Protein 2GH8 (pdb70)

Secondary structure (DSSP, 8-state):
--B-SS--PPP--SS---HHHHHHHHHHHH----S-GGGSS-EEEEEEEEESSS-TT-EEEEEE--GGGSHHHHHHGGGBSEEE--EEEEEEEE--TT-B-EEEEEEEPTTEE--SSGGGGSS--EEEETT--SPEEEEE----SSSSEETT-----EEEEEESS--B-S----SS---EEEEEEEEEE-TT-EE-SB--TT-EETT-B---SSS-SBGGG-BBSSSSSB--EEEE-SEEE--SS-B-TTS-BSSSS-SS---EEEEEEEPSS---SEEEEEEESS-SBTTB-TT--SB--SS-EE-------B-TTTSSS-----GGGB--TTTT-EEEEEEEEE---SS--SSHHHHHTSPP--EEEEEEEE-SSEEEE-SS--TT-EEEESS--SSSEEEEEEEEEEEE---SSSPBT--GGGB--SS---EEE-BTTBEEEEEE--EEESSSSS-EE-BEESSBHHHHHHHHHS-B---TTEEEEEEEE-SSS-EEEEEE-TTS-EEES-SS--S-S----EEEEEEEEETTSPPPEE--/-PPSS-----SS----SHHHHHHHHHHT---S-GGGSS-EEEEEEEEETTS-TT-EEEEEESSGGGSHHHHHHHTTBSEEE--EEEEEEEE--TT-EEEEEEEEEPTTEE--SSGGGGSS--EEEETT-SS-EEEEE----SSSSEETT-----EEEEEEEEEEE-TTS-SSS---EEEEEEEEEE-TT-EE-SB--TT-EETT-B----SS-SBGGG-BBSSSSSBP-EEEE-SEEE--TT-B-TT--BSSSS-SS---EEEEEEE-SS-S--EEEEEE-SS-SSTTS-TT--SB--SS-EE---------GGGSTT-S---TTS---SSTT-EEEEEEEEE---STT--SSHHHHSSPP--EEEEEEEEETTEEEE-SB--TTSEEEESS--SSSEEEEEEEEEEEE----SSPBT-SGGGB-BSS---EEE-BTTBEEEEEEEEEE-SSSSS-EEEEEESSBHHHHHHHHHS-B---TTEEEEEEEE-SSS-EEEEEE-TTS-EEESSSS--S---SS-EEEEEEEEETTSPPPEE--/-EE-SS-------SS---HHHHHHHHHHHH----S-GGGGS-EEEEEEEEETTPPTT-EEEEEE--GGGSHHHHHHTTTBSEEE--EEEEEEEE--TT-EEEEEEEEEPTTEE--SSGGGGSS--EEEETT--S-EEEEE----SSSSEETT-----EEEEEEEEEEE-TT---TTS--EEEEEEEEEE-TT-EE--B--TT-EESS-B---SSS-SBGGG-B-SSSSSBP-EEEE-SEEE--SS---TTS--SSSS-SS---EEEEEEE-TTS-SSEEEB---SS-SSSSSPTT--SB--SS-EE---------SSSTTSS----TTT---TTTTPEEEE---EE---TT--SS-HHHHTS----EEEEEEEE-SSEEEE--B--SSSEEEESS---SSEEEEEEEEE------SSSPBT--GGGB-BSS---EEE-BTTBEEEEEE--EE-SSSTT-EE-BEESS-HHHHHHHHHS-B---TTEEEEEEEE-SSS-EEEEEEETTS-EEESSSS--S---S--EEEEEEEEETTSPPPEE--

CATH classification: 2.60.120.20

Structure (mmCIF, N/CA/C/O backbone):
data_2GH8
#
_entry.id   2GH8
#
_cell.length_a   457.553
_cell.length_b   457.553
_cell.length_c   457.553
_cell.angle_alpha   90.00
_cell.angle_beta   90.00
_cell.angle_gamma   90.00
#
_symmetry.space_group_name_H-M   'I 2 3'
#
loop_
_atom_site.group_PDB
_atom_site.id
_atom_site.type_symbol
_atom_site.label_atom_id
_atom_site.label_alt_id
_atom_site.label_comp_id
_atom_site.label_asym_id
_atom_site.label_entity_id
_atom_site.label_seq_id
_atom_site.pdbx_PDB_ins_code
_atom_site.Cartn_x
_atom_site.Cartn_y
_atom_site.Cartn_z
_atom_site.occupancy
_atom_site.B_iso_or_equiv
_atom_site.auth_seq_id
_atom_site.auth_comp_id
_atom_site.auth_asym_id
_atom_site.auth_atom_id
_atom_site.pdbx_PDB_model_num
ATOM 1 N N . GLU A 1 8 ? 10.053 36.678 124.597 1.00 54.18 160 GLU A N 1
ATOM 2 C CA . GLU A 1 8 ? 10.274 35.333 123.991 1.00 53.71 160 GLU A CA 1
ATOM 3 C C . GLU A 1 8 ? 11.486 34.527 124.506 1.00 48.98 160 GLU A C 1
ATOM 4 O O . GLU A 1 8 ? 12.330 35.046 125.241 1.00 48.92 160 GLU A O 1
ATOM 10 N N . ILE A 1 9 ? 11.547 33.257 124.089 1.00 42.88 161 ILE A N 1
ATOM 11 C CA . ILE A 1 9 ? 12.603 32.311 124.460 1.00 36.64 161 ILE A CA 1
ATOM 12 C C . ILE A 1 9 ? 13.919 32.603 123.748 1.00 35.50 161 ILE A C 1
ATOM 13 O O . ILE A 1 9 ? 13.933 32.845 122.539 1.00 35.94 161 ILE A O 1
ATOM 18 N N . VAL A 1 10 ? 15.016 32.571 124.509 1.00 33.23 162 VAL A N 1
ATOM 19 C CA . VAL A 1 10 ? 16.366 32.823 123.994 1.00 31.36 162 VAL A CA 1
ATOM 20 C C . VAL A 1 10 ? 17.271 31.628 124.233 1.00 32.24 162 VAL A C 1
ATOM 21 O O . VAL A 1 10 ? 17.496 31.238 125.381 1.00 31.84 162 VAL A O 1
ATOM 25 N N . THR A 1 11 ? 17.819 31.071 123.157 1.00 32.90 163 THR A N 1
ATOM 26 C CA . THR A 1 11 ? 18.690 29.909 123.275 1.00 35.39 163 THR A CA 1
ATOM 27 C C . THR A 1 11 ? 20.121 30.284 123.685 1.00 37.22 163 THR A C 1
ATOM 28 O O . THR A 1 11 ? 20.357 31.366 124.214 1.00 38.36 163 THR A O 1
ATOM 32 N N . GLU A 1 12 ? 21.064 29.377 123.440 1.00 38.12 164 GLU A N 1
ATOM 33 C CA . GLU A 1 12 ? 22.458 29.571 123.804 1.00 39.68 164 GLU A CA 1
ATOM 34 C C . GLU A 1 12 ? 23.231 30.618 123.004 1.00 40.15 164 GLU A C 1
ATOM 35 O O . GLU A 1 12 ? 24.031 31.355 123.564 1.00 41.79 164 GLU A O 1
ATOM 41 N N . GLU A 1 13 ? 23.050 30.668 121.695 1.00 40.36 165 GLU A N 1
ATOM 42 C CA . GLU A 1 13 ? 23.802 31.640 120.925 1.00 40.78 165 GLU A CA 1
ATOM 43 C C . GLU A 1 13 ? 22.868 32.704 120.412 1.00 40.45 165 GLU A C 1
ATOM 44 O O . GLU A 1 13 ? 23.278 33.647 119.727 1.00 40.32 165 GLU A O 1
ATOM 50 N N . GLN A 1 14 ? 21.600 32.561 120.760 1.00 40.36 166 GLN A N 1
ATOM 51 C CA . GLN A 1 14 ? 20.595 33.505 120.306 1.00 40.01 166 GLN A CA 1
ATOM 52 C C . GLN A 1 14 ? 20.971 34.927 120.642 1.00 38.08 166 GLN A C 1
ATOM 53 O O . GLN A 1 14 ? 21.647 35.201 121.634 1.00 37.89 166 GLN A O 1
ATOM 59 N N . GLY A 1 15 ? 20.539 35.840 119.790 1.00 37.30 167 GLY A N 1
ATOM 60 C CA . GLY A 1 15 ? 20.843 37.233 120.023 1.00 35.97 167 GLY A CA 1
ATOM 61 C C . GLY A 1 15 ? 21.143 37.964 118.743 1.00 35.50 167 GLY A C 1
ATOM 62 O O . GLY A 1 15 ? 21.758 37.407 117.820 1.00 36.80 167 GLY A O 1
ATOM 63 N N . THR A 1 16 ? 20.680 39.212 118.695 1.00 34.56 168 THR A N 1
ATOM 64 C CA . THR A 1 16 ? 20.878 40.089 117.544 1.00 33.47 168 THR A CA 1
ATOM 65 C C . THR A 1 16 ? 22.296 40.623 117.540 1.00 32.93 168 THR A C 1
ATOM 66 O O . THR A 1 16 ? 22.767 41.186 118.525 1.00 32.14 168 THR A O 1
ATOM 70 N N . VAL A 1 17 ? 22.967 40.470 116.416 1.00 33.36 169 VAL A N 1
ATOM 71 C CA . VAL A 1 17 ? 24.320 40.948 116.330 1.00 34.87 169 VAL A CA 1
ATOM 72 C C . VAL A 1 17 ? 24.387 42.276 115.573 1.00 35.26 169 VAL A C 1
ATOM 73 O O . VAL A 1 17 ? 23.882 42.407 114.454 1.00 34.88 169 VAL A O 1
ATOM 77 N N . VAL A 1 18 ? 25.016 43.258 116.212 1.00 37.04 170 VAL A N 1
ATOM 78 C CA . VAL A 1 18 ? 25.166 44.608 115.677 1.00 38.70 170 VAL A CA 1
ATOM 79 C C . VAL A 1 18 ? 26.573 44.828 115.129 1.00 41.48 170 VAL A C 1
ATOM 80 O O . VAL A 1 18 ? 27.540 44.295 115.667 1.00 43.76 170 VAL A O 1
ATOM 84 N N . GLN A 1 19 ? 26.684 45.652 114.092 1.00 42.91 171 GLN A N 1
ATOM 85 C CA . GLN A 1 19 ? 27.976 45.943 113.476 1.00 46.59 171 GLN A CA 1
ATOM 86 C C . GLN A 1 19 ? 28.451 47.351 113.870 1.00 45.67 171 GLN A C 1
ATOM 87 O O . GLN A 1 19 ? 27.627 48.255 113.991 1.00 45.22 171 GLN A O 1
ATOM 93 N N . GLN A 1 20 ? 29.760 47.542 114.077 1.00 45.09 172 GLN A N 1
ATOM 94 C CA . GLN A 1 20 ? 30.294 48.859 114.479 1.00 45.25 172 GLN A CA 1
ATOM 95 C C . GLN A 1 20 ? 31.515 49.353 113.709 1.00 45.32 172 GLN A C 1
ATOM 96 O O . GLN A 1 20 ? 32.402 48.570 113.434 1.00 45.53 172 GLN A O 1
ATOM 102 N N . GLN A 1 21 ? 31.547 50.663 113.420 1.00 47.00 173 GLN A N 1
ATOM 103 C CA . GLN A 1 21 ? 32.575 51.360 112.614 1.00 48.93 173 GLN A CA 1
ATOM 104 C C . GLN A 1 21 ? 34.021 50.868 112.706 1.00 48.13 173 GLN A C 1
ATOM 105 O O . GLN A 1 21 ? 34.609 50.485 111.664 1.00 52.59 173 GLN A O 1
ATOM 111 N N . PRO A 1 22 ? 34.645 50.907 113.904 1.00 43.23 174 PRO A N 1
ATOM 112 C CA . PRO A 1 22 ? 36.035 50.421 113.943 1.00 39.92 174 PRO A CA 1
ATOM 113 C C . PRO A 1 22 ? 35.932 48.906 113.876 1.00 39.03 174 PRO A C 1
ATOM 114 O O . PRO A 1 22 ? 35.574 48.272 114.856 1.00 39.79 174 PRO A O 1
ATOM 118 N N . ALA A 1 23 ? 36.192 48.312 112.715 1.00 38.07 175 ALA A N 1
ATOM 119 C CA . ALA A 1 23 ? 36.065 46.862 112.606 1.00 37.58 175 ALA A CA 1
ATOM 120 C C . ALA A 1 23 ? 36.771 46.308 111.377 1.00 36.55 175 ALA A C 1
ATOM 121 O O . ALA A 1 23 ? 36.261 46.402 110.257 1.00 36.27 175 ALA A O 1
ATOM 123 N N . PRO A 1 24 ? 37.949 45.696 111.579 1.00 35.61 176 PRO A N 1
ATOM 124 C CA . PRO A 1 24 ? 38.767 45.112 110.521 1.00 36.73 176 PRO A CA 1
ATOM 125 C C . PRO A 1 24 ? 38.252 43.786 109.977 1.00 37.95 176 PRO A C 1
ATOM 126 O O . PRO A 1 24 ? 37.091 43.438 110.174 1.00 39.38 176 PRO A O 1
ATOM 130 N N . ALA A 1 25 ? 39.132 43.056 109.293 1.00 38.43 177 ALA A N 1
ATOM 131 C CA . ALA A 1 25 ? 38.796 41.765 108.700 1.00 39.06 177 ALA A CA 1
ATOM 132 C C . ALA A 1 25 ? 39.221 40.641 109.624 1.00 38.36 177 ALA A C 1
ATOM 133 O O . ALA A 1 25 ? 40.359 40.163 109.567 1.00 38.65 177 ALA A O 1
ATOM 135 N N . PRO A 1 26 ? 38.296 40.166 110.459 1.00 36.98 178 PRO A N 1
ATOM 136 C CA . PRO A 1 26 ? 38.660 39.091 111.378 1.00 36.27 178 PRO A CA 1
ATOM 137 C C . PRO A 1 26 ? 39.486 37.959 110.780 1.00 35.26 178 PRO A C 1
ATOM 138 O O . PRO A 1 26 ? 40.486 37.547 111.367 1.00 35.52 178 PRO A O 1
ATOM 142 N N . THR A 1 27 ? 39.114 37.483 109.599 1.00 34.84 179 THR A N 1
ATOM 143 C CA . THR A 1 27 ? 39.832 36.363 108.993 1.00 34.24 179 THR A CA 1
ATOM 144 C C . THR A 1 27 ? 41.274 36.636 108.636 1.00 32.46 179 THR A C 1
ATOM 145 O O . THR A 1 27 ? 42.167 35.863 108.981 1.00 32.26 179 THR A O 1
ATOM 149 N N . ALA A 1 28 ? 41.492 37.725 107.918 1.00 31.30 180 ALA A N 1
ATOM 150 C CA . ALA A 1 28 ? 42.829 38.106 107.507 1.00 29.23 180 ALA A CA 1
ATOM 151 C C . ALA A 1 28 ? 43.736 38.216 108.714 1.00 27.84 180 ALA A C 1
ATOM 152 O O . ALA A 1 28 ? 44.882 37.794 108.673 1.00 28.23 180 ALA A O 1
ATOM 154 N N . LEU A 1 29 ? 43.239 38.802 109.789 1.00 26.16 181 LEU A N 1
ATOM 155 C CA . LEU A 1 29 ? 44.083 38.926 110.953 1.00 26.10 181 LEU A CA 1
ATOM 156 C C . LEU A 1 29 ? 44.424 37.565 111.529 1.00 25.86 181 LEU A C 1
ATOM 157 O O . LEU A 1 29 ? 45.535 37.333 112.004 1.00 24.45 181 LEU A O 1
ATOM 162 N N . ALA A 1 30 ? 43.446 36.672 111.483 1.00 26.68 182 ALA A N 1
ATOM 163 C CA . ALA A 1 30 ? 43.602 35.318 111.997 1.00 26.53 182 ALA A CA 1
ATOM 164 C C . ALA A 1 30 ? 44.711 34.600 111.251 1.00 25.76 182 ALA A C 1
ATOM 165 O O . ALA A 1 30 ? 45.497 33.844 111.823 1.00 25.26 182 ALA A O 1
ATOM 167 N N . THR A 1 31 ? 44.770 34.840 109.957 1.00 24.79 183 THR A N 1
ATOM 168 C CA . THR A 1 31 ? 45.766 34.182 109.164 1.00 24.59 183 THR A CA 1
ATOM 169 C C . THR A 1 31 ? 47.160 34.647 109.514 1.00 23.72 183 THR A C 1
ATOM 170 O O . THR A 1 31 ? 48.085 33.838 109.616 1.00 24.27 183 THR A O 1
ATOM 174 N N . LEU A 1 32 ? 47.308 35.957 109.680 1.00 23.46 184 LEU A N 1
ATOM 175 C CA . LEU A 1 32 ? 48.596 36.530 110.042 1.00 22.10 184 LEU A CA 1
ATOM 176 C C . LEU A 1 32 ? 49.056 35.915 111.353 1.00 22.83 184 LEU A C 1
ATOM 177 O O . LEU A 1 32 ? 50.246 35.721 111.567 1.00 23.78 184 LEU A O 1
ATOM 182 N N . ALA A 1 33 ? 48.118 35.598 112.235 1.00 22.88 185 ALA A N 1
ATOM 183 C CA . ALA A 1 33 ? 48.508 35.011 113.500 1.00 23.50 185 ALA A CA 1
ATOM 184 C C . ALA A 1 33 ? 49.016 33.599 113.269 1.00 25.05 185 ALA A C 1
ATOM 185 O O . ALA A 1 33 ? 50.178 33.300 113.542 1.00 25.40 185 ALA A O 1
ATOM 187 N N . THR A 1 34 ? 48.157 32.730 112.747 1.00 27.53 186 THR A N 1
ATOM 188 C CA . THR A 1 34 ? 48.555 31.346 112.499 1.00 29.78 186 THR A CA 1
ATOM 189 C C . THR A 1 34 ? 49.801 31.297 111.629 1.00 28.81 186 THR A C 1
ATOM 190 O O . THR A 1 34 ? 50.546 30.334 111.682 1.00 29.83 186 THR A O 1
ATOM 194 N N . ALA A 1 35 ? 50.022 32.328 110.823 1.00 28.20 187 ALA A N 1
ATOM 195 C CA . ALA A 1 35 ? 51.197 32.345 109.978 1.00 29.25 187 ALA A CA 1
ATOM 196 C C . ALA A 1 35 ? 52.420 32.437 110.870 1.00 30.35 187 ALA A C 1
ATOM 197 O O . ALA A 1 35 ? 53.409 31.740 110.665 1.00 31.54 187 ALA A O 1
ATOM 199 N N . SER A 1 36 ? 52.358 33.310 111.862 1.00 31.41 188 SER A N 1
ATOM 200 C CA . SER A 1 36 ? 53.482 33.491 112.766 1.00 33.13 188 SER A CA 1
ATOM 201 C C . SER A 1 36 ? 53.561 32.438 113.836 1.00 33.95 188 SER A C 1
ATOM 202 O O . SER A 1 36 ? 54.635 32.096 114.311 1.00 33.81 188 SER A O 1
ATOM 205 N N . THR A 1 37 ? 52.389 31.984 114.240 1.00 36.00 189 THR A N 1
ATOM 206 C CA . THR A 1 37 ? 52.225 31.009 115.291 1.00 38.05 189 THR A CA 1
ATOM 207 C C . THR A 1 37 ? 52.561 29.591 114.866 1.00 39.69 189 THR A C 1
ATOM 208 O O . THR A 1 37 ? 53.371 28.919 115.497 1.00 39.57 189 THR A O 1
ATOM 212 N N . GLY A 1 38 ? 51.933 29.141 113.790 1.00 42.14 190 GLY A N 1
ATOM 213 C CA . GLY A 1 38 ? 52.168 27.794 113.324 1.00 45.58 190 GLY A CA 1
ATOM 214 C C . GLY A 1 38 ? 51.025 26.902 113.771 1.00 48.11 190 GLY A C 1
ATOM 215 O O . GLY A 1 38 ? 51.101 25.676 113.688 1.00 48.94 190 GLY A O 1
ATOM 216 N N . LYS A 1 39 ? 49.956 27.528 114.252 1.00 49.60 191 LYS A N 1
ATOM 217 C CA . LYS A 1 39 ? 48.792 26.799 114.721 1.00 51.30 191 LYS A CA 1
ATOM 218 C C . LYS A 1 39 ? 48.317 25.836 113.646 1.00 52.96 191 LYS A C 1
ATOM 219 O O . LYS A 1 39 ? 48.316 26.173 112.458 1.00 52.48 191 LYS A O 1
ATOM 225 N N . SER A 1 40 ? 47.924 24.637 114.075 1.00 55.51 192 SER A N 1
ATOM 226 C CA . SER A 1 40 ? 47.436 23.596 113.175 1.00 57.91 192 SER A CA 1
ATOM 227 C C . SER A 1 40 ? 46.374 22.743 113.864 1.00 59.14 192 SER A C 1
ATOM 228 O O . SER A 1 40 ? 45.303 22.503 113.307 1.00 59.32 192 SER A O 1
ATOM 231 N N . VAL A 1 41 ? 46.673 22.269 115.067 1.00 60.56 193 VAL A N 1
ATOM 232 C CA . VAL A 1 41 ? 45.701 21.473 115.800 1.00 62.94 193 VAL A CA 1
ATOM 233 C C . VAL A 1 41 ? 45.271 22.303 116.986 1.00 63.70 193 VAL A C 1
ATOM 234 O O . VAL A 1 41 ? 46.062 23.077 117.511 1.00 64.38 193 VAL A O 1
ATOM 238 N N . GLU A 1 42 ? 44.028 22.132 117.418 1.00 64.29 194 GLU A N 1
ATOM 239 C CA . GLU A 1 42 ? 43.506 22.915 118.527 1.00 65.29 194 GLU A CA 1
ATOM 240 C C . GLU A 1 42 ? 43.904 22.418 119.914 1.00 63.80 194 GLU A C 1
ATOM 241 O O . GLU A 1 42 ? 43.991 23.205 120.860 1.00 65.12 194 GLU A O 1
ATOM 247 N N . GLN A 1 43 ? 44.143 21.119 120.044 1.00 60.82 195 GLN A N 1
ATOM 248 C CA . GLN A 1 43 ? 44.523 20.554 121.331 1.00 57.29 195 GLN A CA 1
ATOM 249 C C . GLN A 1 43 ? 45.953 20.032 121.198 1.00 52.54 195 GLN A C 1
ATOM 250 O O . GLN A 1 43 ? 46.190 18.827 121.177 1.00 52.12 195 GLN A O 1
ATOM 256 N N . GLU A 1 44 ? 46.907 20.953 121.103 1.00 46.97 196 GLU A N 1
ATOM 257 C CA . GLU A 1 44 ? 48.304 20.566 120.930 1.00 43.00 196 GLU A CA 1
ATOM 258 C C . GLU A 1 44 ? 48.902 19.638 121.974 1.00 40.39 196 GLU A C 1
ATOM 259 O O . GLU A 1 44 ? 49.863 18.923 121.703 1.00 39.81 196 GLU A O 1
ATOM 265 N N . TRP A 1 45 ? 48.353 19.626 123.169 1.00 37.61 197 TRP A N 1
ATOM 266 C CA . TRP A 1 45 ? 48.930 18.756 124.160 1.00 35.33 197 TRP A CA 1
ATOM 267 C C . TRP A 1 45 ? 48.644 17.301 123.847 1.00 34.95 197 TRP A C 1
ATOM 268 O O . TRP A 1 45 ? 48.944 16.425 124.647 1.00 35.82 197 TRP A O 1
ATOM 279 N N . MET A 1 46 ? 48.065 17.024 122.692 1.00 35.17 198 MET A N 1
ATOM 280 C CA . MET A 1 46 ? 47.783 15.642 122.367 1.00 35.12 198 MET A CA 1
ATOM 281 C C . MET A 1 46 ? 48.822 15.095 121.435 1.00 33.54 198 MET A C 1
ATOM 282 O O . MET A 1 46 ? 48.776 13.922 121.063 1.00 34.08 198 MET A O 1
ATOM 287 N N . THR A 1 47 ? 49.775 15.946 121.082 1.00 30.88 199 THR A N 1
ATOM 288 C CA . THR A 1 47 ? 50.814 15.569 120.147 1.00 29.15 199 THR A CA 1
ATOM 289 C C . THR A 1 47 ? 52.224 15.431 120.710 1.00 27.58 199 THR A C 1
ATOM 290 O O . THR A 1 47 ? 53.191 15.417 119.946 1.00 27.41 199 THR A O 1
ATOM 294 N N . PHE A 1 48 ? 52.358 15.333 122.031 1.00 25.76 200 PHE A N 1
ATOM 295 C CA . PHE A 1 48 ? 53.686 15.194 122.652 1.00 24.64 200 PHE A CA 1
ATOM 296 C C . PHE A 1 48 ? 53.625 14.587 124.047 1.00 24.52 200 PHE A C 1
ATOM 297 O O . PHE A 1 48 ? 52.595 14.644 124.720 1.00 25.78 200 PHE A O 1
ATOM 305 N N . PHE A 1 49 ? 54.731 14.007 124.496 1.00 23.70 201 PHE A N 1
ATOM 306 C CA . PHE A 1 49 ? 54.750 13.407 125.826 1.00 23.93 201 PHE A CA 1
ATOM 307 C C . PHE A 1 49 ? 55.132 14.396 126.915 1.00 25.36 201 PHE A C 1
ATOM 308 O O . PHE A 1 49 ? 56.117 15.108 126.773 1.00 27.49 201 PHE A O 1
ATOM 316 N N . SER A 1 50 ? 54.356 14.440 127.999 1.00 26.12 202 SER A N 1
ATOM 317 C CA . SER A 1 50 ? 54.645 15.350 129.118 1.00 27.43 202 SER A CA 1
ATOM 318 C C . SER A 1 50 ? 55.200 14.580 130.306 1.00 29.02 202 SER A C 1
ATOM 319 O O . SER A 1 50 ? 54.719 13.481 130.625 1.00 29.88 202 SER A O 1
ATOM 322 N N . TYR A 1 51 ? 56.199 15.155 130.976 1.00 29.06 203 TYR A N 1
ATOM 323 C CA . TYR A 1 51 ? 56.765 14.489 132.142 1.00 27.75 203 TYR A CA 1
ATOM 324 C C . TYR A 1 51 ? 55.621 14.215 133.109 1.00 28.36 203 TYR A C 1
ATOM 325 O O . TYR A 1 51 ? 54.800 15.095 133.375 1.00 28.69 203 TYR A O 1
ATOM 334 N N . HIS A 1 52 ? 55.543 12.989 133.613 1.00 28.53 204 HIS A N 1
ATOM 335 C CA . HIS A 1 52 ? 54.500 12.695 134.576 1.00 29.81 204 HIS A CA 1
ATOM 336 C C . HIS A 1 52 ? 55.090 12.559 135.949 1.00 31.08 204 HIS A C 1
ATOM 337 O O . HIS A 1 52 ? 54.874 13.404 136.816 1.00 32.76 204 HIS A O 1
ATOM 344 N N . THR A 1 53 ? 55.810 11.463 136.149 1.00 31.32 205 THR A N 1
ATOM 345 C CA . THR A 1 53 ? 56.434 11.196 137.424 1.00 32.49 205 THR A CA 1
ATOM 346 C C . THR A 1 53 ? 57.676 10.348 137.253 1.00 33.12 205 THR A C 1
ATOM 347 O O . THR A 1 53 ? 57.997 9.919 136.153 1.00 33.30 205 THR A O 1
ATOM 351 N N . SER A 1 54 ? 58.372 10.128 138.363 1.00 35.58 206 SER A N 1
ATOM 352 C CA . SER A 1 54 ? 59.575 9.311 138.397 1.00 37.75 206 SER A CA 1
ATOM 353 C C . SER A 1 54 ? 59.524 8.393 139.613 1.00 39.93 206 SER A C 1
ATOM 354 O O . SER A 1 54 ? 58.995 8.753 140.673 1.00 41.42 206 SER A O 1
ATOM 357 N N . ILE A 1 55 ? 60.089 7.206 139.458 1.00 40.18 207 ILE A N 1
ATOM 358 C CA . ILE A 1 55 ? 60.122 6.249 140.541 1.00 41.86 207 ILE A CA 1
ATOM 359 C C . ILE A 1 55 ? 61.523 5.702 140.571 1.00 42.48 207 ILE A C 1
ATOM 360 O O . ILE A 1 55 ? 62.131 5.517 139.520 1.00 43.10 207 ILE A O 1
ATOM 365 N N . ASN A 1 56 ? 62.039 5.492 141.781 1.00 43.94 208 ASN A N 1
ATOM 366 C CA . ASN A 1 56 ? 63.391 4.988 141.980 1.00 44.52 208 ASN A CA 1
ATOM 367 C C . ASN A 1 56 ? 63.440 3.473 141.918 1.00 42.70 208 ASN A C 1
ATOM 368 O O . ASN A 1 56 ? 62.461 2.791 142.210 1.00 43.02 208 ASN A O 1
ATOM 373 N N . TRP A 1 57 ? 64.595 2.957 141.530 1.00 40.91 209 TRP A N 1
ATOM 374 C CA . TRP A 1 57 ? 64.784 1.532 141.377 1.00 38.70 209 TRP A CA 1
ATOM 375 C C . TRP A 1 57 ? 66.097 1.118 142.034 1.00 39.63 209 TRP A C 1
ATOM 376 O O . TRP A 1 57 ? 67.174 1.390 141.501 1.00 40.54 209 TRP A O 1
ATOM 387 N N . SER A 1 58 ? 65.995 0.460 143.187 1.00 39.61 210 SER A N 1
ATOM 388 C CA . SER A 1 58 ? 67.167 0.045 143.948 1.00 40.49 210 SER A CA 1
ATOM 389 C C . SER A 1 58 ? 67.623 -1.375 143.709 1.00 39.81 210 SER A C 1
ATOM 390 O O . SER A 1 58 ? 66.877 -2.202 143.203 1.00 40.26 210 SER A O 1
ATOM 393 N N . THR A 1 59 ? 68.864 -1.649 144.089 1.00 39.15 211 THR A N 1
ATOM 394 C CA . THR A 1 59 ? 69.417 -2.980 143.932 1.00 38.62 211 THR A CA 1
ATOM 395 C C . THR A 1 59 ? 68.845 -3.913 144.996 1.00 38.35 211 THR A C 1
ATOM 396 O O . THR A 1 59 ? 69.064 -5.120 144.957 1.00 38.62 211 THR A O 1
ATOM 400 N N . VAL A 1 60 ? 68.097 -3.359 145.943 1.00 38.17 212 VAL A N 1
ATOM 401 C CA . VAL A 1 60 ? 67.535 -4.171 147.018 1.00 38.89 212 VAL A CA 1
ATOM 402 C C . VAL A 1 60 ? 66.248 -4.895 146.685 1.00 39.27 212 VAL A C 1
ATOM 403 O O . VAL A 1 60 ? 66.004 -5.995 147.195 1.00 40.16 212 VAL A O 1
ATOM 407 N N . GLU A 1 61 ? 65.429 -4.271 145.840 1.00 39.61 213 GLU A N 1
ATOM 408 C CA . GLU A 1 61 ? 64.146 -4.830 145.421 1.00 39.39 213 GLU A CA 1
ATOM 409 C C . GLU A 1 61 ? 64.348 -6.017 144.507 1.00 39.02 213 GLU A C 1
ATOM 410 O O . GLU A 1 61 ? 65.053 -5.936 143.501 1.00 39.24 213 GLU A O 1
ATOM 416 N N . SER A 1 62 ? 63.680 -7.106 144.848 1.00 38.17 214 SER A N 1
ATOM 417 C CA . SER A 1 62 ? 63.800 -8.355 144.117 1.00 38.62 214 SER A CA 1
ATOM 418 C C . SER A 1 62 ? 62.694 -8.710 143.129 1.00 36.85 214 SER A C 1
ATOM 419 O O . SER A 1 62 ? 61.551 -8.285 143.269 1.00 37.17 214 SER A O 1
ATOM 422 N N . GLN A 1 63 ? 63.055 -9.523 142.143 1.00 34.62 215 GLN A N 1
ATOM 423 C CA . GLN A 1 63 ? 62.126 -9.965 141.113 1.00 32.92 215 GLN A CA 1
ATOM 424 C C . GLN A 1 63 ? 60.697 -10.114 141.619 1.00 31.49 215 GLN A C 1
ATOM 425 O O . GLN A 1 63 ? 60.411 -10.944 142.477 1.00 31.46 215 GLN A O 1
ATOM 431 N N . GLY A 1 64 ? 59.806 -9.298 141.083 1.00 30.02 216 GLY A N 1
ATOM 432 C CA . GLY A 1 64 ? 58.423 -9.394 141.483 1.00 29.65 216 GLY A CA 1
ATOM 433 C C . GLY A 1 64 ? 57.851 -8.155 142.141 1.00 30.11 216 GLY A C 1
ATOM 434 O O . GLY A 1 64 ? 56.638 -7.977 142.200 1.00 29.60 216 GLY A O 1
ATOM 435 N N . LYS A 1 65 ? 58.703 -7.275 142.634 1.00 31.20 217 LYS A N 1
ATOM 436 C CA . LYS A 1 65 ? 58.174 -6.107 143.289 1.00 32.68 217 LYS A CA 1
ATOM 437 C C . LYS A 1 65 ? 57.652 -5.066 142.327 1.00 31.00 217 LYS A C 1
ATOM 438 O O . LYS A 1 65 ? 58.242 -4.775 141.283 1.00 31.55 217 LYS A O 1
ATOM 444 N N . ILE A 1 66 ? 56.497 -4.532 142.675 1.00 28.76 218 ILE A N 1
ATOM 445 C CA . ILE A 1 66 ? 55.887 -3.535 141.848 1.00 27.07 218 ILE A CA 1
ATOM 446 C C . ILE A 1 66 ? 56.388 -2.174 142.265 1.00 27.74 218 ILE A C 1
ATOM 447 O O . ILE A 1 66 ? 56.119 -1.712 143.366 1.00 28.68 218 ILE A O 1
ATOM 452 N N . LEU A 1 67 ? 57.132 -1.526 141.384 1.00 27.64 219 LEU A N 1
ATOM 453 C CA . LEU A 1 67 ? 57.643 -0.209 141.700 1.00 28.20 219 LEU A CA 1
ATOM 454 C C . LEU A 1 67 ? 56.679 0.876 141.239 1.00 30.06 219 LEU A C 1
ATOM 455 O O . LEU A 1 67 ? 56.919 2.048 141.485 1.00 31.71 219 LEU A O 1
ATOM 460 N N . TYR A 1 68 ? 55.600 0.507 140.562 1.00 30.84 220 TYR A N 1
ATOM 461 C CA . TYR A 1 68 ? 54.686 1.518 140.062 1.00 30.93 220 TYR A CA 1
ATOM 462 C C . TYR A 1 68 ? 53.371 0.887 139.655 1.00 31.39 220 TYR A C 1
ATOM 463 O O . TYR A 1 68 ? 53.329 -0.040 138.841 1.00 30.50 220 TYR A O 1
ATOM 472 N N . SER A 1 69 ? 52.292 1.403 140.218 1.00 32.00 221 SER A N 1
ATOM 473 C CA . SER A 1 69 ? 50.976 0.871 139.934 1.00 32.89 221 SER A CA 1
ATOM 474 C C . SER A 1 69 ? 49.974 2.004 139.906 1.00 32.88 221 SER A C 1
ATOM 475 O O . SER A 1 69 ? 49.325 2.300 140.912 1.00 34.93 221 SER A O 1
ATOM 478 N N . GLN A 1 70 ? 49.834 2.629 138.748 1.00 31.34 222 GLN A N 1
ATOM 479 C CA . GLN A 1 70 ? 48.926 3.751 138.624 1.00 29.62 222 GLN A CA 1
ATOM 480 C C . GLN A 1 70 ? 47.823 3.488 137.606 1.00 27.67 222 GLN A C 1
ATOM 481 O O . GLN A 1 70 ? 48.077 2.940 136.532 1.00 27.54 222 GLN A O 1
ATOM 487 N N . ALA A 1 71 ? 46.598 3.867 137.956 1.00 26.12 223 ALA A N 1
ATOM 488 C CA . ALA A 1 71 ? 45.443 3.638 137.088 1.00 23.92 223 ALA A CA 1
ATOM 489 C C . ALA A 1 71 ? 45.148 4.741 136.090 1.00 23.01 223 ALA A C 1
ATOM 490 O O . ALA A 1 71 ? 45.369 5.917 136.370 1.00 23.91 223 ALA A O 1
ATOM 492 N N . LEU A 1 72 ? 44.631 4.343 134.932 1.00 21.52 224 LEU A N 1
ATOM 493 C CA . LEU A 1 72 ? 44.291 5.255 133.844 1.00 20.64 224 LEU A CA 1
ATOM 494 C C . LEU A 1 72 ? 43.274 6.325 134.218 1.00 21.82 224 LEU A C 1
ATOM 495 O O . LEU A 1 72 ? 42.108 6.038 134.457 1.00 23.99 224 LEU A O 1
ATOM 500 N N . ASN A 1 73 ? 43.712 7.572 134.228 1.00 22.53 225 ASN A N 1
ATOM 501 C CA . ASN A 1 73 ? 42.832 8.665 134.593 1.00 22.96 225 ASN A CA 1
ATOM 502 C C . ASN A 1 73 ? 43.395 9.903 133.917 1.00 22.64 225 ASN A C 1
ATOM 503 O O . ASN A 1 73 ? 44.603 9.983 133.666 1.00 22.54 225 ASN A O 1
ATOM 508 N N . PRO A 1 74 ? 42.540 10.879 133.590 1.00 21.72 226 PRO A N 1
ATOM 509 C CA . PRO A 1 74 ? 43.130 12.047 132.945 1.00 22.09 226 PRO A CA 1
ATOM 510 C C . PRO A 1 74 ? 44.215 12.665 133.808 1.00 23.07 226 PRO A C 1
ATOM 511 O O . PRO A 1 74 ? 45.080 13.373 133.308 1.00 24.19 226 PRO A O 1
ATOM 515 N N . SER A 1 75 ? 44.184 12.374 135.103 1.00 24.08 227 SER A N 1
ATOM 516 C CA . SER A 1 75 ? 45.183 12.914 136.025 1.00 25.71 227 SER A CA 1
ATOM 517 C C . SER A 1 75 ? 46.609 12.511 135.648 1.00 25.26 227 SER A C 1
ATOM 518 O O . SER A 1 75 ? 47.559 13.199 136.011 1.00 26.25 227 SER A O 1
ATOM 521 N N . ILE A 1 76 ? 46.761 11.390 134.950 1.00 24.04 228 ILE A N 1
ATOM 522 C CA . ILE A 1 76 ? 48.069 10.924 134.533 1.00 23.49 228 ILE A CA 1
ATOM 523 C C . ILE A 1 76 ? 48.786 11.976 133.690 1.00 22.77 228 ILE A C 1
ATOM 524 O O . ILE A 1 76 ? 50.012 12.055 133.675 1.00 23.69 228 ILE A O 1
ATOM 529 N N . ASN A 1 77 ? 48.023 12.781 132.970 1.00 20.57 229 ASN A N 1
ATOM 530 C CA . ASN A 1 77 ? 48.610 13.807 132.132 1.00 18.85 229 ASN A CA 1
ATOM 531 C C . ASN A 1 77 ? 48.289 15.174 132.690 1.00 18.38 229 ASN A C 1
ATOM 532 O O . ASN A 1 77 ? 47.124 15.505 132.922 1.00 18.14 229 ASN A O 1
ATOM 537 N N . PRO A 1 78 ? 49.326 15.999 132.893 1.00 17.83 230 PRO A N 1
ATOM 538 C CA . PRO A 1 78 ? 49.174 17.353 133.436 1.00 18.31 230 PRO A CA 1
ATOM 539 C C . PRO A 1 78 ? 48.108 18.176 132.716 1.00 18.92 230 PRO A C 1
ATOM 540 O O . PRO A 1 78 ? 47.316 18.880 133.346 1.00 19.03 230 PRO A O 1
ATOM 544 N N . TYR A 1 79 ? 48.096 18.082 131.391 1.00 18.58 231 TYR A N 1
ATOM 545 C CA . TYR A 1 79 ? 47.117 18.814 130.612 1.00 18.72 231 TYR A CA 1
ATOM 546 C C . TYR A 1 79 ? 45.730 18.269 130.768 1.00 19.36 231 TYR A C 1
ATOM 547 O O . TYR A 1 79 ? 44.782 19.025 130.979 1.00 19.88 231 TYR A O 1
ATOM 556 N N . LEU A 1 80 ? 45.585 16.958 130.655 1.00 18.98 232 LEU A N 1
ATOM 557 C CA . LEU A 1 80 ? 44.260 16.403 130.817 1.00 19.17 232 LEU A CA 1
ATOM 558 C C . LEU A 1 80 ? 43.756 16.813 132.182 1.00 21.42 232 LEU A C 1
ATOM 559 O O . LEU A 1 80 ? 42.669 17.384 132.303 1.00 21.77 232 LEU A O 1
ATOM 564 N N . ASP A 1 81 ? 44.563 16.560 133.211 1.00 23.05 233 ASP A N 1
ATOM 565 C CA . ASP A 1 81 ? 44.155 16.904 134.568 1.00 25.08 233 ASP A CA 1
ATOM 566 C C . ASP A 1 81 ? 43.624 18.335 134.635 1.00 24.44 233 ASP A C 1
ATOM 567 O O . ASP A 1 81 ? 42.656 18.618 135.344 1.00 23.68 233 ASP A O 1
ATOM 572 N N . HIS A 1 82 ? 44.229 19.241 133.880 1.00 23.51 234 HIS A N 1
ATOM 573 C CA . HIS A 1 82 ? 43.742 20.602 133.906 1.00 22.63 234 HIS A CA 1
ATOM 574 C C . HIS A 1 82 ? 42.417 20.781 133.173 1.00 22.53 234 HIS A C 1
ATOM 575 O O . HIS A 1 82 ? 41.446 21.274 133.741 1.00 22.80 234 HIS A O 1
ATOM 582 N N . ILE A 1 83 ? 42.369 20.407 131.904 1.00 21.79 235 ILE A N 1
ATOM 583 C CA . ILE A 1 83 ? 41.124 20.565 131.178 1.00 20.87 235 ILE A CA 1
ATOM 584 C C . ILE A 1 83 ? 39.988 19.799 131.844 1.00 21.59 235 ILE A C 1
ATOM 585 O O . ILE A 1 83 ? 38.842 20.257 131.886 1.00 21.40 235 ILE A O 1
ATOM 590 N N . ALA A 1 84 ? 40.326 18.627 132.364 1.00 22.04 236 ALA A N 1
ATOM 591 C CA . ALA A 1 84 ? 39.368 17.762 133.022 1.00 22.66 236 ALA A CA 1
ATOM 592 C C . ALA A 1 84 ? 38.478 18.525 133.994 1.00 22.97 236 ALA A C 1
ATOM 593 O O . ALA A 1 84 ? 37.332 18.146 134.230 1.00 22.93 236 ALA A O 1
ATOM 595 N N . LYS A 1 85 ? 38.992 19.602 134.566 1.00 24.32 237 LYS A N 1
ATOM 596 C CA . LYS A 1 85 ? 38.185 20.345 135.511 1.00 26.26 237 LYS A CA 1
ATOM 597 C C . LYS A 1 85 ? 36.963 20.966 134.844 1.00 25.06 237 LYS A C 1
ATOM 598 O O . LYS A 1 85 ? 36.004 21.329 135.518 1.00 24.95 237 LYS A O 1
ATOM 604 N N . LEU A 1 86 ? 36.973 21.072 133.523 1.00 24.26 238 LEU A N 1
ATOM 605 C CA . LEU A 1 86 ? 35.838 21.676 132.840 1.00 23.34 238 LEU A CA 1
ATOM 606 C C . LEU A 1 86 ? 34.760 20.671 132.512 1.00 23.89 238 LEU A C 1
ATOM 607 O O . LEU A 1 86 ? 33.616 21.031 132.268 1.00 25.11 238 LEU A O 1
ATOM 612 N N . TYR A 1 87 ? 35.124 19.401 132.509 1.00 24.03 239 TYR A N 1
ATOM 613 C CA . TYR A 1 87 ? 34.170 18.377 132.160 1.00 24.54 239 TYR A CA 1
ATOM 614 C C . TYR A 1 87 ? 33.673 17.539 133.312 1.00 24.66 239 TYR A C 1
ATOM 615 O O . TYR A 1 87 ? 34.169 17.639 134.427 1.00 27.15 239 TYR A O 1
ATOM 624 N N . SER A 1 88 ? 32.699 16.689 133.015 1.00 23.67 240 SER A N 1
ATOM 625 C CA . SER A 1 88 ? 32.099 15.838 134.019 1.00 24.04 240 SER A CA 1
ATOM 626 C C . SER A 1 88 ? 32.175 14.383 133.615 1.00 25.40 240 SER A C 1
ATOM 627 O O . SER A 1 88 ? 31.678 13.502 134.319 1.00 26.23 240 SER A O 1
ATOM 630 N N . THR A 1 89 ? 32.814 14.133 132.485 1.00 26.68 241 THR A N 1
ATOM 631 C CA . THR A 1 89 ? 32.910 12.784 131.965 1.00 27.26 241 THR A CA 1
ATOM 632 C C . THR A 1 89 ? 34.055 12.690 130.977 1.00 26.94 241 THR A C 1
ATOM 633 O O . THR A 1 89 ? 34.285 13.622 130.214 1.00 28.22 241 THR A O 1
ATOM 637 N N . TRP A 1 90 ? 34.753 11.556 130.991 1.00 25.80 242 TRP A N 1
ATOM 638 C CA . TRP A 1 90 ? 35.882 11.308 130.104 1.00 23.99 242 TRP A CA 1
ATOM 639 C C . TRP A 1 90 ? 35.869 9.880 129.587 1.00 24.15 242 TRP A C 1
ATOM 640 O O . TRP A 1 90 ? 35.199 9.019 130.155 1.00 25.02 242 TRP A O 1
ATOM 651 N N . SER A 1 91 ? 36.648 9.622 128.540 1.00 24.22 243 SER A N 1
ATOM 652 C CA . SER A 1 91 ? 36.734 8.287 127.944 1.00 23.76 243 SER A CA 1
ATOM 653 C C . SER A 1 91 ? 37.909 8.235 126.980 1.00 22.58 243 SER A C 1
ATOM 654 O O . SER A 1 91 ? 38.317 9.259 126.433 1.00 21.33 243 SER A O 1
ATOM 657 N N . GLY A 1 92 ? 38.438 7.044 126.745 1.00 22.06 244 GLY A N 1
ATOM 658 C CA . GLY A 1 92 ? 39.558 6.943 125.837 1.00 22.10 244 GLY A CA 1
ATOM 659 C C . GLY A 1 92 ? 40.837 6.623 126.572 1.00 22.72 244 GLY A C 1
ATOM 660 O O . GLY A 1 92 ? 40.923 6.769 127.795 1.00 22.81 244 GLY A O 1
ATOM 661 N N . GLY A 1 93 ? 41.847 6.203 125.819 1.00 22.85 245 GLY A N 1
ATOM 662 C CA . GLY A 1 93 ? 43.103 5.841 126.436 1.00 22.90 245 GLY A CA 1
ATOM 663 C C . GLY A 1 93 ? 44.193 6.889 126.437 1.00 22.70 245 GLY A C 1
ATOM 664 O O . GLY A 1 93 ? 44.053 7.987 125.893 1.00 22.67 245 GLY A O 1
ATOM 665 N N . ILE A 1 94 ? 45.303 6.524 127.065 1.00 23.17 246 ILE A N 1
ATOM 666 C CA . ILE A 1 94 ? 46.442 7.406 127.154 1.00 22.65 246 ILE A CA 1
ATOM 667 C C . ILE A 1 94 ? 47.764 6.698 126.879 1.00 23.56 246 ILE A C 1
ATOM 668 O O . ILE A 1 94 ? 48.040 5.618 127.402 1.00 22.97 246 ILE A O 1
ATOM 673 N N . ASP A 1 95 ? 48.588 7.344 126.063 1.00 25.12 247 ASP A N 1
ATOM 674 C CA . ASP A 1 95 ? 49.894 6.809 125.711 1.00 26.07 247 ASP A CA 1
ATOM 675 C C . ASP A 1 95 ? 50.939 7.051 126.785 1.00 26.72 247 ASP A C 1
ATOM 676 O O . ASP A 1 95 ? 50.910 8.036 127.537 1.00 27.39 247 ASP A O 1
ATOM 681 N N . VAL A 1 96 ? 51.901 6.148 126.808 1.00 26.30 248 VAL A N 1
ATOM 682 C CA . VAL A 1 96 ? 52.974 6.226 127.761 1.00 25.14 248 VAL A CA 1
ATOM 683 C C . VAL A 1 96 ? 54.314 6.076 127.046 1.00 25.58 248 VAL A C 1
ATOM 684 O O . VAL A 1 96 ? 54.419 5.457 125.979 1.00 24.61 248 VAL A O 1
ATOM 688 N N . ARG A 1 97 ? 55.323 6.717 127.616 1.00 26.43 249 ARG A N 1
ATOM 689 C CA . ARG A 1 97 ? 56.675 6.616 127.112 1.00 27.04 249 ARG A CA 1
ATOM 690 C C . ARG A 1 97 ? 57.501 6.562 128.363 1.00 28.97 249 ARG A C 1
ATOM 691 O O . ARG A 1 97 ? 57.607 7.561 129.060 1.00 30.09 249 ARG A O 1
ATOM 699 N N . PHE A 1 98 ? 58.050 5.406 128.700 1.00 32.01 250 PHE A N 1
ATOM 700 C CA . PHE A 1 98 ? 58.872 5.402 129.883 1.00 36.30 250 PHE A CA 1
ATOM 701 C C . PHE A 1 98 ? 60.295 5.025 129.506 1.00 37.04 250 PHE A C 1
ATOM 702 O O . PHE A 1 98 ? 60.533 4.355 128.497 1.00 35.47 250 PHE A O 1
ATOM 710 N N . THR A 1 99 ? 61.233 5.531 130.303 1.00 38.93 251 THR A N 1
ATOM 711 C CA . THR A 1 99 ? 62.657 5.325 130.100 1.00 40.29 251 THR A CA 1
ATOM 712 C C . THR A 1 99 ? 63.405 5.139 131.432 1.00 39.77 251 THR A C 1
ATOM 713 O O . THR A 1 99 ? 63.047 5.735 132.447 1.00 39.74 251 THR A O 1
ATOM 717 N N . VAL A 1 100 ? 64.436 4.303 131.425 1.00 39.23 252 VAL A N 1
ATOM 718 C CA . VAL A 1 100 ? 65.223 4.082 132.623 1.00 39.94 252 VAL A CA 1
ATOM 719 C C . VAL A 1 100 ? 66.541 4.790 132.424 1.00 40.72 252 VAL A C 1
ATOM 720 O O . VAL A 1 100 ? 67.148 4.701 131.351 1.00 41.20 252 VAL A O 1
ATOM 724 N N . SER A 1 101 ? 66.983 5.489 133.460 1.00 40.40 253 SER A N 1
ATOM 725 C CA . SER A 1 101 ? 68.215 6.237 133.380 1.00 41.64 253 SER A CA 1
ATOM 726 C C . SER A 1 101 ? 69.275 5.663 134.291 1.00 41.16 253 SER A C 1
ATOM 727 O O . SER A 1 101 ? 69.553 6.185 135.378 1.00 40.39 253 SER A O 1
ATOM 730 N N . GLY A 1 102 ? 69.871 4.577 133.827 1.00 41.48 254 GLY A N 1
ATOM 731 C CA . GLY A 1 102 ? 70.886 3.921 134.614 1.00 41.94 254 GLY A CA 1
ATOM 732 C C . GLY A 1 102 ? 72.251 3.972 133.984 1.00 41.73 254 GLY A C 1
ATOM 733 O O . GLY A 1 102 ? 72.412 4.379 132.836 1.00 43.31 254 GLY A O 1
ATOM 734 N N . SER A 1 103 ? 73.234 3.554 134.769 1.00 41.11 255 SER A N 1
ATOM 735 C CA . SER A 1 103 ? 74.614 3.516 134.349 1.00 39.64 255 SER A CA 1
ATOM 736 C C . SER A 1 103 ? 74.905 2.325 133.455 1.00 39.21 255 SER A C 1
ATOM 737 O O . SER A 1 103 ? 74.357 1.237 133.648 1.00 38.84 255 SER A O 1
ATOM 740 N N . GLY A 1 104 ? 75.788 2.527 132.486 1.00 39.32 256 GLY A N 1
ATOM 741 C CA . GLY A 1 104 ? 76.142 1.439 131.599 1.00 40.61 256 GLY A CA 1
ATOM 742 C C . GLY A 1 104 ? 76.641 0.259 132.416 1.00 40.83 256 GLY A C 1
ATOM 743 O O . GLY A 1 104 ? 76.648 -0.883 131.957 1.00 41.99 256 GLY A O 1
ATOM 744 N N . VAL A 1 105 ? 77.057 0.543 133.644 1.00 41.08 257 VAL A N 1
ATOM 745 C CA . VAL A 1 105 ? 77.576 -0.478 134.547 1.00 39.54 257 VAL A CA 1
ATOM 746 C C . VAL A 1 105 ? 76.496 -1.329 135.191 1.00 38.57 257 VAL A C 1
ATOM 747 O O . VAL A 1 105 ? 76.742 -2.482 135.532 1.00 38.87 257 VAL A O 1
ATOM 751 N N . PHE A 1 106 ? 75.307 -0.761 135.363 1.00 37.45 258 PHE A N 1
ATOM 752 C CA . PHE A 1 106 ? 74.213 -1.498 135.972 1.00 36.95 258 PHE A CA 1
ATOM 753 C C . PHE A 1 106 ? 73.801 -2.688 135.141 1.00 36.74 258 PHE A C 1
ATOM 754 O O . PHE A 1 106 ? 74.344 -2.930 134.068 1.00 37.42 258 PHE A O 1
ATOM 762 N N . GLY A 1 107 ? 72.814 -3.415 135.654 1.00 35.47 259 GLY A N 1
ATOM 763 C CA . GLY A 1 107 ? 72.287 -4.576 134.969 1.00 33.73 259 GLY A CA 1
ATOM 764 C C . GLY A 1 107 ? 70.905 -4.883 135.515 1.00 33.80 259 GLY A C 1
ATOM 765 O O . GLY A 1 107 ? 70.661 -4.710 136.713 1.00 33.98 259 GLY A O 1
ATOM 766 N N . GLY A 1 108 ? 69.987 -5.312 134.650 1.00 33.41 260 GLY A N 1
ATOM 767 C CA . GLY A 1 108 ? 68.646 -5.634 135.118 1.00 31.92 260 GLY A CA 1
ATOM 768 C C . GLY A 1 108 ? 67.485 -5.260 134.210 1.00 31.32 260 GLY A C 1
ATOM 769 O O . GLY A 1 108 ? 67.480 -4.195 133.595 1.00 31.72 260 GLY A O 1
ATOM 770 N N . LYS A 1 109 ? 66.497 -6.150 134.134 1.00 30.99 261 LYS A N 1
ATOM 771 C CA . LYS A 1 109 ? 65.306 -5.938 133.311 1.00 30.45 261 LYS A CA 1
ATOM 772 C C . LYS A 1 109 ? 64.160 -5.456 134.197 1.00 28.90 261 LYS A C 1
ATOM 773 O O . LYS A 1 109 ? 64.142 -5.698 135.402 1.00 29.01 261 LYS A O 1
ATOM 779 N N . LEU A 1 110 ? 63.200 -4.798 133.566 1.00 26.76 262 LEU A N 1
ATOM 780 C CA . LEU A 1 110 ? 62.023 -4.270 134.220 1.00 23.65 262 LEU A CA 1
ATOM 781 C C . LEU A 1 110 ? 60.892 -4.654 133.278 1.00 23.31 262 LEU A C 1
ATOM 782 O O . LEU A 1 110 ? 61.101 -4.698 132.068 1.00 24.31 262 LEU A O 1
ATOM 787 N N . ALA A 1 111 ? 59.700 -4.934 133.784 1.00 22.15 263 ALA A N 1
ATOM 788 C CA . ALA A 1 111 ? 58.619 -5.260 132.858 1.00 20.63 263 ALA A CA 1
ATOM 789 C C . ALA A 1 111 ? 57.431 -4.351 133.125 1.00 20.57 263 ALA A C 1
ATOM 790 O O . ALA A 1 111 ? 57.162 -3.996 134.268 1.00 21.00 263 ALA A O 1
ATOM 792 N N . ALA A 1 112 ? 56.731 -3.944 132.075 1.00 19.64 264 ALA A N 1
ATOM 793 C CA . ALA A 1 112 ? 55.567 -3.085 132.271 1.00 19.13 264 ALA A CA 1
ATOM 794 C C . ALA A 1 112 ? 54.382 -3.814 131.689 1.00 18.85 264 ALA A C 1
ATOM 795 O O . ALA A 1 112 ? 54.487 -4.368 130.607 1.00 18.75 264 ALA A O 1
ATOM 797 N N . LEU A 1 113 ? 53.262 -3.848 132.395 1.00 18.53 265 LEU A N 1
ATOM 798 C CA . LEU A 1 113 ? 52.114 -4.525 131.829 1.00 20.30 265 LEU A CA 1
ATOM 799 C C . LEU A 1 113 ? 50.816 -3.798 132.107 1.00 20.97 265 LEU A C 1
ATOM 800 O O . LEU A 1 113 ? 50.724 -3.005 133.051 1.00 20.71 265 LEU A O 1
ATOM 805 N N . LEU A 1 114 ? 49.816 -4.032 131.260 1.00 20.38 266 LEU A N 1
ATOM 806 C CA . LEU A 1 114 ? 48.538 -3.359 131.443 1.00 20.61 266 LEU A CA 1
ATOM 807 C C . LEU A 1 114 ? 47.523 -4.302 132.055 1.00 20.55 266 LEU A C 1
ATOM 808 O O . LEU A 1 114 ? 47.170 -5.303 131.452 1.00 21.31 266 LEU A O 1
ATOM 813 N N . VAL A 1 115 ? 47.061 -4.019 133.264 1.00 20.26 267 VAL A N 1
ATOM 814 C CA . VAL A 1 115 ? 46.074 -4.911 133.846 1.00 20.47 267 VAL A CA 1
ATOM 815 C C . VAL A 1 115 ? 44.712 -4.304 133.684 1.00 20.98 267 VAL A C 1
ATOM 816 O O . VAL A 1 115 ? 44.498 -3.118 133.954 1.00 19.77 267 VAL A O 1
ATOM 820 N N . PRO A 1 116 ? 43.761 -5.121 133.244 1.00 21.90 268 PRO A N 1
ATOM 821 C CA . PRO A 1 116 ? 42.387 -4.700 133.026 1.00 23.54 268 PRO A CA 1
ATOM 822 C C . PRO A 1 116 ? 41.715 -4.328 134.314 1.00 25.89 268 PRO A C 1
ATOM 823 O O . PRO A 1 116 ? 42.204 -4.644 135.398 1.00 27.07 268 PRO A O 1
ATOM 827 N N . PRO A 1 117 ? 40.582 -3.631 134.213 1.00 27.88 269 PRO A N 1
ATOM 828 C CA . PRO A 1 117 ? 39.864 -3.229 135.420 1.00 29.27 269 PRO A CA 1
ATOM 829 C C . PRO A 1 117 ? 39.203 -4.423 136.111 1.00 31.27 269 PRO A C 1
ATOM 830 O O . PRO A 1 117 ? 38.925 -5.453 135.485 1.00 32.46 269 PRO A O 1
ATOM 834 N N . GLY A 1 118 ? 38.969 -4.276 137.412 1.00 32.44 270 GLY A N 1
ATOM 835 C CA . GLY A 1 118 ? 38.348 -5.336 138.185 1.00 34.12 270 GLY A CA 1
ATOM 836 C C . GLY A 1 118 ? 39.400 -6.306 138.674 1.00 34.62 270 GLY A C 1
ATOM 837 O O . GLY A 1 118 ? 39.090 -7.341 139.256 1.00 36.31 270 GLY A O 1
ATOM 838 N N . VAL A 1 119 ? 40.656 -5.961 138.440 1.00 33.42 271 VAL A N 1
ATOM 839 C CA . VAL A 1 119 ? 41.745 -6.812 138.849 1.00 32.50 271 VAL A CA 1
ATOM 840 C C . VAL A 1 119 ? 42.731 -5.992 139.650 1.00 34.30 271 VAL A C 1
ATOM 841 O O . VAL A 1 119 ? 43.042 -4.856 139.284 1.00 35.71 271 VAL A O 1
ATOM 845 N N . GLU A 1 120 ? 43.186 -6.559 140.764 1.00 35.87 272 GLU A N 1
ATOM 846 C CA . GLU A 1 120 ? 44.152 -5.900 141.632 1.00 37.56 272 GLU A CA 1
ATOM 847 C C . GLU A 1 120 ? 45.460 -6.653 141.429 1.00 36.41 272 GLU A C 1
ATOM 848 O O . GLU A 1 120 ? 45.500 -7.883 141.521 1.00 35.97 272 GLU A O 1
ATOM 854 N N . PRO A 1 121 ? 46.541 -5.926 141.114 1.00 35.82 273 PRO A N 1
ATOM 855 C CA . PRO A 1 121 ? 47.877 -6.476 140.879 1.00 36.75 273 PRO A CA 1
ATOM 856 C C . PRO A 1 121 ? 48.445 -7.132 142.115 1.00 37.86 273 PRO A C 1
ATOM 857 O O . PRO A 1 121 ? 47.953 -6.929 143.216 1.00 38.95 273 PRO A O 1
ATOM 861 N N . ILE A 1 122 ? 49.506 -7.900 141.938 1.00 38.69 274 ILE A N 1
ATOM 862 C CA . ILE A 1 122 ? 50.115 -8.558 143.071 1.00 40.65 274 ILE A CA 1
ATOM 863 C C . ILE A 1 122 ? 51.622 -8.609 142.897 1.00 41.95 274 ILE A C 1
ATOM 864 O O . ILE A 1 122 ? 52.099 -8.889 141.806 1.00 44.17 274 ILE A O 1
ATOM 869 N N . GLU A 1 123 ? 52.391 -8.336 143.940 1.00 41.49 275 GLU A N 1
ATOM 870 C CA . GLU A 1 123 ? 53.819 -8.404 143.722 1.00 41.74 275 GLU A CA 1
ATOM 871 C C . GLU A 1 123 ? 54.277 -9.852 143.656 1.00 40.34 275 GLU A C 1
ATOM 872 O O . GLU A 1 123 ? 54.756 -10.407 144.637 1.00 41.63 275 GLU A O 1
ATOM 878 N N . SER A 1 124 ? 54.082 -10.482 142.503 1.00 38.65 276 SER A N 1
ATOM 879 C CA . SER A 1 124 ? 54.541 -11.849 142.295 1.00 37.39 276 SER A CA 1
ATOM 880 C C . SER A 1 124 ? 55.090 -11.972 140.902 1.00 36.20 276 SER A C 1
ATOM 881 O O . SER A 1 124 ? 54.703 -11.233 139.999 1.00 35.13 276 SER A O 1
ATOM 884 N N . VAL A 1 125 ? 55.971 -12.935 140.708 1.00 35.84 277 VAL A N 1
ATOM 885 C CA . VAL A 1 125 ? 56.564 -13.103 139.395 1.00 34.98 277 VAL A CA 1
ATOM 886 C C . VAL A 1 125 ? 55.566 -13.646 138.386 1.00 32.97 277 VAL A C 1
ATOM 887 O O . VAL A 1 125 ? 55.701 -13.420 137.186 1.00 31.14 277 VAL A O 1
ATOM 891 N N . SER A 1 126 ? 54.568 -14.359 138.895 1.00 32.11 278 SER A N 1
ATOM 892 C CA . SER A 1 126 ? 53.532 -14.949 138.070 1.00 31.87 278 SER A CA 1
ATOM 893 C C . SER A 1 126 ? 52.831 -13.915 137.195 1.00 31.18 278 SER A C 1
ATOM 894 O O . SER A 1 126 ? 52.369 -14.237 136.105 1.00 31.15 278 SER A O 1
ATOM 897 N N . MET A 1 127 ? 52.740 -12.681 137.680 1.00 30.88 279 MET A N 1
ATOM 898 C CA . MET A 1 127 ? 52.121 -11.613 136.907 1.00 30.45 279 MET A CA 1
ATOM 899 C C . MET A 1 127 ? 52.826 -11.457 135.564 1.00 30.00 279 MET A C 1
ATOM 900 O O . MET A 1 127 ? 52.305 -10.820 134.664 1.00 30.41 279 MET A O 1
ATOM 905 N N . LEU A 1 128 ? 54.016 -12.023 135.427 1.00 28.91 280 LEU A N 1
ATOM 906 C CA . LEU A 1 128 ? 54.745 -11.891 134.184 1.00 28.00 280 LEU A CA 1
ATOM 907 C C . LEU A 1 128 ? 54.326 -12.862 133.102 1.00 28.89 280 LEU A C 1
ATOM 908 O O . LEU A 1 128 ? 54.743 -12.726 131.955 1.00 29.57 280 LEU A O 1
ATOM 913 N N . GLN A 1 129 ? 53.518 -13.847 133.473 1.00 28.81 281 GLN A N 1
ATOM 914 C CA . GLN A 1 129 ? 53.034 -14.860 132.540 1.00 29.32 281 GLN A CA 1
ATOM 915 C C . GLN A 1 129 ? 51.832 -14.242 131.853 1.00 29.18 281 GLN A C 1
ATOM 916 O O . GLN A 1 129 ? 50.804 -14.871 131.636 1.00 29.97 281 GLN A O 1
ATOM 922 N N . TYR A 1 130 ? 52.003 -12.984 131.501 1.00 28.38 282 TYR A N 1
ATOM 923 C CA . TYR A 1 130 ? 50.950 -12.183 130.925 1.00 26.56 282 TYR A CA 1
ATOM 924 C C . TYR A 1 130 ? 51.666 -11.267 129.967 1.00 25.62 282 TYR A C 1
ATOM 925 O O . TYR A 1 130 ? 52.800 -10.885 130.213 1.00 27.17 282 TYR A O 1
ATOM 934 N N . PRO A 1 131 ? 51.015 -10.866 128.878 1.00 24.01 283 PRO A N 1
ATOM 935 C CA . PRO A 1 131 ? 51.705 -9.979 127.942 1.00 22.63 283 PRO A CA 1
ATOM 936 C C . PRO A 1 131 ? 52.339 -8.761 128.638 1.00 22.65 283 PRO A C 1
ATOM 937 O O . PRO A 1 131 ? 51.670 -8.086 129.425 1.00 23.36 283 PRO A O 1
ATOM 941 N N . HIS A 1 132 ? 53.612 -8.472 128.344 1.00 21.61 284 HIS A N 1
ATOM 942 C CA . HIS A 1 132 ? 54.318 -7.343 128.975 1.00 22.36 284 HIS A CA 1
ATOM 943 C C . HIS A 1 132 ? 55.391 -6.684 128.124 1.00 23.23 284 HIS A C 1
ATOM 944 O O . HIS A 1 132 ? 55.779 -7.204 127.086 1.00 25.50 284 HIS A O 1
ATOM 951 N N . VAL A 1 133 ? 55.901 -5.549 128.595 1.00 23.28 285 VAL A N 1
ATOM 952 C CA . VAL A 1 133 ? 56.962 -4.849 127.878 1.00 22.63 285 VAL A CA 1
ATOM 953 C C . VAL A 1 133 ? 58.262 -4.973 128.660 1.00 23.48 285 VAL A C 1
ATOM 954 O O . VAL A 1 133 ? 58.312 -4.774 129.872 1.00 24.11 285 VAL A O 1
ATOM 958 N N . LEU A 1 134 ? 59.318 -5.309 127.941 1.00 23.65 286 LEU A N 1
ATOM 959 C CA . LEU A 1 134 ? 60.616 -5.492 128.551 1.00 24.70 286 LEU A CA 1
ATOM 960 C C . LEU A 1 134 ? 61.490 -4.258 128.485 1.00 26.40 286 LEU A C 1
ATOM 961 O O . LEU A 1 134 ? 61.572 -3.629 127.443 1.00 29.41 286 LEU A O 1
ATOM 966 N N . PHE A 1 135 ? 62.134 -3.892 129.591 1.00 26.88 287 PHE A N 1
ATOM 967 C CA . PHE A 1 135 ? 63.041 -2.750 129.553 1.00 27.16 287 PHE A CA 1
ATOM 968 C C . PHE A 1 135 ? 64.300 -3.045 130.348 1.00 28.12 287 PHE A C 1
ATOM 969 O O . PHE A 1 135 ? 64.242 -3.270 131.560 1.00 27.99 287 PHE A O 1
ATOM 977 N N . ASP A 1 136 ? 65.442 -3.041 129.664 1.00 28.78 288 ASP A N 1
ATOM 978 C CA . ASP A 1 136 ? 66.724 -3.321 130.308 1.00 30.34 288 ASP A CA 1
ATOM 979 C C . ASP A 1 136 ? 67.295 -2.037 130.902 1.00 29.53 288 ASP A C 1
ATOM 980 O O . ASP A 1 136 ? 67.131 -0.964 130.341 1.00 29.09 288 ASP A O 1
ATOM 985 N N . ALA A 1 137 ? 67.952 -2.153 132.049 1.00 28.92 289 ALA A N 1
ATOM 986 C CA . ALA A 1 137 ? 68.526 -0.996 132.702 1.00 29.13 289 ALA A CA 1
ATOM 987 C C . ALA A 1 137 ? 69.561 -0.339 131.798 1.00 30.18 289 ALA A C 1
ATOM 988 O O . ALA A 1 137 ? 69.831 0.847 131.921 1.00 30.28 289 ALA A O 1
ATOM 990 N N . ARG A 1 138 ? 70.134 -1.100 130.879 1.00 31.70 290 ARG A N 1
ATOM 991 C CA . ARG A 1 138 ? 71.131 -0.533 129.993 1.00 35.05 290 ARG A CA 1
ATOM 992 C C . ARG A 1 138 ? 70.552 0.099 128.739 1.00 37.34 290 ARG A C 1
ATOM 993 O O . ARG A 1 138 ? 71.313 0.676 127.960 1.00 37.69 290 ARG A O 1
ATOM 1001 N N . GLN A 1 139 ? 69.236 -0.023 128.519 1.00 39.90 291 GLN A N 1
ATOM 1002 C CA . GLN A 1 139 ? 68.595 0.539 127.313 1.00 42.36 291 GLN A CA 1
ATOM 1003 C C . GLN A 1 139 ? 68.537 2.050 127.322 1.00 41.70 291 GLN A C 1
ATOM 1004 O O . GLN A 1 139 ? 68.314 2.680 128.354 1.00 41.91 291 GLN A O 1
ATOM 1010 N N . THR A 1 140 ? 68.717 2.634 126.151 1.00 41.81 292 THR A N 1
ATOM 1011 C CA . THR A 1 140 ? 68.666 4.076 126.040 1.00 42.05 292 THR A CA 1
ATOM 1012 C C . THR A 1 140 ? 67.392 4.520 125.367 1.00 42.00 292 THR A C 1
ATOM 1013 O O . THR A 1 140 ? 66.719 5.450 125.823 1.00 43.09 292 THR A O 1
ATOM 1017 N N . GLU A 1 141 ? 67.087 3.855 124.258 1.00 40.88 293 GLU A N 1
ATOM 1018 C CA . GLU A 1 141 ? 65.903 4.146 123.466 1.00 38.00 293 GLU A CA 1
ATOM 1019 C C . GLU A 1 141 ? 64.680 3.951 124.327 1.00 33.56 293 GLU A C 1
ATOM 1020 O O . GLU A 1 141 ? 64.481 2.878 124.896 1.00 34.59 293 GLU A O 1
ATOM 1026 N N . PRO A 1 142 ? 63.857 4.991 124.463 1.00 29.49 294 PRO A N 1
ATOM 1027 C CA . PRO A 1 142 ? 62.681 4.779 125.291 1.00 28.12 294 PRO A CA 1
ATOM 1028 C C . PRO A 1 142 ? 61.662 3.904 124.576 1.00 26.77 294 PRO A C 1
ATOM 1029 O O . PRO A 1 142 ? 61.610 3.850 123.347 1.00 26.82 294 PRO A O 1
ATOM 1033 N N . VAL A 1 143 ? 60.878 3.191 125.366 1.00 25.15 295 VAL A N 1
ATOM 1034 C CA . VAL A 1 143 ? 59.860 2.314 124.849 1.00 24.19 295 VAL A CA 1
ATOM 1035 C C . VAL A 1 143 ? 58.545 3.074 124.900 1.00 24.54 295 VAL A C 1
ATOM 1036 O O . VAL A 1 143 ? 58.341 3.891 125.801 1.00 26.69 295 VAL A O 1
ATOM 1040 N N . ILE A 1 144 ? 57.660 2.834 123.930 1.00 22.90 296 ILE A N 1
ATOM 1041 C CA . ILE A 1 144 ? 56.363 3.533 123.888 1.00 20.30 296 ILE A CA 1
ATOM 1042 C C . ILE A 1 144 ? 55.180 2.614 123.684 1.00 19.96 296 ILE A C 1
ATOM 1043 O O . ILE A 1 144 ? 55.145 1.855 122.733 1.00 20.79 296 ILE A O 1
ATOM 1048 N N . PHE A 1 145 ? 54.192 2.700 124.554 1.00 19.69 297 PHE A N 1
ATOM 1049 C CA . PHE A 1 145 ? 53.041 1.861 124.356 1.00 21.42 297 PHE A CA 1
ATOM 1050 C C . PHE A 1 145 ? 51.784 2.605 124.819 1.00 22.70 297 PHE A C 1
ATOM 1051 O O . PHE A 1 145 ? 51.860 3.791 125.162 1.00 23.09 297 PHE A O 1
ATOM 1059 N N . THR A 1 146 ? 50.625 1.951 124.801 1.00 23.32 298 THR A N 1
ATOM 1060 C CA . THR A 1 146 ? 49.409 2.645 125.208 1.00 23.02 298 THR A CA 1
ATOM 1061 C C . THR A 1 146 ? 48.604 1.935 126.261 1.00 21.66 298 THR A C 1
ATOM 1062 O O . THR A 1 146 ? 48.435 0.718 126.216 1.00 22.19 298 THR A O 1
ATOM 1066 N N . ILE A 1 147 ? 48.103 2.712 127.215 1.00 19.80 299 ILE A N 1
ATOM 1067 C CA . ILE A 1 147 ? 47.240 2.166 128.247 1.00 17.24 299 ILE A CA 1
ATOM 1068 C C . ILE A 1 147 ? 45.872 2.319 127.624 1.00 16.46 299 ILE A C 1
ATOM 1069 O O . ILE A 1 147 ? 45.342 3.419 127.539 1.00 15.98 299 ILE A O 1
ATOM 1074 N N . PRO A 1 148 ? 45.294 1.213 127.158 1.00 16.11 300 PRO A N 1
ATOM 1075 C CA . PRO A 1 148 ? 43.980 1.170 126.516 1.00 16.95 300 PRO A CA 1
ATOM 1076 C C . PRO A 1 148 ? 42.883 1.469 127.525 1.00 17.70 300 PRO A C 1
ATOM 1077 O O . PRO A 1 148 ? 43.108 1.356 128.723 1.00 17.25 300 PRO A O 1
ATOM 1081 N N . ASP A 1 149 ? 41.702 1.859 127.055 1.00 19.26 301 ASP A N 1
ATOM 1082 C CA . ASP A 1 149 ? 40.612 2.143 127.978 1.00 20.90 301 ASP A CA 1
ATOM 1083 C C . ASP A 1 149 ? 39.544 1.073 127.942 1.00 21.91 301 ASP A C 1
ATOM 1084 O O . ASP A 1 149 ? 38.595 1.159 127.176 1.00 23.80 301 ASP A O 1
ATOM 1089 N N . ILE A 1 150 ? 39.704 0.052 128.768 1.00 22.75 302 ILE A N 1
ATOM 1090 C CA . ILE A 1 150 ? 38.711 -1.008 128.842 1.00 22.46 302 ILE A CA 1
ATOM 1091 C C . ILE A 1 150 ? 37.629 -0.487 129.781 1.00 22.68 302 ILE A C 1
ATOM 1092 O O . ILE A 1 150 ? 37.946 0.091 130.825 1.00 23.28 302 ILE A O 1
ATOM 1097 N N . ARG A 1 151 ? 36.360 -0.654 129.426 1.00 22.16 303 ARG A N 1
ATOM 1098 C CA . ARG A 1 151 ? 35.325 -0.172 130.338 1.00 22.82 303 ARG A CA 1
ATOM 1099 C C . ARG A 1 151 ? 33.965 -0.831 130.201 1.00 22.81 303 ARG A C 1
ATOM 1100 O O . ARG A 1 151 ? 33.550 -1.166 129.109 1.00 22.85 303 ARG A O 1
ATOM 1108 N N . LYS A 1 152 ? 33.277 -1.035 131.319 1.00 23.35 304 LYS A N 1
ATOM 1109 C CA . LYS A 1 152 ? 31.971 -1.678 131.271 1.00 24.09 304 LYS A CA 1
ATOM 1110 C C . LYS A 1 152 ? 30.900 -0.701 130.847 1.00 23.04 304 LYS A C 1
ATOM 1111 O O . LYS A 1 152 ? 29.952 -1.074 130.167 1.00 23.69 304 LYS A O 1
ATOM 1117 N N . THR A 1 153 ? 31.071 0.550 131.249 1.00 20.82 305 THR A N 1
ATOM 1118 C CA . THR A 1 153 ? 30.120 1.614 130.946 1.00 20.20 305 THR A CA 1
ATOM 1119 C C . THR A 1 153 ? 30.317 2.211 129.568 1.00 19.91 305 THR A C 1
ATOM 1120 O O . THR A 1 153 ? 31.271 1.892 128.878 1.00 21.25 305 THR A O 1
ATOM 1124 N N . LEU A 1 154 ? 29.412 3.093 129.174 1.00 19.08 306 LEU A N 1
ATOM 1125 C CA . LEU A 1 154 ? 29.541 3.736 127.887 1.00 18.63 306 LEU A CA 1
ATOM 1126 C C . LEU A 1 154 ? 30.622 4.800 127.963 1.00 18.31 306 LEU A C 1
ATOM 1127 O O . LEU A 1 154 ? 31.268 5.100 126.958 1.00 18.05 306 LEU A O 1
ATOM 1132 N N . PHE A 1 155 ? 30.820 5.374 129.151 1.00 18.59 307 PHE A N 1
ATOM 1133 C CA . PHE A 1 155 ? 31.841 6.412 129.367 1.00 18.19 307 PHE A CA 1
ATOM 1134 C C . PHE A 1 155 ? 32.143 6.565 130.849 1.00 18.61 307 PHE A C 1
ATOM 1135 O O . PHE A 1 155 ? 31.332 6.177 131.675 1.00 21.16 307 PHE A O 1
ATOM 1143 N N . HIS A 1 156 ? 33.293 7.130 131.197 1.00 18.98 308 HIS A N 1
ATOM 1144 C CA . HIS A 1 156 ? 33.640 7.295 132.602 1.00 18.94 308 HIS A CA 1
ATOM 1145 C C . HIS A 1 156 ? 33.164 8.578 133.237 1.00 19.45 308 HIS A C 1
ATOM 1146 O O . HIS A 1 156 ? 33.287 9.647 132.642 1.00 19.39 308 HIS A O 1
ATOM 1153 N N . SER A 1 157 ? 32.635 8.479 134.453 1.00 20.21 309 SER A N 1
ATOM 1154 C CA . SER A 1 157 ? 32.215 9.678 135.169 1.00 22.45 309 SER A CA 1
ATOM 1155 C C . SER A 1 157 ? 33.481 10.116 135.883 1.00 23.22 309 SER A C 1
ATOM 1156 O O . SER A 1 157 ? 34.396 9.319 136.058 1.00 23.16 309 SER A O 1
ATOM 1159 N N . MET A 1 158 ? 33.547 11.363 136.317 1.00 25.28 310 MET A N 1
ATOM 1160 C CA . MET A 1 158 ? 34.773 11.810 136.948 1.00 28.33 310 MET A CA 1
ATOM 1161 C C . MET A 1 158 ? 35.246 11.094 138.212 1.00 29.91 310 MET A C 1
ATOM 1162 O O . MET A 1 158 ? 36.436 11.101 138.505 1.00 30.02 310 MET A O 1
ATOM 1167 N N . ASP A 1 159 ? 34.328 10.464 138.938 1.00 32.64 311 ASP A N 1
ATOM 1168 C CA . ASP A 1 159 ? 34.658 9.756 140.171 1.00 36.04 311 ASP A CA 1
ATOM 1169 C C . ASP A 1 159 ? 35.241 8.366 139.965 1.00 37.78 311 ASP A C 1
ATOM 1170 O O . ASP A 1 159 ? 35.976 7.884 140.821 1.00 38.88 311 ASP A O 1
ATOM 1175 N N . GLU A 1 160 ? 34.898 7.716 138.853 1.00 39.90 312 GLU A N 1
ATOM 1176 C CA . GLU A 1 160 ? 35.372 6.358 138.568 1.00 41.12 312 GLU A CA 1
ATOM 1177 C C . GLU A 1 160 ? 36.876 6.218 138.725 1.00 40.14 312 GLU A C 1
ATOM 1178 O O . GLU A 1 160 ? 37.643 7.094 138.315 1.00 39.75 312 GLU A O 1
ATOM 1184 N N . THR A 1 161 ? 37.286 5.104 139.320 1.00 40.43 313 THR A N 1
ATOM 1185 C CA . THR A 1 161 ? 38.700 4.817 139.532 1.00 40.98 313 THR A CA 1
ATOM 1186 C C . THR A 1 161 ? 39.081 3.421 139.036 1.00 41.22 313 THR A C 1
ATOM 1187 O O . THR A 1 161 ? 40.257 3.113 138.887 1.00 42.45 313 THR A O 1
ATOM 1191 N N . ASP A 1 162 ? 38.089 2.576 138.786 1.00 40.95 314 ASP A N 1
ATOM 1192 C CA . ASP A 1 162 ? 38.361 1.229 138.305 1.00 40.40 314 ASP A CA 1
ATOM 1193 C C . ASP A 1 162 ? 38.600 1.252 136.804 1.00 39.17 314 ASP A C 1
ATOM 1194 O O . ASP A 1 162 ? 37.693 0.995 136.002 1.00 39.77 314 ASP A O 1
ATOM 1199 N N . THR A 1 163 ? 39.830 1.565 136.426 1.00 36.72 315 THR A N 1
ATOM 1200 C CA . THR A 1 163 ? 40.184 1.636 135.026 1.00 34.64 315 THR A CA 1
ATOM 1201 C C . THR A 1 163 ? 41.425 0.823 134.776 1.00 33.32 315 THR A C 1
ATOM 1202 O O . THR A 1 163 ? 42.067 0.342 135.714 1.00 32.81 315 THR A O 1
ATOM 1206 N N . THR A 1 164 ? 41.749 0.651 133.504 1.00 31.76 316 THR A N 1
ATOM 1207 C CA . THR A 1 164 ? 42.932 -0.090 133.133 1.00 29.95 316 THR A CA 1
ATOM 1208 C C . THR A 1 164 ? 44.066 0.460 133.965 1.00 28.19 316 THR A C 1
ATOM 1209 O O . THR A 1 164 ? 44.170 1.666 134.166 1.00 27.44 316 THR A O 1
ATOM 1213 N N . LYS A 1 165 ? 44.924 -0.418 134.447 1.00 27.44 317 LYS A N 1
ATOM 1214 C CA . LYS A 1 165 ? 46.000 0.028 135.295 1.00 27.34 317 LYS A CA 1
ATOM 1215 C C . LYS A 1 165 ? 47.360 -0.338 134.725 1.00 25.55 317 LYS A C 1
ATOM 1216 O O . LYS A 1 165 ? 47.560 -1.447 134.218 1.00 25.58 317 LYS A O 1
ATOM 1222 N N . LEU A 1 166 ? 48.291 0.605 134.796 1.00 22.37 318 LEU A N 1
ATOM 1223 C CA . LEU A 1 166 ? 49.631 0.356 134.303 1.00 20.77 318 LEU A CA 1
ATOM 1224 C C . LEU A 1 166 ? 50.463 -0.109 135.482 1.00 21.20 318 LEU A C 1
ATOM 1225 O O . LEU A 1 166 ? 50.422 0.485 136.558 1.00 22.88 318 LEU A O 1
ATOM 1230 N N . VAL A 1 167 ? 51.205 -1.186 135.290 1.00 20.25 319 VAL A N 1
ATOM 1231 C CA . VAL A 1 167 ? 52.027 -1.702 136.364 1.00 18.73 319 VAL A CA 1
ATOM 1232 C C . VAL A 1 167 ? 53.451 -1.886 135.887 1.00 20.71 319 VAL A C 1
ATOM 1233 O O . VAL A 1 167 ? 53.697 -2.483 134.840 1.00 21.91 319 VAL A O 1
ATOM 1237 N N . ILE A 1 168 ? 54.390 -1.324 136.637 1.00 22.19 320 ILE A N 1
ATOM 1238 C CA . ILE A 1 168 ? 55.805 -1.481 136.318 1.00 22.83 320 ILE A CA 1
ATOM 1239 C C . ILE A 1 168 ? 56.362 -2.311 137.458 1.00 24.52 320 ILE A C 1
ATOM 1240 O O . ILE A 1 168 ? 56.422 -1.871 138.609 1.00 24.05 320 ILE A O 1
ATOM 1245 N N . MET A 1 169 ? 56.716 -3.539 137.096 1.00 27.16 321 MET A N 1
ATOM 1246 C CA . MET A 1 169 ? 57.230 -4.565 137.990 1.00 28.94 321 MET A CA 1
ATOM 1247 C C . MET A 1 169 ? 58.689 -4.847 137.691 1.00 29.54 321 MET A C 1
ATOM 1248 O O . MET A 1 169 ? 59.174 -4.565 136.597 1.00 31.40 321 MET A O 1
ATOM 1253 N N . VAL A 1 170 ? 59.384 -5.423 138.662 1.00 29.81 322 VAL A N 1
ATOM 1254 C CA . VAL A 1 170 ? 60.792 -5.758 138.492 1.00 29.64 322 VAL A CA 1
ATOM 1255 C C . VAL A 1 170 ? 60.932 -7.153 137.890 1.00 30.45 322 VAL A C 1
ATOM 1256 O O . VAL A 1 170 ? 60.538 -8.138 138.509 1.00 29.34 322 VAL A O 1
ATOM 1260 N N . TYR A 1 171 ? 61.507 -7.236 136.691 1.00 31.37 323 TYR A N 1
ATOM 1261 C CA . TYR A 1 171 ? 61.693 -8.515 136.004 1.00 31.71 323 TYR A CA 1
ATOM 1262 C C . TYR A 1 171 ? 62.938 -9.216 136.511 1.00 32.10 323 TYR A C 1
ATOM 1263 O O . TYR A 1 171 ? 62.877 -10.357 136.971 1.00 31.80 323 TYR A O 1
ATOM 1272 N N . ASN A 1 172 ? 64.072 -8.531 136.392 1.00 33.17 324 ASN A N 1
ATOM 1273 C CA . ASN A 1 172 ? 65.353 -9.042 136.870 1.00 34.39 324 ASN A CA 1
ATOM 1274 C C . ASN A 1 172 ? 65.942 -7.983 137.782 1.00 34.73 324 ASN A C 1
ATOM 1275 O O . ASN A 1 172 ? 66.170 -6.842 137.362 1.00 35.50 324 ASN A O 1
ATOM 1280 N N . GLU A 1 173 ? 66.180 -8.377 139.028 1.00 35.54 325 GLU A N 1
ATOM 1281 C CA . GLU A 1 173 ? 66.746 -7.502 140.051 1.00 37.22 325 GLU A CA 1
ATOM 1282 C C . GLU A 1 173 ? 67.926 -6.679 139.518 1.00 35.63 325 GLU A C 1
ATOM 1283 O O . GLU A 1 173 ? 68.804 -7.193 138.831 1.00 35.35 325 GLU A O 1
ATOM 1289 N N . LEU A 1 174 ? 67.921 -5.385 139.815 1.00 33.46 326 LEU A N 1
ATOM 1290 C CA . LEU A 1 174 ? 68.980 -4.494 139.366 1.00 30.69 326 LEU A CA 1
ATOM 1291 C C . LEU A 1 174 ? 70.295 -4.837 140.049 1.00 30.41 326 LEU A C 1
ATOM 1292 O O . LEU A 1 174 ? 70.343 -4.992 141.268 1.00 29.28 326 LEU A O 1
ATOM 1297 N N . ILE A 1 175 ? 71.365 -4.957 139.272 1.00 32.11 327 ILE A N 1
ATOM 1298 C CA . ILE A 1 175 ? 72.656 -5.270 139.867 1.00 35.19 327 ILE A CA 1
ATOM 1299 C C . ILE A 1 175 ? 73.725 -4.256 139.546 1.00 38.15 327 ILE A C 1
ATOM 1300 O O . ILE A 1 175 ? 73.617 -3.467 138.606 1.00 37.64 327 ILE A O 1
ATOM 1305 N N . ASN A 1 176 ? 74.759 -4.288 140.374 1.00 43.09 328 ASN A N 1
ATOM 1306 C CA . ASN A 1 176 ? 75.887 -3.395 140.249 1.00 47.78 328 ASN A CA 1
ATOM 1307 C C . ASN A 1 176 ? 77.152 -4.072 140.742 1.00 52.72 328 ASN A C 1
ATOM 1308 O O . ASN A 1 176 ? 77.219 -4.485 141.894 1.00 54.01 328 ASN A O 1
ATOM 1313 N N . PRO A 1 177 ? 78.170 -4.185 139.880 1.00 57.68 329 PRO A N 1
ATOM 1314 C CA . PRO A 1 177 ? 79.442 -4.821 140.227 1.00 64.17 329 PRO A CA 1
ATOM 1315 C C . PRO A 1 177 ? 80.315 -4.090 141.252 1.00 71.26 329 PRO A C 1
ATOM 1316 O O . PRO A 1 177 ? 81.532 -4.285 141.290 1.00 72.02 329 PRO A O 1
ATOM 1320 N N . TYR A 1 178 ? 79.694 -3.252 142.080 1.00 79.63 330 TYR A N 1
ATOM 1321 C CA . TYR A 1 178 ? 80.402 -2.501 143.118 1.00 88.16 330 TYR A CA 1
ATOM 1322 C C . TYR A 1 178 ? 79.633 -2.583 144.444 1.00 94.80 330 TYR A C 1
ATOM 1323 O O . TYR A 1 178 ? 78.609 -1.913 144.629 1.00 95.17 330 TYR A O 1
ATOM 1332 N N . GLU A 1 179 ? 80.138 -3.410 145.362 1.00 102.68 331 GLU A N 1
ATOM 1333 C CA . GLU A 1 179 ? 79.519 -3.610 146.683 1.00 110.15 331 GLU A CA 1
ATOM 1334 C C . GLU A 1 179 ? 80.118 -2.724 147.796 1.00 114.07 331 GLU A C 1
ATOM 1335 O O . GLU A 1 179 ? 80.119 -3.119 148.965 1.00 114.28 331 GLU A O 1
ATOM 1341 N N . ASN A 1 180 ? 80.609 -1.533 147.429 1.00 118.92 332 ASN A N 1
ATOM 1342 C CA . ASN A 1 180 ? 81.220 -0.572 148.374 1.00 123.10 332 ASN A CA 1
ATOM 1343 C C . ASN A 1 180 ? 80.190 0.227 149.198 1.00 125.72 332 ASN A C 1
ATOM 1344 O O . ASN A 1 180 ? 80.551 0.938 150.148 1.00 126.09 332 ASN A O 1
ATOM 1349 N N . GLY A 1 181 ? 78.917 0.118 148.823 1.00 128.05 333 GLY A N 1
ATOM 1350 C CA . GLY A 1 181 ? 77.862 0.824 149.531 1.00 129.94 333 GLY A CA 1
ATOM 1351 C C . GLY A 1 181 ? 77.676 0.301 150.943 1.00 131.22 333 GLY A C 1
ATOM 1352 O O . GLY A 1 181 ? 77.890 -0.888 151.210 1.00 131.39 333 GLY A O 1
ATOM 1353 N N . VAL A 1 182 ? 77.277 1.190 151.851 1.00 132.07 334 VAL A N 1
ATOM 1354 C CA . VAL A 1 182 ? 77.063 0.835 153.256 1.00 132.70 334 VAL A CA 1
ATOM 1355 C C . VAL A 1 182 ? 75.554 0.787 153.562 1.00 132.47 334 VAL A C 1
ATOM 1356 O O . VAL A 1 182 ? 74.970 -0.294 153.706 1.00 132.41 334 VAL A O 1
ATOM 1360 N N . GLU A 1 183 ? 74.944 1.971 153.644 1.00 131.94 335 GLU A N 1
ATOM 1361 C CA . GLU A 1 183 ? 73.511 2.143 153.920 1.00 130.65 335 GLU A CA 1
ATOM 1362 C C . GLU A 1 183 ? 72.641 1.645 152.757 1.00 129.02 335 GLU A C 1
ATOM 1363 O O . GLU A 1 183 ? 71.502 1.206 152.955 1.00 128.99 335 GLU A O 1
ATOM 1369 N N . ASN A 1 184 ? 73.190 1.730 151.548 1.00 126.61 336 ASN A N 1
ATOM 1370 C CA . ASN A 1 184 ? 72.500 1.287 150.340 1.00 123.47 336 ASN A CA 1
ATOM 1371 C C . ASN A 1 184 ? 73.479 1.208 149.165 1.00 119.98 336 ASN A C 1
ATOM 1372 O O . ASN A 1 184 ? 74.367 2.056 149.021 1.00 119.95 336 ASN A O 1
ATOM 1377 N N . LYS A 1 185 ? 73.319 0.180 148.334 1.00 115.15 337 LYS A N 1
ATOM 1378 C CA . LYS A 1 185 ? 74.196 -0.010 147.182 1.00 110.10 337 LYS A CA 1
ATOM 1379 C C . LYS A 1 185 ? 74.025 1.150 146.188 1.00 106.03 337 LYS A C 1
ATOM 1380 O O . LYS A 1 185 ? 74.715 2.172 146.298 1.00 106.51 337 LYS A O 1
ATOM 1386 N N . THR A 1 186 ? 73.112 1.001 145.229 1.00 99.55 338 THR A N 1
ATOM 1387 C CA . THR A 1 186 ? 72.862 2.053 144.239 1.00 91.91 338 THR A CA 1
ATOM 1388 C C . THR A 1 186 ? 71.423 2.123 143.778 1.00 86.66 338 THR A C 1
ATOM 1389 O O . THR A 1 186 ? 70.582 1.326 144.200 1.00 85.40 338 THR A O 1
ATOM 1393 N N . THR A 1 187 ? 71.147 3.071 142.888 1.00 80.52 339 THR A N 1
ATOM 1394 C CA . THR A 1 187 ? 69.792 3.263 142.396 1.00 74.11 339 THR A CA 1
ATOM 1395 C C . THR A 1 187 ? 69.739 4.180 141.189 1.00 68.90 339 THR A C 1
ATOM 1396 O O . THR A 1 187 ? 70.562 5.079 141.060 1.00 67.69 339 THR A O 1
ATOM 1400 N N . CYS A 1 188 ? 68.763 3.956 140.314 1.00 63.29 340 CYS A N 1
ATOM 1401 C CA . CYS A 1 188 ? 68.597 4.799 139.139 1.00 59.13 340 CYS A CA 1
ATOM 1402 C C . CYS A 1 188 ? 67.138 5.225 139.002 1.00 56.55 340 CYS A C 1
ATOM 1403 O O . CYS A 1 188 ? 66.270 4.707 139.707 1.00 55.52 340 CYS A O 1
ATOM 1406 N N . SER A 1 189 ? 66.876 6.169 138.098 1.00 53.14 341 SER A N 1
ATOM 1407 C CA . SER A 1 189 ? 65.525 6.683 137.895 1.00 49.86 341 SER A CA 1
ATOM 1408 C C . SER A 1 189 ? 64.759 6.092 136.717 1.00 46.69 341 SER A C 1
ATOM 1409 O O . SER A 1 189 ? 65.334 5.689 135.710 1.00 47.23 341 SER A O 1
ATOM 1412 N N . ILE A 1 190 ? 63.441 6.065 136.861 1.00 42.85 342 ILE A N 1
ATOM 1413 C CA . ILE A 1 190 ? 62.544 5.576 135.829 1.00 39.03 342 ILE A CA 1
ATOM 1414 C C . ILE A 1 190 ? 61.547 6.698 135.633 1.00 38.13 342 ILE A C 1
ATOM 1415 O O . ILE A 1 190 ? 60.751 6.964 136.526 1.00 39.05 342 ILE A O 1
ATOM 1420 N N . THR A 1 191 ? 61.585 7.383 134.501 1.00 35.84 343 THR A N 1
ATOM 1421 C CA . THR A 1 191 ? 60.618 8.453 134.315 1.00 34.11 343 THR A CA 1
ATOM 1422 C C . THR A 1 191 ? 59.479 7.961 133.435 1.00 31.19 343 THR A C 1
ATOM 1423 O O . THR A 1 191 ? 59.682 7.158 132.527 1.00 30.07 343 THR A O 1
ATOM 1427 N N . VAL A 1 192 ? 58.274 8.432 133.720 1.00 28.28 344 VAL A N 1
ATOM 1428 C CA . VAL A 1 192 ? 57.114 8.018 132.952 1.00 26.21 344 VAL A CA 1
ATOM 1429 C C . VAL A 1 192 ? 56.419 9.230 132.358 1.00 26.14 344 VAL A C 1
ATOM 1430 O O . VAL A 1 192 ? 55.889 10.060 133.086 1.00 26.55 344 VAL A O 1
ATOM 1434 N N . GLU A 1 193 ? 56.430 9.318 131.031 1.00 25.70 345 GLU A N 1
ATOM 1435 C CA . GLU A 1 193 ? 55.805 10.418 130.298 1.00 25.90 345 GLU A CA 1
ATOM 1436 C C . GLU A 1 193 ? 54.470 9.975 129.680 1.00 25.35 345 GLU A C 1
ATOM 1437 O O . GLU A 1 193 ? 54.303 8.809 129.305 1.00 25.65 345 GLU A O 1
ATOM 1443 N N . THR A 1 194 ? 53.520 10.902 129.577 1.00 23.98 346 THR A N 1
ATOM 1444 C CA . THR A 1 194 ? 52.203 10.589 129.019 1.00 22.83 346 THR A CA 1
ATOM 1445 C C . THR A 1 194 ? 51.740 11.527 127.918 1.00 22.63 346 THR A C 1
ATOM 1446 O O . THR A 1 194 ? 52.050 12.718 127.907 1.00 22.79 346 THR A O 1
ATOM 1450 N N . ARG A 1 195 ? 50.971 10.964 127.000 1.00 22.31 347 ARG A N 1
ATOM 1451 C CA . ARG A 1 195 ? 50.415 11.718 125.899 1.00 22.15 347 ARG A CA 1
ATOM 1452 C C . ARG A 1 195 ? 49.005 11.203 125.700 1.00 22.34 347 ARG A C 1
ATOM 1453 O O . ARG A 1 195 ? 48.798 10.000 125.534 1.00 22.45 347 ARG A O 1
ATOM 1461 N N . PRO A 1 196 ? 48.011 12.101 125.698 1.00 22.05 348 PRO A N 1
ATOM 1462 C CA . PRO A 1 196 ? 46.673 11.551 125.510 1.00 22.27 348 PRO A CA 1
ATOM 1463 C C . PRO A 1 196 ? 46.600 10.811 124.197 1.00 23.22 348 PRO A C 1
ATOM 1464 O O . PRO A 1 196 ? 47.267 11.171 123.227 1.00 24.25 348 PRO A O 1
ATOM 1468 N N . SER A 1 197 ? 45.822 9.743 124.179 1.00 24.59 349 SER A N 1
ATOM 1469 C CA . SER A 1 197 ? 45.697 8.948 122.979 1.00 26.24 349 SER A CA 1
ATOM 1470 C C . SER A 1 197 ? 44.690 9.546 122.000 1.00 27.50 349 SER A C 1
ATOM 1471 O O . SER A 1 197 ? 43.921 10.439 122.357 1.00 28.45 349 SER A O 1
ATOM 1474 N N . ALA A 1 198 ? 44.696 9.061 120.764 1.00 27.73 350 ALA A N 1
ATOM 1475 C CA . ALA A 1 198 ? 43.784 9.584 119.751 1.00 29.20 350 ALA A CA 1
ATOM 1476 C C . ALA A 1 198 ? 42.321 9.489 120.150 1.00 30.28 350 ALA A C 1
ATOM 1477 O O . ALA A 1 198 ? 41.554 10.437 119.956 1.00 31.45 350 ALA A O 1
ATOM 1479 N N . ASP A 1 199 ? 41.944 8.338 120.704 1.00 30.50 351 ASP A N 1
ATOM 1480 C CA . ASP A 1 199 ? 40.576 8.079 121.141 1.00 30.45 351 ASP A CA 1
ATOM 1481 C C . ASP A 1 199 ? 40.168 8.811 122.424 1.00 29.47 351 ASP A C 1
ATOM 1482 O O . ASP A 1 199 ? 38.978 8.969 122.691 1.00 30.45 351 ASP A O 1
ATOM 1487 N N . PHE A 1 200 ? 41.134 9.270 123.212 1.00 27.65 352 PHE A N 1
ATOM 1488 C CA . PHE A 1 200 ? 40.802 9.964 124.458 1.00 26.78 352 PHE A CA 1
ATOM 1489 C C . PHE A 1 200 ? 40.047 11.278 124.263 1.00 26.29 352 PHE A C 1
ATOM 1490 O O . PHE A 1 200 ? 40.555 12.181 123.596 1.00 26.50 352 PHE A O 1
ATOM 1498 N N . THR A 1 201 ? 38.864 11.404 124.876 1.00 26.14 353 THR A N 1
ATOM 1499 C CA . THR A 1 201 ? 38.066 12.631 124.748 1.00 28.13 353 THR A CA 1
ATOM 1500 C C . THR A 1 201 ? 37.157 12.983 125.928 1.00 27.64 353 THR A C 1
ATOM 1501 O O . THR A 1 201 ? 36.514 12.110 126.502 1.00 27.72 353 THR A O 1
ATOM 1505 N N . PHE A 1 202 ? 37.092 14.275 126.250 1.00 28.22 354 PHE A N 1
ATOM 1506 C CA . PHE A 1 202 ? 36.237 14.757 127.325 1.00 27.82 354 PHE A CA 1
ATOM 1507 C C . PHE A 1 202 ? 34.796 14.901 126.842 1.00 29.58 354 PHE A C 1
ATOM 1508 O O . PHE A 1 202 ? 34.514 15.340 125.722 1.00 28.87 354 PHE A O 1
ATOM 1516 N N . ALA A 1 203 ? 33.876 14.532 127.721 1.00 32.66 355 ALA A N 1
ATOM 1517 C CA . ALA A 1 203 ? 32.473 14.533 127.388 1.00 33.08 355 ALA A CA 1
ATOM 1518 C C . ALA A 1 203 ? 31.664 15.730 127.841 1.00 34.15 355 ALA A C 1
ATOM 1519 O O . ALA A 1 203 ? 32.011 16.856 127.544 1.00 37.97 355 ALA A O 1
ATOM 1521 N N . LEU A 1 204 ? 30.572 15.493 128.550 1.00 33.50 356 LEU A N 1
ATOM 1522 C CA . LEU A 1 204 ? 29.702 16.584 128.967 1.00 31.36 356 LEU A CA 1
ATOM 1523 C C . LEU A 1 204 ? 30.395 17.612 129.825 1.00 31.26 356 LEU A C 1
ATOM 1524 O O . LEU A 1 204 ? 31.188 17.263 130.700 1.00 32.15 356 LEU A O 1
ATOM 1529 N N . LEU A 1 205 ? 30.113 18.885 129.561 1.00 30.38 357 LEU A N 1
ATOM 1530 C CA . LEU A 1 205 ? 30.712 19.956 130.352 1.00 29.53 357 LEU A CA 1
ATOM 1531 C C . LEU A 1 205 ? 30.099 19.961 131.721 1.00 29.36 357 LEU A C 1
ATOM 1532 O O . LEU A 1 205 ? 28.939 19.597 131.887 1.00 29.64 357 LEU A O 1
ATOM 1537 N N . LYS A 1 206 ? 30.878 20.405 132.697 1.00 29.47 358 LYS A N 1
ATOM 1538 C CA . LYS A 1 206 ? 30.410 20.499 134.074 1.00 30.03 358 LYS A CA 1
ATOM 1539 C C . LYS A 1 206 ? 30.237 21.961 134.478 1.00 29.68 358 LYS A C 1
ATOM 1540 O O . LYS A 1 206 ? 31.202 22.735 134.467 1.00 30.44 358 LYS A O 1
ATOM 1546 N N . PRO A 1 207 ? 29.014 22.359 134.850 1.00 28.78 359 PRO A N 1
ATOM 1547 C CA . PRO A 1 207 ? 28.811 23.749 135.245 1.00 29.46 359 PRO A CA 1
ATOM 1548 C C . PRO A 1 207 ? 29.722 24.088 136.413 1.00 30.06 359 PRO A C 1
ATOM 1549 O O . PRO A 1 207 ? 29.758 23.362 137.410 1.00 29.74 359 PRO A O 1
ATOM 1553 N N . PRO A 1 208 ? 30.502 25.178 136.282 1.00 30.40 360 PRO A N 1
ATOM 1554 C CA . PRO A 1 208 ? 31.451 25.684 137.269 1.00 30.93 360 PRO A CA 1
ATOM 1555 C C . PRO A 1 208 ? 31.022 25.588 138.717 1.00 32.66 360 PRO A C 1
ATOM 1556 O O . PRO A 1 208 ? 29.916 25.986 139.085 1.00 32.81 360 PRO A O 1
ATOM 1560 N N . GLY A 1 209 ? 31.913 25.052 139.540 1.00 34.28 361 GLY A N 1
ATOM 1561 C CA . GLY A 1 209 ? 31.625 24.956 140.955 1.00 36.85 361 GLY A CA 1
ATOM 1562 C C . GLY A 1 209 ? 30.760 23.794 141.378 1.00 37.59 361 GLY A C 1
ATOM 1563 O O . GLY A 1 209 ? 30.320 23.740 142.530 1.00 38.80 361 GLY A O 1
ATOM 1564 N N . SER A 1 210 ? 30.512 22.857 140.470 1.00 38.25 362 SER A N 1
ATOM 1565 C CA . SER A 1 210 ? 29.692 21.698 140.809 1.00 38.28 362 SER A CA 1
ATOM 1566 C C . SER A 1 210 ? 30.526 20.626 141.483 1.00 37.68 362 SER A C 1
ATOM 1567 O O . SER A 1 210 ? 31.753 20.601 141.367 1.00 38.03 362 SER A O 1
ATOM 1570 N N . LEU A 1 211 ? 29.844 19.730 142.177 1.00 36.45 363 LEU A N 1
ATOM 1571 C CA . LEU A 1 211 ? 30.532 18.660 142.863 1.00 37.41 363 LEU A CA 1
ATOM 1572 C C . LEU A 1 211 ? 30.399 17.369 142.092 1.00 38.05 363 LEU A C 1
ATOM 1573 O O . LEU A 1 211 ? 29.631 17.283 141.144 1.00 38.84 363 LEU A O 1
ATOM 1578 N N . ILE A 1 212 ? 31.150 16.359 142.506 1.00 38.31 364 ILE A N 1
ATOM 1579 C CA . ILE A 1 212 ? 31.077 15.080 141.838 1.00 38.78 364 ILE A CA 1
ATOM 1580 C C . ILE A 1 212 ? 30.145 14.157 142.585 1.00 40.52 364 ILE A C 1
ATOM 1581 O O . ILE A 1 212 ? 30.458 13.693 143.679 1.00 40.25 364 ILE A O 1
ATOM 1586 N N . LYS A 1 213 ? 29.004 13.874 141.970 1.00 42.53 365 LYS A N 1
ATOM 1587 C CA . LYS A 1 213 ? 27.996 13.040 142.592 1.00 45.01 365 LYS A CA 1
ATOM 1588 C C . LYS A 1 213 ? 28.503 11.889 143.426 1.00 46.42 365 LYS A C 1
ATOM 1589 O O . LYS A 1 213 ? 27.829 11.507 144.371 1.00 49.87 365 LYS A O 1
ATOM 1595 N N . HIS A 1 214 ? 29.651 11.301 143.136 1.00 45.75 366 HIS A N 1
ATOM 1596 C CA . HIS A 1 214 ? 30.014 10.222 144.038 1.00 47.19 366 HIS A CA 1
ATOM 1597 C C . HIS A 1 214 ? 31.234 10.470 144.872 1.00 45.20 366 HIS A C 1
ATOM 1598 O O . HIS A 1 214 ? 31.673 9.583 145.596 1.00 45.95 366 HIS A O 1
ATOM 1605 N N . GLY A 1 215 ? 31.754 11.690 144.801 1.00 43.02 367 GLY A N 1
ATOM 1606 C CA . GLY A 1 215 ? 32.936 12.039 145.572 1.00 40.41 367 GLY A CA 1
ATOM 1607 C C . GLY A 1 215 ? 34.196 12.091 144.730 1.00 38.62 367 GLY A C 1
ATOM 1608 O O . GLY A 1 215 ? 34.494 11.146 144.005 1.00 38.58 367 GLY A O 1
ATOM 1609 N N . SER A 1 216 ? 34.941 13.190 144.849 1.00 37.91 368 SER A N 1
ATOM 1610 C CA . SER A 1 216 ? 36.180 13.408 144.100 1.00 37.66 368 SER A CA 1
ATOM 1611 C C . SER A 1 216 ? 37.279 12.450 144.531 1.00 36.92 368 SER A C 1
ATOM 1612 O O . SER A 1 216 ? 37.318 12.017 145.681 1.00 37.92 368 SER A O 1
ATOM 1615 N N . ILE A 1 217 ? 38.186 12.127 143.620 1.00 35.50 369 ILE A N 1
ATOM 1616 C CA . ILE A 1 217 ? 39.272 11.217 143.970 1.00 33.64 369 ILE A CA 1
ATOM 1617 C C . ILE A 1 217 ? 40.269 11.941 144.855 1.00 33.19 369 ILE A C 1
ATOM 1618 O O . ILE A 1 217 ? 40.815 12.967 144.451 1.00 33.19 369 ILE A O 1
ATOM 1623 N N . PRO A 1 218 ? 40.553 11.386 146.053 1.00 32.77 370 PRO A N 1
ATOM 1624 C CA . PRO A 1 218 ? 41.468 11.916 147.070 1.00 33.24 370 PRO A CA 1
ATOM 1625 C C . PRO A 1 218 ? 42.926 11.912 146.651 1.00 35.38 370 PRO A C 1
ATOM 1626 O O . PRO A 1 218 ? 43.715 11.101 147.121 1.00 36.65 370 PRO A O 1
ATOM 1630 N N . SER A 1 219 ? 43.292 12.849 145.794 1.00 36.63 371 SER A N 1
ATOM 1631 C CA . SER A 1 219 ? 44.646 12.895 145.299 1.00 38.38 371 SER A CA 1
ATOM 1632 C C . SER A 1 219 ? 45.469 14.059 145.817 1.00 39.18 371 SER A C 1
ATOM 1633 O O . SER A 1 219 ? 46.662 14.146 145.520 1.00 39.87 371 SER A O 1
ATOM 1636 N N . ASP A 1 220 ? 44.844 14.951 146.585 1.00 39.04 372 ASP A N 1
ATOM 1637 C CA . ASP A 1 220 ? 45.557 16.113 147.129 1.00 39.78 372 ASP A CA 1
ATOM 1638 C C . ASP A 1 220 ? 45.453 16.221 148.646 1.00 38.47 372 ASP A C 1
ATOM 1639 O O . ASP A 1 220 ? 45.572 17.304 149.215 1.00 37.87 372 ASP A O 1
ATOM 1644 N N . LEU A 1 221 ? 45.246 15.085 149.297 1.00 37.05 373 LEU A N 1
ATOM 1645 C CA . LEU A 1 221 ? 45.134 15.069 150.739 1.00 35.25 373 LEU A CA 1
ATOM 1646 C C . LEU A 1 221 ? 46.460 15.396 151.408 1.00 35.42 373 LEU A C 1
ATOM 1647 O O . LEU A 1 221 ? 46.486 16.041 152.447 1.00 37.06 373 LEU A O 1
ATOM 1652 N N . ILE A 1 222 ? 47.564 14.935 150.842 1.00 35.12 374 ILE A N 1
ATOM 1653 C CA . ILE A 1 222 ? 48.852 15.251 151.440 1.00 35.41 374 ILE A CA 1
ATOM 1654 C C . ILE A 1 222 ? 49.579 16.229 150.543 1.00 37.73 374 ILE A C 1
ATOM 1655 O O . ILE A 1 222 ? 49.639 16.033 149.329 1.00 39.48 374 ILE A O 1
ATOM 1660 N N . PRO A 1 223 ? 50.129 17.301 151.121 1.00 38.69 375 PRO A N 1
ATOM 1661 C CA . PRO A 1 223 ? 50.858 18.313 150.359 1.00 41.63 375 PRO A CA 1
ATOM 1662 C C . PRO A 1 223 ? 52.113 17.779 149.669 1.00 45.48 375 PRO A C 1
ATOM 1663 O O . PRO A 1 223 ? 52.793 16.899 150.193 1.00 45.19 375 PRO A O 1
ATOM 1667 N N . ARG A 1 224 ? 52.424 18.319 148.492 1.00 50.41 376 ARG A N 1
ATOM 1668 C CA . ARG A 1 224 ? 53.584 17.857 147.734 1.00 55.24 376 ARG A CA 1
ATOM 1669 C C . ARG A 1 224 ? 54.909 18.062 148.467 1.00 55.32 376 ARG A C 1
ATOM 1670 O O . ARG A 1 224 ? 55.818 17.232 148.363 1.00 54.48 376 ARG A O 1
ATOM 1678 N N . ASN A 1 225 ? 55.017 19.160 149.212 1.00 55.99 377 ASN A N 1
ATOM 1679 C CA . ASN A 1 225 ? 56.235 19.443 149.964 1.00 56.96 377 ASN A CA 1
ATOM 1680 C C . ASN A 1 225 ? 56.089 19.344 151.469 1.00 56.40 377 ASN A C 1
ATOM 1681 O O . ASN A 1 225 ? 55.222 19.968 152.054 1.00 56.80 377 ASN A O 1
ATOM 1686 N N . SER A 1 226 ? 56.953 18.562 152.098 1.00 56.17 378 SER A N 1
ATOM 1687 C CA . SER A 1 226 ? 56.880 18.374 153.535 1.00 56.31 378 SER A CA 1
ATOM 1688 C C . SER A 1 226 ? 57.059 19.670 154.299 1.00 55.84 378 SER A C 1
ATOM 1689 O O . SER A 1 226 ? 56.910 19.697 155.518 1.00 55.27 378 SER A O 1
ATOM 1692 N N . ALA A 1 227 ? 57.389 20.738 153.578 1.00 55.79 379 ALA A N 1
ATOM 1693 C CA . ALA A 1 227 ? 57.593 22.049 154.185 1.00 54.74 379 ALA A CA 1
ATOM 1694 C C . ALA A 1 227 ? 56.259 22.679 154.545 1.00 54.28 379 ALA A C 1
ATOM 1695 O O . ALA A 1 227 ? 56.195 23.585 155.369 1.00 54.17 379 ALA A O 1
ATOM 1697 N N . HIS A 1 228 ? 55.197 22.193 153.913 1.00 54.42 380 HIS A N 1
ATOM 1698 C CA . HIS A 1 228 ? 53.856 22.696 154.167 1.00 54.89 380 HIS A CA 1
ATOM 1699 C C . HIS A 1 228 ? 53.108 21.724 155.090 1.00 53.15 380 HIS A C 1
ATOM 1700 O O . HIS A 1 228 ? 51.894 21.815 155.257 1.00 53.79 380 HIS A O 1
ATOM 1707 N N . TRP A 1 229 ? 53.833 20.791 155.696 1.00 50.69 381 TRP A N 1
ATOM 1708 C CA . TRP A 1 229 ? 53.204 19.836 156.596 1.00 48.61 381 TRP A CA 1
ATOM 1709 C C . TRP A 1 229 ? 53.118 20.309 158.025 1.00 48.40 381 TRP A C 1
ATOM 1710 O O . TRP A 1 229 ? 54.134 20.418 158.701 1.00 49.85 381 TRP A O 1
ATOM 1721 N N . MET A 1 230 ? 51.910 20.570 158.500 1.00 47.31 382 MET A N 1
ATOM 1722 C CA . MET A 1 230 ? 51.747 20.976 159.884 1.00 45.65 382 MET A CA 1
ATOM 1723 C C . MET A 1 230 ? 50.795 19.980 160.535 1.00 43.86 382 MET A C 1
ATOM 1724 O O . MET A 1 230 ? 49.886 19.469 159.886 1.00 44.85 382 MET A O 1
ATOM 1729 N N . GLY A 1 231 ? 50.994 19.699 161.814 1.00 41.44 383 GLY A N 1
ATOM 1730 C CA . GLY A 1 231 ? 50.133 18.731 162.477 1.00 39.24 383 GLY A CA 1
ATOM 1731 C C . GLY A 1 231 ? 48.791 19.263 162.927 1.00 37.89 383 GLY A C 1
ATOM 1732 O O . GLY A 1 231 ? 48.608 20.465 163.089 1.00 37.84 383 GLY A O 1
ATOM 1733 N N . ASN A 1 232 ? 47.829 18.380 163.129 1.00 35.92 384 ASN A N 1
ATOM 1734 C CA . ASN A 1 232 ? 46.557 18.883 163.577 1.00 36.54 384 ASN A CA 1
ATOM 1735 C C . ASN A 1 232 ? 46.506 19.072 165.105 1.00 37.95 384 ASN A C 1
ATOM 1736 O O . ASN A 1 232 ? 45.605 19.746 165.605 1.00 38.69 384 ASN A O 1
ATOM 1741 N N . ARG A 1 233 ? 47.468 18.489 165.834 1.00 38.40 385 ARG A N 1
ATOM 1742 C CA . ARG A 1 233 ? 47.553 18.608 167.303 1.00 36.84 385 ARG A CA 1
ATOM 1743 C C . ARG A 1 233 ? 48.322 19.896 167.572 1.00 36.98 385 ARG A C 1
ATOM 1744 O O . ARG A 1 233 ? 47.887 20.760 168.331 1.00 37.35 385 ARG A O 1
ATOM 1752 N N . TRP A 1 234 ? 49.463 20.050 166.929 1.00 36.99 386 TRP A N 1
ATOM 1753 C CA . TRP A 1 234 ? 50.208 21.260 167.153 1.00 38.98 386 TRP A CA 1
ATOM 1754 C C . TRP A 1 234 ? 50.521 21.923 165.818 1.00 40.22 386 TRP A C 1
ATOM 1755 O O . TRP A 1 234 ? 50.744 21.254 164.815 1.00 39.69 386 TRP A O 1
ATOM 1766 N N . TRP A 1 235 ? 50.497 23.247 165.814 1.00 42.45 387 TRP A N 1
ATOM 1767 C CA . TRP A 1 235 ? 50.748 24.034 164.623 1.00 45.28 387 TRP A CA 1
ATOM 1768 C C . TRP A 1 235 ? 52.175 23.930 164.119 1.00 45.61 387 TRP A C 1
ATOM 1769 O O . TRP A 1 235 ? 52.552 24.591 163.153 1.00 45.31 387 TRP A O 1
ATOM 1780 N N . SER A 1 236 ? 52.973 23.109 164.788 1.00 46.75 388 SER A N 1
ATOM 1781 C CA . SER A 1 236 ? 54.370 22.912 164.420 1.00 47.15 388 SER A CA 1
ATOM 1782 C C . SER A 1 236 ? 54.455 22.273 163.030 1.00 46.40 388 SER A C 1
ATOM 1783 O O . SER A 1 236 ? 53.429 21.910 162.457 1.00 47.97 388 SER A O 1
ATOM 1786 N N . THR A 1 237 ? 55.671 22.131 162.503 1.00 45.22 389 THR A N 1
ATOM 1787 C CA . THR A 1 237 ? 55.919 21.556 161.164 1.00 43.66 389 THR A CA 1
ATOM 1788 C C . THR A 1 237 ? 56.338 20.078 161.267 1.00 42.28 389 THR A C 1
ATOM 1789 O O . THR A 1 237 ? 57.343 19.786 161.898 1.00 44.20 389 THR A O 1
ATOM 1793 N N . ILE A 1 238 ? 55.614 19.141 160.656 1.00 40.36 390 ILE A N 1
ATOM 1794 C CA . ILE A 1 238 ? 56.033 17.740 160.799 1.00 39.16 390 ILE A CA 1
ATOM 1795 C C . ILE A 1 238 ? 57.523 17.564 160.598 1.00 40.50 390 ILE A C 1
ATOM 1796 O O . ILE A 1 238 ? 58.124 18.162 159.699 1.00 40.86 390 ILE A O 1
ATOM 1801 N N . SER A 1 239 ? 58.113 16.729 161.449 1.00 41.54 391 SER A N 1
ATOM 1802 C CA . SER A 1 239 ? 59.547 16.465 161.401 1.00 42.24 391 SER A CA 1
ATOM 1803 C C . SER A 1 239 ? 59.870 14.991 161.628 1.00 41.79 391 SER A C 1
ATOM 1804 O O . SER A 1 239 ? 61.040 14.608 161.661 1.00 42.34 391 SER A O 1
ATOM 1807 N N . GLY A 1 240 ? 58.837 14.169 161.789 1.00 40.84 392 GLY A N 1
ATOM 1808 C CA . GLY A 1 240 ? 59.064 12.753 162.001 1.00 40.09 392 GLY A CA 1
ATOM 1809 C C . GLY A 1 240 ? 57.778 11.955 162.021 1.00 39.89 392 GLY A C 1
ATOM 1810 O O . GLY A 1 240 ? 56.691 12.507 162.176 1.00 39.81 392 GLY A O 1
ATOM 1811 N N . PHE A 1 241 ? 57.902 10.647 161.856 1.00 40.06 393 PHE A N 1
ATOM 1812 C CA . PHE A 1 241 ? 56.749 9.772 161.877 1.00 41.45 393 PHE A CA 1
ATOM 1813 C C . PHE A 1 241 ? 56.940 8.786 163.018 1.00 42.47 393 PHE A C 1
ATOM 1814 O O . PHE A 1 241 ? 58.061 8.599 163.486 1.00 43.46 393 PHE A O 1
ATOM 1822 N N . SER A 1 242 ? 55.855 8.160 163.465 1.00 43.33 394 SER A N 1
ATOM 1823 C CA . SER A 1 242 ? 55.951 7.142 164.510 1.00 44.94 394 SER A CA 1
ATOM 1824 C C . SER A 1 242 ? 54.937 6.043 164.291 1.00 45.83 394 SER A C 1
ATOM 1825 O O . SER A 1 242 ? 53.733 6.274 164.369 1.00 46.34 394 SER A O 1
ATOM 1828 N N . VAL A 1 243 ? 55.428 4.840 164.032 1.00 47.06 395 VAL A N 1
ATOM 1829 C CA . VAL A 1 243 ? 54.547 3.711 163.807 1.00 48.36 395 VAL A CA 1
ATOM 1830 C C . VAL A 1 243 ? 54.108 3.110 165.138 1.00 50.78 395 VAL A C 1
ATOM 1831 O O . VAL A 1 243 ? 54.932 2.874 166.022 1.00 52.27 395 VAL A O 1
ATOM 1835 N N . GLN A 1 244 ? 52.808 2.870 165.275 1.00 52.21 396 GLN A N 1
ATOM 1836 C CA . GLN A 1 244 ? 52.257 2.291 166.497 1.00 54.54 396 GLN A CA 1
ATOM 1837 C C . GLN A 1 244 ? 51.252 1.210 166.118 1.00 54.61 396 GLN A C 1
ATOM 1838 O O . GLN A 1 244 ? 50.680 1.256 165.034 1.00 55.66 396 GLN A O 1
ATOM 1844 N N . PRO A 1 245 ? 51.031 0.215 166.996 1.00 54.14 397 PRO A N 1
ATOM 1845 C CA . PRO A 1 245 ? 50.077 -0.853 166.686 1.00 53.42 397 PRO A CA 1
ATOM 1846 C C . PRO A 1 245 ? 48.644 -0.368 166.799 1.00 53.06 397 PRO A C 1
ATOM 1847 O O . PRO A 1 245 ? 47.702 -1.134 166.594 1.00 53.61 397 PRO A O 1
ATOM 1851 N N . ARG A 1 246 ? 48.488 0.906 167.142 1.00 52.16 398 ARG A N 1
ATOM 1852 C CA . ARG A 1 246 ? 47.173 1.514 167.273 1.00 51.26 398 ARG A CA 1
ATOM 1853 C C . ARG A 1 246 ? 47.309 3.017 167.419 1.00 49.84 398 ARG A C 1
ATOM 1854 O O . ARG A 1 246 ? 47.943 3.512 168.351 1.00 49.64 398 ARG A O 1
ATOM 1862 N N . VAL A 1 247 ? 46.716 3.739 166.477 1.00 47.85 399 VAL A N 1
ATOM 1863 C CA . VAL A 1 247 ? 46.753 5.186 166.502 1.00 45.10 399 VAL A CA 1
ATOM 1864 C C . VAL A 1 247 ? 45.385 5.688 166.905 1.00 44.26 399 VAL A C 1
ATOM 1865 O O . VAL A 1 247 ? 44.386 5.006 166.706 1.00 42.75 399 VAL A O 1
ATOM 1869 N N . PHE A 1 248 ? 45.339 6.897 167.446 1.00 44.43 400 PHE A N 1
ATOM 1870 C CA . PHE A 1 248 ? 44.075 7.452 167.904 1.00 45.28 400 PHE A CA 1
ATOM 1871 C C . PHE A 1 248 ? 44.137 8.952 168.148 1.00 45.39 400 PHE A C 1
ATOM 1872 O O . PHE A 1 248 ? 45.175 9.506 168.513 1.00 46.71 400 PHE A O 1
ATOM 1880 N N . GLN A 1 249 ? 43.003 9.606 167.962 1.00 44.80 401 GLN A N 1
ATOM 1881 C CA . GLN A 1 249 ? 42.916 11.031 168.201 1.00 44.76 401 GLN A CA 1
ATOM 1882 C C . GLN A 1 249 ? 41.491 11.424 167.958 1.00 45.05 401 GLN A C 1
ATOM 1883 O O . GLN A 1 249 ? 40.756 10.696 167.298 1.00 44.88 401 GLN A O 1
ATOM 1889 N N . SER A 1 250 ? 41.086 12.566 168.492 1.00 45.52 402 SER A N 1
ATOM 1890 C CA . SER A 1 250 ? 39.720 12.980 168.288 1.00 46.11 402 SER A CA 1
ATOM 1891 C C . SER A 1 250 ? 39.525 14.412 167.924 1.00 46.17 402 SER A C 1
ATOM 1892 O O . SER A 1 250 ? 38.566 14.736 167.237 1.00 47.16 402 SER A O 1
ATOM 1895 N N . ASN A 1 251 ? 40.428 15.274 168.362 1.00 46.51 403 ASN A N 1
ATOM 1896 C CA . ASN A 1 251 ? 40.229 16.677 168.092 1.00 47.52 403 ASN A CA 1
ATOM 1897 C C . ASN A 1 251 ? 40.161 17.139 166.641 1.00 48.09 403 ASN A C 1
ATOM 1898 O O . ASN A 1 251 ? 39.101 17.059 166.023 1.00 51.89 403 ASN A O 1
ATOM 1903 N N . ARG A 1 252 ? 41.241 17.658 166.073 1.00 45.89 404 ARG A N 1
ATOM 1904 C CA . ARG A 1 252 ? 41.124 18.111 164.690 1.00 43.00 404 ARG A CA 1
ATOM 1905 C C . ARG A 1 252 ? 41.203 16.948 163.743 1.00 41.69 404 ARG A C 1
ATOM 1906 O O . ARG A 1 252 ? 41.751 17.062 162.652 1.00 41.40 404 ARG A O 1
ATOM 1914 N N . HIS A 1 253 ? 40.679 15.809 164.155 1.00 40.36 405 HIS A N 1
ATOM 1915 C CA . HIS A 1 253 ? 40.734 14.681 163.265 1.00 39.23 405 HIS A CA 1
ATOM 1916 C C . HIS A 1 253 ? 39.424 14.593 162.537 1.00 39.02 405 HIS A C 1
ATOM 1917 O O . HIS A 1 253 ? 38.355 14.524 163.153 1.00 39.60 405 HIS A O 1
ATOM 1924 N N . PHE A 1 254 ? 39.523 14.619 161.214 1.00 38.38 406 PHE A N 1
ATOM 1925 C CA . PHE A 1 254 ? 38.349 14.539 160.377 1.00 38.04 406 PHE A CA 1
ATOM 1926 C C . PHE A 1 254 ? 38.248 13.279 159.553 1.00 39.03 406 PHE A C 1
ATOM 1927 O O . PHE A 1 254 ? 39.244 12.729 159.088 1.00 37.87 406 PHE A O 1
ATOM 1935 N N . ASP A 1 255 ? 37.002 12.849 159.389 1.00 41.34 407 ASP A N 1
ATOM 1936 C CA . ASP A 1 255 ? 36.630 11.657 158.661 1.00 42.85 407 ASP A CA 1
ATOM 1937 C C . ASP A 1 255 ? 36.575 12.000 157.195 1.00 42.75 407 ASP A C 1
ATOM 1938 O O . ASP A 1 255 ? 36.570 13.168 156.812 1.00 41.78 407 ASP A O 1
ATOM 1943 N N . PHE A 1 256 ? 36.553 10.969 156.369 1.00 43.46 408 PHE A N 1
ATOM 1944 C CA . PHE A 1 256 ? 36.501 11.193 154.953 1.00 44.34 408 PHE A CA 1
ATOM 1945 C C . PHE A 1 256 ? 35.253 11.944 154.546 1.00 46.69 408 PHE A C 1
ATOM 1946 O O . PHE A 1 256 ? 35.201 12.501 153.457 1.00 48.44 408 PHE A O 1
ATOM 1954 N N . ASP A 1 257 ? 34.245 11.989 155.406 1.00 47.91 409 ASP A N 1
ATOM 1955 C CA . ASP A 1 257 ? 33.039 12.702 155.027 1.00 49.18 409 ASP A CA 1
ATOM 1956 C C . ASP A 1 257 ? 32.868 14.009 155.765 1.00 48.92 409 ASP A C 1
ATOM 1957 O O . ASP A 1 257 ? 31.757 14.385 156.131 1.00 47.80 409 ASP A O 1
ATOM 1962 N N . SER A 1 258 ? 33.983 14.697 155.969 1.00 50.46 410 SER A N 1
ATOM 1963 C CA . SER A 1 258 ? 33.987 15.996 156.624 1.00 52.41 410 SER A CA 1
ATOM 1964 C C . SER A 1 258 ? 33.443 15.966 158.040 1.00 52.74 410 SER A C 1
ATOM 1965 O O . SER A 1 258 ? 33.119 17.006 158.607 1.00 53.43 410 SER A O 1
ATOM 1968 N N . THR A 1 259 ? 33.364 14.771 158.604 1.00 52.57 411 THR A N 1
ATOM 1969 C CA . THR A 1 259 ? 32.862 14.578 159.947 1.00 52.38 411 THR A CA 1
ATOM 1970 C C . THR A 1 259 ? 33.998 14.643 160.958 1.00 52.93 411 THR A C 1
ATOM 1971 O O . THR A 1 259 ? 35.109 14.195 160.682 1.00 53.75 411 THR A O 1
ATOM 1975 N N . THR A 1 260 ? 33.721 15.219 162.125 1.00 52.60 412 THR A N 1
ATOM 1976 C CA . THR A 1 260 ? 34.731 15.344 163.175 1.00 51.09 412 THR A CA 1
ATOM 1977 C C . THR A 1 260 ? 34.104 15.064 164.530 1.00 50.68 412 THR A C 1
ATOM 1978 O O . THR A 1 260 ? 33.074 15.643 164.888 1.00 50.95 412 THR A O 1
ATOM 1982 N N . THR A 1 261 ? 34.728 14.173 165.285 1.00 49.67 413 THR A N 1
ATOM 1983 C CA . THR A 1 261 ? 34.222 13.820 166.603 1.00 47.89 413 THR A CA 1
ATOM 1984 C C . THR A 1 261 ? 34.737 14.830 167.607 1.00 46.78 413 THR A C 1
ATOM 1985 O O . THR A 1 261 ? 34.365 14.807 168.779 1.00 45.96 413 THR A O 1
ATOM 1989 N N . GLY A 1 262 ? 35.599 15.712 167.116 1.00 46.16 414 GLY A N 1
ATOM 1990 C CA . GLY A 1 262 ? 36.201 16.742 167.941 1.00 44.04 414 GLY A CA 1
ATOM 1991 C C . GLY A 1 262 ? 35.335 17.951 168.232 1.00 42.60 414 GLY A C 1
ATOM 1992 O O . GLY A 1 262 ? 34.104 17.878 168.167 1.00 42.47 414 GLY A O 1
ATOM 1993 N N . TRP A 1 263 ? 35.988 19.072 168.534 1.00 40.52 415 TRP A N 1
ATOM 1994 C CA . TRP A 1 263 ? 35.290 20.301 168.886 1.00 38.82 415 TRP A CA 1
ATOM 1995 C C . TRP A 1 263 ? 35.981 21.528 168.340 1.00 39.13 415 TRP A C 1
ATOM 1996 O O . TRP A 1 263 ? 35.706 22.652 168.761 1.00 38.68 415 TRP A O 1
ATOM 2007 N N . SER A 1 264 ? 36.883 21.312 167.399 1.00 40.21 416 SER A N 1
ATOM 2008 C CA . SER A 1 264 ? 37.617 22.415 166.824 1.00 41.38 416 SER A CA 1
ATOM 2009 C C . SER A 1 264 ? 37.767 22.238 165.315 1.00 41.61 416 SER A C 1
ATOM 2010 O O . SER A 1 264 ? 37.697 21.115 164.799 1.00 41.41 416 SER A O 1
ATOM 2013 N N . THR A 1 265 ? 37.965 23.360 164.622 1.00 41.38 417 THR A N 1
ATOM 2014 C CA . THR A 1 265 ? 38.117 23.393 163.164 1.00 41.68 417 THR A CA 1
ATOM 2015 C C . THR A 1 265 ? 39.546 23.123 162.722 1.00 43.09 417 THR A C 1
ATOM 2016 O O . THR A 1 265 ? 40.485 23.279 163.501 1.00 44.00 417 THR A O 1
ATOM 2020 N N . PRO A 1 266 ? 39.733 22.735 161.452 1.00 43.71 418 PRO A N 1
ATOM 2021 C CA . PRO A 1 266 ? 41.065 22.446 160.934 1.00 43.96 418 PRO A CA 1
ATOM 2022 C C . PRO A 1 266 ? 41.908 23.685 160.714 1.00 44.71 418 PRO A C 1
ATOM 2023 O O . PRO A 1 266 ? 42.563 23.827 159.689 1.00 44.58 418 PRO A O 1
ATOM 2027 N N . TYR A 1 267 ? 41.876 24.592 161.678 1.00 46.59 419 TYR A N 1
ATOM 2028 C CA . TYR A 1 267 ? 42.674 25.802 161.595 1.00 49.58 419 TYR A CA 1
ATOM 2029 C C . TYR A 1 267 ? 43.106 26.211 163.005 1.00 49.86 419 TYR A C 1
ATOM 2030 O O . TYR A 1 267 ? 42.416 25.918 163.987 1.00 50.40 419 TYR A O 1
ATOM 2039 N N . TYR A 1 268 ? 44.268 26.855 163.104 1.00 49.32 420 TYR A N 1
ATOM 2040 C CA . TYR A 1 268 ? 44.770 27.310 164.396 1.00 48.24 420 TYR A CA 1
ATOM 2041 C C . TYR A 1 268 ? 44.388 28.775 164.580 1.00 49.42 420 TYR A C 1
ATOM 2042 O O . TYR A 1 268 ? 44.993 29.676 163.995 1.00 50.13 420 TYR A O 1
ATOM 2051 N N . VAL A 1 269 ? 43.354 29.002 165.380 1.00 50.05 421 VAL A N 1
ATOM 2052 C CA . VAL A 1 269 ? 42.879 30.350 165.643 1.00 50.95 421 VAL A CA 1
ATOM 2053 C C . VAL A 1 269 ? 42.915 30.612 167.138 1.00 52.01 421 VAL A C 1
ATOM 2054 O O . VAL A 1 269 ? 42.830 29.676 167.932 1.00 53.23 421 VAL A O 1
ATOM 2058 N N . PRO A 1 270 ? 43.051 31.886 167.538 1.00 52.09 422 PRO A N 1
ATOM 2059 C CA . PRO A 1 270 ? 43.101 32.305 168.936 1.00 52.23 422 PRO A CA 1
ATOM 2060 C C . PRO A 1 270 ? 41.896 31.839 169.734 1.00 52.80 422 PRO A C 1
ATOM 2061 O O . PRO A 1 270 ? 40.784 31.753 169.211 1.00 52.78 422 PRO A O 1
ATOM 2065 N N . ILE A 1 271 ? 42.136 31.547 171.007 1.00 54.16 423 ILE A N 1
ATOM 2066 C CA . ILE A 1 271 ? 41.095 31.087 171.914 1.00 55.60 423 ILE A CA 1
ATOM 2067 C C . ILE A 1 271 ? 40.644 32.223 172.823 1.00 58.03 423 ILE A C 1
ATOM 2068 O O . ILE A 1 271 ? 41.467 32.885 173.463 1.00 57.40 423 ILE A O 1
ATOM 2073 N N . GLU A 1 272 ? 39.334 32.436 172.877 1.00 61.19 424 GLU A N 1
ATOM 2074 C CA . GLU A 1 272 ? 38.774 33.488 173.711 1.00 65.27 424 GLU A CA 1
ATOM 2075 C C . GLU A 1 272 ? 37.868 32.875 174.769 1.00 66.46 424 GLU A C 1
ATOM 2076 O O . GLU A 1 272 ? 36.895 32.196 174.441 1.00 67.09 424 GLU A O 1
ATOM 2082 N N . ILE A 1 273 ? 38.204 33.118 176.037 1.00 67.46 425 ILE A N 1
ATOM 2083 C CA . ILE A 1 273 ? 37.453 32.584 177.173 1.00 67.50 425 ILE A CA 1
ATOM 2084 C C . ILE A 1 273 ? 37.198 33.618 178.253 1.00 68.88 425 ILE A C 1
ATOM 2085 O O . ILE A 1 273 ? 37.733 34.724 178.212 1.00 68.86 425 ILE A O 1
ATOM 2090 N N . LYS A 1 274 ? 36.374 33.228 179.222 1.00 71.17 426 LYS A N 1
ATOM 2091 C CA . LYS A 1 274 ? 36.037 34.057 180.378 1.00 73.33 426 LYS A CA 1
ATOM 2092 C C . LYS A 1 274 ? 36.241 33.221 181.623 1.00 75.58 426 LYS A C 1
ATOM 2093 O O . LYS A 1 274 ? 35.685 32.126 181.746 1.00 75.62 426 LYS A O 1
ATOM 2099 N N . ILE A 1 275 ? 37.024 33.754 182.552 1.00 78.44 427 ILE A N 1
ATOM 2100 C CA . ILE A 1 275 ? 37.314 33.063 183.797 1.00 81.73 427 ILE A CA 1
ATOM 2101 C C . ILE A 1 275 ? 36.552 33.644 184.978 1.00 83.76 427 ILE A C 1
ATOM 2102 O O . ILE A 1 275 ? 36.146 34.807 184.964 1.00 82.80 427 ILE A O 1
ATOM 2107 N N . GLN A 1 276 ? 36.370 32.809 185.997 1.00 87.13 428 GLN A N 1
ATOM 2108 C CA . GLN A 1 276 ? 35.644 33.167 187.211 1.00 90.85 428 GLN A CA 1
ATOM 2109 C C . GLN A 1 276 ? 36.572 33.543 188.363 1.00 93.43 428 GLN A C 1
ATOM 2110 O O . GLN A 1 276 ? 37.371 32.725 188.818 1.00 93.52 428 GLN A O 1
ATOM 2116 N N . GLY A 1 277 ? 36.449 34.779 188.839 1.00 96.59 429 GLY A N 1
ATOM 2117 C CA . GLY A 1 277 ? 37.269 35.237 189.946 1.00 101.20 429 GLY A CA 1
ATOM 2118 C C . GLY A 1 277 ? 36.633 34.859 191.272 1.00 104.62 429 GLY A C 1
ATOM 2119 O O . GLY A 1 277 ? 35.494 35.242 191.559 1.00 104.54 429 GLY A O 1
ATOM 2120 N N . LYS A 1 278 ? 37.371 34.108 192.086 1.00 108.07 430 LYS A N 1
ATOM 2121 C CA . LYS A 1 278 ? 36.878 33.659 193.387 1.00 111.42 430 LYS A CA 1
ATOM 2122 C C . LYS A 1 278 ? 37.143 34.640 194.533 1.00 113.23 430 LYS A C 1
ATOM 2123 O O . LYS A 1 278 ? 38.270 35.115 194.715 1.00 113.66 430 LYS A O 1
ATOM 2129 N N . VAL A 1 279 ? 36.090 34.937 195.298 1.00 115.02 431 VAL A N 1
ATOM 2130 C CA . VAL A 1 279 ? 36.161 35.856 196.439 1.00 116.41 431 VAL A CA 1
ATOM 2131 C C . VAL A 1 279 ? 36.496 35.129 197.736 1.00 117.40 431 VAL A C 1
ATOM 2132 O O . VAL A 1 279 ? 37.606 35.252 198.262 1.00 117.12 431 VAL A O 1
ATOM 2136 N N . GLY A 1 280 ? 35.519 34.374 198.237 1.00 118.76 432 GLY A N 1
ATOM 2137 C CA . GLY A 1 280 ? 35.683 33.624 199.470 1.00 120.42 432 GLY A CA 1
ATOM 2138 C C . GLY A 1 280 ? 36.564 32.398 199.303 1.00 121.19 432 GLY A C 1
ATOM 2139 O O . GLY A 1 280 ? 36.157 31.272 199.608 1.00 121.25 432 GLY A O 1
ATOM 2140 N N . SER A 1 281 ? 37.776 32.631 198.808 1.00 121.62 433 SER A N 1
ATOM 2141 C CA . SER A 1 281 ? 38.755 31.576 198.591 1.00 121.90 433 SER A CA 1
ATOM 2142 C C . SER A 1 281 ? 40.081 32.119 198.030 1.00 122.02 433 SER A C 1
ATOM 2143 O O . SER A 1 281 ? 40.132 33.217 197.453 1.00 121.92 433 SER A O 1
ATOM 2146 N N . ASN A 1 282 ? 41.152 31.344 198.234 1.00 121.69 434 ASN A N 1
ATOM 2147 C CA . ASN A 1 282 ? 42.505 31.689 197.772 1.00 120.39 434 ASN A CA 1
ATOM 2148 C C . ASN A 1 282 ? 43.115 30.536 196.957 1.00 118.39 434 ASN A C 1
ATOM 2149 O O . ASN A 1 282 ? 44.040 29.849 197.417 1.00 118.08 434 ASN A O 1
ATOM 2154 N N . ASN A 1 283 ? 42.585 30.336 195.747 1.00 115.47 435 ASN A N 1
ATOM 2155 C CA . ASN A 1 283 ? 43.056 29.285 194.844 1.00 111.58 435 ASN A CA 1
ATOM 2156 C C . ASN A 1 283 ? 43.657 29.887 193.577 1.00 108.24 435 ASN A C 1
ATOM 2157 O O . ASN A 1 283 ? 43.364 31.032 193.220 1.00 107.46 435 ASN A O 1
ATOM 2162 N N . LYS A 1 284 ? 44.498 29.097 192.913 1.00 104.34 436 LYS A N 1
ATOM 2163 C CA . LYS A 1 284 ? 45.183 29.506 191.688 1.00 100.10 436 LYS A CA 1
ATOM 2164 C C . LYS A 1 284 ? 44.546 28.935 190.413 1.00 96.21 436 LYS A C 1
ATOM 2165 O O . LYS A 1 284 ? 44.828 29.392 189.309 1.00 95.09 436 LYS A O 1
ATOM 2171 N N . TRP A 1 285 ? 43.692 27.932 190.565 1.00 91.93 437 TRP A N 1
ATOM 2172 C CA . TRP A 1 285 ? 43.031 27.345 189.414 1.00 88.11 437 TRP A CA 1
ATOM 2173 C C . TRP A 1 285 ? 41.646 27.946 189.262 1.00 87.54 437 TRP A C 1
ATOM 2174 O O . TRP A 1 285 ? 40.862 27.954 190.207 1.00 88.22 437 TRP A O 1
ATOM 2185 N N . PHE A 1 286 ? 41.344 28.447 188.071 1.00 86.50 438 PHE A N 1
ATOM 2186 C CA . PHE A 1 286 ? 40.051 29.061 187.830 1.00 85.56 438 PHE A CA 1
ATOM 2187 C C . PHE A 1 286 ? 39.224 28.272 186.830 1.00 85.14 438 PHE A C 1
ATOM 2188 O O . PHE A 1 286 ? 39.750 27.463 186.067 1.00 84.40 438 PHE A O 1
ATOM 2196 N N . HIS A 1 287 ? 37.918 28.523 186.851 1.00 85.33 439 HIS A N 1
ATOM 2197 C CA . HIS A 1 287 ? 36.967 27.883 185.952 1.00 85.33 439 HIS A CA 1
ATOM 2198 C C . HIS A 1 287 ? 36.725 28.827 184.782 1.00 85.54 439 HIS A C 1
ATOM 2199 O O . HIS A 1 287 ? 37.034 30.017 184.869 1.00 85.56 439 HIS A O 1
ATOM 2206 N N . VAL A 1 288 ? 36.165 28.297 183.696 1.00 85.77 440 VAL A N 1
ATOM 2207 C CA . VAL A 1 288 ? 35.859 29.102 182.515 1.00 85.88 440 VAL A CA 1
ATOM 2208 C C . VAL A 1 288 ? 34.346 29.139 182.334 1.00 87.02 440 VAL A C 1
ATOM 2209 O O . VAL A 1 288 ? 33.733 28.115 182.045 1.00 87.47 440 VAL A O 1
ATOM 2213 N N . ILE A 1 289 ? 33.749 30.314 182.510 1.00 88.23 441 ILE A N 1
ATOM 2214 C CA . ILE A 1 289 ? 32.303 30.456 182.370 1.00 90.51 441 ILE A CA 1
ATOM 2215 C C . ILE A 1 289 ? 31.809 30.043 180.991 1.00 91.05 441 ILE A C 1
ATOM 2216 O O . ILE A 1 289 ? 31.034 29.094 180.854 1.00 91.23 441 ILE A O 1
ATOM 2221 N N . ASP A 1 290 ? 32.250 30.773 179.970 1.00 91.94 442 ASP A N 1
ATOM 2222 C CA . ASP A 1 290 ? 31.870 30.474 178.593 1.00 92.64 442 ASP A CA 1
ATOM 2223 C C . ASP A 1 290 ? 32.907 31.017 177.613 1.00 91.68 442 ASP A C 1
ATOM 2224 O O . ASP A 1 290 ? 33.834 31.733 178.000 1.00 90.78 442 ASP A O 1
ATOM 2229 N N . THR A 1 291 ? 32.752 30.654 176.345 1.00 91.33 443 THR A N 1
ATOM 2230 C CA . THR A 1 291 ? 33.659 31.094 175.296 1.00 91.01 443 THR A CA 1
ATOM 2231 C C . THR A 1 291 ? 32.847 31.719 174.174 1.00 91.37 443 THR A C 1
ATOM 2232 O O . THR A 1 291 ? 31.693 31.354 173.955 1.00 91.32 443 THR A O 1
ATOM 2236 N N . ASP A 1 292 ? 33.450 32.665 173.465 1.00 92.05 444 ASP A N 1
ATOM 2237 C CA . ASP A 1 292 ? 32.766 33.351 172.377 1.00 93.29 444 ASP A CA 1
ATOM 2238 C C . ASP A 1 292 ? 32.677 32.562 171.074 1.00 92.56 444 ASP A C 1
ATOM 2239 O O . ASP A 1 292 ? 31.580 32.256 170.593 1.00 92.36 444 ASP A O 1
ATOM 2244 N N . LYS A 1 293 ? 33.835 32.242 170.507 1.00 91.95 445 LYS A N 1
ATOM 2245 C CA . LYS A 1 293 ? 33.906 31.502 169.248 1.00 91.60 445 LYS A CA 1
ATOM 2246 C C . LYS A 1 293 ? 34.052 29.988 169.457 1.00 89.34 445 LYS A C 1
ATOM 2247 O O . LYS A 1 293 ? 35.055 29.524 170.006 1.00 89.05 445 LYS A O 1
ATOM 2253 N N . ALA A 1 294 ? 33.054 29.221 169.016 1.00 86.21 446 ALA A N 1
ATOM 2254 C CA . ALA A 1 294 ? 33.096 27.770 169.172 1.00 82.90 446 ALA A CA 1
ATOM 2255 C C . ALA A 1 294 ? 32.234 26.977 168.192 1.00 80.64 446 ALA A C 1
ATOM 2256 O O . ALA A 1 294 ? 31.151 27.408 167.789 1.00 80.16 446 ALA A O 1
ATOM 2258 N N . LEU A 1 295 ? 32.743 25.803 167.827 1.00 77.71 447 LEU A N 1
ATOM 2259 C CA . LEU A 1 295 ? 32.079 24.891 166.909 1.00 74.65 447 LEU A CA 1
ATOM 2260 C C . LEU A 1 295 ? 31.029 24.125 167.695 1.00 73.09 447 LEU A C 1
ATOM 2261 O O . LEU A 1 295 ? 29.907 23.920 167.236 1.00 73.57 447 LEU A O 1
ATOM 2266 N N . VAL A 1 296 ? 31.416 23.685 168.886 1.00 71.05 448 VAL A N 1
ATOM 2267 C CA . VAL A 1 296 ? 30.501 22.964 169.757 1.00 68.93 448 VAL A CA 1
ATOM 2268 C C . VAL A 1 296 ? 30.140 23.886 170.918 1.00 69.01 448 VAL A C 1
ATOM 2269 O O . VAL A 1 296 ? 31.005 24.286 171.693 1.00 69.79 448 VAL A O 1
ATOM 2273 N N . PRO A 1 297 ? 28.848 24.223 171.059 1.00 68.05 449 PRO A N 1
ATOM 2274 C CA . PRO A 1 297 ? 28.400 25.110 172.135 1.00 66.62 449 PRO A CA 1
ATOM 2275 C C . PRO A 1 297 ? 28.973 24.750 173.499 1.00 64.80 449 PRO A C 1
ATOM 2276 O O . PRO A 1 297 ? 28.647 23.705 174.066 1.00 64.58 449 PRO A O 1
ATOM 2280 N N . GLY A 1 298 ? 29.837 25.621 174.009 1.00 62.46 450 GLY A N 1
ATOM 2281 C CA . GLY A 1 298 ? 30.436 25.390 175.309 1.00 60.67 450 GLY A CA 1
ATOM 2282 C C . GLY A 1 298 ? 31.939 25.217 175.295 1.00 58.73 450 GLY A C 1
ATOM 2283 O O . GLY A 1 298 ? 32.654 25.788 176.111 1.00 59.05 450 GLY A O 1
ATOM 2284 N N . ILE A 1 299 ? 32.426 24.424 174.359 1.00 57.11 451 ILE A N 1
ATOM 2285 C CA . ILE A 1 299 ? 33.845 24.181 174.260 1.00 55.30 451 ILE A CA 1
ATOM 2286 C C . ILE A 1 299 ? 34.480 25.101 173.235 1.00 55.58 451 ILE A C 1
ATOM 2287 O O . ILE A 1 299 ? 34.116 25.074 172.059 1.00 56.06 451 ILE A O 1
ATOM 2292 N N . PRO A 1 300 ? 35.452 25.916 173.662 1.00 55.25 452 PRO A N 1
ATOM 2293 C CA . PRO A 1 300 ? 36.128 26.842 172.752 1.00 55.65 452 PRO A CA 1
ATOM 2294 C C . PRO A 1 300 ? 36.878 26.123 171.624 1.00 56.52 452 PRO A C 1
ATOM 2295 O O . PRO A 1 300 ? 37.463 25.055 171.827 1.00 56.38 452 PRO A O 1
ATOM 2299 N N . ASP A 1 301 ? 36.855 26.715 170.433 1.00 57.59 453 ASP A N 1
ATOM 2300 C CA . ASP A 1 301 ? 37.517 26.138 169.262 1.00 58.00 453 ASP A CA 1
ATOM 2301 C C . ASP A 1 301 ? 39.032 26.211 169.391 1.00 57.88 453 ASP A C 1
ATOM 2302 O O . ASP A 1 301 ? 39.630 27.290 169.314 1.00 58.03 453 ASP A O 1
ATOM 2307 N N . GLY A 1 302 ? 39.648 25.054 169.605 1.00 56.91 454 GLY A N 1
ATOM 2308 C CA . GLY A 1 302 ? 41.093 25.013 169.712 1.00 56.70 454 GLY A CA 1
ATOM 2309 C C . GLY A 1 302 ? 41.652 24.601 171.053 1.00 55.95 454 GLY A C 1
ATOM 2310 O O . GLY A 1 302 ? 42.862 24.416 171.197 1.00 56.44 454 GLY A O 1
ATOM 2311 N N . TRP A 1 303 ? 40.768 24.465 172.031 1.00 54.71 455 TRP A N 1
ATOM 2312 C CA . TRP A 1 303 ? 41.156 24.065 173.368 1.00 53.82 455 TRP A CA 1
ATOM 2313 C C . TRP A 1 303 ? 41.967 22.801 173.248 1.00 54.33 455 TRP A C 1
ATOM 2314 O O . TRP A 1 303 ? 41.538 21.866 172.588 1.00 54.00 455 TRP A O 1
ATOM 2325 N N . PRO A 1 304 ? 43.136 22.743 173.898 1.00 55.32 456 PRO A N 1
ATOM 2326 C CA . PRO A 1 304 ? 44.062 21.606 173.901 1.00 57.32 456 PRO A CA 1
ATOM 2327 C C . PRO A 1 304 ? 43.421 20.216 173.958 1.00 59.63 456 PRO A C 1
ATOM 2328 O O . PRO A 1 304 ? 42.295 20.046 174.421 1.00 59.25 456 PRO A O 1
ATOM 2332 N N . ASP A 1 305 ? 44.177 19.219 173.508 1.00 62.75 457 ASP A N 1
ATOM 2333 C CA . ASP A 1 305 ? 43.712 17.837 173.412 1.00 65.56 457 ASP A CA 1
ATOM 2334 C C . ASP A 1 305 ? 44.146 16.851 174.520 1.00 67.00 457 ASP A C 1
ATOM 2335 O O . ASP A 1 305 ? 43.752 15.680 174.510 1.00 66.46 457 ASP A O 1
ATOM 2340 N N . THR A 1 306 ? 44.952 17.313 175.467 1.00 68.98 458 THR A N 1
ATOM 2341 C CA . THR A 1 306 ? 45.425 16.439 176.540 1.00 70.20 458 THR A CA 1
ATOM 2342 C C . THR A 1 306 ? 45.031 16.917 177.937 1.00 70.52 458 THR A C 1
ATOM 2343 O O . THR A 1 306 ? 44.553 18.043 178.118 1.00 70.12 458 THR A O 1
ATOM 2347 N N . THR A 1 307 ? 45.234 16.042 178.918 1.00 70.96 459 THR A N 1
ATOM 2348 C CA . THR A 1 307 ? 44.920 16.334 180.311 1.00 72.04 459 THR A CA 1
ATOM 2349 C C . THR A 1 307 ? 46.171 16.148 181.146 1.00 72.83 459 THR A C 1
ATOM 2350 O O . THR A 1 307 ? 47.252 15.887 180.618 1.00 73.54 459 THR A O 1
ATOM 2354 N N . ILE A 1 308 ? 46.003 16.271 182.456 1.00 72.99 460 ILE A N 1
ATOM 2355 C CA . ILE A 1 308 ? 47.087 16.106 183.409 1.00 72.86 460 ILE A CA 1
ATOM 2356 C C . ILE A 1 308 ? 47.311 14.626 183.693 1.00 73.75 460 ILE A C 1
ATOM 2357 O O . ILE A 1 308 ? 46.383 13.826 183.631 1.00 73.41 460 ILE A O 1
ATOM 2362 N N . PRO A 1 309 ? 48.551 14.249 184.025 1.00 75.18 461 PRO A N 1
ATOM 2363 C CA . PRO A 1 309 ? 48.896 12.856 184.312 1.00 77.56 461 PRO A CA 1
ATOM 2364 C C . PRO A 1 309 ? 48.198 12.244 185.519 1.00 80.60 461 PRO A C 1
ATOM 2365 O O . PRO A 1 309 ? 47.568 11.191 185.403 1.00 81.44 461 PRO A O 1
ATOM 2369 N N . ASP A 1 310 ? 48.319 12.895 186.675 1.00 83.65 462 ASP A N 1
ATOM 2370 C CA . ASP A 1 310 ? 47.706 12.396 187.907 1.00 86.46 462 ASP A CA 1
ATOM 2371 C C . ASP A 1 310 ? 46.989 13.493 188.694 1.00 87.54 462 ASP A C 1
ATOM 2372 O O . ASP A 1 310 ? 46.980 14.652 188.280 1.00 87.22 462 ASP A O 1
ATOM 2377 N N . GLU A 1 311 ? 46.392 13.114 189.824 1.00 88.99 463 GLU A N 1
ATOM 2378 C CA . GLU A 1 311 ? 45.663 14.041 190.695 1.00 90.39 463 GLU A CA 1
ATOM 2379 C C . GLU A 1 311 ? 46.630 14.928 191.472 1.00 90.35 463 GLU A C 1
ATOM 2380 O O . GLU A 1 311 ? 47.675 14.468 191.931 1.00 90.52 463 GLU A O 1
ATOM 2386 N N . THR A 1 312 ? 46.280 16.199 191.627 1.00 90.46 464 THR A N 1
ATOM 2387 C CA . THR A 1 312 ? 47.133 17.123 192.362 1.00 91.51 464 THR A CA 1
ATOM 2388 C C . THR A 1 312 ? 46.322 18.165 193.106 1.00 92.28 464 THR A C 1
ATOM 2389 O O . THR A 1 312 ? 45.225 18.528 192.687 1.00 92.86 464 THR A O 1
ATOM 2393 N N . LYS A 1 313 ? 46.873 18.641 194.215 1.00 93.26 465 LYS A N 1
ATOM 2394 C CA . LYS A 1 313 ? 46.212 19.650 195.026 1.00 94.20 465 LYS A CA 1
ATOM 2395 C C . LYS A 1 313 ? 46.311 20.995 194.300 1.00 93.51 465 LYS A C 1
ATOM 2396 O O . LYS A 1 313 ? 47.228 21.218 193.507 1.00 92.80 465 LYS A O 1
ATOM 2402 N N . ALA A 1 314 ? 45.358 21.881 194.572 1.00 93.00 466 ALA A N 1
ATOM 2403 C CA . ALA A 1 314 ? 45.320 23.194 193.944 1.00 93.06 466 ALA A CA 1
ATOM 2404 C C . ALA A 1 314 ? 46.321 24.176 194.546 1.00 93.77 466 ALA A C 1
ATOM 2405 O O . ALA A 1 314 ? 46.156 25.388 194.421 1.00 93.08 466 ALA A O 1
ATOM 2407 N N . THR A 1 315 ? 47.362 23.657 195.189 1.00 95.49 467 THR A N 1
ATOM 2408 C CA . THR A 1 315 ? 48.375 24.509 195.813 1.00 97.84 467 THR A CA 1
ATOM 2409 C C . THR A 1 315 ? 49.168 25.277 194.759 1.00 97.55 467 THR A C 1
ATOM 2410 O O . THR A 1 315 ? 49.445 24.766 193.673 1.00 97.50 467 THR A O 1
ATOM 2414 N N . ASN A 1 316 ? 49.530 26.510 195.091 1.00 97.29 468 ASN A N 1
ATOM 2415 C CA . ASN A 1 316 ? 50.304 27.348 194.186 1.00 96.29 468 ASN A CA 1
ATOM 2416 C C . ASN A 1 316 ? 51.734 26.819 194.083 1.00 93.98 468 ASN A C 1
ATOM 2417 O O . ASN A 1 316 ? 52.222 26.144 194.991 1.00 94.35 468 ASN A O 1
ATOM 2422 N N . GLY A 1 317 ? 52.392 27.118 192.967 1.00 91.10 469 GLY A N 1
ATOM 2423 C CA . GLY A 1 317 ? 53.760 26.678 192.758 1.00 87.26 469 GLY A CA 1
ATOM 2424 C C . GLY A 1 317 ? 54.288 27.152 191.420 1.00 84.47 469 GLY A C 1
ATOM 2425 O O . GLY A 1 317 ? 53.556 27.747 190.635 1.00 84.13 469 GLY A O 1
ATOM 2426 N N . ASN A 1 318 ? 55.565 26.914 191.164 1.00 81.96 470 ASN A N 1
ATOM 2427 C CA . ASN A 1 318 ? 56.149 27.304 189.895 1.00 80.09 470 ASN A CA 1
ATOM 2428 C C . ASN A 1 318 ? 56.705 26.034 189.297 1.00 78.96 470 ASN A C 1
ATOM 2429 O O . ASN A 1 318 ? 56.232 24.950 189.615 1.00 78.09 470 ASN A O 1
ATOM 2434 N N . PHE A 1 319 ? 57.698 26.159 188.429 1.00 78.76 471 PHE A N 1
ATOM 2435 C CA . PHE A 1 319 ? 58.300 24.978 187.838 1.00 79.76 471 PHE A CA 1
ATOM 2436 C C . PHE A 1 319 ? 59.262 24.384 188.865 1.00 80.94 471 PHE A C 1
ATOM 2437 O O . PHE A 1 319 ? 59.705 25.079 189.779 1.00 80.75 471 PHE A O 1
ATOM 2445 N N . SER A 1 320 ? 59.580 23.099 188.710 1.00 82.96 472 SER A N 1
ATOM 2446 C CA . SER A 1 320 ? 60.499 22.412 189.614 1.00 85.04 472 SER A CA 1
ATOM 2447 C C . SER A 1 320 ? 60.816 20.993 189.150 1.00 86.07 472 SER A C 1
ATOM 2448 O O . SER A 1 320 ? 59.960 20.107 189.175 1.00 85.30 472 SER A O 1
ATOM 2451 N N . TYR A 1 321 ? 62.058 20.784 188.729 1.00 88.11 473 TYR A N 1
ATOM 2452 C CA . TYR A 1 321 ? 62.485 19.470 188.269 1.00 90.81 473 TYR A CA 1
ATOM 2453 C C . TYR A 1 321 ? 63.792 19.050 188.933 1.00 93.31 473 TYR A C 1
ATOM 2454 O O . TYR A 1 321 ? 64.646 19.887 189.228 1.00 93.51 473 TYR A O 1
ATOM 2463 N N . GLY A 1 322 ? 63.937 17.747 189.160 1.00 96.21 474 GLY A N 1
ATOM 2464 C CA . GLY A 1 322 ? 65.133 17.219 189.796 1.00 100.11 474 GLY A CA 1
ATOM 2465 C C . GLY A 1 322 ? 66.318 17.121 188.856 1.00 102.79 474 GLY A C 1
ATOM 2466 O O . GLY A 1 322 ? 66.205 17.441 187.673 1.00 102.80 474 GLY A O 1
ATOM 2467 N N . GLU A 1 323 ? 67.457 16.674 189.383 1.00 105.91 475 GLU A N 1
ATOM 2468 C CA . GLU A 1 323 ? 68.674 16.539 188.584 1.00 109.02 475 GLU A CA 1
ATOM 2469 C C . GLU A 1 323 ? 68.511 15.487 187.484 1.00 110.08 475 GLU A C 1
ATOM 2470 O O . GLU A 1 323 ? 69.341 15.388 186.577 1.00 110.24 475 GLU A O 1
ATOM 2476 N N . SER A 1 324 ? 67.435 14.708 187.572 1.00 111.08 476 SER A N 1
ATOM 2477 C CA . SER A 1 324 ? 67.149 13.669 186.588 1.00 112.46 476 SER A CA 1
ATOM 2478 C C . SER A 1 324 ? 66.832 14.264 185.223 1.00 114.05 476 SER A C 1
ATOM 2479 O O . SER A 1 324 ? 67.179 13.686 184.190 1.00 114.34 476 SER A O 1
ATOM 2482 N N . TYR A 1 325 ? 66.167 15.416 185.231 1.00 115.72 477 TYR A N 1
ATOM 2483 C CA . TYR A 1 325 ? 65.789 16.101 184.000 1.00 117.44 477 TYR A CA 1
ATOM 2484 C C . TYR A 1 325 ? 66.906 16.963 183.423 1.00 120.90 477 TYR A C 1
ATOM 2485 O O . TYR A 1 325 ? 66.933 17.215 182.216 1.00 121.15 477 TYR A O 1
ATOM 2494 N N . ARG A 1 326 ? 67.820 17.411 184.284 1.00 125.42 478 ARG A N 1
ATOM 2495 C CA . ARG A 1 326 ? 68.939 18.267 183.872 1.00 130.09 478 ARG A CA 1
ATOM 2496 C C . ARG A 1 326 ? 69.538 17.872 182.522 1.00 132.23 478 ARG A C 1
ATOM 2497 O O . ARG A 1 326 ? 69.425 16.720 182.088 1.00 132.43 478 ARG A O 1
ATOM 2505 N N . ALA A 1 327 ? 70.177 18.842 181.869 1.00 134.71 479 ALA A N 1
ATOM 2506 C CA . ALA A 1 327 ? 70.803 18.636 180.565 1.00 137.18 479 ALA A CA 1
ATOM 2507 C C . ALA A 1 327 ? 71.558 17.305 180.500 1.00 138.97 479 ALA A C 1
ATOM 2508 O O . ALA A 1 327 ? 72.164 16.871 181.484 1.00 139.46 479 ALA A O 1
ATOM 2510 N N . GLY A 1 328 ? 71.512 16.660 179.336 1.00 140.48 480 GLY A N 1
ATOM 2511 C CA . GLY A 1 328 ? 72.183 15.385 179.158 1.00 141.77 480 GLY A CA 1
ATOM 2512 C C . GLY A 1 328 ? 71.364 14.452 178.286 1.00 142.81 480 GLY A C 1
ATOM 2513 O O . GLY A 1 328 ? 70.852 14.862 177.242 1.00 143.17 480 GLY A O 1
ATOM 2514 N N . SER A 1 329 ? 71.238 13.198 178.716 1.00 143.48 481 SER A N 1
ATOM 2515 C CA . SER A 1 329 ? 70.469 12.189 177.981 1.00 143.90 481 SER A CA 1
ATOM 2516 C C . SER A 1 329 ? 70.238 10.935 178.834 1.00 143.72 481 SER A C 1
ATOM 2517 O O . SER A 1 329 ? 69.832 9.887 178.319 1.00 144.16 481 SER A O 1
ATOM 2520 N N . THR A 1 330 ? 70.498 11.056 180.137 1.00 142.82 482 THR A N 1
ATOM 2521 C CA . THR A 1 330 ? 70.328 9.947 181.078 1.00 141.23 482 THR A CA 1
ATOM 2522 C C . THR A 1 330 ? 68.856 9.577 181.281 1.00 140.08 482 THR A C 1
ATOM 2523 O O . THR A 1 330 ? 67.956 10.242 180.759 1.00 139.94 482 THR A O 1
ATOM 2527 N N . THR A 1 331 ? 68.623 8.503 182.030 1.00 138.48 483 THR A N 1
ATOM 2528 C CA . THR A 1 331 ? 67.271 8.023 182.306 1.00 136.67 483 THR A CA 1
ATOM 2529 C C . THR A 1 331 ? 66.443 9.115 182.986 1.00 134.90 483 THR A C 1
ATOM 2530 O O . THR A 1 331 ? 66.983 9.970 183.689 1.00 134.70 483 THR A O 1
ATOM 2534 N N . ILE A 1 332 ? 65.130 9.088 182.770 1.00 132.68 484 ILE A N 1
ATOM 2535 C CA . ILE A 1 332 ? 64.240 10.083 183.357 1.00 130.31 484 ILE A CA 1
ATOM 2536 C C . ILE A 1 332 ? 63.427 9.487 184.503 1.00 129.14 484 ILE A C 1
ATOM 2537 O O . ILE A 1 332 ? 63.031 8.325 184.449 1.00 128.87 484 ILE A O 1
ATOM 2542 N N . LYS A 1 333 ? 63.184 10.284 185.540 1.00 127.83 485 LYS A N 1
ATOM 2543 C CA . LYS A 1 333 ? 62.411 9.827 186.693 1.00 126.53 485 LYS A CA 1
ATOM 2544 C C . LYS A 1 333 ? 61.127 10.651 186.837 1.00 125.46 485 LYS A C 1
ATOM 2545 O O . LYS A 1 333 ? 61.179 11.850 187.104 1.00 125.26 485 LYS A O 1
ATOM 2551 N N . PRO A 1 334 ? 59.954 10.006 186.664 1.00 124.48 486 PRO A N 1
ATOM 2552 C CA . PRO A 1 334 ? 58.641 10.662 186.762 1.00 123.09 486 PRO A CA 1
ATOM 2553 C C . PRO A 1 334 ? 58.259 11.218 188.140 1.00 121.41 486 PRO A C 1
ATOM 2554 O O . PRO A 1 334 ? 57.334 12.032 188.250 1.00 121.39 486 PRO A O 1
ATOM 2558 N N . ASN A 1 335 ? 58.974 10.789 189.181 1.00 119.23 487 ASN A N 1
ATOM 2559 C CA . ASN A 1 335 ? 58.700 11.246 190.545 1.00 116.35 487 ASN A CA 1
ATOM 2560 C C . ASN A 1 335 ? 59.481 12.502 190.940 1.00 113.06 487 ASN A C 1
ATOM 2561 O O . ASN A 1 335 ? 59.250 13.071 192.005 1.00 112.71 487 ASN A O 1
ATOM 2566 N N . GLU A 1 336 ? 60.395 12.938 190.078 1.00 109.03 488 GLU A N 1
ATOM 2567 C CA . GLU A 1 336 ? 61.186 14.132 190.348 1.00 105.14 488 GLU A CA 1
ATOM 2568 C C . GLU A 1 336 ? 60.563 15.383 189.750 1.00 102.61 488 GLU A C 1
ATOM 2569 O O . GLU A 1 336 ? 61.196 16.438 189.698 1.00 101.73 488 GLU A O 1
ATOM 2575 N N . ASN A 1 337 ? 59.318 15.264 189.306 1.00 99.94 489 ASN A N 1
ATOM 2576 C CA . ASN A 1 337 ? 58.612 16.392 188.716 1.00 97.21 489 ASN A CA 1
ATOM 2577 C C . ASN A 1 337 ? 57.629 16.945 189.735 1.00 95.25 489 ASN A C 1
ATOM 2578 O O . ASN A 1 337 ? 56.518 16.435 189.876 1.00 95.00 489 ASN A O 1
ATOM 2583 N N . SER A 1 338 ? 58.039 17.995 190.440 1.00 92.82 490 SER A N 1
ATOM 2584 C CA . SER A 1 338 ? 57.193 18.598 191.465 1.00 90.43 490 SER A CA 1
ATOM 2585 C C . SER A 1 338 ? 56.291 19.709 190.939 1.00 88.28 490 SER A C 1
ATOM 2586 O O . SER A 1 338 ? 55.640 20.415 191.713 1.00 87.68 490 SER A O 1
ATOM 2589 N N . THR A 1 339 ? 56.251 19.860 189.620 1.00 85.72 491 THR A N 1
ATOM 2590 C CA . THR A 1 339 ? 55.417 20.885 189.012 1.00 83.05 491 THR A CA 1
ATOM 2591 C C . THR A 1 339 ? 53.959 20.474 189.112 1.00 82.28 491 THR A C 1
ATOM 2592 O O . THR A 1 339 ? 53.567 19.417 188.626 1.00 81.67 491 THR A O 1
ATOM 2596 N N . HIS A 1 340 ? 53.158 21.322 189.737 1.00 81.45 492 HIS A N 1
ATOM 2597 C CA . HIS A 1 340 ? 51.747 21.032 189.918 1.00 80.75 492 HIS A CA 1
ATOM 2598 C C . HIS A 1 340 ? 50.933 21.157 188.639 1.00 77.76 492 HIS A C 1
ATOM 2599 O O . HIS A 1 340 ? 50.106 20.302 188.327 1.00 77.62 492 HIS A O 1
ATOM 2606 N N . PHE A 1 341 ? 51.160 22.229 187.899 1.00 74.19 493 PHE A N 1
ATOM 2607 C CA . PHE A 1 341 ? 50.423 22.438 186.675 1.00 70.25 493 PHE A CA 1
ATOM 2608 C C . PHE A 1 341 ? 51.094 21.697 185.526 1.00 68.11 493 PHE A C 1
ATOM 2609 O O . PHE A 1 341 ? 51.024 22.113 184.373 1.00 67.67 493 PHE A O 1
ATOM 2617 N N . LYS A 1 342 ? 51.747 20.590 185.846 1.00 66.00 494 LYS A N 1
ATOM 2618 C CA . LYS A 1 342 ? 52.407 19.812 184.821 1.00 64.45 494 LYS A CA 1
ATOM 2619 C C . LYS A 1 342 ? 51.351 19.245 183.891 1.00 62.59 494 LYS A C 1
ATOM 2620 O O . LYS A 1 342 ? 50.259 18.875 184.329 1.00 62.69 494 LYS A O 1
ATOM 2626 N N . GLY A 1 343 ? 51.679 19.196 182.604 1.00 60.45 495 GLY A N 1
ATOM 2627 C CA . GLY A 1 343 ? 50.760 18.650 181.622 1.00 57.62 495 GLY A CA 1
ATOM 2628 C C . GLY A 1 343 ? 49.739 19.641 181.108 1.00 55.53 495 GLY A C 1
ATOM 2629 O O . GLY A 1 343 ? 48.720 19.267 180.534 1.00 54.87 495 GLY A O 1
ATOM 2630 N N . THR A 1 344 ? 50.020 20.916 181.305 1.00 53.32 496 THR A N 1
ATOM 2631 C CA . THR A 1 344 ? 49.114 21.942 180.861 1.00 51.64 496 THR A CA 1
ATOM 2632 C C . THR A 1 344 ? 49.652 22.558 179.587 1.00 51.03 496 THR A C 1
ATOM 2633 O O . THR A 1 344 ? 50.701 22.140 179.085 1.00 50.78 496 THR A O 1
ATOM 2637 N N . TYR A 1 345 ? 48.933 23.544 179.053 1.00 49.85 497 TYR A N 1
ATOM 2638 C CA . TYR A 1 345 ? 49.365 24.219 177.830 1.00 48.14 497 TYR A CA 1
ATOM 2639 C C . TYR A 1 345 ? 49.697 25.671 178.052 1.00 47.17 497 TYR A C 1
ATOM 2640 O O . TYR A 1 345 ? 48.852 26.459 178.460 1.00 46.98 497 TYR A O 1
ATOM 2649 N N . ILE A 1 346 ? 50.936 26.034 177.768 1.00 46.40 498 ILE A N 1
ATOM 2650 C CA . ILE A 1 346 ? 51.343 27.415 177.942 1.00 46.60 498 ILE A CA 1
ATOM 2651 C C . ILE A 1 346 ? 50.664 28.275 176.866 1.00 45.85 498 ILE A C 1
ATOM 2652 O O . ILE A 1 346 ? 50.837 28.031 175.674 1.00 44.90 498 ILE A O 1
ATOM 2657 N N . CYS A 1 347 ? 49.900 29.283 177.291 1.00 45.92 499 CYS A N 1
ATOM 2658 C CA . CYS A 1 347 ? 49.194 30.161 176.355 1.00 46.67 499 CYS A CA 1
ATOM 2659 C C . CYS A 1 347 ? 49.395 31.646 176.600 1.00 47.28 499 CYS A C 1
ATOM 2660 O O . CYS A 1 347 ? 48.799 32.197 177.521 1.00 47.52 499 CYS A O 1
ATOM 2663 N N . GLY A 1 348 ? 50.209 32.297 175.770 1.00 48.41 500 GLY A N 1
ATOM 2664 C CA . GLY A 1 348 ? 50.430 33.730 175.921 1.00 50.00 500 GLY A CA 1
ATOM 2665 C C . GLY A 1 348 ? 49.069 34.388 175.996 1.00 51.28 500 GLY A C 1
ATOM 2666 O O . GLY A 1 348 ? 48.143 33.941 175.324 1.00 51.79 500 GLY A O 1
ATOM 2667 N N . THR A 1 349 ? 48.919 35.455 176.768 1.00 52.26 501 THR A N 1
ATOM 2668 C CA . THR A 1 349 ? 47.583 36.020 176.884 1.00 53.84 501 THR A CA 1
ATOM 2669 C C . THR A 1 349 ? 47.403 37.523 176.918 1.00 54.51 501 THR A C 1
ATOM 2670 O O . THR A 1 349 ? 48.326 38.280 177.186 1.00 54.45 501 THR A O 1
ATOM 2674 N N . LEU A 1 350 ? 46.172 37.930 176.644 1.00 55.50 502 LEU A N 1
ATOM 2675 C CA . LEU A 1 350 ? 45.770 39.318 176.682 1.00 57.17 502 LEU A CA 1
ATOM 2676 C C . LEU A 1 350 ? 44.423 39.292 177.387 1.00 59.38 502 LEU A C 1
ATOM 2677 O O . LEU A 1 350 ? 43.404 38.914 176.801 1.00 58.74 502 LEU A O 1
ATOM 2682 N N . SER A 1 351 ? 44.448 39.669 178.666 1.00 62.62 503 SER A N 1
ATOM 2683 C CA . SER A 1 351 ? 43.267 39.692 179.524 1.00 64.58 503 SER A CA 1
ATOM 2684 C C . SER A 1 351 ? 42.891 41.090 179.981 1.00 66.75 503 SER A C 1
ATOM 2685 O O . SER A 1 351 ? 43.710 42.015 179.973 1.00 67.30 503 SER A O 1
ATOM 2688 N N . THR A 1 352 ? 41.633 41.222 180.381 1.00 69.13 504 THR A N 1
ATOM 2689 C CA . THR A 1 352 ? 41.089 42.470 180.880 1.00 72.11 504 THR A CA 1
ATOM 2690 C C . THR A 1 352 ? 39.991 42.093 181.844 1.00 75.40 504 THR A C 1
ATOM 2691 O O . THR A 1 352 ? 39.449 40.987 181.781 1.00 75.75 504 THR A O 1
ATOM 2695 N N . VAL A 1 353 ? 39.654 43.015 182.731 1.00 79.03 505 VAL A N 1
ATOM 2696 C CA . VAL A 1 353 ? 38.618 42.755 183.709 1.00 82.50 505 VAL A CA 1
ATOM 2697 C C . VAL A 1 353 ? 37.474 43.729 183.574 1.00 84.57 505 VAL A C 1
ATOM 2698 O O . VAL A 1 353 ? 37.666 44.858 183.131 1.00 84.78 505 VAL A O 1
ATOM 2702 N N . GLU A 1 354 ? 36.283 43.298 183.970 1.00 87.67 506 GLU A N 1
ATOM 2703 C CA . GLU A 1 354 ? 35.125 44.169 183.889 1.00 92.05 506 GLU A CA 1
ATOM 2704 C C . GLU A 1 354 ? 34.907 44.931 185.187 1.00 93.99 506 GLU A C 1
ATOM 2705 O O . GLU A 1 354 ? 34.666 44.335 186.234 1.00 94.23 506 GLU A O 1
ATOM 2711 N N . ILE A 1 355 ? 34.983 46.252 185.110 1.00 96.41 507 ILE A N 1
ATOM 2712 C CA . ILE A 1 355 ? 34.777 47.082 186.283 1.00 99.24 507 ILE A CA 1
ATOM 2713 C C . ILE A 1 355 ? 33.281 47.236 186.554 1.00 102.17 507 ILE A C 1
ATOM 2714 O O . ILE A 1 355 ? 32.538 47.768 185.724 1.00 102.29 507 ILE A O 1
ATOM 2719 N N . PRO A 1 356 ? 32.821 46.765 187.724 1.00 105.06 508 PRO A N 1
ATOM 2720 C CA . PRO A 1 356 ? 31.407 46.855 188.098 1.00 107.67 508 PRO A CA 1
ATOM 2721 C C . PRO A 1 356 ? 30.918 48.295 188.224 1.00 110.55 508 PRO A C 1
ATOM 2722 O O . PRO A 1 356 ? 31.689 49.246 188.067 1.00 110.45 508 PRO A O 1
ATOM 2726 N N . GLU A 1 357 ? 29.630 48.443 188.514 1.00 114.39 509 GLU A N 1
ATOM 2727 C CA . GLU A 1 357 ? 29.006 49.753 188.651 1.00 118.09 509 GLU A CA 1
ATOM 2728 C C . GLU A 1 357 ? 29.367 50.499 189.951 1.00 120.37 509 GLU A C 1
ATOM 2729 O O . GLU A 1 357 ? 30.477 51.035 190.087 1.00 120.44 509 GLU A O 1
ATOM 2735 N N . ASN A 1 358 ? 28.424 50.531 190.893 1.00 123.03 510 ASN A N 1
ATOM 2736 C CA . ASN A 1 358 ? 28.605 51.208 192.184 1.00 124.97 510 ASN A CA 1
ATOM 2737 C C . ASN A 1 358 ? 29.072 50.262 193.309 1.00 125.35 510 ASN A C 1
ATOM 2738 O O . ASN A 1 358 ? 29.701 50.709 194.276 1.00 125.31 510 ASN A O 1
ATOM 2743 N N . ASP A 1 359 ? 28.756 48.966 193.183 1.00 125.87 511 ASP A N 1
ATOM 2744 C CA . ASP A 1 359 ? 29.150 47.964 194.189 1.00 125.83 511 ASP A CA 1
ATOM 2745 C C . ASP A 1 359 ? 30.623 47.582 194.017 1.00 124.59 511 ASP A C 1
ATOM 2746 O O . ASP A 1 359 ? 31.025 46.428 194.200 1.00 124.63 511 ASP A O 1
ATOM 2751 N N . GLU A 1 360 ? 31.416 48.588 193.664 1.00 122.49 512 GLU A N 1
ATOM 2752 C CA . GLU A 1 360 ? 32.846 48.441 193.456 1.00 120.40 512 GLU A CA 1
ATOM 2753 C C . GLU A 1 360 ? 33.579 48.363 194.793 1.00 119.43 512 GLU A C 1
ATOM 2754 O O . GLU A 1 360 ? 33.439 49.243 195.644 1.00 119.18 512 GLU A O 1
ATOM 2760 N N . GLN A 1 361 ? 34.339 47.288 194.981 1.00 118.13 513 GLN A N 1
ATOM 2761 C CA . GLN A 1 361 ? 35.107 47.111 196.205 1.00 116.84 513 GLN A CA 1
ATOM 2762 C C . GLN A 1 361 ? 36.570 47.478 195.937 1.00 115.96 513 GLN A C 1
ATOM 2763 O O . GLN A 1 361 ? 37.122 48.363 196.587 1.00 116.58 513 GLN A O 1
ATOM 2769 N N . GLN A 1 362 ? 37.193 46.807 194.972 1.00 113.75 514 GLN A N 1
ATOM 2770 C CA . GLN A 1 362 ? 38.582 47.083 194.623 1.00 111.18 514 GLN A CA 1
ATOM 2771 C C . GLN A 1 362 ? 38.963 46.246 193.407 1.00 108.24 514 GLN A C 1
ATOM 2772 O O . GLN A 1 362 ? 40.090 45.759 193.297 1.00 108.45 514 GLN A O 1
ATOM 2778 N N . ILE A 1 363 ? 38.003 46.079 192.497 1.00 104.17 515 ILE A N 1
ATOM 2779 C CA . ILE A 1 363 ? 38.214 45.299 191.281 1.00 99.42 515 ILE A CA 1
ATOM 2780 C C . ILE A 1 363 ? 39.119 46.074 190.330 1.00 96.90 515 ILE A C 1
ATOM 2781 O O . ILE A 1 363 ? 40.039 45.515 189.739 1.00 96.31 515 ILE A O 1
ATOM 2786 N N . LYS A 1 364 ? 38.848 47.370 190.205 1.00 94.15 516 LYS A N 1
ATOM 2787 C CA . LYS A 1 364 ? 39.605 48.261 189.337 1.00 91.91 516 LYS A CA 1
ATOM 2788 C C . LYS A 1 364 ? 41.100 48.037 189.451 1.00 90.83 516 LYS A C 1
ATOM 2789 O O . LYS A 1 364 ? 41.826 48.054 188.462 1.00 90.18 516 LYS A O 1
ATOM 2795 N N . THR A 1 365 ? 41.560 47.830 190.673 1.00 90.69 517 THR A N 1
ATOM 2796 C CA . THR A 1 365 ? 42.975 47.610 190.909 1.00 90.55 517 THR A CA 1
ATOM 2797 C C . THR A 1 365 ? 43.469 46.459 190.056 1.00 89.47 517 THR A C 1
ATOM 2798 O O . THR A 1 365 ? 44.429 46.598 189.303 1.00 88.94 517 THR A O 1
ATOM 2802 N N . GLU A 1 366 ? 42.798 45.322 190.197 1.00 89.15 518 GLU A N 1
ATOM 2803 C CA . GLU A 1 366 ? 43.131 44.103 189.478 1.00 89.26 518 GLU A CA 1
ATOM 2804 C C . GLU A 1 366 ? 43.073 44.318 187.964 1.00 88.40 518 GLU A C 1
ATOM 2805 O O . GLU A 1 366 ? 43.915 43.810 187.220 1.00 88.31 518 GLU A O 1
ATOM 2811 N N . ALA A 1 367 ? 42.074 45.071 187.514 1.00 87.19 519 ALA A N 1
ATOM 2812 C CA . ALA A 1 367 ? 41.894 45.343 186.091 1.00 85.56 519 ALA A CA 1
ATOM 2813 C C . ALA A 1 367 ? 43.076 46.073 185.481 1.00 84.95 519 ALA A C 1
ATOM 2814 O O . ALA A 1 367 ? 43.431 45.825 184.333 1.00 85.60 519 ALA A O 1
ATOM 2816 N N . GLU A 1 368 ? 43.682 46.974 186.244 1.00 84.27 520 GLU A N 1
ATOM 2817 C CA . GLU A 1 368 ? 44.818 47.734 185.749 1.00 83.80 520 GLU A CA 1
ATOM 2818 C C . GLU A 1 368 ? 46.093 46.901 185.727 1.00 82.52 520 GLU A C 1
ATOM 2819 O O . GLU A 1 368 ? 47.148 47.399 185.344 1.00 82.05 520 GLU A O 1
ATOM 2825 N N . LYS A 1 369 ? 45.997 45.638 186.132 1.00 81.33 521 LYS A N 1
ATOM 2826 C CA . LYS A 1 369 ? 47.160 44.753 186.162 1.00 80.84 521 LYS A CA 1
ATOM 2827 C C . LYS A 1 369 ? 47.559 44.195 184.787 1.00 79.15 521 LYS A C 1
ATOM 2828 O O . LYS A 1 369 ? 46.710 43.952 183.932 1.00 79.30 521 LYS A O 1
ATOM 2834 N N . LYS A 1 370 ? 48.862 44.001 184.582 1.00 76.58 522 LYS A N 1
ATOM 2835 C CA . LYS A 1 370 ? 49.396 43.463 183.330 1.00 73.97 522 LYS A CA 1
ATOM 2836 C C . LYS A 1 370 ? 48.965 42.007 183.187 1.00 73.02 522 LYS A C 1
ATOM 2837 O O . LYS A 1 370 ? 48.899 41.281 184.179 1.00 73.51 522 LYS A O 1
ATOM 2843 N N . SER A 1 371 ? 48.677 41.576 181.961 1.00 71.86 523 SER A N 1
ATOM 2844 C CA . SER A 1 371 ? 48.233 40.199 181.727 1.00 70.55 523 SER A CA 1
ATOM 2845 C C . SER A 1 371 ? 49.339 39.185 181.965 1.00 69.75 523 SER A C 1
ATOM 2846 O O . SER A 1 371 ? 50.522 39.495 181.854 1.00 69.29 523 SER A O 1
ATOM 2849 N N . GLN A 1 372 ? 48.945 37.964 182.299 1.00 69.60 524 GLN A N 1
ATOM 2850 C CA . GLN A 1 372 ? 49.919 36.917 182.553 1.00 70.03 524 GLN A CA 1
ATOM 2851 C C . GLN A 1 372 ? 49.603 35.669 181.748 1.00 67.63 524 GLN A C 1
ATOM 2852 O O . GLN A 1 372 ? 48.446 35.380 181.438 1.00 67.66 524 GLN A O 1
ATOM 2858 N N . THR A 1 373 ? 50.643 34.921 181.424 1.00 64.04 525 THR A N 1
ATOM 2859 C CA . THR A 1 373 ? 50.480 33.710 180.656 1.00 61.14 525 THR A CA 1
ATOM 2860 C C . THR A 1 373 ? 49.698 32.632 181.400 1.00 59.73 525 THR A C 1
ATOM 2861 O O . THR A 1 373 ? 50.095 32.206 182.479 1.00 61.11 525 THR A O 1
ATOM 2865 N N . MET A 1 374 ? 48.590 32.187 180.818 1.00 57.69 526 MET A N 1
ATOM 2866 C CA . MET A 1 374 ? 47.771 31.152 181.440 1.00 55.82 526 MET A CA 1
ATOM 2867 C C . MET A 1 374 ? 48.174 29.744 181.049 1.00 55.36 526 MET A C 1
ATOM 2868 O O . MET A 1 374 ? 48.553 29.484 179.909 1.00 55.57 526 MET A O 1
ATOM 2873 N N . TYR A 1 375 ? 48.093 28.833 182.006 1.00 54.79 527 TYR A N 1
ATOM 2874 C CA . TYR A 1 375 ? 48.440 27.450 181.745 1.00 55.05 527 TYR A CA 1
ATOM 2875 C C . TYR A 1 375 ? 47.166 26.636 181.676 1.00 55.96 527 TYR A C 1
ATOM 2876 O O . TYR A 1 375 ? 46.693 26.111 182.679 1.00 56.25 527 TYR A O 1
ATOM 2885 N N . VAL A 1 376 ? 46.620 26.541 180.466 1.00 57.10 528 VAL A N 1
ATOM 2886 C CA . VAL A 1 376 ? 45.369 25.837 180.193 1.00 57.03 528 VAL A CA 1
ATOM 2887 C C . VAL A 1 376 ? 45.421 24.316 180.139 1.00 57.07 528 VAL A C 1
ATOM 2888 O O . VAL A 1 376 ? 46.436 23.721 179.780 1.00 55.13 528 VAL A O 1
ATOM 2892 N N . VAL A 1 377 ? 44.288 23.710 180.498 1.00 58.78 529 VAL A N 1
ATOM 2893 C CA . VAL A 1 377 ? 44.113 22.259 180.509 1.00 62.54 529 VAL A CA 1
ATOM 2894 C C . VAL A 1 377 ? 42.688 21.836 180.782 1.00 63.38 529 VAL A C 1
ATOM 2895 O O . VAL A 1 377 ? 41.850 22.646 181.150 1.00 62.90 529 VAL A O 1
ATOM 2899 N N . THR A 1 378 ? 42.431 20.547 180.640 1.00 66.06 530 THR A N 1
ATOM 2900 C CA . THR A 1 378 ? 41.095 20.031 180.850 1.00 70.12 530 THR A CA 1
ATOM 2901 C C . THR A 1 378 ? 41.081 18.994 181.950 1.00 73.24 530 THR A C 1
ATOM 2902 O O . THR A 1 378 ? 41.798 18.001 181.873 1.00 72.93 530 THR A O 1
ATOM 2906 N N . ALA A 1 379 ? 40.253 19.213 182.966 1.00 77.51 531 ALA A N 1
ATOM 2907 C CA . ALA A 1 379 ? 40.165 18.272 184.074 1.00 81.29 531 ALA A CA 1
ATOM 2908 C C . ALA A 1 379 ? 39.112 18.677 185.098 1.00 84.23 531 ALA A C 1
ATOM 2909 O O . ALA A 1 379 ? 38.665 19.824 185.120 1.00 84.13 531 ALA A O 1
ATOM 2911 N N . ASP A 1 380 ? 38.721 17.720 185.941 1.00 88.23 532 ASP A N 1
ATOM 2912 C CA . ASP A 1 380 ? 37.729 17.948 186.998 1.00 91.64 532 ASP A CA 1
ATOM 2913 C C . ASP A 1 380 ? 38.322 18.902 188.024 1.00 93.77 532 ASP A C 1
ATOM 2914 O O . ASP A 1 380 ? 39.528 18.902 188.264 1.00 93.55 532 ASP A O 1
ATOM 2919 N N . PHE A 1 381 ? 37.478 19.700 188.656 1.00 96.44 533 PHE A N 1
ATOM 2920 C CA . PHE A 1 381 ? 37.996 20.641 189.623 1.00 99.66 533 PHE A CA 1
ATOM 2921 C C . PHE A 1 381 ? 37.022 20.939 190.748 1.00 102.52 533 PHE A C 1
ATOM 2922 O O . PHE A 1 381 ? 36.180 21.829 190.627 1.00 103.41 533 PHE A O 1
ATOM 2930 N N . LYS A 1 382 ? 37.124 20.189 191.843 1.00 105.42 534 LYS A N 1
ATOM 2931 C CA . LYS A 1 382 ? 36.248 20.428 192.982 1.00 107.72 534 LYS A CA 1
ATOM 2932 C C . LYS A 1 382 ? 36.842 21.536 193.837 1.00 108.41 534 LYS A C 1
ATOM 2933 O O . LYS A 1 382 ? 37.511 22.440 193.323 1.00 108.38 534 LYS A O 1
ATOM 2939 N N . ASP A 1 383 ? 36.606 21.471 195.139 1.00 109.90 535 ASP A N 1
ATOM 2940 C CA . ASP A 1 383 ? 37.103 22.500 196.048 1.00 110.79 535 ASP A CA 1
ATOM 2941 C C . ASP A 1 383 ? 38.645 22.592 196.134 1.00 109.23 535 ASP A C 1
ATOM 2942 O O . ASP A 1 383 ? 39.242 23.601 195.737 1.00 108.32 535 ASP A O 1
ATOM 2947 N N . THR A 1 384 ? 39.281 21.531 196.620 1.00 107.56 536 THR A N 1
ATOM 2948 C CA . THR A 1 384 ? 40.728 21.536 196.800 1.00 105.94 536 THR A CA 1
ATOM 2949 C C . THR A 1 384 ? 41.569 20.646 195.878 1.00 103.91 536 THR A C 1
ATOM 2950 O O . THR A 1 384 ? 42.794 20.778 195.826 1.00 103.34 536 THR A O 1
ATOM 2954 N N . ILE A 1 385 ? 40.928 19.743 195.149 1.00 101.66 537 ILE A N 1
ATOM 2955 C CA . ILE A 1 385 ? 41.684 18.868 194.265 1.00 99.30 537 ILE A CA 1
ATOM 2956 C C . ILE A 1 385 ? 41.343 19.015 192.789 1.00 97.48 537 ILE A C 1
ATOM 2957 O O . ILE A 1 385 ? 40.208 19.322 192.421 1.00 97.67 537 ILE A O 1
ATOM 2962 N N . VAL A 1 386 ? 42.349 18.807 191.948 1.00 94.83 538 VAL A N 1
ATOM 2963 C CA . VAL A 1 386 ? 42.178 18.908 190.507 1.00 92.32 538 VAL A CA 1
ATOM 2964 C C . VAL A 1 386 ? 42.453 17.555 189.878 1.00 91.25 538 VAL A C 1
ATOM 2965 O O . VAL A 1 386 ? 43.608 17.197 189.664 1.00 91.17 538 VAL A O 1
ATOM 2969 N N . LYS A 1 387 ? 41.397 16.801 189.589 1.00 89.79 539 LYS A N 1
ATOM 2970 C CA . LYS A 1 387 ? 41.556 15.482 188.984 1.00 88.42 539 LYS A CA 1
ATOM 2971 C C . LYS A 1 387 ? 41.532 15.554 187.464 1.00 86.52 539 LYS A C 1
ATOM 2972 O O . LYS A 1 387 ? 40.837 16.385 186.887 1.00 86.65 539 LYS A O 1
ATOM 2978 N N . PRO A 1 388 ? 42.287 14.671 186.797 1.00 84.37 540 PRO A N 1
ATOM 2979 C CA . PRO A 1 388 ? 42.328 14.655 185.339 1.00 83.07 540 PRO A CA 1
ATOM 2980 C C . PRO A 1 388 ? 41.001 14.179 184.759 1.00 82.52 540 PRO A C 1
ATOM 2981 O O . PRO A 1 388 ? 40.324 13.333 185.350 1.00 82.21 540 PRO A O 1
ATOM 2985 N N . GLN A 1 389 ? 40.639 14.729 183.601 1.00 82.17 541 GLN A N 1
ATOM 2986 C CA . GLN A 1 389 ? 39.404 14.365 182.910 1.00 81.20 541 GLN A CA 1
ATOM 2987 C C . GLN A 1 389 ? 39.609 14.250 181.409 1.00 80.29 541 GLN A C 1
ATOM 2988 O O . GLN A 1 389 ? 39.977 15.224 180.754 1.00 80.23 541 GLN A O 1
ATOM 2994 N N . HIS A 1 390 ? 39.345 13.066 180.865 1.00 79.32 542 HIS A N 1
ATOM 2995 C CA . HIS A 1 390 ? 39.493 12.826 179.434 1.00 78.51 542 HIS A CA 1
ATOM 2996 C C . HIS A 1 390 ? 38.131 12.815 178.743 1.00 76.31 542 HIS A C 1
ATOM 2997 O O . HIS A 1 390 ? 37.893 12.015 177.842 1.00 76.20 542 HIS A O 1
ATOM 3004 N N . LYS A 1 391 ? 37.245 13.710 179.172 1.00 74.10 543 LYS A N 1
ATOM 3005 C CA . LYS A 1 391 ? 35.897 13.820 178.616 1.00 71.27 543 LYS A CA 1
ATOM 3006 C C . LYS A 1 391 ? 35.521 15.296 178.606 1.00 69.26 543 LYS A C 1
ATOM 3007 O O . LYS A 1 391 ? 34.721 15.752 179.426 1.00 68.33 543 LYS A O 1
ATOM 3013 N N . ILE A 1 392 ? 36.117 16.031 177.675 1.00 67.61 544 ILE A N 1
ATOM 3014 C CA . ILE A 1 392 ? 35.889 17.460 177.528 1.00 65.53 544 ILE A CA 1
ATOM 3015 C C . ILE A 1 392 ? 34.432 17.849 177.727 1.00 65.82 544 ILE A C 1
ATOM 3016 O O . ILE A 1 392 ? 33.514 17.101 177.385 1.00 66.07 544 ILE A O 1
ATOM 3021 N N . SER A 1 393 ? 34.235 19.034 178.290 1.00 66.20 545 SER A N 1
ATOM 3022 C CA . SER A 1 393 ? 32.905 19.549 178.565 1.00 66.66 545 SER A CA 1
ATOM 3023 C C . SER A 1 393 ? 33.000 21.022 178.896 1.00 67.79 545 SER A C 1
ATOM 3024 O O . SER A 1 393 ? 34.030 21.506 179.348 1.00 68.65 545 SER A O 1
ATOM 3027 N N . PRO A 1 394 ? 31.911 21.758 178.692 1.00 68.78 546 PRO A N 1
ATOM 3028 C CA . PRO A 1 394 ? 31.899 23.192 178.977 1.00 69.95 546 PRO A CA 1
ATOM 3029 C C . PRO A 1 394 ? 32.140 23.446 180.453 1.00 71.11 546 PRO A C 1
ATOM 3030 O O . PRO A 1 394 ? 32.216 24.590 180.900 1.00 71.50 546 PRO A O 1
ATOM 3034 N N . GLN A 1 395 ? 32.287 22.370 181.207 1.00 72.41 547 GLN A N 1
ATOM 3035 C CA . GLN A 1 395 ? 32.465 22.500 182.633 1.00 74.46 547 GLN A CA 1
ATOM 3036 C C . GLN A 1 395 ? 33.766 21.877 183.123 1.00 74.02 547 GLN A C 1
ATOM 3037 O O . GLN A 1 395 ? 34.042 21.848 184.318 1.00 74.45 547 GLN A O 1
ATOM 3043 N N . LYS A 1 396 ? 34.570 21.384 182.192 1.00 73.80 548 LYS A N 1
ATOM 3044 C CA . LYS A 1 396 ? 35.844 20.770 182.541 1.00 73.56 548 LYS A CA 1
ATOM 3045 C C . LYS A 1 396 ? 37.018 21.580 182.008 1.00 72.98 548 LYS A C 1
ATOM 3046 O O . LYS A 1 396 ? 38.093 21.036 181.752 1.00 72.62 548 LYS A O 1
ATOM 3052 N N . LEU A 1 397 ? 36.811 22.881 181.839 1.00 72.33 549 LEU A N 1
ATOM 3053 C CA . LEU A 1 397 ? 37.855 23.754 181.322 1.00 71.96 549 LEU A CA 1
ATOM 3054 C C . LEU A 1 397 ? 38.538 24.496 182.461 1.00 71.67 549 LEU A C 1
ATOM 3055 O O . LEU A 1 397 ? 37.948 25.389 183.063 1.00 72.56 549 LEU A O 1
ATOM 3060 N N . VAL A 1 398 ? 39.785 24.145 182.744 1.00 71.01 550 VAL A N 1
ATOM 3061 C CA . VAL A 1 398 ? 40.504 24.784 183.835 1.00 70.42 550 VAL A CA 1
ATOM 3062 C C . VAL A 1 398 ? 41.667 25.647 183.372 1.00 69.74 550 VAL A C 1
ATOM 3063 O O . VAL A 1 398 ? 42.246 25.417 182.316 1.00 69.29 550 VAL A O 1
ATOM 3067 N N . VAL A 1 399 ? 42.008 26.645 184.173 1.00 69.76 551 VAL A N 1
ATOM 3068 C CA . VAL A 1 399 ? 43.111 27.528 183.830 1.00 70.36 551 VAL A CA 1
ATOM 3069 C C . VAL A 1 399 ? 43.959 27.742 185.070 1.00 71.14 551 VAL A C 1
ATOM 3070 O O . VAL A 1 399 ? 43.424 27.853 186.164 1.00 72.54 551 VAL A O 1
ATOM 3074 N N . TYR A 1 400 ? 45.274 27.810 184.909 1.00 71.30 552 TYR A N 1
ATOM 3075 C CA . TYR A 1 400 ? 46.145 28.003 186.061 1.00 72.15 552 TYR A CA 1
ATOM 3076 C C . TYR A 1 400 ? 47.090 29.184 185.886 1.00 72.50 552 TYR A C 1
ATOM 3077 O O . TYR A 1 400 ? 47.829 29.244 184.909 1.00 73.08 552 TYR A O 1
ATOM 3086 N N . PHE A 1 401 ? 47.080 30.111 186.839 1.00 72.56 553 PHE A N 1
ATOM 3087 C CA . PHE A 1 401 ? 47.955 31.281 186.768 1.00 73.39 553 PHE A CA 1
ATOM 3088 C C . PHE A 1 401 ? 47.754 32.177 187.984 1.00 76.13 553 PHE A C 1
ATOM 3089 O O . PHE A 1 401 ? 46.877 31.928 188.803 1.00 76.36 553 PHE A O 1
ATOM 3097 N N . ASP A 1 402 ? 48.564 33.221 188.112 1.00 79.65 554 ASP A N 1
ATOM 3098 C CA . ASP A 1 402 ? 48.396 34.128 189.235 1.00 83.57 554 ASP A CA 1
ATOM 3099 C C . ASP A 1 402 ? 47.210 35.040 188.956 1.00 85.30 554 ASP A C 1
ATOM 3100 O O . ASP A 1 402 ? 47.378 36.221 188.649 1.00 85.06 554 ASP A O 1
ATOM 3105 N N . GLY A 1 403 ? 46.008 34.487 189.065 1.00 87.77 555 GLY A N 1
ATOM 3106 C CA . GLY A 1 403 ? 44.813 35.269 188.806 1.00 91.58 555 GLY A CA 1
ATOM 3107 C C . GLY A 1 403 ? 44.357 36.108 189.983 1.00 94.18 555 GLY A C 1
ATOM 3108 O O . GLY A 1 403 ? 45.066 36.207 190.985 1.00 94.44 555 GLY A O 1
ATOM 3109 N N . PRO A 1 404 ? 43.172 36.734 189.888 1.00 96.52 556 PRO A N 1
ATOM 3110 C CA . PRO A 1 404 ? 42.614 37.573 190.954 1.00 98.86 556 PRO A CA 1
ATOM 3111 C C . PRO A 1 404 ? 42.106 36.764 192.156 1.00 100.38 556 PRO A C 1
ATOM 3112 O O . PRO A 1 404 ? 41.821 35.570 192.035 1.00 100.57 556 PRO A O 1
ATOM 3116 N N . GLU A 1 405 ? 41.990 37.420 193.310 1.00 101.83 557 GLU A N 1
ATOM 3117 C CA . GLU A 1 405 ? 41.519 36.759 194.524 1.00 103.15 557 GLU A CA 1
ATOM 3118 C C . GLU A 1 405 ? 40.185 37.357 194.945 1.00 102.04 557 GLU A C 1
ATOM 3119 O O . GLU A 1 405 ? 39.552 36.896 195.902 1.00 101.72 557 GLU A O 1
ATOM 3125 N N . LYS A 1 406 ? 39.772 38.387 194.212 1.00 100.33 558 LYS A N 1
ATOM 3126 C CA . LYS A 1 406 ? 38.516 39.084 194.456 1.00 98.96 558 LYS A CA 1
ATOM 3127 C C . LYS A 1 406 ? 37.490 38.619 193.437 1.00 97.48 558 LYS A C 1
ATOM 3128 O O . LYS A 1 406 ? 37.836 38.367 192.288 1.00 97.79 558 LYS A O 1
ATOM 3134 N N . ASP A 1 407 ? 36.234 38.499 193.851 1.00 96.68 559 ASP A N 1
ATOM 3135 C CA . ASP A 1 407 ? 35.190 38.057 192.935 1.00 95.57 559 ASP A CA 1
ATOM 3136 C C . ASP A 1 407 ? 35.083 39.011 191.751 1.00 93.12 559 ASP A C 1
ATOM 3137 O O . ASP A 1 407 ? 34.843 40.208 191.916 1.00 92.81 559 ASP A O 1
ATOM 3142 N N . LEU A 1 408 ? 35.285 38.471 190.553 1.00 89.98 560 LEU A N 1
ATOM 3143 C CA . LEU A 1 408 ? 35.210 39.264 189.331 1.00 86.38 560 LEU A CA 1
ATOM 3144 C C . LEU A 1 408 ? 35.261 38.350 188.123 1.00 84.65 560 LEU A C 1
ATOM 3145 O O . LEU A 1 408 ? 35.657 37.188 188.230 1.00 84.82 560 LEU A O 1
ATOM 3150 N N . THR A 1 409 ? 34.857 38.888 186.979 1.00 82.52 561 THR A N 1
ATOM 3151 C CA . THR A 1 409 ? 34.850 38.142 185.725 1.00 79.72 561 THR A CA 1
ATOM 3152 C C . THR A 1 409 ? 35.901 38.716 184.766 1.00 77.30 561 THR A C 1
ATOM 3153 O O . THR A 1 409 ? 35.809 39.859 184.331 1.00 77.19 561 THR A O 1
ATOM 3157 N N . MET A 1 410 ? 36.918 37.920 184.463 1.00 75.11 562 MET A N 1
ATOM 3158 C CA . MET A 1 410 ? 37.985 38.359 183.574 1.00 72.74 562 MET A CA 1
ATOM 3159 C C . MET A 1 410 ? 37.849 37.695 182.212 1.00 71.87 562 MET A C 1
ATOM 3160 O O . MET A 1 410 ? 37.525 36.507 182.114 1.00 72.19 562 MET A O 1
ATOM 3165 N N . SER A 1 411 ? 38.092 38.477 181.165 1.00 70.17 563 SER A N 1
ATOM 3166 C CA . SER A 1 411 ? 38.013 37.995 179.791 1.00 67.67 563 SER A CA 1
ATOM 3167 C C . SER A 1 411 ? 39.425 37.971 179.219 1.00 66.08 563 SER A C 1
ATOM 3168 O O . SER A 1 411 ? 40.192 38.917 179.392 1.00 65.97 563 SER A O 1
ATOM 3171 N N . ALA A 1 412 ? 39.777 36.888 178.544 1.00 64.19 564 ALA A N 1
ATOM 3172 C CA . ALA A 1 412 ? 41.109 36.792 177.984 1.00 62.53 564 ALA A CA 1
ATOM 3173 C C . ALA A 1 412 ? 41.113 36.085 176.652 1.00 61.47 564 ALA A C 1
ATOM 3174 O O . ALA A 1 412 ? 40.306 35.190 176.396 1.00 60.94 564 ALA A O 1
ATOM 3176 N N . THR A 1 413 ? 42.048 36.498 175.813 1.00 60.08 565 THR A N 1
ATOM 3177 C CA . THR A 1 413 ? 42.213 35.933 174.493 1.00 58.37 565 THR A CA 1
ATOM 3178 C C . THR A 1 413 ? 43.607 35.358 174.485 1.00 55.90 565 THR A C 1
ATOM 3179 O O . THR A 1 413 ? 44.581 36.096 174.395 1.00 55.27 565 THR A O 1
ATOM 3183 N N . LEU A 1 414 ? 43.706 34.042 174.580 1.00 53.67 566 LEU A N 1
ATOM 3184 C CA . LEU A 1 414 ? 45.008 33.404 174.626 1.00 52.82 566 LEU A CA 1
ATOM 3185 C C . LEU A 1 414 ? 45.290 32.485 173.442 1.00 52.82 566 LEU A C 1
ATOM 3186 O O . LEU A 1 414 ? 44.363 31.988 172.806 1.00 54.21 566 LEU A O 1
ATOM 3191 N N . SER A 1 415 ? 46.574 32.272 173.148 1.00 51.76 567 SER A N 1
ATOM 3192 C CA . SER A 1 415 ? 46.992 31.403 172.042 1.00 50.43 567 SER A CA 1
ATOM 3193 C C . SER A 1 415 ? 48.070 30.425 172.502 1.00 49.03 567 SER A C 1
ATOM 3194 O O . SER A 1 415 ? 49.121 30.841 172.963 1.00 48.26 567 SER A O 1
ATOM 3197 N N . PRO A 1 416 ? 47.833 29.112 172.363 1.00 47.90 568 PRO A N 1
ATOM 3198 C CA . PRO A 1 416 ? 48.846 28.137 172.796 1.00 47.83 568 PRO A CA 1
ATOM 3199 C C . PRO A 1 416 ? 50.232 28.267 172.156 1.00 46.98 568 PRO A C 1
ATOM 3200 O O . PRO A 1 416 ? 50.342 28.612 170.989 1.00 48.18 568 PRO A O 1
ATOM 3204 N N . LEU A 1 417 ? 51.286 28.012 172.933 1.00 45.73 569 LEU A N 1
ATOM 3205 C CA . LEU A 1 417 ? 52.647 28.076 172.408 1.00 44.64 569 LEU A CA 1
ATOM 3206 C C . LEU A 1 417 ? 53.527 26.956 172.895 1.00 45.32 569 LEU A C 1
ATOM 3207 O O . LEU A 1 417 ? 54.549 26.659 172.277 1.00 46.10 569 LEU A O 1
ATOM 3212 N N . GLY A 1 418 ? 53.140 26.340 174.007 1.00 45.64 570 GLY A N 1
ATOM 3213 C CA . GLY A 1 418 ? 53.933 25.256 174.554 1.00 46.12 570 GLY A CA 1
ATOM 3214 C C . GLY A 1 418 ? 53.218 24.319 175.511 1.00 47.10 570 GLY A C 1
ATOM 3215 O O . GLY A 1 418 ? 52.061 24.520 175.882 1.00 47.32 570 GLY A O 1
ATOM 3216 N N . TYR A 1 419 ? 53.942 23.287 175.922 1.00 47.91 571 TYR A N 1
ATOM 3217 C CA . TYR A 1 419 ? 53.423 22.284 176.834 1.00 48.91 571 TYR A CA 1
ATOM 3218 C C . TYR A 1 419 ? 54.278 22.274 178.092 1.00 50.92 571 TYR A C 1
ATOM 3219 O O . TYR A 1 419 ? 55.484 22.538 178.022 1.00 52.09 571 TYR A O 1
ATOM 3228 N N . THR A 1 420 ? 53.655 21.982 179.238 1.00 52.34 572 THR A N 1
ATOM 3229 C CA . THR A 1 420 ? 54.369 21.904 180.519 1.00 52.03 572 THR A CA 1
ATOM 3230 C C . THR A 1 420 ? 54.834 20.459 180.641 1.00 52.73 572 THR A C 1
ATOM 3231 O O . THR A 1 420 ? 54.067 19.580 181.035 1.00 51.73 572 THR A O 1
ATOM 3235 N N . LEU A 1 421 ? 56.099 20.230 180.297 1.00 54.14 573 LEU A N 1
ATOM 3236 C CA . LEU A 1 421 ? 56.672 18.891 180.299 1.00 55.87 573 LEU A CA 1
ATOM 3237 C C . LEU A 1 421 ? 56.294 18.039 181.484 1.00 56.69 573 LEU A C 1
ATOM 3238 O O . LEU A 1 421 ? 56.199 18.515 182.611 1.00 57.04 573 LEU A O 1
ATOM 3243 N N . VAL A 1 422 ? 56.077 16.763 181.203 1.00 57.67 574 VAL A N 1
ATOM 3244 C CA . VAL A 1 422 ? 55.704 15.822 182.229 1.00 59.49 574 VAL A CA 1
ATOM 3245 C C . VAL A 1 422 ? 56.738 14.726 182.317 1.00 62.48 574 VAL A C 1
ATOM 3246 O O . VAL A 1 422 ? 57.204 14.390 183.401 1.00 63.14 574 VAL A O 1
ATOM 3250 N N . ASP A 1 423 ? 57.101 14.172 181.171 1.00 66.18 575 ASP A N 1
ATOM 3251 C CA . ASP A 1 423 ? 58.087 13.112 181.135 1.00 69.60 575 ASP A CA 1
ATOM 3252 C C . ASP A 1 423 ? 58.641 12.927 179.743 1.00 70.80 575 ASP A C 1
ATOM 3253 O O . ASP A 1 423 ? 58.443 13.764 178.867 1.00 71.22 575 ASP A O 1
ATOM 3258 N N . GLU A 1 424 ? 59.334 11.818 179.549 1.00 72.41 576 GLU A N 1
ATOM 3259 C CA . GLU A 1 424 ? 59.954 11.514 178.278 1.00 74.57 576 GLU A CA 1
ATOM 3260 C C . GLU A 1 424 ? 58.927 11.305 177.160 1.00 73.27 576 GLU A C 1
ATOM 3261 O O . GLU A 1 424 ? 59.116 11.779 176.040 1.00 73.01 576 GLU A O 1
ATOM 3267 N N . GLN A 1 425 ? 57.842 10.603 177.474 1.00 72.23 577 GLN A N 1
ATOM 3268 C CA . GLN A 1 425 ? 56.778 10.316 176.509 1.00 71.43 577 GLN A CA 1
ATOM 3269 C C . GLN A 1 425 ? 56.296 11.540 175.722 1.00 69.08 577 GLN A C 1
ATOM 3270 O O . GLN A 1 425 ? 56.153 12.634 176.277 1.00 69.55 577 GLN A O 1
ATOM 3276 N N . PRO A 1 426 ? 56.057 11.367 174.406 1.00 65.99 578 PRO A N 1
ATOM 3277 C CA . PRO A 1 426 ? 55.587 12.443 173.526 1.00 62.77 578 PRO A CA 1
ATOM 3278 C C . PRO A 1 426 ? 54.122 12.742 173.802 1.00 60.12 578 PRO A C 1
ATOM 3279 O O . PRO A 1 426 ? 53.355 11.842 174.157 1.00 59.60 578 PRO A O 1
ATOM 3283 N N . VAL A 1 427 ? 53.749 14.010 173.643 1.00 57.29 579 VAL A N 1
ATOM 3284 C CA . VAL A 1 427 ? 52.382 14.449 173.891 1.00 55.00 579 VAL A CA 1
ATOM 3285 C C . VAL A 1 427 ? 51.366 13.720 173.043 1.00 55.26 579 VAL A C 1
ATOM 3286 O O . VAL A 1 427 ? 51.490 13.670 171.823 1.00 55.87 579 VAL A O 1
ATOM 3290 N N . GLY A 1 428 ? 50.349 13.165 173.695 1.00 55.63 580 GLY A N 1
ATOM 3291 C CA . GLY A 1 428 ? 49.304 12.465 172.973 1.00 54.85 580 GLY A CA 1
ATOM 3292 C C . GLY A 1 428 ? 49.571 10.995 172.765 1.00 54.63 580 GLY A C 1
ATOM 3293 O O . GLY A 1 428 ? 48.856 10.338 172.012 1.00 54.29 580 GLY A O 1
ATOM 3294 N N . SER A 1 429 ? 50.592 10.486 173.442 1.00 55.28 581 SER A N 1
ATOM 3295 C CA . SER A 1 429 ? 50.995 9.087 173.348 1.00 56.31 581 SER A CA 1
ATOM 3296 C C . SER A 1 429 ? 50.055 8.126 174.108 1.00 56.13 581 SER A C 1
ATOM 3297 O O . SER A 1 429 ? 49.817 7.000 173.665 1.00 54.43 581 SER A O 1
ATOM 3300 N N . VAL A 1 430 ? 49.523 8.579 175.243 1.00 56.89 582 VAL A N 1
ATOM 3301 C CA . VAL A 1 430 ? 48.626 7.757 176.053 1.00 57.29 582 VAL A CA 1
ATOM 3302 C C . VAL A 1 430 ? 47.156 8.003 175.701 1.00 56.73 582 VAL A C 1
ATOM 3303 O O . VAL A 1 430 ? 46.669 9.133 175.771 1.00 55.75 582 VAL A O 1
ATOM 3307 N N . SER A 1 431 ? 46.463 6.928 175.323 1.00 56.39 583 SER A N 1
ATOM 3308 C CA . SER A 1 431 ? 45.048 6.974 174.950 1.00 55.50 583 SER A CA 1
ATOM 3309 C C . SER A 1 431 ? 44.225 7.620 176.045 1.00 55.97 583 SER A C 1
ATOM 3310 O O . SER A 1 431 ? 43.503 8.597 175.830 1.00 54.84 583 SER A O 1
ATOM 3313 N N . SER A 1 432 ? 44.340 7.028 177.224 1.00 57.58 584 SER A N 1
ATOM 3314 C CA . SER A 1 432 ? 43.642 7.464 178.418 1.00 58.70 584 SER A CA 1
ATOM 3315 C C . SER A 1 432 ? 43.943 8.904 178.797 1.00 58.59 584 SER A C 1
ATOM 3316 O O . SER A 1 432 ? 43.322 9.455 179.699 1.00 58.97 584 SER A O 1
ATOM 3319 N N . ARG A 1 433 ? 44.887 9.524 178.107 1.00 58.79 585 ARG A N 1
ATOM 3320 C CA . ARG A 1 433 ? 45.242 10.898 178.434 1.00 59.55 585 ARG A CA 1
ATOM 3321 C C . ARG A 1 433 ? 44.699 11.857 177.379 1.00 57.94 585 ARG A C 1
ATOM 3322 O O . ARG A 1 433 ? 44.751 13.081 177.548 1.00 56.70 585 ARG A O 1
ATOM 3330 N N . VAL A 1 434 ? 44.174 11.283 176.293 1.00 56.21 586 VAL A N 1
ATOM 3331 C CA . VAL A 1 434 ? 43.609 12.051 175.184 1.00 53.68 586 VAL A CA 1
ATOM 3332 C C . VAL A 1 434 ? 42.136 12.346 175.406 1.00 51.91 586 VAL A C 1
ATOM 3333 O O . VAL A 1 434 ? 41.331 11.428 175.604 1.00 51.17 586 VAL A O 1
ATOM 3337 N N . VAL A 1 435 ? 41.801 13.633 175.325 1.00 49.37 587 VAL A N 1
ATOM 3338 C CA . VAL A 1 435 ? 40.444 14.108 175.545 1.00 48.38 587 VAL A CA 1
ATOM 3339 C C . VAL A 1 435 ? 39.337 13.586 174.642 1.00 48.63 587 VAL A C 1
ATOM 3340 O O . VAL A 1 435 ? 38.821 14.294 173.772 1.00 47.75 587 VAL A O 1
ATOM 3344 N N . ARG A 1 436 ? 38.973 12.331 174.888 1.00 49.25 588 ARG A N 1
ATOM 3345 C CA . ARG A 1 436 ? 37.907 11.638 174.176 1.00 47.92 588 ARG A CA 1
ATOM 3346 C C . ARG A 1 436 ? 36.633 12.494 174.485 1.00 50.59 588 ARG A C 1
ATOM 3347 O O . ARG A 1 436 ? 36.169 12.488 175.619 1.00 54.16 588 ARG A O 1
ATOM 3355 N N . ILE A 1 437 ? 36.091 13.263 173.533 1.00 51.70 589 ILE A N 1
ATOM 3356 C CA . ILE A 1 437 ? 34.860 14.065 173.805 1.00 52.49 589 ILE A CA 1
ATOM 3357 C C . ILE A 1 437 ? 33.610 13.182 173.995 1.00 52.79 589 ILE A C 1
ATOM 3358 O O . ILE A 1 437 ? 32.597 13.614 174.551 1.00 50.47 589 ILE A O 1
ATOM 3363 N N . ALA A 1 438 ? 33.691 11.972 173.444 1.00 54.74 590 ALA A N 1
ATOM 3364 C CA . ALA A 1 438 ? 32.636 10.964 173.503 1.00 56.15 590 ALA A CA 1
ATOM 3365 C C . ALA A 1 438 ? 33.175 9.667 172.880 1.00 57.50 590 ALA A C 1
ATOM 3366 O O . ALA A 1 438 ? 33.311 8.645 173.561 1.00 59.17 590 ALA A O 1
ATOM 3368 N N . THR A 1 439 ? 33.483 9.710 171.583 1.00 56.97 591 THR A N 1
ATOM 3369 C CA . THR A 1 439 ? 34.018 8.543 170.876 1.00 55.35 591 THR A CA 1
ATOM 3370 C C . THR A 1 439 ? 35.422 8.906 170.464 1.00 54.14 591 THR A C 1
ATOM 3371 O O . THR A 1 439 ? 35.690 10.048 170.106 1.00 54.75 591 THR A O 1
ATOM 3375 N N . LEU A 1 440 ? 36.326 7.942 170.556 1.00 52.14 592 LEU A N 1
ATOM 3376 C CA . LEU A 1 440 ? 37.705 8.192 170.193 1.00 50.63 592 LEU A CA 1
ATOM 3377 C C . LEU A 1 440 ? 38.064 7.392 168.968 1.00 50.47 592 LEU A C 1
ATOM 3378 O O . LEU A 1 440 ? 38.215 6.173 169.024 1.00 51.06 592 LEU A O 1
ATOM 3383 N N . PRO A 1 441 ? 38.202 8.075 167.834 1.00 49.58 593 PRO A N 1
ATOM 3384 C CA . PRO A 1 441 ? 38.548 7.419 166.579 1.00 49.02 593 PRO A CA 1
ATOM 3385 C C . PRO A 1 441 ? 39.870 6.704 166.762 1.00 48.79 593 PRO A C 1
ATOM 3386 O O . PRO A 1 441 ? 40.783 7.216 167.405 1.00 48.23 593 PRO A O 1
ATOM 3390 N N . GLU A 1 442 ? 39.976 5.517 166.193 1.00 49.13 594 GLU A N 1
ATOM 3391 C CA . GLU A 1 442 ? 41.197 4.760 166.340 1.00 51.00 594 GLU A CA 1
ATOM 3392 C C . GLU A 1 442 ? 41.470 3.934 165.101 1.00 51.56 594 GLU A C 1
ATOM 3393 O O . GLU A 1 442 ? 40.585 3.724 164.278 1.00 52.40 594 GLU A O 1
ATOM 3399 N N . ALA A 1 443 ? 42.706 3.477 164.958 1.00 51.90 595 ALA A N 1
ATOM 3400 C CA . ALA A 1 443 ? 43.058 2.644 163.824 1.00 52.36 595 ALA A CA 1
ATOM 3401 C C . ALA A 1 443 ? 44.090 1.638 164.294 1.00 53.19 595 ALA A C 1
ATOM 3402 O O . ALA A 1 443 ? 45.149 2.010 164.797 1.00 52.07 595 ALA A O 1
ATOM 3404 N N . PHE A 1 444 ? 43.759 0.358 164.156 1.00 55.21 596 PHE A N 1
ATOM 3405 C CA . PHE A 1 444 ? 44.665 -0.706 164.568 1.00 57.43 596 PHE A CA 1
ATOM 3406 C C . PHE A 1 444 ? 45.418 -1.268 163.366 1.00 58.44 596 PHE A C 1
ATOM 3407 O O . PHE A 1 444 ? 45.010 -1.078 162.222 1.00 59.11 596 PHE A O 1
ATOM 3415 N N . THR A 1 445 ? 46.518 -1.962 163.633 1.00 59.50 597 THR A N 1
ATOM 3416 C CA . THR A 1 445 ? 47.297 -2.573 162.572 1.00 60.39 597 THR A CA 1
ATOM 3417 C C . THR A 1 445 ? 46.359 -3.453 161.768 1.00 61.34 597 THR A C 1
ATOM 3418 O O . THR A 1 445 ? 45.497 -4.125 162.333 1.00 61.21 597 THR A O 1
ATOM 3422 N N . GLN A 1 446 ? 46.525 -3.446 160.451 1.00 63.05 598 GLN A N 1
ATOM 3423 C CA . GLN A 1 446 ? 45.672 -4.246 159.587 1.00 64.84 598 GLN A CA 1
ATOM 3424 C C . GLN A 1 446 ? 46.477 -4.945 158.506 1.00 64.04 598 GLN A C 1
ATOM 3425 O O . GLN A 1 446 ? 47.183 -4.311 157.712 1.00 63.52 598 GLN A O 1
ATOM 3431 N N . GLY A 1 447 ? 46.357 -6.268 158.482 1.00 63.42 599 GLY A N 1
ATOM 3432 C CA . GLY A 1 447 ? 47.084 -7.054 157.507 1.00 62.40 599 GLY A CA 1
ATOM 3433 C C . GLY A 1 447 ? 48.565 -6.855 157.731 1.00 60.82 599 GLY A C 1
ATOM 3434 O O . GLY A 1 447 ? 49.143 -7.401 158.677 1.00 61.42 599 GLY A O 1
ATOM 3435 N N . GLY A 1 448 ? 49.184 -6.055 156.873 1.00 58.22 600 GLY A N 1
ATOM 3436 C CA . GLY A 1 448 ? 50.602 -5.808 157.013 1.00 54.32 600 GLY A CA 1
ATOM 3437 C C . GLY A 1 448 ? 50.899 -4.332 157.107 1.00 51.68 600 GLY A C 1
ATOM 3438 O O . GLY A 1 448 ? 52.059 -3.926 157.128 1.00 51.68 600 GLY A O 1
ATOM 3439 N N . ASN A 1 449 ? 49.844 -3.528 157.146 1.00 48.99 601 ASN A N 1
ATOM 3440 C CA . ASN A 1 449 ? 50.010 -2.091 157.236 1.00 47.20 601 ASN A CA 1
ATOM 3441 C C . ASN A 1 449 ? 49.804 -1.665 158.669 1.00 45.39 601 ASN A C 1
ATOM 3442 O O . ASN A 1 449 ? 48.967 -2.218 159.364 1.00 45.73 601 ASN A O 1
ATOM 3447 N N . TYR A 1 450 ? 50.574 -0.684 159.111 1.00 43.29 602 TYR A N 1
ATOM 3448 C CA . TYR A 1 450 ? 50.447 -0.207 160.470 1.00 41.84 602 TYR A CA 1
ATOM 3449 C C . TYR A 1 450 ? 50.052 1.260 160.491 1.00 40.18 602 TYR A C 1
ATOM 3450 O O . TYR A 1 450 ? 50.429 2.025 159.607 1.00 41.45 602 TYR A O 1
ATOM 3459 N N . PRO A 1 451 ? 49.267 1.667 161.496 1.00 38.04 603 PRO A N 1
ATOM 3460 C CA . PRO A 1 451 ? 48.808 3.050 161.666 1.00 36.44 603 PRO A CA 1
ATOM 3461 C C . PRO A 1 451 ? 50.033 3.883 162.021 1.00 35.77 603 PRO A C 1
ATOM 3462 O O . PRO A 1 451 ? 51.070 3.319 162.359 1.00 36.55 603 PRO A O 1
ATOM 3466 N N . ILE A 1 452 ? 49.929 5.206 161.965 1.00 35.27 604 ILE A N 1
ATOM 3467 C CA . ILE A 1 452 ? 51.072 6.053 162.311 1.00 34.96 604 ILE A CA 1
ATOM 3468 C C . ILE A 1 452 ? 50.676 7.447 162.763 1.00 35.58 604 ILE A C 1
ATOM 3469 O O . ILE A 1 452 ? 49.632 7.968 162.364 1.00 35.80 604 ILE A O 1
ATOM 3474 N N . PHE A 1 453 ? 51.523 8.047 163.595 1.00 36.26 605 PHE A N 1
ATOM 3475 C CA . PHE A 1 453 ? 51.286 9.407 164.066 1.00 38.48 605 PHE A CA 1
ATOM 3476 C C . PHE A 1 453 ? 52.273 10.312 163.358 1.00 39.88 605 PHE A C 1
ATOM 3477 O O . PHE A 1 453 ? 53.337 9.865 162.938 1.00 40.03 605 PHE A O 1
ATOM 3485 N N . TYR A 1 454 ? 51.911 11.579 163.206 1.00 41.69 606 TYR A N 1
ATOM 3486 C CA . TYR A 1 454 ? 52.808 12.531 162.574 1.00 43.55 606 TYR A CA 1
ATOM 3487 C C . TYR A 1 454 ? 53.414 13.309 163.710 1.00 44.37 606 TYR A C 1
ATOM 3488 O O . TYR A 1 454 ? 52.704 13.938 164.495 1.00 44.11 606 TYR A O 1
ATOM 3497 N N . VAL A 1 455 ? 54.735 13.265 163.783 1.00 45.35 607 VAL A N 1
ATOM 3498 C CA . VAL A 1 455 ? 55.462 13.926 164.844 1.00 47.45 607 VAL A CA 1
ATOM 3499 C C . VAL A 1 455 ? 55.787 15.400 164.646 1.00 48.22 607 VAL A C 1
ATOM 3500 O O . VAL A 1 455 ? 56.318 15.820 163.619 1.00 47.71 607 VAL A O 1
ATOM 3504 N N . ASN A 1 456 ? 55.470 16.167 165.681 1.00 49.53 608 ASN A N 1
ATOM 3505 C CA . ASN A 1 456 ? 55.680 17.598 165.716 1.00 51.05 608 ASN A CA 1
ATOM 3506 C C . ASN A 1 456 ? 56.817 18.004 166.628 1.00 52.70 608 ASN A C 1
ATOM 3507 O O . ASN A 1 456 ? 57.819 17.314 166.721 1.00 53.78 608 ASN A O 1
ATOM 3512 N N . LYS A 1 457 ? 56.651 19.131 167.309 1.00 54.27 609 LYS A N 1
ATOM 3513 C CA . LYS A 1 457 ? 57.660 19.626 168.234 1.00 54.78 609 LYS A CA 1
ATOM 3514 C C . LYS A 1 457 ? 57.099 20.777 169.065 1.00 55.24 609 LYS A C 1
ATOM 3515 O O . LYS A 1 457 ? 57.091 21.930 168.622 1.00 54.78 609 LYS A O 1
ATOM 3521 N N . ILE A 1 458 ? 56.623 20.453 170.267 1.00 55.98 610 ILE A N 1
ATOM 3522 C CA . ILE A 1 458 ? 56.057 21.459 171.161 1.00 56.75 610 ILE A CA 1
ATOM 3523 C C . ILE A 1 458 ? 57.129 22.013 172.074 1.00 57.18 610 ILE A C 1
ATOM 3524 O O . ILE A 1 458 ? 57.949 21.266 172.604 1.00 57.50 610 ILE A O 1
ATOM 3529 N N . LYS A 1 459 ? 57.125 23.329 172.245 1.00 58.01 611 LYS A N 1
ATOM 3530 C CA . LYS A 1 459 ? 58.101 23.969 173.112 1.00 58.86 611 LYS A CA 1
ATOM 3531 C C . LYS A 1 459 ? 57.787 23.678 174.567 1.00 59.69 611 LYS A C 1
ATOM 3532 O O . LYS A 1 459 ? 56.640 23.772 175.001 1.00 59.45 611 LYS A O 1
ATOM 3538 N N . VAL A 1 460 ? 58.815 23.313 175.318 1.00 60.65 612 VAL A N 1
ATOM 3539 C CA . VAL A 1 460 ? 58.631 23.033 176.724 1.00 61.48 612 VAL A CA 1
ATOM 3540 C C . VAL A 1 460 ? 58.820 24.295 177.543 1.00 62.78 612 VAL A C 1
ATOM 3541 O O . VAL A 1 460 ? 59.550 25.203 177.147 1.00 62.65 612 VAL A O 1
ATOM 3545 N N . GLY A 1 461 ? 58.190 24.323 178.711 1.00 63.84 613 GLY A N 1
ATOM 3546 C CA . GLY A 1 461 ? 58.247 25.504 179.540 1.00 66.40 613 GLY A CA 1
ATOM 3547 C C . GLY A 1 461 ? 59.391 25.846 180.469 1.00 67.76 613 GLY A C 1
ATOM 3548 O O . GLY A 1 461 ? 59.878 26.982 180.466 1.00 68.26 613 GLY A O 1
ATOM 3549 N N . TYR A 1 462 ? 59.826 24.910 181.291 1.00 68.33 614 TYR A N 1
ATOM 3550 C CA . TYR A 1 462 ? 60.875 25.258 182.223 1.00 70.18 614 TYR A CA 1
ATOM 3551 C C . TYR A 1 462 ? 62.273 25.244 181.641 1.00 71.42 614 TYR A C 1
ATOM 3552 O O . TYR A 1 462 ? 63.079 26.139 181.909 1.00 70.89 614 TYR A O 1
ATOM 3561 N N . PHE A 1 463 ? 62.555 24.237 180.831 1.00 73.35 615 PHE A N 1
ATOM 3562 C CA . PHE A 1 463 ? 63.874 24.115 180.239 1.00 76.70 615 PHE A CA 1
ATOM 3563 C C . PHE A 1 463 ? 64.229 25.311 179.377 1.00 78.90 615 PHE A C 1
ATOM 3564 O O . PHE A 1 463 ? 63.481 26.282 179.322 1.00 80.61 615 PHE A O 1
ATOM 3572 N N . ASP A 1 464 ? 65.371 25.260 178.709 1.00 80.78 616 ASP A N 1
ATOM 3573 C CA . ASP A 1 464 ? 65.784 26.395 177.896 1.00 82.37 616 ASP A CA 1
ATOM 3574 C C . ASP A 1 464 ? 65.153 26.365 176.503 1.00 82.50 616 ASP A C 1
ATOM 3575 O O . ASP A 1 464 ? 63.936 26.232 176.376 1.00 83.63 616 ASP A O 1
ATOM 3580 N N . ARG A 1 465 ? 65.963 26.514 175.461 1.00 81.52 617 ARG A N 1
ATOM 3581 C CA . ARG A 1 465 ? 65.439 26.481 174.104 1.00 79.54 617 ARG A CA 1
ATOM 3582 C C . ARG A 1 465 ? 65.126 25.011 173.810 1.00 76.84 617 ARG A C 1
ATOM 3583 O O . ARG A 1 465 ? 65.573 24.456 172.807 1.00 77.23 617 ARG A O 1
ATOM 3591 N N . ALA A 1 466 ? 64.360 24.386 174.701 1.00 73.17 618 ALA A N 1
ATOM 3592 C CA . ALA A 1 466 ? 64.008 22.982 174.555 1.00 69.71 618 ALA A CA 1
ATOM 3593 C C . ALA A 1 466 ? 62.613 22.744 174.010 1.00 67.30 618 ALA A C 1
ATOM 3594 O O . ALA A 1 466 ? 61.754 23.628 174.029 1.00 66.35 618 ALA A O 1
ATOM 3596 N N . THR A 1 467 ? 62.416 21.512 173.543 1.00 64.81 619 THR A N 1
ATOM 3597 C CA . THR A 1 467 ? 61.171 21.038 172.949 1.00 61.89 619 THR A CA 1
ATOM 3598 C C . THR A 1 467 ? 60.994 19.563 173.269 1.00 59.53 619 THR A C 1
ATOM 3599 O O . THR A 1 467 ? 61.870 18.930 173.854 1.00 59.43 619 THR A O 1
ATOM 3603 N N . THR A 1 468 ? 59.865 19.015 172.848 1.00 57.46 620 THR A N 1
ATOM 3604 C CA . THR A 1 468 ? 59.567 17.612 173.074 1.00 55.52 620 THR A CA 1
ATOM 3605 C C . THR A 1 468 ? 58.708 17.164 171.904 1.00 54.62 620 THR A C 1
ATOM 3606 O O . THR A 1 468 ? 58.104 17.988 171.218 1.00 55.26 620 THR A O 1
ATOM 3610 N N . ASN A 1 469 ? 58.642 15.858 171.685 1.00 52.94 621 ASN A N 1
ATOM 3611 C CA . ASN A 1 469 ? 57.852 15.337 170.591 1.00 51.52 621 ASN A CA 1
ATOM 3612 C C . ASN A 1 469 ? 56.351 15.327 170.874 1.00 50.51 621 ASN A C 1
ATOM 3613 O O . ASN A 1 469 ? 55.909 15.185 172.023 1.00 49.83 621 ASN A O 1
ATOM 3618 N N . CYS A 1 470 ? 55.581 15.495 169.796 1.00 49.11 622 CYS A N 1
ATOM 3619 C CA . CYS A 1 470 ? 54.115 15.513 169.835 1.00 45.88 622 CYS A CA 1
ATOM 3620 C C . CYS A 1 470 ? 53.499 14.703 168.685 1.00 43.36 622 CYS A C 1
ATOM 3621 O O . CYS A 1 470 ? 53.885 14.884 167.540 1.00 42.84 622 CYS A O 1
ATOM 3624 N N . TYR A 1 471 ? 52.546 13.827 168.997 1.00 41.09 623 TYR A N 1
ATOM 3625 C CA . TYR A 1 471 ? 51.874 13.006 167.989 1.00 40.55 623 TYR A CA 1
ATOM 3626 C C . TYR A 1 471 ? 50.683 13.725 167.359 1.00 40.61 623 TYR A C 1
ATOM 3627 O O . TYR A 1 471 ? 49.950 14.428 168.054 1.00 40.38 623 TYR A O 1
ATOM 3636 N N . ASN A 1 472 ? 50.497 13.538 166.051 1.00 39.84 624 ASN A N 1
ATOM 3637 C CA . ASN A 1 472 ? 49.387 14.136 165.313 1.00 39.16 624 ASN A CA 1
ATOM 3638 C C . ASN A 1 472 ? 48.761 13.031 164.467 1.00 40.04 624 ASN A C 1
ATOM 3639 O O . ASN A 1 472 ? 49.477 12.294 163.813 1.00 40.44 624 ASN A O 1
ATOM 3644 N N . SER A 1 473 ? 47.437 12.914 164.478 1.00 40.40 625 SER A N 1
ATOM 3645 C CA . SER A 1 473 ? 46.763 11.859 163.722 1.00 40.94 625 SER A CA 1
ATOM 3646 C C . SER A 1 473 ? 46.769 12.100 162.223 1.00 41.65 625 SER A C 1
ATOM 3647 O O . SER A 1 473 ? 46.774 11.153 161.424 1.00 43.16 625 SER A O 1
ATOM 3650 N N . GLN A 1 474 ? 46.729 13.376 161.851 1.00 41.23 626 GLN A N 1
ATOM 3651 C CA . GLN A 1 474 ? 46.691 13.777 160.449 1.00 41.12 626 GLN A CA 1
ATOM 3652 C C . GLN A 1 474 ? 47.464 15.060 160.247 1.00 41.35 626 GLN A C 1
ATOM 3653 O O . GLN A 1 474 ? 47.753 15.778 161.200 1.00 41.94 626 GLN A O 1
ATOM 3659 N N . ILE A 1 475 ? 47.776 15.357 158.993 1.00 41.56 627 ILE A N 1
ATOM 3660 C CA . ILE A 1 475 ? 48.489 16.580 158.675 1.00 42.36 627 ILE A CA 1
ATOM 3661 C C . ILE A 1 475 ? 47.445 17.665 158.468 1.00 43.39 627 ILE A C 1
ATOM 3662 O O . ILE A 1 475 ? 46.487 17.479 157.717 1.00 43.50 627 ILE A O 1
ATOM 3667 N N . LEU A 1 476 ? 47.628 18.794 159.142 1.00 44.55 628 LEU A N 1
ATOM 3668 C CA . LEU A 1 476 ? 46.679 19.895 159.053 1.00 45.41 628 LEU A CA 1
ATOM 3669 C C . LEU A 1 476 ? 45.985 19.959 157.697 1.00 46.64 628 LEU A C 1
ATOM 3670 O O . LEU A 1 476 ? 44.759 19.885 157.633 1.00 46.48 628 LEU A O 1
ATOM 3675 N N . MET A 1 477 ? 46.756 20.062 156.616 1.00 47.93 629 MET A N 1
ATOM 3676 C CA . MET A 1 477 ? 46.156 20.156 155.283 1.00 48.54 629 MET A CA 1
ATOM 3677 C C . MET A 1 477 ? 45.174 19.025 154.977 1.00 45.47 629 MET A C 1
ATOM 3678 O O . MET A 1 477 ? 44.139 19.268 154.363 1.00 45.54 629 MET A O 1
ATOM 3683 N N . THR A 1 478 ? 45.488 17.802 155.394 1.00 41.82 630 THR A N 1
ATOM 3684 C CA . THR A 1 478 ? 44.584 16.684 155.154 1.00 39.11 630 THR A CA 1
ATOM 3685 C C . THR A 1 478 ? 43.263 16.974 155.837 1.00 39.93 630 THR A C 1
ATOM 3686 O O . THR A 1 478 ? 42.181 16.840 155.262 1.00 39.48 630 THR A O 1
ATOM 3690 N N . SER A 1 479 ? 43.371 17.358 157.096 1.00 40.99 631 SER A N 1
ATOM 3691 C CA . SER A 1 479 ? 42.204 17.670 157.882 1.00 42.21 631 SER A CA 1
ATOM 3692 C C . SER A 1 479 ? 41.408 18.761 157.182 1.00 42.67 631 SER A C 1
ATOM 3693 O O . SER A 1 479 ? 40.190 18.687 157.117 1.00 42.70 631 SER A O 1
ATOM 3696 N N . GLN A 1 480 ? 42.085 19.764 156.641 1.00 43.98 632 GLN A N 1
ATOM 3697 C CA . GLN A 1 480 ? 41.372 20.819 155.944 1.00 45.82 632 GLN A CA 1
ATOM 3698 C C . GLN A 1 480 ? 40.650 20.278 154.737 1.00 45.57 632 GLN A C 1
ATOM 3699 O O . GLN A 1 480 ? 39.429 20.363 154.655 1.00 45.68 632 GLN A O 1
ATOM 3705 N N . ARG A 1 481 ? 41.409 19.721 153.802 1.00 45.97 633 ARG A N 1
ATOM 3706 C CA . ARG A 1 481 ? 40.826 19.174 152.590 1.00 46.95 633 ARG A CA 1
ATOM 3707 C C . ARG A 1 481 ? 39.670 18.260 152.941 1.00 45.48 633 ARG A C 1
ATOM 3708 O O . ARG A 1 481 ? 38.558 18.479 152.499 1.00 46.51 633 ARG A O 1
ATOM 3716 N N . LEU A 1 482 ? 39.928 17.231 153.735 1.00 42.91 634 LEU A N 1
ATOM 3717 C CA . LEU A 1 482 ? 38.864 16.316 154.083 1.00 41.38 634 LEU A CA 1
ATOM 3718 C C . LEU A 1 482 ? 37.685 17.009 154.729 1.00 42.05 634 LEU A C 1
ATOM 3719 O O . LEU A 1 482 ? 36.548 16.596 154.555 1.00 41.67 634 LEU A O 1
ATOM 3724 N N . ALA A 1 483 ? 37.949 18.078 155.463 1.00 43.85 635 ALA A N 1
ATOM 3725 C CA . ALA A 1 483 ? 36.881 18.784 156.158 1.00 45.51 635 ALA A CA 1
ATOM 3726 C C . ALA A 1 483 ? 36.068 19.725 155.297 1.00 47.24 635 ALA A C 1
ATOM 3727 O O . ALA A 1 483 ? 34.884 19.924 155.547 1.00 48.39 635 ALA A O 1
ATOM 3729 N N . GLU A 1 484 ? 36.702 20.314 154.292 1.00 48.86 636 GLU A N 1
ATOM 3730 C CA . GLU A 1 484 ? 36.007 21.264 153.444 1.00 50.88 636 GLU A CA 1
ATOM 3731 C C . GLU A 1 484 ? 35.583 20.708 152.098 1.00 51.31 636 GLU A C 1
ATOM 3732 O O . GLU A 1 484 ? 34.591 21.148 151.514 1.00 51.58 636 GLU A O 1
ATOM 3738 N N . GLY A 1 485 ? 36.332 19.730 151.610 1.00 51.83 637 GLY A N 1
ATOM 3739 C CA . GLY A 1 485 ? 36.019 19.146 150.324 1.00 52.68 637 GLY A CA 1
ATOM 3740 C C . GLY A 1 485 ? 34.939 18.085 150.325 1.00 52.58 637 GLY A C 1
ATOM 3741 O O . GLY A 1 485 ? 34.207 17.891 151.301 1.00 52.58 637 GLY A O 1
ATOM 3742 N N . ASN A 1 486 ? 34.873 17.387 149.198 1.00 52.43 638 ASN A N 1
ATOM 3743 C CA . ASN A 1 486 ? 33.908 16.331 148.956 1.00 51.83 638 ASN A CA 1
ATOM 3744 C C . ASN A 1 486 ? 34.636 15.122 148.382 1.00 51.47 638 ASN A C 1
ATOM 3745 O O . ASN A 1 486 ? 34.625 14.915 147.174 1.00 52.53 638 ASN A O 1
ATOM 3750 N N . TYR A 1 487 ? 35.269 14.325 149.238 1.00 50.40 639 TYR A N 1
ATOM 3751 C CA . TYR A 1 487 ? 36.007 13.161 148.763 1.00 49.10 639 TYR A CA 1
ATOM 3752 C C . TYR A 1 487 ? 35.279 11.859 149.014 1.00 50.66 639 TYR A C 1
ATOM 3753 O O . TYR A 1 487 ? 34.341 11.811 149.808 1.00 51.68 639 TYR A O 1
ATOM 3762 N N . ASN A 1 488 ? 35.717 10.807 148.320 1.00 52.76 640 ASN A N 1
ATOM 3763 C CA . ASN A 1 488 ? 35.139 9.466 148.451 1.00 54.87 640 ASN A CA 1
ATOM 3764 C C . ASN A 1 488 ? 36.237 8.416 148.420 1.00 54.14 640 ASN A C 1
ATOM 3765 O O . ASN A 1 488 ? 37.338 8.624 147.891 1.00 53.06 640 ASN A O 1
ATOM 3770 N N . LEU A 1 489 ? 35.913 7.262 148.973 1.00 53.56 641 LEU A N 1
ATOM 3771 C CA . LEU A 1 489 ? 36.865 6.187 149.006 1.00 53.06 641 LEU A CA 1
ATOM 3772 C C . LEU A 1 489 ? 36.111 4.885 149.040 1.00 54.24 641 LEU A C 1
ATOM 3773 O O . LEU A 1 489 ? 35.383 4.595 149.987 1.00 53.88 641 LEU A O 1
ATOM 3778 N N . PRO A 1 490 ? 36.261 4.085 147.983 1.00 55.86 642 PRO A N 1
ATOM 3779 C CA . PRO A 1 490 ? 35.579 2.805 147.921 1.00 57.86 642 PRO A CA 1
ATOM 3780 C C . PRO A 1 490 ? 35.633 2.095 149.260 1.00 60.57 642 PRO A C 1
ATOM 3781 O O . PRO A 1 490 ? 36.480 2.376 150.106 1.00 59.42 642 PRO A O 1
ATOM 3785 N N . PRO A 1 491 ? 34.716 1.146 149.458 1.00 64.19 643 PRO A N 1
ATOM 3786 C CA . PRO A 1 491 ? 34.569 0.346 150.675 1.00 66.06 643 PRO A CA 1
ATOM 3787 C C . PRO A 1 491 ? 35.826 -0.027 151.468 1.00 66.45 643 PRO A C 1
ATOM 3788 O O . PRO A 1 491 ? 36.126 0.598 152.493 1.00 67.75 643 PRO A O 1
ATOM 3792 N N . ASP A 1 492 ? 36.544 -1.045 151.004 1.00 64.73 644 ASP A N 1
ATOM 3793 C CA . ASP A 1 492 ? 37.733 -1.511 151.704 1.00 63.52 644 ASP A CA 1
ATOM 3794 C C . ASP A 1 492 ? 39.005 -1.102 150.997 1.00 61.11 644 ASP A C 1
ATOM 3795 O O . ASP A 1 492 ? 39.774 -1.960 150.556 1.00 61.54 644 ASP A O 1
ATOM 3800 N N . SER A 1 493 ? 39.249 0.201 150.914 1.00 57.55 645 SER A N 1
ATOM 3801 C CA . SER A 1 493 ? 40.429 0.697 150.214 1.00 54.06 645 SER A CA 1
ATOM 3802 C C . SER A 1 493 ? 40.971 1.932 150.888 1.00 50.54 645 SER A C 1
ATOM 3803 O O . SER A 1 493 ? 40.442 2.367 151.909 1.00 51.21 645 SER A O 1
ATOM 3806 N N . LEU A 1 494 ? 42.033 2.497 150.321 1.00 46.23 646 LEU A N 1
ATOM 3807 C CA . LEU A 1 494 ? 42.599 3.716 150.876 1.00 42.56 646 LEU A CA 1
ATOM 3808 C C . LEU A 1 494 ? 43.471 4.505 149.904 1.00 40.13 646 LEU A C 1
ATOM 3809 O O . LEU A 1 494 ? 44.012 3.955 148.956 1.00 39.71 646 LEU A O 1
ATOM 3814 N N . ALA A 1 495 ? 43.547 5.811 150.145 1.00 37.94 647 ALA A N 1
ATOM 3815 C CA . ALA A 1 495 ? 44.319 6.737 149.330 1.00 35.75 647 ALA A CA 1
ATOM 3816 C C . ALA A 1 495 ? 45.796 6.599 149.637 1.00 35.36 647 ALA A C 1
ATOM 3817 O O . ALA A 1 495 ? 46.276 7.032 150.685 1.00 34.98 647 ALA A O 1
ATOM 3819 N N . VAL A 1 496 ? 46.512 6.006 148.695 1.00 34.99 648 VAL A N 1
ATOM 3820 C CA . VAL A 1 496 ? 47.932 5.773 148.831 1.00 34.12 648 VAL A CA 1
ATOM 3821 C C . VAL A 1 496 ? 48.754 6.907 148.245 1.00 33.92 648 VAL A C 1
ATOM 3822 O O . VAL A 1 496 ? 48.426 7.431 147.183 1.00 33.45 648 VAL A O 1
ATOM 3826 N N . TYR A 1 497 ? 49.816 7.283 148.959 1.00 33.77 649 TYR A N 1
ATOM 3827 C CA . TYR A 1 497 ? 50.747 8.328 148.535 1.00 33.45 649 TYR A CA 1
ATOM 3828 C C . TYR A 1 497 ? 52.182 7.836 148.690 1.00 34.55 649 TYR A C 1
ATOM 3829 O O . TYR A 1 497 ? 52.482 7.011 149.559 1.00 35.95 649 TYR A O 1
ATOM 3838 N N . ARG A 1 498 ? 53.060 8.366 147.844 1.00 35.05 650 ARG A N 1
ATOM 3839 C CA . ARG A 1 498 ? 54.474 8.010 147.834 1.00 35.71 650 ARG A CA 1
ATOM 3840 C C . ARG A 1 498 ? 55.340 9.128 148.414 1.00 36.76 650 ARG A C 1
ATOM 3841 O O . ARG A 1 498 ? 55.579 10.147 147.765 1.00 36.54 650 ARG A O 1
ATOM 3849 N N . ILE A 1 499 ? 55.814 8.919 149.635 1.00 38.22 651 ILE A N 1
ATOM 3850 C CA . ILE A 1 499 ? 56.659 9.884 150.314 1.00 40.28 651 ILE A CA 1
ATOM 3851 C C . ILE A 1 499 ? 58.120 9.549 150.050 1.00 42.72 651 ILE A C 1
ATOM 3852 O O . ILE A 1 499 ? 58.550 8.405 150.237 1.00 42.96 651 ILE A O 1
ATOM 3857 N N . THR A 1 500 ? 58.884 10.551 149.623 1.00 45.31 652 THR A N 1
ATOM 3858 C CA . THR A 1 500 ? 60.301 10.360 149.323 1.00 47.58 652 THR A CA 1
ATOM 3859 C C . THR A 1 500 ? 61.169 11.438 149.981 1.00 49.54 652 THR A C 1
ATOM 3860 O O . THR A 1 500 ? 60.846 12.627 149.920 1.00 49.69 652 THR A O 1
ATOM 3864 N N . ASP A 1 501 ? 62.274 11.033 150.603 1.00 52.01 653 ASP A N 1
ATOM 3865 C CA . ASP A 1 501 ? 63.167 12.001 151.253 1.00 55.35 653 ASP A CA 1
ATOM 3866 C C . ASP A 1 501 ? 64.216 12.537 150.276 1.00 57.08 653 ASP A C 1
ATOM 3867 O O . ASP A 1 501 ? 64.254 12.129 149.113 1.00 57.91 653 ASP A O 1
ATOM 3872 N N . SER A 1 502 ? 65.060 13.454 150.741 1.00 58.75 654 SER A N 1
ATOM 3873 C CA . SER A 1 502 ? 66.090 14.033 149.875 1.00 61.13 654 SER A CA 1
ATOM 3874 C C . SER A 1 502 ? 67.217 13.049 149.569 1.00 62.31 654 SER A C 1
ATOM 3875 O O . SER A 1 502 ? 68.109 13.333 148.758 1.00 62.05 654 SER A O 1
ATOM 3878 N N . SER A 1 503 ? 67.163 11.897 150.233 1.00 63.58 655 SER A N 1
ATOM 3879 C CA . SER A 1 503 ? 68.133 10.828 150.031 1.00 64.52 655 SER A CA 1
ATOM 3880 C C . SER A 1 503 ? 67.668 10.018 148.826 1.00 65.28 655 SER A C 1
ATOM 3881 O O . SER A 1 503 ? 67.711 10.497 147.697 1.00 67.42 655 SER A O 1
ATOM 3884 N N . SER A 1 504 ? 67.203 8.800 149.062 1.00 64.44 656 SER A N 1
ATOM 3885 C CA . SER A 1 504 ? 66.739 7.976 147.964 1.00 64.19 656 SER A CA 1
ATOM 3886 C C . SER A 1 504 ? 65.789 6.920 148.491 1.00 62.99 656 SER A C 1
ATOM 3887 O O . SER A 1 504 ? 65.523 5.907 147.838 1.00 62.61 656 SER A O 1
ATOM 3890 N N . GLN A 1 505 ? 65.284 7.183 149.691 1.00 61.00 657 GLN A N 1
ATOM 3891 C CA . GLN A 1 505 ? 64.348 6.299 150.361 1.00 58.58 657 GLN A CA 1
ATOM 3892 C C . GLN A 1 505 ? 62.913 6.767 150.139 1.00 55.40 657 GLN A C 1
ATOM 3893 O O . GLN A 1 505 ? 62.658 7.949 149.910 1.00 55.36 657 GLN A O 1
ATOM 3899 N N . TRP A 1 506 ? 61.976 5.828 150.189 1.00 51.27 658 TRP A N 1
ATOM 3900 C CA . TRP A 1 506 ? 60.582 6.167 149.999 1.00 46.22 658 TRP A CA 1
ATOM 3901 C C . TRP A 1 506 ? 59.694 5.098 150.593 1.00 44.29 658 TRP A C 1
ATOM 3902 O O . TRP A 1 506 ? 60.108 3.951 150.765 1.00 43.68 658 TRP A O 1
ATOM 3913 N N . PHE A 1 507 ? 58.469 5.479 150.917 1.00 42.12 659 PHE A N 1
ATOM 3914 C CA . PHE A 1 507 ? 57.519 4.539 151.465 1.00 40.61 659 PHE A CA 1
ATOM 3915 C C . PHE A 1 507 ? 56.119 5.040 151.164 1.00 40.22 659 PHE A C 1
ATOM 3916 O O . PHE A 1 507 ? 55.890 6.245 151.060 1.00 39.75 659 PHE A O 1
ATOM 3924 N N . ASP A 1 508 ? 55.190 4.108 150.997 1.00 40.20 660 ASP A N 1
ATOM 3925 C CA . ASP A 1 508 ? 53.816 4.459 150.691 1.00 39.98 660 ASP A CA 1
ATOM 3926 C C . ASP A 1 508 ? 52.985 4.630 151.940 1.00 39.94 660 ASP A C 1
ATOM 3927 O O . ASP A 1 508 ? 53.055 3.810 152.866 1.00 41.66 660 ASP A O 1
ATOM 3932 N N . ILE A 1 509 ? 52.208 5.714 151.955 1.00 38.13 661 ILE A N 1
ATOM 3933 C CA . ILE A 1 509 ? 51.310 6.035 153.065 1.00 36.40 661 ILE A CA 1
ATOM 3934 C C . ILE A 1 509 ? 49.911 5.921 152.523 1.00 35.24 661 ILE A C 1
ATOM 3935 O O . ILE A 1 509 ? 49.611 6.487 151.476 1.00 34.08 661 ILE A O 1
ATOM 3940 N N . GLY A 1 510 ? 49.051 5.204 153.233 1.00 34.39 662 GLY A N 1
ATOM 3941 C CA . GLY A 1 510 ? 47.696 5.041 152.747 1.00 35.19 662 GLY A CA 1
ATOM 3942 C C . GLY A 1 510 ? 46.610 5.562 153.661 1.00 35.18 662 GLY A C 1
ATOM 3943 O O . GLY A 1 510 ? 46.208 4.889 154.596 1.00 38.02 662 GLY A O 1
ATOM 3944 N N . ILE A 1 511 ? 46.116 6.759 153.399 1.00 33.50 663 ILE A N 1
ATOM 3945 C CA . ILE A 1 511 ? 45.063 7.287 154.237 1.00 32.12 663 ILE A CA 1
ATOM 3946 C C . ILE A 1 511 ? 43.798 6.443 154.089 1.00 34.14 663 ILE A C 1
ATOM 3947 O O . ILE A 1 511 ? 43.396 6.122 152.976 1.00 34.18 663 ILE A O 1
ATOM 3952 N N . ASN A 1 512 ? 43.172 6.065 155.199 1.00 36.33 664 ASN A N 1
ATOM 3953 C CA . ASN A 1 512 ? 41.961 5.248 155.106 1.00 39.03 664 ASN A CA 1
ATOM 3954 C C . ASN A 1 512 ? 40.705 6.114 155.204 1.00 40.18 664 ASN A C 1
ATOM 3955 O O . ASN A 1 512 ? 40.794 7.325 155.375 1.00 40.02 664 ASN A O 1
ATOM 3960 N N . HIS A 1 513 ? 39.528 5.506 155.117 1.00 41.09 665 HIS A N 1
ATOM 3961 C CA . HIS A 1 513 ? 38.323 6.313 155.167 1.00 43.06 665 HIS A CA 1
ATOM 3962 C C . HIS A 1 513 ? 38.209 7.099 156.449 1.00 43.96 665 HIS A C 1
ATOM 3963 O O . HIS A 1 513 ? 37.840 8.268 156.422 1.00 43.94 665 HIS A O 1
ATOM 3970 N N . ASP A 1 514 ? 38.516 6.455 157.568 1.00 44.72 666 ASP A N 1
ATOM 3971 C CA . ASP A 1 514 ? 38.435 7.100 158.867 1.00 45.15 666 ASP A CA 1
ATOM 3972 C C . ASP A 1 514 ? 39.301 8.335 159.008 1.00 43.67 666 ASP A C 1
ATOM 3973 O O . ASP A 1 514 ? 38.994 9.213 159.810 1.00 43.81 666 ASP A O 1
ATOM 3978 N N . GLY A 1 515 ? 40.388 8.397 158.248 1.00 42.28 667 GLY A N 1
ATOM 3979 C CA . GLY A 1 515 ? 41.245 9.566 158.313 1.00 40.50 667 GLY A CA 1
ATOM 3980 C C . GLY A 1 515 ? 42.653 9.285 158.786 1.00 39.99 667 GLY A C 1
ATOM 3981 O O . GLY A 1 515 ? 43.497 10.177 158.829 1.00 40.01 667 GLY A O 1
ATOM 3982 N N . PHE A 1 516 ? 42.923 8.039 159.135 1.00 39.42 668 PHE A N 1
ATOM 3983 C CA . PHE A 1 516 ? 44.246 7.700 159.612 1.00 39.55 668 PHE A CA 1
ATOM 3984 C C . PHE A 1 516 ? 45.161 7.272 158.498 1.00 39.81 668 PHE A C 1
ATOM 3985 O O . PHE A 1 516 ? 44.706 6.861 157.430 1.00 39.56 668 PHE A O 1
ATOM 3993 N N . SER A 1 517 ? 46.459 7.372 158.749 1.00 40.44 669 SER A N 1
ATOM 3994 C CA . SER A 1 517 ? 47.447 7.005 157.745 1.00 40.06 669 SER A CA 1
ATOM 3995 C C . SER A 1 517 ? 48.119 5.678 158.121 1.00 39.42 669 SER A C 1
ATOM 3996 O O . SER A 1 517 ? 48.392 5.414 159.290 1.00 38.53 669 SER A O 1
ATOM 3999 N N . TYR A 1 518 ? 48.361 4.835 157.129 1.00 39.84 670 TYR A N 1
ATOM 4000 C CA . TYR A 1 518 ? 49.005 3.557 157.379 1.00 41.09 670 TYR A CA 1
ATOM 4001 C C . TYR A 1 518 ? 50.305 3.448 156.620 1.00 41.70 670 TYR A C 1
ATOM 4002 O O . TYR A 1 518 ? 50.598 4.251 155.734 1.00 42.33 670 TYR A O 1
ATOM 4011 N N . VAL A 1 519 ? 51.066 2.419 156.957 1.00 41.66 671 VAL A N 1
ATOM 4012 C CA . VAL A 1 519 ? 52.345 2.183 156.329 1.00 41.59 671 VAL A CA 1
ATOM 4013 C C . VAL A 1 519 ? 52.616 0.689 156.309 1.00 42.71 671 VAL A C 1
ATOM 4014 O O . VAL A 1 519 ? 52.110 -0.042 157.154 1.00 42.78 671 VAL A O 1
ATOM 4018 N N . GLY A 1 520 ? 53.402 0.236 155.336 1.00 44.07 672 GLY A N 1
ATOM 4019 C CA . GLY A 1 520 ? 53.713 -1.182 155.243 1.00 45.83 672 GLY A CA 1
ATOM 4020 C C . GLY A 1 520 ? 55.030 -1.528 155.912 1.00 47.56 672 GLY A C 1
ATOM 4021 O O . GLY A 1 520 ? 55.877 -2.219 155.337 1.00 47.02 672 GLY A O 1
ATOM 4022 N N . LEU A 1 521 ? 55.183 -1.039 157.139 1.00 49.14 673 LEU A N 1
ATOM 4023 C CA . LEU A 1 521 ? 56.381 -1.252 157.935 1.00 51.43 673 LEU A CA 1
ATOM 4024 C C . LEU A 1 521 ? 56.043 -1.288 159.423 1.00 54.41 673 LEU A C 1
ATOM 4025 O O . LEU A 1 521 ? 55.170 -0.555 159.886 1.00 54.60 673 LEU A O 1
ATOM 4030 N N . SER A 1 522 ? 56.744 -2.146 160.158 1.00 57.83 674 SER A N 1
ATOM 4031 C CA . SER A 1 522 ? 56.555 -2.296 161.595 1.00 60.43 674 SER A CA 1
ATOM 4032 C C . SER A 1 522 ? 57.104 -1.044 162.265 1.00 61.72 674 SER A C 1
ATOM 4033 O O . SER A 1 522 ? 56.528 -0.524 163.220 1.00 61.50 674 SER A O 1
ATOM 4036 N N . ASP A 1 523 ? 58.233 -0.575 161.748 1.00 64.06 675 ASP A N 1
ATOM 4037 C CA . ASP A 1 523 ? 58.903 0.605 162.269 1.00 67.20 675 ASP A CA 1
ATOM 4038 C C . ASP A 1 523 ? 59.322 1.503 161.118 1.00 66.73 675 ASP A C 1
ATOM 4039 O O . ASP A 1 523 ? 59.347 1.079 159.971 1.00 65.79 675 ASP A O 1
ATOM 4044 N N . LEU A 1 524 ? 59.666 2.742 161.424 1.00 67.32 676 LEU A N 1
ATOM 4045 C CA . LEU A 1 524 ? 60.056 3.661 160.374 1.00 68.62 676 LEU A CA 1
ATOM 4046 C C . LEU A 1 524 ? 61.289 4.434 160.853 1.00 71.26 676 LEU A C 1
ATOM 4047 O O . LEU A 1 524 ? 61.304 4.966 161.967 1.00 71.82 676 LEU A O 1
ATOM 4052 N N . PRO A 1 525 ? 62.343 4.501 160.018 1.00 73.39 677 PRO A N 1
ATOM 4053 C CA . PRO A 1 525 ? 63.613 5.187 160.300 1.00 75.37 677 PRO A CA 1
ATOM 4054 C C . PRO A 1 525 ? 63.465 6.658 160.681 1.00 77.25 677 PRO A C 1
ATOM 4055 O O . PRO A 1 525 ? 62.417 7.256 160.455 1.00 78.40 677 PRO A O 1
ATOM 4059 N N . ASN A 1 526 ? 64.518 7.232 161.262 1.00 78.75 678 ASN A N 1
ATOM 4060 C CA . ASN A 1 526 ? 64.515 8.639 161.679 1.00 80.22 678 ASN A CA 1
ATOM 4061 C C . ASN A 1 526 ? 65.739 9.356 161.139 1.00 80.38 678 ASN A C 1
ATOM 4062 O O . ASN A 1 526 ? 65.881 10.574 161.266 1.00 80.37 678 ASN A O 1
ATOM 4067 N N . ASP A 1 527 ? 66.621 8.566 160.538 1.00 80.99 679 ASP A N 1
ATOM 4068 C CA . ASP A 1 527 ? 67.857 9.055 159.950 1.00 81.42 679 ASP A CA 1
ATOM 4069 C C . ASP A 1 527 ? 67.654 9.274 158.454 1.00 79.96 679 ASP A C 1
ATOM 4070 O O . ASP A 1 527 ? 68.369 8.709 157.622 1.00 80.50 679 ASP A O 1
ATOM 4075 N N . LEU A 1 528 ? 66.661 10.091 158.119 1.00 77.32 680 LEU A N 1
ATOM 4076 C CA . LEU A 1 528 ? 66.370 10.379 156.723 1.00 74.68 680 LEU A CA 1
ATOM 4077 C C . LEU A 1 528 ? 66.224 11.861 156.494 1.00 73.75 680 LEU A C 1
ATOM 4078 O O . LEU A 1 528 ? 65.495 12.534 157.218 1.00 72.96 680 LEU A O 1
ATOM 4083 N N . SER A 1 529 ? 66.952 12.348 155.490 1.00 73.65 681 SER A N 1
ATOM 4084 C CA . SER A 1 529 ? 66.946 13.750 155.080 1.00 73.71 681 SER A CA 1
ATOM 4085 C C . SER A 1 529 ? 65.488 14.165 155.035 1.00 72.07 681 SER A C 1
ATOM 4086 O O . SER A 1 529 ? 64.706 13.569 154.301 1.00 71.91 681 SER A O 1
ATOM 4089 N N . PHE A 1 530 ? 65.117 15.196 155.785 1.00 70.15 682 PHE A N 1
ATOM 4090 C CA . PHE A 1 530 ? 63.714 15.537 155.826 1.00 68.98 682 PHE A CA 1
ATOM 4091 C C . PHE A 1 530 ? 63.067 16.450 154.805 1.00 68.91 682 PHE A C 1
ATOM 4092 O O . PHE A 1 530 ? 61.867 16.734 154.896 1.00 72.14 682 PHE A O 1
ATOM 4100 N N . PRO A 1 531 ? 63.827 16.958 153.841 1.00 66.14 683 PRO A N 1
ATOM 4101 C CA . PRO A 1 531 ? 63.014 17.791 152.947 1.00 62.84 683 PRO A CA 1
ATOM 4102 C C . PRO A 1 531 ? 62.173 16.834 152.048 1.00 60.84 683 PRO A C 1
ATOM 4103 O O . PRO A 1 531 ? 62.418 16.737 150.848 1.00 63.75 683 PRO A O 1
ATOM 4107 N N . LEU A 1 532 ? 61.206 16.117 152.642 1.00 55.87 684 LEU A N 1
ATOM 4108 C CA . LEU A 1 532 ? 60.347 15.157 151.924 1.00 51.15 684 LEU A CA 1
ATOM 4109 C C . LEU A 1 532 ? 59.487 15.732 150.816 1.00 50.33 684 LEU A C 1
ATOM 4110 O O . LEU A 1 532 ? 59.274 16.939 150.731 1.00 49.73 684 LEU A O 1
ATOM 4115 N N . THR A 1 533 ? 58.953 14.828 150.002 1.00 49.49 685 THR A N 1
ATOM 4116 C CA . THR A 1 533 ? 58.091 15.170 148.882 1.00 47.44 685 THR A CA 1
ATOM 4117 C C . THR A 1 533 ? 57.149 13.985 148.682 1.00 46.59 685 THR A C 1
ATOM 4118 O O . THR A 1 533 ? 57.571 12.828 148.763 1.00 46.25 685 THR A O 1
ATOM 4122 N N . SER A 1 534 ? 55.871 14.257 148.442 1.00 45.33 686 SER A N 1
ATOM 4123 C CA . SER A 1 534 ? 54.925 13.164 148.249 1.00 44.99 686 SER A CA 1
ATOM 4124 C C . SER A 1 534 ? 54.104 13.353 147.001 1.00 44.35 686 SER A C 1
ATOM 4125 O O . SER A 1 534 ? 53.762 14.477 146.650 1.00 44.81 686 SER A O 1
ATOM 4128 N N . THR A 1 535 ? 53.782 12.257 146.328 1.00 43.72 687 THR A N 1
ATOM 4129 C CA . THR A 1 535 ? 52.950 12.353 145.140 1.00 43.78 687 THR A CA 1
ATOM 4130 C C . THR A 1 535 ? 51.846 11.323 145.267 1.00 42.16 687 THR A C 1
ATOM 4131 O O . THR A 1 535 ? 52.009 10.309 145.935 1.00 41.86 687 THR A O 1
ATOM 4135 N N . PHE A 1 536 ? 50.712 11.584 144.645 1.00 42.05 688 PHE A N 1
ATOM 4136 C CA . PHE A 1 536 ? 49.616 10.647 144.748 1.00 41.96 688 PHE A CA 1
ATOM 4137 C C . PHE A 1 536 ? 49.813 9.428 143.857 1.00 41.47 688 PHE A C 1
ATOM 4138 O O . PHE A 1 536 ? 50.097 9.565 142.673 1.00 41.68 688 PHE A O 1
ATOM 4146 N N . MET A 1 537 ? 49.657 8.235 144.418 1.00 41.86 689 MET A N 1
ATOM 4147 C CA . MET A 1 537 ? 49.813 7.025 143.624 1.00 42.72 689 MET A CA 1
ATOM 4148 C C . MET A 1 537 ? 48.485 6.530 143.097 1.00 41.93 689 MET A C 1
ATOM 4149 O O . MET A 1 537 ? 48.362 6.146 141.934 1.00 42.47 689 MET A O 1
ATOM 4154 N N . GLY A 1 538 ? 47.486 6.537 143.965 1.00 40.97 690 GLY A N 1
ATOM 4155 C CA . GLY A 1 538 ? 46.177 6.068 143.563 1.00 39.61 690 GLY A CA 1
ATOM 4156 C C . GLY A 1 538 ? 45.457 5.403 144.711 1.00 38.29 690 GLY A C 1
ATOM 4157 O O . GLY A 1 538 ? 45.907 5.450 145.851 1.00 38.87 690 GLY A O 1
ATOM 4158 N N . VAL A 1 539 ? 44.334 4.777 144.402 1.00 36.87 691 VAL A N 1
ATOM 4159 C CA . VAL A 1 539 ? 43.541 4.104 145.405 1.00 36.37 691 VAL A CA 1
ATOM 4160 C C . VAL A 1 539 ? 43.806 2.623 145.320 1.00 37.78 691 VAL A C 1
ATOM 4161 O O . VAL A 1 539 ? 43.617 2.015 144.267 1.00 39.76 691 VAL A O 1
ATOM 4165 N N . GLN A 1 540 ? 44.230 2.030 146.426 1.00 38.11 692 GLN A N 1
ATOM 4166 C CA . GLN A 1 540 ? 44.517 0.606 146.437 1.00 39.41 692 GLN A CA 1
ATOM 4167 C C . GLN A 1 540 ? 43.719 -0.104 147.520 1.00 38.78 692 GLN A C 1
ATOM 4168 O O . GLN A 1 540 ? 43.274 0.525 148.484 1.00 38.38 692 GLN A O 1
ATOM 4174 N N . LEU A 1 541 ? 43.519 -1.410 147.353 1.00 38.28 693 LEU A N 1
ATOM 4175 C CA . LEU A 1 541 ? 42.793 -2.204 148.341 1.00 38.73 693 LEU A CA 1
ATOM 4176 C C . LEU A 1 541 ? 43.564 -2.162 149.620 1.00 41.12 693 LEU A C 1
ATOM 4177 O O . LEU A 1 541 ? 44.790 -2.277 149.608 1.00 42.59 693 LEU A O 1
ATOM 4182 N N . ALA A 1 542 ? 42.851 -2.033 150.729 1.00 43.51 694 ALA A N 1
ATOM 4183 C CA . ALA A 1 542 ? 43.495 -1.963 152.032 1.00 45.37 694 ALA A CA 1
ATOM 4184 C C . ALA A 1 542 ? 44.098 -3.288 152.487 1.00 46.95 694 ALA A C 1
ATOM 4185 O O . ALA A 1 542 ? 44.838 -3.325 153.467 1.00 48.34 694 ALA A O 1
ATOM 4187 N N . ARG A 1 543 ? 43.791 -4.366 151.769 1.00 48.49 695 ARG A N 1
ATOM 4188 C CA . ARG A 1 543 ? 44.306 -5.689 152.116 1.00 49.82 695 ARG A CA 1
ATOM 4189 C C . ARG A 1 543 ? 45.617 -5.983 151.405 1.00 49.08 695 ARG A C 1
ATOM 4190 O O . ARG A 1 543 ? 46.072 -7.121 151.358 1.00 48.92 695 ARG A O 1
ATOM 4198 N N . VAL A 1 544 ? 46.220 -4.955 150.842 1.00 48.74 696 VAL A N 1
ATOM 4199 C CA . VAL A 1 544 ? 47.469 -5.146 150.151 1.00 49.92 696 VAL A CA 1
ATOM 4200 C C . VAL A 1 544 ? 48.506 -4.302 150.849 1.00 50.32 696 VAL A C 1
ATOM 4201 O O . VAL A 1 544 ? 48.373 -3.080 150.929 1.00 51.22 696 VAL A O 1
ATOM 4205 N N . LYS A 1 545 ? 49.537 -4.964 151.362 1.00 50.16 697 LYS A N 1
ATOM 4206 C CA . LYS A 1 545 ? 50.603 -4.286 152.085 1.00 49.92 697 LYS A CA 1
ATOM 4207 C C . LYS A 1 545 ? 51.216 -3.177 151.249 1.00 48.72 697 LYS A C 1
ATOM 4208 O O . LYS A 1 545 ? 51.668 -3.409 150.129 1.00 47.68 697 LYS A O 1
ATOM 4214 N N . LEU A 1 546 ? 51.233 -1.971 151.809 1.00 47.70 698 LEU A N 1
ATOM 4215 C CA . LEU A 1 546 ? 51.791 -0.809 151.127 1.00 48.25 698 LEU A CA 1
ATOM 4216 C C . LEU A 1 546 ? 53.289 -0.957 150.876 1.00 49.43 698 LEU A C 1
ATOM 4217 O O . LEU A 1 546 ? 54.036 -1.366 151.756 1.00 49.97 698 LEU A O 1
ATOM 4222 N N . ALA A 1 547 ? 53.725 -0.614 149.670 1.00 51.06 699 ALA A N 1
ATOM 4223 C CA . ALA A 1 547 ? 55.132 -0.719 149.320 1.00 52.26 699 ALA A CA 1
ATOM 4224 C C . ALA A 1 547 ? 55.991 0.284 150.090 1.00 53.90 699 ALA A C 1
ATOM 4225 O O . ALA A 1 547 ? 55.477 1.250 150.670 1.00 53.73 699 ALA A O 1
ATOM 4227 N N . SER A 1 548 ? 57.303 0.045 150.074 1.00 55.73 700 SER A N 1
ATOM 4228 C CA . SER A 1 548 ? 58.279 0.882 150.772 1.00 56.91 700 SER A CA 1
ATOM 4229 C C . SER A 1 548 ? 59.704 0.557 150.344 1.00 58.63 700 SER A C 1
ATOM 4230 O O . SER A 1 548 ? 59.944 -0.338 149.538 1.00 59.74 700 SER A O 1
ATOM 4233 N N . LYS A 1 549 ? 60.656 1.274 150.917 1.00 60.41 701 LYS A N 1
ATOM 4234 C CA . LYS A 1 549 ? 62.058 1.062 150.598 1.00 62.04 701 LYS A CA 1
ATOM 4235 C C . LYS A 1 549 ? 62.831 1.947 151.553 1.00 63.55 701 LYS A C 1
ATOM 4236 O O . LYS A 1 549 ? 63.158 3.091 151.246 1.00 62.82 701 LYS A O 1
ATOM 4242 N N . VAL A 1 550 ? 63.104 1.406 152.729 1.00 65.42 702 VAL A N 1
ATOM 4243 C CA . VAL A 1 550 ? 63.812 2.144 153.744 1.00 68.35 702 VAL A CA 1
ATOM 4244 C C . VAL A 1 550 ? 64.871 1.277 154.388 1.00 71.79 702 VAL A C 1
ATOM 4245 O O . VAL A 1 550 ? 65.158 0.183 153.905 1.00 71.93 702 VAL A O 1
ATOM 4249 N N . LYS A 1 551 ? 65.430 1.787 155.489 1.00 76.15 703 LYS A N 1
ATOM 4250 C CA . LYS A 1 551 ? 66.485 1.133 156.278 1.00 79.36 703 LYS A CA 1
ATOM 4251 C C . LYS A 1 551 ? 67.845 1.278 155.586 1.00 80.72 703 LYS A C 1
ATOM 4252 O O . LYS A 1 551 ? 68.471 0.235 155.267 1.00 81.96 703 LYS A O 1
ATOM 4258 N N . THR B 1 11 ? 53.788 -1.226 116.879 1.00 76.38 163 THR B N 1
ATOM 4259 C CA . THR B 1 11 ? 54.028 -1.702 115.494 1.00 77.10 163 THR B CA 1
ATOM 4260 C C . THR B 1 11 ? 55.093 -2.803 115.583 1.00 76.59 163 THR B C 1
ATOM 4261 O O . THR B 1 11 ? 54.887 -3.912 115.079 1.00 77.09 163 THR B O 1
ATOM 4265 N N . GLU B 1 12 ? 56.208 -2.500 116.259 1.00 75.60 164 GLU B N 1
ATOM 4266 C CA . GLU B 1 12 ? 57.342 -3.435 116.420 1.00 74.42 164 GLU B CA 1
ATOM 4267 C C . GLU B 1 12 ? 57.257 -4.395 117.626 1.00 71.09 164 GLU B C 1
ATOM 4268 O O . GLU B 1 12 ? 56.924 -3.982 118.733 1.00 70.76 164 GLU B O 1
ATOM 4274 N N . GLU B 1 13 ? 57.575 -5.670 117.393 1.00 67.68 165 GLU B N 1
ATOM 4275 C CA . GLU B 1 13 ? 57.564 -6.703 118.433 1.00 63.84 165 GLU B CA 1
ATOM 4276 C C . GLU B 1 13 ? 58.925 -6.748 119.118 1.00 60.82 165 GLU B C 1
ATOM 4277 O O . GLU B 1 13 ? 59.960 -6.786 118.450 1.00 62.14 165 GLU B O 1
ATOM 4283 N N . GLN B 1 14 ? 58.928 -6.751 120.448 1.00 55.31 166 GLN B N 1
ATOM 4284 C CA . GLN B 1 14 ? 60.178 -6.778 121.196 1.00 48.72 166 GLN B CA 1
ATOM 4285 C C . GLN B 1 14 ? 60.962 -8.058 120.997 1.00 46.49 166 GLN B C 1
ATOM 4286 O O . GLN B 1 14 ? 60.490 -9.142 121.323 1.00 46.55 166 GLN B O 1
ATOM 4292 N N . GLY B 1 15 ? 62.170 -7.925 120.459 1.00 44.38 167 GLY B N 1
ATOM 4293 C CA . GLY B 1 15 ? 62.999 -9.091 120.214 1.00 42.57 167 GLY B CA 1
ATOM 4294 C C . GLY B 1 15 ? 63.214 -9.340 118.731 1.00 41.69 167 GLY B C 1
ATOM 4295 O O . GLY B 1 15 ? 62.449 -8.875 117.890 1.00 43.00 167 GLY B O 1
ATOM 4296 N N . THR B 1 16 ? 64.256 -10.094 118.407 1.00 40.49 168 THR B N 1
ATOM 4297 C CA . THR B 1 16 ? 64.577 -10.398 117.023 1.00 38.89 168 THR B CA 1
ATOM 4298 C C . THR B 1 16 ? 64.511 -11.879 116.732 1.00 37.85 168 THR B C 1
ATOM 4299 O O . THR B 1 16 ? 65.067 -12.699 117.464 1.00 37.54 168 THR B O 1
ATOM 4303 N N . VAL B 1 17 ? 63.854 -12.217 115.636 1.00 36.72 169 VAL B N 1
ATOM 4304 C CA . VAL B 1 17 ? 63.736 -13.609 115.264 1.00 35.16 169 VAL B CA 1
ATOM 4305 C C . VAL B 1 17 ? 64.959 -14.075 114.526 1.00 35.28 169 VAL B C 1
ATOM 4306 O O . VAL B 1 17 ? 65.379 -13.480 113.538 1.00 34.83 169 VAL B O 1
ATOM 4310 N N . VAL B 1 18 ? 65.519 -15.163 115.012 1.00 36.85 170 VAL B N 1
ATOM 4311 C CA . VAL B 1 18 ? 66.699 -15.707 114.406 1.00 38.94 170 VAL B CA 1
ATOM 4312 C C . VAL B 1 18 ? 66.326 -17.008 113.744 1.00 41.54 170 VAL B C 1
ATOM 4313 O O . VAL B 1 18 ? 65.284 -17.594 114.054 1.00 41.52 170 VAL B O 1
ATOM 4317 N N . GLN B 1 19 ? 67.164 -17.455 112.819 1.00 44.80 171 GLN B N 1
ATOM 4318 C CA . GLN B 1 19 ? 66.897 -18.699 112.114 1.00 49.29 171 GLN B CA 1
ATOM 4319 C C . GLN B 1 19 ? 67.589 -19.878 112.804 1.00 50.20 171 GLN B C 1
ATOM 4320 O O . GLN B 1 19 ? 68.797 -19.835 113.016 1.00 51.09 171 GLN B O 1
ATOM 4326 N N . GLN B 1 20 ? 66.827 -20.904 113.199 1.00 51.13 172 GLN B N 1
ATOM 4327 C CA . GLN B 1 20 ? 67.426 -22.089 113.832 1.00 52.71 172 GLN B CA 1
ATOM 4328 C C . GLN B 1 20 ? 67.467 -23.123 112.738 1.00 54.47 172 GLN B C 1
ATOM 4329 O O . GLN B 1 20 ? 66.704 -23.019 111.786 1.00 54.19 172 GLN B O 1
ATOM 4335 N N . GLN B 1 21 ? 68.339 -24.118 112.853 1.00 56.96 173 GLN B N 1
ATOM 4336 C CA . GLN B 1 21 ? 68.396 -25.104 111.796 1.00 60.62 173 GLN B CA 1
ATOM 4337 C C . GLN B 1 21 ? 67.234 -26.048 111.944 1.00 62.53 173 GLN B C 1
ATOM 4338 O O . GLN B 1 21 ? 66.345 -26.088 111.065 1.00 66.93 173 GLN B O 1
ATOM 4344 N N . PRO B 1 22 ? 67.203 -26.832 113.034 1.00 60.80 174 PRO B N 1
ATOM 4345 C CA . PRO B 1 22 ? 66.026 -27.706 113.075 1.00 60.33 174 PRO B CA 1
ATOM 4346 C C . PRO B 1 22 ? 64.784 -26.784 112.955 1.00 61.99 174 PRO B C 1
ATOM 4347 O O . PRO B 1 22 ? 64.451 -26.074 113.891 1.00 62.49 174 PRO B O 1
ATOM 4351 N N . ALA B 1 23 ? 64.144 -26.753 111.778 1.00 63.68 175 ALA B N 1
ATOM 4352 C CA . ALA B 1 23 ? 62.981 -25.887 111.545 1.00 66.10 175 ALA B CA 1
ATOM 4353 C C . ALA B 1 23 ? 61.640 -26.612 111.546 1.00 68.75 175 ALA B C 1
ATOM 4354 O O . ALA B 1 23 ? 61.529 -27.766 111.093 1.00 68.45 175 ALA B O 1
ATOM 4356 N N . PRO B 1 24 ? 60.590 -25.921 112.030 1.00 70.63 176 PRO B N 1
ATOM 4357 C CA . PRO B 1 24 ? 59.225 -26.458 112.119 1.00 72.92 176 PRO B CA 1
ATOM 4358 C C . PRO B 1 24 ? 58.553 -26.518 110.749 1.00 74.92 176 PRO B C 1
ATOM 4359 O O . PRO B 1 24 ? 57.426 -27.041 110.592 1.00 73.83 176 PRO B O 1
ATOM 4363 N N . ALA B 1 25 ? 59.299 -25.986 109.774 1.00 77.07 177 ALA B N 1
ATOM 4364 C CA . ALA B 1 25 ? 58.923 -25.866 108.354 1.00 78.11 177 ALA B CA 1
ATOM 4365 C C . ALA B 1 25 ? 57.744 -26.739 107.880 1.00 77.29 177 ALA B C 1
ATOM 4366 O O . ALA B 1 25 ? 56.836 -26.247 107.181 1.00 78.61 177 ALA B O 1
ATOM 4368 N N . PRO B 1 26 ? 57.745 -28.042 108.248 1.00 74.44 178 PRO B N 1
ATOM 4369 C CA . PRO B 1 26 ? 56.652 -28.925 107.832 1.00 70.49 178 PRO B CA 1
ATOM 4370 C C . PRO B 1 26 ? 55.287 -28.510 108.387 1.00 66.80 178 PRO B C 1
ATOM 4371 O O . PRO B 1 26 ? 55.141 -28.162 109.569 1.00 65.19 178 PRO B O 1
ATOM 4375 N N . THR B 1 27 ? 54.304 -28.531 107.488 1.00 62.81 179 THR B N 1
ATOM 4376 C CA . THR B 1 27 ? 52.910 -28.189 107.768 1.00 57.52 179 THR B CA 1
ATOM 4377 C C . THR B 1 27 ? 52.167 -29.500 107.678 1.00 54.33 179 THR B C 1
ATOM 4378 O O . THR B 1 27 ? 51.071 -29.652 108.208 1.00 53.56 179 THR B O 1
ATOM 4382 N N . ALA B 1 28 ? 52.777 -30.437 106.963 1.00 51.21 180 ALA B N 1
ATOM 4383 C CA . ALA B 1 28 ? 52.210 -31.756 106.770 1.00 47.98 180 ALA B CA 1
ATOM 4384 C C . ALA B 1 28 ? 52.111 -32.466 108.103 1.00 45.78 180 ALA B C 1
ATOM 4385 O O . ALA B 1 28 ? 51.194 -33.257 108.325 1.00 44.98 180 ALA B O 1
ATOM 4387 N N . LEU B 1 29 ? 53.061 -32.187 108.990 1.00 42.91 181 LEU B N 1
ATOM 4388 C CA . LEU B 1 29 ? 53.044 -32.820 110.296 1.00 40.82 181 LEU B CA 1
ATOM 4389 C C . LEU B 1 29 ? 51.720 -32.504 110.939 1.00 40.58 181 LEU B C 1
ATOM 4390 O O . LEU B 1 29 ? 51.063 -33.379 111.498 1.00 40.73 181 LEU B O 1
ATOM 4395 N N . ALA B 1 30 ? 51.337 -31.236 110.853 1.00 40.43 182 ALA B N 1
ATOM 4396 C CA . ALA B 1 30 ? 50.075 -30.779 111.410 1.00 39.09 182 ALA B CA 1
ATOM 4397 C C . ALA B 1 30 ? 48.949 -31.569 110.783 1.00 38.17 182 ALA B C 1
ATOM 4398 O O . ALA B 1 30 ? 48.098 -32.122 111.481 1.00 38.27 182 ALA B O 1
ATOM 4400 N N . THR B 1 31 ? 48.951 -31.617 109.455 1.00 36.69 183 THR B N 1
ATOM 4401 C CA . THR B 1 31 ? 47.916 -32.330 108.728 1.00 34.48 183 THR B CA 1
ATOM 4402 C C . THR B 1 31 ? 47.787 -33.744 109.268 1.00 31.76 183 THR B C 1
ATOM 4403 O O . THR B 1 31 ? 46.691 -34.173 109.613 1.00 31.70 183 THR B O 1
ATOM 4407 N N . LEU B 1 32 ? 48.898 -34.462 109.355 1.00 29.51 184 LEU B N 1
ATOM 4408 C CA . LEU B 1 32 ? 48.860 -35.816 109.878 1.00 28.63 184 LEU B CA 1
ATOM 4409 C C . LEU B 1 32 ? 48.216 -35.836 111.246 1.00 28.79 184 LEU B C 1
ATOM 4410 O O . LEU B 1 32 ? 47.356 -36.669 111.528 1.00 29.20 184 LEU B O 1
ATOM 4415 N N . ALA B 1 33 ? 48.658 -34.934 112.113 1.00 28.37 185 ALA B N 1
ATOM 4416 C CA . ALA B 1 33 ? 48.103 -34.870 113.455 1.00 28.33 185 ALA B CA 1
ATOM 4417 C C . ALA B 1 33 ? 46.585 -34.824 113.311 1.00 28.98 185 ALA B C 1
ATOM 4418 O O . ALA B 1 33 ? 45.863 -35.696 113.793 1.00 28.77 185 ALA B O 1
ATOM 4420 N N . THR B 1 34 ? 46.125 -33.798 112.611 1.00 30.02 186 THR B N 1
ATOM 4421 C CA . THR B 1 34 ? 44.717 -33.572 112.356 1.00 30.70 186 THR B CA 1
ATOM 4422 C C . THR B 1 34 ? 43.977 -34.751 111.760 1.00 30.18 186 THR B C 1
ATOM 4423 O O . THR B 1 34 ? 42.848 -35.036 112.138 1.00 30.98 186 THR B O 1
ATOM 4427 N N . ALA B 1 35 ? 44.603 -35.424 110.812 1.00 30.08 187 ALA B N 1
ATOM 4428 C CA . ALA B 1 35 ? 43.942 -36.539 110.188 1.00 31.01 187 ALA B CA 1
ATOM 4429 C C . ALA B 1 35 ? 43.694 -37.674 111.168 1.00 31.58 187 ALA B C 1
ATOM 4430 O O . ALA B 1 35 ? 42.636 -38.289 111.142 1.00 32.95 187 ALA B O 1
ATOM 4432 N N . SER B 1 36 ? 44.644 -37.948 112.049 1.00 31.89 188 SER B N 1
ATOM 4433 C CA . SER B 1 36 ? 44.469 -39.052 112.990 1.00 33.30 188 SER B CA 1
ATOM 4434 C C . SER B 1 36 ? 43.699 -38.726 114.253 1.00 32.88 188 SER B C 1
ATOM 4435 O O . SER B 1 36 ? 43.264 -39.634 114.954 1.00 33.05 188 SER B O 1
ATOM 4438 N N . THR B 1 37 ? 43.554 -37.444 114.562 1.00 32.81 189 THR B N 1
ATOM 4439 C CA . THR B 1 37 ? 42.839 -37.051 115.763 1.00 32.92 189 THR B CA 1
ATOM 4440 C C . THR B 1 37 ? 41.440 -36.605 115.410 1.00 34.42 189 THR B C 1
ATOM 4441 O O . THR B 1 37 ? 40.534 -36.668 116.233 1.00 34.44 189 THR B O 1
ATOM 4445 N N . GLY B 1 38 ? 41.270 -36.139 114.182 1.00 36.01 190 GLY B N 1
ATOM 4446 C CA . GLY B 1 38 ? 39.965 -35.684 113.760 1.00 38.71 190 GLY B CA 1
ATOM 4447 C C . GLY B 1 38 ? 39.620 -34.314 114.304 1.00 39.83 190 GLY B C 1
ATOM 4448 O O . GLY B 1 38 ? 38.471 -34.044 114.634 1.00 41.88 190 GLY B O 1
ATOM 4449 N N . LYS B 1 39 ? 40.608 -33.437 114.389 1.00 40.17 191 LYS B N 1
ATOM 4450 C CA . LYS B 1 39 ? 40.383 -32.094 114.893 1.00 42.07 191 LYS B CA 1
ATOM 4451 C C . LYS B 1 39 ? 39.475 -31.293 113.954 1.00 43.70 191 LYS B C 1
ATOM 4452 O O . LYS B 1 39 ? 39.631 -31.345 112.734 1.00 44.66 191 LYS B O 1
ATOM 4458 N N . SER B 1 40 ? 38.522 -30.559 114.515 1.00 44.78 192 SER B N 1
ATOM 4459 C CA . SER B 1 40 ? 37.626 -29.736 113.698 1.00 46.31 192 SER B CA 1
ATOM 4460 C C . SER B 1 40 ? 37.636 -28.337 114.266 1.00 47.59 192 SER B C 1
ATOM 4461 O O . SER B 1 40 ? 38.334 -27.445 113.780 1.00 48.57 192 SER B O 1
ATOM 4464 N N . VAL B 1 41 ? 36.863 -28.175 115.328 1.00 48.57 193 VAL B N 1
ATOM 4465 C CA . VAL B 1 41 ? 36.743 -26.908 116.010 1.00 49.46 193 VAL B CA 1
ATOM 4466 C C . VAL B 1 41 ? 37.839 -26.760 117.049 1.00 49.57 193 VAL B C 1
ATOM 4467 O O . VAL B 1 41 ? 38.419 -27.744 117.501 1.00 49.55 193 VAL B O 1
ATOM 4471 N N . GLU B 1 42 ? 38.101 -25.521 117.440 1.00 50.23 194 GLU B N 1
ATOM 4472 C CA . GLU B 1 42 ? 39.134 -25.246 118.410 1.00 51.52 194 GLU B CA 1
ATOM 4473 C C . GLU B 1 42 ? 38.644 -25.324 119.842 1.00 50.44 194 GLU B C 1
ATOM 4474 O O . GLU B 1 42 ? 39.391 -25.712 120.734 1.00 50.97 194 GLU B O 1
ATOM 4480 N N . GLN B 1 43 ? 37.393 -24.958 120.075 1.00 48.80 195 GLN B N 1
ATOM 4481 C CA . GLN B 1 43 ? 36.838 -24.988 121.422 1.00 47.21 195 GLN B CA 1
ATOM 4482 C C . GLN B 1 43 ? 35.811 -26.122 121.487 1.00 44.05 195 GLN B C 1
ATOM 4483 O O . GLN B 1 43 ? 34.610 -25.867 121.524 1.00 45.27 195 GLN B O 1
ATOM 4489 N N . GLU B 1 44 ? 36.259 -27.373 121.514 1.00 39.11 196 GLU B N 1
ATOM 4490 C CA . GLU B 1 44 ? 35.306 -28.483 121.525 1.00 35.12 196 GLU B CA 1
ATOM 4491 C C . GLU B 1 44 ? 34.161 -28.411 122.515 1.00 32.88 196 GLU B C 1
ATOM 4492 O O . GLU B 1 44 ? 33.059 -28.843 122.205 1.00 31.39 196 GLU B O 1
ATOM 4498 N N . TRP B 1 45 ? 34.395 -27.877 123.702 1.00 31.82 197 TRP B N 1
ATOM 4499 C CA . TRP B 1 45 ? 33.312 -27.820 124.654 1.00 29.99 197 TRP B CA 1
ATOM 4500 C C . TRP B 1 45 ? 32.094 -27.059 124.137 1.00 30.09 197 TRP B C 1
ATOM 4501 O O . TRP B 1 45 ? 31.081 -26.994 124.811 1.00 30.27 197 TRP B O 1
ATOM 4512 N N . MET B 1 46 ? 32.162 -26.504 122.936 1.00 30.06 198 MET B N 1
ATOM 4513 C CA . MET B 1 46 ? 31.013 -25.773 122.427 1.00 30.57 198 MET B CA 1
ATOM 4514 C C . MET B 1 46 ? 30.127 -26.595 121.539 1.00 29.44 198 MET B C 1
ATOM 4515 O O . MET B 1 46 ? 29.061 -26.145 121.130 1.00 29.02 198 MET B O 1
ATOM 4520 N N . THR B 1 47 ? 30.565 -27.805 121.246 1.00 28.01 199 THR B N 1
ATOM 4521 C CA . THR B 1 47 ? 29.795 -28.667 120.387 1.00 26.28 199 THR B CA 1
ATOM 4522 C C . THR B 1 47 ? 29.081 -29.776 121.108 1.00 25.34 199 THR B C 1
ATOM 4523 O O . THR B 1 47 ? 28.712 -30.757 120.476 1.00 27.85 199 THR B O 1
ATOM 4527 N N . PHE B 1 48 ? 28.878 -29.650 122.416 1.00 23.10 200 PHE B N 1
ATOM 4528 C CA . PHE B 1 48 ? 28.180 -30.715 123.142 1.00 22.02 200 PHE B CA 1
ATOM 4529 C C . PHE B 1 48 ? 27.778 -30.338 124.567 1.00 21.47 200 PHE B C 1
ATOM 4530 O O . PHE B 1 48 ? 28.396 -29.477 125.174 1.00 22.43 200 PHE B O 1
ATOM 4538 N N . PHE B 1 49 ? 26.728 -30.952 125.099 1.00 21.59 201 PHE B N 1
ATOM 4539 C CA . PHE B 1 49 ? 26.325 -30.649 126.474 1.00 23.05 201 PHE B CA 1
ATOM 4540 C C . PHE B 1 49 ? 27.150 -31.516 127.403 1.00 23.73 201 PHE B C 1
ATOM 4541 O O . PHE B 1 49 ? 27.467 -32.663 127.060 1.00 24.88 201 PHE B O 1
ATOM 4549 N N . SER B 1 50 ? 27.462 -30.978 128.583 1.00 22.20 202 SER B N 1
ATOM 4550 C CA . SER B 1 50 ? 28.249 -31.694 129.589 1.00 21.30 202 SER B CA 1
ATOM 4551 C C . SER B 1 50 ? 27.546 -31.713 130.933 1.00 21.08 202 SER B C 1
ATOM 4552 O O . SER B 1 50 ? 26.904 -30.736 131.306 1.00 22.30 202 SER B O 1
ATOM 4555 N N . TYR B 1 51 ? 27.683 -32.811 131.668 1.00 20.97 203 TYR B N 1
ATOM 4556 C CA . TYR B 1 51 ? 27.039 -32.932 132.972 1.00 21.41 203 TYR B CA 1
ATOM 4557 C C . TYR B 1 51 ? 27.196 -31.700 133.857 1.00 23.20 203 TYR B C 1
ATOM 4558 O O . TYR B 1 51 ? 28.270 -31.118 133.947 1.00 24.40 203 TYR B O 1
ATOM 4567 N N . HIS B 1 52 ? 26.122 -31.296 134.515 1.00 25.46 204 HIS B N 1
ATOM 4568 C CA . HIS B 1 52 ? 26.221 -30.157 135.411 1.00 29.26 204 HIS B CA 1
ATOM 4569 C C . HIS B 1 52 ? 25.751 -30.557 136.785 1.00 30.94 204 HIS B C 1
ATOM 4570 O O . HIS B 1 52 ? 26.482 -30.430 137.763 1.00 32.70 204 HIS B O 1
ATOM 4577 N N . THR B 1 53 ? 24.516 -31.028 136.857 1.00 31.41 205 THR B N 1
ATOM 4578 C CA . THR B 1 53 ? 23.941 -31.460 138.119 1.00 31.32 205 THR B CA 1
ATOM 4579 C C . THR B 1 53 ? 22.795 -32.393 137.822 1.00 31.13 205 THR B C 1
ATOM 4580 O O . THR B 1 53 ? 22.369 -32.523 136.676 1.00 30.53 205 THR B O 1
ATOM 4584 N N . SER B 1 54 ? 22.293 -33.039 138.861 1.00 31.24 206 SER B N 1
ATOM 4585 C CA . SER B 1 54 ? 21.195 -33.954 138.691 1.00 31.65 206 SER B CA 1
ATOM 4586 C C . SER B 1 54 ? 20.078 -33.567 139.650 1.00 30.81 206 SER B C 1
ATOM 4587 O O . SER B 1 54 ? 20.339 -33.033 140.727 1.00 30.90 206 SER B O 1
ATOM 4590 N N . ILE B 1 55 ? 18.837 -33.826 139.252 1.00 29.91 207 ILE B N 1
ATOM 4591 C CA . ILE B 1 55 ? 17.680 -33.479 140.069 1.00 29.64 207 ILE B CA 1
ATOM 4592 C C . ILE B 1 55 ? 16.775 -34.675 140.253 1.00 29.71 207 ILE B C 1
ATOM 4593 O O . ILE B 1 55 ? 16.391 -35.306 139.268 1.00 30.03 207 ILE B O 1
ATOM 4598 N N . ASN B 1 56 ? 16.423 -34.982 141.499 1.00 30.22 208 ASN B N 1
ATOM 4599 C CA . ASN B 1 56 ? 15.525 -36.105 141.775 1.00 30.79 208 ASN B CA 1
ATOM 4600 C C . ASN B 1 56 ? 14.135 -35.589 142.107 1.00 29.55 208 ASN B C 1
ATOM 4601 O O . ASN B 1 56 ? 13.866 -35.169 143.227 1.00 30.98 208 ASN B O 1
ATOM 4606 N N . TRP B 1 57 ? 13.252 -35.636 141.124 1.00 28.02 209 TRP B N 1
ATOM 4607 C CA . TRP B 1 57 ? 11.902 -35.149 141.307 1.00 26.97 209 TRP B CA 1
ATOM 4608 C C . TRP B 1 57 ? 11.024 -36.202 141.961 1.00 28.84 209 TRP B C 1
ATOM 4609 O O . TRP B 1 57 ? 10.736 -37.252 141.386 1.00 30.42 209 TRP B O 1
ATOM 4620 N N . SER B 1 58 ? 10.610 -35.897 143.184 1.00 30.27 210 SER B N 1
ATOM 4621 C CA . SER B 1 58 ? 9.797 -36.791 143.988 1.00 31.59 210 SER B CA 1
ATOM 4622 C C . SER B 1 58 ? 8.325 -36.437 144.021 1.00 32.30 210 SER B C 1
ATOM 4623 O O . SER B 1 58 ? 7.954 -35.265 143.905 1.00 32.04 210 SER B O 1
ATOM 4626 N N . THR B 1 59 ? 7.490 -37.455 144.220 1.00 33.02 211 THR B N 1
ATOM 4627 C CA . THR B 1 59 ? 6.042 -37.256 144.271 1.00 35.03 211 THR B CA 1
ATOM 4628 C C . THR B 1 59 ? 5.568 -36.647 145.567 1.00 35.83 211 THR B C 1
ATOM 4629 O O . THR B 1 59 ? 4.372 -36.530 145.814 1.00 36.56 211 THR B O 1
ATOM 4633 N N . VAL B 1 60 ? 6.521 -36.267 146.395 1.00 36.44 212 VAL B N 1
ATOM 4634 C CA . VAL B 1 60 ? 6.211 -35.663 147.660 1.00 36.65 212 VAL B CA 1
ATOM 4635 C C . VAL B 1 60 ? 6.428 -34.174 147.513 1.00 36.88 212 VAL B C 1
ATOM 4636 O O . VAL B 1 60 ? 5.840 -33.369 148.234 1.00 38.96 212 VAL B O 1
ATOM 4640 N N . GLU B 1 61 ? 7.279 -33.802 146.565 1.00 36.38 213 GLU B N 1
ATOM 4641 C CA . GLU B 1 61 ? 7.558 -32.395 146.330 1.00 35.51 213 GLU B CA 1
ATOM 4642 C C . GLU B 1 61 ? 6.339 -31.784 145.677 1.00 34.07 213 GLU B C 1
ATOM 4643 O O . GLU B 1 61 ? 5.979 -32.133 144.546 1.00 34.54 213 GLU B O 1
ATOM 4649 N N . SER B 1 62 ? 5.709 -30.862 146.398 1.00 33.44 214 SER B N 1
ATOM 4650 C CA . SER B 1 62 ? 4.484 -30.209 145.930 1.00 33.42 214 SER B CA 1
ATOM 4651 C C . SER B 1 62 ? 4.616 -28.967 145.053 1.00 31.86 214 SER B C 1
ATOM 4652 O O . SER B 1 62 ? 5.707 -28.457 144.803 1.00 31.15 214 SER B O 1
ATOM 4655 N N . GLN B 1 63 ? 3.474 -28.486 144.584 1.00 30.53 215 GLN B N 1
ATOM 4656 C CA . GLN B 1 63 ? 3.459 -27.329 143.720 1.00 29.58 215 GLN B CA 1
ATOM 4657 C C . GLN B 1 63 ? 4.151 -26.148 144.363 1.00 28.92 215 GLN B C 1
ATOM 4658 O O . GLN B 1 63 ? 4.054 -25.939 145.570 1.00 30.03 215 GLN B O 1
ATOM 4664 N N . GLY B 1 64 ? 4.869 -25.391 143.544 1.00 27.85 216 GLY B N 1
ATOM 4665 C CA . GLY B 1 64 ? 5.560 -24.215 144.041 1.00 26.74 216 GLY B CA 1
ATOM 4666 C C . GLY B 1 64 ? 7.020 -24.386 144.409 1.00 26.12 216 GLY B C 1
ATOM 4667 O O . GLY B 1 64 ? 7.786 -23.418 144.402 1.00 25.41 216 GLY B O 1
ATOM 4668 N N . LYS B 1 65 ? 7.403 -25.611 144.747 1.00 25.94 217 LYS B N 1
ATOM 4669 C CA . LYS B 1 65 ? 8.780 -25.875 145.120 1.00 26.63 217 LYS B CA 1
ATOM 4670 C C . LYS B 1 65 ? 9.733 -25.665 143.959 1.00 26.60 217 LYS B C 1
ATOM 4671 O O . LYS B 1 65 ? 9.419 -25.951 142.806 1.00 27.20 217 LYS B O 1
ATOM 4677 N N . ILE B 1 66 ? 10.906 -25.146 144.265 1.00 26.73 218 ILE B N 1
ATOM 4678 C CA . ILE B 1 66 ? 11.884 -24.940 143.232 1.00 26.33 218 ILE B CA 1
ATOM 4679 C C . ILE B 1 66 ? 12.855 -26.098 143.277 1.00 26.99 218 ILE B C 1
ATOM 4680 O O . ILE B 1 66 ? 13.434 -26.395 144.319 1.00 27.28 218 ILE B O 1
ATOM 4685 N N . LEU B 1 67 ? 13.028 -26.762 142.144 1.00 26.95 219 LEU B N 1
ATOM 4686 C CA . LEU B 1 67 ? 13.924 -27.896 142.096 1.00 27.66 219 LEU B CA 1
ATOM 4687 C C . LEU B 1 67 ? 15.268 -27.504 141.542 1.00 29.19 219 LEU B C 1
ATOM 4688 O O . LEU B 1 67 ? 16.257 -28.218 141.709 1.00 30.82 219 LEU B O 1
ATOM 4693 N N . TYR B 1 68 ? 15.295 -26.366 140.867 1.00 28.72 220 TYR B N 1
ATOM 4694 C CA . TYR B 1 68 ? 16.521 -25.884 140.271 1.00 29.06 220 TYR B CA 1
ATOM 4695 C C . TYR B 1 68 ? 16.464 -24.391 140.063 1.00 28.57 220 TYR B C 1
ATOM 4696 O O . TYR B 1 68 ? 15.462 -23.859 139.591 1.00 28.31 220 TYR B O 1
ATOM 4705 N N . SER B 1 69 ? 17.554 -23.725 140.417 1.00 28.12 221 SER B N 1
ATOM 4706 C CA . SER B 1 69 ? 17.663 -22.285 140.271 1.00 27.63 221 SER B CA 1
ATOM 4707 C C . SER B 1 69 ? 19.133 -21.911 140.176 1.00 27.62 221 SER B C 1
ATOM 4708 O O . SER B 1 69 ? 19.851 -21.965 141.165 1.00 28.27 221 SER B O 1
ATOM 4711 N N . GLN B 1 70 ? 19.588 -21.529 138.992 1.00 27.43 222 GLN B N 1
ATOM 4712 C CA . GLN B 1 70 ? 20.988 -21.171 138.844 1.00 27.96 222 GLN B CA 1
ATOM 4713 C C . GLN B 1 70 ? 21.071 -19.876 138.079 1.00 26.35 222 GLN B C 1
ATOM 4714 O O . GLN B 1 70 ? 20.228 -19.605 137.236 1.00 27.41 222 GLN B O 1
ATOM 4720 N N . ALA B 1 71 ? 22.074 -19.063 138.359 1.00 23.79 223 ALA B N 1
ATOM 4721 C CA . ALA B 1 71 ? 22.172 -17.851 137.588 1.00 21.80 223 ALA B CA 1
ATOM 4722 C C . ALA B 1 71 ? 23.248 -18.050 136.539 1.00 21.18 223 ALA B C 1
ATOM 4723 O O . ALA B 1 71 ? 24.213 -18.784 136.755 1.00 21.16 223 ALA B O 1
ATOM 4725 N N . LEU B 1 72 ? 23.045 -17.414 135.392 1.00 20.01 224 LEU B N 1
ATOM 4726 C CA . LEU B 1 72 ? 23.962 -17.488 134.277 1.00 19.34 224 LEU B CA 1
ATOM 4727 C C . LEU B 1 72 ? 25.352 -17.134 134.732 1.00 19.90 224 LEU B C 1
ATOM 4728 O O . LEU B 1 72 ? 25.575 -16.036 135.220 1.00 20.50 224 LEU B O 1
ATOM 4733 N N . ASN B 1 73 ? 26.295 -18.051 134.558 1.00 21.21 225 ASN B N 1
ATOM 4734 C CA . ASN B 1 73 ? 27.671 -17.786 134.959 1.00 21.89 225 ASN B CA 1
ATOM 4735 C C . ASN B 1 73 ? 28.575 -18.899 134.456 1.00 21.10 225 ASN B C 1
ATOM 4736 O O . ASN B 1 73 ? 28.159 -20.059 134.389 1.00 21.22 225 ASN B O 1
ATOM 4741 N N . PRO B 1 74 ? 29.821 -18.564 134.083 1.00 19.93 226 PRO B N 1
ATOM 4742 C CA . PRO B 1 74 ? 30.749 -19.577 133.597 1.00 20.31 226 PRO B CA 1
ATOM 4743 C C . PRO B 1 74 ? 30.705 -20.837 134.470 1.00 22.57 226 PRO B C 1
ATOM 4744 O O . PRO B 1 74 ? 30.779 -21.956 133.957 1.00 23.07 226 PRO B O 1
ATOM 4748 N N . SER B 1 75 ? 30.558 -20.658 135.783 1.00 23.69 227 SER B N 1
ATOM 4749 C CA . SER B 1 75 ? 30.513 -21.795 136.692 1.00 25.02 227 SER B CA 1
ATOM 4750 C C . SER B 1 75 ? 29.515 -22.896 136.316 1.00 25.96 227 SER B C 1
ATOM 4751 O O . SER B 1 75 ? 29.787 -24.062 136.570 1.00 28.53 227 SER B O 1
ATOM 4754 N N . ILE B 1 76 ? 28.379 -22.582 135.703 1.00 24.90 228 ILE B N 1
ATOM 4755 C CA . ILE B 1 76 ? 27.473 -23.675 135.375 1.00 24.30 228 ILE B CA 1
ATOM 4756 C C . ILE B 1 76 ? 28.004 -24.641 134.314 1.00 23.95 228 ILE B C 1
ATOM 4757 O O . ILE B 1 76 ? 27.303 -25.557 133.911 1.00 25.10 228 ILE B O 1
ATOM 4762 N N . ASN B 1 77 ? 29.225 -24.447 133.839 1.00 22.92 229 ASN B N 1
ATOM 4763 C CA . ASN B 1 77 ? 29.770 -25.382 132.867 1.00 22.09 229 ASN B CA 1
ATOM 4764 C C . ASN B 1 77 ? 31.192 -25.773 133.224 1.00 22.32 229 ASN B C 1
ATOM 4765 O O . ASN B 1 77 ? 32.036 -24.917 133.468 1.00 23.87 229 ASN B O 1
ATOM 4770 N N . PRO B 1 78 ? 31.487 -27.078 133.228 1.00 21.40 230 PRO B N 1
ATOM 4771 C CA . PRO B 1 78 ? 32.813 -27.605 133.554 1.00 20.45 230 PRO B CA 1
ATOM 4772 C C . PRO B 1 78 ? 33.970 -26.943 132.811 1.00 20.25 230 PRO B C 1
ATOM 4773 O O . PRO B 1 78 ? 34.939 -26.479 133.428 1.00 19.63 230 PRO B O 1
ATOM 4777 N N . TYR B 1 79 ? 33.892 -26.927 131.485 1.00 20.17 231 TYR B N 1
ATOM 4778 C CA . TYR B 1 79 ? 34.956 -26.329 130.696 1.00 20.07 231 TYR B CA 1
ATOM 4779 C C . TYR B 1 79 ? 34.971 -24.834 130.910 1.00 20.62 231 TYR B C 1
ATOM 4780 O O . TYR B 1 79 ? 35.993 -24.269 131.311 1.00 20.87 231 TYR B O 1
ATOM 4789 N N . LEU B 1 80 ? 33.837 -24.192 130.650 1.00 21.35 232 LEU B N 1
ATOM 4790 C CA . LEU B 1 80 ? 33.751 -22.752 130.839 1.00 21.55 232 LEU B CA 1
ATOM 4791 C C . LEU B 1 80 ? 34.425 -22.306 132.120 1.00 22.77 232 LEU B C 1
ATOM 4792 O O . LEU B 1 80 ? 35.204 -21.349 132.137 1.00 21.89 232 LEU B O 1
ATOM 4797 N N . ASP B 1 81 ? 34.138 -23.026 133.191 1.00 24.81 233 ASP B N 1
ATOM 4798 C CA . ASP B 1 81 ? 34.683 -22.669 134.484 1.00 28.24 233 ASP B CA 1
ATOM 4799 C C . ASP B 1 81 ? 36.192 -22.775 134.563 1.00 27.47 233 ASP B C 1
ATOM 4800 O O . ASP B 1 81 ? 36.891 -21.862 135.028 1.00 26.16 233 ASP B O 1
ATOM 4805 N N . HIS B 1 82 ? 36.699 -23.902 134.104 1.00 27.11 234 HIS B N 1
ATOM 4806 C CA . HIS B 1 82 ? 38.118 -24.109 134.155 1.00 26.86 234 HIS B CA 1
ATOM 4807 C C . HIS B 1 82 ? 38.861 -23.097 133.306 1.00 25.17 234 HIS B C 1
ATOM 4808 O O . HIS B 1 82 ? 40.009 -22.775 133.585 1.00 25.78 234 HIS B O 1
ATOM 4815 N N . ILE B 1 83 ? 38.219 -22.593 132.265 1.00 23.41 235 ILE B N 1
ATOM 4816 C CA . ILE B 1 83 ? 38.903 -21.611 131.448 1.00 21.66 235 ILE B CA 1
ATOM 4817 C C . ILE B 1 83 ? 38.822 -20.235 132.083 1.00 22.58 235 ILE B C 1
ATOM 4818 O O . ILE B 1 83 ? 39.790 -19.482 132.054 1.00 22.51 235 ILE B O 1
ATOM 4823 N N . ALA B 1 84 ? 37.661 -19.917 132.651 1.00 23.06 236 ALA B N 1
ATOM 4824 C CA . ALA B 1 84 ? 37.433 -18.612 133.268 1.00 23.39 236 ALA B CA 1
ATOM 4825 C C . ALA B 1 84 ? 38.549 -18.203 134.207 1.00 23.99 236 ALA B C 1
ATOM 4826 O O . ALA B 1 84 ? 38.794 -17.019 134.410 1.00 23.62 236 ALA B O 1
ATOM 4828 N N . LYS B 1 85 ? 39.227 -19.186 134.783 1.00 25.26 237 LYS B N 1
ATOM 4829 C CA . LYS B 1 85 ? 40.308 -18.890 135.698 1.00 26.64 237 LYS B CA 1
ATOM 4830 C C . LYS B 1 85 ? 41.386 -18.079 134.971 1.00 25.86 237 LYS B C 1
ATOM 4831 O O . LYS B 1 85 ? 42.136 -17.338 135.592 1.00 27.13 237 LYS B O 1
ATOM 4837 N N . LEU B 1 86 ? 41.443 -18.197 133.648 1.00 24.16 238 LEU B N 1
ATOM 4838 C CA . LEU B 1 86 ? 42.431 -17.463 132.866 1.00 22.05 238 LEU B CA 1
ATOM 4839 C C . LEU B 1 86 ? 42.000 -16.067 132.494 1.00 22.82 238 LEU B C 1
ATOM 4840 O O . LEU B 1 86 ? 42.829 -15.224 132.160 1.00 24.38 238 LEU B O 1
ATOM 4845 N N . TYR B 1 87 ? 40.700 -15.821 132.514 1.00 22.03 239 TYR B N 1
ATOM 4846 C CA . TYR B 1 87 ? 40.227 -14.513 132.128 1.00 21.07 239 TYR B CA 1
ATOM 4847 C C . TYR B 1 87 ? 39.695 -13.674 133.251 1.00 21.39 239 TYR B C 1
ATOM 4848 O O . TYR B 1 87 ? 39.515 -14.130 134.377 1.00 21.73 239 TYR B O 1
ATOM 4857 N N . SER B 1 88 ? 39.410 -12.432 132.898 1.00 21.48 240 SER B N 1
ATOM 4858 C CA . SER B 1 88 ? 38.928 -11.450 133.836 1.00 21.72 240 SER B CA 1
ATOM 4859 C C . SER B 1 88 ? 37.593 -10.861 133.412 1.00 22.86 240 SER B C 1
ATOM 4860 O O . SER B 1 88 ? 37.040 -10.009 134.111 1.00 23.39 240 SER B O 1
ATOM 4863 N N . THR B 1 89 ? 37.079 -11.324 132.276 1.00 24.50 241 THR B N 1
ATOM 4864 C CA . THR B 1 89 ? 35.827 -10.817 131.716 1.00 25.39 241 THR B CA 1
ATOM 4865 C C . THR B 1 89 ? 35.032 -11.862 130.931 1.00 26.28 241 THR B C 1
ATOM 4866 O O . THR B 1 89 ? 35.602 -12.626 130.158 1.00 27.78 241 THR B O 1
ATOM 4870 N N . TRP B 1 90 ? 33.715 -11.873 131.091 1.00 25.40 242 TRP B N 1
ATOM 4871 C CA . TRP B 1 90 ? 32.914 -12.804 130.314 1.00 24.58 242 TRP B CA 1
ATOM 4872 C C . TRP B 1 90 ? 31.587 -12.185 129.966 1.00 24.21 242 TRP B C 1
ATOM 4873 O O . TRP B 1 90 ? 31.086 -11.343 130.699 1.00 23.68 242 TRP B O 1
ATOM 4884 N N . SER B 1 91 ? 31.022 -12.619 128.847 1.00 24.25 243 SER B N 1
ATOM 4885 C CA . SER B 1 91 ? 29.730 -12.136 128.401 1.00 24.67 243 SER B CA 1
ATOM 4886 C C . SER B 1 91 ? 29.060 -13.240 127.588 1.00 25.38 243 SER B C 1
ATOM 4887 O O . SER B 1 91 ? 29.732 -14.106 127.033 1.00 27.23 243 SER B O 1
ATOM 4890 N N . GLY B 1 92 ? 27.738 -13.203 127.493 1.00 24.12 244 GLY B N 1
ATOM 4891 C CA . GLY B 1 92 ? 27.059 -14.215 126.701 1.00 22.51 244 GLY B CA 1
ATOM 4892 C C . GLY B 1 92 ? 26.239 -15.205 127.492 1.00 21.58 244 GLY B C 1
ATOM 4893 O O . GLY B 1 92 ? 26.387 -15.313 128.704 1.00 22.57 244 GLY B O 1
ATOM 4894 N N . GLY B 1 93 ? 25.374 -15.935 126.799 1.00 20.56 245 GLY B N 1
ATOM 4895 C CA . GLY B 1 93 ? 24.520 -16.892 127.468 1.00 19.69 245 GLY B CA 1
ATOM 4896 C C . GLY B 1 93 ? 25.033 -18.309 127.466 1.00 18.21 245 GLY B C 1
ATOM 4897 O O . GLY B 1 93 ? 26.105 -18.594 126.952 1.00 19.01 245 GLY B O 1
ATOM 4898 N N . ILE B 1 94 ? 24.254 -19.206 128.047 1.00 17.87 246 ILE B N 1
ATOM 4899 C CA . ILE B 1 94 ? 24.643 -20.596 128.113 1.00 17.99 246 ILE B CA 1
ATOM 4900 C C . ILE B 1 94 ? 23.391 -21.418 128.069 1.00 20.02 246 ILE B C 1
ATOM 4901 O O . ILE B 1 94 ? 22.425 -21.118 128.766 1.00 21.57 246 ILE B O 1
ATOM 4906 N N . ASP B 1 95 ? 23.412 -22.456 127.246 1.00 22.08 247 ASP B N 1
ATOM 4907 C CA . ASP B 1 95 ? 22.269 -23.347 127.107 1.00 23.56 247 ASP B CA 1
ATOM 4908 C C . ASP B 1 95 ? 22.255 -24.383 128.226 1.00 23.38 247 ASP B C 1
ATOM 4909 O O . ASP B 1 95 ? 23.279 -24.985 128.556 1.00 24.56 247 ASP B O 1
ATOM 4914 N N . VAL B 1 96 ? 21.087 -24.596 128.807 1.00 21.45 248 VAL B N 1
ATOM 4915 C CA . VAL B 1 96 ? 20.941 -25.576 129.866 1.00 20.40 248 VAL B CA 1
ATOM 4916 C C . VAL B 1 96 ? 19.950 -26.606 129.329 1.00 21.12 248 VAL B C 1
ATOM 4917 O O . VAL B 1 96 ? 18.798 -26.282 129.025 1.00 21.90 248 VAL B O 1
ATOM 4921 N N . ARG B 1 97 ? 20.404 -27.841 129.176 1.00 20.63 249 ARG B N 1
ATOM 4922 C CA . ARG B 1 97 ? 19.541 -28.887 128.652 1.00 20.39 249 ARG B CA 1
ATOM 4923 C C . ARG B 1 97 ? 19.097 -29.854 129.747 1.00 20.59 249 ARG B C 1
ATOM 4924 O O . ARG B 1 97 ? 19.933 -30.443 130.431 1.00 21.50 249 ARG B O 1
ATOM 4932 N N . PHE B 1 98 ? 17.782 -30.009 129.906 1.00 19.83 250 PHE B N 1
ATOM 4933 C CA . PHE B 1 98 ? 17.214 -30.903 130.912 1.00 19.69 250 PHE B CA 1
ATOM 4934 C C . PHE B 1 98 ? 16.694 -32.154 130.252 1.00 20.82 250 PHE B C 1
ATOM 4935 O O . PHE B 1 98 ? 15.867 -32.078 129.344 1.00 21.48 250 PHE B O 1
ATOM 4943 N N . THR B 1 99 ? 17.162 -33.304 130.729 1.00 23.11 251 THR B N 1
ATOM 4944 C CA . THR B 1 99 ? 16.742 -34.599 130.196 1.00 24.19 251 THR B CA 1
ATOM 4945 C C . THR B 1 99 ? 15.972 -35.356 131.268 1.00 24.22 251 THR B C 1
ATOM 4946 O O . THR B 1 99 ? 16.559 -36.016 132.115 1.00 25.11 251 THR B O 1
ATOM 4950 N N . VAL B 1 100 ? 14.654 -35.247 131.226 1.00 24.62 252 VAL B N 1
ATOM 4951 C CA . VAL B 1 100 ? 13.800 -35.912 132.188 1.00 24.50 252 VAL B CA 1
ATOM 4952 C C . VAL B 1 100 ? 13.646 -37.367 131.836 1.00 25.87 252 VAL B C 1
ATOM 4953 O O . VAL B 1 100 ? 13.393 -37.704 130.688 1.00 26.54 252 VAL B O 1
ATOM 4957 N N . SER B 1 101 ? 13.774 -38.241 132.819 1.00 28.08 253 SER B N 1
ATOM 4958 C CA . SER B 1 101 ? 13.595 -39.646 132.523 1.00 30.26 253 SER B CA 1
ATOM 4959 C C . SER B 1 101 ? 12.769 -40.341 133.598 1.00 30.81 253 SER B C 1
ATOM 4960 O O . SER B 1 101 ? 13.302 -40.801 134.606 1.00 30.59 253 SER B O 1
ATOM 4963 N N . GLY B 1 102 ? 11.463 -40.396 133.380 1.00 31.75 254 GLY B N 1
ATOM 4964 C CA . GLY B 1 102 ? 10.584 -41.060 134.319 1.00 33.09 254 GLY B CA 1
ATOM 4965 C C . GLY B 1 102 ? 9.873 -42.145 133.534 1.00 34.29 254 GLY B C 1
ATOM 4966 O O . GLY B 1 102 ? 10.369 -42.526 132.473 1.00 36.97 254 GLY B O 1
ATOM 4967 N N . SER B 1 103 ? 8.745 -42.658 134.033 1.00 32.75 255 SER B N 1
ATOM 4968 C CA . SER B 1 103 ? 7.991 -43.677 133.295 1.00 31.00 255 SER B CA 1
ATOM 4969 C C . SER B 1 103 ? 6.879 -43.052 132.487 1.00 31.96 255 SER B C 1
ATOM 4970 O O . SER B 1 103 ? 6.263 -42.070 132.911 1.00 32.58 255 SER B O 1
ATOM 4973 N N . GLY B 1 104 ? 6.582 -43.654 131.342 1.00 31.83 256 GLY B N 1
ATOM 4974 C CA . GLY B 1 104 ? 5.521 -43.122 130.503 1.00 30.88 256 GLY B CA 1
ATOM 4975 C C . GLY B 1 104 ? 4.150 -43.175 131.152 1.00 28.90 256 GLY B C 1
ATOM 4976 O O . GLY B 1 104 ? 3.176 -42.620 130.650 1.00 29.94 256 GLY B O 1
ATOM 4977 N N . VAL B 1 105 ? 4.066 -43.838 132.291 1.00 28.13 257 VAL B N 1
ATOM 4978 C CA . VAL B 1 105 ? 2.796 -43.973 132.978 1.00 27.40 257 VAL B CA 1
ATOM 4979 C C . VAL B 1 105 ? 2.543 -42.854 134.020 1.00 26.82 257 VAL B C 1
ATOM 4980 O O . VAL B 1 105 ? 1.403 -42.649 134.456 1.00 24.21 257 VAL B O 1
ATOM 4984 N N . PHE B 1 106 ? 3.610 -42.141 134.394 1.00 26.85 258 PHE B N 1
ATOM 4985 C CA . PHE B 1 106 ? 3.553 -41.034 135.352 1.00 27.36 258 PHE B CA 1
ATOM 4986 C C . PHE B 1 106 ? 2.741 -39.851 134.800 1.00 29.29 258 PHE B C 1
ATOM 4987 O O . PHE B 1 106 ? 2.231 -39.897 133.672 1.00 30.58 258 PHE B O 1
ATOM 4995 N N . GLY B 1 107 ? 2.661 -38.792 135.612 1.00 29.68 259 GLY B N 1
ATOM 4996 C CA . GLY B 1 107 ? 1.959 -37.562 135.268 1.00 29.37 259 GLY B CA 1
ATOM 4997 C C . GLY B 1 107 ? 2.604 -36.395 136.018 1.00 29.74 259 GLY B C 1
ATOM 4998 O O . GLY B 1 107 ? 3.164 -36.590 137.102 1.00 29.70 259 GLY B O 1
ATOM 4999 N N . GLY B 1 108 ? 2.548 -35.187 135.463 1.00 28.97 260 GLY B N 1
ATOM 5000 C CA . GLY B 1 108 ? 3.150 -34.059 136.148 1.00 28.00 260 GLY B CA 1
ATOM 5001 C C . GLY B 1 108 ? 3.842 -33.072 135.234 1.00 28.52 260 GLY B C 1
ATOM 5002 O O . GLY B 1 108 ? 4.386 -33.443 134.203 1.00 28.82 260 GLY B O 1
ATOM 5003 N N . LYS B 1 109 ? 3.825 -31.802 135.605 1.00 29.14 261 LYS B N 1
ATOM 5004 C CA . LYS B 1 109 ? 4.461 -30.785 134.792 1.00 28.17 261 LYS B CA 1
ATOM 5005 C C . LYS B 1 109 ? 5.477 -30.029 135.619 1.00 27.29 261 LYS B C 1
ATOM 5006 O O . LYS B 1 109 ? 5.386 -29.942 136.844 1.00 27.00 261 LYS B O 1
ATOM 5012 N N . LEU B 1 110 ? 6.429 -29.448 134.921 1.00 25.83 262 LEU B N 1
ATOM 5013 C CA . LEU B 1 110 ? 7.489 -28.701 135.552 1.00 24.71 262 LEU B CA 1
ATOM 5014 C C . LEU B 1 110 ? 7.569 -27.374 134.811 1.00 24.60 262 LEU B C 1
ATOM 5015 O O . LEU B 1 110 ? 7.623 -27.357 133.587 1.00 26.21 262 LEU B O 1
ATOM 5020 N N . ALA B 1 111 ? 7.573 -26.263 135.537 1.00 23.53 263 ALA B N 1
ATOM 5021 C CA . ALA B 1 111 ? 7.648 -24.959 134.883 1.00 21.46 263 ALA B CA 1
ATOM 5022 C C . ALA B 1 111 ? 9.037 -24.334 134.889 1.00 20.47 263 ALA B C 1
ATOM 5023 O O . ALA B 1 111 ? 9.747 -24.358 135.897 1.00 20.39 263 ALA B O 1
ATOM 5025 N N . ALA B 1 112 ? 9.415 -23.767 133.750 1.00 18.66 264 ALA B N 1
ATOM 5026 C CA . ALA B 1 112 ? 10.699 -23.096 133.618 1.00 16.92 264 ALA B CA 1
ATOM 5027 C C . ALA B 1 112 ? 10.449 -21.599 133.438 1.00 16.63 264 ALA B C 1
ATOM 5028 O O . ALA B 1 112 ? 9.465 -21.200 132.813 1.00 17.12 264 ALA B O 1
ATOM 5030 N N . LEU B 1 113 ? 11.305 -20.765 134.015 1.00 16.91 265 LEU B N 1
ATOM 5031 C CA . LEU B 1 113 ? 11.156 -19.326 133.834 1.00 17.47 265 LEU B CA 1
ATOM 5032 C C . LEU B 1 113 ? 12.499 -18.648 134.018 1.00 17.68 265 LEU B C 1
ATOM 5033 O O . LEU B 1 113 ? 13.396 -19.162 134.696 1.00 16.12 265 LEU B O 1
ATOM 5038 N N . LEU B 1 114 ? 12.637 -17.494 133.379 1.00 17.78 266 LEU B N 1
ATOM 5039 C CA . LEU B 1 114 ? 13.864 -16.728 133.450 1.00 17.43 266 LEU B CA 1
ATOM 5040 C C . LEU B 1 114 ? 13.632 -15.515 134.320 1.00 19.14 266 LEU B C 1
ATOM 5041 O O . LEU B 1 114 ? 12.747 -14.697 134.057 1.00 20.70 266 LEU B O 1
ATOM 5046 N N . VAL B 1 115 ? 14.424 -15.396 135.371 1.00 19.18 267 VAL B N 1
ATOM 5047 C CA . VAL B 1 115 ? 14.246 -14.268 136.246 1.00 19.00 267 VAL B CA 1
ATOM 5048 C C . VAL B 1 115 ? 15.310 -13.250 135.954 1.00 19.65 267 VAL B C 1
ATOM 5049 O O . VAL B 1 115 ? 16.504 -13.511 136.107 1.00 20.87 267 VAL B O 1
ATOM 5053 N N . PRO B 1 116 ? 14.886 -12.057 135.539 1.00 19.62 268 PRO B N 1
ATOM 5054 C CA . PRO B 1 116 ? 15.835 -11.000 135.226 1.00 19.78 268 PRO B CA 1
ATOM 5055 C C . PRO B 1 116 ? 16.743 -10.668 136.375 1.00 22.08 268 PRO B C 1
ATOM 5056 O O . PRO B 1 116 ? 16.456 -10.970 137.541 1.00 21.79 268 PRO B O 1
ATOM 5060 N N . PRO B 1 117 ? 17.869 -10.036 136.056 1.00 24.02 269 PRO B N 1
ATOM 5061 C CA . PRO B 1 117 ? 18.828 -9.658 137.087 1.00 24.05 269 PRO B CA 1
ATOM 5062 C C . PRO B 1 117 ? 18.210 -8.608 138.000 1.00 24.50 269 PRO B C 1
ATOM 5063 O O . PRO B 1 117 ? 17.352 -7.826 137.578 1.00 24.85 269 PRO B O 1
ATOM 5067 N N . GLY B 1 118 ? 18.644 -8.622 139.254 1.00 24.96 270 GLY B N 1
ATOM 5068 C CA . GLY B 1 118 ? 18.168 -7.675 140.246 1.00 25.64 270 GLY B CA 1
ATOM 5069 C C . GLY B 1 118 ? 16.922 -8.137 140.961 1.00 25.68 270 GLY B C 1
ATOM 5070 O O . GLY B 1 118 ? 16.323 -7.394 141.732 1.00 27.31 270 GLY B O 1
ATOM 5071 N N . VAL B 1 119 ? 16.547 -9.381 140.720 1.00 23.90 271 VAL B N 1
ATOM 5072 C CA . VAL B 1 119 ? 15.356 -9.927 141.315 1.00 23.16 271 VAL B CA 1
ATOM 5073 C C . VAL B 1 119 ? 15.631 -11.301 141.904 1.00 24.57 271 VAL B C 1
ATOM 5074 O O . VAL B 1 119 ? 16.197 -12.173 141.238 1.00 26.20 271 VAL B O 1
ATOM 5078 N N . GLU B 1 120 ? 15.242 -11.504 143.156 1.00 24.80 272 GLU B N 1
ATOM 5079 C CA . GLU B 1 120 ? 15.488 -12.793 143.777 1.00 25.01 272 GLU B CA 1
ATOM 5080 C C . GLU B 1 120 ? 14.221 -13.613 143.730 1.00 22.80 272 GLU B C 1
ATOM 5081 O O . GLU B 1 120 ? 13.162 -13.154 144.132 1.00 22.53 272 GLU B O 1
ATOM 5087 N N . PRO B 1 121 ? 14.303 -14.831 143.201 1.00 21.81 273 PRO B N 1
ATOM 5088 C CA . PRO B 1 121 ? 13.099 -15.659 143.142 1.00 22.52 273 PRO B CA 1
ATOM 5089 C C . PRO B 1 121 ? 12.780 -16.269 144.506 1.00 23.13 273 PRO B C 1
ATOM 5090 O O . PRO B 1 121 ? 13.663 -16.398 145.356 1.00 23.95 273 PRO B O 1
ATOM 5094 N N . ILE B 1 122 ? 11.512 -16.622 144.717 1.00 24.15 274 ILE B N 1
ATOM 5095 C CA . ILE B 1 122 ? 11.082 -17.236 145.981 1.00 25.11 274 ILE B CA 1
ATOM 5096 C C . ILE B 1 122 ? 10.246 -18.480 145.692 1.00 26.73 274 ILE B C 1
ATOM 5097 O O . ILE B 1 122 ? 9.607 -18.566 144.641 1.00 28.14 274 ILE B O 1
ATOM 5102 N N . GLU B 1 123 ? 10.225 -19.439 146.611 1.00 26.78 275 GLU B N 1
ATOM 5103 C CA . GLU B 1 123 ? 9.450 -20.647 146.362 1.00 28.43 275 GLU B CA 1
ATOM 5104 C C . GLU B 1 123 ? 7.949 -20.423 146.540 1.00 28.46 275 GLU B C 1
ATOM 5105 O O . GLU B 1 123 ? 7.349 -20.836 147.536 1.00 29.22 275 GLU B O 1
ATOM 5111 N N . SER B 1 124 ? 7.347 -19.772 145.547 1.00 27.73 276 SER B N 1
ATOM 5112 C CA . SER B 1 124 ? 5.919 -19.450 145.569 1.00 28.34 276 SER B CA 1
ATOM 5113 C C . SER B 1 124 ? 5.288 -19.558 144.193 1.00 27.23 276 SER B C 1
ATOM 5114 O O . SER B 1 124 ? 5.941 -19.315 143.184 1.00 27.16 276 SER B O 1
ATOM 5117 N N . VAL B 1 125 ? 4.012 -19.914 144.138 1.00 25.83 277 VAL B N 1
ATOM 5118 C CA . VAL B 1 125 ? 3.386 -19.995 142.832 1.00 25.52 277 VAL B CA 1
ATOM 5119 C C . VAL B 1 125 ? 3.203 -18.612 142.249 1.00 25.10 277 VAL B C 1
ATOM 5120 O O . VAL B 1 125 ? 2.733 -18.476 141.123 1.00 25.54 277 VAL B O 1
ATOM 5124 N N . SER B 1 126 ? 3.558 -17.588 143.012 1.00 24.02 278 SER B N 1
ATOM 5125 C CA . SER B 1 126 ? 3.411 -16.244 142.509 1.00 24.67 278 SER B CA 1
ATOM 5126 C C . SER B 1 126 ? 4.346 -16.122 141.315 1.00 24.90 278 SER B C 1
ATOM 5127 O O . SER B 1 126 ? 4.030 -15.485 140.311 1.00 25.22 278 SER B O 1
ATOM 5130 N N . MET B 1 127 ? 5.497 -16.766 141.437 1.00 22.81 279 MET B N 1
ATOM 5131 C CA . MET B 1 127 ? 6.502 -16.734 140.405 1.00 22.48 279 MET B CA 1
ATOM 5132 C C . MET B 1 127 ? 5.957 -17.185 139.065 1.00 21.87 279 MET B C 1
ATOM 5133 O O . MET B 1 127 ? 6.587 -16.979 138.035 1.00 21.83 279 MET B O 1
ATOM 5138 N N . LEU B 1 128 ? 4.785 -17.808 139.083 1.00 21.06 280 LEU B N 1
ATOM 5139 C CA . LEU B 1 128 ? 4.159 -18.301 137.859 1.00 19.35 280 LEU B CA 1
ATOM 5140 C C . LEU B 1 128 ? 3.173 -17.305 137.252 1.00 19.58 280 LEU B C 1
ATOM 5141 O O . LEU B 1 128 ? 2.510 -17.598 136.264 1.00 19.68 280 LEU B O 1
ATOM 5146 N N . GLN B 1 129 ? 3.087 -16.124 137.857 1.00 19.23 281 GLN B N 1
ATOM 5147 C CA . GLN B 1 129 ? 2.224 -15.047 137.378 1.00 19.83 281 GLN B CA 1
ATOM 5148 C C . GLN B 1 129 ? 3.203 -14.174 136.623 1.00 19.91 281 GLN B C 1
ATOM 5149 O O . GLN B 1 129 ? 3.261 -12.955 136.776 1.00 20.50 281 GLN B O 1
ATOM 5155 N N . TYR B 1 130 ? 3.972 -14.863 135.798 1.00 18.88 282 TYR B N 1
ATOM 5156 C CA . TYR B 1 130 ? 5.042 -14.305 135.015 1.00 17.10 282 TYR B CA 1
ATOM 5157 C C . TYR B 1 130 ? 5.131 -15.302 133.879 1.00 17.96 282 TYR B C 1
ATOM 5158 O O . TYR B 1 130 ? 4.793 -16.463 134.052 1.00 18.24 282 TYR B O 1
ATOM 5167 N N . PRO B 1 131 ? 5.640 -14.881 132.715 1.00 18.81 283 PRO B N 1
ATOM 5168 C CA . PRO B 1 131 ? 5.752 -15.789 131.566 1.00 18.72 283 PRO B CA 1
ATOM 5169 C C . PRO B 1 131 ? 6.559 -17.069 131.846 1.00 19.14 283 PRO B C 1
ATOM 5170 O O . PRO B 1 131 ? 7.701 -16.992 132.291 1.00 20.90 283 PRO B O 1
ATOM 5174 N N . HIS B 1 132 ? 5.971 -18.239 131.576 1.00 18.60 284 HIS B N 1
ATOM 5175 C CA . HIS B 1 132 ? 6.660 -19.516 131.818 1.00 17.79 284 HIS B CA 1
ATOM 5176 C C . HIS B 1 132 ? 6.232 -20.670 130.901 1.00 18.00 284 HIS B C 1
ATOM 5177 O O . HIS B 1 132 ? 5.051 -20.812 130.553 1.00 19.40 284 HIS B O 1
ATOM 5184 N N . VAL B 1 133 ? 7.197 -21.517 130.558 1.00 17.50 285 VAL B N 1
ATOM 5185 C CA . VAL B 1 133 ? 6.943 -22.685 129.718 1.00 18.83 285 VAL B CA 1
ATOM 5186 C C . VAL B 1 133 ? 7.028 -23.925 130.599 1.00 18.98 285 VAL B C 1
ATOM 5187 O O . VAL B 1 133 ? 7.644 -23.886 131.667 1.00 19.53 285 VAL B O 1
ATOM 5191 N N . LEU B 1 134 ? 6.447 -25.033 130.161 1.00 18.86 286 LEU B N 1
ATOM 5192 C CA . LEU B 1 134 ? 6.509 -26.196 131.017 1.00 20.54 286 LEU B CA 1
ATOM 5193 C C . LEU B 1 134 ? 6.668 -27.515 130.320 1.00 21.67 286 LEU B C 1
ATOM 5194 O O . LEU B 1 134 ? 6.023 -27.767 129.322 1.00 24.12 286 LEU B O 1
ATOM 5199 N N . PHE B 1 135 ? 7.547 -28.355 130.849 1.00 21.67 287 PHE B N 1
ATOM 5200 C CA . PHE B 1 135 ? 7.737 -29.661 130.267 1.00 23.53 287 PHE B CA 1
ATOM 5201 C C . PHE B 1 135 ? 7.146 -30.719 131.184 1.00 26.17 287 PHE B C 1
ATOM 5202 O O . PHE B 1 135 ? 7.071 -30.539 132.401 1.00 26.51 287 PHE B O 1
ATOM 5210 N N . ASP B 1 136 ? 6.697 -31.814 130.573 1.00 29.48 288 ASP B N 1
ATOM 5211 C CA . ASP B 1 136 ? 6.041 -32.911 131.280 1.00 31.24 288 ASP B CA 1
ATOM 5212 C C . ASP B 1 136 ? 6.969 -34.013 131.765 1.00 31.16 288 ASP B C 1
ATOM 5213 O O . ASP B 1 136 ? 8.038 -34.233 131.226 1.00 31.08 288 ASP B O 1
ATOM 5218 N N . ALA B 1 137 ? 6.506 -34.704 132.796 1.00 31.83 289 ALA B N 1
ATOM 5219 C CA . ALA B 1 137 ? 7.216 -35.792 133.410 1.00 32.47 289 ALA B CA 1
ATOM 5220 C C . ALA B 1 137 ? 7.497 -36.866 132.399 1.00 35.34 289 ALA B C 1
ATOM 5221 O O . ALA B 1 137 ? 8.510 -37.546 132.490 1.00 37.10 289 ALA B O 1
ATOM 5223 N N . ARG B 1 138 ? 6.613 -37.059 131.435 1.00 39.00 290 ARG B N 1
ATOM 5224 C CA . ARG B 1 138 ? 6.900 -38.103 130.478 1.00 43.82 290 ARG B CA 1
ATOM 5225 C C . ARG B 1 138 ? 7.538 -37.525 129.225 1.00 45.07 290 ARG B C 1
ATOM 5226 O O . ARG B 1 138 ? 7.003 -37.649 128.140 1.00 47.00 290 ARG B O 1
ATOM 5234 N N . GLN B 1 139 ? 8.696 -36.895 129.386 1.00 47.30 291 GLN B N 1
ATOM 5235 C CA . GLN B 1 139 ? 9.425 -36.297 128.265 1.00 49.00 291 GLN B CA 1
ATOM 5236 C C . GLN B 1 139 ? 10.013 -37.380 127.356 1.00 49.12 291 GLN B C 1
ATOM 5237 O O . GLN B 1 139 ? 10.329 -38.482 127.802 1.00 48.70 291 GLN B O 1
ATOM 5243 N N . THR B 1 140 ? 10.143 -37.061 126.075 1.00 50.46 292 THR B N 1
ATOM 5244 C CA . THR B 1 140 ? 10.687 -37.995 125.102 1.00 51.28 292 THR B CA 1
ATOM 5245 C C . THR B 1 140 ? 12.055 -37.479 124.705 1.00 50.06 292 THR B C 1
ATOM 5246 O O . THR B 1 140 ? 13.065 -38.154 124.895 1.00 51.99 292 THR B O 1
ATOM 5250 N N . GLU B 1 141 ? 12.072 -36.274 124.142 1.00 47.13 293 GLU B N 1
ATOM 5251 C CA . GLU B 1 141 ? 13.310 -35.644 123.731 1.00 44.61 293 GLU B CA 1
ATOM 5252 C C . GLU B 1 141 ? 13.619 -34.497 124.679 1.00 39.67 293 GLU B C 1
ATOM 5253 O O . GLU B 1 141 ? 12.713 -33.762 125.077 1.00 39.47 293 GLU B O 1
ATOM 5259 N N . PRO B 1 142 ? 14.901 -34.342 125.060 1.00 34.70 294 PRO B N 1
ATOM 5260 C CA . PRO B 1 142 ? 15.423 -33.311 125.960 1.00 31.57 294 PRO B CA 1
ATOM 5261 C C . PRO B 1 142 ? 14.937 -31.911 125.638 1.00 29.70 294 PRO B C 1
ATOM 5262 O O . PRO B 1 142 ? 14.716 -31.587 124.477 1.00 30.51 294 PRO B O 1
ATOM 5266 N N . VAL B 1 143 ? 14.784 -31.087 126.667 1.00 27.72 295 VAL B N 1
ATOM 5267 C CA . VAL B 1 143 ? 14.356 -29.708 126.489 1.00 26.06 295 VAL B CA 1
ATOM 5268 C C . VAL B 1 143 ? 15.578 -28.852 126.728 1.00 24.42 295 VAL B C 1
ATOM 5269 O O . VAL B 1 143 ? 16.290 -29.039 127.718 1.00 24.01 295 VAL B O 1
ATOM 5273 N N . ILE B 1 144 ? 15.834 -27.910 125.834 1.00 22.86 296 ILE B N 1
ATOM 5274 C CA . ILE B 1 144 ? 16.980 -27.044 126.030 1.00 21.35 296 ILE B CA 1
ATOM 5275 C C . ILE B 1 144 ? 16.494 -25.643 126.304 1.00 21.46 296 ILE B C 1
ATOM 5276 O O . ILE B 1 144 ? 15.724 -25.085 125.531 1.00 21.31 296 ILE B O 1
ATOM 5281 N N . PHE B 1 145 ? 16.919 -25.082 127.425 1.00 21.47 297 PHE B N 1
ATOM 5282 C CA . PHE B 1 145 ? 16.535 -23.721 127.737 1.00 22.93 297 PHE B CA 1
ATOM 5283 C C . PHE B 1 145 ? 17.790 -22.935 127.593 1.00 25.34 297 PHE B C 1
ATOM 5284 O O . PHE B 1 145 ? 18.837 -23.320 128.116 1.00 26.50 297 PHE B O 1
ATOM 5292 N N . THR B 1 146 ? 17.720 -21.848 126.850 1.00 27.41 298 THR B N 1
ATOM 5293 C CA . THR B 1 146 ? 18.913 -21.054 126.717 1.00 29.39 298 THR B CA 1
ATOM 5294 C C . THR B 1 146 ? 18.728 -19.811 127.560 1.00 28.57 298 THR B C 1
ATOM 5295 O O . THR B 1 146 ? 17.751 -19.076 127.401 1.00 28.71 298 THR B O 1
ATOM 5299 N N . ILE B 1 147 ? 19.666 -19.602 128.480 1.00 28.03 299 ILE B N 1
ATOM 5300 C CA . ILE B 1 147 ? 19.632 -18.459 129.389 1.00 26.25 299 ILE B CA 1
ATOM 5301 C C . ILE B 1 147 ? 20.283 -17.227 128.748 1.00 25.34 299 ILE B C 1
ATOM 5302 O O . ILE B 1 147 ? 21.485 -17.211 128.518 1.00 25.82 299 ILE B O 1
ATOM 5307 N N . PRO B 1 148 ? 19.490 -16.185 128.452 1.00 23.56 300 PRO B N 1
ATOM 5308 C CA . PRO B 1 148 ? 19.944 -14.941 127.839 1.00 22.93 300 PRO B CA 1
ATOM 5309 C C . PRO B 1 148 ? 20.819 -14.237 128.829 1.00 23.72 300 PRO B C 1
ATOM 5310 O O . PRO B 1 148 ? 20.686 -14.465 130.026 1.00 25.71 300 PRO B O 1
ATOM 5314 N N . ASP B 1 149 ? 21.683 -13.360 128.334 1.00 23.52 301 ASP B N 1
ATOM 5315 C CA . ASP B 1 149 ? 22.563 -12.590 129.195 1.00 22.99 301 ASP B CA 1
ATOM 5316 C C . ASP B 1 149 ? 22.063 -11.157 129.232 1.00 22.79 301 ASP B C 1
ATOM 5317 O O . ASP B 1 149 ? 22.536 -10.304 128.490 1.00 23.33 301 ASP B O 1
ATOM 5322 N N . ILE B 1 150 ? 21.109 -10.890 130.103 1.00 21.66 302 ILE B N 1
ATOM 5323 C CA . ILE B 1 150 ? 20.591 -9.548 130.232 1.00 21.91 302 ILE B CA 1
ATOM 5324 C C . ILE B 1 150 ? 21.545 -8.733 131.091 1.00 24.53 302 ILE B C 1
ATOM 5325 O O . ILE B 1 150 ? 21.773 -9.091 132.235 1.00 27.52 302 ILE B O 1
ATOM 5330 N N . ARG B 1 151 ? 22.118 -7.655 130.568 1.00 25.13 303 ARG B N 1
ATOM 5331 C CA . ARG B 1 151 ? 23.043 -6.867 131.390 1.00 25.46 303 ARG B CA 1
ATOM 5332 C C . ARG B 1 151 ? 22.939 -5.378 131.044 1.00 26.60 303 ARG B C 1
ATOM 5333 O O . ARG B 1 151 ? 22.392 -5.033 129.993 1.00 27.33 303 ARG B O 1
ATOM 5341 N N . LYS B 1 152 ? 23.423 -4.495 131.922 1.00 25.66 304 LYS B N 1
ATOM 5342 C CA . LYS B 1 152 ? 23.378 -3.065 131.617 1.00 24.97 304 LYS B CA 1
ATOM 5343 C C . LYS B 1 152 ? 24.796 -2.540 131.452 1.00 23.45 304 LYS B C 1
ATOM 5344 O O . LYS B 1 152 ? 25.048 -1.342 131.523 1.00 22.93 304 LYS B O 1
ATOM 5350 N N . THR B 1 153 ? 25.711 -3.471 131.214 1.00 21.87 305 THR B N 1
ATOM 5351 C CA . THR B 1 153 ? 27.120 -3.169 131.014 1.00 20.61 305 THR B CA 1
ATOM 5352 C C . THR B 1 153 ? 27.667 -3.928 129.808 1.00 20.22 305 THR B C 1
ATOM 5353 O O . THR B 1 153 ? 27.261 -5.055 129.524 1.00 19.94 305 THR B O 1
ATOM 5357 N N . LEU B 1 154 ? 28.620 -3.321 129.124 1.00 18.63 306 LEU B N 1
ATOM 5358 C CA . LEU B 1 154 ? 29.192 -3.955 127.965 1.00 18.76 306 LEU B CA 1
ATOM 5359 C C . LEU B 1 154 ? 29.628 -5.385 128.275 1.00 19.08 306 LEU B C 1
ATOM 5360 O O . LEU B 1 154 ? 29.540 -6.267 127.418 1.00 19.68 306 LEU B O 1
ATOM 5365 N N . PHE B 1 155 ? 30.073 -5.646 129.494 1.00 18.75 307 PHE B N 1
ATOM 5366 C CA . PHE B 1 155 ? 30.461 -7.008 129.802 1.00 18.38 307 PHE B CA 1
ATOM 5367 C C . PHE B 1 155 ? 30.491 -7.248 131.290 1.00 19.67 307 PHE B C 1
ATOM 5368 O O . PHE B 1 155 ? 30.221 -6.344 132.078 1.00 20.00 307 PHE B O 1
ATOM 5376 N N . HIS B 1 156 ? 30.804 -8.486 131.658 1.00 21.14 308 HIS B N 1
ATOM 5377 C CA . HIS B 1 156 ? 30.849 -8.897 133.048 1.00 23.61 308 HIS B CA 1
ATOM 5378 C C . HIS B 1 156 ? 32.235 -9.046 133.612 1.00 26.88 308 HIS B C 1
ATOM 5379 O O . HIS B 1 156 ? 33.178 -9.469 132.926 1.00 27.05 308 HIS B O 1
ATOM 5386 N N . SER B 1 157 ? 32.331 -8.719 134.895 1.00 29.23 309 SER B N 1
ATOM 5387 C CA . SER B 1 157 ? 33.575 -8.801 135.632 1.00 31.21 309 SER B CA 1
ATOM 5388 C C . SER B 1 157 ? 33.588 -10.112 136.412 1.00 30.94 309 SER B C 1
ATOM 5389 O O . SER B 1 157 ? 32.625 -10.431 137.086 1.00 31.68 309 SER B O 1
ATOM 5392 N N . MET B 1 158 ? 34.673 -10.866 136.345 1.00 31.67 310 MET B N 1
ATOM 5393 C CA . MET B 1 158 ? 34.692 -12.147 137.030 1.00 33.13 310 MET B CA 1
ATOM 5394 C C . MET B 1 158 ? 34.037 -12.210 138.407 1.00 33.65 310 MET B C 1
ATOM 5395 O O . MET B 1 158 ? 33.673 -13.286 138.858 1.00 35.12 310 MET B O 1
ATOM 5400 N N . ASP B 1 159 ? 33.859 -11.070 139.060 1.00 33.44 311 ASP B N 1
ATOM 5401 C CA . ASP B 1 159 ? 33.237 -11.032 140.381 1.00 34.39 311 ASP B CA 1
ATOM 5402 C C . ASP B 1 159 ? 31.722 -10.960 140.337 1.00 34.64 311 ASP B C 1
ATOM 5403 O O . ASP B 1 159 ? 31.063 -11.281 141.320 1.00 35.16 311 ASP B O 1
ATOM 5408 N N . GLU B 1 160 ? 31.190 -10.483 139.217 1.00 35.53 312 GLU B N 1
ATOM 5409 C CA . GLU B 1 160 ? 29.757 -10.313 139.011 1.00 35.94 312 GLU B CA 1
ATOM 5410 C C . GLU B 1 160 ? 29.004 -11.634 139.140 1.00 35.36 312 GLU B C 1
ATOM 5411 O O . GLU B 1 160 ? 29.465 -12.677 138.644 1.00 34.59 312 GLU B O 1
ATOM 5417 N N . THR B 1 161 ? 27.849 -11.567 139.811 1.00 35.65 313 THR B N 1
ATOM 5418 C CA . THR B 1 161 ? 26.968 -12.721 140.039 1.00 36.27 313 THR B CA 1
ATOM 5419 C C . THR B 1 161 ? 25.502 -12.439 139.665 1.00 35.80 313 THR B C 1
ATOM 5420 O O . THR B 1 161 ? 24.780 -13.355 139.275 1.00 36.91 313 THR B O 1
ATOM 5424 N N . ASP B 1 162 ? 25.076 -11.182 139.805 1.00 34.40 314 ASP B N 1
ATOM 5425 C CA . ASP B 1 162 ? 23.702 -10.748 139.493 1.00 32.62 314 ASP B CA 1
ATOM 5426 C C . ASP B 1 162 ? 23.401 -10.849 138.001 1.00 29.80 314 ASP B C 1
ATOM 5427 O O . ASP B 1 162 ? 23.497 -9.875 137.261 1.00 29.15 314 ASP B O 1
ATOM 5432 N N . THR B 1 163 ? 23.021 -12.031 137.561 1.00 26.82 315 THR B N 1
ATOM 5433 C CA . THR B 1 163 ? 22.745 -12.216 136.160 1.00 25.98 315 THR B CA 1
ATOM 5434 C C . THR B 1 163 ? 21.398 -12.885 136.036 1.00 25.68 315 THR B C 1
ATOM 5435 O O . THR B 1 163 ? 20.728 -13.122 137.042 1.00 26.79 315 THR B O 1
ATOM 5439 N N . THR B 1 164 ? 20.995 -13.180 134.807 1.00 24.68 316 THR B N 1
ATOM 5440 C CA . THR B 1 164 ? 19.715 -13.828 134.568 1.00 23.58 316 THR B CA 1
ATOM 5441 C C . THR B 1 164 ? 19.696 -15.142 135.321 1.00 23.41 316 THR B C 1
ATOM 5442 O O . THR B 1 164 ? 20.681 -15.859 135.350 1.00 24.01 316 THR B O 1
ATOM 5446 N N . LYS B 1 165 ? 18.564 -15.481 135.902 1.00 23.77 317 LYS B N 1
ATOM 5447 C CA . LYS B 1 165 ? 18.500 -16.712 136.646 1.00 25.06 317 LYS B CA 1
ATOM 5448 C C . LYS B 1 165 ? 17.437 -17.648 136.082 1.00 25.25 317 LYS B C 1
ATOM 5449 O O . LYS B 1 165 ? 16.303 -17.232 135.824 1.00 27.69 317 LYS B O 1
ATOM 5455 N N . LEU B 1 166 ? 17.819 -18.908 135.874 1.00 23.18 318 LEU B N 1
ATOM 5456 C CA . LEU B 1 166 ? 16.916 -19.927 135.349 1.00 20.22 318 LEU B CA 1
ATOM 5457 C C . LEU B 1 166 ? 16.286 -20.642 136.530 1.00 19.92 318 LEU B C 1
ATOM 5458 O O . LEU B 1 166 ? 16.988 -21.110 137.419 1.00 19.52 318 LEU B O 1
ATOM 5463 N N . VAL B 1 167 ? 14.960 -20.726 136.546 1.00 20.19 319 VAL B N 1
ATOM 5464 C CA . VAL B 1 167 ? 14.265 -21.387 137.648 1.00 19.15 319 VAL B CA 1
ATOM 5465 C C . VAL B 1 167 ? 13.356 -22.512 137.147 1.00 19.50 319 VAL B C 1
ATOM 5466 O O . VAL B 1 167 ? 12.686 -22.381 136.122 1.00 18.98 319 VAL B O 1
ATOM 5470 N N . ILE B 1 168 ? 13.364 -23.629 137.863 1.00 19.69 320 ILE B N 1
ATOM 5471 C CA . ILE B 1 168 ? 12.521 -24.761 137.513 1.00 19.28 320 ILE B CA 1
ATOM 5472 C C . ILE B 1 168 ? 11.661 -25.009 138.732 1.00 19.86 320 ILE B C 1
ATOM 5473 O O . ILE B 1 168 ? 12.155 -25.394 139.795 1.00 20.13 320 ILE B O 1
ATOM 5478 N N . MET B 1 169 ? 10.370 -24.759 138.572 1.00 20.52 321 MET B N 1
ATOM 5479 C CA . MET B 1 169 ? 9.422 -24.940 139.657 1.00 21.02 321 MET B CA 1
ATOM 5480 C C . MET B 1 169 ? 8.481 -26.094 139.366 1.00 20.95 321 MET B C 1
ATOM 5481 O O . MET B 1 169 ? 8.239 -26.443 138.216 1.00 22.46 321 MET B O 1
ATOM 5486 N N . VAL B 1 170 ? 7.961 -26.688 140.424 1.00 19.50 322 VAL B N 1
ATOM 5487 C CA . VAL B 1 170 ? 7.043 -27.791 140.279 1.00 19.59 322 VAL B CA 1
ATOM 5488 C C . VAL B 1 170 ? 5.705 -27.185 139.912 1.00 21.20 322 VAL B C 1
ATOM 5489 O O . VAL B 1 170 ? 5.112 -26.464 140.721 1.00 22.25 322 VAL B O 1
ATOM 5493 N N . TYR B 1 171 ? 5.231 -27.448 138.696 1.00 21.74 323 TYR B N 1
ATOM 5494 C CA . TYR B 1 171 ? 3.946 -26.893 138.266 1.00 21.78 323 TYR B CA 1
ATOM 5495 C C . TYR B 1 171 ? 2.836 -27.787 138.791 1.00 22.52 323 TYR B C 1
ATOM 5496 O O . TYR B 1 171 ? 2.009 -27.369 139.606 1.00 22.29 323 TYR B O 1
ATOM 5505 N N . ASN B 1 172 ? 2.826 -29.018 138.297 1.00 23.17 324 ASN B N 1
ATOM 5506 C CA . ASN B 1 172 ? 1.851 -29.998 138.711 1.00 23.95 324 ASN B CA 1
ATOM 5507 C C . ASN B 1 172 ? 2.594 -31.134 139.344 1.00 25.42 324 ASN B C 1
ATOM 5508 O O . ASN B 1 172 ? 3.529 -31.666 138.750 1.00 25.13 324 ASN B O 1
ATOM 5513 N N . GLU B 1 173 ? 2.179 -31.492 140.557 1.00 28.03 325 GLU B N 1
ATOM 5514 C CA . GLU B 1 173 ? 2.819 -32.563 141.325 1.00 30.55 325 GLU B CA 1
ATOM 5515 C C . GLU B 1 173 ? 2.974 -33.859 140.555 1.00 29.42 325 GLU B C 1
ATOM 5516 O O . GLU B 1 173 ? 2.047 -34.312 139.894 1.00 29.25 325 GLU B O 1
ATOM 5522 N N . LEU B 1 174 ? 4.155 -34.458 140.647 1.00 28.65 326 LEU B N 1
ATOM 5523 C CA . LEU B 1 174 ? 4.414 -35.714 139.962 1.00 27.73 326 LEU B CA 1
ATOM 5524 C C . LEU B 1 174 ? 3.449 -36.742 140.507 1.00 27.68 326 LEU B C 1
ATOM 5525 O O . LEU B 1 174 ? 3.121 -36.733 141.686 1.00 28.62 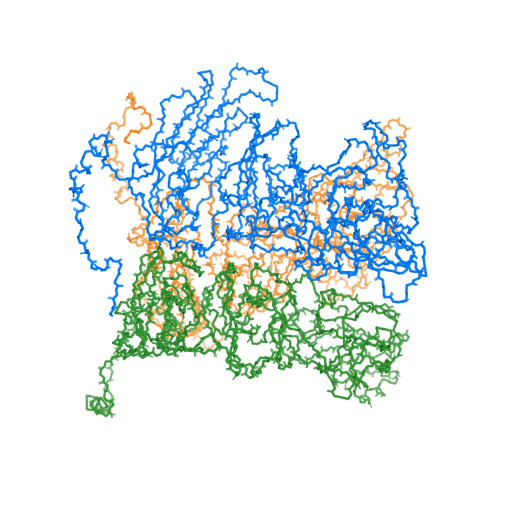326 LEU B O 1
ATOM 5530 N N . ILE B 1 175 ? 2.988 -37.639 139.659 1.00 27.90 327 ILE B N 1
ATOM 5531 C CA . ILE B 1 175 ? 2.053 -38.631 140.140 1.00 29.44 327 ILE B CA 1
ATOM 5532 C C . ILE B 1 175 ? 2.253 -39.980 139.497 1.00 30.71 327 ILE B C 1
ATOM 5533 O O . ILE B 1 175 ? 2.469 -40.090 138.293 1.00 31.71 327 ILE B O 1
ATOM 5538 N N . ASN B 1 176 ? 2.193 -41.013 140.324 1.00 31.65 328 ASN B N 1
ATOM 5539 C CA . ASN B 1 176 ? 2.356 -42.371 139.838 1.00 31.87 328 ASN B CA 1
ATOM 5540 C C . ASN B 1 176 ? 1.138 -43.217 140.186 1.00 34.52 328 ASN B C 1
ATOM 5541 O O . ASN B 1 176 ? 0.864 -43.461 141.353 1.00 35.70 328 ASN B O 1
ATOM 5546 N N . PRO B 1 177 ? 0.416 -43.718 139.177 1.00 36.94 329 PRO B N 1
ATOM 5547 C CA . PRO B 1 177 ? -0.762 -44.525 139.488 1.00 40.61 329 PRO B CA 1
ATOM 5548 C C . PRO B 1 177 ? -0.474 -45.835 140.198 1.00 45.88 329 PRO B C 1
ATOM 5549 O O . PRO B 1 177 ? -1.057 -46.114 141.247 1.00 45.34 329 PRO B O 1
ATOM 5553 N N . TYR B 1 178 ? 0.412 -46.637 139.603 1.00 53.42 330 TYR B N 1
ATOM 5554 C CA . TYR B 1 178 ? 0.782 -47.953 140.127 1.00 60.71 330 TYR B CA 1
ATOM 5555 C C . TYR B 1 178 ? 1.327 -47.843 141.550 1.00 65.23 330 TYR B C 1
ATOM 5556 O O . TYR B 1 178 ? 1.562 -48.859 142.204 1.00 66.08 330 TYR B O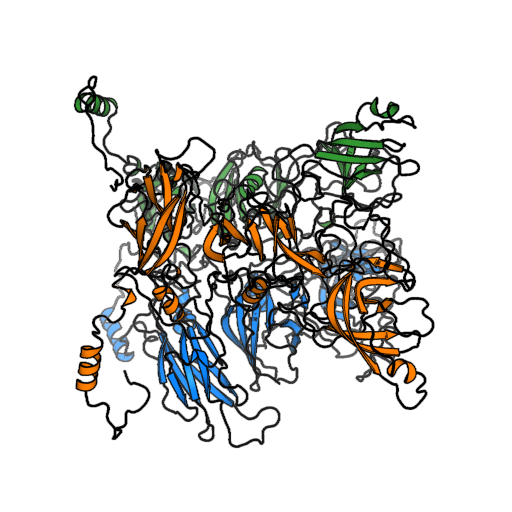 1
ATOM 5565 N N . GLU B 1 179 ? 1.520 -46.614 142.032 1.00 71.89 331 GLU B N 1
ATOM 5566 C CA . GLU B 1 179 ? 2.042 -46.407 143.385 1.00 79.43 331 GLU B CA 1
ATOM 5567 C C . GLU B 1 179 ? 0.971 -46.732 144.409 1.00 85.70 331 GLU B C 1
ATOM 5568 O O . GLU B 1 179 ? -0.217 -46.458 144.203 1.00 86.43 331 GLU B O 1
ATOM 5574 N N . ASN B 1 180 ? 1.417 -47.322 145.513 1.00 93.80 332 ASN B N 1
ATOM 5575 C CA . ASN B 1 180 ? 0.548 -47.713 146.618 1.00 101.42 332 ASN B CA 1
ATOM 5576 C C . ASN B 1 180 ? -0.062 -46.468 147.263 1.00 105.54 332 ASN B C 1
ATOM 5577 O O . ASN B 1 180 ? 0.450 -45.354 147.109 1.00 105.97 332 ASN B O 1
ATOM 5582 N N . GLY B 1 181 ? -1.158 -46.665 147.993 1.00 109.82 333 GLY B N 1
ATOM 5583 C CA . GLY B 1 181 ? -1.802 -45.555 148.676 1.00 114.45 333 GLY B CA 1
ATOM 5584 C C . GLY B 1 181 ? -1.103 -45.300 150.003 1.00 117.37 333 GLY B C 1
ATOM 5585 O O . GLY B 1 181 ? -1.218 -44.204 150.575 1.00 117.74 333 GLY B O 1
ATOM 5586 N N . VAL B 1 182 ? -0.378 -46.324 150.477 1.00 119.53 334 VAL B N 1
ATOM 5587 C CA . VAL B 1 182 ? 0.383 -46.289 151.737 1.00 120.74 334 VAL B CA 1
ATOM 5588 C C . VAL B 1 182 ? 1.466 -45.200 151.661 1.00 121.31 334 VAL B C 1
ATOM 5589 O O . VAL B 1 182 ? 1.933 -44.850 150.571 1.00 122.15 334 VAL B O 1
ATOM 5593 N N . GLU B 1 183 ? 1.856 -44.662 152.816 1.00 120.65 335 GLU B N 1
ATOM 5594 C CA . GLU B 1 183 ? 2.871 -43.608 152.863 1.00 119.39 335 GLU B CA 1
ATOM 5595 C C . GLU B 1 183 ? 4.186 -44.071 152.204 1.00 116.75 335 GLU B C 1
ATOM 5596 O O . GLU B 1 183 ? 5.049 -44.689 152.843 1.00 117.14 335 GLU B O 1
ATOM 5602 N N . ASN B 1 184 ? 4.311 -43.782 150.911 1.00 112.44 336 ASN B N 1
ATOM 5603 C CA . ASN B 1 184 ? 5.493 -44.137 150.135 1.00 107.63 336 ASN B CA 1
ATOM 5604 C C . ASN B 1 184 ? 5.756 -43.040 149.093 1.00 103.52 336 ASN B C 1
ATOM 5605 O O . ASN B 1 184 ? 5.112 -41.977 149.122 1.00 103.26 336 ASN B O 1
ATOM 5610 N N . LYS B 1 185 ? 6.703 -43.293 148.189 1.00 97.46 337 LYS B N 1
ATOM 5611 C CA . LYS B 1 185 ? 7.045 -42.324 147.162 1.00 90.34 337 LYS B CA 1
ATOM 5612 C C . LYS B 1 185 ? 7.980 -42.826 146.068 1.00 83.94 337 LYS B C 1
ATOM 5613 O O . LYS B 1 185 ? 8.915 -43.590 146.322 1.00 82.29 337 LYS B O 1
ATOM 5619 N N . THR B 1 186 ? 7.688 -42.390 144.844 1.00 76.39 338 THR B N 1
ATOM 5620 C CA . THR B 1 186 ? 8.467 -42.742 143.669 1.00 68.47 338 THR B CA 1
ATOM 5621 C C . THR B 1 186 ? 9.217 -41.510 143.223 1.00 63.28 338 THR B C 1
ATOM 5622 O O . THR B 1 186 ? 8.880 -40.384 143.592 1.00 61.52 338 THR B O 1
ATOM 5626 N N . THR B 1 187 ? 10.243 -41.729 142.424 1.00 58.42 339 THR B N 1
ATOM 5627 C CA . THR B 1 187 ? 11.051 -40.628 141.973 1.00 53.61 339 THR B CA 1
ATOM 5628 C C . THR B 1 187 ? 11.317 -40.688 140.505 1.00 49.13 339 THR B C 1
ATOM 5629 O O . THR B 1 187 ? 11.461 -41.757 139.911 1.00 47.83 339 THR B O 1
ATOM 5633 N N . CYS B 1 188 ? 11.433 -39.503 139.946 1.00 45.22 340 CYS B N 1
ATOM 5634 C CA . CYS B 1 188 ? 11.679 -39.354 138.544 1.00 42.31 340 CYS B CA 1
ATOM 5635 C C . CYS B 1 188 ? 12.957 -38.560 138.341 1.00 40.63 340 CYS B C 1
ATOM 5636 O O . CYS B 1 188 ? 12.962 -37.355 138.538 1.00 40.73 340 CYS B O 1
ATOM 5639 N N . SER B 1 189 ? 14.034 -39.221 137.932 1.00 39.12 341 SER B N 1
ATOM 5640 C CA . SER B 1 189 ? 15.301 -38.526 137.736 1.00 37.89 341 SER B CA 1
ATOM 5641 C C . SER B 1 189 ? 15.374 -37.604 136.510 1.00 35.33 341 SER B C 1
ATOM 5642 O O . SER B 1 189 ? 14.769 -37.881 135.475 1.00 35.64 341 SER B O 1
ATOM 5645 N N . ILE B 1 190 ? 16.125 -36.506 136.659 1.00 32.26 342 ILE B N 1
ATOM 5646 C CA . ILE B 1 190 ? 16.346 -35.480 135.627 1.00 28.46 342 ILE B CA 1
ATOM 5647 C C . ILE B 1 190 ? 17.810 -35.025 135.662 1.00 28.18 342 ILE B C 1
ATOM 5648 O O . ILE B 1 190 ? 18.301 -34.570 136.696 1.00 29.17 342 ILE B O 1
ATOM 5653 N N . THR B 1 191 ? 18.493 -35.101 134.529 1.00 26.03 343 THR B N 1
ATOM 5654 C CA . THR B 1 191 ? 19.887 -34.700 134.485 1.00 24.93 343 THR B CA 1
ATOM 5655 C C . THR B 1 191 ? 20.059 -33.339 133.814 1.00 24.75 343 THR B C 1
ATOM 5656 O O . THR B 1 191 ? 19.525 -33.118 132.737 1.00 26.93 343 THR B O 1
ATOM 5660 N N . VAL B 1 192 ? 20.799 -32.431 134.448 1.00 23.49 344 VAL B N 1
ATOM 5661 C CA . VAL B 1 192 ? 20.996 -31.102 133.876 1.00 22.68 344 VAL B CA 1
ATOM 5662 C C . VAL B 1 192 ? 22.398 -30.897 133.322 1.00 23.25 344 VAL B C 1
ATOM 5663 O O . VAL B 1 192 ? 23.378 -31.035 134.038 1.00 24.67 344 VAL B O 1
ATOM 5667 N N . GLU B 1 193 ? 22.477 -30.561 132.037 1.00 24.23 345 GLU B N 1
ATOM 5668 C CA . GLU B 1 193 ? 23.755 -30.346 131.363 1.00 25.69 345 GLU B CA 1
ATOM 5669 C C . GLU B 1 193 ? 23.859 -28.938 130.760 1.00 26.18 345 GLU B C 1
ATOM 5670 O O . GLU B 1 193 ? 22.867 -28.215 130.668 1.00 27.29 345 GLU B O 1
ATOM 5676 N N . THR B 1 194 ? 25.058 -28.543 130.351 1.00 26.35 346 THR B N 1
ATOM 5677 C CA . THR B 1 194 ? 25.228 -27.223 129.762 1.00 26.07 346 THR B CA 1
ATOM 5678 C C . THR B 1 194 ? 26.148 -27.171 128.549 1.00 26.44 346 THR B C 1
ATOM 5679 O O . THR B 1 194 ? 27.016 -28.033 128.348 1.00 26.44 346 THR B O 1
ATOM 5683 N N . ARG B 1 195 ? 25.932 -26.135 127.744 1.00 26.43 347 ARG B N 1
ATOM 5684 C CA . ARG B 1 195 ? 26.707 -25.872 126.539 1.00 25.83 347 ARG B CA 1
ATOM 5685 C C . ARG B 1 195 ? 26.738 -24.370 126.346 1.00 23.74 347 ARG B C 1
ATOM 5686 O O . ARG B 1 195 ? 25.701 -23.724 126.212 1.00 23.71 347 ARG B O 1
ATOM 5694 N N . PRO B 1 196 ? 27.933 -23.786 126.324 1.00 22.05 348 PRO B N 1
ATOM 5695 C CA . PRO B 1 196 ? 27.976 -22.338 126.139 1.00 21.55 348 PRO B CA 1
ATOM 5696 C C . PRO B 1 196 ? 27.360 -21.932 124.805 1.00 21.69 348 PRO B C 1
ATOM 5697 O O . PRO B 1 196 ? 27.654 -22.522 123.765 1.00 21.48 348 PRO B O 1
ATOM 5701 N N . SER B 1 197 ? 26.491 -20.935 124.840 1.00 21.93 349 SER B N 1
ATOM 5702 C CA . SER B 1 197 ? 25.857 -20.490 123.619 1.00 24.54 349 SER B CA 1
ATOM 5703 C C . SER B 1 197 ? 26.890 -19.906 122.672 1.00 26.41 349 SER B C 1
ATOM 5704 O O . SER B 1 197 ? 28.041 -19.660 123.062 1.00 26.96 349 SER B O 1
ATOM 5707 N N . ALA B 1 198 ? 26.493 -19.702 121.421 1.00 27.56 350 ALA B N 1
ATOM 5708 C CA . ALA B 1 198 ? 27.430 -19.180 120.431 1.00 29.23 350 ALA B CA 1
ATOM 5709 C C . ALA B 1 198 ? 27.952 -17.802 120.761 1.00 30.07 350 ALA B C 1
ATOM 5710 O O . ALA B 1 198 ? 29.105 -17.485 120.483 1.00 31.06 350 ALA B O 1
ATOM 5712 N N . ASP B 1 199 ? 27.096 -16.991 121.364 1.00 30.70 351 ASP B N 1
ATOM 5713 C CA . ASP B 1 199 ? 27.460 -15.635 121.702 1.00 30.94 351 ASP B CA 1
ATOM 5714 C C . ASP B 1 199 ? 28.269 -15.516 122.979 1.00 30.99 351 ASP B C 1
ATOM 5715 O O . ASP B 1 199 ? 28.556 -14.401 123.420 1.00 33.26 351 ASP B O 1
ATOM 5720 N N . PHE B 1 200 ? 28.628 -16.651 123.577 1.00 29.19 352 PHE B N 1
ATOM 5721 C CA . PHE B 1 200 ? 29.403 -16.647 124.820 1.00 26.32 352 PHE B CA 1
ATOM 5722 C C . PHE B 1 200 ? 30.882 -16.433 124.531 1.00 26.08 352 PHE B C 1
ATOM 5723 O O . PHE B 1 200 ? 31.400 -16.972 123.559 1.00 26.93 352 PHE B O 1
ATOM 5731 N N . THR B 1 201 ? 31.565 -15.664 125.375 1.00 25.89 353 THR B N 1
ATOM 5732 C CA . THR B 1 201 ? 32.991 -15.409 125.163 1.00 28.06 353 THR B CA 1
ATOM 5733 C C . THR B 1 201 ? 33.711 -14.827 126.348 1.00 28.37 353 THR B C 1
ATOM 5734 O O . THR B 1 201 ? 33.169 -14.005 127.090 1.00 28.47 353 THR B O 1
ATOM 5738 N N . PHE B 1 202 ? 34.965 -15.233 126.482 1.00 27.76 354 PHE B N 1
ATOM 5739 C CA . PHE B 1 202 ? 35.812 -14.728 127.535 1.00 26.56 354 PHE B CA 1
ATOM 5740 C C . PHE B 1 202 ? 36.566 -13.556 126.946 1.00 28.45 354 PHE B C 1
ATOM 5741 O O . PHE B 1 202 ? 36.962 -13.576 125.779 1.00 28.96 354 PHE B O 1
ATOM 5749 N N . ALA B 1 203 ? 36.774 -12.533 127.768 1.00 30.29 355 ALA B N 1
ATOM 5750 C CA . ALA B 1 203 ? 37.377 -11.293 127.307 1.00 30.19 355 ALA B CA 1
ATOM 5751 C C . ALA B 1 203 ? 38.851 -11.027 127.428 1.00 30.90 355 ALA B C 1
ATOM 5752 O O . ALA B 1 203 ? 39.625 -11.358 126.533 1.00 33.19 355 ALA B O 1
ATOM 5754 N N . LEU B 1 204 ? 39.253 -10.371 128.500 1.00 30.25 356 LEU B N 1
ATOM 5755 C CA . LEU B 1 204 ? 40.660 -10.062 128.611 1.00 30.79 356 LEU B CA 1
ATOM 5756 C C . LEU B 1 204 ? 41.270 -11.082 129.522 1.00 31.90 356 LEU B C 1
ATOM 5757 O O . LEU B 1 204 ? 40.591 -11.626 130.399 1.00 32.81 356 LEU B O 1
ATOM 5762 N N . LEU B 1 205 ? 42.542 -11.375 129.293 1.00 31.15 357 LEU B N 1
ATOM 5763 C CA . LEU B 1 205 ? 43.215 -12.337 130.140 1.00 30.32 357 LEU B CA 1
ATOM 5764 C C . LEU B 1 205 ? 43.515 -11.649 131.450 1.00 30.85 357 LEU B C 1
ATOM 5765 O O . LEU B 1 205 ? 43.637 -10.430 131.494 1.00 31.42 357 LEU B O 1
ATOM 5770 N N . LYS B 1 206 ? 43.623 -12.442 132.508 1.00 30.88 358 LYS B N 1
ATOM 5771 C CA . LYS B 1 206 ? 43.924 -11.952 133.851 1.00 30.92 358 LYS B CA 1
ATOM 5772 C C . LYS B 1 206 ? 45.344 -12.368 134.264 1.00 30.25 358 LYS B C 1
ATOM 5773 O O . LYS B 1 206 ? 45.684 -13.546 134.194 1.00 32.23 358 LYS B O 1
ATOM 5779 N N . PRO B 1 207 ? 46.186 -11.409 134.690 1.00 28.96 359 PRO B N 1
ATOM 5780 C CA . PRO B 1 207 ? 47.560 -11.672 135.118 1.00 29.03 359 PRO B CA 1
ATOM 5781 C C . PRO B 1 207 ? 47.541 -12.727 136.196 1.00 30.03 359 PRO B C 1
ATOM 5782 O O . PRO B 1 207 ? 47.141 -12.452 137.320 1.00 30.67 359 PRO B O 1
ATOM 5786 N N . PRO B 1 208 ? 47.983 -13.947 135.877 1.00 31.22 360 PRO B N 1
ATOM 5787 C CA . PRO B 1 208 ? 47.992 -15.020 136.875 1.00 31.90 360 PRO B CA 1
ATOM 5788 C C . PRO B 1 208 ? 48.553 -14.632 138.243 1.00 32.56 360 PRO B C 1
ATOM 5789 O O . PRO B 1 208 ? 49.648 -14.075 138.359 1.00 32.00 360 PRO B O 1
ATOM 5793 N N . GLY B 1 209 ? 47.769 -14.935 139.274 1.00 33.92 361 GLY B N 1
ATOM 5794 C CA . GLY B 1 209 ? 48.163 -14.620 140.631 1.00 35.00 361 GLY B CA 1
ATOM 5795 C C . GLY B 1 209 ? 47.457 -13.380 141.143 1.00 35.37 361 GLY B C 1
ATOM 5796 O O . GLY B 1 209 ? 47.358 -13.153 142.355 1.00 35.83 361 GLY B O 1
ATOM 5797 N N . SER B 1 210 ? 46.956 -12.577 140.209 1.00 35.35 362 SER B N 1
ATOM 5798 C CA . SER B 1 210 ? 46.259 -11.350 140.562 1.00 35.43 362 SER B CA 1
ATOM 5799 C C . SER B 1 210 ? 44.904 -11.648 141.191 1.00 34.87 362 SER B C 1
ATOM 5800 O O . SER B 1 210 ? 44.366 -12.752 141.060 1.00 34.07 362 SER B O 1
ATOM 5803 N N . LEU B 1 211 ? 44.367 -10.642 141.874 1.00 34.38 363 LEU B N 1
ATOM 5804 C CA . LEU B 1 211 ? 43.092 -10.741 142.574 1.00 34.15 363 LEU B CA 1
ATOM 5805 C C . LEU B 1 211 ? 41.955 -10.106 141.835 1.00 34.32 363 LEU B C 1
ATOM 5806 O O . LEU B 1 211 ? 42.150 -9.417 140.840 1.00 34.35 363 LEU B O 1
ATOM 5811 N N . ILE B 1 212 ? 40.753 -10.329 142.344 1.00 34.46 364 ILE B N 1
ATOM 5812 C CA . ILE B 1 212 ? 39.594 -9.720 141.739 1.00 34.81 364 ILE B CA 1
ATOM 5813 C C . ILE B 1 212 ? 39.179 -8.590 142.650 1.00 35.60 364 ILE B C 1
ATOM 5814 O O . ILE B 1 212 ? 38.612 -8.816 143.707 1.00 36.26 364 ILE B O 1
ATOM 5819 N N . LYS B 1 213 ? 39.500 -7.373 142.231 1.00 36.41 365 LYS B N 1
ATOM 5820 C CA . LYS B 1 213 ? 39.230 -6.186 143.014 1.00 37.87 365 LYS B CA 1
ATOM 5821 C C . LYS B 1 213 ? 38.043 -6.371 143.912 1.00 39.52 365 LYS B C 1
ATOM 5822 O O . LYS B 1 213 ? 38.181 -6.354 145.129 1.00 39.24 365 LYS B O 1
ATOM 5828 N N . HIS B 1 214 ? 36.880 -6.594 143.317 1.00 42.54 366 HIS B N 1
ATOM 5829 C CA . HIS B 1 214 ? 35.677 -6.767 144.118 1.00 45.02 366 HIS B CA 1
ATOM 5830 C C . HIS B 1 214 ? 35.543 -8.097 144.842 1.00 44.26 366 HIS B C 1
ATOM 5831 O O . HIS B 1 214 ? 34.683 -8.236 145.699 1.00 46.40 366 HIS B O 1
ATOM 5838 N N . GLY B 1 215 ? 36.363 -9.082 144.505 1.00 42.08 367 GLY B N 1
ATOM 5839 C CA . GLY B 1 215 ? 36.260 -10.339 145.221 1.00 39.72 367 GLY B CA 1
ATOM 5840 C C . GLY B 1 215 ? 35.654 -11.540 144.529 1.00 38.54 367 GLY B C 1
ATOM 5841 O O . GLY B 1 215 ? 34.530 -11.504 144.019 1.00 39.27 367 GLY B O 1
ATOM 5842 N N . SER B 1 216 ? 36.421 -12.623 144.566 1.00 36.93 368 SER B N 1
ATOM 5843 C CA . SER B 1 216 ? 36.062 -13.896 143.961 1.00 35.96 368 SER B CA 1
ATOM 5844 C C . SER B 1 216 ? 34.795 -14.467 144.567 1.00 34.59 368 SER B C 1
ATOM 5845 O O . SER B 1 216 ? 34.524 -14.287 145.753 1.00 34.70 368 SER B O 1
ATOM 5848 N N . ILE B 1 217 ? 34.018 -15.163 143.750 1.00 33.62 369 ILE B N 1
ATOM 5849 C CA . ILE B 1 217 ? 32.791 -15.761 144.243 1.00 32.23 369 ILE B CA 1
ATOM 5850 C C . ILE B 1 217 ? 33.101 -16.902 145.186 1.00 31.84 369 ILE B C 1
ATOM 5851 O O . ILE B 1 217 ? 33.948 -17.749 144.890 1.00 33.74 369 ILE B O 1
ATOM 5856 N N . PRO B 1 218 ? 32.407 -16.950 146.324 1.00 30.40 370 PRO B N 1
ATOM 5857 C CA . PRO B 1 218 ? 32.589 -17.985 147.339 1.00 30.17 370 PRO B CA 1
ATOM 5858 C C . PRO B 1 218 ? 32.000 -19.326 146.937 1.00 30.16 370 PRO B C 1
ATOM 5859 O O . PRO B 1 218 ? 30.991 -19.744 147.477 1.00 31.65 370 PRO B O 1
ATOM 5863 N N . SER B 1 219 ? 32.637 -20.016 146.011 1.00 30.25 371 SER B N 1
ATOM 5864 C CA . SER B 1 219 ? 32.108 -21.285 145.571 1.00 31.68 371 SER B CA 1
ATOM 5865 C C . SER B 1 219 ? 32.937 -22.466 146.024 1.00 32.91 371 SER B C 1
ATOM 5866 O O . SER B 1 219 ? 32.863 -23.542 145.433 1.00 35.99 371 SER B O 1
ATOM 5869 N N . ASP B 1 220 ? 33.735 -22.296 147.061 1.00 32.73 372 ASP B N 1
ATOM 5870 C CA . ASP B 1 220 ? 34.565 -23.411 147.491 1.00 31.91 372 ASP B CA 1
ATOM 5871 C C . ASP B 1 220 ? 34.836 -23.362 148.981 1.00 30.84 372 ASP B C 1
ATOM 5872 O O . ASP B 1 220 ? 35.880 -23.813 149.444 1.00 31.89 372 ASP B O 1
ATOM 5877 N N . LEU B 1 221 ? 33.885 -22.812 149.725 1.00 28.27 373 LEU B N 1
ATOM 5878 C CA . LEU B 1 221 ? 34.030 -22.691 151.159 1.00 25.73 373 LEU B CA 1
ATOM 5879 C C . LEU B 1 221 ? 33.674 -23.959 151.899 1.00 25.21 373 LEU B C 1
ATOM 5880 O O . LEU B 1 221 ? 33.965 -24.099 153.074 1.00 25.70 373 LEU B O 1
ATOM 5885 N N . ILE B 1 222 ? 33.027 -24.885 151.223 1.00 24.93 374 ILE B N 1
ATOM 5886 C CA . ILE B 1 222 ? 32.690 -26.118 151.880 1.00 26.45 374 ILE B CA 1
ATOM 5887 C C . ILE B 1 222 ? 33.143 -27.209 150.948 1.00 29.50 374 ILE B C 1
ATOM 5888 O O . ILE B 1 222 ? 32.755 -27.249 149.782 1.00 31.47 374 ILE B O 1
ATOM 5893 N N . PRO B 1 223 ? 33.994 -28.105 151.447 1.00 31.64 375 PRO B N 1
ATOM 5894 C CA . PRO B 1 223 ? 34.542 -29.232 150.703 1.00 33.36 375 PRO B CA 1
ATOM 5895 C C . PRO B 1 223 ? 33.434 -30.032 150.082 1.00 35.93 375 PRO B C 1
ATOM 5896 O O . PRO B 1 223 ? 32.323 -30.084 150.606 1.00 35.81 375 PRO B O 1
ATOM 5900 N N . ARG B 1 224 ? 33.744 -30.681 148.974 1.00 39.44 376 ARG B N 1
ATOM 5901 C CA . ARG B 1 224 ? 32.750 -31.472 148.282 1.00 43.76 376 ARG B CA 1
ATOM 5902 C C . ARG B 1 224 ? 32.355 -32.728 149.083 1.00 44.83 376 ARG B C 1
ATOM 5903 O O . ARG B 1 224 ? 31.190 -33.119 149.067 1.00 44.44 376 ARG B O 1
ATOM 5911 N N . ASN B 1 225 ? 33.313 -33.350 149.779 1.00 47.10 377 ASN B N 1
ATOM 5912 C CA . ASN B 1 225 ? 33.038 -34.552 150.589 1.00 49.30 377 ASN B CA 1
ATOM 5913 C C . ASN B 1 225 ? 33.097 -34.281 152.087 1.00 48.05 377 ASN B C 1
ATOM 5914 O O . ASN B 1 225 ? 34.055 -33.693 152.575 1.00 47.36 377 ASN B O 1
ATOM 5919 N N . SER B 1 226 ? 32.085 -34.734 152.817 1.00 46.94 378 SER B N 1
ATOM 5920 C CA . SER B 1 226 ? 32.041 -34.515 154.252 1.00 45.81 378 SER B CA 1
ATOM 5921 C C . SER B 1 226 ? 33.193 -35.240 154.915 1.00 45.03 378 SER B C 1
ATOM 5922 O O . SER B 1 226 ? 33.422 -35.101 156.110 1.00 44.44 378 SER B O 1
ATOM 5925 N N . ALA B 1 227 ? 33.920 -36.025 154.139 1.00 44.68 379 ALA B N 1
ATOM 5926 C CA . ALA B 1 227 ? 35.040 -36.744 154.699 1.00 45.08 379 ALA B CA 1
ATOM 5927 C C . ALA B 1 227 ? 36.194 -35.784 154.964 1.00 45.97 379 ALA B C 1
ATOM 5928 O O . ALA B 1 227 ? 37.088 -36.112 155.733 1.00 47.32 379 ALA B O 1
ATOM 5930 N N . HIS B 1 228 ? 36.178 -34.606 154.336 1.00 46.60 380 HIS B N 1
ATOM 5931 C CA . HIS B 1 228 ? 37.240 -33.614 154.543 1.00 46.87 380 HIS B CA 1
ATOM 5932 C C . HIS B 1 228 ? 36.730 -32.431 155.355 1.00 45.99 380 HIS B C 1
ATOM 5933 O O . HIS B 1 228 ? 37.247 -31.316 155.237 1.00 45.62 380 HIS B O 1
ATOM 5940 N N . TRP B 1 229 ? 35.715 -32.676 156.175 1.00 45.13 381 TRP B N 1
ATOM 5941 C CA . TRP B 1 229 ? 35.134 -31.633 157.010 1.00 44.89 381 TRP B CA 1
ATOM 5942 C C . TRP B 1 229 ? 35.651 -31.650 158.450 1.00 45.90 381 TRP B C 1
ATOM 5943 O O . TRP B 1 229 ? 35.034 -32.266 159.312 1.00 46.83 381 TRP B O 1
ATOM 5954 N N . MET B 1 230 ? 36.770 -30.987 158.716 1.00 46.77 382 MET B N 1
ATOM 5955 C CA . MET B 1 230 ? 37.285 -30.923 160.074 1.00 46.86 382 MET B CA 1
ATOM 5956 C C . MET B 1 230 ? 36.638 -29.693 160.721 1.00 45.95 382 MET B C 1
ATOM 5957 O O . MET B 1 230 ? 36.150 -28.802 160.021 1.00 46.32 382 MET B O 1
ATOM 5962 N N . GLY B 1 231 ? 36.634 -29.638 162.049 1.00 44.37 383 GLY B N 1
ATOM 5963 C CA . GLY B 1 231 ? 36.032 -28.503 162.734 1.00 42.84 383 GLY B CA 1
ATOM 5964 C C . GLY B 1 231 ? 37.008 -27.367 162.983 1.00 42.06 383 GLY B C 1
ATOM 5965 O O . GLY B 1 231 ? 38.216 -27.579 162.992 1.00 41.43 383 GLY B O 1
ATOM 5966 N N . ASN B 1 232 ? 36.511 -26.151 163.183 1.00 41.98 384 ASN B N 1
ATOM 5967 C CA . ASN B 1 232 ? 37.430 -25.043 163.435 1.00 42.49 384 ASN B CA 1
ATOM 5968 C C . ASN B 1 232 ? 37.668 -24.895 164.928 1.00 44.03 384 ASN B C 1
ATOM 5969 O O . ASN B 1 232 ? 38.353 -23.970 165.369 1.00 45.02 384 ASN B O 1
ATOM 5974 N N . ARG B 1 233 ? 37.069 -25.798 165.704 1.00 43.90 385 ARG B N 1
ATOM 5975 C CA . ARG B 1 233 ? 37.247 -25.813 167.153 1.00 42.96 385 ARG B CA 1
ATOM 5976 C C . ARG B 1 233 ? 38.013 -27.083 167.501 1.00 42.48 385 ARG B C 1
ATOM 5977 O O . ARG B 1 233 ? 39.040 -27.034 168.174 1.00 42.12 385 ARG B O 1
ATOM 5985 N N . TRP B 1 234 ? 37.518 -28.223 167.040 1.00 41.97 386 TRP B N 1
ATOM 5986 C CA . TRP B 1 234 ? 38.217 -29.462 167.297 1.00 41.28 386 TRP B CA 1
ATOM 5987 C C . TRP B 1 234 ? 38.569 -30.144 165.972 1.00 40.84 386 TRP B C 1
ATOM 5988 O O . TRP B 1 234 ? 37.766 -30.199 165.043 1.00 40.30 386 TRP B O 1
ATOM 5999 N N . TRP B 1 235 ? 39.791 -30.649 165.897 1.00 40.88 387 TRP B N 1
ATOM 6000 C CA . TRP B 1 235 ? 40.301 -31.297 164.705 1.00 41.66 387 TRP B CA 1
ATOM 6001 C C . TRP B 1 235 ? 39.560 -32.531 164.229 1.00 40.81 387 TRP B C 1
ATOM 6002 O O . TRP B 1 235 ? 39.776 -32.989 163.108 1.00 40.40 387 TRP B O 1
ATOM 6013 N N . SER B 1 236 ? 38.702 -33.090 165.067 1.00 40.16 388 SER B N 1
ATOM 6014 C CA . SER B 1 236 ? 37.972 -34.279 164.651 1.00 40.40 388 SER B CA 1
ATOM 6015 C C . SER B 1 236 ? 37.027 -33.916 163.517 1.00 40.22 388 SER B C 1
ATOM 6016 O O . SER B 1 236 ? 36.490 -32.808 163.479 1.00 41.05 388 SER B O 1
ATOM 6019 N N . THR B 1 237 ? 36.823 -34.851 162.596 1.00 39.15 389 THR B N 1
ATOM 6020 C CA . THR B 1 237 ? 35.937 -34.618 161.457 1.00 37.26 389 THR B CA 1
ATOM 6021 C C . THR B 1 237 ? 34.465 -34.549 161.842 1.00 36.11 389 THR B C 1
ATOM 6022 O O . THR B 1 237 ? 34.001 -35.312 162.683 1.00 37.08 389 THR B O 1
ATOM 6026 N N . ILE B 1 238 ? 33.732 -33.638 161.208 1.00 34.94 390 ILE B N 1
ATOM 6027 C CA . ILE B 1 238 ? 32.322 -33.475 161.514 1.00 33.69 390 ILE B CA 1
ATOM 6028 C C . ILE B 1 238 ? 31.491 -34.743 161.381 1.00 33.78 390 ILE B C 1
ATOM 6029 O O . ILE B 1 238 ? 31.642 -35.534 160.451 1.00 32.71 390 ILE B O 1
ATOM 6034 N N . SER B 1 239 ? 30.591 -34.899 162.340 1.00 34.77 391 SER B N 1
ATOM 6035 C CA . SER B 1 239 ? 29.741 -36.063 162.440 1.00 37.14 391 SER B CA 1
ATOM 6036 C C . SER B 1 239 ? 28.243 -35.749 162.476 1.00 37.66 391 SER B C 1
ATOM 6037 O O . SER B 1 239 ? 27.408 -36.657 162.358 1.00 38.33 391 SER B O 1
ATOM 6040 N N . GLY B 1 240 ? 27.911 -34.477 162.693 1.00 36.22 392 GLY B N 1
ATOM 6041 C CA . GLY B 1 240 ? 26.519 -34.061 162.753 1.00 35.55 392 GLY B CA 1
ATOM 6042 C C . GLY B 1 240 ? 26.353 -32.556 162.763 1.00 35.54 392 GLY B C 1
ATOM 6043 O O . GLY B 1 240 ? 27.339 -31.824 162.753 1.00 35.48 392 GLY B O 1
ATOM 6044 N N . PHE B 1 241 ? 25.111 -32.087 162.764 1.00 35.47 393 PHE B N 1
ATOM 6045 C CA . PHE B 1 241 ? 24.868 -30.655 162.805 1.00 36.18 393 PHE B CA 1
ATOM 6046 C C . PHE B 1 241 ? 23.935 -30.390 163.967 1.00 38.14 393 PHE B C 1
ATOM 6047 O O . PHE B 1 241 ? 23.350 -31.321 164.515 1.00 38.95 393 PHE B O 1
ATOM 6055 N N . SER B 1 242 ? 23.786 -29.116 164.328 1.00 40.55 394 SER B N 1
ATOM 6056 C CA . SER B 1 242 ? 22.886 -28.709 165.411 1.00 43.18 394 SER B CA 1
ATOM 6057 C C . SER B 1 242 ? 22.304 -27.312 165.180 1.00 43.40 394 SER B C 1
ATOM 6058 O O . SER B 1 242 ? 23.023 -26.315 165.219 1.00 43.18 394 SER B O 1
ATOM 6061 N N . VAL B 1 243 ? 20.998 -27.245 164.955 1.00 43.57 395 VAL B N 1
ATOM 6062 C CA . VAL B 1 243 ? 20.328 -25.974 164.722 1.00 44.43 395 VAL B CA 1
ATOM 6063 C C . VAL B 1 243 ? 20.090 -25.258 166.046 1.00 45.53 395 VAL B C 1
ATOM 6064 O O . VAL B 1 243 ? 19.473 -25.816 166.960 1.00 47.49 395 VAL B O 1
ATOM 6068 N N . GLN B 1 244 ? 20.583 -24.027 166.153 1.00 44.95 396 GLN B N 1
ATOM 6069 C CA . GLN B 1 244 ? 20.414 -23.245 167.371 1.00 44.45 396 GLN B CA 1
ATOM 6070 C C . GLN B 1 244 ? 19.861 -21.879 167.030 1.00 43.46 396 GLN B C 1
ATOM 6071 O O . GLN B 1 244 ? 20.150 -21.328 165.975 1.00 43.93 396 GLN B O 1
ATOM 6077 N N . PRO B 1 245 ? 19.058 -21.308 167.927 1.00 42.06 397 PRO B N 1
ATOM 6078 C CA . PRO B 1 245 ? 18.495 -19.987 167.659 1.00 41.02 397 PRO B CA 1
ATOM 6079 C C . PRO B 1 245 ? 19.573 -18.908 167.689 1.00 40.26 397 PRO B C 1
ATOM 6080 O O . PRO B 1 245 ? 19.329 -17.759 167.323 1.00 39.95 397 PRO B O 1
ATOM 6084 N N . ARG B 1 246 ? 20.772 -19.289 168.116 1.00 40.19 398 ARG B N 1
ATOM 6085 C CA . ARG B 1 246 ? 21.896 -18.363 168.176 1.00 41.35 398 ARG B CA 1
ATOM 6086 C C . ARG B 1 246 ? 23.186 -19.162 168.150 1.00 41.60 398 ARG B C 1
ATOM 6087 O O . ARG B 1 246 ? 23.344 -20.116 168.903 1.00 43.28 398 ARG B O 1
ATOM 6095 N N . VAL B 1 247 ? 24.107 -18.761 167.288 1.00 40.65 399 VAL B N 1
ATOM 6096 C CA . VAL B 1 247 ? 25.378 -19.443 167.169 1.00 40.15 399 VAL B CA 1
ATOM 6097 C C . VAL B 1 247 ? 26.451 -18.414 167.459 1.00 41.36 399 VAL B C 1
ATOM 6098 O O . VAL B 1 247 ? 26.224 -17.227 167.246 1.00 42.19 399 VAL B O 1
ATOM 6102 N N . PHE B 1 248 ? 27.617 -18.856 167.931 1.00 42.05 400 PHE B N 1
ATOM 6103 C CA . PHE B 1 248 ? 28.702 -17.925 168.275 1.00 42.56 400 PHE B CA 1
ATOM 6104 C C . PHE B 1 248 ? 30.057 -18.599 168.426 1.00 42.40 400 PHE B C 1
ATOM 6105 O O . PHE B 1 248 ? 30.157 -19.786 168.736 1.00 43.98 400 PHE B O 1
ATOM 6113 N N . GLN B 1 249 ? 31.108 -17.821 168.245 1.00 40.96 401 GLN B N 1
ATOM 6114 C CA . GLN B 1 249 ? 32.454 -18.338 168.391 1.00 40.93 401 GLN B CA 1
ATOM 6115 C C . GLN B 1 249 ? 33.381 -17.225 168.015 1.00 40.96 401 GLN B C 1
ATOM 6116 O O . GLN B 1 249 ? 32.970 -16.269 167.367 1.00 40.76 401 GLN B O 1
ATOM 6122 N N . SER B 1 250 ? 34.632 -17.334 168.429 1.00 41.75 402 SER B N 1
ATOM 6123 C CA . SER B 1 250 ? 35.562 -16.286 168.101 1.00 42.53 402 SER B CA 1
ATOM 6124 C C . SER B 1 250 ? 36.860 -16.807 167.594 1.00 43.16 402 SER B C 1
ATOM 6125 O O . SER B 1 250 ? 37.396 -16.314 166.601 1.00 44.15 402 SER B O 1
ATOM 6128 N N . ASN B 1 251 ? 37.364 -17.812 168.285 1.00 42.92 403 ASN B N 1
ATOM 6129 C CA . ASN B 1 251 ? 38.643 -18.364 167.928 1.00 44.45 403 ASN B CA 1
ATOM 6130 C C . ASN B 1 251 ? 38.651 -19.206 166.669 1.00 44.73 403 ASN B C 1
ATOM 6131 O O . ASN B 1 251 ? 37.819 -20.091 166.488 1.00 44.37 403 ASN B O 1
ATOM 6136 N N . ARG B 1 252 ? 39.617 -18.926 165.804 1.00 45.32 404 ARG B N 1
ATOM 6137 C CA . ARG B 1 252 ? 39.772 -19.658 164.557 1.00 45.08 404 ARG B CA 1
ATOM 6138 C C . ARG B 1 252 ? 38.521 -19.522 163.699 1.00 43.72 404 ARG B C 1
ATOM 6139 O O . ARG B 1 252 ? 38.201 -20.385 162.893 1.00 43.65 404 ARG B O 1
ATOM 6147 N N . HIS B 1 253 ? 37.800 -18.434 163.905 1.00 41.77 405 HIS B N 1
ATOM 6148 C CA . HIS B 1 253 ? 36.619 -18.181 163.115 1.00 40.06 405 HIS B CA 1
ATOM 6149 C C . HIS B 1 253 ? 36.900 -16.911 162.351 1.00 40.88 405 HIS B C 1
ATOM 6150 O O . HIS B 1 253 ? 37.099 -15.842 162.955 1.00 41.80 405 HIS B O 1
ATOM 6157 N N . PHE B 1 254 ? 36.922 -17.043 161.024 1.00 40.68 406 PHE B N 1
ATOM 6158 C CA . PHE B 1 254 ? 37.176 -15.932 160.098 1.00 40.25 406 PHE B CA 1
ATOM 6159 C C . PHE B 1 254 ? 35.925 -15.495 159.359 1.00 40.43 406 PHE B C 1
ATOM 6160 O O . PHE B 1 254 ? 35.001 -16.279 159.183 1.00 39.80 406 PHE B O 1
ATOM 6168 N N . ASP B 1 255 ? 35.903 -14.242 158.913 1.00 41.29 407 ASP B N 1
ATOM 6169 C CA . ASP B 1 255 ? 34.758 -13.737 158.164 1.00 42.51 407 ASP B CA 1
ATOM 6170 C C . ASP B 1 255 ? 35.208 -13.442 156.745 1.00 42.18 407 ASP B C 1
ATOM 6171 O O . ASP B 1 255 ? 36.377 -13.624 156.415 1.00 41.98 407 ASP B O 1
ATOM 6176 N N . PHE B 1 256 ? 34.292 -12.989 155.902 1.00 42.30 408 PHE B N 1
ATOM 6177 C CA . PHE B 1 256 ? 34.670 -12.706 154.535 1.00 43.23 408 PHE B CA 1
ATOM 6178 C C . PHE B 1 256 ? 35.694 -11.602 154.380 1.00 44.59 408 PHE B C 1
ATOM 6179 O O . PHE B 1 256 ? 36.322 -11.493 153.329 1.00 46.16 408 PHE B O 1
ATOM 6187 N N . ASP B 1 257 ? 35.882 -10.778 155.405 1.00 45.02 409 ASP B N 1
ATOM 6188 C CA . ASP B 1 257 ? 36.888 -9.735 155.288 1.00 46.20 409 ASP B CA 1
ATOM 6189 C C . ASP B 1 257 ? 38.236 -10.337 155.631 1.00 46.34 409 ASP B C 1
ATOM 6190 O O . ASP B 1 257 ? 39.260 -9.680 155.485 1.00 46.28 409 ASP B O 1
ATOM 6195 N N . SER B 1 258 ? 38.226 -11.595 156.068 1.00 46.87 410 SER B N 1
ATOM 6196 C CA . SER B 1 258 ? 39.437 -12.314 156.464 1.00 47.91 410 SER B CA 1
ATOM 6197 C C . SER B 1 258 ? 39.890 -11.890 157.860 1.00 49.74 410 SER B C 1
ATOM 6198 O O . SER B 1 258 ? 40.988 -12.229 158.296 1.00 51.23 410 SER B O 1
ATOM 6201 N N . THR B 1 259 ? 39.036 -11.138 158.544 1.00 50.44 411 THR B N 1
ATOM 6202 C CA . THR B 1 259 ? 39.293 -10.661 159.894 1.00 51.20 411 THR B CA 1
ATOM 6203 C C . THR B 1 259 ? 39.051 -11.828 160.850 1.00 51.51 411 THR B C 1
ATOM 6204 O O . THR B 1 259 ? 38.410 -12.809 160.470 1.00 50.57 411 THR B O 1
ATOM 6208 N N . THR B 1 260 ? 39.562 -11.719 162.082 1.00 52.12 412 THR B N 1
ATOM 6209 C CA . THR B 1 260 ? 39.379 -12.749 163.120 1.00 51.70 412 THR B CA 1
ATOM 6210 C C . THR B 1 260 ? 39.479 -12.122 164.496 1.00 50.86 412 THR B C 1
ATOM 6211 O O . THR B 1 260 ? 40.413 -11.385 164.786 1.00 52.55 412 THR B O 1
ATOM 6215 N N . THR B 1 261 ? 38.519 -12.433 165.347 1.00 49.47 413 THR B N 1
ATOM 6216 C CA . THR B 1 261 ? 38.506 -11.899 166.697 1.00 47.86 413 THR B CA 1
ATOM 6217 C C . THR B 1 261 ? 39.224 -12.864 167.628 1.00 47.13 413 THR B C 1
ATOM 6218 O O . THR B 1 261 ? 39.258 -12.672 168.843 1.00 47.44 413 THR B O 1
ATOM 6222 N N . GLY B 1 262 ? 39.794 -13.904 167.033 1.00 45.69 414 GLY B N 1
ATOM 6223 C CA . GLY B 1 262 ? 40.488 -14.907 167.805 1.00 41.73 414 GLY B CA 1
ATOM 6224 C C . GLY B 1 262 ? 41.967 -14.660 167.959 1.00 39.99 414 GLY B C 1
ATOM 6225 O O . GLY B 1 262 ? 42.466 -13.553 167.736 1.00 37.89 414 GLY B O 1
ATOM 6226 N N . TRP B 1 263 ? 42.662 -15.725 168.331 1.00 39.15 415 TRP B N 1
ATOM 6227 C CA . TRP B 1 263 ? 44.087 -15.674 168.569 1.00 38.55 415 TRP B CA 1
ATOM 6228 C C . TRP B 1 263 ? 44.794 -16.848 167.933 1.00 38.90 415 TRP B C 1
ATOM 6229 O O . TRP B 1 263 ? 45.967 -17.093 168.203 1.00 39.39 415 TRP B O 1
ATOM 6240 N N . SER B 1 264 ? 44.088 -17.579 167.085 1.00 39.88 416 SER B N 1
ATOM 6241 C CA . SER B 1 264 ? 44.692 -18.732 166.439 1.00 40.79 416 SER B CA 1
ATOM 6242 C C . SER B 1 264 ? 44.497 -18.699 164.928 1.00 41.80 416 SER B C 1
ATOM 6243 O O . SER B 1 264 ? 43.580 -18.050 164.423 1.00 42.65 416 SER B O 1
ATOM 6246 N N . THR B 1 265 ? 45.373 -19.399 164.215 1.00 41.89 417 THR B N 1
ATOM 6247 C CA . THR B 1 265 ? 45.295 -19.464 162.770 1.00 42.38 417 THR B CA 1
ATOM 6248 C C . THR B 1 265 ? 44.336 -20.598 162.412 1.00 42.91 417 THR B C 1
ATOM 6249 O O . THR B 1 265 ? 43.918 -21.370 163.282 1.00 43.33 417 THR B O 1
ATOM 6253 N N . PRO B 1 266 ? 43.960 -20.702 161.130 1.00 42.67 418 PRO B N 1
ATOM 6254 C CA . PRO B 1 266 ? 43.045 -21.733 160.635 1.00 42.62 418 PRO B CA 1
ATOM 6255 C C . PRO B 1 266 ? 43.682 -23.106 160.477 1.00 43.09 418 PRO B C 1
ATOM 6256 O O . PRO B 1 266 ? 43.325 -23.873 159.583 1.00 42.28 418 PRO B O 1
ATOM 6260 N N . TYR B 1 267 ? 44.628 -23.412 161.353 1.00 44.20 419 TYR B N 1
ATOM 6261 C CA . TYR B 1 267 ? 45.305 -24.694 161.314 1.00 46.04 419 TYR B CA 1
ATOM 6262 C C . TYR B 1 267 ? 45.476 -25.225 162.734 1.00 47.34 419 TYR B C 1
ATOM 6263 O O . TYR B 1 267 ? 45.212 -24.518 163.710 1.00 48.46 419 TYR B O 1
ATOM 6272 N N . TYR B 1 268 ? 45.908 -26.477 162.847 1.00 47.97 420 TYR B N 1
ATOM 6273 C CA . TYR B 1 268 ? 46.150 -27.088 164.150 1.00 48.07 420 TYR B CA 1
ATOM 6274 C C . TYR B 1 268 ? 47.636 -27.368 164.276 1.00 49.52 420 TYR B C 1
ATOM 6275 O O . TYR B 1 268 ? 48.187 -28.196 163.548 1.00 50.08 420 TYR B O 1
ATOM 6284 N N . VAL B 1 269 ? 48.281 -26.673 165.203 1.00 50.71 421 VAL B N 1
ATOM 6285 C CA . VAL B 1 269 ? 49.710 -26.841 165.415 1.00 51.90 421 VAL B CA 1
ATOM 6286 C C . VAL B 1 269 ? 50.034 -27.001 166.895 1.00 52.75 421 VAL B C 1
ATOM 6287 O O . VAL B 1 269 ? 49.212 -26.681 167.757 1.00 53.74 421 VAL B O 1
ATOM 6291 N N . PRO B 1 270 ? 51.238 -27.510 167.208 1.00 52.69 422 PRO B N 1
ATOM 6292 C CA . PRO B 1 270 ? 51.631 -27.691 168.600 1.00 52.38 422 PRO B CA 1
ATOM 6293 C C . PRO B 1 270 ? 51.695 -26.361 169.322 1.00 52.17 422 PRO B C 1
ATOM 6294 O O . PRO B 1 270 ? 52.000 -25.322 168.728 1.00 50.62 422 PRO B O 1
ATOM 6298 N N . ILE B 1 271 ? 51.412 -26.417 170.616 1.00 53.44 423 ILE B N 1
ATOM 6299 C CA . ILE B 1 271 ? 51.417 -25.240 171.456 1.00 55.74 423 ILE B CA 1
ATOM 6300 C C . ILE B 1 271 ? 52.681 -25.157 172.295 1.00 57.66 423 ILE B C 1
ATOM 6301 O O . ILE B 1 271 ? 52.798 -25.834 173.310 1.00 57.63 423 ILE B O 1
ATOM 6306 N N . GLU B 1 272 ? 53.624 -24.331 171.851 1.00 60.63 424 GLU B N 1
ATOM 6307 C CA . GLU B 1 272 ? 54.868 -24.135 172.570 1.00 63.77 424 GLU B CA 1
ATOM 6308 C C . GLU B 1 272 ? 54.519 -23.182 173.702 1.00 65.49 424 GLU B C 1
ATOM 6309 O O . GLU B 1 272 ? 54.049 -22.064 173.477 1.00 65.43 424 GLU B O 1
ATOM 6315 N N . ILE B 1 273 ? 54.748 -23.647 174.923 1.00 68.08 425 ILE B N 1
ATOM 6316 C CA . ILE B 1 273 ? 54.440 -22.879 176.108 1.00 69.60 425 ILE B CA 1
ATOM 6317 C C . ILE B 1 273 ? 55.669 -22.768 177.014 1.00 72.29 425 ILE B C 1
ATOM 6318 O O . ILE B 1 273 ? 56.670 -23.454 176.795 1.00 72.34 425 ILE B O 1
ATOM 6323 N N . LYS B 1 274 ? 55.592 -21.894 178.019 1.00 75.19 426 LYS B N 1
ATOM 6324 C CA . LYS B 1 274 ? 56.687 -21.693 178.979 1.00 78.03 426 LYS B CA 1
ATOM 6325 C C . LYS B 1 274 ? 56.100 -21.463 180.369 1.00 80.58 426 LYS B C 1
ATOM 6326 O O . LYS B 1 274 ? 55.462 -20.438 180.623 1.00 80.84 426 LYS B O 1
ATOM 6332 N N . ILE B 1 275 ? 56.329 -22.419 181.266 1.00 83.67 427 ILE B N 1
ATOM 6333 C CA . ILE B 1 275 ? 55.808 -22.354 182.630 1.00 86.57 427 ILE B CA 1
ATOM 6334 C C . ILE B 1 275 ? 56.854 -21.955 183.649 1.00 89.46 427 ILE B C 1
ATOM 6335 O O . ILE B 1 275 ? 58.049 -21.967 183.369 1.00 90.66 427 ILE B O 1
ATOM 6340 N N . GLN B 1 276 ? 56.392 -21.619 184.848 1.00 92.50 428 GLN B N 1
ATOM 6341 C CA . GLN B 1 276 ? 57.291 -21.228 185.921 1.00 95.87 428 GLN B CA 1
ATOM 6342 C C . GLN B 1 276 ? 56.722 -21.643 187.270 1.00 98.64 428 GLN B C 1
ATOM 6343 O O . GLN B 1 276 ? 55.588 -21.300 187.609 1.00 98.22 428 GLN B O 1
ATOM 6349 N N . GLY B 1 277 ? 57.516 -22.396 188.024 1.00 101.89 429 GLY B N 1
ATOM 6350 C CA . GLY B 1 277 ? 57.095 -22.856 189.335 1.00 106.14 429 GLY B CA 1
ATOM 6351 C C . GLY B 1 277 ? 57.809 -22.090 190.428 1.00 109.58 429 GLY B C 1
ATOM 6352 O O . GLY B 1 277 ? 58.907 -21.573 190.212 1.00 109.52 429 GLY B O 1
ATOM 6353 N N . LYS B 1 278 ? 57.190 -22.003 191.601 1.00 113.19 430 LYS B N 1
ATOM 6354 C CA . LYS B 1 278 ? 57.797 -21.283 192.719 1.00 116.99 430 LYS B CA 1
ATOM 6355 C C . LYS B 1 278 ? 57.772 -22.117 193.997 1.00 118.81 430 LYS B C 1
ATOM 6356 O O . LYS B 1 278 ? 56.863 -22.929 194.212 1.00 119.05 430 LYS B O 1
ATOM 6362 N N . VAL B 1 279 ? 58.782 -21.907 194.840 1.00 120.63 431 VAL B N 1
ATOM 6363 C CA . VAL B 1 279 ? 58.910 -22.642 196.091 1.00 122.52 431 VAL B CA 1
ATOM 6364 C C . VAL B 1 279 ? 57.679 -22.468 196.973 1.00 123.79 431 VAL B C 1
ATOM 6365 O O . VAL B 1 279 ? 57.102 -21.379 197.061 1.00 123.65 431 VAL B O 1
ATOM 6369 N N . GLY B 1 280 ? 57.275 -23.563 197.610 1.00 125.21 432 GLY B N 1
ATOM 6370 C CA . GLY B 1 280 ? 56.122 -23.532 198.491 1.00 126.71 432 GLY B CA 1
ATOM 6371 C C . GLY B 1 280 ? 54.813 -23.241 197.783 1.00 127.43 432 GLY B C 1
ATOM 6372 O O . GLY B 1 280 ? 54.322 -22.110 197.799 1.00 127.10 432 GLY B O 1
ATOM 6373 N N . SER B 1 281 ? 54.251 -24.274 197.160 1.00 128.13 433 SER B N 1
ATOM 6374 C CA . SER B 1 281 ? 52.983 -24.168 196.437 1.00 128.59 433 SER B CA 1
ATOM 6375 C C . SER B 1 281 ? 52.211 -25.500 196.546 1.00 128.37 433 SER B C 1
ATOM 6376 O O . SER B 1 281 ? 52.441 -26.434 195.768 1.00 128.91 433 SER B O 1
ATOM 6379 N N . ASN B 1 282 ? 51.305 -25.569 197.529 1.00 127.24 434 ASN B N 1
ATOM 6380 C CA . ASN B 1 282 ? 50.474 -26.757 197.796 1.00 125.29 434 ASN B CA 1
ATOM 6381 C C . ASN B 1 282 ? 49.468 -27.056 196.673 1.00 123.63 434 ASN B C 1
ATOM 6382 O O . ASN B 1 282 ? 48.711 -28.038 196.737 1.00 123.35 434 ASN B O 1
ATOM 6387 N N . ASN B 1 283 ? 49.488 -26.197 195.647 1.00 121.30 435 ASN B N 1
ATOM 6388 C CA . ASN B 1 283 ? 48.618 -26.297 194.467 1.00 117.70 435 ASN B CA 1
ATOM 6389 C C . ASN B 1 283 ? 49.327 -26.957 193.282 1.00 115.33 435 ASN B C 1
ATOM 6390 O O . ASN B 1 283 ? 50.502 -27.339 193.365 1.00 115.33 435 ASN B O 1
ATOM 6395 N N . LYS B 1 284 ? 48.607 -27.086 192.173 1.00 111.90 436 LYS B N 1
ATOM 6396 C CA . LYS B 1 284 ? 49.165 -27.697 190.975 1.00 107.73 436 LYS B CA 1
ATOM 6397 C C . LYS B 1 284 ? 48.859 -26.898 189.706 1.00 104.23 436 LYS B C 1
ATOM 6398 O O . LYS B 1 284 ? 49.216 -27.304 188.600 1.00 103.91 436 LYS B O 1
ATOM 6404 N N . TRP B 1 285 ? 48.203 -25.756 189.877 1.00 99.82 437 TRP B N 1
ATOM 6405 C CA . TRP B 1 285 ? 47.876 -24.896 188.755 1.00 95.63 437 TRP B CA 1
ATOM 6406 C C . TRP B 1 285 ? 49.045 -23.946 188.535 1.00 94.04 437 TRP B C 1
ATOM 6407 O O . TRP B 1 285 ? 49.586 -23.397 189.489 1.00 93.46 437 TRP B O 1
ATOM 6418 N N . PHE B 1 286 ? 49.439 -23.761 187.280 1.00 92.67 438 PHE B N 1
ATOM 6419 C CA . PHE B 1 286 ? 50.553 -22.879 186.972 1.00 91.56 438 PHE B CA 1
ATOM 6420 C C . PHE B 1 286 ? 50.210 -21.745 186.027 1.00 90.78 438 PHE B C 1
ATOM 6421 O O . PHE B 1 286 ? 49.147 -21.719 185.415 1.00 90.35 438 PHE B O 1
ATOM 6429 N N . HIS B 1 287 ? 51.143 -20.810 185.910 1.00 90.20 439 HIS B N 1
ATOM 6430 C CA . HIS B 1 287 ? 50.979 -19.653 185.049 1.00 89.85 439 HIS B CA 1
ATOM 6431 C C . HIS B 1 287 ? 51.836 -19.811 183.805 1.00 88.78 439 HIS B C 1
ATOM 6432 O O . HIS B 1 287 ? 52.876 -20.469 183.839 1.00 89.49 439 HIS B O 1
ATOM 6439 N N . VAL B 1 288 ? 51.404 -19.206 182.708 1.00 87.05 440 VAL B N 1
ATOM 6440 C CA . VAL B 1 288 ? 52.168 -19.278 181.472 1.00 85.50 440 VAL B CA 1
ATOM 6441 C C . VAL B 1 288 ? 52.869 -17.943 181.287 1.00 85.27 440 VAL B C 1
ATOM 6442 O O . VAL B 1 288 ? 52.220 -16.923 181.088 1.00 85.67 440 VAL B O 1
ATOM 6446 N N . ILE B 1 289 ? 54.193 -17.946 181.348 1.00 84.97 441 ILE B N 1
ATOM 6447 C CA . ILE B 1 289 ? 54.933 -16.700 181.208 1.00 85.55 441 ILE B CA 1
ATOM 6448 C C . ILE B 1 289 ? 55.308 -16.312 179.788 1.00 86.02 441 ILE B C 1
ATOM 6449 O O . ILE B 1 289 ? 55.521 -15.137 179.509 1.00 86.47 441 ILE B O 1
ATOM 6454 N N . ASP B 1 290 ? 55.391 -17.274 178.880 1.00 86.74 442 ASP B N 1
ATOM 6455 C CA . ASP B 1 290 ? 55.754 -16.927 177.513 1.00 88.08 442 ASP B CA 1
ATOM 6456 C C . ASP B 1 290 ? 55.401 -18.039 176.528 1.00 88.47 442 ASP B C 1
ATOM 6457 O O . ASP B 1 290 ? 55.067 -19.153 176.936 1.00 88.43 442 ASP B O 1
ATOM 6462 N N . THR B 1 291 ? 55.464 -17.723 175.236 1.00 88.77 443 THR B N 1
ATOM 6463 C CA . THR B 1 291 ? 55.145 -18.676 174.173 1.00 88.89 443 THR B CA 1
ATOM 6464 C C . THR B 1 291 ? 55.831 -18.271 172.874 1.00 89.64 443 THR B C 1
ATOM 6465 O O . THR B 1 291 ? 55.911 -17.089 172.561 1.00 89.08 443 THR B O 1
ATOM 6469 N N . ASP B 1 292 ? 56.324 -19.253 172.128 1.00 91.05 444 ASP B N 1
ATOM 6470 C CA . ASP B 1 292 ? 57.005 -18.989 170.862 1.00 93.23 444 ASP B CA 1
ATOM 6471 C C . ASP B 1 292 ? 56.059 -18.536 169.755 1.00 93.60 444 ASP B C 1
ATOM 6472 O O . ASP B 1 292 ? 55.709 -17.358 169.663 1.00 94.47 444 ASP B O 1
ATOM 6477 N N . LYS B 1 293 ? 55.660 -19.478 168.904 1.00 93.14 445 LYS B N 1
ATOM 6478 C CA . LYS B 1 293 ? 54.755 -19.177 167.803 1.00 92.10 445 LYS B CA 1
ATOM 6479 C C . LYS B 1 293 ? 53.412 -18.661 168.340 1.00 89.49 445 LYS B C 1
ATOM 6480 O O . LYS B 1 293 ? 52.733 -19.345 169.117 1.00 88.33 445 LYS B O 1
ATOM 6486 N N . ALA B 1 294 ? 53.052 -17.442 167.929 1.00 86.59 446 ALA B N 1
ATOM 6487 C CA . ALA B 1 294 ? 51.796 -16.813 168.343 1.00 83.36 446 ALA B CA 1
ATOM 6488 C C . ALA B 1 294 ? 51.300 -15.747 167.360 1.00 80.63 446 ALA B C 1
ATOM 6489 O O . ALA B 1 294 ? 52.082 -14.982 166.795 1.00 79.27 446 ALA B O 1
ATOM 6491 N N . LEU B 1 295 ? 49.982 -15.717 167.176 1.00 77.67 447 LEU B N 1
ATOM 6492 C CA . LEU B 1 295 ? 49.312 -14.788 166.276 1.00 74.82 447 LEU B CA 1
ATOM 6493 C C . LEU B 1 295 ? 49.113 -13.464 166.982 1.00 73.02 447 LEU B C 1
ATOM 6494 O O . LEU B 1 295 ? 49.623 -12.430 166.554 1.00 72.26 447 LEU B O 1
ATOM 6499 N N . VAL B 1 296 ? 48.336 -13.505 168.055 1.00 71.06 448 VAL B N 1
ATOM 6500 C CA . VAL B 1 296 ? 48.101 -12.320 168.848 1.00 69.52 448 VAL B CA 1
ATOM 6501 C C . VAL B 1 296 ? 49.257 -12.313 169.813 1.00 69.64 448 VAL B C 1
ATOM 6502 O O . VAL B 1 296 ? 49.477 -13.284 170.532 1.00 71.09 448 VAL B O 1
ATOM 6506 N N . PRO B 1 297 ? 50.010 -11.213 169.851 1.00 68.52 449 PRO B N 1
ATOM 6507 C CA . PRO B 1 297 ? 51.156 -11.124 170.755 1.00 66.67 449 PRO B CA 1
ATOM 6508 C C . PRO B 1 297 ? 50.850 -11.557 172.191 1.00 64.89 449 PRO B C 1
ATOM 6509 O O . PRO B 1 297 ? 49.969 -10.996 172.851 1.00 64.04 449 PRO B O 1
ATOM 6513 N N . GLY B 1 298 ? 51.571 -12.572 172.659 1.00 62.24 450 GLY B N 1
ATOM 6514 C CA . GLY B 1 298 ? 51.384 -13.033 174.021 1.00 60.57 450 GLY B CA 1
ATOM 6515 C C . GLY B 1 298 ? 50.506 -14.247 174.236 1.00 59.19 450 GLY B C 1
ATOM 6516 O O . GLY B 1 298 ? 50.721 -15.008 175.183 1.00 59.71 450 GLY B O 1
ATOM 6517 N N . ILE B 1 299 ? 49.505 -14.439 173.387 1.00 57.91 451 ILE B N 1
ATOM 6518 C CA . ILE B 1 299 ? 48.638 -15.602 173.535 1.00 56.36 451 ILE B CA 1
ATOM 6519 C C . ILE B 1 299 ? 49.080 -16.687 172.569 1.00 56.08 451 ILE B C 1
ATOM 6520 O O . ILE B 1 299 ? 49.230 -16.454 171.369 1.00 57.20 451 ILE B O 1
ATOM 6525 N N . PRO B 1 300 ? 49.295 -17.894 173.083 1.00 55.07 452 PRO B N 1
ATOM 6526 C CA . PRO B 1 300 ? 49.726 -18.990 172.223 1.00 54.33 452 PRO B CA 1
ATOM 6527 C C . PRO B 1 300 ? 48.696 -19.363 171.161 1.00 53.64 452 PRO B C 1
ATOM 6528 O O . PRO B 1 300 ? 47.506 -19.512 171.449 1.00 52.68 452 PRO B O 1
ATOM 6532 N N . ASP B 1 301 ? 49.174 -19.505 169.928 1.00 53.34 453 ASP B N 1
ATOM 6533 C CA . ASP B 1 301 ? 48.334 -19.853 168.781 1.00 53.29 453 ASP B CA 1
ATOM 6534 C C . ASP B 1 301 ? 47.717 -21.232 168.930 1.00 52.87 453 ASP B C 1
ATOM 6535 O O . ASP B 1 301 ? 48.412 -22.245 168.862 1.00 52.92 453 ASP B O 1
ATOM 6540 N N . GLY B 1 302 ? 46.406 -21.266 169.129 1.00 52.29 454 GLY B N 1
ATOM 6541 C CA . GLY B 1 302 ? 45.729 -22.540 169.266 1.00 52.59 454 GLY B CA 1
ATOM 6542 C C . GLY B 1 302 ? 45.247 -22.817 170.671 1.00 52.34 454 GLY B C 1
ATOM 6543 O O . GLY B 1 302 ? 44.686 -23.877 170.949 1.00 52.47 454 GLY B O 1
ATOM 6544 N N . TRP B 1 303 ? 45.463 -21.857 171.558 1.00 51.80 455 TRP B N 1
ATOM 6545 C CA . TRP B 1 303 ? 45.048 -22.021 172.934 1.00 52.44 455 TRP B CA 1
ATOM 6546 C C . TRP B 1 303 ? 43.547 -22.218 172.997 1.00 52.95 455 TRP B C 1
ATOM 6547 O O . TRP B 1 303 ? 42.786 -21.368 172.551 1.00 51.65 455 TRP B O 1
ATOM 6558 N N . PRO B 1 304 ? 43.103 -23.339 173.582 1.00 54.35 456 PRO B N 1
ATOM 6559 C CA . PRO B 1 304 ? 41.686 -23.677 173.714 1.00 56.86 456 PRO B CA 1
ATOM 6560 C C . PRO B 1 304 ? 40.743 -22.499 173.921 1.00 59.56 456 PRO B C 1
ATOM 6561 O O . PRO B 1 304 ? 41.078 -21.515 174.576 1.00 58.64 456 PRO B O 1
ATOM 6565 N N . ASP B 1 305 ? 39.555 -22.645 173.339 1.00 64.41 457 ASP B N 1
ATOM 6566 C CA . ASP B 1 305 ? 38.484 -21.652 173.313 1.00 68.58 457 ASP B CA 1
ATOM 6567 C C . ASP B 1 305 ? 37.454 -21.742 174.449 1.00 70.42 457 ASP B C 1
ATOM 6568 O O . ASP B 1 305 ? 36.533 -20.925 174.535 1.00 70.55 457 ASP B O 1
ATOM 6573 N N . THR B 1 306 ? 37.611 -22.742 175.310 1.00 72.83 458 THR B N 1
ATOM 6574 C CA . THR B 1 306 ? 36.702 -22.963 176.433 1.00 74.41 458 THR B CA 1
ATOM 6575 C C . THR B 1 306 ? 37.411 -22.698 177.762 1.00 75.04 458 THR B C 1
ATOM 6576 O O . THR B 1 306 ? 38.643 -22.733 177.843 1.00 75.10 458 THR B O 1
ATOM 6580 N N . THR B 1 307 ? 36.622 -22.415 178.794 1.00 75.51 459 THR B N 1
ATOM 6581 C CA . THR B 1 307 ? 37.155 -22.160 180.125 1.00 75.99 459 THR B CA 1
ATOM 6582 C C . THR B 1 307 ? 36.461 -23.085 181.115 1.00 76.86 459 THR B C 1
ATOM 6583 O O . THR B 1 307 ? 35.540 -23.827 180.752 1.00 76.90 459 THR B O 1
ATOM 6587 N N . ILE B 1 308 ? 36.917 -23.041 182.364 1.00 77.71 460 ILE B N 1
ATOM 6588 C CA . ILE B 1 308 ? 36.354 -23.862 183.428 1.00 77.74 460 ILE B CA 1
ATOM 6589 C C . ILE B 1 308 ? 34.950 -23.404 183.760 1.00 78.04 460 ILE B C 1
ATOM 6590 O O . ILE B 1 308 ? 34.619 -22.225 183.645 1.00 77.84 460 ILE B O 1
ATOM 6595 N N . PRO B 1 309 ? 34.100 -24.339 184.182 1.00 78.97 461 PRO B N 1
ATOM 6596 C CA . PRO B 1 309 ? 32.710 -24.049 184.532 1.00 81.56 461 PRO B CA 1
ATOM 6597 C C . PRO B 1 309 ? 32.512 -23.083 185.703 1.00 85.04 461 PRO B C 1
ATOM 6598 O O . PRO B 1 309 ? 32.034 -21.959 185.510 1.00 85.31 461 PRO B O 1
ATOM 6602 N N . ASP B 1 310 ? 32.888 -23.520 186.908 1.00 88.83 462 ASP B N 1
ATOM 6603 C CA . ASP B 1 310 ? 32.744 -22.717 188.128 1.00 91.93 462 ASP B CA 1
ATOM 6604 C C . ASP B 1 310 ? 34.050 -22.563 188.896 1.00 93.19 462 ASP B C 1
ATOM 6605 O O . ASP B 1 310 ? 35.077 -23.115 188.509 1.00 93.16 462 ASP B O 1
ATOM 6610 N N . GLU B 1 311 ? 33.994 -21.817 189.998 1.00 94.83 463 GLU B N 1
ATOM 6611 C CA . GLU B 1 311 ? 35.166 -21.593 190.840 1.00 96.47 463 GLU B CA 1
ATOM 6612 C C . GLU B 1 311 ? 35.477 -22.838 191.666 1.00 96.82 463 GLU B C 1
ATOM 6613 O O . GLU B 1 311 ? 34.611 -23.684 191.891 1.00 96.74 463 GLU B O 1
ATOM 6619 N N . THR B 1 312 ? 36.724 -22.945 192.112 1.00 97.21 464 THR B N 1
ATOM 6620 C CA . THR B 1 312 ? 37.145 -24.074 192.932 1.00 97.87 464 THR B CA 1
ATOM 6621 C C . THR B 1 312 ? 38.552 -23.834 193.460 1.00 99.05 464 THR B C 1
ATOM 6622 O O . THR B 1 312 ? 39.364 -23.177 192.807 1.00 99.43 464 THR B O 1
ATOM 6626 N N . LYS B 1 313 ? 38.829 -24.361 194.650 1.00 99.97 465 LYS B N 1
ATOM 6627 C CA . LYS B 1 313 ? 40.135 -24.209 195.284 1.00 100.61 465 LYS B CA 1
ATOM 6628 C C . LYS B 1 313 ? 41.212 -24.896 194.435 1.00 99.93 465 LYS B C 1
ATOM 6629 O O . LYS B 1 313 ? 40.989 -25.985 193.899 1.00 99.51 465 LYS B O 1
ATOM 6635 N N . ALA B 1 314 ? 42.371 -24.251 194.314 1.00 99.49 466 ALA B N 1
ATOM 6636 C CA . ALA B 1 314 ? 43.492 -24.785 193.536 1.00 99.45 466 ALA B CA 1
ATOM 6637 C C . ALA B 1 314 ? 44.186 -25.937 194.266 1.00 99.43 466 ALA B C 1
ATOM 6638 O O . ALA B 1 314 ? 45.366 -25.842 194.605 1.00 99.39 466 ALA B O 1
ATOM 6640 N N . THR B 1 315 ? 43.452 -27.026 194.487 1.00 99.58 467 THR B N 1
ATOM 6641 C CA . THR B 1 315 ? 43.973 -28.196 195.194 1.00 99.74 467 THR B CA 1
ATOM 6642 C C . THR B 1 315 ? 44.278 -29.358 194.269 1.00 99.52 467 THR B C 1
ATOM 6643 O O . THR B 1 315 ? 43.524 -29.622 193.335 1.00 99.90 467 THR B O 1
ATOM 6647 N N . ASN B 1 316 ? 45.369 -30.066 194.547 1.00 99.55 468 ASN B N 1
ATOM 6648 C CA . ASN B 1 316 ? 45.753 -31.226 193.745 1.00 99.44 468 ASN B CA 1
ATOM 6649 C C . ASN B 1 316 ? 44.596 -32.242 193.787 1.00 97.69 468 ASN B C 1
ATOM 6650 O O . ASN B 1 316 ? 43.878 -32.342 194.787 1.00 98.32 468 ASN B O 1
ATOM 6655 N N . GLY B 1 317 ? 44.410 -32.975 192.691 1.00 94.91 469 GLY B N 1
ATOM 6656 C CA . GLY B 1 317 ? 43.344 -33.957 192.630 1.00 90.90 469 GLY B CA 1
ATOM 6657 C C . GLY B 1 317 ? 43.402 -34.780 191.363 1.00 88.24 469 GLY B C 1
ATOM 6658 O O . GLY B 1 317 ? 44.237 -34.543 190.490 1.00 87.37 469 GLY B O 1
ATOM 6659 N N . ASN B 1 318 ? 42.522 -35.768 191.277 1.00 85.97 470 ASN B N 1
ATOM 6660 C CA . ASN B 1 318 ? 42.449 -36.623 190.106 1.00 83.98 470 ASN B CA 1
ATOM 6661 C C . ASN B 1 318 ? 40.997 -36.705 189.683 1.00 82.85 470 ASN B C 1
ATOM 6662 O O . ASN B 1 318 ? 40.126 -36.159 190.350 1.00 82.55 470 ASN B O 1
ATOM 6667 N N . PHE B 1 319 ? 40.734 -37.384 188.575 1.00 81.66 471 PHE B N 1
ATOM 6668 C CA . PHE B 1 319 ? 39.368 -37.517 188.095 1.00 81.15 471 PHE B CA 1
ATOM 6669 C C . PHE B 1 319 ? 38.517 -38.161 189.178 1.00 81.28 471 PHE B C 1
ATOM 6670 O O . PHE B 1 319 ? 39.037 -38.853 190.051 1.00 81.20 471 PHE B O 1
ATOM 6678 N N . SER B 1 320 ? 37.207 -37.944 189.108 1.00 82.16 472 SER B N 1
ATOM 6679 C CA . SER B 1 320 ? 36.284 -38.519 190.079 1.00 83.01 472 SER B CA 1
ATOM 6680 C C . SER B 1 320 ? 34.842 -38.187 189.734 1.00 83.42 472 SER B C 1
ATOM 6681 O O . SER B 1 320 ? 34.395 -37.056 189.914 1.00 83.07 472 SER B O 1
ATOM 6684 N N . TYR B 1 321 ? 34.106 -39.175 189.253 1.00 84.29 473 TYR B N 1
ATOM 6685 C CA . TYR B 1 321 ? 32.719 -38.944 188.904 1.00 86.06 473 TYR B CA 1
ATOM 6686 C C . TYR B 1 321 ? 31.814 -39.933 189.621 1.00 88.11 473 TYR B C 1
ATOM 6687 O O . TYR B 1 321 ? 32.099 -41.131 189.661 1.00 87.07 473 TYR B O 1
ATOM 6696 N N . GLY B 1 322 ? 30.723 -39.421 190.185 1.00 91.37 474 GLY B N 1
ATOM 6697 C CA . GLY B 1 322 ? 29.772 -40.268 190.886 1.00 96.66 474 GLY B CA 1
ATOM 6698 C C . GLY B 1 322 ? 29.167 -41.317 189.968 1.00 100.16 474 GLY B C 1
ATOM 6699 O O . GLY B 1 322 ? 29.490 -41.352 188.780 1.00 100.31 474 GLY B O 1
ATOM 6700 N N . GLU B 1 323 ? 28.294 -42.173 190.505 1.00 103.96 475 GLU B N 1
ATOM 6701 C CA . GLU B 1 323 ? 27.665 -43.226 189.698 1.00 107.90 475 GLU B CA 1
ATOM 6702 C C . GL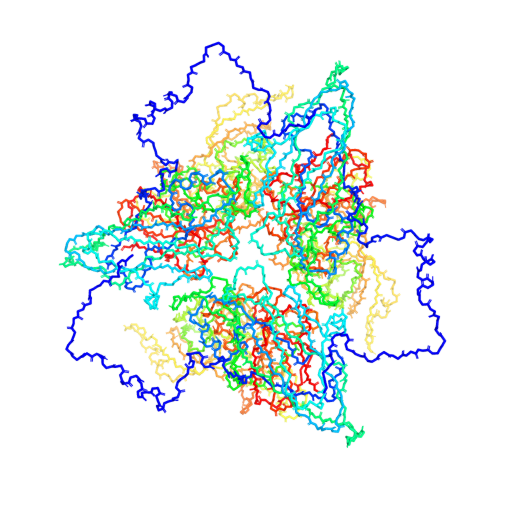U B 1 323 ? 26.568 -42.700 188.774 1.00 108.85 475 GLU B C 1
ATOM 6703 O O . GLU B 1 323 ? 25.832 -43.473 188.148 1.00 108.99 475 GLU B O 1
ATOM 6709 N N . SER B 1 324 ? 26.478 -41.379 188.689 1.00 109.79 476 SER B N 1
ATOM 6710 C CA . SER B 1 324 ? 25.497 -40.719 187.845 1.00 110.77 476 SER B CA 1
ATOM 6711 C C . SER B 1 324 ? 26.063 -40.589 186.427 1.00 111.84 476 SER B C 1
ATOM 6712 O O . SER B 1 324 ? 25.433 -40.001 185.550 1.00 111.75 476 SER B O 1
ATOM 6715 N N . TYR B 1 325 ? 27.256 -41.144 186.211 1.00 113.35 477 TYR B N 1
ATOM 6716 C CA . TYR B 1 325 ? 27.902 -41.094 184.902 1.00 114.85 477 TYR B CA 1
ATOM 6717 C C . TYR B 1 325 ? 28.066 -42.473 184.273 1.00 117.48 477 TYR B C 1
ATOM 6718 O O . TYR B 1 325 ? 28.609 -42.603 183.174 1.00 117.56 477 TYR B O 1
ATOM 6727 N N . ARG B 1 326 ? 27.587 -43.497 184.973 1.00 120.88 478 ARG B N 1
ATOM 6728 C CA . ARG B 1 326 ? 27.665 -44.872 184.490 1.00 124.44 478 ARG B CA 1
ATOM 6729 C C . ARG B 1 326 ? 26.723 -45.047 183.295 1.00 126.08 478 ARG B C 1
ATOM 6730 O O . ARG B 1 326 ? 25.513 -44.836 183.415 1.00 126.64 478 ARG B O 1
ATOM 6738 N N . ALA B 1 327 ? 27.284 -45.427 182.148 1.00 127.57 479 ALA B N 1
ATOM 6739 C CA . ALA B 1 327 ? 26.502 -45.625 180.927 1.00 129.04 479 ALA B CA 1
ATOM 6740 C C . ALA B 1 327 ? 25.231 -46.433 181.202 1.00 130.23 479 ALA B C 1
ATOM 6741 O O . ALA B 1 327 ? 25.290 -47.558 181.705 1.00 130.38 479 ALA B O 1
ATOM 6743 N N . GLY B 1 328 ? 24.082 -45.849 180.872 1.00 131.16 480 GLY B N 1
ATOM 6744 C CA . GLY B 1 328 ? 22.815 -46.522 181.098 1.00 132.32 480 GLY B CA 1
ATOM 6745 C C . GLY B 1 328 ? 21.773 -45.613 181.730 1.00 133.04 480 GLY B C 1
ATOM 6746 O O . GLY B 1 328 ? 20.572 -45.839 181.573 1.00 133.47 480 GLY B O 1
ATOM 6747 N N . SER B 1 329 ? 22.226 -44.588 182.448 1.00 133.10 481 SER B N 1
ATOM 6748 C CA . SER B 1 329 ? 21.315 -43.640 183.094 1.00 132.88 481 SER B CA 1
ATOM 6749 C C . SER B 1 329 ? 21.080 -42.429 182.188 1.00 132.73 481 SER B C 1
ATOM 6750 O O . SER B 1 329 ? 22.031 -41.741 181.808 1.00 132.59 481 SER B O 1
ATOM 6753 N N . THR B 1 330 ? 19.813 -42.175 181.847 1.00 132.32 482 THR B N 1
ATOM 6754 C CA . THR B 1 330 ? 19.439 -41.053 180.974 1.00 131.55 482 THR B CA 1
ATOM 6755 C C . THR B 1 330 ? 19.425 -39.727 181.748 1.00 130.48 482 THR B C 1
ATOM 6756 O O . THR B 1 330 ? 18.814 -38.746 181.317 1.00 130.67 482 THR B O 1
ATOM 6760 N N . THR B 1 331 ? 20.106 -39.712 182.892 1.00 128.60 483 THR B N 1
ATOM 6761 C CA . THR B 1 331 ? 20.190 -38.525 183.736 1.00 126.43 483 THR B CA 1
ATOM 6762 C C . THR B 1 331 ? 21.603 -38.402 184.300 1.00 125.20 483 THR B C 1
ATOM 6763 O O . THR B 1 331 ? 22.227 -39.410 184.631 1.00 125.30 483 THR B O 1
ATOM 6767 N N . ILE B 1 332 ? 22.102 -37.171 184.399 1.00 123.62 484 ILE B N 1
ATOM 6768 C CA . ILE B 1 332 ? 23.447 -36.914 184.919 1.00 122.10 484 ILE B CA 1
ATOM 6769 C C . ILE B 1 332 ? 23.447 -35.698 185.848 1.00 121.18 484 ILE B C 1
ATOM 6770 O O . ILE B 1 332 ? 23.250 -34.567 185.404 1.00 121.16 484 ILE B O 1
ATOM 6775 N N . LYS B 1 333 ? 23.665 -35.942 187.136 1.00 119.89 485 LYS B N 1
ATOM 6776 C CA . LYS B 1 333 ? 23.694 -34.877 188.135 1.00 118.61 485 LYS B CA 1
ATOM 6777 C C . LYS B 1 333 ? 25.096 -34.272 188.183 1.00 117.36 485 LYS B C 1
ATOM 6778 O O . LYS B 1 333 ? 26.045 -34.930 188.598 1.00 117.42 485 LYS B O 1
ATOM 6784 N N . PRO B 1 334 ? 25.240 -33.005 187.758 1.00 116.20 486 PRO B N 1
ATOM 6785 C CA . PRO B 1 334 ? 26.519 -32.278 187.732 1.00 115.23 486 PRO B CA 1
ATOM 6786 C C . PRO B 1 334 ? 27.193 -32.067 189.087 1.00 114.23 486 PRO B C 1
ATOM 6787 O O . PRO B 1 334 ? 28.216 -31.381 189.183 1.00 113.47 486 PRO B O 1
ATOM 6791 N N . ASN B 1 335 ? 26.612 -32.667 190.125 1.00 113.55 487 ASN B N 1
ATOM 6792 C CA . ASN B 1 335 ? 27.130 -32.565 191.489 1.00 112.48 487 ASN B CA 1
ATOM 6793 C C . ASN B 1 335 ? 28.101 -33.714 191.799 1.00 110.61 487 ASN B C 1
ATOM 6794 O O . ASN B 1 335 ? 29.034 -33.556 192.589 1.00 110.48 487 ASN B O 1
ATOM 6799 N N . GLU B 1 336 ? 27.871 -34.865 191.171 1.00 108.24 488 GLU B N 1
ATOM 6800 C CA . GLU B 1 336 ? 28.708 -36.046 191.363 1.00 105.94 488 GLU B CA 1
ATOM 6801 C C . GLU B 1 336 ? 30.119 -35.773 190.849 1.00 104.48 488 GLU B C 1
ATOM 6802 O O . GLU B 1 336 ? 31.100 -36.338 191.345 1.00 104.00 488 GLU B O 1
ATOM 6808 N N . ASN B 1 337 ? 30.204 -34.904 189.843 1.00 103.13 489 ASN B N 1
ATOM 6809 C CA . ASN B 1 337 ? 31.474 -34.535 189.225 1.00 101.61 489 ASN B CA 1
ATOM 6810 C C . ASN B 1 337 ? 32.329 -33.725 190.175 1.00 100.45 489 ASN B C 1
ATOM 6811 O O . ASN B 1 337 ? 32.267 -32.494 190.192 1.00 100.30 489 ASN B O 1
ATOM 6816 N N . SER B 1 338 ? 33.141 -34.423 190.955 1.00 99.27 490 SER B N 1
ATOM 6817 C CA . SER B 1 338 ? 34.005 -33.770 191.925 1.00 97.55 490 SER B CA 1
ATOM 6818 C C . SER B 1 338 ? 35.333 -33.327 191.312 1.00 95.81 490 SER B C 1
ATOM 6819 O O . SER B 1 338 ? 36.120 -32.643 191.969 1.00 95.97 490 SER B O 1
ATOM 6822 N N . THR B 1 339 ? 35.575 -33.705 190.055 1.00 93.32 491 THR B N 1
ATOM 6823 C CA . THR B 1 339 ? 36.816 -33.344 189.364 1.00 90.57 491 THR B CA 1
ATOM 6824 C C . THR B 1 339 ? 37.061 -31.851 189.446 1.00 89.48 491 THR B C 1
ATOM 6825 O O . THR B 1 339 ? 36.195 -31.058 189.103 1.00 89.15 491 THR B O 1
ATOM 6829 N N . HIS B 1 340 ? 38.246 -31.459 189.885 1.00 88.72 492 HIS B N 1
ATOM 6830 C CA . HIS B 1 340 ? 38.523 -30.042 190.005 1.00 88.83 492 HIS B CA 1
ATOM 6831 C C . HIS B 1 340 ? 38.910 -29.400 188.689 1.00 87.00 492 HIS B C 1
ATOM 6832 O O . HIS B 1 340 ? 38.514 -28.269 188.407 1.00 87.92 492 HIS B O 1
ATOM 6839 N N . PHE B 1 341 ? 39.685 -30.109 187.878 1.00 84.07 493 PHE B N 1
ATOM 6840 C CA . PHE B 1 341 ? 40.111 -29.559 186.599 1.00 80.68 493 PHE B CA 1
ATOM 6841 C C . PHE B 1 341 ? 39.092 -29.848 185.495 1.00 78.77 493 PHE B C 1
ATOM 6842 O O . PHE B 1 341 ? 39.421 -30.363 184.427 1.00 78.41 493 PHE B O 1
ATOM 6850 N N . LYS B 1 342 ? 37.842 -29.504 185.782 1.00 76.37 494 LYS B N 1
ATOM 6851 C CA . LYS B 1 342 ? 36.753 -29.681 184.842 1.00 74.31 494 LYS B CA 1
ATOM 6852 C C . LYS B 1 342 ? 36.976 -28.709 183.697 1.00 73.67 494 LYS B C 1
ATOM 6853 O O . LYS B 1 342 ? 37.760 -27.764 183.822 1.00 74.34 494 LYS B O 1
ATOM 6859 N N . GLY B 1 343 ? 36.289 -28.950 182.583 1.00 71.90 495 GLY B N 1
ATOM 6860 C CA . GLY B 1 343 ? 36.394 -28.082 181.417 1.00 68.98 495 GLY B CA 1
ATOM 6861 C C . GLY B 1 343 ? 37.813 -27.758 181.012 1.00 66.22 495 GLY B C 1
ATOM 6862 O O . GLY B 1 343 ? 38.127 -26.636 180.623 1.00 65.72 495 GLY B O 1
ATOM 6863 N N . THR B 1 344 ? 38.665 -28.766 181.090 1.00 63.32 496 THR B N 1
ATOM 6864 C CA . THR B 1 344 ? 40.058 -28.608 180.753 1.00 61.10 496 THR B CA 1
ATOM 6865 C C . THR B 1 344 ? 40.382 -29.415 179.519 1.00 59.67 496 THR B C 1
ATOM 6866 O O . THR B 1 344 ? 39.736 -30.424 179.235 1.00 60.50 496 THR B O 1
ATOM 6870 N N . TYR B 1 345 ? 41.392 -28.972 178.785 1.00 57.02 497 TYR B N 1
ATOM 6871 C CA . TYR B 1 345 ? 41.793 -29.684 177.591 1.00 54.98 497 TYR B CA 1
ATOM 6872 C C . TYR B 1 345 ? 43.010 -30.546 177.843 1.00 53.03 497 TYR B C 1
ATOM 6873 O O . TYR B 1 345 ? 44.062 -30.052 178.232 1.00 51.94 497 TYR B O 1
ATOM 6882 N N . ILE B 1 346 ? 42.849 -31.844 177.628 1.00 51.35 498 ILE B N 1
ATOM 6883 C CA . ILE B 1 346 ? 43.930 -32.795 177.821 1.00 50.45 498 ILE B CA 1
ATOM 6884 C C . ILE B 1 346 ? 44.955 -32.568 176.707 1.00 49.74 498 ILE B C 1
ATOM 6885 O O . ILE B 1 346 ? 44.582 -32.560 175.536 1.00 49.58 498 ILE B O 1
ATOM 6890 N N . CYS B 1 347 ? 46.230 -32.396 177.058 1.00 49.36 499 CYS B N 1
ATOM 6891 C CA . CYS B 1 347 ? 47.287 -32.176 176.057 1.00 50.35 499 CYS B CA 1
ATOM 6892 C C . CYS B 1 347 ? 48.569 -32.960 176.309 1.00 51.19 499 CYS B C 1
ATOM 6893 O O . CYS B 1 347 ? 49.263 -32.685 177.286 1.00 51.82 499 CYS B O 1
ATOM 6896 N N . GLY B 1 348 ? 48.911 -33.898 175.427 1.00 52.06 500 GLY B N 1
ATOM 6897 C CA . GLY B 1 348 ? 50.148 -34.649 175.603 1.00 52.79 500 GLY B CA 1
ATOM 6898 C C . GLY B 1 348 ? 51.294 -33.661 175.712 1.00 53.82 500 GLY B C 1
ATOM 6899 O O . GLY B 1 348 ? 51.223 -32.574 175.142 1.00 54.34 500 GLY B O 1
ATOM 6900 N N . THR B 1 349 ? 52.364 -34.006 176.416 1.00 54.48 501 THR B N 1
ATOM 6901 C CA . THR B 1 349 ? 53.425 -33.022 176.556 1.00 55.04 501 THR B CA 1
ATOM 6902 C C . THR B 1 349 ? 54.830 -33.543 176.502 1.00 54.05 501 THR B C 1
ATOM 6903 O O . THR B 1 349 ? 55.074 -34.729 176.659 1.00 53.51 501 THR B O 1
ATOM 6907 N N . LEU B 1 350 ? 55.754 -32.621 176.289 1.00 53.88 502 LEU B N 1
ATOM 6908 C CA . LEU B 1 350 ? 57.159 -32.942 176.257 1.00 54.75 502 LEU B CA 1
ATOM 6909 C C . LEU B 1 350 ? 57.820 -31.739 176.909 1.00 56.70 502 LEU B C 1
ATOM 6910 O O . LEU B 1 350 ? 58.142 -30.750 176.249 1.00 56.28 502 LEU B O 1
ATOM 6915 N N . SER B 1 351 ? 57.990 -31.836 178.224 1.00 59.72 503 SER B N 1
ATOM 6916 C CA . SER B 1 351 ? 58.580 -30.775 179.024 1.00 62.47 503 SER B CA 1
ATOM 6917 C C . SER B 1 351 ? 60.068 -30.948 179.273 1.00 65.11 503 SER B C 1
ATOM 6918 O O . SER B 1 351 ? 60.597 -32.067 179.266 1.00 64.71 503 SER B O 1
ATOM 6921 N N . THR B 1 352 ? 60.721 -29.812 179.499 1.00 68.35 504 THR B N 1
ATOM 6922 C CA . THR B 1 352 ? 62.148 -29.741 179.790 1.00 71.95 504 THR B CA 1
ATOM 6923 C C . THR B 1 352 ? 62.378 -28.633 180.814 1.00 75.29 504 THR B C 1
ATOM 6924 O O . THR B 1 352 ? 61.598 -27.681 180.907 1.00 75.66 504 THR B O 1
ATOM 6928 N N . VAL B 1 353 ? 63.449 -28.760 181.585 1.00 79.09 505 VAL B N 1
ATOM 6929 C CA . VAL B 1 353 ? 63.764 -27.765 182.593 1.00 82.63 505 VAL B CA 1
ATOM 6930 C C . VAL B 1 353 ? 65.077 -27.044 182.315 1.00 86.39 505 VAL B C 1
ATOM 6931 O O . VAL B 1 353 ? 66.038 -27.639 181.818 1.00 86.79 505 VAL B O 1
ATOM 6935 N N . GLU B 1 354 ? 65.106 -25.753 182.634 1.00 90.64 506 GLU B N 1
ATOM 6936 C CA . GLU B 1 354 ? 66.304 -24.951 182.431 1.00 95.59 506 GLU B CA 1
ATOM 6937 C C . GLU B 1 354 ? 67.135 -24.955 183.705 1.00 98.18 506 GLU B C 1
ATOM 6938 O O . GLU B 1 354 ? 66.863 -24.195 184.635 1.00 98.59 506 GLU B O 1
ATOM 6944 N N . ILE B 1 355 ? 68.139 -25.828 183.748 1.00 101.28 507 ILE B N 1
ATOM 6945 C CA . ILE B 1 355 ? 69.017 -25.914 184.908 1.00 104.23 507 ILE B CA 1
ATOM 6946 C C . ILE B 1 355 ? 69.796 -24.612 184.992 1.00 107.29 507 ILE B C 1
ATOM 6947 O O . ILE B 1 355 ? 70.610 -24.321 184.120 1.00 107.26 507 ILE B O 1
ATOM 6952 N N . PRO B 1 356 ? 69.565 -23.815 186.045 1.00 110.55 508 PRO B N 1
ATOM 6953 C CA . PRO B 1 356 ? 70.269 -22.538 186.205 1.00 113.89 508 PRO B CA 1
ATOM 6954 C C . PRO B 1 356 ? 71.792 -22.708 186.202 1.00 117.59 508 PRO B C 1
ATOM 6955 O O . PRO B 1 356 ? 72.293 -23.832 186.327 1.00 118.01 508 PRO B O 1
ATOM 6959 N N . GLU B 1 357 ? 72.523 -21.601 186.047 1.00 121.64 509 GLU B N 1
ATOM 6960 C CA . GLU B 1 357 ? 73.993 -21.629 186.013 1.00 125.24 509 GLU B CA 1
ATOM 6961 C C . GLU B 1 357 ? 74.572 -22.475 187.151 1.00 127.24 509 GLU B C 1
ATOM 6962 O O . GLU B 1 357 ? 73.860 -22.844 188.088 1.00 127.32 509 GLU B O 1
ATOM 6968 N N . ASN B 1 358 ? 75.865 -22.777 187.068 1.00 129.80 510 ASN B N 1
ATOM 6969 C CA . ASN B 1 358 ? 76.530 -23.588 188.094 1.00 132.34 510 ASN B CA 1
ATOM 6970 C C . ASN B 1 358 ? 76.540 -22.910 189.472 1.00 133.30 510 ASN B C 1
ATOM 6971 O O . ASN B 1 358 ? 77.457 -22.153 189.814 1.00 133.41 510 ASN B O 1
ATOM 6976 N N . ASP B 1 359 ? 75.502 -23.196 190.255 1.00 134.06 511 ASP B N 1
ATOM 6977 C CA . ASP B 1 359 ? 75.347 -22.647 191.600 1.00 134.39 511 ASP B CA 1
ATOM 6978 C C . ASP B 1 359 ? 74.724 -23.693 192.538 1.00 134.49 511 ASP B C 1
ATOM 6979 O O . ASP B 1 359 ? 75.275 -24.002 193.600 1.00 134.77 511 ASP B O 1
ATOM 6984 N N . GLU B 1 360 ? 73.582 -24.239 192.132 1.00 133.77 512 GLU B N 1
ATOM 6985 C CA . GLU B 1 360 ? 72.890 -25.261 192.908 1.00 132.66 512 GLU B CA 1
ATOM 6986 C C . GLU B 1 360 ? 71.984 -26.087 192.006 1.00 131.10 512 GLU B C 1
ATOM 6987 O O . GLU B 1 360 ? 70.846 -25.717 191.722 1.00 130.86 512 GLU B O 1
ATOM 6993 N N . GLN B 1 361 ? 72.515 -27.213 191.547 1.00 129.10 513 GLN B N 1
ATOM 6994 C CA . GLN B 1 361 ? 71.777 -28.108 190.668 1.00 126.65 513 GLN B CA 1
ATOM 6995 C C . GLN B 1 361 ? 70.810 -29.012 191.460 1.00 124.25 513 GLN B C 1
ATOM 6996 O O . GLN B 1 361 ? 70.805 -30.230 191.279 1.00 124.59 513 GLN B O 1
ATOM 7002 N N . GLN B 1 362 ? 70.007 -28.418 192.345 1.00 120.46 514 GLN B N 1
ATOM 7003 C CA . GLN B 1 362 ? 69.031 -29.170 193.151 1.00 115.73 514 GLN B CA 1
ATOM 7004 C C . GLN B 1 362 ? 67.799 -29.392 192.284 1.00 112.39 514 GLN B C 1
ATOM 7005 O O . GLN B 1 362 ? 66.855 -30.082 192.672 1.00 111.67 514 GLN B O 1
ATOM 7011 N N . ILE B 1 363 ? 67.825 -28.767 191.113 1.00 108.19 515 ILE B N 1
ATOM 7012 C CA . ILE B 1 363 ? 66.737 -28.841 190.161 1.00 103.37 515 ILE B CA 1
ATOM 7013 C C . ILE B 1 363 ? 66.985 -29.947 189.151 1.00 100.56 515 ILE B C 1
ATOM 7014 O O . ILE B 1 363 ? 66.047 -30.512 188.603 1.00 100.04 515 ILE B O 1
ATOM 7019 N N . LYS B 1 364 ? 68.255 -30.248 188.907 1.00 97.91 516 LYS B N 1
ATOM 7020 C CA . LYS B 1 364 ? 68.628 -31.291 187.964 1.00 96.01 516 LYS B CA 1
ATOM 7021 C C . LYS B 1 364 ? 67.854 -32.558 188.281 1.00 94.65 516 LYS B C 1
ATOM 7022 O O . LYS B 1 364 ? 67.823 -33.495 187.490 1.00 93.87 516 LYS B O 1
ATOM 7028 N N . THR B 1 365 ? 67.228 -32.585 189.447 1.00 94.28 517 THR B N 1
ATOM 7029 C CA . THR B 1 365 ? 66.452 -33.745 189.855 1.00 94.43 517 THR B CA 1
ATOM 7030 C C . THR B 1 365 ? 65.058 -33.653 189.254 1.00 93.47 517 THR B C 1
ATOM 7031 O O . THR B 1 365 ? 64.473 -34.662 188.860 1.00 93.53 517 THR B O 1
ATOM 7035 N N . GLU B 1 366 ? 64.532 -32.432 189.199 1.00 92.19 518 GLU B N 1
ATOM 7036 C CA . GLU B 1 366 ? 63.208 -32.182 188.643 1.00 90.53 518 GLU B CA 1
ATOM 7037 C C . GLU B 1 366 ? 63.311 -32.070 187.133 1.00 88.28 518 GLU B C 1
ATOM 7038 O O . GLU B 1 366 ? 62.303 -32.075 186.433 1.00 87.61 518 GLU B O 1
ATOM 7044 N N . ALA B 1 367 ? 64.538 -31.969 186.639 1.00 86.22 519 ALA B N 1
ATOM 7045 C CA . ALA B 1 367 ? 64.777 -31.840 185.214 1.00 84.73 519 ALA B CA 1
ATOM 7046 C C . ALA B 1 367 ? 64.849 -33.196 184.541 1.00 83.92 519 ALA B C 1
ATOM 7047 O O . ALA B 1 367 ? 64.470 -33.343 183.379 1.00 84.03 519 ALA B O 1
ATOM 7049 N N . GLU B 1 368 ? 65.341 -34.185 185.276 1.00 83.25 520 GLU B N 1
ATOM 7050 C CA . GLU B 1 368 ? 65.467 -35.529 184.745 1.00 82.90 520 GLU B CA 1
ATOM 7051 C C . GLU B 1 368 ? 64.161 -36.299 184.857 1.00 81.58 520 GLU B C 1
ATOM 7052 O O . GLU B 1 368 ? 64.052 -37.400 184.330 1.00 81.56 520 GLU B O 1
ATOM 7058 N N . LYS B 1 369 ? 63.170 -35.731 185.539 1.00 80.28 521 LYS B N 1
ATOM 7059 C CA . LYS B 1 369 ? 61.892 -36.421 185.687 1.00 79.47 521 LYS B CA 1
ATOM 7060 C C . LYS B 1 369 ? 61.189 -36.613 184.346 1.00 78.04 521 LYS B C 1
ATOM 7061 O O . LYS B 1 369 ? 61.341 -35.802 183.436 1.00 78.21 521 LYS B O 1
ATOM 7067 N N . LYS B 1 370 ? 60.431 -37.696 184.224 1.00 76.48 522 LYS B N 1
ATOM 7068 C CA . LYS B 1 370 ? 59.706 -37.963 182.996 1.00 75.11 522 LYS B CA 1
ATOM 7069 C C . LYS B 1 370 ? 58.597 -36.931 182.837 1.00 74.40 522 LYS B C 1
ATOM 7070 O O . LYS B 1 370 ? 58.085 -36.398 183.826 1.00 73.93 522 LYS B O 1
ATOM 7076 N N . SER B 1 371 ? 58.235 -36.659 181.584 1.00 73.85 523 SER B N 1
ATOM 7077 C CA . SER B 1 371 ? 57.209 -35.675 181.243 1.00 72.22 523 SER B CA 1
ATOM 7078 C C . SER B 1 371 ? 55.778 -36.122 181.527 1.00 71.44 523 SER B C 1
ATOM 7079 O O . SER B 1 371 ? 55.409 -37.284 181.333 1.00 70.76 523 SER B O 1
ATOM 7082 N N . GLN B 1 372 ? 54.979 -35.157 181.971 1.00 70.85 524 GLN B N 1
ATOM 7083 C CA . GLN B 1 372 ? 53.577 -35.353 182.338 1.00 70.12 524 GLN B CA 1
ATOM 7084 C C . GLN B 1 372 ? 52.642 -34.662 181.357 1.00 68.73 524 GLN B C 1
ATOM 7085 O O . GLN B 1 372 ? 53.027 -33.672 180.736 1.00 69.94 524 GLN B O 1
ATOM 7091 N N . THR B 1 373 ? 51.415 -35.159 181.215 1.00 65.48 525 THR B N 1
ATOM 7092 C CA . THR B 1 373 ? 50.493 -34.496 180.300 1.00 62.59 525 THR B CA 1
ATOM 7093 C C . THR B 1 373 ? 49.727 -33.425 181.057 1.00 59.80 525 THR B C 1
ATOM 7094 O O . THR B 1 373 ? 49.021 -33.705 182.019 1.00 59.67 525 THR B O 1
ATOM 7098 N N . MET B 1 374 ? 49.902 -32.188 180.611 1.00 57.33 526 MET B N 1
ATOM 7099 C CA . MET B 1 374 ? 49.271 -31.032 181.222 1.00 55.49 526 MET B CA 1
ATOM 7100 C C . MET B 1 374 ? 47.823 -30.860 180.782 1.00 54.64 526 MET B C 1
ATOM 7101 O O . MET B 1 374 ? 47.457 -31.204 179.658 1.00 55.20 526 MET B O 1
ATOM 7106 N N . TYR B 1 375 ? 47.011 -30.331 181.692 1.00 53.58 527 TYR B N 1
ATOM 7107 C CA . TYR B 1 375 ? 45.593 -30.080 181.470 1.00 52.94 527 TYR B CA 1
ATOM 7108 C C . TYR B 1 375 ? 45.419 -28.571 181.365 1.00 53.45 527 TYR B C 1
ATOM 7109 O O . TYR B 1 375 ? 45.446 -27.866 182.364 1.00 53.51 527 TYR B O 1
ATOM 7118 N N . VAL B 1 376 ? 45.219 -28.075 180.152 1.00 54.30 528 VAL B N 1
ATOM 7119 C CA . VAL B 1 376 ? 45.099 -26.641 179.938 1.00 54.38 528 VAL B CA 1
ATOM 7120 C C . VAL B 1 376 ? 43.709 -26.032 179.994 1.00 54.50 528 VAL B C 1
ATOM 7121 O O . VAL B 1 376 ? 42.716 -26.683 179.673 1.00 54.03 528 VAL B O 1
ATOM 7125 N N . VAL B 1 377 ? 43.665 -24.766 180.410 1.00 55.39 529 VAL B N 1
ATOM 7126 C CA . VAL B 1 377 ? 42.432 -23.990 180.490 1.00 57.71 529 VAL B CA 1
ATOM 7127 C C . VAL B 1 377 ? 42.761 -22.492 180.553 1.00 58.81 529 VAL B C 1
ATOM 7128 O O . VAL B 1 377 ? 43.925 -22.106 180.545 1.00 57.48 529 VAL B O 1
ATOM 7132 N N . THR B 1 378 ? 41.733 -21.655 180.627 1.00 61.55 530 THR B N 1
ATOM 7133 C CA . THR B 1 378 ? 41.925 -20.214 180.659 1.00 65.64 530 THR B CA 1
ATOM 7134 C C . THR B 1 378 ? 41.107 -19.597 181.775 1.00 68.58 530 THR B C 1
ATOM 7135 O O . THR B 1 378 ? 39.887 -19.734 181.789 1.00 68.29 530 THR B O 1
ATOM 7139 N N . ALA B 1 379 ? 41.775 -18.910 182.701 1.00 72.85 531 ALA B N 1
ATOM 7140 C CA . ALA B 1 379 ? 41.088 -18.266 183.821 1.00 77.17 531 ALA B CA 1
ATOM 7141 C C . ALA B 1 379 ? 41.999 -17.324 184.607 1.00 80.68 531 ALA B C 1
ATOM 7142 O O . ALA B 1 379 ? 43.169 -17.152 184.261 1.00 80.48 531 ALA B O 1
ATOM 7144 N N . ASP B 1 380 ? 41.436 -16.707 185.651 1.00 85.74 532 ASP B N 1
ATOM 7145 C CA . ASP B 1 380 ? 42.161 -15.787 186.543 1.00 90.27 532 ASP B CA 1
ATOM 7146 C C . ASP B 1 380 ? 42.769 -16.643 187.660 1.00 92.81 532 ASP B C 1
ATOM 7147 O O . ASP B 1 380 ? 42.089 -17.501 188.237 1.00 92.48 532 ASP B O 1
ATOM 7152 N N . PHE B 1 381 ? 44.034 -16.390 187.984 1.00 96.05 533 PHE B N 1
ATOM 7153 C CA . PHE B 1 381 ? 44.720 -17.184 188.996 1.00 99.07 533 PHE B CA 1
ATOM 7154 C C . PHE B 1 381 ? 45.154 -16.513 190.290 1.00 101.40 533 PHE B C 1
ATOM 7155 O O . PHE B 1 381 ? 46.258 -15.965 190.392 1.00 101.54 533 PHE B O 1
ATOM 7163 N N . LYS B 1 382 ? 44.278 -16.574 191.283 1.00 104.20 534 LYS B N 1
ATOM 7164 C CA . LYS B 1 382 ? 44.569 -16.034 192.603 1.00 106.22 534 LYS B CA 1
ATOM 7165 C C . LYS B 1 382 ? 45.077 -17.290 193.302 1.00 107.26 534 LYS B C 1
ATOM 7166 O O . LYS B 1 382 ? 44.300 -18.200 193.582 1.00 108.10 534 LYS B O 1
ATOM 7172 N N . ASP B 1 383 ? 46.380 -17.347 193.546 1.00 108.01 535 ASP B N 1
ATOM 7173 C CA . ASP B 1 383 ? 47.021 -18.507 194.165 1.00 109.08 535 ASP B CA 1
ATOM 7174 C C . ASP B 1 383 ? 46.141 -19.467 194.991 1.00 107.84 535 ASP B C 1
ATOM 7175 O O . ASP B 1 383 ? 46.401 -20.671 195.027 1.00 107.72 535 ASP B O 1
ATOM 7180 N N . THR B 1 384 ? 45.097 -18.956 195.634 1.00 106.23 536 THR B N 1
ATOM 7181 C CA . THR B 1 384 ? 44.221 -19.810 196.435 1.00 104.80 536 THR B CA 1
ATOM 7182 C C . THR B 1 384 ? 43.042 -20.412 195.659 1.00 103.36 536 THR B C 1
ATOM 7183 O O . THR B 1 384 ? 42.708 -21.589 195.837 1.00 102.78 536 THR B O 1
ATOM 7187 N N . ILE B 1 385 ? 42.417 -19.600 194.807 1.00 101.83 537 ILE B N 1
ATOM 7188 C CA . ILE B 1 385 ? 41.258 -20.029 194.017 1.00 99.66 537 ILE B CA 1
ATOM 7189 C C . ILE B 1 385 ? 41.352 -19.627 192.538 1.00 97.67 537 ILE B C 1
ATOM 7190 O O . ILE B 1 385 ? 41.873 -18.560 192.202 1.00 97.24 537 ILE B O 1
ATOM 7195 N N . VAL B 1 386 ? 40.838 -20.493 191.662 1.00 95.36 538 VAL B N 1
ATOM 7196 C CA . VAL B 1 386 ? 40.829 -20.254 190.219 1.00 92.32 538 VAL B CA 1
ATOM 7197 C C . VAL B 1 386 ? 39.429 -19.835 189.777 1.00 91.00 538 VAL B C 1
ATOM 7198 O O . VAL B 1 386 ? 38.455 -20.568 189.968 1.00 90.41 538 VAL B O 1
ATOM 7202 N N . LYS B 1 387 ? 39.337 -18.643 189.199 1.00 89.66 539 LYS B N 1
ATOM 7203 C CA . LYS B 1 387 ? 38.064 -18.109 188.740 1.00 88.56 539 LYS B CA 1
ATOM 7204 C C . LYS B 1 387 ? 37.977 -18.185 187.217 1.00 86.62 539 LYS B C 1
ATOM 7205 O O . LYS B 1 387 ? 38.932 -17.852 186.515 1.00 86.36 539 LYS B O 1
ATOM 7211 N N . PRO B 1 388 ? 36.828 -18.645 186.694 1.00 84.38 540 PRO B N 1
ATOM 7212 C CA . PRO B 1 388 ? 36.555 -18.783 185.261 1.00 83.22 540 PRO B CA 1
ATOM 7213 C C . PRO B 1 388 ? 36.551 -17.425 184.551 1.00 82.49 540 PRO B C 1
ATOM 7214 O O . PRO B 1 388 ? 35.780 -16.537 184.913 1.00 83.08 540 PRO B O 1
ATOM 7218 N N . GLN B 1 389 ? 37.413 -17.259 183.550 1.00 80.96 541 GLN B N 1
ATOM 7219 C CA . GLN B 1 389 ? 37.472 -16.006 182.801 1.00 79.50 541 GLN B CA 1
ATOM 7220 C C . GLN B 1 389 ? 37.265 -16.276 181.321 1.00 78.34 541 GLN B C 1
ATOM 7221 O O . GLN B 1 389 ? 38.002 -17.062 180.720 1.00 78.04 541 GLN B O 1
ATOM 7227 N N . HIS B 1 390 ? 36.268 -15.617 180.736 1.00 76.69 542 HIS B N 1
ATOM 7228 C CA . HIS B 1 390 ? 35.968 -15.800 179.322 1.00 74.19 542 HIS B CA 1
ATOM 7229 C C . HIS B 1 390 ? 36.597 -14.728 178.435 1.00 72.28 542 HIS B C 1
ATOM 7230 O O . HIS B 1 390 ? 36.310 -14.651 177.243 1.00 72.34 542 HIS B O 1
ATOM 7237 N N . LYS B 1 391 ? 37.461 -13.910 179.031 1.00 70.15 543 LYS B N 1
ATOM 7238 C CA . LYS B 1 391 ? 38.156 -12.858 178.302 1.00 68.40 543 LYS B CA 1
ATOM 7239 C C . LYS B 1 391 ? 39.652 -13.131 178.395 1.00 66.67 543 LYS B C 1
ATOM 7240 O O . LYS B 1 391 ? 40.316 -12.697 179.334 1.00 67.12 543 LYS B O 1
ATOM 7246 N N . ILE B 1 392 ? 40.170 -13.854 177.407 1.00 64.28 544 ILE B N 1
ATOM 7247 C CA . ILE B 1 392 ? 41.574 -14.236 177.364 1.00 61.45 544 ILE B CA 1
ATOM 7248 C C . ILE B 1 392 ? 42.564 -13.078 177.334 1.00 61.25 544 ILE B C 1
ATOM 7249 O O . ILE B 1 392 ? 42.258 -11.982 176.863 1.00 60.10 544 ILE B O 1
ATOM 7254 N N . SER B 1 393 ? 43.756 -13.358 177.855 1.00 62.34 545 SER B N 1
ATOM 7255 C CA . SER B 1 393 ? 44.854 -12.398 177.966 1.00 64.04 545 SER B CA 1
ATOM 7256 C C . SER B 1 393 ? 46.120 -13.195 178.327 1.00 64.13 545 SER B C 1
ATOM 7257 O O . SER B 1 393 ? 46.031 -14.225 178.988 1.00 64.65 545 SER B O 1
ATOM 7260 N N . PRO B 1 394 ? 47.312 -12.728 177.916 1.00 64.25 546 PRO B N 1
ATOM 7261 C CA . PRO B 1 394 ? 48.534 -13.473 178.243 1.00 65.45 546 PRO B CA 1
ATOM 7262 C C . PRO B 1 394 ? 48.657 -13.819 179.735 1.00 67.43 546 PRO B C 1
ATOM 7263 O O . PRO B 1 394 ? 49.437 -14.701 180.121 1.00 68.21 546 PRO B O 1
ATOM 7267 N N . GLN B 1 395 ? 47.872 -13.135 180.566 1.00 68.59 547 GLN B N 1
ATOM 7268 C CA . GLN B 1 395 ? 47.900 -13.350 182.009 1.00 69.45 547 GLN B CA 1
ATOM 7269 C C . GLN B 1 395 ? 46.934 -14.438 182.471 1.00 68.94 547 GLN B C 1
ATOM 7270 O O . GLN B 1 395 ? 47.181 -15.100 183.475 1.00 69.87 547 GLN B O 1
ATOM 7276 N N . LYS B 1 396 ? 45.834 -14.624 181.746 1.00 68.48 548 LYS B N 1
ATOM 7277 C CA . LYS B 1 396 ? 44.837 -15.621 182.138 1.00 68.26 548 LYS B CA 1
ATOM 7278 C C . LYS B 1 396 ? 45.104 -17.028 181.599 1.00 67.26 548 LYS B C 1
ATOM 7279 O O . LYS B 1 396 ? 44.210 -17.874 181.579 1.00 66.31 548 LYS B O 1
ATOM 7285 N N . LEU B 1 397 ? 46.339 -17.271 181.166 1.00 66.67 549 LEU B N 1
ATOM 7286 C CA . LEU B 1 397 ? 46.738 -18.578 180.653 1.00 66.17 549 LEU B CA 1
ATOM 7287 C C . LEU B 1 397 ? 47.125 -19.457 181.833 1.00 65.97 549 LEU B C 1
ATOM 7288 O O . LEU B 1 397 ? 48.061 -19.135 182.571 1.00 65.88 549 LEU B O 1
ATOM 7293 N N . VAL B 1 398 ? 46.417 -20.572 181.991 1.00 65.65 550 VAL B N 1
ATOM 7294 C CA . VAL B 1 398 ? 46.649 -21.493 183.100 1.00 65.29 550 VAL B CA 1
ATOM 7295 C C . VAL B 1 398 ? 46.782 -22.973 182.725 1.00 65.47 550 VAL B C 1
ATOM 7296 O O . VAL B 1 398 ? 45.932 -23.522 182.024 1.00 66.15 550 VAL B O 1
ATOM 7300 N N . VAL B 1 399 ? 47.843 -23.609 183.224 1.00 65.16 551 VAL B N 1
ATOM 7301 C CA . VAL B 1 399 ? 48.124 -25.029 182.982 1.00 64.82 551 VAL B CA 1
ATOM 7302 C C . VAL B 1 399 ? 48.051 -25.777 184.317 1.00 65.57 551 VAL B C 1
ATOM 7303 O O . VAL B 1 399 ? 48.431 -25.234 185.349 1.00 65.55 551 VAL B O 1
ATOM 7307 N N . TYR B 1 400 ? 47.592 -27.025 184.293 1.00 67.07 552 TYR B N 1
ATOM 7308 C CA . TYR B 1 400 ? 47.442 -27.812 185.519 1.00 68.75 552 TYR B CA 1
ATOM 7309 C C . TYR B 1 400 ? 47.959 -29.247 185.424 1.00 69.86 552 TYR B C 1
ATOM 7310 O O . TYR B 1 400 ? 47.521 -30.000 184.562 1.00 70.12 552 TYR B O 1
ATOM 7319 N N . PHE B 1 401 ? 48.853 -29.637 186.328 1.00 71.51 553 PHE B N 1
ATOM 7320 C CA . PHE B 1 401 ? 49.399 -30.999 186.330 1.00 73.87 553 PHE B CA 1
ATOM 7321 C C . PHE B 1 401 ? 50.269 -31.204 187.554 1.00 77.57 553 PHE B C 1
ATOM 7322 O O . PHE B 1 401 ? 50.274 -30.369 188.450 1.00 78.42 553 PHE B O 1
ATOM 7330 N N . ASP B 1 402 ? 51.011 -32.310 187.589 1.00 82.06 554 ASP B N 1
ATOM 7331 C CA . ASP B 1 402 ? 51.911 -32.591 188.714 1.00 86.70 554 ASP B CA 1
ATOM 7332 C C . ASP B 1 402 ? 53.203 -31.798 188.575 1.00 89.30 554 ASP B C 1
ATOM 7333 O O . ASP B 1 402 ? 54.304 -32.358 188.564 1.00 89.22 554 ASP B O 1
ATOM 7338 N N . GLY B 1 403 ? 53.049 -30.480 188.480 1.00 92.67 555 GLY B N 1
ATOM 7339 C CA . GLY B 1 403 ? 54.183 -29.592 188.324 1.00 96.27 555 GLY B CA 1
ATOM 7340 C C . GLY B 1 403 ? 55.083 -29.488 189.532 1.00 98.69 555 GLY B C 1
ATOM 7341 O O . GLY B 1 403 ? 54.636 -29.654 190.666 1.00 98.79 555 GLY B O 1
ATOM 7342 N N . PRO B 1 404 ? 56.372 -29.209 189.308 1.00 101.02 556 PRO B N 1
ATOM 7343 C CA . PRO B 1 404 ? 57.373 -29.075 190.365 1.00 102.85 556 PRO B CA 1
ATOM 7344 C C . PRO B 1 404 ? 56.992 -28.028 191.410 1.00 103.84 556 PRO B C 1
ATOM 7345 O O . PRO B 1 404 ? 56.379 -27.006 191.089 1.00 103.67 556 PRO B O 1
ATOM 7349 N N . GLU B 1 405 ? 57.359 -28.305 192.659 1.00 105.16 557 GLU B N 1
ATOM 7350 C CA . GLU B 1 405 ? 57.065 -27.428 193.785 1.00 106.26 557 GLU B CA 1
ATOM 7351 C C . GLU B 1 405 ? 58.313 -26.647 194.193 1.00 105.86 557 GLU B C 1
ATOM 7352 O O . GLU B 1 405 ? 58.427 -26.187 195.330 1.00 106.17 557 GLU B O 1
ATOM 7358 N N . LYS B 1 406 ? 59.239 -26.497 193.247 1.00 105.15 558 LYS B N 1
ATOM 7359 C CA . LYS B 1 406 ? 60.490 -25.779 193.470 1.00 104.81 558 LYS B CA 1
ATOM 7360 C C . LYS B 1 406 ? 60.633 -24.614 192.485 1.00 103.98 558 LYS B C 1
ATOM 7361 O O . LYS B 1 406 ? 60.203 -24.717 191.339 1.00 104.37 558 LYS B O 1
ATOM 7367 N N . ASP B 1 407 ? 61.231 -23.510 192.938 1.00 103.22 559 ASP B N 1
ATOM 7368 C CA . ASP B 1 407 ? 61.441 -22.325 192.096 1.00 101.94 559 ASP B CA 1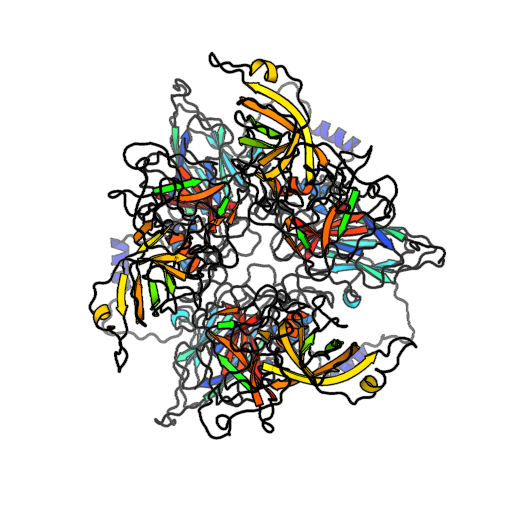
ATOM 7369 C C . ASP B 1 407 ? 62.063 -22.800 190.786 1.00 99.30 559 ASP B C 1
ATOM 7370 O O . ASP B 1 407 ? 63.168 -23.345 190.778 1.00 99.35 559 ASP B O 1
ATOM 7375 N N . LEU B 1 408 ? 61.361 -22.581 189.676 1.00 95.72 560 LEU B N 1
ATOM 7376 C CA . LEU B 1 408 ? 61.841 -23.062 188.387 1.00 91.15 560 LEU B CA 1
ATOM 7377 C C . LEU B 1 408 ? 61.235 -22.371 187.167 1.00 88.86 560 LEU B C 1
ATOM 7378 O O . LEU B 1 408 ? 60.320 -21.556 187.284 1.00 88.56 560 LEU B O 1
ATOM 7383 N N . THR B 1 409 ? 61.759 -22.718 185.994 1.00 86.19 561 THR B N 1
ATOM 7384 C CA . THR B 1 409 ? 61.292 -22.183 184.712 1.00 83.23 561 THR B CA 1
ATOM 7385 C C . THR B 1 409 ? 61.321 -23.330 183.693 1.00 80.94 561 THR B C 1
ATOM 7386 O O . THR B 1 409 ? 62.373 -23.666 183.150 1.00 81.40 561 THR B O 1
ATOM 7390 N N . MET B 1 410 ? 60.160 -23.927 183.441 1.00 77.62 562 MET B N 1
ATOM 7391 C CA . MET B 1 410 ? 60.051 -25.049 182.512 1.00 74.01 562 MET B CA 1
ATOM 7392 C C . MET B 1 410 ? 59.307 -24.737 181.216 1.00 72.57 562 MET B C 1
ATOM 7393 O O . MET B 1 410 ? 58.255 -24.100 181.231 1.00 71.53 562 MET B O 1
ATOM 7398 N N . SER B 1 411 ? 59.874 -25.210 180.106 1.00 70.91 563 SER B N 1
ATOM 7399 C CA . SER B 1 411 ? 59.307 -25.036 178.768 1.00 69.29 563 SER B CA 1
ATOM 7400 C C . SER B 1 411 ? 58.667 -26.355 178.337 1.00 68.18 563 SER B C 1
ATOM 7401 O O . SER B 1 411 ? 59.203 -27.428 178.623 1.00 68.31 563 SER B O 1
ATOM 7404 N N . ALA B 1 412 ? 57.527 -26.278 177.651 1.00 66.78 564 ALA B N 1
ATOM 7405 C CA . ALA B 1 412 ? 56.819 -27.477 177.204 1.00 64.31 564 ALA B CA 1
ATOM 7406 C C . ALA B 1 412 ? 56.156 -27.302 175.856 1.00 62.65 564 ALA B C 1
ATOM 7407 O O . ALA B 1 412 ? 55.814 -26.193 175.458 1.00 62.18 564 ALA B O 1
ATOM 7409 N N . THR B 1 413 ? 55.975 -28.417 175.162 1.00 61.18 565 THR B N 1
ATOM 7410 C CA . THR B 1 413 ? 55.347 -28.433 173.851 1.00 59.45 565 THR B CA 1
ATOM 7411 C C . THR B 1 413 ? 54.188 -29.411 173.935 1.00 58.04 565 THR B C 1
ATOM 7412 O O . THR B 1 413 ? 54.402 -30.618 174.007 1.00 58.41 565 THR B O 1
ATOM 7416 N N . LEU B 1 414 ? 52.959 -28.914 173.930 1.00 56.17 566 LEU B N 1
ATOM 7417 C CA . LEU B 1 414 ? 51.822 -29.822 174.023 1.00 55.07 566 LEU B CA 1
ATOM 7418 C C . LEU B 1 414 ? 50.923 -29.829 172.797 1.00 53.97 566 LEU B C 1
ATOM 7419 O O . LEU B 1 414 ? 50.982 -28.922 171.970 1.00 53.88 566 LEU B O 1
ATOM 7424 N N . SER B 1 415 ? 50.109 -30.876 172.686 1.00 52.56 567 SER B N 1
ATOM 7425 C CA . SER B 1 415 ? 49.166 -31.027 171.584 1.00 52.03 567 SER B CA 1
ATOM 7426 C C . SER B 1 415 ? 47.840 -31.571 172.118 1.00 51.57 567 SER B C 1
ATOM 7427 O O . SER B 1 415 ? 47.760 -32.727 172.533 1.00 51.78 567 SER B O 1
ATOM 7430 N N . PRO B 1 416 ? 46.779 -30.743 172.108 1.00 50.80 568 PRO B N 1
ATOM 7431 C CA . PRO B 1 416 ? 45.460 -31.161 172.598 1.00 50.24 568 PRO B CA 1
ATOM 7432 C C . PRO B 1 416 ? 44.956 -32.474 172.015 1.00 49.52 568 PRO B C 1
ATOM 7433 O O . PRO B 1 416 ? 44.966 -32.674 170.801 1.00 49.47 568 PRO B O 1
ATOM 7437 N N . LEU B 1 417 ? 44.499 -33.358 172.894 1.00 48.46 569 LEU B N 1
ATOM 7438 C CA . LEU B 1 417 ? 44.017 -34.657 172.471 1.00 48.06 569 LEU B CA 1
ATOM 7439 C C . LEU B 1 417 ? 42.652 -34.993 173.001 1.00 47.26 569 LEU B C 1
ATOM 7440 O O . LEU B 1 417 ? 41.963 -35.847 172.448 1.00 47.72 569 LEU B O 1
ATOM 7445 N N . GLY B 1 418 ? 42.256 -34.333 174.075 1.00 46.55 570 GLY B N 1
ATOM 7446 C CA . GLY B 1 418 ? 40.959 -34.631 174.638 1.00 46.56 570 GLY B CA 1
ATOM 7447 C C . GLY B 1 418 ? 40.409 -33.522 175.497 1.00 46.84 570 GLY B C 1
ATOM 7448 O O . GLY B 1 418 ? 40.915 -32.396 175.490 1.00 46.07 570 GLY B O 1
ATOM 7449 N N . TYR B 1 419 ? 39.378 -33.858 176.261 1.00 47.41 571 TYR B N 1
ATOM 7450 C CA . TYR B 1 419 ? 38.715 -32.895 177.120 1.00 48.63 571 TYR B CA 1
ATOM 7451 C C . TYR B 1 419 ? 38.173 -33.488 178.417 1.00 50.70 571 TYR B C 1
ATOM 7452 O O . TYR B 1 419 ? 37.542 -34.551 178.413 1.00 50.83 571 TYR B O 1
ATOM 7461 N N . THR B 1 420 ? 38.409 -32.770 179.515 1.00 52.74 572 THR B N 1
ATOM 7462 C CA . THR B 1 420 ? 37.945 -33.147 180.854 1.00 54.19 572 THR B CA 1
ATOM 7463 C C . THR B 1 420 ? 36.432 -32.965 180.919 1.00 54.72 572 THR B C 1
ATOM 7464 O O . THR B 1 420 ? 35.953 -31.854 181.136 1.00 53.91 572 THR B O 1
ATOM 7468 N N . LEU B 1 421 ? 35.684 -34.051 180.756 1.00 55.59 573 LEU B N 1
ATOM 7469 C CA . LEU B 1 421 ? 34.220 -33.988 180.773 1.00 56.94 573 LEU B CA 1
ATOM 7470 C C . LEU B 1 421 ? 33.623 -33.209 181.934 1.00 57.18 573 LEU B C 1
ATOM 7471 O O . LEU B 1 421 ? 34.119 -33.271 183.051 1.00 57.79 573 LEU B O 1
ATOM 7476 N N . VAL B 1 422 ? 32.547 -32.481 181.665 1.00 57.98 574 VAL B N 1
ATOM 7477 C CA . VAL B 1 422 ? 31.900 -31.709 182.713 1.00 59.79 574 VAL B CA 1
ATOM 7478 C C . VAL B 1 422 ? 30.448 -32.132 182.880 1.00 61.83 574 VAL B C 1
ATOM 7479 O O . VAL B 1 422 ? 29.941 -32.214 183.996 1.00 62.35 574 VAL B O 1
ATOM 7483 N N . ASP B 1 423 ? 29.784 -32.391 181.762 1.00 64.66 575 ASP B N 1
ATOM 7484 C CA . ASP B 1 423 ? 28.396 -32.826 181.766 1.00 68.10 575 ASP B CA 1
ATOM 7485 C C . ASP B 1 423 ? 27.967 -33.216 180.356 1.00 70.09 575 ASP B C 1
ATOM 7486 O O . ASP B 1 423 ? 28.782 -33.206 179.426 1.00 71.09 575 ASP B O 1
ATOM 7491 N N . GLU B 1 424 ? 26.693 -33.568 180.202 1.00 72.09 576 GLU B N 1
ATOM 7492 C CA . GLU B 1 424 ? 26.150 -33.985 178.907 1.00 73.71 576 GLU B CA 1
ATOM 7493 C C . GLU B 1 424 ? 26.126 -32.899 177.827 1.00 73.64 576 GLU B C 1
ATOM 7494 O O . GLU B 1 424 ? 26.184 -33.213 176.635 1.00 74.21 576 GLU B O 1
ATOM 7500 N N . GLN B 1 425 ? 26.023 -31.635 178.236 1.00 72.58 577 GLN B N 1
ATOM 7501 C CA . GLN B 1 425 ? 26.002 -30.533 177.277 1.00 71.31 577 GLN B CA 1
ATOM 7502 C C . GLN B 1 425 ? 27.286 -30.543 176.452 1.00 68.09 577 GLN B C 1
ATOM 7503 O O . GLN B 1 425 ? 28.372 -30.767 176.981 1.00 67.28 577 GLN B O 1
ATOM 7509 N N . PRO B 1 426 ? 27.169 -30.309 175.134 1.00 65.12 578 PRO B N 1
ATOM 7510 C CA . PRO B 1 426 ? 28.305 -30.284 174.208 1.00 62.14 578 PRO B CA 1
ATOM 7511 C C . PRO B 1 426 ? 29.286 -29.168 174.535 1.00 59.18 578 PRO B C 1
ATOM 7512 O O . PRO B 1 426 ? 28.949 -28.223 175.235 1.00 57.63 578 PRO B O 1
ATOM 7516 N N . VAL B 1 427 ? 30.498 -29.284 174.015 1.00 57.15 579 VAL B N 1
ATOM 7517 C CA . VAL B 1 427 ? 31.523 -28.291 174.282 1.00 56.31 579 VAL B CA 1
ATOM 7518 C C . VAL B 1 427 ? 31.214 -26.941 173.633 1.00 57.34 579 VAL B C 1
ATOM 7519 O O . VAL B 1 427 ? 30.759 -26.882 172.496 1.00 58.10 579 VAL B O 1
ATOM 7523 N N . GLY B 1 428 ? 31.452 -25.861 174.374 1.00 58.59 580 GLY B N 1
ATOM 7524 C CA . GLY B 1 428 ? 31.223 -24.521 173.856 1.00 58.88 580 GLY B CA 1
ATOM 7525 C C . GLY B 1 428 ? 29.829 -24.184 173.369 1.00 58.83 580 GLY B C 1
ATOM 7526 O O . GLY B 1 428 ? 29.659 -23.400 172.428 1.00 59.14 580 GLY B O 1
ATOM 7527 N N . SER B 1 429 ? 28.830 -24.767 174.015 1.00 58.52 581 SER B N 1
ATOM 7528 C CA . SER B 1 429 ? 27.445 -24.524 173.651 1.00 58.28 581 SER B CA 1
ATOM 7529 C C . SER B 1 429 ? 26.816 -23.391 174.467 1.00 58.32 581 SER B C 1
ATOM 7530 O O . SER B 1 429 ? 25.599 -23.199 174.427 1.00 57.25 581 SER B O 1
ATOM 7533 N N . VAL B 1 430 ? 27.662 -22.638 175.178 1.00 58.85 582 VAL B N 1
ATOM 7534 C CA . VAL B 1 430 ? 27.236 -21.518 176.027 1.00 59.77 582 VAL B CA 1
ATOM 7535 C C . VAL B 1 430 ? 28.186 -20.310 175.939 1.00 60.23 582 VAL B C 1
ATOM 7536 O O . VAL B 1 430 ? 29.391 -20.459 176.185 1.00 58.86 582 VAL B O 1
ATOM 7540 N N . SER B 1 431 ? 27.628 -19.135 175.596 1.00 61.35 583 SER B N 1
ATOM 7541 C CA . SER B 1 431 ? 28.355 -17.848 175.460 1.00 62.55 583 SER B CA 1
ATOM 7542 C C . SER B 1 431 ? 29.351 -17.709 176.593 1.00 63.56 583 SER B C 1
ATOM 7543 O O . SER B 1 431 ? 30.572 -17.749 176.399 1.00 62.71 583 SER B O 1
ATOM 7546 N N . SER B 1 432 ? 28.788 -17.551 177.785 1.00 64.50 584 SER B N 1
ATOM 7547 C CA . SER B 1 432 ? 29.541 -17.390 179.015 1.00 64.60 584 SER B CA 1
ATOM 7548 C C . SER B 1 432 ? 30.826 -18.202 179.111 1.00 64.94 584 SER B C 1
ATOM 7549 O O . SER B 1 432 ? 31.834 -17.686 179.587 1.00 65.85 584 SER B O 1
ATOM 7552 N N . ARG B 1 433 ? 30.809 -19.455 178.665 1.00 64.28 585 ARG B N 1
ATOM 7553 C CA . ARG B 1 433 ? 32.016 -20.274 178.749 1.00 63.87 585 ARG B CA 1
ATOM 7554 C C . ARG B 1 433 ? 32.883 -20.213 177.491 1.00 61.87 585 ARG B C 1
ATOM 7555 O O . ARG B 1 433 ? 33.854 -20.969 177.357 1.00 62.30 585 ARG B O 1
ATOM 7563 N N . VAL B 1 434 ? 32.549 -19.317 176.568 1.00 58.35 586 VAL B N 1
ATOM 7564 C CA . VAL B 1 434 ? 33.344 -19.202 175.350 1.00 54.22 586 VAL B CA 1
ATOM 7565 C C . VAL B 1 434 ? 34.355 -18.082 175.454 1.00 51.12 586 VAL B C 1
ATOM 7566 O O . VAL B 1 434 ? 34.002 -16.916 175.553 1.00 49.89 586 VAL B O 1
ATOM 7570 N N . VAL B 1 435 ? 35.621 -18.452 175.416 1.00 48.53 587 VAL B N 1
ATOM 7571 C CA . VAL B 1 435 ? 36.685 -17.480 175.514 1.00 48.03 587 VAL B CA 1
ATOM 7572 C C . VAL B 1 435 ? 36.733 -16.532 174.332 1.00 48.31 587 VAL B C 1
ATOM 7573 O O . VAL B 1 435 ? 36.463 -16.923 173.202 1.00 49.30 587 VAL B O 1
ATOM 7577 N N . ARG B 1 436 ? 37.101 -15.286 174.592 1.00 48.29 588 ARG B N 1
ATOM 7578 C CA . ARG B 1 436 ? 37.200 -14.303 173.528 1.00 48.88 588 ARG B CA 1
ATOM 7579 C C . ARG B 1 436 ? 38.158 -13.216 173.936 1.00 50.40 588 ARG B C 1
ATOM 7580 O O . ARG B 1 436 ? 38.617 -13.188 175.072 1.00 52.01 588 ARG B O 1
ATOM 7588 N N . ILE B 1 437 ? 38.487 -12.328 173.010 1.00 51.46 589 ILE B N 1
ATOM 7589 C CA . ILE B 1 437 ? 39.350 -11.225 173.380 1.00 52.16 589 ILE B CA 1
ATOM 7590 C C . ILE B 1 437 ? 38.476 -9.991 173.476 1.00 54.83 589 ILE B C 1
ATOM 7591 O O . ILE B 1 437 ? 37.925 -9.700 174.538 1.00 56.11 589 ILE B O 1
ATOM 7596 N N . ALA B 1 438 ? 38.324 -9.275 172.367 1.00 56.86 590 ALA B N 1
ATOM 7597 C CA . ALA B 1 438 ? 37.503 -8.066 172.363 1.00 57.42 590 ALA B CA 1
ATOM 7598 C C . ALA B 1 438 ? 36.026 -8.426 172.382 1.00 57.08 590 ALA B C 1
ATOM 7599 O O . ALA B 1 438 ? 35.378 -8.410 173.437 1.00 57.67 590 ALA B O 1
ATOM 7601 N N . THR B 1 439 ? 35.506 -8.760 171.204 1.00 55.58 591 THR B N 1
ATOM 7602 C CA . THR B 1 439 ? 34.107 -9.128 171.044 1.00 53.15 591 THR B CA 1
ATOM 7603 C C . THR B 1 439 ? 33.959 -10.600 170.713 1.00 51.10 591 THR B C 1
ATOM 7604 O O . THR B 1 439 ? 34.948 -11.301 170.493 1.00 49.94 591 THR B O 1
ATOM 7608 N N . LEU B 1 440 ? 32.710 -11.054 170.706 1.00 49.23 592 LEU B N 1
ATOM 7609 C CA . LEU B 1 440 ? 32.375 -12.436 170.389 1.00 47.87 592 LEU B CA 1
ATOM 7610 C C . LEU B 1 440 ? 31.373 -12.479 169.245 1.00 47.77 592 LEU B C 1
ATOM 7611 O O . LEU B 1 440 ? 30.196 -12.139 169.420 1.00 47.73 592 LEU B O 1
ATOM 7616 N N . PRO B 1 441 ? 31.825 -12.916 168.058 1.00 46.96 593 PRO B N 1
ATOM 7617 C CA . PRO B 1 441 ? 30.990 -13.015 166.863 1.00 46.95 593 PRO B CA 1
ATOM 7618 C C . PRO B 1 441 ? 29.774 -13.875 167.125 1.00 47.26 593 PRO B C 1
ATOM 7619 O O . PRO B 1 441 ? 29.848 -14.879 167.830 1.00 47.54 593 PRO B O 1
ATOM 7623 N N . GLU B 1 442 ? 28.649 -13.493 166.551 1.00 47.73 594 GLU B N 1
ATOM 7624 C CA . GLU B 1 442 ? 27.457 -14.269 166.768 1.00 49.22 594 GLU B CA 1
ATOM 7625 C C . GLU B 1 442 ? 26.502 -14.148 165.597 1.00 49.17 594 GLU B C 1
ATOM 7626 O O . GLU B 1 442 ? 26.617 -13.241 164.762 1.00 49.38 594 GLU B O 1
ATOM 7632 N N . ALA B 1 443 ? 25.559 -15.081 165.548 1.00 48.20 595 ALA B N 1
ATOM 7633 C CA . ALA B 1 443 ? 24.569 -15.117 164.491 1.00 47.47 595 ALA B CA 1
ATOM 7634 C C . ALA B 1 443 ? 23.239 -15.589 165.054 1.00 47.29 595 ALA B C 1
ATOM 7635 O O . ALA B 1 443 ? 23.175 -16.632 165.697 1.00 46.91 595 ALA B O 1
ATOM 7637 N N . PHE B 1 444 ? 22.186 -14.805 164.824 1.00 47.84 596 PHE B N 1
ATOM 7638 C CA . PHE B 1 444 ? 20.849 -15.146 165.302 1.00 48.67 596 PHE B CA 1
ATOM 7639 C C . PHE B 1 444 ? 19.946 -15.543 164.148 1.00 48.68 596 PHE B C 1
ATOM 7640 O O . PHE B 1 444 ? 20.181 -15.171 162.997 1.00 48.31 596 PHE B O 1
ATOM 7648 N N . THR B 1 445 ? 18.906 -16.301 164.473 1.00 49.33 597 THR B N 1
ATOM 7649 C CA . THR B 1 445 ? 17.933 -16.741 163.487 1.00 50.07 597 THR B CA 1
ATOM 7650 C C . THR B 1 445 ? 17.376 -15.508 162.815 1.00 51.06 597 THR B C 1
ATOM 7651 O O . THR B 1 445 ? 17.060 -14.521 163.476 1.00 51.97 597 THR B O 1
ATOM 7655 N N . GLN B 1 446 ? 17.248 -15.556 161.500 1.00 52.36 598 GLN B N 1
ATOM 7656 C CA . GLN B 1 446 ? 16.675 -14.425 160.805 1.00 53.46 598 GLN B CA 1
ATOM 7657 C C . GLN B 1 446 ? 15.735 -14.896 159.697 1.00 52.74 598 GLN B C 1
ATOM 7658 O O . GLN B 1 446 ? 16.152 -15.526 158.728 1.00 52.65 598 GLN B O 1
ATOM 7664 N N . GLY B 1 447 ? 14.451 -14.620 159.888 1.00 51.96 599 GLY B N 1
ATOM 7665 C CA . GLY B 1 447 ? 13.447 -14.972 158.905 1.00 51.59 599 GLY B CA 1
ATOM 7666 C C . GLY B 1 447 ? 13.384 -16.383 158.359 1.00 51.14 599 GLY B C 1
ATOM 7667 O O . GLY B 1 447 ? 13.549 -16.603 157.151 1.00 52.86 599 GLY B O 1
ATOM 7668 N N . GLY B 1 448 ? 13.126 -17.340 159.242 1.00 48.77 600 GLY B N 1
ATOM 7669 C CA . GLY B 1 448 ? 13.009 -18.723 158.816 1.00 45.40 600 GLY B CA 1
ATOM 7670 C C . GLY B 1 448 ? 14.325 -19.416 158.557 1.00 42.66 600 GLY B C 1
ATOM 7671 O O . GLY B 1 448 ? 14.354 -20.601 158.227 1.00 41.92 600 GLY B O 1
ATOM 7672 N N . ASN B 1 449 ? 15.421 -18.683 158.686 1.00 40.76 601 ASN B N 1
ATOM 7673 C CA . ASN B 1 449 ? 16.722 -19.290 158.482 1.00 40.06 601 ASN B CA 1
ATOM 7674 C C . ASN B 1 449 ? 17.421 -19.367 159.812 1.00 38.67 601 ASN B C 1
ATOM 7675 O O . ASN B 1 449 ? 17.763 -18.352 160.392 1.00 39.64 601 ASN B O 1
ATOM 7680 N N . TYR B 1 450 ? 17.622 -20.579 160.306 1.00 37.51 602 TYR B N 1
ATOM 7681 C CA . TYR B 1 450 ? 18.270 -20.752 161.588 1.00 36.42 602 TYR B CA 1
ATOM 7682 C C . TYR B 1 450 ? 19.751 -21.064 161.419 1.00 34.27 602 TYR B C 1
ATOM 7683 O O . TYR B 1 450 ? 20.149 -21.755 160.487 1.00 34.56 602 TYR B O 1
ATOM 7692 N N . PRO B 1 451 ? 20.596 -20.536 162.311 1.00 32.43 603 PRO B N 1
ATOM 7693 C CA . PRO B 1 451 ? 22.040 -20.782 162.243 1.00 31.19 603 PRO B CA 1
ATOM 7694 C C . PRO B 1 451 ? 22.392 -22.163 162.781 1.00 30.75 603 PRO B C 1
ATOM 7695 O O . PRO B 1 451 ? 21.646 -22.740 163.568 1.00 30.54 603 PRO B O 1
ATOM 7699 N N . ILE B 1 452 ? 23.530 -22.698 162.367 1.00 30.94 604 ILE B N 1
ATOM 7700 C CA . ILE B 1 452 ? 23.900 -24.013 162.853 1.00 32.13 604 ILE B CA 1
ATOM 7701 C C . ILE B 1 452 ? 25.297 -24.092 163.445 1.00 32.86 604 ILE B C 1
ATOM 7702 O O . ILE B 1 452 ? 26.081 -23.152 163.362 1.00 33.25 604 ILE B O 1
ATOM 7707 N N . PHE B 1 453 ? 25.579 -25.236 164.054 1.00 33.63 605 PHE B N 1
ATOM 7708 C CA . PHE B 1 453 ? 26.869 -25.531 164.648 1.00 35.04 605 PHE B CA 1
ATOM 7709 C C . PHE B 1 453 ? 27.289 -26.872 164.050 1.00 36.69 605 PHE B C 1
ATOM 7710 O O . PHE B 1 453 ? 26.483 -27.807 163.992 1.00 37.92 605 PHE B O 1
ATOM 7718 N N . TYR B 1 454 ? 28.529 -26.974 163.579 1.00 37.92 606 TYR B N 1
ATOM 7719 C CA . TYR B 1 454 ? 28.992 -28.249 163.031 1.00 38.91 606 TYR B CA 1
ATOM 7720 C C . TYR B 1 454 ? 29.513 -29.058 164.207 1.00 39.40 606 TYR B C 1
ATOM 7721 O O . TYR B 1 454 ? 30.395 -28.612 164.947 1.00 38.90 606 TYR B O 1
ATOM 7730 N N . VAL B 1 455 ? 28.969 -30.253 164.374 1.00 39.97 607 VAL B N 1
ATOM 7731 C CA . VAL B 1 455 ? 29.352 -31.104 165.486 1.00 40.42 607 VAL B CA 1
ATOM 7732 C C . VAL B 1 455 ? 30.356 -32.193 165.168 1.00 40.60 607 VAL B C 1
ATOM 7733 O O . VAL B 1 455 ? 30.330 -32.793 164.099 1.00 41.08 607 VAL B O 1
ATOM 7737 N N . ASN B 1 456 ? 31.241 -32.454 166.116 1.00 41.26 608 ASN B N 1
ATOM 7738 C CA . ASN B 1 456 ? 32.227 -33.504 165.949 1.00 41.88 608 ASN B CA 1
ATOM 7739 C C . ASN B 1 456 ? 32.555 -34.033 167.334 1.00 42.55 608 ASN B C 1
ATOM 7740 O O . ASN B 1 456 ? 32.331 -33.358 168.344 1.00 42.11 608 ASN B O 1
ATOM 7745 N N . LYS B 1 457 ? 33.063 -35.257 167.375 1.00 43.60 609 LYS B N 1
ATOM 7746 C CA . LYS B 1 457 ? 33.389 -35.901 168.633 1.00 45.05 609 LYS B CA 1
ATOM 7747 C C . LYS B 1 457 ? 34.793 -35.565 169.157 1.00 45.23 609 LYS B C 1
ATOM 7748 O O . LYS B 1 457 ? 35.728 -35.425 168.378 1.00 45.39 609 LYS B O 1
ATOM 7754 N N . ILE B 1 458 ? 34.925 -35.414 170.479 1.00 46.05 610 ILE B N 1
ATOM 7755 C CA . ILE B 1 458 ? 36.204 -35.091 171.131 1.00 46.51 610 ILE B CA 1
ATOM 7756 C C . ILE B 1 458 ? 36.463 -36.038 172.303 1.00 49.11 610 ILE B C 1
ATOM 7757 O O . ILE B 1 458 ? 35.577 -36.258 173.121 1.00 49.73 610 ILE B O 1
ATOM 7762 N N . LYS B 1 459 ? 37.668 -36.596 172.386 1.00 51.87 611 LYS B N 1
ATOM 7763 C CA . LYS B 1 459 ? 38.020 -37.510 173.477 1.00 54.78 611 LYS B CA 1
ATOM 7764 C C . LYS B 1 459 ? 37.764 -36.888 174.845 1.00 57.50 611 LYS B C 1
ATOM 7765 O O . LYS B 1 459 ? 38.020 -35.700 175.054 1.00 56.72 611 LYS B O 1
ATOM 7771 N N . VAL B 1 460 ? 37.306 -37.704 175.787 1.00 60.87 612 VAL B N 1
ATOM 7772 C CA . VAL B 1 460 ? 36.982 -37.221 177.128 1.00 64.14 612 VAL B CA 1
ATOM 7773 C C . VAL B 1 460 ? 37.926 -37.549 178.279 1.00 66.45 612 VAL B C 1
ATOM 7774 O O . VAL B 1 460 ? 39.047 -38.017 178.085 1.00 66.09 612 VAL B O 1
ATOM 7778 N N . GLY B 1 461 ? 37.422 -37.303 179.489 1.00 69.21 613 GLY B N 1
ATOM 7779 C CA . GLY B 1 461 ? 38.172 -37.529 180.711 1.00 71.16 613 GLY B CA 1
ATOM 7780 C C . GLY B 1 461 ? 38.621 -38.943 181.036 1.00 72.33 613 GLY B C 1
ATOM 7781 O O . GLY B 1 461 ? 39.183 -39.647 180.199 1.00 72.88 613 GLY B O 1
ATOM 7782 N N . TYR B 1 462 ? 38.361 -39.357 182.271 1.00 73.29 614 TYR B N 1
ATOM 7783 C CA . TYR B 1 462 ? 38.771 -40.668 182.749 1.00 74.29 614 TYR B CA 1
ATOM 7784 C C . TYR B 1 462 ? 37.916 -41.820 182.247 1.00 73.67 614 TYR B C 1
ATOM 7785 O O . TYR B 1 462 ? 38.261 -42.986 182.446 1.00 73.73 614 TYR B O 1
ATOM 7794 N N . PHE B 1 463 ? 36.814 -41.506 181.579 1.00 72.75 615 PHE B N 1
ATOM 7795 C CA . PHE B 1 463 ? 35.944 -42.557 181.070 1.00 72.95 615 PHE B CA 1
ATOM 7796 C C . PHE B 1 463 ? 36.642 -43.433 180.059 1.00 74.28 615 PHE B C 1
ATOM 7797 O O . PHE B 1 463 ? 37.772 -43.164 179.678 1.00 75.76 615 PHE B O 1
ATOM 7805 N N . ASP B 1 464 ? 35.982 -44.489 179.610 1.00 74.90 616 ASP B N 1
ATOM 7806 C CA . ASP B 1 464 ? 36.654 -45.364 178.669 1.00 75.72 616 ASP B CA 1
ATOM 7807 C C . ASP B 1 464 ? 37.005 -44.671 177.367 1.00 76.34 616 ASP B C 1
ATOM 7808 O O . ASP B 1 464 ? 37.395 -43.509 177.362 1.00 76.84 616 ASP B O 1
ATOM 7813 N N . ARG B 1 465 ? 36.882 -45.386 176.257 1.00 76.75 617 ARG B N 1
ATOM 7814 C CA . ARG B 1 465 ? 37.199 -44.794 174.971 1.00 77.08 617 ARG B CA 1
ATOM 7815 C C . ARG B 1 465 ? 36.078 -43.812 174.632 1.00 75.33 617 ARG B C 1
ATOM 7816 O O . ARG B 1 465 ? 35.883 -43.460 173.470 1.00 75.67 617 ARG B O 1
ATOM 7824 N N . ALA B 1 466 ? 35.351 -43.365 175.652 1.00 72.96 618 ALA B N 1
ATOM 7825 C CA . ALA B 1 466 ? 34.237 -42.448 175.449 1.00 70.37 618 ALA B CA 1
ATOM 7826 C C . ALA B 1 466 ? 34.609 -41.090 174.874 1.00 68.45 618 ALA B C 1
ATOM 7827 O O . ALA B 1 466 ? 35.774 -40.672 174.867 1.00 67.16 618 ALA B O 1
ATOM 7829 N N . THR B 1 467 ? 33.577 -40.396 174.413 1.00 66.50 619 THR B N 1
ATOM 7830 C CA . THR B 1 467 ? 33.730 -39.102 173.785 1.00 63.84 619 THR B CA 1
ATOM 7831 C C . THR B 1 467 ? 32.459 -38.277 173.944 1.00 61.49 619 THR B C 1
ATOM 7832 O O . THR B 1 467 ? 31.369 -38.838 174.078 1.00 61.82 619 THR B O 1
ATOM 7836 N N . THR B 1 468 ? 32.611 -36.953 173.925 1.00 58.59 620 THR B N 1
ATOM 7837 C CA . THR B 1 468 ? 31.482 -36.023 174.050 1.00 56.62 620 THR B CA 1
ATOM 7838 C C . THR B 1 468 ? 31.362 -35.167 172.773 1.00 54.64 620 THR B C 1
ATOM 7839 O O . THR B 1 468 ? 32.291 -35.115 171.969 1.00 54.31 620 THR B O 1
ATOM 7843 N N . ASN B 1 469 ? 30.225 -34.495 172.595 1.00 51.94 621 ASN B N 1
ATOM 7844 C CA . ASN B 1 469 ? 30.001 -33.668 171.413 1.00 48.06 621 ASN B CA 1
ATOM 7845 C C . ASN B 1 469 ? 30.653 -32.299 171.514 1.00 44.71 621 ASN B C 1
ATOM 7846 O O . ASN B 1 469 ? 30.673 -31.679 172.578 1.00 43.54 621 ASN B O 1
ATOM 7851 N N . CYS B 1 470 ? 31.188 -31.830 170.395 1.00 40.96 622 CYS B N 1
ATOM 7852 C CA . CYS B 1 470 ? 31.815 -30.525 170.375 1.00 37.52 622 CYS B CA 1
ATOM 7853 C C . CYS B 1 470 ? 31.320 -29.663 169.220 1.00 35.69 622 CYS B C 1
ATOM 7854 O O . CYS B 1 470 ? 31.384 -30.074 168.062 1.00 35.96 622 CYS B O 1
ATOM 7857 N N . TYR B 1 471 ? 30.832 -28.467 169.536 1.00 33.25 623 TYR B N 1
ATOM 7858 C CA . TYR B 1 471 ? 30.346 -27.543 168.514 1.00 31.41 623 TYR B CA 1
ATOM 7859 C C . TYR B 1 471 ? 31.472 -26.833 167.800 1.00 31.36 623 TYR B C 1
ATOM 7860 O O . TYR B 1 471 ? 32.550 -26.647 168.358 1.00 30.95 623 TYR B O 1
ATOM 7869 N N . ASN B 1 472 ? 31.203 -26.420 166.564 1.00 32.44 624 ASN B N 1
ATOM 7870 C CA . ASN B 1 472 ? 32.176 -25.693 165.741 1.00 32.36 624 ASN B CA 1
ATOM 7871 C C . ASN B 1 472 ? 31.391 -24.708 164.875 1.00 31.86 624 ASN B C 1
ATOM 7872 O O . ASN B 1 472 ? 30.388 -25.081 164.278 1.00 32.68 624 ASN B O 1
ATOM 7877 N N . SER B 1 473 ? 31.836 -23.460 164.795 1.00 30.25 625 SER B N 1
ATOM 7878 C CA . SER B 1 473 ? 31.105 -22.485 163.998 1.00 29.94 625 SER B CA 1
ATOM 7879 C C . SER B 1 473 ? 31.379 -22.627 162.496 1.00 31.11 625 SER B C 1
ATOM 7880 O O . SER B 1 473 ? 30.528 -22.299 161.658 1.00 32.18 625 SER B O 1
ATOM 7883 N N . GLN B 1 474 ? 32.570 -23.107 162.158 1.00 31.00 626 GLN B N 1
ATOM 7884 C CA . GLN B 1 474 ? 32.941 -23.266 160.764 1.00 31.31 626 GLN B CA 1
ATOM 7885 C C . GLN B 1 474 ? 33.633 -24.581 160.509 1.00 31.41 626 GLN B C 1
ATOM 7886 O O . GLN B 1 474 ? 34.089 -25.241 161.433 1.00 32.06 626 GLN B O 1
ATOM 7892 N N . ILE B 1 475 ? 33.690 -24.982 159.251 1.00 31.58 627 ILE B N 1
ATOM 7893 C CA . ILE B 1 475 ? 34.383 -26.205 158.932 1.00 31.86 627 ILE B CA 1
ATOM 7894 C C . ILE B 1 475 ? 35.801 -25.723 158.762 1.00 33.04 627 ILE B C 1
ATOM 7895 O O . ILE B 1 475 ? 36.015 -24.697 158.129 1.00 33.56 627 ILE B O 1
ATOM 7900 N N . LEU B 1 476 ? 36.771 -26.432 159.320 1.00 34.67 628 LEU B N 1
ATOM 7901 C CA . LEU B 1 476 ? 38.148 -25.965 159.227 1.00 37.17 628 LEU B CA 1
ATOM 7902 C C . LEU B 1 476 ? 38.475 -25.291 157.897 1.00 39.40 628 LEU B C 1
ATOM 7903 O O . LEU B 1 476 ? 39.048 -24.205 157.878 1.00 39.85 628 LEU B O 1
ATOM 7908 N N . MET B 1 477 ? 38.092 -25.924 156.792 1.00 41.88 629 MET B N 1
ATOM 7909 C CA . MET B 1 477 ? 38.361 -25.368 155.468 1.00 42.68 629 MET B CA 1
ATOM 7910 C C . MET B 1 477 ? 37.753 -23.999 155.219 1.00 40.03 629 MET B C 1
ATOM 7911 O O . MET B 1 477 ? 38.404 -23.120 154.665 1.00 39.82 629 MET B O 1
ATOM 7916 N N . THR B 1 478 ? 36.505 -23.808 155.617 1.00 37.49 630 THR B N 1
ATOM 7917 C CA . THR B 1 478 ? 35.884 -22.520 155.389 1.00 36.23 630 THR B CA 1
ATOM 7918 C C . THR B 1 478 ? 36.767 -21.468 156.019 1.00 37.16 630 THR B C 1
ATOM 7919 O O . THR B 1 478 ? 36.994 -20.394 155.465 1.00 37.55 630 THR B O 1
ATOM 7923 N N . SER B 1 479 ? 37.269 -21.804 157.193 1.00 37.78 631 SER B N 1
ATOM 7924 C CA . SER B 1 479 ? 38.127 -20.918 157.947 1.00 37.60 631 SER B CA 1
ATOM 7925 C C . SER B 1 479 ? 39.409 -20.672 157.182 1.00 38.76 631 SER B C 1
ATOM 7926 O O . SER B 1 479 ? 39.912 -19.552 157.143 1.00 39.23 631 SER B O 1
ATOM 7929 N N . GLN B 1 480 ? 39.933 -21.720 156.562 1.00 39.91 632 GLN B N 1
ATOM 7930 C CA . GLN B 1 480 ? 41.144 -21.570 155.782 1.00 42.42 632 GLN B CA 1
ATOM 7931 C C . GLN B 1 480 ? 40.859 -20.728 154.560 1.00 43.08 632 GLN B C 1
ATOM 7932 O O . GLN B 1 480 ? 41.412 -19.643 154.411 1.00 44.45 632 GLN B O 1
ATOM 7938 N N . ARG B 1 481 ? 39.984 -21.218 153.687 1.00 43.31 633 ARG B N 1
ATOM 7939 C CA . ARG B 1 481 ? 39.664 -20.477 152.478 1.00 43.17 633 ARG B CA 1
ATOM 7940 C C . ARG B 1 481 ? 39.399 -19.029 152.836 1.00 41.24 633 ARG B C 1
ATOM 7941 O O . ARG B 1 481 ? 40.127 -18.144 152.414 1.00 41.61 633 ARG B O 1
ATOM 7949 N N . LEU B 1 482 ? 38.368 -18.784 153.633 1.00 38.95 634 LEU B N 1
ATOM 7950 C CA . LEU B 1 482 ? 38.047 -17.417 154.001 1.00 38.36 634 LEU B CA 1
ATOM 7951 C C . LEU B 1 482 ? 39.227 -16.632 154.566 1.00 38.97 634 LEU B C 1
ATOM 7952 O O . LEU B 1 482 ? 39.282 -15.409 154.457 1.00 39.65 634 LEU B O 1
ATOM 7957 N N . ALA B 1 483 ? 40.180 -17.322 155.170 1.00 39.39 635 ALA B N 1
ATOM 7958 C CA . ALA B 1 483 ? 41.303 -16.627 155.767 1.00 39.48 635 ALA B CA 1
ATOM 7959 C C . ALA B 1 483 ? 42.302 -16.143 154.741 1.00 41.03 635 ALA B C 1
ATOM 7960 O O . ALA B 1 483 ? 42.623 -14.956 154.671 1.00 41.26 635 ALA B O 1
ATOM 7962 N N . GLU B 1 484 ? 42.784 -17.083 153.943 1.00 43.85 636 GLU B N 1
ATOM 7963 C CA . GLU B 1 484 ? 43.794 -16.812 152.934 1.00 47.67 636 GLU B CA 1
ATOM 7964 C C . GLU B 1 484 ? 43.245 -16.339 151.583 1.00 47.59 636 GLU B C 1
ATOM 7965 O O . GLU B 1 484 ? 44.009 -15.960 150.690 1.00 47.55 636 GLU B O 1
ATOM 7971 N N . GLY B 1 485 ? 41.925 -16.336 151.443 1.00 47.03 637 GLY B N 1
ATOM 7972 C CA . GLY B 1 485 ? 41.328 -15.922 150.189 1.00 46.87 637 GLY B CA 1
ATOM 7973 C C . GLY B 1 485 ? 40.803 -14.502 150.142 1.00 47.01 637 GLY B C 1
ATOM 7974 O O . GLY B 1 485 ? 40.825 -13.786 151.144 1.00 47.88 637 GLY B O 1
ATOM 7975 N N . ASN B 1 486 ? 40.320 -14.110 148.967 1.00 46.31 638 ASN B N 1
ATOM 7976 C CA . ASN B 1 486 ? 39.784 -12.777 148.725 1.00 45.17 638 ASN B CA 1
ATOM 7977 C C . ASN B 1 486 ? 38.352 -13.010 148.269 1.00 44.21 638 ASN B C 1
ATOM 7978 O O . ASN B 1 486 ? 38.028 -12.798 147.111 1.00 44.75 638 ASN B O 1
ATOM 7983 N N . TYR B 1 487 ? 37.490 -13.480 149.161 1.00 43.37 639 TYR B N 1
ATOM 7984 C CA . TYR B 1 487 ? 36.118 -13.714 148.738 1.00 42.99 639 TYR B CA 1
ATOM 7985 C C . TYR B 1 487 ? 35.282 -12.491 149.004 1.00 43.90 639 TYR B C 1
ATOM 7986 O O . TYR B 1 487 ? 35.764 -11.518 149.585 1.00 44.24 639 TYR B O 1
ATOM 7995 N N . ASN B 1 488 ? 34.031 -12.544 148.561 1.00 45.42 640 ASN B N 1
ATOM 7996 C CA . ASN B 1 488 ? 33.100 -11.444 148.763 1.00 47.47 640 ASN B CA 1
ATOM 7997 C C . ASN B 1 488 ? 31.655 -11.759 148.406 1.00 47.32 640 ASN B C 1
ATOM 7998 O O . ASN B 1 488 ? 31.380 -12.579 147.533 1.00 47.09 640 ASN B O 1
ATOM 8003 N N . LEU B 1 489 ? 30.733 -11.111 149.107 1.00 47.73 641 LEU B N 1
ATOM 8004 C CA . LEU B 1 489 ? 29.317 -11.271 148.827 1.00 50.19 641 LEU B CA 1
ATOM 8005 C C . LEU B 1 489 ? 28.542 -10.210 149.586 1.00 53.13 641 LEU B C 1
ATOM 8006 O O . LEU B 1 489 ? 28.898 -9.855 150.708 1.00 53.60 641 LEU B O 1
ATOM 8011 N N . PRO B 1 490 ? 27.468 -9.680 148.979 1.00 55.86 642 PRO B N 1
ATOM 8012 C CA . PRO B 1 490 ? 26.674 -8.644 149.662 1.00 58.44 642 PRO B CA 1
ATOM 8013 C C . PRO B 1 490 ? 26.301 -9.044 151.110 1.00 61.48 642 PRO B C 1
ATOM 8014 O O . PRO B 1 490 ? 25.840 -10.168 151.347 1.00 62.50 642 PRO B O 1
ATOM 8018 N N . PRO B 1 491 ? 26.497 -8.130 152.102 1.00 63.64 643 PRO B N 1
ATOM 8019 C CA . PRO B 1 491 ? 26.180 -8.403 153.526 1.00 63.31 643 PRO B CA 1
ATOM 8020 C C . PRO B 1 491 ? 24.709 -8.721 153.803 1.00 61.96 643 PRO B C 1
ATOM 8021 O O . PRO B 1 491 ? 24.305 -8.926 154.953 1.00 63.09 643 PRO B O 1
ATOM 8025 N N . ASP B 1 492 ? 23.931 -8.760 152.725 1.00 59.23 644 ASP B N 1
ATOM 8026 C CA . ASP B 1 492 ? 22.517 -9.066 152.774 1.00 55.47 644 ASP B CA 1
ATOM 8027 C C . ASP B 1 492 ? 22.276 -10.371 152.017 1.00 51.30 644 ASP B C 1
ATOM 8028 O O . ASP B 1 492 ? 21.142 -10.718 151.701 1.00 52.05 644 ASP B O 1
ATOM 8033 N N . SER B 1 493 ? 23.355 -11.106 151.759 1.00 46.23 645 SER B N 1
ATOM 8034 C CA . SER B 1 493 ? 23.272 -12.367 151.028 1.00 42.35 645 SER B CA 1
ATOM 8035 C C . SER B 1 493 ? 23.961 -13.550 151.738 1.00 38.35 645 SER B C 1
ATOM 8036 O O . SER B 1 493 ? 24.528 -13.390 152.820 1.00 38.39 645 SER B O 1
ATOM 8039 N N . LEU B 1 494 ? 23.907 -14.728 151.114 1.00 33.28 646 LEU B N 1
ATOM 8040 C CA . LEU B 1 494 ? 24.518 -15.941 151.658 1.00 28.95 646 LEU B CA 1
ATOM 8041 C C . LEU B 1 494 ? 25.177 -16.780 150.590 1.00 27.25 646 LEU B C 1
ATOM 8042 O O . LEU B 1 494 ? 24.670 -16.885 149.481 1.00 27.08 646 LEU B O 1
ATOM 8047 N N . ALA B 1 495 ? 26.300 -17.396 150.928 1.00 25.73 647 ALA B N 1
ATOM 8048 C CA . ALA B 1 495 ? 26.964 -18.262 149.976 1.00 24.38 647 ALA B CA 1
ATOM 8049 C C . ALA B 1 495 ? 26.312 -19.605 150.205 1.00 24.48 647 ALA B C 1
ATOM 8050 O O . ALA B 1 495 ? 26.645 -20.330 151.154 1.00 24.42 647 ALA B O 1
ATOM 8052 N N . VAL B 1 496 ? 25.371 -19.936 149.334 1.00 24.34 648 VAL B N 1
ATOM 8053 C CA . VAL B 1 496 ? 24.622 -21.175 149.473 1.00 23.10 648 VAL B CA 1
ATOM 8054 C C . VAL B 1 496 ? 25.225 -22.433 148.873 1.00 22.74 648 VAL B C 1
ATOM 8055 O O . VAL B 1 496 ? 25.689 -22.438 147.738 1.00 21.82 648 VAL B O 1
ATOM 8059 N N . TYR B 1 497 ? 25.192 -23.506 149.650 1.00 23.59 649 TYR B N 1
ATOM 8060 C CA . TYR B 1 497 ? 25.702 -24.791 149.204 1.00 25.36 649 TYR B CA 1
ATOM 8061 C C . TYR B 1 497 ? 24.631 -25.826 149.512 1.00 26.57 649 TYR B C 1
ATOM 8062 O O . TYR B 1 497 ? 23.902 -25.699 150.495 1.00 27.41 649 TYR B O 1
ATOM 8071 N N . ARG B 1 498 ? 24.550 -26.860 148.687 1.00 26.69 650 ARG B N 1
ATOM 8072 C CA . ARG B 1 498 ? 23.567 -27.890 148.922 1.00 27.46 650 ARG B CA 1
ATOM 8073 C C . ARG B 1 498 ? 24.165 -29.202 149.410 1.00 29.64 650 ARG B C 1
ATOM 8074 O O . ARG B 1 498 ? 24.986 -29.829 148.730 1.00 30.19 650 ARG B O 1
ATOM 8082 N N . ILE B 1 499 ? 23.725 -29.622 150.592 1.00 31.38 651 ILE B N 1
ATOM 8083 C CA . ILE B 1 499 ? 24.214 -30.850 151.192 1.00 33.46 651 ILE B CA 1
ATOM 8084 C C . ILE B 1 499 ? 23.297 -32.029 150.923 1.00 35.09 651 ILE B C 1
ATOM 8085 O O . ILE B 1 499 ? 22.091 -31.980 151.158 1.00 34.23 651 ILE B O 1
ATOM 8090 N N . THR B 1 500 ? 23.896 -33.098 150.427 1.00 38.21 652 THR B N 1
ATOM 8091 C CA . THR B 1 500 ? 23.145 -34.296 150.119 1.00 43.13 652 THR B CA 1
ATOM 8092 C C . THR B 1 500 ? 23.707 -35.481 150.883 1.00 46.11 652 THR B C 1
ATOM 8093 O O . THR B 1 500 ? 24.901 -35.773 150.782 1.00 46.78 652 THR B O 1
ATOM 8097 N N . ASP B 1 501 ? 22.853 -36.170 151.634 1.00 49.35 653 ASP B N 1
ATOM 8098 C CA . ASP B 1 501 ? 23.307 -37.331 152.388 1.00 53.18 653 ASP B CA 1
ATOM 8099 C C . ASP B 1 501 ? 23.290 -38.556 151.482 1.00 55.44 653 ASP B C 1
ATOM 8100 O O . ASP B 1 501 ? 22.863 -38.471 150.328 1.00 55.51 653 ASP B O 1
ATOM 8105 N N . SER B 1 502 ? 23.771 -39.686 151.994 1.00 58.05 654 SER B N 1
ATOM 8106 C CA . SER B 1 502 ? 23.821 -40.919 151.212 1.00 60.60 654 SER B CA 1
ATOM 8107 C C . SER B 1 502 ? 22.452 -41.564 151.054 1.00 61.73 654 SER B C 1
ATOM 8108 O O . SER B 1 502 ? 22.298 -42.787 151.095 1.00 61.63 654 SER B O 1
ATOM 8111 N N . SER B 1 503 ? 21.462 -40.704 150.865 1.00 63.36 655 SER B N 1
ATOM 8112 C CA . SER B 1 503 ? 20.086 -41.109 150.683 1.00 64.49 655 SER B CA 1
ATOM 8113 C C . SER B 1 503 ? 19.406 -40.071 149.785 1.00 64.77 655 SER B C 1
ATOM 8114 O O . SER B 1 503 ? 20.073 -39.322 149.057 1.00 65.12 655 SER B O 1
ATOM 8117 N N . SER B 1 504 ? 18.087 -39.999 149.831 1.00 64.45 656 SER B N 1
ATOM 8118 C CA . SER B 1 504 ? 17.425 -39.029 148.982 1.00 64.64 656 SER B CA 1
ATOM 8119 C C . SER B 1 504 ? 17.240 -37.697 149.728 1.00 62.35 656 SER B C 1
ATOM 8120 O O . SER B 1 504 ? 16.578 -36.783 149.231 1.00 63.66 656 SER B O 1
ATOM 8123 N N . GLN B 1 505 ? 17.845 -37.574 150.908 1.00 57.67 657 GLN B N 1
ATOM 8124 C CA . GLN B 1 505 ? 17.722 -36.339 151.681 1.00 52.84 657 GLN B CA 1
ATOM 8125 C C . GLN B 1 505 ? 18.781 -35.284 151.388 1.00 47.52 657 GLN B C 1
ATOM 8126 O O . GLN B 1 505 ? 19.931 -35.602 151.092 1.00 46.76 657 GLN B O 1
ATOM 8132 N N . TRP B 1 506 ? 18.376 -34.022 151.463 1.00 41.84 658 TRP B N 1
ATOM 8133 C CA . TRP B 1 506 ? 19.285 -32.912 151.210 1.00 36.35 658 TRP B CA 1
ATOM 8134 C C . TRP B 1 506 ? 18.741 -31.633 151.819 1.00 34.09 658 TRP B C 1
ATOM 8135 O O . TRP B 1 506 ? 17.564 -31.545 152.160 1.00 33.39 658 TRP B O 1
ATOM 8146 N N . PHE B 1 507 ? 19.603 -30.639 151.964 1.00 31.58 659 PHE B N 1
ATOM 8147 C CA . PHE B 1 507 ? 19.171 -29.378 152.520 1.00 30.96 659 PHE B CA 1
ATOM 8148 C C . PHE B 1 507 ? 20.264 -28.366 152.220 1.00 31.88 659 PHE B C 1
ATOM 8149 O O . PHE B 1 507 ? 21.453 -28.710 152.196 1.00 31.41 659 PHE B O 1
ATOM 8157 N N . ASP B 1 508 ? 19.866 -27.120 151.976 1.00 32.48 660 ASP B N 1
ATOM 8158 C CA . ASP B 1 508 ? 20.827 -26.073 151.648 1.00 32.33 660 ASP B CA 1
ATOM 8159 C C . ASP B 1 508 ? 21.398 -25.360 152.865 1.00 32.22 660 ASP B C 1
ATOM 8160 O O . ASP B 1 508 ? 20.716 -25.163 153.867 1.00 34.02 660 ASP B O 1
ATOM 8165 N N . ILE B 1 509 ? 22.658 -24.970 152.750 1.00 30.38 661 ILE B N 1
ATOM 8166 C CA . ILE B 1 509 ? 23.359 -24.266 153.808 1.00 29.53 661 ILE B CA 1
ATOM 8167 C C . ILE B 1 509 ? 23.826 -22.925 153.268 1.00 30.16 661 ILE B C 1
ATOM 8168 O O . ILE B 1 509 ? 24.503 -22.869 152.238 1.00 30.74 661 ILE B O 1
ATOM 8173 N N . GLY B 1 510 ? 23.464 -21.843 153.946 1.00 29.99 662 GLY B N 1
ATOM 8174 C CA . GLY B 1 510 ? 23.875 -20.529 153.478 1.00 30.76 662 GLY B CA 1
ATOM 8175 C C . GLY B 1 510 ? 24.929 -19.944 154.391 1.00 30.91 662 GLY B C 1
ATOM 8176 O O . GLY B 1 510 ? 24.794 -20.019 155.607 1.00 33.03 662 GLY B O 1
ATOM 8177 N N . ILE B 1 511 ? 25.987 -19.369 153.834 1.00 29.70 663 ILE B N 1
ATOM 8178 C CA . ILE B 1 511 ? 26.989 -18.804 154.712 1.00 28.30 663 ILE B CA 1
ATOM 8179 C C . ILE B 1 511 ? 26.901 -17.302 154.756 1.00 31.84 663 ILE B C 1
ATOM 8180 O O . ILE B 1 511 ? 26.869 -16.633 153.728 1.00 31.61 663 ILE B O 1
ATOM 8185 N N . ASN B 1 512 ? 26.843 -16.796 155.982 1.00 37.74 664 ASN B N 1
ATOM 8186 C CA . ASN B 1 512 ? 26.749 -15.376 156.291 1.00 41.48 664 ASN B CA 1
ATOM 8187 C C . ASN B 1 512 ? 28.025 -14.654 155.962 1.00 42.26 664 ASN B C 1
ATOM 8188 O O . ASN B 1 512 ? 29.078 -15.263 155.836 1.00 42.75 664 ASN B O 1
ATOM 8193 N N . HIS B 1 513 ? 27.951 -13.342 155.839 1.00 44.38 665 HIS B N 1
ATOM 8194 C CA . HIS B 1 513 ? 29.167 -12.613 155.556 1.00 46.28 665 HIS B CA 1
ATOM 8195 C C . HIS B 1 513 ? 30.079 -12.682 156.773 1.00 46.30 665 HIS B C 1
ATOM 8196 O O . HIS B 1 513 ? 31.301 -12.624 156.651 1.00 45.54 665 HIS B O 1
ATOM 8203 N N . ASP B 1 514 ? 29.475 -12.807 157.949 1.00 46.89 666 ASP B N 1
ATOM 8204 C CA . ASP B 1 514 ? 30.250 -12.882 159.171 1.00 47.93 666 ASP B CA 1
ATOM 8205 C C . ASP B 1 514 ? 30.939 -14.235 159.297 1.00 46.91 666 ASP B C 1
ATOM 8206 O O . ASP B 1 514 ? 31.882 -14.390 160.077 1.00 47.42 666 ASP B O 1
ATOM 8211 N N . GLY B 1 515 ? 30.462 -15.218 158.541 1.00 45.04 667 GLY B N 1
ATOM 8212 C CA . GLY B 1 515 ? 31.088 -16.529 158.570 1.00 42.37 667 GLY B CA 1
ATOM 8213 C C . GLY B 1 515 ? 30.256 -17.653 159.138 1.00 41.39 667 GLY B C 1
ATOM 8214 O O . GLY B 1 515 ? 30.693 -18.807 159.145 1.00 40.18 667 GLY B O 1
ATOM 8215 N N . PHE B 1 516 ? 29.057 -17.340 159.608 1.00 40.65 668 PHE B N 1
ATOM 8216 C CA . PHE B 1 516 ? 28.230 -18.392 160.171 1.00 40.66 668 PHE B CA 1
ATOM 8217 C C . PHE B 1 516 ? 27.356 -19.059 159.134 1.00 39.42 668 PHE B C 1
ATOM 8218 O O . PHE B 1 516 ? 27.073 -18.488 158.092 1.00 39.20 668 PHE B O 1
ATOM 8226 N N . SER B 1 517 ? 26.940 -20.285 159.409 1.00 38.85 669 SER B N 1
ATOM 8227 C CA . SER B 1 517 ? 26.114 -20.995 158.454 1.00 37.44 669 SER B CA 1
ATOM 8228 C C . SER B 1 517 ? 24.672 -21.058 158.943 1.00 36.27 669 SER B C 1
ATOM 8229 O O . SER B 1 517 ? 24.418 -21.103 160.150 1.00 36.65 669 SER B O 1
ATOM 8232 N N . TYR B 1 518 ? 23.736 -21.045 157.997 1.00 34.72 670 TYR B N 1
ATOM 8233 C CA . TYR B 1 518 ? 22.314 -21.128 158.310 1.00 32.98 670 TYR B CA 1
ATOM 8234 C C . TYR B 1 518 ? 21.660 -22.265 157.566 1.00 32.46 670 TYR B C 1
ATOM 8235 O O . TYR B 1 518 ? 22.222 -22.847 156.640 1.00 32.22 670 TYR B O 1
ATOM 8244 N N . VAL B 1 519 ? 20.436 -22.561 157.962 1.00 31.63 671 VAL B N 1
ATOM 8245 C CA . VAL B 1 519 ? 19.706 -23.619 157.326 1.00 30.58 671 VAL B CA 1
ATOM 8246 C C . VAL B 1 519 ? 18.253 -23.209 157.294 1.00 31.76 671 VAL B C 1
ATOM 8247 O O . VAL B 1 519 ? 17.782 -22.491 158.171 1.00 30.98 671 VAL B O 1
ATOM 8251 N N . GLY B 1 520 ? 17.541 -23.647 156.267 1.00 34.32 672 GLY B N 1
ATOM 8252 C CA . GLY B 1 520 ? 16.146 -23.270 156.155 1.00 38.04 672 GLY B CA 1
ATOM 8253 C C . GLY B 1 520 ? 15.182 -24.092 156.987 1.00 39.85 672 GLY B C 1
ATOM 8254 O O . GLY B 1 520 ? 13.997 -24.171 156.666 1.00 41.08 672 GLY B O 1
ATOM 8255 N N . LEU B 1 521 ? 15.691 -24.700 158.053 1.00 41.60 673 LEU B N 1
ATOM 8256 C CA . LEU B 1 521 ? 14.887 -25.522 158.955 1.00 42.88 673 LEU B CA 1
ATOM 8257 C C . LEU B 1 521 ? 15.176 -25.101 160.389 1.00 45.15 673 LEU B C 1
ATOM 8258 O O . LEU B 1 521 ? 16.238 -24.546 160.672 1.00 45.94 673 LEU B O 1
ATOM 8263 N N . SER B 1 522 ? 14.236 -25.375 161.289 1.00 47.56 674 SER B N 1
ATOM 8264 C CA . SER B 1 522 ? 14.385 -25.031 162.703 1.00 49.01 674 SER B CA 1
ATOM 8265 C C . SER B 1 522 ? 15.045 -26.178 163.452 1.00 49.94 674 SER B C 1
ATOM 8266 O O . SER B 1 522 ? 15.312 -26.070 164.649 1.00 49.06 674 SER B O 1
ATOM 8269 N N . ASP B 1 523 ? 15.297 -27.271 162.732 1.00 51.66 675 ASP B N 1
ATOM 8270 C CA . ASP B 1 523 ? 15.913 -28.456 163.310 1.00 54.40 675 ASP B CA 1
ATOM 8271 C C . ASP B 1 523 ? 16.211 -29.497 162.218 1.00 54.80 675 ASP B C 1
ATOM 8272 O O . ASP B 1 523 ? 15.318 -29.906 161.482 1.00 54.71 675 ASP B O 1
ATOM 8277 N N . LEU B 1 524 ? 17.466 -29.920 162.124 1.00 55.95 676 LEU B N 1
ATOM 8278 C CA . LEU B 1 524 ? 17.888 -30.918 161.146 1.00 57.77 676 LEU B CA 1
ATOM 8279 C C . LEU B 1 524 ? 17.774 -32.319 161.727 1.00 60.76 676 LEU B C 1
ATOM 8280 O O . LEU B 1 524 ? 17.952 -32.510 162.927 1.00 61.23 676 LEU B O 1
ATOM 8285 N N . PRO B 1 525 ? 17.498 -33.321 160.876 1.00 63.53 677 PRO B N 1
ATOM 8286 C CA . PRO B 1 525 ? 17.352 -34.732 161.252 1.00 65.89 677 PRO B CA 1
ATOM 8287 C C . PRO B 1 525 ? 18.611 -35.361 161.851 1.00 68.10 677 PRO B C 1
ATOM 8288 O O . PRO B 1 525 ? 19.686 -34.764 161.833 1.00 68.65 677 PRO B O 1
ATOM 8292 N N . ASN B 1 526 ? 18.470 -36.573 162.377 1.00 70.68 678 ASN B N 1
ATOM 8293 C CA . ASN B 1 526 ? 19.596 -37.282 162.983 1.00 73.28 678 ASN B CA 1
ATOM 8294 C C . ASN B 1 526 ? 19.968 -38.443 162.086 1.00 73.08 678 ASN B C 1
ATOM 8295 O O . ASN B 1 526 ? 21.142 -38.781 161.923 1.00 73.33 678 ASN B O 1
ATOM 8300 N N . ASP B 1 527 ? 18.930 -39.036 161.505 1.00 72.81 679 ASP B N 1
ATOM 8301 C CA . ASP B 1 527 ? 19.045 -40.175 160.609 1.00 72.35 679 ASP B CA 1
ATOM 8302 C C . ASP B 1 527 ? 19.796 -39.876 159.312 1.00 70.32 679 ASP B C 1
ATOM 8303 O O . ASP B 1 527 ? 19.704 -40.624 158.333 1.00 70.65 679 ASP B O 1
ATOM 8308 N N . LEU B 1 528 ? 20.534 -38.777 159.304 1.00 66.94 680 LEU B N 1
ATOM 8309 C CA . LEU B 1 528 ? 21.308 -38.410 158.131 1.00 63.36 680 LEU B CA 1
ATOM 8310 C C . LEU B 1 528 ? 22.411 -39.416 157.835 1.00 62.43 680 LEU B C 1
ATOM 8311 O O . LEU B 1 528 ? 23.356 -39.528 158.606 1.00 63.02 680 LEU B O 1
ATOM 8316 N N . SER B 1 529 ? 22.290 -40.139 156.723 1.00 61.18 681 SER B N 1
ATOM 8317 C CA . SER B 1 529 ? 23.306 -41.118 156.310 1.00 60.36 681 SER B CA 1
ATOM 8318 C C . SER B 1 529 ? 24.548 -40.260 156.063 1.00 58.63 681 SER B C 1
ATOM 8319 O O . SER B 1 529 ? 24.726 -39.709 154.978 1.00 57.41 681 SER B O 1
ATOM 8322 N N . PHE B 1 530 ? 25.438 -40.188 157.046 1.00 57.29 682 PHE B N 1
ATOM 8323 C CA . PHE B 1 530 ? 26.542 -39.258 156.929 1.00 56.42 682 PHE B CA 1
ATOM 8324 C C . PHE B 1 530 ? 27.563 -39.190 155.817 1.00 56.96 682 PHE B C 1
ATOM 8325 O O . PHE B 1 530 ? 28.236 -38.161 155.670 1.00 61.09 682 PHE B O 1
ATOM 8333 N N . PRO B 1 531 ? 27.752 -40.252 155.047 1.00 54.71 683 PRO B N 1
ATOM 8334 C CA . PRO B 1 531 ? 28.756 -40.026 153.996 1.00 51.78 683 PRO B CA 1
ATOM 8335 C C . PRO B 1 531 ? 28.147 -38.942 153.055 1.00 49.79 683 PRO B C 1
ATOM 8336 O O . PRO B 1 531 ? 27.468 -39.278 152.091 1.00 52.25 683 PRO B O 1
ATOM 8340 N N . LEU B 1 532 ? 28.377 -37.655 153.375 1.00 45.10 684 LEU B N 1
ATOM 8341 C CA . LEU B 1 532 ? 27.833 -36.477 152.649 1.00 40.32 684 LEU B CA 1
ATOM 8342 C C . LEU B 1 532 ? 28.580 -35.907 151.436 1.00 39.91 684 LEU B C 1
ATOM 8343 O O . LEU B 1 532 ? 29.770 -36.169 151.235 1.00 39.45 684 LEU B O 1
ATOM 8348 N N . THR B 1 533 ? 27.868 -35.079 150.666 1.00 38.53 685 THR B N 1
ATOM 8349 C CA . THR B 1 533 ? 28.416 -34.411 149.482 1.00 37.94 685 THR B CA 1
ATOM 8350 C C . THR B 1 533 ? 27.774 -33.049 149.302 1.00 37.75 685 THR B C 1
ATOM 8351 O O . THR B 1 533 ? 26.549 -32.935 149.271 1.00 37.68 685 THR B O 1
ATOM 8355 N N . SER B 1 534 ? 28.616 -32.024 149.186 1.00 38.49 686 SER B N 1
ATOM 8356 C CA . SER B 1 534 ? 28.165 -30.643 149.013 1.00 39.90 686 SER B CA 1
ATOM 8357 C C . SER B 1 534 ? 28.485 -30.092 147.636 1.00 40.36 686 SER B C 1
ATOM 8358 O O . SER B 1 534 ? 29.504 -30.448 147.044 1.00 41.38 686 SER B O 1
ATOM 8361 N N . THR B 1 535 ? 27.619 -29.210 147.142 1.00 40.27 687 THR B N 1
ATOM 8362 C CA . THR B 1 535 ? 27.814 -28.576 145.840 1.00 40.17 687 THR B CA 1
ATOM 8363 C C . THR B 1 535 ? 27.356 -27.132 145.907 1.00 38.95 687 THR B C 1
ATOM 8364 O O . THR B 1 535 ? 26.305 -26.830 146.463 1.00 39.46 687 THR B O 1
ATOM 8368 N N . PHE B 1 536 ? 28.156 -26.236 145.352 1.00 37.49 688 PHE B N 1
ATOM 8369 C CA . PHE B 1 536 ? 27.815 -24.827 145.401 1.00 36.26 688 PHE B CA 1
ATOM 8370 C C . PHE B 1 536 ? 26.597 -24.537 144.542 1.00 35.43 688 PHE B C 1
ATOM 8371 O O . PHE B 1 536 ? 26.507 -24.974 143.398 1.00 35.59 688 PHE B O 1
ATOM 8379 N N . MET B 1 537 ? 25.650 -23.811 145.116 1.00 34.65 689 MET B N 1
ATOM 8380 C CA . MET B 1 537 ? 24.438 -23.471 144.406 1.00 33.74 689 MET B CA 1
ATOM 8381 C C . MET B 1 537 ? 24.541 -22.065 143.841 1.00 32.75 689 MET B C 1
ATOM 8382 O O . MET B 1 537 ? 24.104 -21.790 142.723 1.00 33.31 689 MET B O 1
ATOM 8387 N N . GLY B 1 538 ? 25.142 -21.176 144.619 1.00 31.47 690 GLY B N 1
ATOM 8388 C CA . GLY B 1 538 ? 25.296 -19.807 144.182 1.00 30.40 690 GLY B CA 1
ATOM 8389 C C . GLY B 1 538 ? 25.069 -18.876 145.346 1.00 30.04 690 GLY B C 1
ATOM 8390 O O . GLY B 1 538 ? 25.280 -19.250 146.504 1.00 29.98 690 GLY B O 1
ATOM 8391 N N . VAL B 1 539 ? 24.611 -17.668 145.043 1.00 29.10 691 VAL B N 1
ATOM 8392 C CA . VAL B 1 539 ? 24.369 -16.671 146.067 1.00 28.10 691 VAL B CA 1
ATOM 8393 C C . VAL B 1 539 ? 22.899 -16.294 146.164 1.00 30.00 691 VAL B C 1
ATOM 8394 O O . VAL B 1 539 ? 22.237 -16.109 145.143 1.00 32.11 691 VAL B O 1
ATOM 8398 N N . GLN B 1 540 ? 22.392 -16.176 147.391 1.00 31.11 692 GLN B N 1
ATOM 8399 C CA . GLN B 1 540 ? 20.984 -15.821 147.609 1.00 33.10 692 GLN B CA 1
ATOM 8400 C C . GLN B 1 540 ? 20.821 -14.744 148.661 1.00 32.98 692 GLN B C 1
ATOM 8401 O O . GLN B 1 540 ? 21.657 -14.616 149.547 1.00 33.39 692 GLN B O 1
ATOM 8407 N N . LEU B 1 541 ? 19.753 -13.959 148.559 1.00 32.90 693 LEU B N 1
ATOM 8408 C CA . LEU B 1 541 ? 19.512 -12.951 149.568 1.00 32.51 693 LEU B CA 1
ATOM 8409 C C . LEU B 1 541 ? 19.243 -13.752 150.811 1.00 34.53 693 LEU B C 1
ATOM 8410 O O . LEU B 1 541 ? 18.634 -14.832 150.755 1.00 35.02 693 LEU B O 1
ATOM 8415 N N . ALA B 1 542 ? 19.697 -13.233 151.940 1.00 35.95 694 ALA B N 1
ATOM 8416 C CA . ALA B 1 542 ? 19.484 -13.932 153.189 1.00 37.09 694 ALA B CA 1
ATOM 8417 C C . ALA B 1 542 ? 18.001 -13.932 153.514 1.00 37.50 694 ALA B C 1
ATOM 8418 O O . ALA B 1 542 ? 17.499 -14.827 154.194 1.00 36.79 694 ALA B O 1
ATOM 8420 N N . ARG B 1 543 ? 17.306 -12.918 153.018 1.00 38.27 695 ARG B N 1
ATOM 8421 C CA . ARG B 1 543 ? 15.883 -12.792 153.269 1.00 39.36 695 ARG B CA 1
ATOM 8422 C C . ARG B 1 543 ? 15.080 -13.944 152.711 1.00 37.65 695 ARG B C 1
ATOM 8423 O O . ARG B 1 543 ? 13.887 -14.037 152.961 1.00 38.72 695 ARG B O 1
ATOM 8431 N N . VAL B 1 544 ? 15.710 -14.821 151.948 1.00 35.80 696 VAL B N 1
ATOM 8432 C CA . VAL B 1 544 ? 14.953 -15.931 151.402 1.00 36.44 696 VAL B CA 1
ATOM 8433 C C . VAL B 1 544 ? 15.226 -17.192 152.176 1.00 37.03 696 VAL B C 1
ATOM 8434 O O . VAL B 1 544 ? 16.382 -17.491 152.470 1.00 38.69 696 VAL B O 1
ATOM 8438 N N . LYS B 1 545 ? 14.175 -17.953 152.469 1.00 36.32 697 LYS B N 1
ATOM 8439 C CA . LYS B 1 545 ? 14.315 -19.197 153.233 1.00 35.88 697 LYS B CA 1
ATOM 8440 C C . LYS B 1 545 ? 15.107 -20.261 152.487 1.00 34.79 697 LYS B C 1
ATOM 8441 O O . LYS B 1 545 ? 14.706 -20.714 151.417 1.00 34.69 697 LYS B O 1
ATOM 8447 N N . LEU B 1 546 ? 16.226 -20.669 153.065 1.00 33.43 698 LEU B N 1
ATOM 8448 C CA . LEU B 1 546 ? 17.063 -21.693 152.458 1.00 34.38 698 LEU B CA 1
ATOM 8449 C C . LEU B 1 546 ? 16.264 -22.951 152.161 1.00 36.23 698 LEU B C 1
ATOM 8450 O O . LEU B 1 546 ? 15.486 -23.414 153.001 1.00 36.80 698 LEU B O 1
ATOM 8455 N N . ALA B 1 547 ? 16.471 -23.516 150.975 1.00 38.00 699 ALA B N 1
ATOM 8456 C CA . ALA B 1 547 ? 15.732 -24.709 150.571 1.00 40.02 699 ALA B CA 1
ATOM 8457 C C . ALA B 1 547 ? 16.166 -26.001 151.245 1.00 41.08 699 ALA B C 1
ATOM 8458 O O . ALA B 1 547 ? 17.217 -26.066 151.892 1.00 40.77 699 ALA B O 1
ATOM 8460 N N . SER B 1 548 ? 15.350 -27.034 151.069 1.00 42.08 700 SER B N 1
ATOM 8461 C CA . SER B 1 548 ? 15.636 -28.312 151.685 1.00 43.27 700 SER B CA 1
ATOM 8462 C C . SER B 1 548 ? 14.570 -29.330 151.383 1.00 45.08 700 SER B C 1
ATOM 8463 O O . SER B 1 548 ? 13.430 -28.988 151.088 1.00 45.17 700 SER B O 1
ATOM 8466 N N . LYS B 1 549 ? 14.956 -30.590 151.491 1.00 48.01 701 LYS B N 1
ATOM 8467 C CA . LYS B 1 549 ? 14.045 -31.686 151.261 1.00 51.56 701 LYS B CA 1
ATOM 8468 C C . LYS B 1 549 ? 14.447 -32.798 152.215 1.00 53.78 701 LYS B C 1
ATOM 8469 O O . LYS B 1 549 ? 15.295 -33.631 151.897 1.00 52.64 701 LYS B O 1
ATOM 8475 N N . VAL B 1 550 ? 13.841 -32.784 153.398 1.00 57.63 702 VAL B N 1
ATOM 8476 C CA . VAL B 1 550 ? 14.107 -33.783 154.419 1.00 61.71 702 VAL B CA 1
ATOM 8477 C C . VAL B 1 550 ? 12.808 -34.310 154.987 1.00 66.01 702 VAL B C 1
ATOM 8478 O O . VAL B 1 550 ? 11.824 -33.571 155.107 1.00 65.92 702 VAL B O 1
ATOM 8482 N N . LYS B 1 551 ? 12.826 -35.592 155.344 1.00 71.33 703 LYS B N 1
ATOM 8483 C CA . LYS B 1 551 ? 11.672 -36.284 155.915 1.00 76.21 703 LYS B CA 1
ATOM 8484 C C . LYS B 1 551 ? 11.714 -36.295 157.455 1.00 77.72 703 LYS B C 1
ATOM 8485 O O . LYS B 1 551 ? 12.808 -36.043 158.026 1.00 78.18 703 LYS B O 1
ATOM 8491 N N . GLU C 1 8 ? 5.591 -33.630 126.051 1.00 46.48 160 GLU C N 1
ATOM 8492 C CA . GLU C 1 8 ? 4.913 -32.401 125.546 1.00 47.04 160 GLU C CA 1
ATOM 8493 C C . GLU C 1 8 ? 5.453 -31.150 126.236 1.00 44.38 160 GLU C C 1
ATOM 8494 O O . GLU C 1 8 ? 5.788 -31.156 127.420 1.00 44.81 160 GLU C O 1
ATOM 8500 N N . ILE C 1 9 ? 5.558 -30.079 125.468 1.00 40.77 161 ILE C N 1
ATOM 8501 C CA . ILE C 1 9 ? 6.039 -28.828 125.996 1.00 36.63 161 ILE C CA 1
ATOM 8502 C C . ILE C 1 9 ? 4.982 -27.786 125.731 1.00 35.89 161 ILE C C 1
ATOM 8503 O O . ILE C 1 9 ? 4.514 -27.628 124.599 1.00 36.44 161 ILE C O 1
ATOM 8508 N N . VAL C 1 10 ? 4.617 -27.072 126.787 1.00 33.98 162 VAL C N 1
ATOM 8509 C CA . VAL C 1 10 ? 3.612 -26.039 126.693 1.00 31.56 162 VAL C CA 1
ATOM 8510 C C . VAL C 1 10 ? 4.276 -24.692 126.808 1.00 32.83 162 VAL C C 1
ATOM 8511 O O . VAL C 1 10 ? 4.945 -24.392 127.792 1.00 32.99 162 VAL C O 1
ATOM 8515 N N . THR C 1 11 ? 4.085 -23.888 125.779 1.00 34.87 163 THR C N 1
ATOM 8516 C CA . THR C 1 11 ? 4.667 -22.577 125.769 1.00 37.90 163 THR C CA 1
ATOM 8517 C C . THR C 1 11 ? 3.875 -21.648 126.665 1.00 40.80 163 THR C C 1
ATOM 8518 O O . THR C 1 11 ? 2.967 -22.083 127.374 1.00 41.60 163 THR C O 1
ATOM 8522 N N . GLU C 1 12 ? 4.208 -20.363 126.620 1.00 42.49 164 GLU C N 1
ATOM 8523 C CA . GLU C 1 12 ? 3.546 -19.395 127.475 1.00 43.99 164 GLU C CA 1
ATOM 8524 C C . GLU C 1 12 ? 2.125 -19.017 127.101 1.00 42.96 164 GLU C C 1
ATOM 8525 O O . GLU C 1 12 ? 1.406 -18.447 127.914 1.00 43.03 164 GLU C O 1
ATOM 8531 N N . GLU C 1 13 ? 1.701 -19.323 125.887 1.00 42.36 165 GLU C N 1
ATOM 8532 C CA . GLU C 1 13 ? 0.334 -18.995 125.512 1.00 42.39 165 GLU C CA 1
ATOM 8533 C C . GLU C 1 13 ? -0.298 -20.230 124.937 1.00 41.42 165 GLU C C 1
ATOM 8534 O O . GLU C 1 13 ? -1.455 -20.212 124.508 1.00 41.02 165 GLU C O 1
ATOM 8540 N N . GLN C 1 14 ? 0.467 -21.314 124.931 1.00 40.00 166 GLN C N 1
ATOM 8541 C CA . GLN C 1 14 ? -0.035 -22.550 124.355 1.00 38.81 166 GLN C CA 1
ATOM 8542 C C . GLN C 1 14 ? -1.330 -23.023 124.995 1.00 36.89 166 GLN C C 1
ATOM 8543 O O . GLN C 1 14 ? -1.543 -22.877 126.201 1.00 36.21 166 GLN C O 1
ATOM 8549 N N . GLY C 1 15 ? -2.197 -23.588 124.163 1.00 35.31 167 GLY C N 1
ATOM 8550 C CA . GLY C 1 15 ? -3.462 -24.092 124.653 1.00 32.92 167 GLY C CA 1
ATOM 8551 C C . GLY C 1 15 ? -4.562 -24.089 123.619 1.00 31.66 167 GLY C C 1
ATOM 8552 O O . GLY C 1 15 ? -4.646 -23.190 122.778 1.00 32.85 167 GLY C O 1
ATOM 8553 N N . THR C 1 16 ? -5.406 -25.107 123.679 1.00 29.76 168 THR C N 1
ATOM 8554 C CA . THR C 1 16 ? -6.519 -25.212 122.756 1.00 29.87 168 THR C CA 1
ATOM 8555 C C . THR C 1 16 ? -7.697 -24.418 123.267 1.00 29.08 168 THR C C 1
ATOM 8556 O O . THR C 1 16 ? -8.132 -24.617 124.393 1.00 29.65 168 THR C O 1
ATOM 8560 N N . VAL C 1 17 ? -8.235 -23.535 122.444 1.00 28.79 169 VAL C N 1
ATOM 8561 C CA . VAL C 1 17 ? -9.374 -22.742 122.878 1.00 28.47 169 VAL C CA 1
ATOM 8562 C C . VAL C 1 17 ? -10.688 -23.427 122.562 1.00 28.65 169 VAL C C 1
ATOM 8563 O O . VAL C 1 17 ? -10.934 -23.817 121.432 1.00 29.87 169 VAL C O 1
ATOM 8567 N N . VAL C 1 18 ? -11.553 -23.544 123.551 1.00 28.65 170 VAL C N 1
ATOM 8568 C CA . VAL C 1 18 ? -12.820 -24.203 123.334 1.00 29.98 170 VAL C CA 1
ATOM 8569 C C . VAL C 1 18 ? -13.941 -23.180 123.350 1.00 33.05 170 VAL C C 1
ATOM 8570 O O . VAL C 1 18 ? -13.920 -22.278 124.172 1.00 34.44 170 VAL C O 1
ATOM 8574 N N . GLN C 1 19 ? -14.912 -23.280 122.447 1.00 36.43 171 GLN C N 1
ATOM 8575 C CA . GLN C 1 19 ? -15.990 -22.301 122.496 1.00 40.80 171 GLN C CA 1
ATOM 8576 C C . GLN C 1 19 ? -17.134 -22.742 123.397 1.00 40.96 171 GLN C C 1
ATOM 8577 O O . GLN C 1 19 ? -17.581 -23.883 123.338 1.00 40.26 171 GLN C O 1
ATOM 8583 N N . GLN C 1 20 ? -17.589 -21.820 124.240 1.00 41.96 172 GLN C N 1
ATOM 8584 C CA . GLN C 1 20 ? -18.671 -22.060 125.187 1.00 42.36 172 GLN C CA 1
ATOM 8585 C C . GLN C 1 20 ? -20.027 -21.766 124.581 1.00 42.42 172 GLN C C 1
ATOM 8586 O O . GLN C 1 20 ? -20.197 -20.780 123.871 1.00 41.26 172 GLN C O 1
ATOM 8592 N N . GLN C 1 21 ? -21.000 -22.606 124.906 1.00 44.32 173 GLN C N 1
ATOM 8593 C CA . GLN C 1 21 ? -22.342 -22.462 124.371 1.00 46.50 173 GLN C CA 1
ATOM 8594 C C . GLN C 1 21 ? -23.002 -21.112 124.618 1.00 45.58 173 GLN C C 1
ATOM 8595 O O . GLN C 1 21 ? -23.306 -20.401 123.662 1.00 48.62 173 GLN C O 1
ATOM 8601 N N . PRO C 1 22 ? -23.209 -20.724 125.891 1.00 43.22 174 PRO C N 1
ATOM 8602 C CA . PRO C 1 22 ? -23.853 -19.447 126.222 1.00 41.90 174 PRO C CA 1
ATOM 8603 C C . PRO C 1 22 ? -22.957 -18.242 126.132 1.00 41.54 174 PRO C C 1
ATOM 8604 O O . PRO C 1 22 ? -22.707 -17.606 127.142 1.00 42.55 174 PRO C O 1
ATOM 8608 N N . ALA C 1 23 ? -22.486 -17.908 124.936 1.00 42.04 175 ALA C N 1
ATOM 8609 C CA . ALA C 1 23 ? -21.605 -16.754 124.793 1.00 42.85 175 ALA C CA 1
ATOM 8610 C C . ALA C 1 23 ? -22.023 -15.852 123.634 1.00 43.58 175 ALA C C 1
ATOM 8611 O O . ALA C 1 23 ? -22.297 -16.333 122.541 1.00 44.54 175 ALA C O 1
ATOM 8613 N N . PRO C 1 24 ? -22.050 -14.529 123.851 1.00 44.30 176 PRO C N 1
ATOM 8614 C CA . PRO C 1 24 ? -22.434 -13.541 122.847 1.00 46.33 176 PRO C CA 1
ATOM 8615 C C . PRO C 1 24 ? -21.274 -13.127 121.952 1.00 49.10 176 PRO C C 1
ATOM 8616 O O . PRO C 1 24 ? -20.145 -13.597 122.131 1.00 49.68 176 PRO C O 1
ATOM 8620 N N . ALA C 1 25 ? -21.568 -12.222 121.011 1.00 52.07 177 ALA C N 1
ATOM 8621 C CA . ALA C 1 25 ? -20.585 -11.668 120.069 1.00 53.94 177 ALA C CA 1
ATOM 8622 C C . ALA C 1 25 ? -19.851 -10.508 120.748 1.00 53.97 177 ALA C C 1
ATOM 8623 O O . ALA C 1 25 ? -20.444 -9.456 121.012 1.00 53.95 177 ALA C O 1
ATOM 8625 N N . PRO C 1 26 ? -18.548 -10.681 121.021 1.00 53.30 178 PRO C N 1
ATOM 8626 C CA . PRO C 1 26 ? -17.729 -9.657 121.681 1.00 52.96 178 PRO C CA 1
ATOM 8627 C C . PRO C 1 26 ? -17.733 -8.278 121.027 1.00 52.40 178 PRO C C 1
ATOM 8628 O O . PRO C 1 26 ? -17.926 -7.262 121.702 1.00 53.35 178 PRO C O 1
ATOM 8632 N N . THR C 1 27 ? -17.530 -8.253 119.716 1.00 51.22 179 THR C N 1
ATOM 8633 C CA . THR C 1 27 ? -17.497 -7.013 118.944 1.00 48.45 179 THR C CA 1
ATOM 8634 C C . THR C 1 27 ? -18.623 -6.016 119.271 1.00 46.34 179 THR C C 1
ATOM 8635 O O . THR C 1 27 ? -18.400 -4.802 119.316 1.00 45.39 179 THR C O 1
ATOM 8639 N N . ALA C 1 28 ? -19.817 -6.547 119.525 1.00 43.95 180 ALA C N 1
ATOM 8640 C CA . ALA C 1 28 ? -20.989 -5.750 119.872 1.00 39.94 180 ALA C CA 1
ATOM 8641 C C . ALA C 1 28 ? -20.784 -5.026 121.194 1.00 37.16 180 ALA C C 1
ATOM 8642 O O . ALA C 1 28 ? -20.729 -3.808 121.236 1.00 35.85 180 ALA C O 1
ATOM 8644 N N . LEU C 1 29 ? -20.684 -5.783 122.278 1.00 35.21 181 LEU C N 1
ATOM 8645 C CA . LEU C 1 29 ? -20.488 -5.179 123.579 1.00 32.76 181 LEU C CA 1
ATOM 8646 C C . LEU C 1 29 ? -19.259 -4.299 123.567 1.00 31.30 181 LEU C C 1
ATOM 8647 O O . LEU C 1 29 ? -19.247 -3.229 124.164 1.00 31.51 181 LEU C O 1
ATOM 8652 N N . ALA C 1 30 ? -18.234 -4.747 122.855 1.00 29.83 182 ALA C N 1
ATOM 8653 C CA . ALA C 1 30 ? -16.972 -4.028 122.747 1.00 27.84 182 ALA C CA 1
ATOM 8654 C C . ALA C 1 30 ? -17.154 -2.565 122.375 1.00 26.78 182 ALA C C 1
ATOM 8655 O O . ALA C 1 30 ? -16.685 -1.668 123.074 1.00 26.17 182 ALA C O 1
ATOM 8657 N N . THR C 1 31 ? -17.823 -2.338 121.254 1.00 25.85 183 THR C N 1
ATOM 8658 C CA . THR C 1 31 ? -18.078 -0.990 120.771 1.00 26.37 183 THR C CA 1
ATOM 8659 C C . THR C 1 31 ? -18.978 -0.210 121.714 1.00 24.83 183 THR C C 1
ATOM 8660 O O . THR C 1 31 ? -18.796 0.993 121.914 1.00 24.24 183 THR C O 1
ATOM 8664 N N . LEU C 1 32 ? -19.957 -0.886 122.293 1.00 24.32 184 LEU C N 1
ATOM 8665 C CA . LEU C 1 32 ? -20.837 -0.201 123.213 1.00 23.65 184 LEU C CA 1
ATOM 8666 C C . LEU C 1 32 ? -19.999 0.461 124.286 1.00 24.56 184 LEU C C 1
ATOM 8667 O O . LEU C 1 32 ? -20.314 1.560 124.736 1.00 25.64 184 LEU C O 1
ATOM 8672 N N . ALA C 1 33 ? -18.927 -0.218 124.684 1.00 23.69 185 ALA C N 1
ATOM 8673 C CA . ALA C 1 33 ? -18.041 0.303 125.706 1.00 23.29 185 ALA C CA 1
ATOM 8674 C C . ALA C 1 33 ? -17.330 1.507 125.140 1.00 24.09 185 ALA C C 1
ATOM 8675 O O . ALA C 1 33 ? -17.516 2.637 125.588 1.00 24.49 185 ALA C O 1
ATOM 8677 N N . THR C 1 34 ? -16.516 1.250 124.131 1.00 25.06 186 THR C N 1
ATOM 8678 C CA . THR C 1 34 ? -15.773 2.303 123.477 1.00 24.96 186 THR C CA 1
ATOM 8679 C C . THR C 1 34 ? -16.626 3.542 123.259 1.00 24.37 186 THR C C 1
ATOM 8680 O O . THR C 1 34 ? -16.146 4.658 123.384 1.00 24.26 186 THR C O 1
ATOM 8684 N N . ALA C 1 35 ? -17.899 3.337 122.947 1.00 24.52 187 ALA C N 1
ATOM 8685 C CA . ALA C 1 35 ? -18.799 4.445 122.671 1.00 24.22 187 ALA C CA 1
ATOM 8686 C C . ALA C 1 35 ? -19.207 5.274 123.870 1.00 24.05 187 ALA C C 1
ATOM 8687 O O . ALA C 1 35 ? -19.285 6.488 123.782 1.00 24.88 187 ALA C O 1
ATOM 8689 N N . SER C 1 36 ? -19.493 4.619 124.980 1.00 24.52 188 SER C N 1
ATOM 8690 C CA . SER C 1 36 ? -19.944 5.320 126.167 1.00 24.96 188 SER C CA 1
ATOM 8691 C C . SER C 1 36 ? -18.769 5.773 126.970 1.00 24.74 188 SER C C 1
ATOM 8692 O O . SER C 1 36 ? -18.852 6.710 127.742 1.00 25.27 188 SER C O 1
ATOM 8695 N N . THR C 1 37 ? -17.667 5.076 126.785 1.00 24.32 189 THR C N 1
ATOM 8696 C CA . THR C 1 37 ? -16.479 5.367 127.528 1.00 24.77 189 THR C CA 1
ATOM 8697 C C . THR C 1 37 ? -15.547 6.337 126.810 1.00 25.79 189 THR C C 1
ATOM 8698 O O . THR C 1 37 ? -14.779 7.042 127.443 1.00 25.72 189 THR C O 1
ATOM 8702 N N . GLY C 1 38 ? -15.617 6.390 125.487 1.00 27.34 190 GLY C N 1
ATOM 8703 C CA . GLY C 1 38 ? -14.747 7.299 124.763 1.00 28.18 190 GLY C CA 1
ATOM 8704 C C . GLY C 1 38 ? -13.307 6.816 124.655 1.00 28.93 190 GLY C C 1
ATOM 8705 O O . GLY C 1 38 ? -12.429 7.585 124.278 1.00 29.97 190 GLY C O 1
ATOM 8706 N N . LYS C 1 39 ? -13.066 5.548 124.979 1.00 29.10 191 LYS C N 1
ATOM 8707 C CA . LYS C 1 39 ? -11.729 4.958 124.919 1.00 30.02 191 LYS C CA 1
ATOM 8708 C C . LYS C 1 39 ? -11.059 5.205 123.586 1.00 31.83 191 LYS C C 1
ATOM 8709 O O . LYS C 1 39 ? -11.656 4.977 122.539 1.00 31.87 191 LYS C O 1
ATOM 8715 N N . SER C 1 40 ? -9.804 5.638 123.623 1.00 35.14 192 SER C N 1
ATOM 8716 C CA . SER C 1 40 ? -9.087 5.931 122.388 1.00 39.13 192 SER C CA 1
ATOM 8717 C C . SER C 1 40 ? -7.707 5.263 122.294 1.00 40.61 192 SER C C 1
ATOM 8718 O O . SER C 1 40 ? -7.502 4.337 121.512 1.00 41.77 192 SER C O 1
ATOM 8721 N N . VAL C 1 41 ? -6.767 5.739 123.097 1.00 41.79 193 VAL C N 1
ATOM 8722 C CA . VAL C 1 41 ? -5.426 5.188 123.093 1.00 42.79 193 VAL C CA 1
ATOM 8723 C C . VAL C 1 41 ? -5.271 4.360 124.323 1.00 42.09 193 VAL C C 1
ATOM 8724 O O . VAL C 1 41 ? -6.173 4.301 125.139 1.00 41.40 193 VAL C O 1
ATOM 8728 N N . GLU C 1 42 ? -4.108 3.752 124.486 1.00 43.45 194 GLU C N 1
ATOM 8729 C CA . GLU C 1 42 ? -3.916 2.937 125.650 1.00 45.30 194 GLU C CA 1
ATOM 8730 C C . GLU C 1 42 ? -3.201 3.613 126.806 1.00 45.99 194 GLU C C 1
ATOM 8731 O O . GLU C 1 42 ? -3.749 3.690 127.899 1.00 48.84 194 GLU C O 1
ATOM 8737 N N . GLN C 1 43 ? -1.978 4.077 126.609 1.00 44.76 195 GLN C N 1
ATOM 8738 C CA . GLN C 1 43 ? -1.303 4.742 127.712 1.00 44.52 195 GLN C CA 1
ATOM 8739 C C . GLN C 1 43 ? -1.751 6.192 127.676 1.00 42.32 195 GLN C C 1
ATOM 8740 O O . GLN C 1 43 ? -0.963 7.069 127.367 1.00 44.02 195 GLN C O 1
ATOM 8746 N N . GLU C 1 44 ? -3.008 6.460 127.981 1.00 38.86 196 GLU C N 1
ATOM 8747 C CA . GLU C 1 44 ? -3.490 7.830 127.945 1.00 34.92 196 GLU C CA 1
ATOM 8748 C C . GLU C 1 44 ? -2.541 8.850 128.602 1.00 31.98 196 GLU C C 1
ATOM 8749 O O . GLU C 1 44 ? -2.450 9.983 128.155 1.00 29.86 196 GLU C O 1
ATOM 8755 N N . TRP C 1 45 ? -1.811 8.448 129.633 1.00 30.21 197 TRP C N 1
ATOM 8756 C CA . TRP C 1 45 ? -0.915 9.382 130.281 1.00 29.38 197 TRP C CA 1
ATOM 8757 C C . TRP C 1 45 ? 0.189 9.913 129.377 1.00 30.27 197 TRP C C 1
ATOM 8758 O O . TRP C 1 45 ? 0.895 10.846 129.754 1.00 31.07 197 TRP C O 1
ATOM 8769 N N . MET C 1 46 ? 0.334 9.326 128.191 1.00 31.44 198 MET C N 1
ATOM 8770 C CA . MET C 1 46 ? 1.342 9.743 127.214 1.00 31.85 198 MET C CA 1
ATOM 8771 C C . MET C 1 46 ? 0.809 10.954 126.472 1.00 29.82 198 MET C C 1
ATOM 8772 O O . MET C 1 46 ? 1.557 11.676 125.822 1.00 29.87 198 MET C O 1
ATOM 8777 N N . THR C 1 47 ? -0.495 11.170 126.554 1.00 27.36 199 THR C N 1
ATOM 8778 C CA . THR C 1 47 ? -1.091 12.283 125.840 1.00 25.93 199 THR C CA 1
ATOM 8779 C C . THR C 1 47 ? -1.497 13.514 126.624 1.00 24.98 199 THR C C 1
ATOM 8780 O O . THR C 1 47 ? -2.354 14.261 126.160 1.00 26.13 199 THR C O 1
ATOM 8784 N N . PHE C 1 48 ? -0.910 13.740 127.792 1.00 22.05 200 PHE C N 1
ATOM 8785 C CA . PHE C 1 48 ? -1.262 14.920 128.549 1.00 20.47 200 PHE C CA 1
ATOM 8786 C C . PHE C 1 48 ? -0.282 15.181 129.682 1.00 21.32 200 PHE C C 1
ATOM 8787 O O . PHE C 1 48 ? 0.263 14.246 130.287 1.00 22.35 200 PHE C O 1
ATOM 8795 N N . PHE C 1 49 ? -0.045 16.462 129.956 1.00 20.56 201 PHE C N 1
ATOM 8796 C CA . PHE C 1 49 ? 0.852 16.848 131.032 1.00 20.50 201 PHE C CA 1
ATOM 8797 C C . PHE C 1 49 ? 0.149 16.756 132.361 1.00 21.63 201 PHE C C 1
ATOM 8798 O O . PHE C 1 49 ? -0.972 17.238 132.499 1.00 22.79 201 PHE C O 1
ATOM 8806 N N . SER C 1 50 ? 0.819 16.144 133.335 1.00 22.28 202 SER C N 1
ATOM 8807 C CA . SER C 1 50 ? 0.272 15.973 134.680 1.00 22.84 202 SER C CA 1
ATOM 8808 C C . SER C 1 50 ? 1.015 16.882 135.627 1.00 22.69 202 SER C C 1
ATOM 8809 O O . SER C 1 50 ? 2.234 17.020 135.527 1.00 22.25 202 SER C O 1
ATOM 8812 N N . TYR C 1 51 ? 0.280 17.489 136.552 1.00 23.02 203 TYR C N 1
ATOM 8813 C CA . TYR C 1 51 ? 0.876 18.391 137.526 1.00 22.65 203 TYR C CA 1
ATOM 8814 C C . TYR C 1 51 ? 2.114 17.769 138.161 1.00 23.43 203 TYR C C 1
ATOM 8815 O O . TYR C 1 51 ? 2.192 16.557 138.336 1.00 23.24 203 TYR C O 1
ATOM 8824 N N . HIS C 1 52 ? 3.100 18.605 138.467 1.00 25.22 204 HIS C N 1
ATOM 8825 C CA . HIS C 1 52 ? 4.309 18.132 139.129 1.00 27.73 204 HIS C CA 1
ATOM 8826 C C . HIS C 1 52 ? 4.484 18.944 140.402 1.00 28.42 204 HIS C C 1
ATOM 8827 O O . HIS C 1 52 ? 4.376 18.400 141.499 1.00 30.04 204 HIS C O 1
ATOM 8834 N N . THR C 1 53 ? 4.761 20.238 140.245 1.00 29.04 205 THR C N 1
ATOM 8835 C CA . THR C 1 53 ? 4.943 21.174 141.366 1.00 30.84 205 THR C CA 1
ATOM 8836 C C . THR C 1 53 ? 4.774 22.596 140.867 1.00 31.54 205 THR C C 1
ATOM 8837 O O . THR C 1 53 ? 4.539 22.820 139.688 1.00 32.61 205 THR C O 1
ATOM 8841 N N . SER C 1 54 ? 4.900 23.562 141.765 1.00 31.78 206 SER C N 1
ATOM 8842 C CA . SER C 1 54 ? 4.791 24.946 141.339 1.00 33.51 206 SER C CA 1
ATOM 8843 C C . SER C 1 54 ? 5.910 25.776 141.954 1.00 33.48 206 SER C C 1
ATOM 8844 O O . SER C 1 54 ? 6.476 25.412 142.991 1.00 34.23 206 SER C O 1
ATOM 8847 N N . ILE C 1 55 ? 6.216 26.891 141.295 1.00 32.07 207 ILE C N 1
ATOM 8848 C CA . ILE C 1 55 ? 7.290 27.793 141.685 1.00 30.25 207 ILE C CA 1
ATOM 8849 C C . ILE C 1 55 ? 6.790 29.205 141.882 1.00 31.87 207 ILE C C 1
ATOM 8850 O O . ILE C 1 55 ? 6.088 29.725 141.016 1.00 33.83 207 ILE C O 1
ATOM 8855 N N . ASN C 1 56 ? 7.145 29.826 143.004 1.00 32.74 208 ASN C N 1
ATOM 8856 C CA . ASN C 1 56 ? 6.760 31.216 143.248 1.00 33.01 208 ASN C CA 1
ATOM 8857 C C . ASN C 1 56 ? 7.988 32.074 143.012 1.00 31.38 208 ASN C C 1
ATOM 8858 O O . ASN C 1 56 ? 8.943 32.025 143.774 1.00 33.98 208 ASN C O 1
ATOM 8863 N N . TRP C 1 57 ? 7.963 32.850 141.942 1.00 28.27 209 TRP C N 1
ATOM 8864 C CA . TRP C 1 57 ? 9.089 33.697 141.607 1.00 25.23 209 TRP C CA 1
ATOM 8865 C C . TRP C 1 57 ? 8.787 35.098 142.079 1.00 24.91 209 TRP C C 1
ATOM 8866 O O . TRP C 1 57 ? 7.943 35.787 141.507 1.00 24.43 209 TRP C O 1
ATOM 8877 N N . SER C 1 58 ? 9.466 35.509 143.141 1.00 25.16 210 SER C N 1
ATOM 8878 C CA . SER C 1 58 ? 9.248 36.835 143.711 1.00 26.49 210 SER C CA 1
ATOM 8879 C C . SER C 1 58 ? 10.348 37.810 143.342 1.00 26.65 210 SER C C 1
ATOM 8880 O O . SER C 1 58 ? 11.453 37.418 142.966 1.00 26.21 210 SER C O 1
ATOM 8883 N N . THR C 1 59 ? 10.050 39.093 143.484 1.00 26.95 211 THR C N 1
ATOM 8884 C CA . THR C 1 59 ? 11.023 40.114 143.144 1.00 27.79 211 THR C CA 1
ATOM 8885 C C . THR C 1 59 ? 12.144 40.184 144.143 1.00 28.67 211 THR C C 1
ATOM 8886 O O . THR C 1 59 ? 13.035 41.015 144.021 1.00 29.84 211 THR C O 1
ATOM 8890 N N . VAL C 1 60 ? 12.126 39.299 145.120 1.00 29.57 212 VAL C N 1
ATOM 8891 C CA . VAL C 1 60 ? 13.166 39.325 146.104 1.00 31.85 212 VAL C CA 1
ATOM 8892 C C . VAL C 1 60 ? 14.295 38.400 145.755 1.00 33.76 212 VAL C C 1
ATOM 8893 O O . VAL C 1 60 ? 15.449 38.667 146.077 1.00 35.92 212 VAL C O 1
ATOM 8897 N N . GLU C 1 61 ? 13.974 37.297 145.102 1.00 35.99 213 GLU C N 1
ATOM 8898 C CA . GLU C 1 61 ? 15.003 36.340 144.721 1.00 37.39 213 GLU C CA 1
ATOM 8899 C C . GLU C 1 61 ? 15.956 36.974 143.729 1.00 36.64 213 GLU C C 1
ATOM 8900 O O . GLU C 1 61 ? 15.550 37.438 142.662 1.00 36.89 213 GLU C O 1
ATOM 8906 N N . SER C 1 62 ? 17.231 36.996 144.086 1.00 36.29 214 SER C N 1
ATOM 8907 C CA . SER C 1 62 ? 18.231 37.606 143.223 1.00 36.65 214 SER C CA 1
ATOM 8908 C C . SER C 1 62 ? 18.890 36.639 142.255 1.00 34.96 214 SER C C 1
ATOM 8909 O O . SER C 1 62 ? 18.791 35.423 142.395 1.00 34.27 214 SER C O 1
ATOM 8912 N N . GLN C 1 63 ? 19.576 37.209 141.271 1.00 33.63 215 GLN C N 1
ATOM 8913 C CA . GLN C 1 63 ? 20.278 36.439 140.252 1.00 31.50 215 GLN C CA 1
ATOM 8914 C C . GLN C 1 63 ? 21.106 35.337 140.891 1.00 29.24 215 GLN C C 1
ATOM 8915 O O . GLN C 1 63 ? 21.928 35.601 141.767 1.00 28.90 215 GLN C O 1
ATOM 8921 N N . GLY C 1 64 ? 20.856 34.102 140.464 1.00 27.63 216 GLY C N 1
ATOM 8922 C CA . GLY C 1 64 ? 21.591 32.964 140.983 1.00 27.54 216 GLY C CA 1
ATOM 8923 C C . GLY C 1 64 ? 20.749 31.914 141.686 1.00 27.62 216 GLY C C 1
ATOM 8924 O O . GLY C 1 64 ? 21.017 30.712 141.601 1.00 27.48 216 GLY C O 1
ATOM 8925 N N . LYS C 1 65 ? 19.728 32.382 142.388 1.00 27.53 217 LYS C N 1
ATOM 8926 C CA . LYS C 1 65 ? 18.822 31.525 143.133 1.00 27.65 217 LYS C CA 1
ATOM 8927 C C . LYS C 1 65 ? 18.224 30.433 142.254 1.00 27.45 217 LYS C C 1
ATOM 8928 O O . LYS C 1 65 ? 17.707 30.695 141.167 1.00 28.73 217 LYS C O 1
ATOM 8934 N N . ILE C 1 66 ? 18.302 29.201 142.731 1.00 26.13 218 ILE C N 1
ATOM 8935 C CA . ILE C 1 66 ? 17.743 28.082 141.994 1.00 24.69 218 ILE C CA 1
ATOM 8936 C C . ILE C 1 66 ? 16.306 27.916 142.444 1.00 24.56 218 ILE C C 1
ATOM 8937 O O . ILE C 1 66 ? 16.056 27.753 143.633 1.00 25.38 218 ILE C O 1
ATOM 8942 N N . LEU C 1 67 ? 15.364 27.958 141.508 1.00 23.50 219 LEU C N 1
ATOM 8943 C CA . LEU C 1 67 ? 13.956 27.816 141.869 1.00 22.84 219 LEU C CA 1
ATOM 8944 C C . LEU C 1 67 ? 13.430 26.431 141.566 1.00 23.64 219 LEU C C 1
ATOM 8945 O O . LEU C 1 67 ? 12.301 26.108 141.910 1.00 24.09 219 LEU C O 1
ATOM 8950 N N . TYR C 1 68 ? 14.233 25.617 140.904 1.00 24.39 220 TYR C N 1
ATOM 8951 C CA . TYR C 1 68 ? 13.779 24.292 140.549 1.00 26.03 220 TYR C CA 1
ATOM 8952 C C . TYR C 1 68 ? 14.962 23.493 140.077 1.00 27.83 220 TYR C C 1
ATOM 8953 O O . TYR C 1 68 ? 15.772 23.971 139.272 1.00 28.19 220 TYR C O 1
ATOM 8962 N N . SER C 1 69 ? 15.042 22.266 140.576 1.00 29.09 221 SER C N 1
ATOM 8963 C CA . SER C 1 69 ? 16.122 21.354 140.242 1.00 29.39 221 SER C CA 1
ATOM 8964 C C . SER C 1 69 ? 15.596 19.932 140.351 1.00 28.91 221 SER C C 1
ATOM 8965 O O . SER C 1 69 ? 15.605 19.353 141.422 1.00 30.63 221 SER C O 1
ATOM 8968 N N . GLN C 1 70 ? 15.131 19.372 139.244 1.00 28.86 222 GLN C N 1
ATOM 8969 C CA . GLN C 1 70 ? 14.607 18.019 139.267 1.00 29.62 222 GLN C CA 1
ATOM 8970 C C . GLN C 1 70 ? 15.492 17.056 138.495 1.00 28.85 222 GLN C C 1
ATOM 8971 O O . GLN C 1 70 ? 16.069 17.419 137.473 1.00 29.31 222 GLN C O 1
ATOM 8977 N N . ALA C 1 71 ? 15.604 15.825 138.975 1.00 27.32 223 ALA C N 1
ATOM 8978 C CA . ALA C 1 71 ? 16.405 14.847 138.255 1.00 25.64 223 ALA C CA 1
ATOM 8979 C C . ALA C 1 71 ? 15.448 13.930 137.506 1.00 25.09 223 ALA C C 1
ATOM 8980 O O . ALA C 1 71 ? 14.320 13.720 137.945 1.00 25.13 223 ALA C O 1
ATOM 8982 N N . LEU C 1 72 ? 15.884 13.401 136.369 1.00 23.91 224 LEU C N 1
ATOM 8983 C CA . LEU C 1 72 ? 15.039 12.525 135.584 1.00 23.06 224 LEU C CA 1
ATOM 8984 C C . LEU C 1 72 ? 14.767 11.250 136.348 1.00 23.70 224 LEU C C 1
ATOM 8985 O O . LEU C 1 72 ? 15.676 10.640 136.911 1.00 24.44 224 LEU C O 1
ATOM 8990 N N . ASN C 1 73 ? 13.509 10.842 136.376 1.00 23.57 225 ASN C N 1
ATOM 8991 C CA . ASN C 1 73 ? 13.176 9.628 137.083 1.00 24.10 225 ASN C CA 1
ATOM 8992 C C . ASN C 1 73 ? 11.707 9.310 136.968 1.00 23.47 225 ASN C C 1
ATOM 8993 O O . ASN C 1 73 ? 10.859 10.134 137.301 1.00 23.61 225 ASN C O 1
ATOM 8998 N N . PRO C 1 74 ? 11.381 8.082 136.555 1.00 22.91 226 PRO C N 1
ATOM 8999 C CA . PRO C 1 74 ? 9.957 7.774 136.435 1.00 23.35 226 PRO C CA 1
ATOM 9000 C C . PRO C 1 74 ? 9.063 8.267 137.585 1.00 24.90 226 PRO C C 1
ATOM 9001 O O . PRO C 1 74 ? 7.877 8.499 137.376 1.00 25.48 226 PRO C O 1
ATOM 9005 N N . SER C 1 75 ? 9.617 8.469 138.778 1.00 26.91 227 SER C N 1
ATOM 9006 C CA . SER C 1 75 ? 8.795 8.896 139.915 1.00 28.29 227 SER C CA 1
ATOM 9007 C C . SER C 1 75 ? 8.111 10.241 139.741 1.00 28.20 227 SER C C 1
ATOM 9008 O O . SER C 1 75 ? 7.081 10.507 140.360 1.00 29.13 227 SER C O 1
ATOM 9011 N N . ILE C 1 76 ? 8.688 11.102 138.919 1.00 27.55 228 ILE C N 1
ATOM 9012 C CA . ILE C 1 76 ? 8.108 12.416 138.682 1.00 27.56 228 ILE C CA 1
ATOM 9013 C C . ILE C 1 76 ? 6.646 12.371 138.216 1.00 26.85 228 ILE C C 1
ATOM 9014 O O . ILE C 1 76 ? 5.837 13.236 138.560 1.00 26.83 228 ILE C O 1
ATOM 9019 N N . ASN C 1 77 ? 6.314 11.351 137.435 1.00 25.04 229 ASN C N 1
ATOM 9020 C CA . ASN C 1 77 ? 4.969 11.205 136.913 1.00 22.84 229 ASN C CA 1
ATOM 9021 C C . ASN C 1 77 ? 4.161 10.130 137.651 1.00 21.55 229 ASN C C 1
ATOM 9022 O O . ASN C 1 77 ? 4.488 8.943 137.596 1.00 20.28 229 ASN C O 1
ATOM 9027 N N . PRO C 1 78 ? 3.074 10.537 138.324 1.00 20.50 230 PRO C N 1
ATOM 9028 C CA . PRO C 1 78 ? 2.197 9.651 139.088 1.00 20.06 230 PRO C CA 1
ATOM 9029 C C . PRO C 1 78 ? 1.842 8.422 138.296 1.00 20.22 230 PRO C C 1
ATOM 9030 O O . PRO C 1 78 ? 1.746 7.318 138.858 1.00 21.78 230 PRO C O 1
ATOM 9034 N N . TYR C 1 79 ? 1.644 8.588 136.989 1.00 19.31 231 TYR C N 1
ATOM 9035 C CA . TYR C 1 79 ? 1.307 7.418 136.179 1.00 18.41 231 TYR C CA 1
ATOM 9036 C C . TYR C 1 79 ? 2.523 6.535 136.014 1.00 18.21 231 TYR C C 1
ATOM 9037 O O . TYR C 1 79 ? 2.482 5.356 136.369 1.00 17.86 231 TYR C O 1
ATOM 9046 N N . LEU C 1 80 ? 3.609 7.097 135.490 1.00 18.38 232 LEU C N 1
ATOM 9047 C CA . LEU C 1 80 ? 4.817 6.302 135.325 1.00 18.91 232 LEU C CA 1
ATOM 9048 C C . LEU C 1 80 ? 5.176 5.635 136.637 1.00 20.49 232 LEU C C 1
ATOM 9049 O O . LEU C 1 80 ? 5.527 4.452 136.672 1.00 21.33 232 LEU C O 1
ATOM 9054 N N . ASP C 1 81 ? 5.077 6.401 137.718 1.00 21.33 233 ASP C N 1
ATOM 9055 C CA . ASP C 1 81 ? 5.435 5.884 139.026 1.00 23.31 233 ASP C CA 1
ATOM 9056 C C . ASP C 1 81 ? 4.661 4.639 139.362 1.00 22.27 233 ASP C C 1
ATOM 9057 O O . ASP C 1 81 ? 5.182 3.703 139.972 1.00 22.30 233 ASP C O 1
ATOM 9062 N N . HIS C 1 82 ? 3.404 4.620 138.970 1.00 20.80 234 HIS C N 1
ATOM 9063 C CA . HIS C 1 82 ? 2.618 3.463 139.290 1.00 20.00 234 HIS C CA 1
ATOM 9064 C C . HIS C 1 82 ? 2.981 2.268 138.433 1.00 18.36 234 HIS C C 1
ATOM 9065 O O . HIS C 1 82 ? 3.129 1.162 138.936 1.00 17.31 234 HIS C O 1
ATOM 9072 N N . ILE C 1 83 ? 3.113 2.487 137.137 1.00 17.76 235 ILE C N 1
ATOM 9073 C CA . ILE C 1 83 ? 3.437 1.392 136.253 1.00 18.18 235 ILE C CA 1
ATOM 9074 C C . ILE C 1 83 ? 4.808 0.812 136.542 1.00 18.44 235 ILE C C 1
ATOM 9075 O O . ILE C 1 83 ? 5.025 -0.399 136.451 1.00 18.33 235 ILE C O 1
ATOM 9080 N N . ALA C 1 84 ? 5.737 1.685 136.888 1.00 17.12 236 ALA C N 1
ATOM 9081 C CA . ALA C 1 84 ? 7.087 1.238 137.159 1.00 18.01 236 ALA C CA 1
ATOM 9082 C C . ALA C 1 84 ? 7.147 0.120 138.183 1.00 18.67 236 ALA C C 1
ATOM 9083 O O . ALA C 1 84 ? 8.135 -0.610 138.254 1.00 19.23 236 ALA C O 1
ATOM 9085 N N . LYS C 1 85 ? 6.099 -0.023 138.981 1.00 19.16 237 LYS C N 1
ATOM 9086 C CA . LYS C 1 85 ? 6.117 -1.039 140.010 1.00 20.20 237 LYS C CA 1
ATOM 9087 C C . LYS C 1 85 ? 6.085 -2.449 139.446 1.00 20.45 237 LYS C C 1
ATOM 9088 O O . LYS C 1 85 ? 6.526 -3.396 140.102 1.00 21.14 237 LYS C O 1
ATOM 9094 N N . LEU C 1 86 ? 5.592 -2.602 138.225 1.00 20.03 238 LEU C N 1
ATOM 9095 C CA . LEU C 1 86 ? 5.547 -3.936 137.636 1.00 20.26 238 LEU C CA 1
ATOM 9096 C C . LEU C 1 86 ? 6.882 -4.267 137.023 1.00 20.95 238 LEU C C 1
ATOM 9097 O O . LEU C 1 86 ? 7.257 -5.434 136.910 1.00 23.03 238 LEU C O 1
ATOM 9102 N N . TYR C 1 87 ? 7.601 -3.237 136.614 1.00 20.27 239 TYR C N 1
ATOM 9103 C CA . TYR C 1 87 ? 8.864 -3.479 135.960 1.00 21.78 239 TYR C CA 1
ATOM 9104 C C . TYR C 1 87 ? 10.103 -3.359 136.846 1.00 22.89 239 TYR C C 1
ATOM 9105 O O . TYR C 1 87 ? 10.008 -3.061 138.039 1.00 23.88 239 TYR C O 1
ATOM 9114 N N . SER C 1 88 ? 11.261 -3.593 136.231 1.00 24.04 240 SER C N 1
ATOM 9115 C CA . SER C 1 88 ? 12.552 -3.563 136.909 1.00 25.45 240 SER C CA 1
ATOM 9116 C C . SER C 1 88 ? 13.601 -2.772 136.131 1.00 25.85 240 SER C C 1
ATOM 9117 O O . SER C 1 88 ? 14.762 -2.688 136.544 1.00 25.45 240 SER C O 1
ATOM 9120 N N . THR C 1 89 ? 13.204 -2.210 134.997 1.00 26.66 241 THR C N 1
ATOM 9121 C CA . THR C 1 89 ? 14.130 -1.462 134.168 1.00 26.07 241 THR C CA 1
ATOM 9122 C C . THR C 1 89 ? 13.423 -0.283 133.553 1.00 26.56 241 THR C C 1
ATOM 9123 O O . THR C 1 89 ? 12.238 -0.350 133.248 1.00 28.15 241 THR C O 1
ATOM 9127 N N . TRP C 1 90 ? 14.149 0.804 133.361 1.00 25.69 242 TRP C N 1
ATOM 9128 C CA . TRP C 1 90 ? 13.549 1.950 132.714 1.00 25.42 242 TRP C CA 1
ATOM 9129 C C . TRP C 1 90 ? 14.614 2.716 131.970 1.00 24.95 242 TRP C C 1
ATOM 9130 O O . TRP C 1 90 ? 15.800 2.582 132.263 1.00 24.39 242 TRP C O 1
ATOM 9141 N N . SER C 1 91 ? 14.182 3.519 131.009 1.00 24.90 243 SER C N 1
ATOM 9142 C CA . SER C 1 91 ? 15.106 4.293 130.207 1.00 25.63 243 SER C CA 1
ATOM 9143 C C . SER C 1 91 ? 14.283 5.223 129.340 1.00 26.39 243 SER C C 1
ATOM 9144 O O . SER C 1 91 ? 13.161 4.895 128.963 1.00 28.17 243 SER C O 1
ATOM 9147 N N . GLY C 1 92 ? 14.842 6.374 128.999 1.00 25.06 244 GLY C N 1
ATOM 9148 C CA . GLY C 1 92 ? 14.100 7.306 128.177 1.00 23.46 244 GLY C CA 1
ATOM 9149 C C . GLY C 1 92 ? 14.000 8.596 128.929 1.00 22.78 244 GLY C C 1
ATOM 9150 O O . GLY C 1 92 ? 14.374 8.644 130.094 1.00 24.02 244 GLY C O 1
ATOM 9151 N N . GLY C 1 93 ? 13.506 9.640 128.280 1.00 22.86 245 GLY C N 1
ATOM 9152 C CA . GLY C 1 93 ? 13.401 10.920 128.948 1.00 22.50 245 GLY C CA 1
ATOM 9153 C C . GLY C 1 93 ? 12.005 11.232 129.433 1.00 21.86 245 GLY C C 1
ATOM 9154 O O . GLY C 1 93 ? 11.142 10.365 129.508 1.00 21.77 245 GLY C O 1
ATOM 9155 N N . ILE C 1 94 ? 11.794 12.485 129.791 1.00 21.40 246 ILE C N 1
ATOM 9156 C CA . ILE C 1 94 ? 10.499 12.918 130.258 1.00 22.09 246 ILE C CA 1
ATOM 9157 C C . ILE C 1 94 ? 10.406 14.404 129.967 1.00 23.62 246 ILE C C 1
ATOM 9158 O O . ILE C 1 94 ? 11.332 15.169 130.272 1.00 24.59 246 ILE C O 1
ATOM 9163 N N . ASP C 1 95 ? 9.301 14.796 129.336 1.00 24.08 247 ASP C N 1
ATOM 9164 C CA . ASP C 1 95 ? 9.080 16.188 128.992 1.00 23.88 247 ASP C CA 1
ATOM 9165 C C . ASP C 1 95 ? 8.522 16.922 130.216 1.00 22.04 247 ASP C C 1
ATOM 9166 O O . ASP C 1 95 ? 7.734 16.385 130.988 1.00 22.38 247 ASP C O 1
ATOM 9171 N N . VAL C 1 96 ? 8.937 18.167 130.375 1.00 19.64 248 VAL C N 1
ATOM 9172 C CA . VAL C 1 96 ? 8.501 18.987 131.487 1.00 16.12 248 VAL C CA 1
ATOM 9173 C C . VAL C 1 96 ? 7.991 20.307 130.914 1.00 16.97 248 VAL C C 1
ATOM 9174 O O . VAL C 1 96 ? 8.652 20.940 130.097 1.00 16.38 248 VAL C O 1
ATOM 9178 N N . ARG C 1 97 ? 6.805 20.716 131.338 1.00 17.87 249 ARG C N 1
ATOM 9179 C CA . ARG C 1 97 ? 6.207 21.943 130.845 1.00 18.67 249 ARG C CA 1
ATOM 9180 C C . ARG C 1 97 ? 6.130 23.014 131.925 1.00 20.31 249 ARG C C 1
ATOM 9181 O O . ARG C 1 97 ? 5.616 22.768 133.014 1.00 22.25 249 ARG C O 1
ATOM 9189 N N . PHE C 1 98 ? 6.665 24.198 131.644 1.00 22.15 250 PHE C N 1
ATOM 9190 C CA . PHE C 1 98 ? 6.592 25.294 132.607 1.00 22.88 250 PHE C CA 1
ATOM 9191 C C . PHE C 1 98 ? 5.585 26.284 132.062 1.00 23.08 250 PHE C C 1
ATOM 9192 O O . PHE C 1 98 ? 5.635 26.651 130.889 1.00 22.61 250 PHE C O 1
ATOM 9200 N N . THR C 1 99 ? 4.657 26.697 132.913 1.00 24.19 251 THR C N 1
ATOM 9201 C CA . THR C 1 99 ? 3.627 27.648 132.511 1.00 24.61 251 THR C CA 1
ATOM 9202 C C . THR C 1 99 ? 3.757 28.829 133.445 1.00 25.80 251 THR C C 1
ATOM 9203 O O . THR C 1 99 ? 3.430 28.741 134.624 1.00 24.69 251 THR C O 1
ATOM 9207 N N . VAL C 1 100 ? 4.263 29.927 132.899 1.00 28.41 252 VAL C N 1
ATOM 9208 C CA . VAL C 1 100 ? 4.485 31.148 133.651 1.00 31.47 252 VAL C CA 1
ATOM 9209 C C . VAL C 1 100 ? 3.329 32.092 133.460 1.00 33.55 252 VAL C C 1
ATOM 9210 O O . VAL C 1 100 ? 2.828 32.224 132.348 1.00 35.15 252 VAL C O 1
ATOM 9214 N N . SER C 1 101 ? 2.907 32.759 134.531 1.00 35.04 253 SER C N 1
ATOM 9215 C CA . SER C 1 101 ? 1.822 33.729 134.410 1.00 37.57 253 SER C CA 1
ATOM 9216 C C . SER C 1 101 ? 2.084 34.954 135.276 1.00 37.23 253 SER C C 1
ATOM 9217 O O . SER C 1 101 ? 1.807 34.972 136.472 1.00 37.62 253 SER C O 1
ATOM 9220 N N . GLY C 1 102 ? 2.656 35.967 134.632 1.00 37.63 254 GLY C N 1
ATOM 9221 C CA . GLY C 1 102 ? 2.977 37.223 135.283 1.00 37.18 254 GLY C CA 1
ATOM 9222 C C . GLY C 1 102 ? 2.346 38.354 134.495 1.00 36.86 254 GLY C C 1
ATOM 9223 O O . GLY C 1 102 ? 1.828 38.134 133.403 1.00 39.05 254 GLY C O 1
ATOM 9224 N N . SER C 1 103 ? 2.381 39.561 135.044 1.00 34.67 255 SER C N 1
ATOM 9225 C CA . SER C 1 103 ? 1.791 40.720 134.383 1.00 31.49 255 SER C CA 1
ATOM 9226 C C . SER C 1 103 ? 2.623 41.111 133.171 1.00 30.07 255 SER C C 1
ATOM 9227 O O . SER C 1 103 ? 3.833 40.902 133.163 1.00 28.90 255 SER C O 1
ATOM 9230 N N . GLY C 1 104 ? 1.987 41.658 132.141 1.00 29.40 256 GLY C N 1
ATOM 9231 C CA . GLY C 1 104 ? 2.753 42.066 130.977 1.00 28.57 256 GLY C CA 1
ATOM 9232 C C . GLY C 1 104 ? 3.672 43.210 131.358 1.00 28.53 256 GLY C C 1
ATOM 9233 O O . GLY C 1 104 ? 4.675 43.488 130.702 1.00 29.51 256 GLY C O 1
ATOM 9234 N N . VAL C 1 105 ? 3.339 43.869 132.456 1.00 28.07 257 VAL C N 1
ATOM 9235 C CA . VAL C 1 105 ? 4.127 44.990 132.902 1.00 27.42 257 VAL C CA 1
ATOM 9236 C C . VAL C 1 105 ? 5.426 44.561 133.565 1.00 27.06 257 VAL C C 1
ATOM 9237 O O . VAL C 1 105 ? 6.346 45.364 133.706 1.00 26.77 257 VAL C O 1
ATOM 9241 N N . PHE C 1 106 ? 5.519 43.288 133.942 1.00 27.38 258 PHE C N 1
ATOM 9242 C CA . PHE C 1 106 ? 6.735 42.804 134.587 1.00 27.05 258 PHE C CA 1
ATOM 9243 C C . PHE C 1 106 ? 7.947 42.784 133.706 1.00 27.33 258 PHE C C 1
ATOM 9244 O O . PHE C 1 106 ? 7.902 43.126 132.528 1.00 28.00 258 PHE C O 1
ATOM 9252 N N . GLY C 1 107 ? 9.036 42.350 134.320 1.00 28.31 259 GLY C N 1
ATOM 9253 C CA . GLY C 1 107 ? 10.312 42.244 133.651 1.00 29.87 259 GLY C CA 1
ATOM 9254 C C . GLY C 1 107 ? 11.091 41.231 134.453 1.00 30.33 259 GLY C C 1
ATOM 9255 O O . GLY C 1 107 ? 10.897 41.103 135.668 1.00 31.22 259 GLY C O 1
ATOM 9256 N N . GLY C 1 108 ? 11.975 40.505 133.781 1.00 30.04 260 GLY C N 1
ATOM 9257 C CA . GLY C 1 108 ? 12.753 39.497 134.475 1.00 28.50 260 GLY C CA 1
ATOM 9258 C C . GLY C 1 108 ? 12.879 38.268 133.603 1.00 27.42 260 GLY C C 1
ATOM 9259 O O . GLY C 1 108 ? 12.062 38.046 132.709 1.00 27.27 260 GLY C O 1
ATOM 9260 N N . LYS C 1 109 ? 13.898 37.463 133.866 1.00 25.33 261 LYS C N 1
ATOM 9261 C CA . LYS C 1 109 ? 14.127 36.271 133.077 1.00 23.19 261 LYS C CA 1
ATOM 9262 C C . LYS C 1 109 ? 14.661 35.108 133.898 1.00 21.91 261 LYS C C 1
ATOM 9263 O O . LYS C 1 109 ? 15.448 35.302 134.818 1.00 22.50 261 LYS C O 1
ATOM 9269 N N . LEU C 1 110 ? 14.209 33.900 133.581 1.00 20.05 262 LEU C N 1
ATOM 9270 C CA . LEU C 1 110 ? 14.674 32.700 134.262 1.00 18.36 262 LEU C CA 1
ATOM 9271 C C . LEU C 1 110 ? 15.592 31.977 133.299 1.00 18.27 262 LEU C C 1
ATOM 9272 O O . LEU C 1 110 ? 15.513 32.168 132.082 1.00 18.79 262 LEU C O 1
ATOM 9277 N N . ALA C 1 111 ? 16.432 31.109 133.843 1.00 17.49 263 ALA C N 1
ATOM 9278 C CA . ALA C 1 111 ? 17.368 30.354 133.027 1.00 16.00 263 ALA C CA 1
ATOM 9279 C C . ALA C 1 111 ? 17.169 28.857 133.194 1.00 16.93 263 ALA C C 1
ATOM 9280 O O . ALA C 1 111 ? 16.899 28.379 134.290 1.00 16.80 263 ALA C O 1
ATOM 9282 N N . ALA C 1 112 ? 17.286 28.122 132.094 1.00 18.64 264 ALA C N 1
ATOM 9283 C CA . ALA C 1 112 ? 17.124 26.674 132.123 1.00 20.46 264 ALA C CA 1
ATOM 9284 C C . ALA C 1 112 ? 18.432 25.946 131.783 1.00 22.54 264 ALA C C 1
ATOM 9285 O O . ALA C 1 112 ? 19.003 26.138 130.712 1.00 24.09 264 ALA C O 1
ATOM 9287 N N . LEU C 1 113 ? 18.896 25.115 132.713 1.00 24.63 265 LEU C N 1
ATOM 9288 C CA . LEU C 1 113 ? 20.118 24.337 132.541 1.00 26.01 265 LEU C CA 1
ATOM 9289 C C . LEU C 1 113 ? 19.836 22.876 132.477 1.00 26.94 265 LEU C C 1
ATOM 9290 O O . LEU C 1 113 ? 18.857 22.395 133.042 1.00 29.16 265 LEU C O 1
ATOM 9295 N N . LEU C 1 114 ? 20.760 22.153 131.865 1.00 25.20 266 LEU C N 1
ATOM 9296 C CA . LEU C 1 114 ? 20.641 20.713 131.816 1.00 22.21 266 LEU C CA 1
ATOM 9297 C C . LEU C 1 114 ? 21.942 20.180 132.380 1.00 21.28 266 LEU C C 1
ATOM 9298 O O . LEU C 1 114 ? 22.951 20.163 131.695 1.00 21.49 266 LEU C O 1
ATOM 9303 N N . VAL C 1 115 ? 21.931 19.760 133.634 1.00 19.29 267 VAL C N 1
ATOM 9304 C CA . VAL C 1 115 ? 23.149 19.259 134.237 1.00 16.88 267 VAL C CA 1
ATOM 9305 C C . VAL C 1 115 ? 23.398 17.793 133.965 1.00 17.98 267 VAL C C 1
ATOM 9306 O O . VAL C 1 115 ? 22.521 16.955 134.158 1.00 17.39 267 VAL C O 1
ATOM 9310 N N . PRO C 1 116 ? 24.627 17.449 133.561 1.00 19.45 268 PRO C N 1
ATOM 9311 C CA . PRO C 1 116 ? 24.940 16.047 133.274 1.00 18.67 268 PRO C CA 1
ATOM 9312 C C . PRO C 1 116 ? 24.810 15.170 134.488 1.00 21.83 268 PRO C C 1
ATOM 9313 O O . PRO C 1 116 ? 24.714 15.649 135.626 1.00 22.23 268 PRO C O 1
ATOM 9317 N N . PRO C 1 117 ? 24.755 13.860 134.261 1.00 24.56 269 PRO C N 1
ATOM 9318 C CA . PRO C 1 117 ? 24.654 12.991 135.428 1.00 25.09 269 PRO C CA 1
ATOM 9319 C C . PRO C 1 117 ? 26.057 12.878 136.046 1.00 28.13 269 PRO C C 1
ATOM 9320 O O . PRO C 1 117 ? 27.079 13.043 135.361 1.00 29.03 269 PRO C O 1
ATOM 9324 N N . GLY C 1 118 ? 26.099 12.622 137.347 1.00 29.78 270 GLY C N 1
ATOM 9325 C CA . GLY C 1 118 ? 27.371 12.476 138.032 1.00 31.56 270 GLY C CA 1
ATOM 9326 C C . GLY C 1 118 ? 28.006 13.770 138.499 1.00 32.32 270 GLY C C 1
ATOM 9327 O O . GLY C 1 118 ? 29.190 13.793 138.839 1.00 33.49 270 GLY C O 1
ATOM 9328 N N . VAL C 1 119 ? 27.217 14.836 138.538 1.00 31.85 271 VAL C N 1
ATOM 9329 C CA . VAL C 1 119 ? 27.699 16.136 138.960 1.00 32.30 271 VAL C CA 1
ATOM 9330 C C . VAL C 1 119 ? 26.565 16.832 139.664 1.00 33.96 271 VAL C C 1
ATOM 9331 O O . VAL C 1 119 ? 25.515 17.046 139.073 1.00 36.30 271 VAL C O 1
ATOM 9335 N N . GLU C 1 120 ? 26.772 17.155 140.937 1.00 35.92 272 GLU C N 1
ATOM 9336 C CA . GLU C 1 120 ? 25.765 17.837 141.747 1.00 36.36 272 GLU C CA 1
ATOM 9337 C C . GLU C 1 120 ? 25.917 19.332 141.556 1.00 35.33 272 GLU C C 1
ATOM 9338 O O . GLU C 1 120 ? 26.957 19.900 141.880 1.00 35.78 272 GLU C O 1
ATOM 9344 N N . PRO C 1 121 ? 24.876 19.998 141.050 1.00 34.16 273 PRO C N 1
ATOM 9345 C CA . PRO C 1 121 ? 24.955 21.442 140.836 1.00 33.78 273 PRO C CA 1
ATOM 9346 C C . PRO C 1 121 ? 24.940 22.232 142.136 1.00 34.28 273 PRO C C 1
ATOM 9347 O O . PRO C 1 121 ? 24.307 21.835 143.110 1.00 34.67 273 PRO C O 1
ATOM 9351 N N . ILE C 1 122 ? 25.650 23.349 142.142 1.00 35.40 274 ILE C N 1
ATOM 9352 C CA . ILE C 1 122 ? 25.713 24.217 143.302 1.00 36.35 274 ILE C CA 1
ATOM 9353 C C . ILE C 1 122 ? 24.911 25.475 142.993 1.00 37.45 274 ILE C C 1
ATOM 9354 O O . ILE C 1 122 ? 24.777 25.848 141.826 1.00 38.45 274 ILE C O 1
ATOM 9359 N N . GLU C 1 123 ? 24.381 26.147 144.010 1.00 37.83 275 GLU C N 1
ATOM 9360 C CA . GLU C 1 123 ? 23.612 27.355 143.727 1.00 38.88 275 GLU C CA 1
ATOM 9361 C C . GLU C 1 123 ? 24.555 28.551 143.667 1.00 39.22 275 GLU C C 1
ATOM 9362 O O . GLU C 1 123 ? 25.101 28.971 144.684 1.00 39.59 275 GLU C O 1
ATOM 9368 N N . SER C 1 124 ? 24.772 29.071 142.460 1.00 40.05 276 SER C N 1
ATOM 9369 C CA . SER C 1 124 ? 25.644 30.229 142.254 1.00 40.34 276 SER C CA 1
ATOM 9370 C C . SER C 1 124 ? 25.593 30.762 140.842 1.00 39.54 276 SER C C 1
ATOM 9371 O O . SER C 1 124 ? 25.351 30.021 139.903 1.00 41.19 276 SER C O 1
ATOM 9374 N N . VAL C 1 125 ? 25.871 32.044 140.685 1.00 38.32 277 VAL C N 1
ATOM 9375 C CA . VAL C 1 125 ? 25.856 32.622 139.357 1.00 36.79 277 VAL C CA 1
ATOM 9376 C C . VAL C 1 125 ? 26.775 31.857 138.410 1.00 36.48 277 VAL C C 1
ATOM 9377 O O . VAL C 1 125 ? 26.447 31.675 137.240 1.00 36.13 277 VAL C O 1
ATOM 9381 N N . SER C 1 126 ? 27.920 31.407 138.916 1.00 36.55 278 SER C N 1
ATOM 9382 C CA . SER C 1 126 ? 28.868 30.656 138.104 1.00 36.50 278 SER C CA 1
ATOM 9383 C C . SER C 1 126 ? 28.187 29.534 137.321 1.00 35.96 278 SER C C 1
ATOM 9384 O O . SER C 1 126 ? 28.743 29.025 136.356 1.00 35.68 278 SER C O 1
ATOM 9387 N N . MET C 1 127 ? 26.985 29.151 137.731 1.00 36.38 279 MET C N 1
ATOM 9388 C CA . MET C 1 127 ? 26.240 28.106 137.036 1.00 36.80 279 MET C CA 1
ATOM 9389 C C . MET C 1 127 ? 25.856 28.584 135.652 1.00 35.03 279 MET C C 1
ATOM 9390 O O . MET C 1 127 ? 25.704 27.784 134.735 1.00 34.47 279 MET C O 1
ATOM 9395 N N . LEU C 1 128 ? 25.676 29.891 135.511 1.00 33.20 280 LEU C N 1
ATOM 9396 C CA . LEU C 1 128 ? 25.301 30.453 134.231 1.00 30.86 280 LEU C CA 1
ATOM 9397 C C . LEU C 1 128 ? 26.457 30.491 133.255 1.00 30.47 280 LEU C C 1
ATOM 9398 O O . LEU C 1 128 ? 26.287 30.962 132.140 1.00 31.38 280 LEU C O 1
ATOM 9403 N N . GLN C 1 129 ? 27.633 30.031 133.672 1.00 28.77 281 GLN C N 1
ATOM 9404 C CA . GLN C 1 129 ? 28.767 30.002 132.764 1.00 27.90 281 GLN C CA 1
ATOM 9405 C C . GLN C 1 129 ? 28.703 28.595 132.163 1.00 26.99 281 GLN C C 1
ATOM 9406 O O . GLN C 1 129 ? 29.695 27.871 132.110 1.00 27.08 281 GLN C O 1
ATOM 9412 N N . TYR C 1 130 ? 27.517 28.217 131.718 1.00 26.15 282 TYR C N 1
ATOM 9413 C CA . TYR C 1 130 ? 27.273 26.894 131.176 1.00 25.13 282 TYR C CA 1
ATOM 9414 C C . TYR C 1 130 ? 26.154 27.159 130.172 1.00 24.42 282 TYR C C 1
ATOM 9415 O O . TYR C 1 130 ? 25.318 28.034 130.400 1.00 26.64 282 TYR C O 1
ATOM 9424 N N . PRO C 1 131 ? 26.104 26.407 129.064 1.00 22.17 283 PRO C N 1
ATOM 9425 C CA . PRO C 1 131 ? 25.042 26.643 128.083 1.00 20.96 283 PRO C CA 1
ATOM 9426 C C . PRO C 1 131 ? 23.674 26.686 128.767 1.00 21.72 283 PRO C C 1
ATOM 9427 O O . PRO C 1 131 ? 23.357 25.811 129.570 1.00 23.23 283 PRO C O 1
ATOM 9431 N N . HIS C 1 132 ? 22.862 27.693 128.440 1.00 21.35 284 HIS C N 1
ATOM 9432 C CA . HIS C 1 132 ? 21.548 27.829 129.067 1.00 20.02 284 HIS C CA 1
ATOM 9433 C C . HIS C 1 132 ? 20.552 28.589 128.220 1.00 20.17 284 HIS C C 1
ATOM 9434 O O . HIS C 1 132 ? 20.914 29.478 127.445 1.00 19.98 284 HIS C O 1
ATOM 9441 N N . VAL C 1 133 ? 19.287 28.247 128.434 1.00 20.97 285 VAL C N 1
ATOM 9442 C CA . VAL C 1 133 ? 18.152 28.846 127.740 1.00 21.49 285 VAL C CA 1
ATOM 9443 C C . VAL C 1 133 ? 17.373 29.793 128.641 1.00 22.44 285 VAL C C 1
ATOM 9444 O O . VAL C 1 133 ? 17.156 29.510 129.822 1.00 23.25 285 VAL C O 1
ATOM 9448 N N . LEU C 1 134 ? 16.918 30.903 128.071 1.00 22.29 286 LEU C N 1
ATOM 9449 C CA . LEU C 1 134 ? 16.181 31.884 128.845 1.00 22.98 286 LEU C CA 1
ATOM 9450 C C . LEU C 1 134 ? 14.747 32.039 128.470 1.00 25.12 286 LEU C C 1
ATOM 9451 O O . LEU C 1 134 ? 14.397 31.911 127.302 1.00 26.50 286 LEU C O 1
ATOM 9456 N N . PHE C 1 135 ? 13.906 32.323 129.457 1.00 26.27 287 PHE C N 1
ATOM 9457 C CA . PHE C 1 135 ? 12.526 32.644 129.139 1.00 28.69 287 PHE C CA 1
ATOM 9458 C C . PHE C 1 135 ? 12.113 33.775 130.066 1.00 30.32 287 PHE C C 1
ATOM 9459 O O . PHE C 1 135 ? 12.415 33.764 131.259 1.00 29.88 287 PHE C O 1
ATOM 9467 N N . ASP C 1 136 ? 11.494 34.789 129.459 1.00 32.87 288 ASP C N 1
ATOM 9468 C CA . ASP C 1 136 ? 11.082 36.031 130.124 1.00 34.51 288 ASP C CA 1
ATOM 9469 C C . ASP C 1 136 ? 9.843 35.875 131.000 1.00 34.46 288 ASP C C 1
ATOM 9470 O O . ASP C 1 136 ? 9.076 34.935 130.846 1.00 34.39 288 ASP C O 1
ATOM 9475 N N . ALA C 1 137 ? 9.682 36.804 131.934 1.00 34.25 289 ALA C N 1
ATOM 9476 C CA . ALA C 1 137 ? 8.567 36.796 132.846 1.00 34.69 289 ALA C CA 1
ATOM 9477 C C . ALA C 1 137 ? 7.257 36.976 132.115 1.00 37.23 289 ALA C C 1
ATOM 9478 O O . ALA C 1 137 ? 6.243 36.412 132.514 1.00 38.35 289 ALA C O 1
ATOM 9480 N N . ARG C 1 138 ? 7.232 37.761 131.052 1.00 40.00 290 ARG C N 1
ATOM 9481 C CA . ARG C 1 138 ? 5.954 37.900 130.399 1.00 44.08 290 ARG C CA 1
ATOM 9482 C C . ARG C 1 138 ? 5.700 36.821 129.368 1.00 44.89 290 ARG C C 1
ATOM 9483 O O . ARG C 1 138 ? 4.862 36.974 128.493 1.00 45.81 290 ARG C O 1
ATOM 9491 N N . GLN C 1 139 ? 6.411 35.708 129.493 1.00 45.83 291 GLN C N 1
ATOM 9492 C CA . GLN C 1 139 ? 6.217 34.594 128.576 1.00 47.57 291 GLN C CA 1
ATOM 9493 C C . GLN C 1 139 ? 4.781 34.122 128.703 1.00 47.09 291 GLN C C 1
ATOM 9494 O O . GLN C 1 139 ? 4.224 34.096 129.795 1.00 47.68 291 GLN C O 1
ATOM 9500 N N . THR C 1 140 ? 4.193 33.750 127.576 1.00 47.01 292 THR C N 1
ATOM 9501 C CA . THR C 1 140 ? 2.818 33.291 127.540 1.00 46.98 292 THR C CA 1
ATOM 9502 C C . THR C 1 140 ? 2.695 31.781 127.330 1.00 45.67 292 THR C C 1
ATOM 9503 O O . THR C 1 140 ? 2.502 31.034 128.289 1.00 45.90 292 THR C O 1
ATOM 9507 N N . GLU C 1 141 ? 2.800 31.333 126.079 1.00 42.73 293 GLU C N 1
ATOM 9508 C CA . GLU C 1 141 ? 2.691 29.914 125.787 1.00 39.92 293 GLU C CA 1
ATOM 9509 C C . GLU C 1 141 ? 3.714 29.136 126.608 1.00 34.93 293 GLU C C 1
ATOM 9510 O O . GLU C 1 141 ? 4.877 29.520 126.692 1.00 35.59 293 GLU C O 1
ATOM 9516 N N . PRO C 1 142 ? 3.285 28.031 127.237 1.00 29.52 294 PRO C N 1
ATOM 9517 C CA . PRO C 1 142 ? 4.172 27.201 128.060 1.00 26.62 294 PRO C CA 1
ATOM 9518 C C . PRO C 1 142 ? 5.419 26.755 127.305 1.00 24.91 294 PRO C C 1
ATOM 9519 O O . PRO C 1 142 ? 5.390 26.625 126.090 1.00 24.05 294 PRO C O 1
ATOM 9523 N N . VAL C 1 143 ? 6.513 26.530 128.023 1.00 23.71 295 VAL C N 1
ATOM 9524 C CA . VAL C 1 143 ? 7.715 26.045 127.368 1.00 23.66 295 VAL C CA 1
ATOM 9525 C C . VAL C 1 143 ? 7.909 24.614 127.820 1.00 23.39 295 VAL C C 1
ATOM 9526 O O . VAL C 1 143 ? 7.645 24.271 128.977 1.00 23.18 295 VAL C O 1
ATOM 9530 N N . ILE C 1 144 ? 8.356 23.771 126.902 1.00 22.67 296 ILE C N 1
ATOM 9531 C CA . ILE C 1 144 ? 8.563 22.385 127.235 1.00 22.48 296 ILE C CA 1
ATOM 9532 C C . ILE C 1 144 ? 10.012 22.011 127.078 1.00 22.58 296 ILE C C 1
ATOM 9533 O O . ILE C 1 144 ? 10.568 22.084 125.996 1.00 23.41 296 ILE C O 1
ATOM 9538 N N . PHE C 1 145 ? 10.623 21.616 128.177 1.00 22.70 297 PHE C N 1
ATOM 9539 C CA . PHE C 1 145 ? 11.995 21.206 128.147 1.00 23.54 297 PHE C CA 1
ATOM 9540 C C . PHE C 1 145 ? 11.980 19.701 128.259 1.00 24.95 297 PHE C C 1
ATOM 9541 O O . PHE C 1 145 ? 11.226 19.135 129.052 1.00 26.38 297 PHE C O 1
ATOM 9549 N N . THR C 1 146 ? 12.780 19.039 127.443 1.00 25.40 298 THR C N 1
ATOM 9550 C CA . THR C 1 146 ? 12.811 17.595 127.514 1.00 25.33 298 THR C CA 1
ATOM 9551 C C . THR C 1 146 ? 14.055 17.198 128.283 1.00 24.22 298 THR C C 1
ATOM 9552 O O . THR C 1 146 ? 15.145 17.651 127.945 1.00 25.83 298 THR C O 1
ATOM 9556 N N . ILE C 1 147 ? 13.917 16.405 129.341 1.00 22.09 299 ILE C N 1
ATOM 9557 C CA . ILE C 1 147 ? 15.121 15.979 130.069 1.00 21.12 299 ILE C CA 1
ATOM 9558 C C . ILE C 1 147 ? 15.583 14.682 129.404 1.00 22.64 299 ILE C C 1
ATOM 9559 O O . ILE C 1 147 ? 14.940 13.640 129.553 1.00 23.53 299 ILE C O 1
ATOM 9564 N N . PRO C 1 148 ? 16.710 14.723 128.684 1.00 22.55 300 PRO C N 1
ATOM 9565 C CA . PRO C 1 148 ? 17.239 13.555 127.996 1.00 22.71 300 PRO C CA 1
ATOM 9566 C C . PRO C 1 148 ? 17.876 12.599 128.959 1.00 24.03 300 PRO C C 1
ATOM 9567 O O . PRO C 1 148 ? 18.468 13.022 129.951 1.00 25.29 300 PRO C O 1
ATOM 9571 N N . ASP C 1 149 ? 17.778 11.311 128.658 1.00 24.86 301 ASP C N 1
ATOM 9572 C CA . ASP C 1 149 ? 18.365 10.299 129.516 1.00 25.35 301 ASP C CA 1
ATOM 9573 C C . ASP C 1 149 ? 19.818 10.010 129.148 1.00 25.22 301 ASP C C 1
ATOM 9574 O O . ASP C 1 149 ? 20.113 9.068 128.427 1.00 25.69 301 ASP C O 1
ATOM 9579 N N . ILE C 1 150 ? 20.729 10.831 129.645 1.00 24.42 302 ILE C N 1
ATOM 9580 C CA . ILE C 1 150 ? 22.137 10.616 129.386 1.00 24.29 302 ILE C CA 1
ATOM 9581 C C . ILE C 1 150 ? 22.574 9.582 130.402 1.00 25.25 302 ILE C C 1
ATOM 9582 O O . ILE C 1 150 ? 22.514 9.853 131.598 1.00 26.82 302 ILE C O 1
ATOM 9587 N N . ARG C 1 151 ? 23.003 8.405 129.959 1.00 25.54 303 ARG C N 1
ATOM 9588 C CA . ARG C 1 151 ? 23.415 7.382 130.924 1.00 26.12 303 ARG C CA 1
ATOM 9589 C C . ARG C 1 151 ? 24.658 6.623 130.477 1.00 26.58 303 ARG C C 1
ATOM 9590 O O . ARG C 1 151 ? 24.967 6.596 129.293 1.00 27.57 303 ARG C O 1
ATOM 9598 N N . LYS C 1 152 ? 25.388 6.019 131.409 1.00 26.79 304 LYS C N 1
ATOM 9599 C CA . LYS C 1 152 ? 26.598 5.285 131.026 1.00 26.64 304 LYS C CA 1
ATOM 9600 C C . LYS C 1 152 ? 26.316 3.796 130.969 1.00 26.02 304 LYS C C 1
ATOM 9601 O O . LYS C 1 152 ? 27.212 2.993 130.723 1.00 26.02 304 LYS C O 1
ATOM 9607 N N . THR C 1 153 ? 25.070 3.424 131.210 1.00 25.67 305 THR C N 1
ATOM 9608 C CA . THR C 1 153 ? 24.718 2.019 131.173 1.00 26.82 305 THR C CA 1
ATOM 9609 C C . THR C 1 153 ? 23.711 1.768 130.073 1.00 27.23 305 THR C C 1
ATOM 9610 O O . THR C 1 153 ? 23.146 2.701 129.508 1.00 28.20 305 THR C O 1
ATOM 9614 N N . LEU C 1 154 ? 23.470 0.498 129.782 1.00 26.33 306 LEU C N 1
ATOM 9615 C CA . LEU C 1 154 ? 22.540 0.139 128.731 1.00 25.07 306 LEU C CA 1
ATOM 9616 C C . LEU C 1 154 ? 21.108 0.453 129.099 1.00 24.69 306 LEU C C 1
ATOM 9617 O O . LEU C 1 154 ? 20.281 0.707 128.226 1.00 24.57 306 LEU C O 1
ATOM 9622 N N . PHE C 1 155 ? 20.810 0.446 130.391 1.00 24.19 307 PHE C N 1
ATOM 9623 C CA . PHE C 1 155 ? 19.471 0.782 130.849 1.00 24.07 307 PHE C CA 1
ATOM 9624 C C . PHE C 1 155 ? 19.527 1.105 132.335 1.00 24.98 307 PHE C C 1
ATOM 9625 O O . PHE C 1 155 ? 20.585 0.999 132.952 1.00 26.55 307 PHE C O 1
ATOM 9633 N N . HIS C 1 156 ? 18.405 1.509 132.910 1.00 25.36 308 HIS C N 1
ATOM 9634 C CA . HIS C 1 156 ? 18.377 1.853 134.321 1.00 25.97 308 HIS C CA 1
ATOM 9635 C C . HIS C 1 156 ? 17.741 0.786 135.175 1.00 28.45 308 HIS C C 1
ATOM 9636 O O . HIS C 1 156 ? 16.961 -0.031 134.685 1.00 29.42 308 HIS C O 1
ATOM 9643 N N . SER C 1 157 ? 18.079 0.814 136.461 1.00 30.66 309 SER C N 1
ATOM 9644 C CA . SER C 1 157 ? 17.524 -0.118 137.442 1.00 32.79 309 SER C CA 1
ATOM 9645 C C . SER C 1 157 ? 16.591 0.711 138.296 1.00 33.54 309 SER C C 1
ATOM 9646 O O . SER C 1 157 ? 16.855 1.877 138.553 1.00 34.39 309 SER C O 1
ATOM 9649 N N . MET C 1 158 ? 15.513 0.114 138.768 1.00 34.78 310 MET C N 1
ATOM 9650 C CA . MET C 1 158 ? 14.564 0.891 139.533 1.00 36.06 310 MET C CA 1
ATOM 9651 C C . MET C 1 158 ? 15.178 1.647 140.703 1.00 37.29 310 MET C C 1
ATOM 9652 O O . MET C 1 158 ? 14.633 2.652 141.157 1.00 38.41 310 MET C O 1
ATOM 9657 N N . ASP C 1 159 ? 16.338 1.195 141.157 1.00 38.65 311 ASP C N 1
ATOM 9658 C CA . ASP C 1 159 ? 17.003 1.822 142.286 1.00 40.40 311 ASP C CA 1
ATOM 9659 C C . ASP C 1 159 ? 17.930 2.981 141.919 1.00 41.08 311 ASP C C 1
ATOM 9660 O O . ASP C 1 159 ? 18.348 3.750 142.791 1.00 41.65 311 ASP C O 1
ATOM 9665 N N . GLU C 1 160 ? 18.267 3.106 140.641 1.00 42.16 312 GLU C N 1
ATOM 9666 C CA . GLU C 1 160 ? 19.145 4.185 140.209 1.00 42.21 312 GLU C CA 1
ATOM 9667 C C . GLU C 1 160 ? 18.483 5.524 140.451 1.00 41.57 312 GLU C C 1
ATOM 9668 O O . GLU C 1 160 ? 17.247 5.641 140.421 1.00 40.73 312 GLU C O 1
ATOM 9674 N N . THR C 1 161 ? 19.322 6.521 140.721 1.00 41.56 313 THR C N 1
ATOM 9675 C CA . THR C 1 161 ? 18.855 7.882 140.963 1.00 42.07 313 THR C CA 1
ATOM 9676 C C . THR C 1 161 ? 19.770 8.920 140.351 1.00 41.36 313 THR C C 1
ATOM 9677 O O . THR C 1 161 ? 19.354 10.055 140.170 1.00 42.19 313 THR C O 1
ATOM 9681 N N . ASP C 1 162 ? 21.011 8.543 140.041 1.00 40.04 314 ASP C N 1
ATOM 9682 C CA . ASP C 1 162 ? 21.963 9.492 139.447 1.00 38.15 314 ASP C CA 1
ATOM 9683 C C . ASP C 1 162 ? 21.759 9.671 137.957 1.00 35.16 314 ASP C C 1
ATOM 9684 O O . ASP C 1 162 ? 22.492 9.111 137.139 1.00 33.73 314 ASP C O 1
ATOM 9689 N N . THR C 1 163 ? 20.774 10.488 137.613 1.00 32.33 315 THR C N 1
ATOM 9690 C CA . THR C 1 163 ? 20.459 10.745 136.225 1.00 30.17 315 THR C CA 1
ATOM 9691 C C . THR C 1 163 ? 20.656 12.211 135.879 1.00 28.14 315 THR C C 1
ATOM 9692 O O . THR C 1 163 ? 21.126 13.000 136.696 1.00 27.38 315 THR C O 1
ATOM 9696 N N . THR C 1 164 ? 20.291 12.562 134.655 1.00 27.42 316 THR C N 1
ATOM 9697 C CA . THR C 1 164 ? 20.402 13.928 134.153 1.00 27.16 316 THR C CA 1
ATOM 9698 C C . THR C 1 164 ? 19.509 14.818 134.997 1.00 26.86 316 THR C C 1
ATOM 9699 O O . THR C 1 164 ? 18.504 14.361 135.518 1.00 27.79 316 THR C O 1
ATOM 9703 N N . LYS C 1 165 ? 19.827 16.100 135.080 1.00 26.82 317 LYS C N 1
ATOM 9704 C CA . LYS C 1 165 ? 19.028 16.988 135.903 1.00 26.48 317 LYS C CA 1
ATOM 9705 C C . LYS C 1 165 ? 18.720 18.343 135.254 1.00 25.84 317 LYS C C 1
ATOM 9706 O O . LYS C 1 165 ? 19.598 19.006 134.697 1.00 27.22 317 LYS C O 1
ATOM 9712 N N . LEU C 1 166 ? 17.461 18.754 135.338 1.00 23.87 318 LEU C N 1
ATOM 9713 C CA . LEU C 1 166 ? 17.033 20.027 134.773 1.00 20.70 318 LEU C CA 1
ATOM 9714 C C . LEU C 1 166 ? 16.907 21.075 135.878 1.00 20.26 318 LEU C C 1
ATOM 9715 O O . LEU C 1 166 ? 16.110 20.925 136.802 1.00 20.06 318 LEU C O 1
ATOM 9720 N N . VAL C 1 167 ? 17.699 22.135 135.777 1.00 20.31 319 VAL C N 1
ATOM 9721 C CA . VAL C 1 167 ? 17.682 23.193 136.779 1.00 20.36 319 VAL C CA 1
ATOM 9722 C C . VAL C 1 167 ? 17.127 24.492 136.212 1.00 20.66 319 VAL C C 1
ATOM 9723 O O . VAL C 1 167 ? 17.436 24.872 135.082 1.00 20.38 319 VAL C O 1
ATOM 9727 N N . ILE C 1 168 ? 16.295 25.168 136.992 1.00 20.62 320 ILE C N 1
ATOM 9728 C CA . ILE C 1 168 ? 15.748 26.434 136.553 1.00 21.25 320 ILE C CA 1
ATOM 9729 C C . ILE C 1 168 ? 16.245 27.465 137.548 1.00 22.54 320 ILE C C 1
ATOM 9730 O O . ILE C 1 168 ? 16.019 27.305 138.741 1.00 23.84 320 ILE C O 1
ATOM 9735 N N . MET C 1 169 ? 16.935 28.508 137.087 1.00 23.61 321 MET C N 1
ATOM 9736 C CA . MET C 1 169 ? 17.414 29.519 138.036 1.00 24.06 321 MET C CA 1
ATOM 9737 C C . MET C 1 169 ? 17.188 30.958 137.621 1.00 23.37 321 MET C C 1
ATOM 9738 O O . MET C 1 169 ? 17.057 31.263 136.445 1.00 24.74 321 MET C O 1
ATOM 9743 N N . VAL C 1 170 ? 17.130 31.845 138.603 1.00 22.17 322 VAL C N 1
ATOM 9744 C CA . VAL C 1 170 ? 16.919 33.257 138.327 1.00 21.03 322 VAL C CA 1
ATOM 9745 C C . VAL C 1 170 ? 18.072 33.815 137.536 1.00 22.25 322 VAL C C 1
ATOM 9746 O O . VAL C 1 170 ? 19.222 33.749 137.979 1.00 23.17 322 VAL C O 1
ATOM 9750 N N . TYR C 1 171 ? 17.780 34.374 136.369 1.00 22.76 323 TYR C N 1
ATOM 9751 C CA . TYR C 1 171 ? 18.831 34.945 135.529 1.00 23.55 323 TYR C CA 1
ATOM 9752 C C . TYR C 1 171 ? 18.866 36.438 135.746 1.00 24.52 323 TYR C C 1
ATOM 9753 O O . TYR C 1 171 ? 19.923 37.031 135.950 1.00 24.25 323 TYR C O 1
ATOM 9762 N N . ASN C 1 172 ? 17.679 37.025 135.698 1.00 26.44 324 ASN C N 1
ATOM 9763 C CA . ASN C 1 172 ? 17.503 38.451 135.848 1.00 28.40 324 ASN C CA 1
ATOM 9764 C C . ASN C 1 172 ? 16.360 38.740 136.795 1.00 29.94 324 ASN C C 1
ATOM 9765 O O . ASN C 1 172 ? 15.218 38.425 136.488 1.00 30.08 324 ASN C O 1
ATOM 9770 N N . GLU C 1 173 ? 16.650 39.367 137.927 1.00 31.93 325 GLU C N 1
ATOM 9771 C CA . GLU C 1 173 ? 15.617 39.661 138.912 1.00 34.17 325 GLU C CA 1
ATOM 9772 C C . GLU C 1 173 ? 14.254 40.077 138.377 1.00 31.66 325 GLU C C 1
ATOM 9773 O O . GLU C 1 173 ? 14.149 40.776 137.366 1.00 30.32 325 GLU C O 1
ATOM 9779 N N . LEU C 1 174 ? 13.210 39.632 139.074 1.00 29.21 326 LEU C N 1
ATOM 9780 C CA . LEU C 1 174 ? 11.842 39.953 138.691 1.00 26.62 326 LEU C CA 1
ATOM 9781 C C . LEU C 1 174 ? 11.583 41.412 139.014 1.00 25.80 326 LEU C C 1
ATOM 9782 O O . LEU C 1 174 ? 11.928 41.902 140.090 1.00 25.11 326 LEU C O 1
ATOM 9787 N N . ILE C 1 175 ? 10.954 42.102 138.079 1.00 25.67 327 ILE C N 1
ATOM 9788 C CA . ILE C 1 175 ? 10.709 43.509 138.262 1.00 27.31 327 ILE C CA 1
ATOM 9789 C C . ILE C 1 175 ? 9.277 43.939 138.105 1.00 28.38 327 ILE C C 1
ATOM 9790 O O . ILE C 1 175 ? 8.528 43.406 137.286 1.00 28.87 327 ILE C O 1
ATOM 9795 N N . ASN C 1 176 ? 8.899 44.915 138.910 1.00 28.92 328 ASN C N 1
ATOM 9796 C CA . ASN C 1 176 ? 7.573 45.450 138.817 1.00 29.59 328 ASN C CA 1
ATOM 9797 C C . ASN C 1 176 ? 7.742 46.946 138.904 1.00 31.94 328 ASN C C 1
ATOM 9798 O O . ASN C 1 176 ? 8.366 47.450 139.825 1.00 32.35 328 ASN C O 1
ATOM 9803 N N . PRO C 1 177 ? 7.231 47.673 137.913 1.00 34.59 329 PRO C N 1
ATOM 9804 C CA . PRO C 1 177 ? 7.332 49.130 137.886 1.00 38.87 329 PRO C CA 1
ATOM 9805 C C . PRO C 1 177 ? 6.546 49.801 138.991 1.00 44.53 329 PRO C C 1
ATOM 9806 O O . PRO C 1 177 ? 6.749 50.972 139.265 1.00 45.07 329 PRO C O 1
ATOM 9810 N N . TYR C 1 178 ? 5.638 49.069 139.616 1.00 51.57 330 TYR C N 1
ATOM 9811 C CA . TYR C 1 178 ? 4.839 49.631 140.685 1.00 59.87 330 TYR C CA 1
ATOM 9812 C C . TYR C 1 178 ? 5.415 49.267 142.034 1.00 66.10 330 TYR C C 1
ATOM 9813 O O . TYR C 1 178 ? 4.884 49.663 143.066 1.00 66.75 330 TYR C O 1
ATOM 9822 N N . GLU C 1 179 ? 6.496 48.496 142.020 1.00 73.86 331 GLU C N 1
ATOM 9823 C CA . GLU C 1 179 ? 7.176 48.069 143.241 1.00 81.73 331 GLU C CA 1
ATOM 9824 C C . GLU C 1 179 ? 7.492 49.310 144.087 1.00 86.42 331 GLU C C 1
ATOM 9825 O O . GLU C 1 179 ? 8.337 50.135 143.712 1.00 87.63 331 GLU C O 1
ATOM 9831 N N . ASN C 1 180 ? 6.808 49.449 145.220 1.00 91.75 332 ASN C N 1
ATOM 9832 C CA . ASN C 1 180 ? 7.005 50.599 146.114 1.00 96.98 332 ASN C CA 1
ATOM 9833 C C . ASN C 1 180 ? 8.332 50.593 146.891 1.00 100.15 332 ASN C C 1
ATOM 9834 O O . ASN C 1 180 ? 8.935 51.649 147.108 1.00 100.83 332 ASN C O 1
ATOM 9839 N N . GLY C 1 181 ? 8.771 49.406 147.310 1.00 103.21 333 GLY C N 1
ATOM 9840 C CA . GLY C 1 181 ? 10.016 49.284 148.051 1.00 106.10 333 GLY C CA 1
ATOM 9841 C C . GLY C 1 181 ? 10.419 47.842 148.311 1.00 108.07 333 GLY C C 1
ATOM 9842 O O . GLY C 1 181 ? 10.043 46.933 147.561 1.00 108.13 333 GLY C O 1
ATOM 9843 N N . VAL C 1 182 ? 11.191 47.627 149.374 1.00 109.55 334 VAL C N 1
ATOM 9844 C CA . VAL C 1 182 ? 11.640 46.282 149.737 1.00 110.54 334 VAL C CA 1
ATOM 9845 C C . VAL C 1 182 ? 10.534 45.528 150.484 1.00 110.72 334 VAL C C 1
ATOM 9846 O O . VAL C 1 182 ? 10.342 44.327 150.273 1.00 111.22 334 VAL C O 1
ATOM 9850 N N . GLU C 1 183 ? 9.801 46.239 151.344 1.00 110.13 335 GLU C N 1
ATOM 9851 C CA . GLU C 1 183 ? 8.710 45.642 152.127 1.00 108.66 335 GLU C CA 1
ATOM 9852 C C . GLU C 1 183 ? 7.406 45.526 151.335 1.00 105.56 335 GLU C C 1
ATOM 9853 O O . GLU C 1 183 ? 6.315 45.456 151.911 1.00 105.45 335 GLU C O 1
ATOM 9859 N N . ASN C 1 184 ? 7.536 45.495 150.011 1.00 101.47 336 ASN C N 1
ATOM 9860 C CA . ASN C 1 184 ? 6.394 45.390 149.109 1.00 96.87 336 ASN C CA 1
ATOM 9861 C C . ASN C 1 184 ? 6.619 44.292 148.062 1.00 92.15 336 ASN C C 1
ATOM 9862 O O . ASN C 1 184 ? 6.412 44.512 146.871 1.00 93.35 336 ASN C O 1
ATOM 9867 N N . LYS C 1 185 ? 7.040 43.113 148.522 1.00 85.09 337 LYS C N 1
ATOM 9868 C CA . LYS C 1 185 ? 7.297 41.968 147.652 1.00 76.75 337 LYS C CA 1
ATOM 9869 C C . LYS C 1 185 ? 6.164 41.699 146.660 1.00 70.84 337 LYS C C 1
ATOM 9870 O O . LYS C 1 185 ? 4.980 41.811 146.985 1.00 69.72 337 LYS C O 1
ATOM 9876 N N . THR C 1 186 ? 6.558 41.336 145.444 1.00 63.43 338 THR C N 1
ATOM 9877 C CA . THR C 1 186 ? 5.635 41.029 144.369 1.00 55.49 338 THR C CA 1
ATOM 9878 C C . THR C 1 186 ? 6.068 39.690 143.835 1.00 52.27 338 THR C C 1
ATOM 9879 O O . THR C 1 186 ? 7.257 39.383 143.848 1.00 51.20 338 THR C O 1
ATOM 9883 N N . THR C 1 187 ? 5.125 38.899 143.339 1.00 49.54 339 THR C N 1
ATOM 9884 C CA . THR C 1 187 ? 5.474 37.561 142.865 1.00 46.78 339 THR C CA 1
ATOM 9885 C C . THR C 1 187 ? 4.509 36.945 141.867 1.00 44.04 339 THR C C 1
ATOM 9886 O O . THR C 1 187 ? 3.314 37.194 141.942 1.00 44.29 339 THR C O 1
ATOM 9890 N N . CYS C 1 188 ? 5.027 36.123 140.954 1.00 40.73 340 CYS C N 1
ATOM 9891 C CA . CYS C 1 188 ? 4.185 35.441 139.973 1.00 38.85 340 CYS C CA 1
ATOM 9892 C C . CYS C 1 188 ? 4.427 33.939 140.038 1.00 36.74 340 CYS C C 1
ATOM 9893 O O . CYS C 1 188 ? 5.490 33.502 140.470 1.00 35.16 340 CYS C O 1
ATOM 9896 N N . SER C 1 189 ? 3.435 33.154 139.617 1.00 35.51 341 SER C N 1
ATOM 9897 C CA . SER C 1 189 ? 3.541 31.699 139.671 1.00 34.23 341 SER C CA 1
ATOM 9898 C C . SER C 1 189 ? 3.981 31.015 138.410 1.00 31.46 341 SER C C 1
ATOM 9899 O O . SER C 1 189 ? 3.774 31.497 137.304 1.00 32.35 341 SER C O 1
ATOM 9902 N N . ILE C 1 190 ? 4.570 29.851 138.601 1.00 28.76 342 ILE C N 1
ATOM 9903 C CA . ILE C 1 190 ? 5.051 29.052 137.502 1.00 25.90 342 ILE C CA 1
ATOM 9904 C C . ILE C 1 190 ? 4.666 27.640 137.847 1.00 25.91 342 ILE C C 1
ATOM 9905 O O . ILE C 1 190 ? 5.054 27.130 138.895 1.00 26.84 342 ILE C O 1
ATOM 9910 N N . THR C 1 191 ? 3.883 26.996 136.994 1.00 24.73 343 THR C N 1
ATOM 9911 C CA . THR C 1 191 ? 3.502 25.635 137.317 1.00 24.14 343 THR C CA 1
ATOM 9912 C C . THR C 1 191 ? 4.193 24.629 136.437 1.00 22.98 343 THR C C 1
ATOM 9913 O O . THR C 1 191 ? 4.201 24.745 135.217 1.00 23.70 343 THR C O 1
ATOM 9917 N N . VAL C 1 192 ? 4.754 23.621 137.083 1.00 20.90 344 VAL C N 1
ATOM 9918 C CA . VAL C 1 192 ? 5.496 22.609 136.372 1.00 20.33 344 VAL C CA 1
ATOM 9919 C C . VAL C 1 192 ? 4.778 21.302 136.171 1.00 20.06 344 VAL C C 1
ATOM 9920 O O . VAL C 1 192 ? 4.282 20.715 137.120 1.00 20.14 344 VAL C O 1
ATOM 9924 N N . GLU C 1 193 ? 4.746 20.833 134.933 1.00 21.15 345 GLU C N 1
ATOM 9925 C CA . GLU C 1 193 ? 4.075 19.578 134.655 1.00 23.66 345 GLU C CA 1
ATOM 9926 C C . GLU C 1 193 ? 4.943 18.600 133.853 1.00 23.78 345 GLU C C 1
ATOM 9927 O O . GLU C 1 193 ? 5.882 19.002 133.157 1.00 23.14 345 GLU C O 1
ATOM 9933 N N . THR C 1 194 ? 4.645 17.307 133.983 1.00 24.45 346 THR C N 1
ATOM 9934 C CA . THR C 1 194 ? 5.396 16.291 133.257 1.00 25.27 346 THR C CA 1
ATOM 9935 C C . THR C 1 194 ? 4.561 15.388 132.373 1.00 26.34 346 THR C C 1
ATOM 9936 O O . THR C 1 194 ? 3.397 15.073 132.657 1.00 27.53 346 THR C O 1
ATOM 9940 N N . ARG C 1 195 ? 5.206 14.966 131.295 1.00 27.09 347 ARG C N 1
ATOM 9941 C CA . ARG C 1 195 ? 4.622 14.062 130.331 1.00 27.70 347 ARG C CA 1
ATOM 9942 C C . ARG C 1 195 ? 5.744 13.172 129.841 1.00 26.72 347 ARG C C 1
ATOM 9943 O O . ARG C 1 195 ? 6.750 13.662 129.347 1.00 27.64 347 ARG C O 1
ATOM 9951 N N . PRO C 1 196 ? 5.583 11.851 129.954 1.00 26.15 348 PRO C N 1
ATOM 9952 C CA . PRO C 1 196 ? 6.617 10.928 129.507 1.00 26.79 348 PRO C CA 1
ATOM 9953 C C . PRO C 1 196 ? 6.970 11.157 128.057 1.00 28.16 348 PRO C C 1
ATOM 9954 O O . PRO C 1 196 ? 6.097 11.358 127.206 1.00 28.94 348 PRO C O 1
ATOM 9958 N N . SER C 1 197 ? 8.271 11.135 127.802 1.00 29.08 349 SER C N 1
ATOM 9959 C CA . SER C 1 197 ? 8.813 11.339 126.484 1.00 29.99 349 SER C CA 1
ATOM 9960 C C . SER C 1 197 ? 8.572 10.130 125.578 1.00 29.74 349 SER C C 1
ATOM 9961 O O . SER C 1 197 ? 8.374 9.008 126.054 1.00 30.63 349 SER C O 1
ATOM 9964 N N . ALA C 1 198 ? 8.579 10.369 124.273 1.00 28.52 350 ALA C N 1
ATOM 9965 C CA . ALA C 1 198 ? 8.344 9.317 123.292 1.00 27.72 350 ALA C CA 1
ATOM 9966 C C . ALA C 1 198 ? 9.195 8.084 123.496 1.00 27.86 350 ALA C C 1
ATOM 9967 O O . ALA C 1 198 ? 8.740 6.952 123.287 1.00 27.54 350 ALA C O 1
ATOM 9969 N N . ASP C 1 199 ? 10.436 8.313 123.905 1.00 27.35 351 ASP C N 1
ATOM 9970 C CA . ASP C 1 199 ? 11.381 7.228 124.094 1.00 26.30 351 ASP C CA 1
ATOM 9971 C C . ASP C 1 199 ? 11.440 6.654 125.503 1.00 25.57 351 ASP C C 1
ATOM 9972 O O . ASP C 1 199 ? 12.358 5.907 125.826 1.00 27.08 351 ASP C O 1
ATOM 9977 N N . PHE C 1 200 ? 10.472 6.990 126.346 1.00 23.91 352 PHE C N 1
ATOM 9978 C CA . PHE C 1 200 ? 10.489 6.457 127.699 1.00 22.60 352 PHE C CA 1
ATOM 9979 C C . PHE C 1 200 ? 9.980 5.021 127.646 1.00 23.04 352 PHE C C 1
ATOM 9980 O O . PHE C 1 200 ? 8.984 4.766 126.971 1.00 23.57 352 PHE C O 1
ATOM 9988 N N . THR C 1 201 ? 10.635 4.103 128.366 1.00 22.93 353 THR C N 1
ATOM 9989 C CA . THR C 1 201 ? 10.254 2.683 128.335 1.00 24.14 353 THR C CA 1
ATOM 9990 C C . THR C 1 201 ? 10.586 1.837 129.565 1.00 23.52 353 THR C C 1
ATOM 9991 O O . THR C 1 201 ? 11.718 1.843 130.043 1.00 23.69 353 THR C O 1
ATOM 9995 N N . PHE C 1 202 ? 9.599 1.098 130.061 1.00 22.63 354 PHE C N 1
ATOM 9996 C CA . PHE C 1 202 ? 9.831 0.229 131.194 1.00 22.45 354 PHE C CA 1
ATOM 9997 C C . PHE C 1 202 ? 10.226 -1.092 130.613 1.00 23.78 354 PHE C C 1
ATOM 9998 O O . PHE C 1 202 ? 9.622 -1.572 129.663 1.00 22.44 354 PHE C O 1
ATOM 10006 N N . ALA C 1 203 ? 11.211 -1.716 131.224 1.00 26.41 355 ALA C N 1
ATOM 10007 C CA . ALA C 1 203 ? 11.712 -2.908 130.618 1.00 27.52 355 ALA C CA 1
ATOM 10008 C C . ALA C 1 203 ? 11.347 -4.277 131.081 1.00 29.04 355 ALA C C 1
ATOM 10009 O O . ALA C 1 203 ? 10.306 -4.793 130.702 1.00 33.48 355 ALA C O 1
ATOM 10011 N N . LEU C 1 204 ? 12.195 -4.910 131.869 1.00 27.80 356 LEU C N 1
ATOM 10012 C CA . LEU C 1 204 ? 11.862 -6.270 132.235 1.00 27.15 356 LEU C CA 1
ATOM 10013 C C . LEU C 1 204 ? 10.846 -6.361 133.346 1.00 27.71 356 LEU C C 1
ATOM 10014 O O . LEU C 1 204 ? 10.902 -5.606 134.313 1.00 29.95 356 LEU C O 1
ATOM 10019 N N . LEU C 1 205 ? 9.885 -7.260 133.187 1.00 27.71 357 LEU C N 1
ATOM 10020 C CA . LEU C 1 205 ? 8.878 -7.451 134.219 1.00 27.69 357 LEU C CA 1
ATOM 10021 C C . LEU C 1 205 ? 9.475 -8.288 135.304 1.00 28.71 357 LEU C C 1
ATOM 10022 O O . LEU C 1 205 ? 10.361 -9.106 135.049 1.00 29.68 357 LEU C O 1
ATOM 10027 N N . LYS C 1 206 ? 8.949 -8.129 136.508 1.00 29.22 358 LYS C N 1
ATOM 10028 C CA . LYS C 1 206 ? 9.450 -8.923 137.612 1.00 31.05 358 LYS C CA 1
ATOM 10029 C C . LYS C 1 206 ? 8.387 -9.800 138.260 1.00 31.48 358 LYS C C 1
ATOM 10030 O O . LYS C 1 206 ? 7.293 -9.327 138.595 1.00 32.36 358 LYS C O 1
ATOM 10036 N N . PRO C 1 207 ? 8.691 -11.104 138.417 1.00 31.41 359 PRO C N 1
ATOM 10037 C CA . PRO C 1 207 ? 7.789 -12.083 139.021 1.00 31.74 359 PRO C CA 1
ATOM 10038 C C . PRO C 1 207 ? 7.188 -11.542 140.298 1.00 33.18 359 PRO C C 1
ATOM 10039 O O . PRO C 1 207 ? 7.900 -11.132 141.208 1.00 33.99 359 PRO C O 1
ATOM 10043 N N . PRO C 1 208 ? 5.865 -11.539 140.376 1.00 34.10 360 PRO C N 1
ATOM 10044 C CA . PRO C 1 208 ? 5.084 -11.060 141.499 1.00 36.10 360 PRO C CA 1
ATOM 10045 C C . PRO C 1 208 ? 5.645 -11.143 142.917 1.00 38.71 360 PRO C C 1
ATOM 10046 O O . PRO C 1 208 ? 5.673 -10.132 143.631 1.00 42.92 360 PRO C O 1
ATOM 10050 N N . GLY C 1 209 ? 6.118 -12.299 143.360 1.00 37.39 361 GLY C N 1
ATOM 10051 C CA . GLY C 1 209 ? 6.597 -12.356 144.739 1.00 36.41 361 GLY C CA 1
ATOM 10052 C C . GLY C 1 209 ? 8.077 -12.137 144.983 1.00 35.07 361 GLY C C 1
ATOM 10053 O O . GLY C 1 209 ? 8.527 -12.016 146.123 1.00 34.79 361 GLY C O 1
ATOM 10054 N N . SER C 1 210 ? 8.832 -12.100 143.897 1.00 34.51 362 SER C N 1
ATOM 10055 C CA . SER C 1 210 ? 10.265 -11.931 143.964 1.00 32.80 362 SER C CA 1
ATOM 10056 C C . SER C 1 210 ? 10.662 -10.736 144.801 1.00 31.47 362 SER C C 1
ATOM 10057 O O . SER C 1 210 ? 9.868 -9.818 145.018 1.00 32.02 362 SER C O 1
ATOM 10060 N N . LEU C 1 211 ? 11.908 -10.775 145.260 1.00 29.93 363 LEU C N 1
ATOM 10061 C CA . LEU C 1 211 ? 12.479 -9.731 146.083 1.00 29.84 363 LEU C CA 1
ATOM 10062 C C . LEU C 1 211 ? 13.470 -8.927 145.283 1.00 30.82 363 LEU C C 1
ATOM 10063 O O . LEU C 1 211 ? 14.012 -9.407 144.297 1.00 31.87 363 LEU C O 1
ATOM 10068 N N . ILE C 1 212 ? 13.728 -7.712 145.746 1.00 32.14 364 ILE C N 1
ATOM 10069 C CA . ILE C 1 212 ? 14.646 -6.799 145.084 1.00 34.06 364 ILE C CA 1
ATOM 10070 C C . ILE C 1 212 ? 16.069 -6.900 145.627 1.00 35.11 364 ILE C C 1
ATOM 10071 O O . ILE C 1 212 ? 16.325 -6.522 146.766 1.00 36.66 364 ILE C O 1
ATOM 10076 N N . LYS C 1 213 ? 17.004 -7.367 144.810 1.00 35.93 365 LYS C N 1
ATOM 10077 C CA . LYS C 1 213 ? 18.381 -7.516 145.262 1.00 37.44 365 LYS C CA 1
ATOM 10078 C C . LYS C 1 213 ? 19.022 -6.226 145.767 1.00 40.51 365 LYS C C 1
ATOM 10079 O O . LYS C 1 213 ? 19.826 -6.247 146.698 1.00 40.61 365 LYS C O 1
ATOM 10085 N N . HIS C 1 214 ? 18.679 -5.107 145.143 1.00 45.02 366 HIS C N 1
ATOM 10086 C CA . HIS C 1 214 ? 19.201 -3.808 145.553 1.00 49.85 366 HIS C CA 1
ATOM 10087 C C . HIS C 1 214 ? 17.993 -3.014 145.990 1.00 51.45 366 HIS C C 1
ATOM 10088 O O . HIS C 1 214 ? 17.140 -2.674 145.171 1.00 53.59 366 HIS C O 1
ATOM 10095 N N . GLY C 1 215 ? 17.908 -2.730 147.283 1.00 52.71 367 GLY C N 1
ATOM 10096 C CA . GLY C 1 215 ? 16.772 -1.990 147.813 1.00 53.65 367 GLY C CA 1
ATOM 10097 C C . GLY C 1 215 ? 16.202 -0.904 146.924 1.00 52.95 367 GLY C C 1
ATOM 10098 O O . GLY C 1 215 ? 16.852 -0.458 145.980 1.00 54.48 367 GLY C O 1
ATOM 10099 N N . SER C 1 216 ? 14.984 -0.475 147.233 1.00 51.47 368 SER C N 1
ATOM 10100 C CA . SER C 1 216 ? 14.319 0.572 146.459 1.00 49.93 368 SER C CA 1
ATOM 10101 C C . SER C 1 216 ? 14.604 1.956 147.031 1.00 47.33 368 SER C C 1
ATOM 10102 O O . SER C 1 216 ? 15.089 2.090 148.146 1.00 46.43 368 SER C O 1
ATOM 10105 N N . ILE C 1 217 ? 14.300 2.985 146.256 1.00 45.70 369 ILE C N 1
ATOM 10106 C CA . ILE C 1 217 ? 14.526 4.356 146.690 1.00 44.50 369 ILE C CA 1
ATOM 10107 C C . ILE C 1 217 ? 13.696 4.702 147.928 1.00 44.27 369 ILE C C 1
ATOM 10108 O O . ILE C 1 217 ? 12.506 4.379 148.000 1.00 46.40 369 ILE C O 1
ATOM 10113 N N . PRO C 1 218 ? 14.311 5.371 148.917 1.00 42.46 370 PRO C N 1
ATOM 10114 C CA . PRO C 1 218 ? 13.657 5.772 150.165 1.00 41.91 370 PRO C CA 1
ATOM 10115 C C . PRO C 1 218 ? 12.765 6.980 149.976 1.00 42.59 370 PRO C C 1
ATOM 10116 O O . PRO C 1 218 ? 13.196 8.106 150.183 1.00 43.41 370 PRO C O 1
ATOM 10120 N N . SER C 1 219 ? 11.514 6.764 149.615 1.00 43.20 371 SER C N 1
ATOM 10121 C CA . SER C 1 219 ? 10.633 7.898 149.391 1.00 43.98 371 SER C CA 1
ATOM 10122 C C . SER C 1 219 ? 9.462 7.935 150.355 1.00 44.27 371 SER C C 1
ATOM 10123 O O . SER C 1 219 ? 8.635 8.844 150.300 1.00 44.66 371 SER C O 1
ATOM 10126 N N . ASP C 1 220 ? 9.384 6.942 151.227 1.00 43.53 372 ASP C N 1
ATOM 10127 C CA . ASP C 1 220 ? 8.282 6.869 152.165 1.00 43.32 372 ASP C CA 1
ATOM 10128 C C . ASP C 1 220 ? 8.773 6.707 153.594 1.00 43.61 372 ASP C C 1
ATOM 10129 O O . ASP C 1 220 ? 8.074 6.142 154.434 1.00 44.42 372 ASP C O 1
ATOM 10134 N N . LEU C 1 221 ? 9.966 7.210 153.881 1.00 43.23 373 LEU C N 1
ATOM 10135 C CA . LEU C 1 221 ? 10.501 7.082 155.226 1.00 43.08 373 LEU C CA 1
ATOM 10136 C C . LEU C 1 221 ? 9.859 8.050 156.221 1.00 43.73 373 LEU C C 1
ATOM 10137 O O . LEU C 1 221 ? 9.894 7.820 157.426 1.00 44.66 373 LEU C O 1
ATOM 10142 N N . ILE C 1 222 ? 9.275 9.134 155.728 1.00 43.84 374 ILE C N 1
ATOM 10143 C CA . ILE C 1 222 ? 8.622 10.079 156.618 1.00 44.50 374 ILE C CA 1
ATOM 10144 C C . ILE C 1 222 ? 7.190 10.278 156.182 1.00 47.14 374 ILE C C 1
ATOM 10145 O O . ILE C 1 222 ? 6.929 10.850 155.116 1.00 48.26 374 ILE C O 1
ATOM 10150 N N . PRO C 1 223 ? 6.237 9.824 157.006 1.00 48.66 375 PRO C N 1
ATOM 10151 C CA . PRO C 1 223 ? 4.814 9.951 156.695 1.00 50.62 375 PRO C CA 1
ATOM 10152 C C . PRO C 1 223 ? 4.357 11.324 156.186 1.00 52.07 375 PRO C C 1
ATOM 10153 O O . PRO C 1 223 ? 5.035 12.336 156.355 1.00 51.52 375 PRO C O 1
ATOM 10157 N N . ARG C 1 224 ? 3.189 11.331 155.559 1.00 53.93 376 ARG C N 1
ATOM 10158 C CA . ARG C 1 224 ? 2.605 12.521 154.959 1.00 55.25 376 ARG C CA 1
ATOM 10159 C C . ARG C 1 224 ? 2.237 13.637 155.938 1.00 55.52 376 ARG C C 1
ATOM 10160 O O . ARG C 1 224 ? 2.587 14.794 155.712 1.00 53.88 376 ARG C O 1
ATOM 10168 N N . ASN C 1 225 ? 1.510 13.289 157.003 1.00 57.06 377 ASN C N 1
ATOM 10169 C CA . ASN C 1 225 ? 1.094 14.264 158.022 1.00 59.02 377 ASN C CA 1
ATOM 10170 C C . ASN C 1 225 ? 1.780 13.995 159.363 1.00 58.40 377 ASN C C 1
ATOM 10171 O O . ASN C 1 225 ? 1.869 12.850 159.803 1.00 58.70 377 ASN C O 1
ATOM 10176 N N . SER C 1 226 ? 2.252 15.058 160.011 1.00 57.12 378 SER C N 1
ATOM 10177 C CA . SER C 1 226 ? 2.928 14.945 161.298 1.00 55.30 378 SER C CA 1
ATOM 10178 C C . SER C 1 226 ? 1.984 14.347 162.329 1.00 54.46 378 SER C C 1
ATOM 10179 O O . SER C 1 226 ? 2.388 14.004 163.431 1.00 54.31 378 SER C O 1
ATOM 10182 N N . ALA C 1 227 ? 0.715 14.234 161.968 1.00 53.58 379 ALA C N 1
ATOM 10183 C CA . ALA C 1 227 ? -0.261 13.671 162.875 1.00 52.65 379 ALA C CA 1
ATOM 10184 C C . ALA C 1 227 ? 0.075 12.207 163.107 1.00 52.48 379 ALA C C 1
ATOM 10185 O O . ALA C 1 227 ? -0.381 11.608 164.074 1.00 53.19 379 ALA C O 1
ATOM 10187 N N . HIS C 1 228 ? 0.893 11.636 162.230 1.00 52.22 380 HIS C N 1
ATOM 10188 C CA . HIS C 1 228 ? 1.255 10.228 162.336 1.00 52.86 380 HIS C CA 1
ATOM 10189 C C . HIS C 1 228 ? 2.712 10.038 162.782 1.00 51.34 380 HIS C C 1
ATOM 10190 O O . HIS C 1 228 ? 3.252 8.924 162.776 1.00 51.16 380 HIS C O 1
ATOM 10197 N N . TRP C 1 229 ? 3.334 11.133 163.192 1.00 49.34 381 TRP C N 1
ATOM 10198 C CA . TRP C 1 229 ? 4.713 11.103 163.639 1.00 48.40 381 TRP C CA 1
ATOM 10199 C C . TRP C 1 229 ? 4.883 10.711 165.094 1.00 48.82 381 TRP C C 1
ATOM 10200 O O . TRP C 1 229 ? 5.061 11.574 165.952 1.00 48.77 381 TRP C O 1
ATOM 10211 N N . MET C 1 230 ? 4.825 9.420 165.381 1.00 49.83 382 MET C N 1
ATOM 10212 C CA . MET C 1 230 ? 5.036 8.995 166.746 1.00 50.07 382 MET C CA 1
ATOM 10213 C C . MET C 1 230 ? 6.550 8.984 166.968 1.00 49.03 382 MET C C 1
ATOM 10214 O O . MET C 1 230 ? 7.338 9.029 166.016 1.00 48.42 382 MET C O 1
ATOM 10219 N N . GLY C 1 231 ? 6.950 8.929 168.228 1.00 48.32 383 GLY C N 1
ATOM 10220 C CA . GLY C 1 231 ? 8.357 8.944 168.551 1.00 46.67 383 GLY C CA 1
ATOM 10221 C C . GLY C 1 231 ? 9.088 7.626 168.485 1.00 46.16 383 GLY C C 1
ATOM 10222 O O . GLY C 1 231 ? 8.523 6.544 168.309 1.00 44.68 383 GLY C O 1
ATOM 10223 N N . ASN C 1 232 ? 10.391 7.749 168.659 1.00 46.58 384 ASN C N 1
ATOM 10224 C CA . ASN C 1 232 ? 11.295 6.631 168.617 1.00 46.45 384 ASN C CA 1
ATOM 10225 C C . ASN C 1 232 ? 11.571 6.093 170.013 1.00 47.02 384 ASN C C 1
ATOM 10226 O O . ASN C 1 232 ? 11.668 4.886 170.220 1.00 46.51 384 ASN C O 1
ATOM 10231 N N . ARG C 1 233 ? 11.722 7.023 170.952 1.00 47.25 385 ARG C N 1
ATOM 10232 C CA . ARG C 1 233 ? 11.991 6.724 172.347 1.00 46.67 385 ARG C CA 1
ATOM 10233 C C . ARG C 1 233 ? 10.645 6.575 173.032 1.00 47.11 385 ARG C C 1
ATOM 10234 O O . ARG C 1 233 ? 10.370 5.560 173.670 1.00 47.96 385 ARG C O 1
ATOM 10242 N N . TRP C 1 234 ? 9.802 7.593 172.885 1.00 47.25 386 TRP C N 1
ATOM 10243 C CA . TRP C 1 234 ? 8.478 7.574 173.494 1.00 47.83 386 TRP C CA 1
ATOM 10244 C C . TRP C 1 234 ? 7.409 7.422 172.426 1.00 47.39 386 TRP C C 1
ATOM 10245 O O . TRP C 1 234 ? 7.649 7.703 171.259 1.00 46.84 386 TRP C O 1
ATOM 10256 N N . TRP C 1 235 ? 6.225 6.992 172.841 1.00 47.70 387 TRP C N 1
ATOM 10257 C CA . TRP C 1 235 ? 5.119 6.773 171.926 1.00 48.64 387 TRP C CA 1
ATOM 10258 C C . TRP C 1 235 ? 4.232 7.989 171.672 1.00 47.77 387 TRP C C 1
ATOM 10259 O O . TRP C 1 235 ? 3.285 7.920 170.888 1.00 46.60 387 TRP C O 1
ATOM 10270 N N . SER C 1 236 ? 4.531 9.105 172.324 1.00 47.88 388 SER C N 1
ATOM 10271 C CA . SER C 1 236 ? 3.718 10.298 172.139 1.00 49.36 388 SER C CA 1
ATOM 10272 C C . SER C 1 236 ? 3.939 10.874 170.754 1.00 48.76 388 SER C C 1
ATOM 10273 O O . SER C 1 236 ? 4.905 10.525 170.084 1.00 48.99 388 SER C O 1
ATOM 10276 N N . THR C 1 237 ? 3.043 11.753 170.325 1.00 48.48 389 THR C N 1
ATOM 10277 C CA . THR C 1 237 ? 3.167 12.369 169.010 1.00 48.24 389 THR C CA 1
ATOM 10278 C C . THR C 1 237 ? 4.206 13.471 169.005 1.00 47.28 389 THR C C 1
ATOM 10279 O O . THR C 1 237 ? 4.197 14.339 169.867 1.00 48.79 389 THR C O 1
ATOM 10283 N N . ILE C 1 238 ? 5.094 13.454 168.025 1.00 46.10 390 ILE C N 1
ATOM 10284 C CA . ILE C 1 238 ? 6.112 14.483 167.957 1.00 45.81 390 ILE C CA 1
ATOM 10285 C C . ILE C 1 238 ? 5.508 15.864 167.890 1.00 45.83 390 ILE C C 1
ATOM 10286 O O . ILE C 1 238 ? 4.503 16.073 167.218 1.00 45.78 390 ILE C O 1
ATOM 10291 N N . SER C 1 239 ? 6.138 16.808 168.581 1.00 46.01 391 SER C N 1
ATOM 10292 C CA . SER C 1 239 ? 5.634 18.165 168.621 1.00 46.40 391 SER C CA 1
ATOM 10293 C C . SER C 1 239 ? 6.714 19.224 168.600 1.00 46.16 391 SER C C 1
ATOM 10294 O O . SER C 1 239 ? 6.450 20.373 168.944 1.00 46.32 391 SER C O 1
ATOM 10297 N N . GLY C 1 240 ? 7.924 18.852 168.193 1.00 46.42 392 GLY C N 1
ATOM 10298 C CA . GLY C 1 240 ? 9.007 19.823 168.135 1.00 46.61 392 GLY C CA 1
ATOM 10299 C C . GLY C 1 240 ? 10.313 19.199 167.689 1.00 46.24 392 GLY C C 1
ATOM 10300 O O . GLY C 1 240 ? 10.433 17.973 167.648 1.00 46.48 392 GLY C O 1
ATOM 10301 N N . PHE C 1 241 ? 11.292 20.038 167.366 1.00 45.58 393 PHE C N 1
ATOM 10302 C CA . PHE C 1 241 ? 12.595 19.557 166.919 1.00 46.00 393 PHE C CA 1
ATOM 10303 C C . PHE C 1 241 ? 13.731 20.128 167.747 1.00 46.44 393 PHE C C 1
ATOM 10304 O O . PHE C 1 241 ? 13.538 21.085 168.484 1.00 47.50 393 PHE C O 1
ATOM 10312 N N . SER C 1 242 ? 14.919 19.547 167.620 1.00 46.14 394 SER C N 1
ATOM 10313 C CA . SER C 1 242 ? 16.069 20.081 168.328 1.00 46.52 394 SER C CA 1
ATOM 10314 C C . SER C 1 242 ? 17.341 19.885 167.527 1.00 46.76 394 SER C C 1
ATOM 10315 O O . SER C 1 242 ? 17.834 18.768 167.404 1.00 47.18 394 SER C O 1
ATOM 10318 N N . VAL C 1 243 ? 17.876 20.973 166.989 1.00 47.35 395 VAL C N 1
ATOM 10319 C CA . VAL C 1 243 ? 19.095 20.896 166.198 1.00 48.81 395 VAL C CA 1
ATOM 10320 C C . VAL C 1 243 ? 20.354 20.862 167.047 1.00 50.37 395 VAL C C 1
ATOM 10321 O O . VAL C 1 243 ? 20.816 21.900 167.526 1.00 51.15 395 VAL C O 1
ATOM 10325 N N . GLN C 1 244 ? 20.926 19.676 167.204 1.00 52.21 396 GLN C N 1
ATOM 10326 C CA . GLN C 1 244 ? 22.142 19.508 167.996 1.00 53.77 396 GLN C CA 1
ATOM 10327 C C . GLN C 1 244 ? 23.379 19.313 167.129 1.00 52.82 396 GLN C C 1
ATOM 10328 O O . GLN C 1 244 ? 23.295 18.834 166.006 1.00 53.15 396 GLN C O 1
ATOM 10334 N N . PRO C 1 245 ? 24.554 19.679 167.650 1.00 51.74 397 PRO C N 1
ATOM 10335 C CA . PRO C 1 245 ? 25.768 19.502 166.856 1.00 50.23 397 PRO C CA 1
ATOM 10336 C C . PRO C 1 245 ? 26.108 18.023 166.820 1.00 48.02 397 PRO C C 1
ATOM 10337 O O . PRO C 1 245 ? 27.055 17.601 166.160 1.00 47.83 397 PRO C O 1
ATOM 10341 N N . ARG C 1 246 ? 25.322 17.229 167.534 1.00 46.14 398 ARG C N 1
ATOM 10342 C CA . ARG C 1 246 ? 25.577 15.803 167.568 1.00 45.25 398 ARG C CA 1
ATOM 10343 C C . ARG C 1 246 ? 24.384 15.056 168.115 1.00 43.67 398 ARG C C 1
ATOM 10344 O O . ARG C 1 246 ? 23.996 15.219 169.262 1.00 44.54 398 ARG C O 1
ATOM 10352 N N . VAL C 1 247 ? 23.803 14.229 167.276 1.00 42.30 399 VAL C N 1
ATOM 10353 C CA . VAL C 1 247 ? 22.653 13.475 167.679 1.00 41.43 399 VAL C CA 1
ATOM 10354 C C . VAL C 1 247 ? 23.111 12.052 167.968 1.00 41.53 399 VAL C C 1
ATOM 10355 O O . VAL C 1 247 ? 24.197 11.658 167.545 1.00 41.52 399 VAL C O 1
ATOM 10359 N N . PHE C 1 248 ? 22.311 11.283 168.702 1.00 41.85 400 PHE C N 1
ATOM 10360 C CA . PHE C 1 248 ? 22.684 9.906 169.024 1.00 42.00 400 PHE C CA 1
ATOM 10361 C C . PHE C 1 248 ? 21.566 9.149 169.717 1.00 42.27 400 PHE C C 1
ATOM 10362 O O . PHE C 1 248 ? 20.699 9.737 170.373 1.00 42.35 400 PHE C O 1
ATOM 10370 N N . GLN C 1 249 ? 21.595 7.834 169.556 1.00 41.82 401 GLN C N 1
ATOM 10371 C CA . GLN C 1 249 ? 20.613 6.960 170.160 1.00 42.43 401 GLN C CA 1
ATOM 10372 C C . GLN C 1 249 ? 20.951 5.575 169.729 1.00 43.30 401 GLN C C 1
ATOM 10373 O O . GLN C 1 249 ? 21.718 5.406 168.794 1.00 43.96 401 GLN C O 1
ATOM 10379 N N . SER C 1 250 ? 20.391 4.575 170.396 1.00 45.12 402 SER C N 1
ATOM 10380 C CA . SER C 1 250 ? 20.704 3.219 170.010 1.00 46.92 402 SER C CA 1
ATOM 10381 C C . SER C 1 250 ? 19.617 2.196 170.093 1.00 48.59 402 SER C C 1
ATOM 10382 O O . SER C 1 250 ? 19.748 1.139 169.487 1.00 50.33 402 SER C O 1
ATOM 10385 N N . ASN C 1 251 ? 18.554 2.486 170.832 1.00 49.51 403 ASN C N 1
ATOM 10386 C CA . ASN C 1 251 ? 17.510 1.486 171.001 1.00 51.16 403 ASN C CA 1
ATOM 10387 C C . ASN C 1 251 ? 16.650 1.179 169.773 1.00 52.40 403 ASN C C 1
ATOM 10388 O O . ASN C 1 251 ? 16.990 0.321 168.949 1.00 54.79 403 ASN C O 1
ATOM 10393 N N . ARG C 1 252 ? 15.524 1.858 169.645 1.00 50.98 404 ARG C N 1
ATOM 10394 C CA . ARG C 1 252 ? 14.670 1.580 168.515 1.00 49.22 404 ARG C CA 1
ATOM 10395 C C . ARG C 1 252 ? 15.208 2.205 167.242 1.00 49.27 404 ARG C C 1
ATOM 10396 O O . ARG C 1 252 ? 14.546 2.195 166.209 1.00 49.64 404 ARG C O 1
ATOM 10404 N N . HIS C 1 253 ? 16.412 2.754 167.305 1.00 48.64 405 HIS C N 1
ATOM 10405 C CA . HIS C 1 253 ? 16.982 3.364 166.121 1.00 48.61 405 HIS C CA 1
ATOM 10406 C C . HIS C 1 253 ? 17.450 2.282 165.152 1.00 49.44 405 HIS C C 1
ATOM 10407 O O . HIS C 1 253 ? 18.120 1.312 165.539 1.00 49.31 405 HIS C O 1
ATOM 10414 N N . PHE C 1 254 ? 17.057 2.460 163.891 1.00 49.64 406 PHE C N 1
ATOM 10415 C CA . PHE C 1 254 ? 17.385 1.534 162.819 1.00 49.90 406 PHE C CA 1
ATOM 10416 C C . PHE C 1 254 ? 18.189 2.128 161.674 1.00 52.45 406 PHE C C 1
ATOM 10417 O O . PHE C 1 254 ? 18.001 3.276 161.250 1.00 52.17 406 PHE C O 1
ATOM 10425 N N . ASP C 1 255 ? 19.053 1.269 161.152 1.00 55.32 407 ASP C N 1
ATOM 10426 C CA . ASP C 1 255 ? 19.979 1.556 160.071 1.00 56.79 407 ASP C CA 1
ATOM 10427 C C . ASP C 1 255 ? 19.387 1.313 158.687 1.00 56.57 407 ASP C C 1
ATOM 10428 O O . ASP C 1 255 ? 18.466 0.515 158.540 1.00 56.13 407 ASP C O 1
ATOM 10433 N N . PHE C 1 256 ? 19.931 1.981 157.669 1.00 56.49 408 PHE C N 1
ATOM 10434 C CA . PHE C 1 256 ? 19.450 1.784 156.299 1.00 55.82 408 PHE C CA 1
ATOM 10435 C C . PHE C 1 256 ? 19.700 0.346 155.858 1.00 56.56 408 PHE C C 1
ATOM 10436 O O . PHE C 1 256 ? 19.175 -0.104 154.838 1.00 56.21 408 PHE C O 1
ATOM 10444 N N . ASP C 1 257 ? 20.513 -0.365 156.631 1.00 57.67 409 ASP C N 1
ATOM 10445 C CA . ASP C 1 257 ? 20.815 -1.753 156.339 1.00 58.63 409 ASP C CA 1
ATOM 10446 C C . ASP C 1 257 ? 19.905 -2.635 157.158 1.00 58.60 409 ASP C C 1
ATOM 10447 O O . ASP C 1 257 ? 20.136 -3.834 157.290 1.00 58.53 409 ASP C O 1
ATOM 10452 N N . SER C 1 258 ? 18.876 -2.025 157.734 1.00 58.98 410 SER C N 1
ATOM 10453 C CA . SER C 1 258 ? 17.904 -2.753 158.539 1.00 59.26 410 SER C CA 1
ATOM 10454 C C . SER C 1 258 ? 18.509 -3.347 159.811 1.00 58.95 410 SER C C 1
ATOM 10455 O O . SER C 1 258 ? 17.899 -4.210 160.437 1.00 58.82 410 SER C O 1
ATOM 10458 N N . THR C 1 259 ? 19.701 -2.891 160.187 1.00 58.82 411 THR C N 1
ATOM 10459 C CA . THR C 1 259 ? 20.375 -3.383 161.387 1.00 59.09 411 THR C CA 1
ATOM 10460 C C . THR C 1 259 ? 20.065 -2.493 162.580 1.00 59.62 411 THR C C 1
ATOM 10461 O O . THR C 1 259 ? 19.737 -1.318 162.404 1.00 59.45 411 THR C O 1
ATOM 10465 N N . THR C 1 260 ? 20.163 -3.051 163.790 1.00 59.52 412 THR C N 1
ATOM 10466 C CA . THR C 1 260 ? 19.913 -2.287 165.022 1.00 59.70 412 THR C CA 1
ATOM 10467 C C . THR C 1 260 ? 20.867 -2.655 166.127 1.00 60.04 412 THR C C 1
ATOM 10468 O O . THR C 1 260 ? 21.067 -3.833 166.413 1.00 61.19 412 THR C O 1
ATOM 10472 N N . THR C 1 261 ? 21.420 -1.641 166.776 1.00 59.22 413 THR C N 1
ATOM 10473 C CA . THR C 1 261 ? 22.335 -1.865 167.882 1.00 58.25 413 THR C CA 1
ATOM 10474 C C . THR C 1 261 ? 21.532 -1.888 169.165 1.00 57.70 413 THR C C 1
ATOM 10475 O O . THR C 1 261 ? 22.088 -1.909 17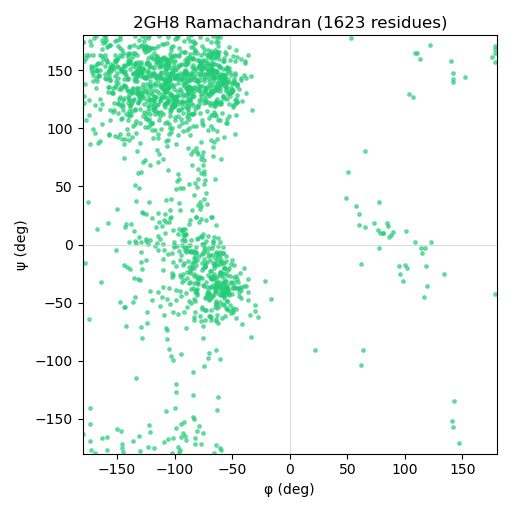0.260 1.00 57.70 413 THR C O 1
ATOM 10479 N N . GLY C 1 262 ? 20.213 -1.882 169.017 1.00 57.73 414 GLY C N 1
ATOM 10480 C CA . GLY C 1 262 ? 19.337 -1.877 170.172 1.00 56.34 414 GLY C CA 1
ATOM 10481 C C . GLY C 1 262 ? 18.918 -3.239 170.668 1.00 55.05 414 GLY C C 1
ATOM 10482 O O . GLY C 1 262 ? 19.501 -4.258 170.298 1.00 55.19 414 GLY C O 1
ATOM 10483 N N . TRP C 1 263 ? 17.893 -3.253 171.511 1.00 53.74 415 TRP C N 1
ATOM 10484 C CA . TRP C 1 263 ? 17.400 -4.500 172.072 1.00 52.79 415 TRP C CA 1
ATOM 10485 C C . TRP C 1 263 ? 15.902 -4.617 171.943 1.00 53.11 415 TRP C C 1
ATOM 10486 O O . TRP C 1 263 ? 15.301 -5.542 172.483 1.00 53.63 415 TRP C O 1
ATOM 10497 N N . SER C 1 264 ? 15.299 -3.675 171.237 1.00 52.94 416 SER C N 1
ATOM 10498 C CA . SER C 1 264 ? 13.865 -3.712 171.047 1.00 53.42 416 SER C CA 1
ATOM 10499 C C . SER C 1 264 ? 13.520 -3.468 169.587 1.00 53.66 416 SER C C 1
ATOM 10500 O O . SER C 1 264 ? 14.302 -2.870 168.839 1.00 53.40 416 SER C O 1
ATOM 10503 N N . THR C 1 265 ? 12.345 -3.951 169.195 1.00 53.25 417 THR C N 1
ATOM 10504 C CA . THR C 1 265 ? 11.851 -3.824 167.832 1.00 53.55 417 THR C CA 1
ATOM 10505 C C . THR C 1 265 ? 11.203 -2.458 167.620 1.00 55.16 417 THR C C 1
ATOM 10506 O O . THR C 1 265 ? 10.955 -1.731 168.581 1.00 55.00 417 THR C O 1
ATOM 10510 N N . PRO C 1 266 ? 10.925 -2.088 166.354 1.00 56.54 418 PRO C N 1
ATOM 10511 C CA . PRO C 1 266 ? 10.312 -0.793 166.035 1.00 56.83 418 PRO C CA 1
ATOM 10512 C C . PRO C 1 266 ? 8.844 -0.659 166.408 1.00 57.31 418 PRO C C 1
ATOM 10513 O O . PRO C 1 266 ? 8.083 0.002 165.711 1.00 57.84 418 PRO C O 1
ATOM 10517 N N . TYR C 1 267 ? 8.449 -1.285 167.509 1.00 58.09 419 TYR C N 1
ATOM 10518 C CA . TYR C 1 267 ? 7.069 -1.201 167.974 1.00 59.65 419 TYR C CA 1
ATOM 10519 C C . TYR C 1 267 ? 6.987 -1.018 169.490 1.00 60.03 419 TYR C C 1
ATOM 10520 O O . TYR C 1 267 ? 7.937 -1.318 170.221 1.00 61.42 419 TYR C O 1
ATOM 10529 N N . TYR C 1 268 ? 5.847 -0.524 169.967 1.00 59.02 420 TYR C N 1
ATOM 10530 C CA . TYR C 1 268 ? 5.656 -0.349 171.405 1.00 57.26 420 TYR C CA 1
ATOM 10531 C C . TYR C 1 268 ? 4.734 -1.426 171.964 1.00 57.37 420 TYR C C 1
ATOM 10532 O O . TYR C 1 268 ? 3.505 -1.302 171.922 1.00 56.63 420 TYR C O 1
ATOM 10541 N N . VAL C 1 269 ? 5.341 -2.492 172.475 1.00 57.37 421 VAL C N 1
ATOM 10542 C CA . VAL C 1 269 ? 4.588 -3.594 173.054 1.00 57.89 421 VAL C CA 1
ATOM 10543 C C . VAL C 1 269 ? 4.860 -3.687 174.548 1.00 57.54 421 VAL C C 1
ATOM 10544 O O . VAL C 1 269 ? 5.899 -3.221 175.027 1.00 57.31 421 VAL C O 1
ATOM 10548 N N . PRO C 1 270 ? 3.930 -4.298 175.300 1.00 56.92 422 PRO C N 1
ATOM 10549 C CA . PRO C 1 270 ? 4.084 -4.446 176.741 1.00 56.61 422 PRO C CA 1
ATOM 10550 C C . PRO C 1 270 ? 5.315 -5.260 177.083 1.00 56.93 422 PRO C C 1
ATOM 10551 O O . PRO C 1 270 ? 5.754 -6.118 176.307 1.00 56.03 422 PRO C O 1
ATOM 10555 N N . ILE C 1 271 ? 5.845 -4.987 178.269 1.00 57.96 423 ILE C N 1
ATOM 10556 C CA . ILE C 1 271 ? 7.032 -5.652 178.780 1.00 59.58 423 ILE C CA 1
ATOM 10557 C C . ILE C 1 271 ? 6.697 -6.761 179.770 1.00 62.34 423 ILE C C 1
ATOM 10558 O O . ILE C 1 271 ? 6.013 -6.536 180.764 1.00 62.04 423 ILE C O 1
ATOM 10563 N N . GLU C 1 272 ? 7.199 -7.956 179.479 1.00 66.24 424 GLU C N 1
ATOM 10564 C CA . GLU C 1 272 ? 6.982 -9.123 180.321 1.00 69.74 424 GLU C CA 1
ATOM 10565 C C . GLU C 1 272 ? 8.276 -9.577 181.010 1.00 71.10 424 GLU C C 1
ATOM 10566 O O . GLU C 1 272 ? 9.118 -10.257 180.412 1.00 71.16 424 GLU C O 1
ATOM 10572 N N . ILE C 1 273 ? 8.420 -9.181 182.276 1.00 72.17 425 ILE C N 1
ATOM 10573 C CA . ILE C 1 273 ? 9.584 -9.519 183.087 1.00 71.55 425 ILE C CA 1
ATOM 10574 C C . ILE C 1 273 ? 9.221 -10.513 184.169 1.00 72.66 425 ILE C C 1
ATOM 10575 O O . ILE C 1 273 ? 8.119 -11.069 184.179 1.00 72.10 425 ILE C O 1
ATOM 10580 N N . LYS C 1 274 ? 10.170 -10.709 185.083 1.00 74.89 426 LYS C N 1
ATOM 10581 C CA . LYS C 1 274 ? 10.026 -11.622 186.216 1.00 77.09 426 LYS C CA 1
ATOM 10582 C C . LYS C 1 274 ? 10.929 -11.157 187.364 1.00 79.68 426 LYS C C 1
ATOM 10583 O O . LYS C 1 274 ? 12.154 -11.174 187.259 1.00 79.33 426 LYS C O 1
ATOM 10589 N N . ILE C 1 275 ? 10.301 -10.746 188.458 1.00 83.84 427 ILE C N 1
ATOM 10590 C CA . ILE C 1 275 ? 10.999 -10.261 189.641 1.00 88.10 427 ILE C CA 1
ATOM 10591 C C . ILE C 1 275 ? 11.220 -11.358 190.680 1.00 91.52 427 ILE C C 1
ATOM 10592 O O . ILE C 1 275 ? 10.349 -12.206 190.894 1.00 91.86 427 ILE C O 1
ATOM 10597 N N . GLN C 1 276 ? 12.385 -11.320 191.326 1.00 95.48 428 GLN C N 1
ATOM 10598 C CA . GLN C 1 276 ? 12.750 -12.286 192.366 1.00 99.00 428 GLN C CA 1
ATOM 10599 C C . GLN C 1 276 ? 12.750 -11.600 193.727 1.00 101.20 428 GLN C C 1
ATOM 10600 O O . GLN C 1 276 ? 13.205 -10.467 193.864 1.00 100.94 428 GLN C O 1
ATOM 10606 N N . GLY C 1 277 ? 12.241 -12.295 194.734 1.00 104.26 429 GLY C N 1
ATOM 10607 C CA . GLY C 1 277 ? 12.218 -11.728 196.065 1.00 109.17 429 GLY C CA 1
ATOM 10608 C C . GLY C 1 277 ? 12.557 -12.769 197.118 1.00 112.95 429 GLY C C 1
ATOM 10609 O O . GLY C 1 277 ? 11.822 -13.743 197.286 1.00 113.64 429 GLY C O 1
ATOM 10610 N N . LYS C 1 278 ? 13.680 -12.595 197.810 1.00 116.15 430 LYS C N 1
ATOM 10611 C CA . LYS C 1 278 ? 14.070 -13.531 198.866 1.00 119.07 430 LYS C CA 1
ATOM 10612 C C . LYS C 1 278 ? 14.067 -12.807 200.210 1.00 120.43 430 LYS C C 1
ATOM 10613 O O . LYS C 1 278 ? 14.082 -11.573 200.263 1.00 120.91 430 LYS C O 1
ATOM 10619 N N . VAL C 1 279 ? 14.041 -13.575 201.294 1.00 121.61 431 VAL C N 1
ATOM 10620 C CA . VAL C 1 279 ? 14.023 -12.993 202.629 1.00 122.56 431 VAL C CA 1
ATOM 10621 C C . VAL C 1 279 ? 15.421 -12.522 203.030 1.00 122.79 431 VAL C C 1
ATOM 10622 O O . VAL C 1 279 ? 16.428 -13.162 202.708 1.00 122.57 431 VAL C O 1
ATOM 10626 N N . GLY C 1 280 ? 15.474 -11.385 203.719 1.00 122.74 432 GLY C N 1
ATOM 10627 C CA . GLY C 1 280 ? 16.745 -10.841 204.158 1.00 122.97 432 GLY C CA 1
ATOM 10628 C C . GLY C 1 280 ? 17.472 -10.085 203.065 1.00 123.10 432 GLY C C 1
ATOM 10629 O O . GLY C 1 280 ? 18.643 -9.727 203.227 1.00 123.27 432 GLY C O 1
ATOM 10630 N N . SER C 1 281 ? 16.778 -9.845 201.951 1.00 122.97 433 SER C N 1
ATOM 10631 C CA . SER C 1 281 ? 17.342 -9.121 200.806 1.00 122.56 433 SER C CA 1
ATOM 10632 C C . SER C 1 281 ? 16.868 -7.661 200.826 1.00 121.78 433 SER C C 1
ATOM 10633 O O . SER C 1 281 ? 16.798 -7.047 201.895 1.00 122.17 433 SER C O 1
ATOM 10636 N N . ASN C 1 282 ? 16.558 -7.106 199.652 1.00 120.16 434 ASN C N 1
ATOM 10637 C CA . ASN C 1 282 ? 16.078 -5.725 199.565 1.00 118.18 434 ASN C CA 1
ATOM 10638 C C . ASN C 1 282 ? 14.549 -5.717 199.438 1.00 116.84 434 ASN C C 1
ATOM 10639 O O . ASN C 1 282 ? 13.960 -6.597 198.802 1.00 116.38 434 ASN C O 1
ATOM 10644 N N . ASN C 1 283 ? 13.921 -4.719 200.061 1.00 115.41 435 ASN C N 1
ATOM 10645 C CA . ASN C 1 283 ? 12.463 -4.572 200.086 1.00 113.13 435 ASN C CA 1
ATOM 10646 C C . ASN C 1 283 ? 11.958 -3.422 199.197 1.00 110.13 435 ASN C C 1
ATOM 10647 O O . ASN C 1 283 ? 10.840 -2.937 199.385 1.00 110.06 435 ASN C O 1
ATOM 10652 N N . LYS C 1 284 ? 12.779 -2.988 198.242 1.00 105.97 436 LYS C N 1
ATOM 10653 C CA . LYS C 1 284 ? 12.407 -1.889 197.351 1.00 101.39 436 LYS C CA 1
ATOM 10654 C C . LYS C 1 284 ? 12.908 -2.117 195.924 1.00 98.12 436 LYS C C 1
ATOM 10655 O O . LYS C 1 284 ? 12.121 -2.368 195.014 1.00 97.90 436 LYS C O 1
ATOM 10661 N N . TRP C 1 285 ? 14.217 -2.032 195.731 1.00 93.76 437 TRP C N 1
ATOM 10662 C CA . TRP C 1 285 ? 14.788 -2.248 194.413 1.00 89.08 437 TRP C CA 1
ATOM 10663 C C . TRP C 1 285 ? 14.995 -3.735 194.190 1.00 87.95 437 TRP C C 1
ATOM 10664 O O . TRP C 1 285 ? 15.602 -4.416 195.015 1.00 86.79 437 TRP C O 1
ATOM 10675 N N . PHE C 1 286 ? 14.485 -4.233 193.069 1.00 87.42 438 PHE C N 1
ATOM 10676 C CA . PHE C 1 286 ? 14.596 -5.648 192.739 1.00 87.32 438 PHE C CA 1
ATOM 10677 C C . PHE C 1 286 ? 15.299 -5.940 191.407 1.00 87.35 438 PHE C C 1
ATOM 10678 O O . PHE C 1 286 ? 15.330 -5.104 190.503 1.00 86.91 438 PHE C O 1
ATOM 10686 N N . HIS C 1 287 ? 15.854 -7.145 191.308 1.00 87.76 439 HIS C N 1
ATOM 10687 C CA . HIS C 1 287 ? 16.548 -7.614 190.112 1.00 87.99 439 HIS C CA 1
ATOM 10688 C C . HIS C 1 287 ? 15.554 -8.366 189.234 1.00 87.33 439 HIS C C 1
ATOM 10689 O O . HIS C 1 287 ? 14.647 -9.027 189.739 1.00 87.29 439 HIS C O 1
ATOM 10696 N N . VAL C 1 288 ? 15.729 -8.264 187.921 1.00 86.64 440 VAL C N 1
ATOM 10697 C CA . VAL C 1 288 ? 14.854 -8.956 186.984 1.00 86.06 440 VAL C CA 1
ATOM 10698 C C . VAL C 1 288 ? 15.542 -10.261 186.604 1.00 86.17 440 VAL C C 1
ATOM 10699 O O . VAL C 1 288 ? 16.762 -10.307 186.502 1.00 86.15 440 VAL C O 1
ATOM 10703 N N . ILE C 1 289 ? 14.770 -11.319 186.396 1.00 86.57 441 ILE C N 1
ATOM 10704 C CA . ILE C 1 289 ? 15.364 -12.597 186.033 1.00 87.95 441 ILE C CA 1
ATOM 10705 C C . ILE C 1 289 ? 15.220 -12.904 184.543 1.00 89.71 441 ILE C C 1
ATOM 10706 O O . ILE C 1 289 ? 16.035 -12.454 183.736 1.00 90.56 441 ILE C O 1
ATOM 10711 N N . ASP C 1 290 ? 14.185 -13.668 184.188 1.00 90.95 442 ASP C N 1
ATOM 10712 C CA . ASP C 1 290 ? 13.917 -14.060 182.797 1.00 92.21 442 ASP C CA 1
ATOM 10713 C C . ASP C 1 290 ? 12.911 -13.104 182.131 1.00 92.37 442 ASP C C 1
ATOM 10714 O O . ASP C 1 290 ? 12.483 -12.111 182.730 1.00 92.06 442 ASP C O 1
ATOM 10719 N N . THR C 1 291 ? 12.549 -13.423 180.887 1.00 92.26 443 THR C N 1
ATOM 10720 C CA . THR C 1 291 ? 11.608 -12.634 180.095 1.00 91.27 443 THR C CA 1
ATOM 10721 C C . THR C 1 291 ? 10.965 -13.508 179.022 1.00 91.47 443 THR C C 1
ATOM 10722 O O . THR C 1 291 ? 11.555 -14.489 178.573 1.00 91.44 443 THR C O 1
ATOM 10726 N N . ASP C 1 292 ? 9.758 -13.141 178.609 1.00 92.06 444 ASP C N 1
ATOM 10727 C CA . ASP C 1 292 ? 9.041 -13.895 177.595 1.00 92.88 444 ASP C CA 1
ATOM 10728 C C . ASP C 1 292 ? 9.310 -13.378 176.196 1.00 92.32 444 ASP C C 1
ATOM 10729 O O . ASP C 1 292 ? 9.767 -14.120 175.323 1.00 92.51 444 ASP C O 1
ATOM 10734 N N . LYS C 1 293 ? 9.012 -12.101 175.990 1.00 91.30 445 LYS C N 1
ATOM 10735 C CA . LYS C 1 293 ? 9.209 -11.469 174.695 1.00 90.06 445 LYS C CA 1
ATOM 10736 C C . LYS C 1 293 ? 10.475 -10.613 174.694 1.00 88.09 445 LYS C C 1
ATOM 10737 O O . LYS C 1 293 ? 10.589 -9.656 175.466 1.00 87.89 445 LYS C O 1
ATOM 10743 N N . ALA C 1 294 ? 11.429 -10.975 173.837 1.00 85.78 446 ALA C N 1
ATOM 10744 C CA . ALA C 1 294 ? 12.685 -10.233 173.718 1.00 83.40 446 ALA C CA 1
ATOM 10745 C C . ALA C 1 294 ? 13.416 -10.496 172.403 1.00 81.55 446 ALA C C 1
ATOM 10746 O O . ALA C 1 294 ? 13.363 -11.591 171.849 1.00 80.87 446 ALA C O 1
ATOM 10748 N N . LEU C 1 295 ? 14.094 -9.467 171.912 1.00 79.82 447 LEU C N 1
ATOM 10749 C CA . LEU C 1 295 ? 14.837 -9.564 170.671 1.00 78.59 447 LEU C CA 1
ATOM 10750 C C . LEU C 1 295 ? 16.217 -10.075 171.021 1.00 78.16 447 LEU C C 1
ATOM 10751 O O . LEU C 1 295 ? 16.740 -10.994 170.393 1.00 77.98 447 LEU C O 1
ATOM 10756 N N . VAL C 1 296 ? 16.810 -9.443 172.024 1.00 77.66 448 VAL C N 1
ATOM 10757 C CA . VAL C 1 296 ? 18.115 -9.847 172.508 1.00 77.76 448 VAL C CA 1
ATOM 10758 C C . VAL C 1 296 ? 17.831 -10.940 173.522 1.00 78.53 448 VAL C C 1
ATOM 10759 O O . VAL C 1 296 ? 16.958 -10.785 174.379 1.00 79.63 448 VAL C O 1
ATOM 10763 N N . PRO C 1 297 ? 18.578 -12.051 173.454 1.00 78.02 449 PRO C N 1
ATOM 10764 C CA . PRO C 1 297 ? 18.398 -13.185 174.364 1.00 76.95 449 PRO C CA 1
ATOM 10765 C C . PRO C 1 297 ? 18.069 -12.881 175.835 1.00 75.46 449 PRO C C 1
ATOM 10766 O O . PRO C 1 297 ? 17.294 -13.612 176.459 1.00 75.87 449 PRO C O 1
ATOM 10770 N N . GLY C 1 298 ? 18.624 -11.811 176.393 1.00 72.78 450 GLY C N 1
ATOM 10771 C CA . GLY C 1 298 ? 18.342 -11.520 177.791 1.00 69.92 450 GLY C CA 1
ATOM 10772 C C . GLY C 1 298 ? 17.504 -10.288 178.078 1.00 67.77 450 GLY C C 1
ATOM 10773 O O . GLY C 1 298 ? 16.588 -10.322 178.903 1.00 67.18 450 GLY C O 1
ATOM 10774 N N . ILE C 1 299 ? 17.829 -9.195 177.402 1.00 65.75 451 ILE C N 1
ATOM 10775 C CA . ILE C 1 299 ? 17.122 -7.939 177.582 1.00 62.84 451 ILE C CA 1
ATOM 10776 C C . ILE C 1 299 ? 15.740 -7.954 176.945 1.00 62.19 451 ILE C C 1
ATOM 10777 O O . ILE C 1 299 ? 15.582 -8.299 175.776 1.00 63.11 451 ILE C O 1
ATOM 10782 N N . PRO C 1 300 ? 14.715 -7.561 177.709 1.00 61.22 452 PRO C N 1
ATOM 10783 C CA . PRO C 1 300 ? 13.326 -7.518 177.248 1.00 60.45 452 PRO C CA 1
ATOM 10784 C C . PRO C 1 300 ? 13.031 -6.419 176.221 1.00 59.61 452 PRO C C 1
ATOM 10785 O O . PRO C 1 300 ? 13.472 -5.273 176.367 1.00 58.24 452 PRO C O 1
ATOM 10789 N N . ASP C 1 301 ? 12.266 -6.781 175.194 1.00 59.06 453 ASP C N 1
ATOM 10790 C CA . ASP C 1 301 ? 11.887 -5.850 174.130 1.00 58.61 453 ASP C CA 1
ATOM 10791 C C . ASP C 1 301 ? 11.160 -4.666 174.722 1.00 57.49 453 ASP C C 1
ATOM 10792 O O . ASP C 1 301 ? 10.175 -4.832 175.438 1.00 57.82 453 ASP C O 1
ATOM 10797 N N . GLY C 1 302 ? 11.640 -3.472 174.412 1.00 56.34 454 GLY C N 1
ATOM 10798 C CA . GLY C 1 302 ? 10.977 -2.283 174.896 1.00 55.63 454 GLY C CA 1
ATOM 10799 C C . GLY C 1 302 ? 11.595 -1.629 176.102 1.00 54.83 454 GLY C C 1
ATOM 10800 O O . GLY C 1 302 ? 11.315 -0.464 176.379 1.00 55.43 454 GLY C O 1
ATOM 10801 N N . TRP C 1 303 ? 12.434 -2.368 176.817 1.00 53.72 455 TRP C N 1
ATOM 10802 C CA . TRP C 1 303 ? 13.072 -1.836 178.012 1.00 52.90 455 TRP C CA 1
ATOM 10803 C C . TRP C 1 303 ? 13.686 -0.481 177.757 1.00 51.94 455 TRP C C 1
ATOM 10804 O O . TRP C 1 303 ? 14.577 -0.337 176.928 1.00 51.00 455 TRP C O 1
ATOM 10815 N N . PRO C 1 304 ? 13.233 0.530 178.500 1.00 52.12 456 PRO C N 1
ATOM 10816 C CA . PRO C 1 304 ? 13.709 1.912 178.379 1.00 54.41 456 PRO C CA 1
ATOM 10817 C C . PRO C 1 304 ? 15.229 2.072 178.311 1.00 56.66 456 PRO C C 1
ATOM 10818 O O . PRO C 1 304 ? 15.968 1.404 179.033 1.00 57.22 456 PRO C O 1
ATOM 10822 N N . ASP C 1 305 ? 15.673 2.965 177.422 1.00 59.49 457 ASP C N 1
ATOM 10823 C CA . ASP C 1 305 ? 17.094 3.229 177.181 1.00 61.62 457 ASP C CA 1
ATOM 10824 C C . ASP C 1 305 ? 17.668 4.444 177.897 1.00 62.64 457 ASP C C 1
ATOM 10825 O O . ASP C 1 305 ? 18.255 5.334 177.280 1.00 62.08 457 ASP C O 1
ATOM 10830 N N . THR C 1 306 ? 17.505 4.463 179.212 1.00 64.88 458 THR C N 1
ATOM 10831 C CA . THR C 1 306 ? 18.008 5.548 180.035 1.00 66.63 458 THR C CA 1
ATOM 10832 C C . THR C 1 306 ? 18.292 4.988 181.429 1.00 68.27 458 THR C C 1
ATOM 10833 O O . THR C 1 306 ? 17.763 3.940 181.816 1.00 68.22 458 THR C O 1
ATOM 10837 N N . THR C 1 307 ? 19.136 5.689 182.171 1.00 69.64 459 THR C N 1
ATOM 10838 C CA . THR C 1 307 ? 19.519 5.260 183.501 1.00 71.05 459 THR C CA 1
ATOM 10839 C C . THR C 1 307 ? 19.492 6.460 184.446 1.00 72.73 459 THR C C 1
ATOM 10840 O O . THR C 1 307 ? 19.423 7.613 184.002 1.00 73.12 459 THR C O 1
ATOM 10844 N N . ILE C 1 308 ? 19.518 6.174 185.746 1.00 74.22 460 ILE C N 1
ATOM 10845 C CA . ILE C 1 308 ? 19.500 7.194 186.793 1.00 74.74 460 ILE C CA 1
ATOM 10846 C C . ILE C 1 308 ? 20.692 8.135 186.678 1.00 76.06 460 ILE C C 1
ATOM 10847 O O . ILE C 1 308 ? 21.795 7.718 186.335 1.00 75.21 460 ILE C O 1
ATOM 10852 N N . PRO C 1 309 ? 20.490 9.419 186.994 1.00 78.21 461 PRO C N 1
ATOM 10853 C CA . PRO C 1 309 ? 21.549 10.430 186.921 1.00 81.69 461 PRO C CA 1
ATOM 10854 C C . PRO C 1 309 ? 22.770 10.225 187.819 1.00 85.17 461 PRO C C 1
ATOM 10855 O O . PRO C 1 309 ? 23.905 10.235 187.333 1.00 86.27 461 PRO C O 1
ATOM 10859 N N . ASP C 1 310 ? 22.545 10.041 189.119 1.00 88.78 462 ASP C N 1
ATOM 10860 C CA . ASP C 1 310 ? 23.642 9.848 190.069 1.00 91.83 462 ASP C CA 1
ATOM 10861 C C . ASP C 1 310 ? 23.473 8.543 190.829 1.00 92.92 462 ASP C C 1
ATOM 10862 O O . ASP C 1 310 ? 22.488 7.836 190.639 1.00 93.06 462 ASP C O 1
ATOM 10867 N N . GLU C 1 311 ? 24.431 8.227 191.691 1.00 94.52 463 GLU C N 1
ATOM 10868 C CA . GLU C 1 311 ? 24.364 7.004 192.482 1.00 96.25 463 GLU C CA 1
ATOM 10869 C C . GLU C 1 311 ? 23.644 7.288 193.804 1.00 96.50 463 GLU C C 1
ATOM 10870 O O . GLU C 1 311 ? 23.828 8.350 194.400 1.00 96.39 463 GLU C O 1
ATOM 10876 N N . THR C 1 312 ? 22.800 6.355 194.244 1.00 96.89 464 THR C N 1
ATOM 10877 C CA . THR C 1 312 ? 22.077 6.505 195.512 1.00 97.37 464 THR C CA 1
ATOM 10878 C C . THR C 1 312 ? 21.919 5.135 196.173 1.00 97.46 464 THR C C 1
ATOM 10879 O O . THR C 1 312 ? 22.163 4.110 195.541 1.00 97.56 464 THR C O 1
ATOM 10883 N N . LYS C 1 313 ? 21.523 5.126 197.445 1.00 97.53 465 LYS C N 1
ATOM 10884 C CA . LYS C 1 313 ? 21.343 3.890 198.203 1.00 97.54 465 LYS C CA 1
ATOM 10885 C C . LYS C 1 313 ? 19.919 3.353 198.093 1.00 96.32 465 LYS C C 1
ATOM 10886 O O . LYS C 1 313 ? 18.966 4.122 197.965 1.00 95.54 465 LYS C O 1
ATOM 10892 N N . ALA C 1 314 ? 19.787 2.030 198.160 1.00 95.73 466 ALA C N 1
ATOM 10893 C CA . ALA C 1 314 ? 18.494 1.357 198.051 1.00 96.46 466 ALA C CA 1
ATOM 10894 C C . ALA C 1 314 ? 17.523 1.655 199.192 1.00 97.01 466 ALA C C 1
ATOM 10895 O O . ALA C 1 314 ? 17.015 0.740 199.851 1.00 96.74 466 ALA C O 1
ATOM 10897 N N . THR C 1 315 ? 17.246 2.937 199.402 1.00 97.93 467 THR C N 1
ATOM 10898 C CA . THR C 1 315 ? 16.343 3.361 200.464 1.00 98.90 467 THR C CA 1
ATOM 10899 C C . THR C 1 315 ? 14.928 3.601 199.970 1.00 98.12 467 THR C C 1
ATOM 10900 O O . THR C 1 315 ? 14.713 4.111 198.868 1.00 98.03 467 THR C O 1
ATOM 10904 N N . ASN C 1 316 ? 13.974 3.217 200.814 1.00 97.76 468 ASN C N 1
ATOM 10905 C CA . ASN C 1 316 ? 12.548 3.379 200.557 1.00 96.89 468 ASN C CA 1
ATOM 10906 C C . ASN C 1 316 ? 12.234 4.872 200.454 1.00 94.99 468 ASN C C 1
ATOM 10907 O O . ASN C 1 316 ? 12.678 5.658 201.291 1.00 95.36 468 ASN C O 1
ATOM 10912 N N . GLY C 1 317 ? 11.479 5.269 199.437 1.00 92.19 469 GLY C N 1
ATOM 10913 C CA . GLY C 1 317 ? 11.168 6.679 199.296 1.00 89.31 469 GLY C CA 1
ATOM 10914 C C . GLY C 1 317 ? 9.941 6.941 198.462 1.00 87.30 469 GLY C C 1
ATOM 10915 O O . GLY C 1 317 ? 9.280 6.011 198.020 1.00 86.83 469 GLY C O 1
ATOM 10916 N N . ASN C 1 318 ? 9.640 8.215 198.250 1.00 85.72 470 ASN C N 1
ATOM 10917 C CA . ASN C 1 318 ? 8.486 8.609 197.462 1.00 84.66 470 ASN C CA 1
ATOM 10918 C C . ASN C 1 318 ? 8.812 9.934 196.811 1.00 84.03 470 ASN C C 1
ATOM 10919 O O . ASN C 1 318 ? 9.865 10.503 197.070 1.00 84.21 470 ASN C O 1
ATOM 10924 N N . PHE C 1 319 ? 7.915 10.431 195.970 1.00 83.52 471 PHE C N 1
ATOM 10925 C CA . PHE C 1 319 ? 8.151 11.700 195.303 1.00 83.94 471 PHE C CA 1
ATOM 10926 C C . PHE C 1 319 ? 8.389 12.808 196.316 1.00 85.05 471 PHE C C 1
ATOM 10927 O O . PHE C 1 319 ? 7.725 12.863 197.348 1.00 85.29 471 PHE C O 1
ATOM 10935 N N . SER C 1 320 ? 9.333 13.692 196.018 1.00 86.67 472 SER C N 1
ATOM 10936 C CA . SER C 1 320 ? 9.624 14.800 196.912 1.00 88.86 472 SER C CA 1
ATOM 10937 C C . SER C 1 320 ? 10.479 15.846 196.221 1.00 90.13 472 SER C C 1
ATOM 10938 O O . SER C 1 320 ? 11.706 15.822 196.309 1.00 89.98 472 SER C O 1
ATOM 10941 N N . TYR C 1 321 ? 9.822 16.769 195.532 1.00 92.09 473 TYR C N 1
ATOM 10942 C CA . TYR C 1 321 ? 10.529 17.824 194.835 1.00 94.30 473 TYR C CA 1
ATOM 10943 C C . TYR C 1 321 ? 10.417 19.123 195.620 1.00 96.64 473 TYR C C 1
ATOM 10944 O O . TYR C 1 321 ? 9.352 19.452 196.145 1.00 96.00 473 TYR C O 1
ATOM 10953 N N . GLY C 1 322 ? 11.530 19.849 195.705 1.00 100.11 474 GLY C N 1
ATOM 10954 C CA . GLY C 1 322 ? 11.550 21.114 196.418 1.00 104.95 474 GLY C CA 1
ATOM 10955 C C . GLY C 1 322 ? 10.457 22.040 195.922 1.00 108.64 474 GLY C C 1
ATOM 10956 O O . GLY C 1 322 ? 9.821 21.763 194.906 1.00 109.29 474 GLY C O 1
ATOM 10957 N N . GLU C 1 323 ? 10.240 23.143 196.634 1.00 112.52 475 GLU C N 1
ATOM 10958 C CA . GLU C 1 323 ? 9.199 24.109 196.275 1.00 116.40 475 GLU C CA 1
ATOM 10959 C C . GLU C 1 323 ? 9.568 24.912 195.028 1.00 117.68 475 GLU C C 1
ATOM 10960 O O . GLU C 1 323 ? 8.713 25.558 194.409 1.00 117.98 475 GLU C O 1
ATOM 10966 N N . SER C 1 324 ? 10.847 24.853 194.669 1.00 118.95 476 SER C N 1
ATOM 10967 C CA . SER C 1 324 ? 11.369 25.567 193.511 1.00 120.66 476 SER C CA 1
ATOM 10968 C C . SER C 1 324 ? 11.125 24.797 192.216 1.00 122.19 476 SER C C 1
ATOM 10969 O O . SER C 1 324 ? 12.054 24.552 191.442 1.00 122.03 476 SER C O 1
ATOM 10972 N N . TYR C 1 325 ? 9.869 24.415 191.995 1.00 123.90 477 TYR C N 1
ATOM 10973 C CA . TYR C 1 325 ? 9.469 23.681 190.799 1.00 125.45 477 TYR C CA 1
ATOM 10974 C C . TYR C 1 325 ? 8.199 24.270 190.171 1.00 127.55 477 TYR C C 1
ATOM 10975 O O . TYR C 1 325 ? 8.215 25.409 189.694 1.00 127.87 477 TYR C O 1
ATOM 10984 N N . ARG C 1 326 ? 7.108 23.502 190.172 1.00 130.06 478 ARG C N 1
ATOM 10985 C CA . ARG C 1 326 ? 5.829 23.948 189.596 1.00 132.31 478 ARG C CA 1
ATOM 10986 C C . ARG C 1 326 ? 4.973 24.763 190.569 1.00 133.91 478 ARG C C 1
ATOM 10987 O O . ARG C 1 326 ? 4.008 24.261 191.154 1.00 134.01 478 ARG C O 1
ATOM 10995 N N . ALA C 1 327 ? 5.347 26.029 190.728 1.00 135.56 479 ALA C N 1
ATOM 10996 C CA . ALA C 1 327 ? 4.652 26.976 191.596 1.00 136.96 479 ALA C CA 1
ATOM 10997 C C . ALA C 1 327 ? 4.883 28.356 190.974 1.00 137.80 479 ALA C C 1
ATOM 10998 O O . ALA C 1 327 ? 4.351 29.369 191.437 1.00 137.64 479 ALA C O 1
ATOM 11000 N N . GLY C 1 328 ? 5.694 28.356 189.914 1.00 138.58 480 GLY C N 1
ATOM 11001 C CA . GLY C 1 328 ? 6.038 29.562 189.179 1.00 138.89 480 GLY C CA 1
ATOM 11002 C C . GLY C 1 328 ? 6.851 29.219 187.934 1.00 139.07 480 GLY C C 1
ATOM 11003 O O . GLY C 1 328 ? 6.572 28.226 187.255 1.00 138.74 480 GLY C O 1
ATOM 11004 N N . SER C 1 329 ? 7.854 30.044 187.630 1.00 139.46 481 SER C N 1
ATOM 11005 C CA . SER C 1 329 ? 8.735 29.830 186.473 1.00 139.38 481 SER C CA 1
ATOM 11006 C C . SER C 1 329 ? 10.196 29.875 186.941 1.00 139.10 481 SER C C 1
ATOM 11007 O O . SER C 1 329 ? 11.102 30.215 186.171 1.00 138.81 481 SER C O 1
ATOM 11010 N N . THR C 1 330 ? 10.408 29.526 188.211 1.00 138.46 482 THR C N 1
ATOM 11011 C CA . THR C 1 330 ? 11.740 29.531 188.818 1.00 137.48 482 THR C CA 1
ATOM 11012 C C . THR C 1 330 ? 12.682 28.584 188.073 1.00 136.37 482 THR C C 1
ATOM 11013 O O . THR C 1 330 ? 12.310 27.995 187.055 1.00 136.35 482 THR C O 1
ATOM 11017 N N . THR C 1 331 ? 13.905 28.450 188.581 1.00 134.77 483 THR C N 1
ATOM 11018 C CA . THR C 1 331 ? 14.893 27.572 187.968 1.00 132.99 483 THR C CA 1
ATOM 11019 C C . THR C 1 331 ? 14.772 26.203 188.639 1.00 131.65 483 THR C C 1
ATOM 11020 O O . THR C 1 331 ? 13.700 25.846 189.132 1.00 131.98 483 THR C O 1
ATOM 11024 N N . ILE C 1 332 ? 15.856 25.439 188.668 1.00 129.71 484 ILE C N 1
ATOM 11025 C CA . ILE C 1 332 ? 15.813 24.117 189.279 1.00 127.99 484 ILE C CA 1
ATOM 11026 C C . ILE C 1 332 ? 17.180 23.720 189.822 1.00 127.08 484 ILE C C 1
ATOM 11027 O O . ILE C 1 332 ? 18.200 23.916 189.162 1.00 127.23 484 ILE C O 1
ATOM 11032 N N . LYS C 1 333 ? 17.199 23.178 191.035 1.00 125.44 485 LYS C N 1
ATOM 11033 C CA . LYS C 1 333 ? 18.445 22.741 191.652 1.00 123.79 485 LYS C CA 1
ATOM 11034 C C . LYS C 1 333 ? 18.393 21.238 191.887 1.00 122.78 485 LYS C C 1
ATOM 11035 O O . LYS C 1 333 ? 17.453 20.731 192.493 1.00 122.55 485 LYS C O 1
ATOM 11041 N N . PRO C 1 334 ? 19.401 20.506 191.394 1.00 122.15 486 PRO C N 1
ATOM 11042 C CA . PRO C 1 334 ? 19.481 19.049 191.546 1.00 121.58 486 PRO C CA 1
ATOM 11043 C C . PRO C 1 334 ? 19.414 18.580 193.006 1.00 120.66 486 PRO C C 1
ATOM 11044 O O . PRO C 1 334 ? 19.288 17.381 193.276 1.00 120.74 486 PRO C O 1
ATOM 11048 N N . ASN C 1 335 ? 19.501 19.525 193.943 1.00 118.98 487 ASN C N 1
ATOM 11049 C CA . ASN C 1 335 ? 19.445 19.205 195.369 1.00 116.87 487 ASN C CA 1
ATOM 11050 C C . ASN C 1 335 ? 17.998 19.136 195.870 1.00 114.92 487 ASN C C 1
ATOM 11051 O O . ASN C 1 335 ? 17.662 18.287 196.697 1.00 114.99 487 ASN C O 1
ATOM 11056 N N . GLU C 1 336 ? 17.149 20.028 195.359 1.00 112.20 488 GLU C N 1
ATOM 11057 C CA . GLU C 1 336 ? 15.739 20.084 195.746 1.00 109.50 488 GLU C CA 1
ATOM 11058 C C . GLU C 1 336 ? 15.079 18.731 195.543 1.00 107.04 488 GLU C C 1
ATOM 11059 O O . GLU C 1 336 ? 14.486 18.171 196.467 1.00 107.12 488 GLU C O 1
ATOM 11065 N N . ASN C 1 337 ? 15.179 18.219 194.320 1.00 104.10 489 ASN C N 1
ATOM 11066 C CA . ASN C 1 337 ? 14.603 16.925 193.972 1.00 101.24 489 ASN C CA 1
ATOM 11067 C C . ASN C 1 337 ? 15.354 15.816 194.694 1.00 99.11 489 ASN C C 1
ATOM 11068 O O . ASN C 1 337 ? 16.519 15.543 194.408 1.00 99.14 489 ASN C O 1
ATOM 11073 N N . SER C 1 338 ? 14.675 15.177 195.636 1.00 96.38 490 SER C N 1
ATOM 11074 C CA . SER C 1 338 ? 15.292 14.123 196.415 1.00 93.76 490 SER C CA 1
ATOM 11075 C C . SER C 1 338 ? 14.560 12.804 196.226 1.00 91.54 490 SER C C 1
ATOM 11076 O O . SER C 1 338 ? 14.636 11.915 197.073 1.00 91.45 490 SER C O 1
ATOM 11079 N N . THR C 1 339 ? 13.852 12.672 195.111 1.00 88.96 491 THR C N 1
ATOM 11080 C CA . THR C 1 339 ? 13.113 11.443 194.839 1.00 85.96 491 THR C CA 1
ATOM 11081 C C . THR C 1 339 ? 14.101 10.319 194.579 1.00 84.49 491 THR C C 1
ATOM 11082 O O . THR C 1 339 ? 14.657 10.219 193.498 1.00 84.03 491 THR C O 1
ATOM 11086 N N . HIS C 1 340 ? 14.310 9.463 195.566 1.00 83.95 492 HIS C N 1
ATOM 11087 C CA . HIS C 1 340 ? 15.261 8.376 195.411 1.00 84.18 492 HIS C CA 1
ATOM 11088 C C . HIS C 1 340 ? 15.228 7.646 194.069 1.00 81.45 492 HIS C C 1
ATOM 11089 O O . HIS C 1 340 ? 16.273 7.272 193.543 1.00 80.43 492 HIS C O 1
ATOM 11096 N N . PHE C 1 341 ? 14.037 7.430 193.520 1.00 79.12 493 PHE C N 1
ATOM 11097 C CA . PHE C 1 341 ? 13.901 6.713 192.254 1.00 76.67 493 PHE C CA 1
ATOM 11098 C C . PHE C 1 341 ? 13.797 7.656 191.063 1.00 75.50 493 PHE C C 1
ATOM 11099 O O . PHE C 1 341 ? 13.079 7.394 190.093 1.00 75.27 493 PHE C O 1
ATOM 11107 N N . LYS C 1 342 ? 14.529 8.757 191.143 1.00 73.83 494 LYS C N 1
ATOM 11108 C CA . LYS C 1 342 ? 14.523 9.737 190.078 1.00 71.64 494 LYS C CA 1
ATOM 11109 C C . LYS C 1 342 ? 15.159 9.109 188.854 1.00 70.13 494 LYS C C 1
ATOM 11110 O O . LYS C 1 342 ? 16.132 8.360 188.963 1.00 69.76 494 LYS C O 1
ATOM 11116 N N . GLY C 1 343 ? 14.589 9.401 187.691 1.00 68.20 495 GLY C N 1
ATOM 11117 C CA . GLY C 1 343 ? 15.142 8.881 186.459 1.00 65.93 495 GLY C CA 1
ATOM 11118 C C . GLY C 1 343 ? 14.545 7.600 185.927 1.00 64.46 495 GLY C C 1
ATOM 11119 O O . GLY C 1 343 ? 14.717 7.304 184.747 1.00 65.47 495 GLY C O 1
ATOM 11120 N N . THR C 1 344 ? 13.854 6.843 186.772 1.00 62.18 496 THR C N 1
ATOM 11121 C CA . THR C 1 344 ? 13.250 5.591 186.342 1.00 59.61 496 THR C CA 1
ATOM 11122 C C . THR C 1 344 ? 12.011 5.857 185.494 1.00 59.28 496 THR C C 1
ATOM 11123 O O . THR C 1 344 ? 11.480 6.973 185.473 1.00 58.88 496 THR C O 1
ATOM 11127 N N . TYR C 1 345 ? 11.558 4.830 184.786 1.00 58.40 497 TYR C N 1
ATOM 11128 C CA . TYR C 1 345 ? 10.383 4.956 183.939 1.00 56.90 497 TYR C CA 1
ATOM 11129 C C . TYR C 1 345 ? 9.154 4.374 184.615 1.00 54.68 497 TYR C C 1
ATOM 11130 O O . TYR C 1 345 ? 9.100 3.192 184.974 1.00 52.94 497 TYR C O 1
ATOM 11139 N N . ILE C 1 346 ? 8.164 5.233 184.782 1.00 52.19 498 ILE C N 1
ATOM 11140 C CA . ILE C 1 346 ? 6.923 4.852 185.411 1.00 50.60 498 ILE C CA 1
ATOM 11141 C C . ILE C 1 346 ? 6.112 3.998 184.456 1.00 51.19 498 ILE C C 1
ATOM 11142 O O . ILE C 1 346 ? 5.881 4.398 183.318 1.00 52.07 498 ILE C O 1
ATOM 11147 N N . CYS C 1 347 ? 5.694 2.814 184.898 1.00 51.74 499 CYS C N 1
ATOM 11148 C CA . CYS C 1 347 ? 4.876 1.960 184.040 1.00 52.67 499 CYS C CA 1
ATOM 11149 C C . CYS C 1 347 ? 4.001 0.950 184.766 1.00 52.35 499 CYS C C 1
ATOM 11150 O O . CYS C 1 347 ? 4.496 0.044 185.436 1.00 50.43 499 CYS C O 1
ATOM 11153 N N . GLY C 1 348 ? 2.687 1.139 184.611 1.00 53.34 500 GLY C N 1
ATOM 11154 C CA . GLY C 1 348 ? 1.679 0.293 185.236 1.00 54.94 500 GLY C CA 1
ATOM 11155 C C . GLY C 1 348 ? 1.966 -1.171 185.000 1.00 55.97 500 GLY C C 1
ATOM 11156 O O . GLY C 1 348 ? 2.738 -1.513 184.107 1.00 55.93 500 GLY C O 1
ATOM 11157 N N . THR C 1 349 ? 1.359 -2.048 185.783 1.00 56.72 501 THR C N 1
ATOM 11158 C CA . THR C 1 349 ? 1.641 -3.452 185.581 1.00 58.41 501 THR C CA 1
ATOM 11159 C C . THR C 1 349 ? 0.572 -4.389 186.105 1.00 57.84 501 THR C C 1
ATOM 11160 O O . THR C 1 349 ? -0.356 -3.962 186.777 1.00 57.42 501 THR C O 1
ATOM 11164 N N . LEU C 1 350 ? 0.708 -5.666 185.765 1.00 57.54 502 LEU C N 1
ATOM 11165 C CA . LEU C 1 350 ? -0.217 -6.691 186.202 1.00 58.37 502 LEU C CA 1
ATOM 11166 C C . LEU C 1 350 ? 0.614 -7.738 186.932 1.00 61.20 502 LEU C C 1
ATOM 11167 O O . LEU C 1 350 ? 1.273 -8.563 186.293 1.00 62.15 502 LEU C O 1
ATOM 11172 N N . SER C 1 351 ? 0.586 -7.689 188.268 1.00 63.46 503 SER C N 1
ATOM 11173 C CA . SER C 1 351 ? 1.346 -8.601 189.129 1.00 64.81 503 SER C CA 1
ATOM 11174 C C . SER C 1 351 ? 0.668 -9.926 189.367 1.00 66.45 503 SER C C 1
ATOM 11175 O O . SER C 1 351 ? -0.558 -10.032 189.391 1.00 65.74 503 SER C O 1
ATOM 11178 N N . THR C 1 352 ? 1.492 -10.934 189.601 1.00 69.99 504 THR C N 1
ATOM 11179 C CA . THR C 1 352 ? 0.992 -12.274 189.841 1.00 75.17 504 THR C CA 1
ATOM 11180 C C . THR C 1 352 ? 2.121 -13.200 190.307 1.00 78.36 504 THR C C 1
ATOM 11181 O O . THR C 1 352 ? 2.900 -13.708 189.496 1.00 79.00 504 THR C O 1
ATOM 11185 N N . VAL C 1 353 ? 2.192 -13.423 191.620 1.00 81.97 505 VAL C N 1
ATOM 11186 C CA . VAL C 1 353 ? 3.219 -14.272 192.227 1.00 85.00 505 VAL C CA 1
ATOM 11187 C C . VAL C 1 353 ? 2.874 -15.759 192.202 1.00 86.89 505 VAL C C 1
ATOM 11188 O O . VAL C 1 353 ? 1.704 -16.135 192.180 1.00 86.61 505 VAL C O 1
ATOM 11192 N N . GLU C 1 354 ? 3.909 -16.593 192.225 1.00 89.98 506 GLU C N 1
ATOM 11193 C CA . GLU C 1 354 ? 3.751 -18.043 192.197 1.00 93.49 506 GLU C CA 1
ATOM 11194 C C . GLU C 1 354 ? 3.501 -18.630 193.585 1.00 95.34 506 GLU C C 1
ATOM 11195 O O . GLU C 1 354 ? 3.803 -18.007 194.600 1.00 95.16 506 GLU C O 1
ATOM 11201 N N . ILE C 1 355 ? 2.946 -19.837 193.620 1.00 97.97 507 ILE C N 1
ATOM 11202 C CA . ILE C 1 355 ? 2.658 -20.512 194.878 1.00 101.12 507 ILE C CA 1
ATOM 11203 C C . ILE C 1 355 ? 3.196 -21.939 194.875 1.00 104.07 507 ILE C C 1
ATOM 11204 O O . ILE C 1 355 ? 2.764 -22.773 194.080 1.00 103.96 507 ILE C O 1
ATOM 11209 N N . PRO C 1 356 ? 4.157 -22.235 195.764 1.00 107.13 508 PRO C N 1
ATOM 11210 C CA . PRO C 1 356 ? 4.742 -23.582 195.846 1.00 110.09 508 PRO C CA 1
ATOM 11211 C C . PRO C 1 356 ? 3.713 -24.605 196.356 1.00 113.07 508 PRO C C 1
ATOM 11212 O O . PRO C 1 356 ? 2.768 -24.233 197.059 1.00 113.01 508 PRO C O 1
ATOM 11216 N N . GLU C 1 357 ? 3.897 -25.881 196.002 1.00 116.51 509 GLU C N 1
ATOM 11217 C CA . GLU C 1 357 ? 2.978 -26.956 196.421 1.00 119.65 509 GLU C CA 1
ATOM 11218 C C . GLU C 1 357 ? 2.885 -27.070 197.953 1.00 121.33 509 GLU C C 1
ATOM 11219 O O . GLU C 1 357 ? 1.968 -27.701 198.493 1.00 121.09 509 GLU C O 1
ATOM 11225 N N . ASN C 1 358 ? 3.851 -26.458 198.634 1.00 123.48 510 ASN C N 1
ATOM 11226 C CA . ASN C 1 358 ? 3.923 -26.458 200.095 1.00 125.18 510 ASN C CA 1
ATOM 11227 C C . ASN C 1 358 ? 4.160 -25.035 200.619 1.00 125.65 510 ASN C C 1
ATOM 11228 O O . ASN C 1 358 ? 5.175 -24.755 201.261 1.00 125.27 510 ASN C O 1
ATOM 11233 N N . ASP C 1 359 ? 3.216 -24.142 200.333 1.00 126.43 511 ASP C N 1
ATOM 11234 C CA . ASP C 1 359 ? 3.296 -22.747 200.762 1.00 127.34 511 ASP C CA 1
ATOM 11235 C C . ASP C 1 359 ? 3.674 -22.647 202.239 1.00 127.71 511 ASP C C 1
ATOM 11236 O O . ASP C 1 359 ? 2.808 -22.729 203.111 1.00 128.19 511 ASP C O 1
ATOM 11241 N N . GLU C 1 360 ? 4.963 -22.473 202.516 1.00 127.85 512 GLU C N 1
ATOM 11242 C CA . GLU C 1 360 ? 5.437 -22.366 203.897 1.00 128.27 512 GLU C CA 1
ATOM 11243 C C . GLU C 1 360 ? 5.082 -20.999 204.465 1.00 127.31 512 GLU C C 1
ATOM 11244 O O . GLU C 1 360 ? 4.217 -20.874 205.341 1.00 127.44 512 GLU C O 1
ATOM 11250 N N . GLN C 1 361 ? 5.761 -19.976 203.957 1.00 126.01 513 GLN C N 1
ATOM 11251 C CA . GLN C 1 361 ? 5.530 -18.607 204.396 1.00 124.46 513 GLN C CA 1
ATOM 11252 C C . GLN C 1 361 ? 4.180 -18.094 203.871 1.00 122.51 513 GLN C C 1
ATOM 11253 O O . GLN C 1 361 ? 3.475 -18.797 203.144 1.00 122.43 513 GLN C O 1
ATOM 11259 N N . GLN C 1 362 ? 3.813 -16.876 204.254 1.00 119.92 514 GLN C N 1
ATOM 11260 C CA . GLN C 1 362 ? 2.545 -16.289 203.830 1.00 116.80 514 GLN C CA 1
ATOM 11261 C C . GLN C 1 362 ? 2.632 -15.787 202.384 1.00 113.76 514 GLN C C 1
ATOM 11262 O O . GLN C 1 362 ? 2.467 -14.594 202.116 1.00 113.68 514 GLN C O 1
ATOM 11268 N N . ILE C 1 363 ? 2.894 -16.703 201.455 1.00 109.68 515 ILE C N 1
ATOM 11269 C CA . ILE C 1 363 ? 3.006 -16.344 200.043 1.00 105.37 515 ILE C CA 1
ATOM 11270 C C . ILE C 1 363 ? 1.652 -15.950 199.480 1.00 102.71 515 ILE C C 1
ATOM 11271 O O . ILE C 1 363 ? 1.465 -14.823 199.024 1.00 101.90 515 ILE C O 1
ATOM 11276 N N . LYS C 1 364 ? 0.714 -16.891 199.512 1.00 99.79 516 LYS C N 1
ATOM 11277 C CA . LYS C 1 364 ? -0.627 -16.648 199.006 1.00 97.14 516 LYS C CA 1
ATOM 11278 C C . LYS C 1 364 ? -1.152 -15.315 199.522 1.00 95.92 516 LYS C C 1
ATOM 11279 O O . LYS C 1 364 ? -1.984 -14.677 198.885 1.00 95.66 516 LYS C O 1
ATOM 11285 N N . THR C 1 365 ? -0.660 -14.887 200.675 1.00 95.15 517 THR C N 1
ATOM 11286 C CA . THR C 1 365 ? -1.103 -13.624 201.249 1.00 95.01 517 THR C CA 1
ATOM 11287 C C . THR C 1 365 ? -0.747 -12.493 200.301 1.00 94.13 517 THR C C 1
ATOM 11288 O O . THR C 1 365 ? -1.450 -11.483 200.221 1.00 94.17 517 THR C O 1
ATOM 11292 N N . GLU C 1 366 ? 0.363 -12.672 199.592 1.00 92.86 518 GLU C N 1
ATOM 11293 C CA . GLU C 1 366 ? 0.849 -11.679 198.646 1.00 91.67 518 GLU C CA 1
ATOM 11294 C C . GLU C 1 366 ? 0.113 -11.823 197.318 1.00 89.85 518 GLU C C 1
ATOM 11295 O O . GLU C 1 366 ? -0.255 -10.831 196.688 1.00 88.81 518 GLU C O 1
ATOM 11301 N N . ALA C 1 367 ? -0.104 -13.067 196.905 1.00 88.28 519 ALA C N 1
ATOM 11302 C CA . ALA C 1 367 ? -0.806 -13.343 195.668 1.00 87.09 519 ALA C CA 1
ATOM 11303 C C . ALA C 1 367 ? -2.213 -12.753 195.723 1.00 87.02 519 ALA C C 1
ATOM 11304 O O . ALA C 1 367 ? -2.890 -12.663 194.705 1.00 88.22 519 ALA C O 1
ATOM 11306 N N . GLU C 1 368 ? -2.656 -12.353 196.909 1.00 86.32 520 GLU C N 1
ATOM 11307 C CA . GLU C 1 368 ? -3.988 -11.774 197.058 1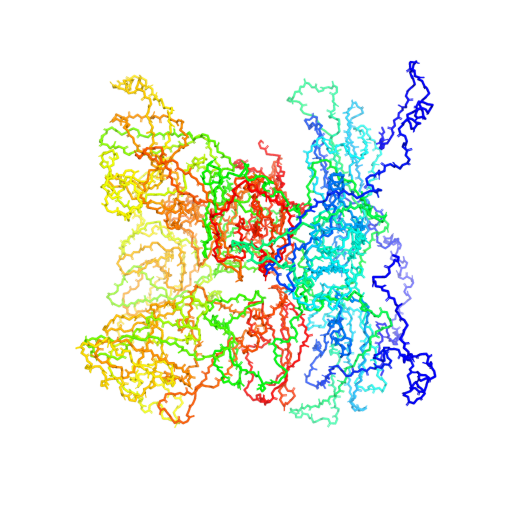.00 85.57 520 GLU C CA 1
ATOM 11308 C C . GLU C 1 368 ? -3.887 -10.264 197.215 1.00 84.22 520 GLU C C 1
ATOM 11309 O O . GLU C 1 368 ? -4.732 -9.636 197.854 1.00 84.42 520 GLU C O 1
ATOM 11315 N N . LYS C 1 369 ? -2.857 -9.682 196.620 1.00 82.28 521 LYS C N 1
ATOM 11316 C CA . LYS C 1 369 ? -2.649 -8.252 196.732 1.00 81.41 521 LYS C CA 1
ATOM 11317 C C . LYS C 1 369 ? -2.760 -7.572 195.361 1.00 79.27 521 LYS C C 1
ATOM 11318 O O . LYS C 1 369 ? -2.363 -8.137 194.341 1.00 78.19 521 LYS C O 1
ATOM 11324 N N . LYS C 1 370 ? -3.316 -6.363 195.355 1.00 77.22 522 LYS C N 1
ATOM 11325 C CA . LYS C 1 370 ? -3.493 -5.589 194.133 1.00 75.73 522 LYS C CA 1
ATOM 11326 C C . LYS C 1 370 ? -2.152 -5.176 193.544 1.00 74.83 522 LYS C C 1
ATOM 11327 O O . LYS C 1 370 ? -1.290 -4.647 194.245 1.00 75.05 522 LYS C O 1
ATOM 11333 N N . SER C 1 371 ? -1.990 -5.412 192.246 1.00 73.40 523 SER C N 1
ATOM 11334 C CA . SER C 1 371 ? -0.758 -5.086 191.537 1.00 71.13 523 SER C CA 1
ATOM 11335 C C . SER C 1 371 ? -0.399 -3.628 191.726 1.00 70.56 523 SER C C 1
ATOM 11336 O O . SER C 1 371 ? -1.270 -2.788 191.936 1.00 69.97 523 SER C O 1
ATOM 11339 N N . GLN C 1 372 ? 0.888 -3.323 191.650 1.00 70.67 524 GLN C N 1
ATOM 11340 C CA . GLN C 1 372 ? 1.314 -1.942 191.814 1.00 71.38 524 GLN C CA 1
ATOM 11341 C C . GLN C 1 372 ? 2.238 -1.463 190.703 1.00 69.64 524 GLN C C 1
ATOM 11342 O O . GLN C 1 372 ? 3.016 -2.237 190.145 1.00 69.81 524 GLN C O 1
ATOM 11348 N N . THR C 1 373 ? 2.147 -0.173 190.399 1.00 67.28 525 THR C N 1
ATOM 11349 C CA . THR C 1 373 ? 2.958 0.446 189.359 1.00 64.78 525 THR C CA 1
ATOM 11350 C C . THR C 1 373 ? 4.445 0.395 189.680 1.00 62.91 525 THR C C 1
ATOM 11351 O O . THR C 1 373 ? 4.879 0.854 190.734 1.00 63.45 525 THR C O 1
ATOM 11355 N N . MET C 1 374 ? 5.227 -0.156 188.762 1.00 60.34 526 MET C N 1
ATOM 11356 C CA . MET C 1 374 ? 6.663 -0.255 188.969 1.00 57.64 526 MET C CA 1
ATOM 11357 C C . MET C 1 374 ? 7.408 0.920 188.344 1.00 57.58 526 MET C C 1
ATOM 11358 O O . MET C 1 374 ? 6.854 1.669 187.534 1.00 57.63 526 MET C O 1
ATOM 11363 N N . TYR C 1 375 ? 8.672 1.070 188.731 1.00 57.10 527 TYR C N 1
ATOM 11364 C CA . TYR C 1 375 ? 9.516 2.149 188.242 1.00 56.60 527 TYR C CA 1
ATOM 11365 C C . TYR C 1 375 ? 10.796 1.584 187.662 1.00 58.05 527 TYR C C 1
ATOM 11366 O O . TYR C 1 375 ? 11.872 1.700 188.237 1.00 57.94 527 TYR C O 1
ATOM 11375 N N . VAL C 1 376 ? 10.646 0.970 186.501 1.00 59.76 528 VAL C N 1
ATOM 11376 C CA . VAL C 1 376 ? 11.727 0.339 185.774 1.00 60.55 528 VAL C CA 1
ATOM 11377 C C . VAL C 1 376 ? 12.906 1.250 185.439 1.00 60.77 528 VAL C C 1
ATOM 11378 O O . VAL C 1 376 ? 12.773 2.478 185.404 1.00 59.65 528 VAL C O 1
ATOM 11382 N N . VAL C 1 377 ? 14.060 0.623 185.206 1.00 61.69 529 VAL C N 1
ATOM 11383 C CA . VAL C 1 377 ? 15.286 1.331 184.839 1.00 63.45 529 VAL C CA 1
ATOM 11384 C C . VAL C 1 377 ? 16.478 0.385 184.670 1.00 63.12 529 VAL C C 1
ATOM 11385 O O . VAL C 1 377 ? 16.398 -0.795 185.000 1.00 61.87 529 VAL C O 1
ATOM 11389 N N . THR C 1 378 ? 17.577 0.914 184.148 1.00 64.61 530 THR C N 1
ATOM 11390 C CA . THR C 1 378 ? 18.775 0.122 183.921 1.00 67.13 530 THR C CA 1
ATOM 11391 C C . THR C 1 378 ? 19.875 0.709 184.754 1.00 68.51 530 THR C C 1
ATOM 11392 O O . THR C 1 378 ? 20.283 1.844 184.511 1.00 68.40 530 THR C O 1
ATOM 11396 N N . ALA C 1 379 ? 20.362 -0.064 185.719 1.00 70.70 531 ALA C N 1
ATOM 11397 C CA . ALA C 1 379 ? 21.434 0.389 186.597 1.00 72.95 531 ALA C CA 1
ATOM 11398 C C . ALA C 1 379 ? 22.130 -0.745 187.319 1.00 75.03 531 ALA C C 1
ATOM 11399 O O . ALA C 1 379 ? 21.719 -1.903 187.240 1.00 73.65 531 ALA C O 1
ATOM 11401 N N . ASP C 1 380 ? 23.201 -0.380 188.018 1.00 79.62 532 ASP C N 1
ATOM 11402 C CA . ASP C 1 380 ? 24.005 -1.311 188.804 1.00 84.00 532 ASP C CA 1
ATOM 11403 C C . ASP C 1 380 ? 23.362 -1.516 190.158 1.00 86.30 532 ASP C C 1
ATOM 11404 O O . ASP C 1 380 ? 22.802 -0.589 190.750 1.00 86.03 532 ASP C O 1
ATOM 11409 N N . PHE C 1 381 ? 23.483 -2.731 190.668 1.00 89.28 533 PHE C N 1
ATOM 11410 C CA . PHE C 1 381 ? 22.886 -3.039 191.945 1.00 92.14 533 PHE C CA 1
ATOM 11411 C C . PHE C 1 381 ? 23.681 -4.011 192.809 1.00 94.56 533 PHE C C 1
ATOM 11412 O O . PHE C 1 381 ? 23.920 -5.156 192.414 1.00 95.09 533 PHE C O 1
ATOM 11420 N N . LYS C 1 382 ? 24.081 -3.543 193.992 1.00 96.67 534 LYS C N 1
ATOM 11421 C CA . LYS C 1 382 ? 24.825 -4.362 194.947 1.00 98.16 534 LYS C CA 1
ATOM 11422 C C . LYS C 1 382 ? 24.053 -4.412 196.259 1.00 98.46 534 LYS C C 1
ATOM 11423 O O . LYS C 1 382 ? 24.634 -4.410 197.341 1.00 99.04 534 LYS C O 1
ATOM 11429 N N . ASP C 1 383 ? 22.730 -4.451 196.132 1.00 98.98 535 ASP C N 1
ATOM 11430 C CA . ASP C 1 383 ? 21.791 -4.507 197.257 1.00 98.94 535 ASP C CA 1
ATOM 11431 C C . ASP C 1 383 ? 21.817 -3.319 198.233 1.00 97.56 535 ASP C C 1
ATOM 11432 O O . ASP C 1 383 ? 20.872 -3.117 199.000 1.00 96.87 535 ASP C O 1
ATOM 11437 N N . THR C 1 384 ? 22.878 -2.518 198.203 1.00 96.00 536 THR C N 1
ATOM 11438 C CA . THR C 1 384 ? 22.945 -1.367 199.094 1.00 94.52 536 THR C CA 1
ATOM 11439 C C . THR C 1 384 ? 22.913 -0.078 198.292 1.00 93.16 536 THR C C 1
ATOM 11440 O O . THR C 1 384 ? 22.247 0.888 198.669 1.00 92.25 536 THR C O 1
ATOM 11444 N N . ILE C 1 385 ? 23.632 -0.077 197.176 1.00 92.06 537 ILE C N 1
ATOM 11445 C CA . ILE C 1 385 ? 23.694 1.099 196.325 1.00 91.10 537 ILE C CA 1
ATOM 11446 C C . ILE C 1 385 ? 23.245 0.815 194.885 1.00 90.02 537 ILE C C 1
ATOM 11447 O O . ILE C 1 385 ? 23.390 -0.300 194.372 1.00 89.62 537 ILE C O 1
ATOM 11452 N N . VAL C 1 386 ? 22.691 1.849 194.256 1.00 88.71 538 VAL C N 1
ATOM 11453 C CA . VAL C 1 386 ? 22.210 1.795 192.879 1.00 87.19 538 VAL C CA 1
ATOM 11454 C C . VAL C 1 386 ? 22.992 2.830 192.073 1.00 86.33 538 VAL C C 1
ATOM 11455 O O . VAL C 1 386 ? 22.754 4.038 192.188 1.00 86.26 538 VAL C O 1
ATOM 11459 N N . LYS C 1 387 ? 23.940 2.354 191.275 1.00 84.62 539 LYS C N 1
ATOM 11460 C CA . LYS C 1 387 ? 24.745 3.249 190.467 1.00 83.12 539 LYS C CA 1
ATOM 11461 C C . LYS C 1 387 ? 24.353 3.162 189.000 1.00 80.97 539 LYS C C 1
ATOM 11462 O O . LYS C 1 387 ? 24.042 2.089 188.491 1.00 80.90 539 LYS C O 1
ATOM 11468 N N . PRO C 1 388 ? 24.345 4.303 188.304 1.00 78.84 540 PRO C N 1
ATOM 11469 C CA . PRO C 1 388 ? 23.983 4.342 186.892 1.00 77.87 540 PRO C CA 1
ATOM 11470 C C . PRO C 1 388 ? 24.998 3.652 185.994 1.00 77.70 540 PRO C C 1
ATOM 11471 O O . PRO C 1 388 ? 26.200 3.904 186.095 1.00 77.79 540 PRO C O 1
ATOM 11475 N N . GLN C 1 389 ? 24.503 2.764 185.135 1.00 77.49 541 GLN C N 1
ATOM 11476 C CA . GLN C 1 389 ? 25.340 2.045 184.176 1.00 77.96 541 GLN C CA 1
ATOM 11477 C C . GLN C 1 389 ? 24.657 2.078 182.821 1.00 77.15 541 GLN C C 1
ATOM 11478 O O . GLN C 1 389 ? 23.577 1.514 182.654 1.00 77.52 541 GLN C O 1
ATOM 11484 N N . HIS C 1 390 ? 25.287 2.733 181.853 1.00 75.70 542 HIS C N 1
ATOM 11485 C CA . HIS C 1 390 ? 24.709 2.814 180.526 1.00 73.85 542 HIS C CA 1
ATOM 11486 C C . HIS C 1 390 ? 24.941 1.558 179.694 1.00 72.50 542 HIS C C 1
ATOM 11487 O O . HIS C 1 390 ? 24.300 1.388 178.662 1.00 72.48 542 HIS C O 1
ATOM 11494 N N . LYS C 1 391 ? 25.837 0.675 180.131 1.00 71.17 543 LYS C N 1
ATOM 11495 C CA . LYS C 1 391 ? 26.079 -0.558 179.381 1.00 70.45 543 LYS C CA 1
ATOM 11496 C C . LYS C 1 391 ? 25.064 -1.597 179.838 1.00 68.14 543 LYS C C 1
ATOM 11497 O O . LYS C 1 391 ? 25.266 -2.291 180.829 1.00 67.78 543 LYS C O 1
ATOM 11503 N N . ILE C 1 392 ? 23.960 -1.686 179.111 1.00 66.51 544 ILE C N 1
ATOM 11504 C CA . ILE C 1 392 ? 22.905 -2.627 179.446 1.00 65.11 544 ILE C CA 1
ATOM 11505 C C . ILE C 1 392 ? 23.336 -4.065 179.272 1.00 64.69 544 ILE C C 1
ATOM 11506 O O . ILE C 1 392 ? 24.225 -4.373 178.484 1.00 64.56 544 ILE C O 1
ATOM 11511 N N . SER C 1 393 ? 22.671 -4.941 180.013 1.00 65.35 545 SER C N 1
ATOM 11512 C CA . SER C 1 393 ? 22.927 -6.372 179.977 1.00 66.37 545 SER C CA 1
ATOM 11513 C C . SER C 1 393 ? 21.727 -7.011 180.653 1.00 66.82 545 SER C C 1
ATOM 11514 O O . SER C 1 393 ? 20.973 -6.338 181.355 1.00 67.12 545 SER C O 1
ATOM 11517 N N . PRO C 1 394 ? 21.529 -8.317 180.457 1.00 67.26 546 PRO C N 1
ATOM 11518 C CA . PRO C 1 394 ? 20.391 -9.002 181.077 1.00 67.91 546 PRO C CA 1
ATOM 11519 C C . PRO C 1 394 ? 20.493 -9.036 182.599 1.00 68.50 546 PRO C C 1
ATOM 11520 O O . PRO C 1 394 ? 19.674 -9.658 183.276 1.00 68.53 546 PRO C O 1
ATOM 11524 N N . GLN C 1 395 ? 21.499 -8.345 183.126 1.00 69.23 547 GLN C N 1
ATOM 11525 C CA . GLN C 1 395 ? 21.725 -8.283 184.559 1.00 70.11 547 GLN C CA 1
ATOM 11526 C C . GLN C 1 395 ? 21.273 -6.943 185.143 1.00 70.35 547 GLN C C 1
ATOM 11527 O O . GLN C 1 395 ? 20.515 -6.914 186.108 1.00 71.66 547 GLN C O 1
ATOM 11533 N N . LYS C 1 396 ? 21.726 -5.843 184.541 1.00 69.50 548 LYS C N 1
ATOM 11534 C CA . LYS C 1 396 ? 21.394 -4.490 184.996 1.00 68.90 548 LYS C CA 1
ATOM 11535 C C . LYS C 1 396 ? 19.940 -4.054 184.852 1.00 68.23 548 LYS C C 1
ATOM 11536 O O . LYS C 1 396 ? 19.642 -2.858 184.791 1.00 67.71 548 LYS C O 1
ATOM 11542 N N . LEU C 1 397 ? 19.037 -5.021 184.806 1.00 67.56 549 LEU C N 1
ATOM 11543 C CA . LEU C 1 397 ? 17.620 -4.728 184.684 1.00 67.52 549 LEU C CA 1
ATOM 11544 C C . LEU C 1 397 ? 17.013 -4.677 186.084 1.00 67.44 549 LEU C C 1
ATOM 11545 O O . LEU C 1 397 ? 16.797 -5.720 186.702 1.00 67.67 549 LEU C O 1
ATOM 11550 N N . VAL C 1 398 ? 16.738 -3.479 186.588 1.00 67.43 550 VAL C N 1
ATOM 11551 C CA . VAL C 1 398 ? 16.168 -3.358 187.927 1.00 68.59 550 VAL C CA 1
ATOM 11552 C C . VAL C 1 398 ? 14.863 -2.571 187.979 1.00 69.80 550 VAL C C 1
ATOM 11553 O O . VAL C 1 398 ? 14.684 -1.594 187.250 1.00 70.26 550 VAL C O 1
ATOM 11557 N N . VAL C 1 399 ? 13.950 -3.002 188.842 1.00 71.04 551 VAL C N 1
ATOM 11558 C CA . VAL C 1 399 ? 12.672 -2.318 188.995 1.00 72.96 551 VAL C CA 1
ATOM 11559 C C . VAL C 1 399 ? 12.570 -1.809 190.422 1.00 74.62 551 VAL C C 1
ATOM 11560 O O . VAL C 1 399 ? 13.269 -2.295 191.308 1.00 75.00 551 VAL C O 1
ATOM 11564 N N . TYR C 1 400 ? 11.703 -0.830 190.647 1.00 76.53 552 TYR C N 1
ATOM 11565 C CA . TYR C 1 400 ? 11.549 -0.272 191.984 1.00 78.58 552 TYR C CA 1
ATOM 11566 C C . TYR C 1 400 ? 10.096 0.004 192.365 1.00 79.99 552 TYR C C 1
ATOM 11567 O O . TYR C 1 400 ? 9.352 0.618 191.604 1.00 80.12 552 TYR C O 1
ATOM 11576 N N . PHE C 1 401 ? 9.715 -0.444 193.559 1.00 81.91 553 PHE C N 1
ATOM 11577 C CA . PHE C 1 401 ? 8.361 -0.270 194.093 1.00 84.00 553 PHE C CA 1
ATOM 11578 C C . PHE C 1 401 ? 8.279 -0.903 195.487 1.00 87.34 553 PHE C C 1
ATOM 11579 O O . PHE C 1 401 ? 9.311 -1.176 196.103 1.00 88.63 553 PHE C O 1
ATOM 11587 N N . ASP C 1 402 ? 7.066 -1.146 195.981 1.00 89.93 554 ASP C N 1
ATOM 11588 C CA . ASP C 1 402 ? 6.901 -1.750 197.305 1.00 92.50 554 ASP C CA 1
ATOM 11589 C C . ASP C 1 402 ? 7.372 -3.193 197.357 1.00 94.03 554 ASP C C 1
ATOM 11590 O O . ASP C 1 402 ? 8.079 -3.596 198.282 1.00 94.83 554 ASP C O 1
ATOM 11595 N N . GLY C 1 403 ? 6.977 -3.971 196.361 1.00 95.28 555 GLY C N 1
ATOM 11596 C CA . GLY C 1 403 ? 7.405 -5.355 196.292 1.00 97.05 555 GLY C CA 1
ATOM 11597 C C . GLY C 1 403 ? 7.168 -6.219 197.512 1.00 97.91 555 GLY C C 1
ATOM 11598 O O . GLY C 1 403 ? 6.666 -5.755 198.538 1.00 98.16 555 GLY C O 1
ATOM 11599 N N . PRO C 1 404 ? 7.530 -7.503 197.418 1.00 98.65 556 PRO C N 1
ATOM 11600 C CA . PRO C 1 404 ? 7.362 -8.460 198.506 1.00 100.10 556 PRO C CA 1
ATOM 11601 C C . PRO C 1 404 ? 8.560 -8.551 199.443 1.00 101.36 556 PRO C C 1
ATOM 11602 O O . PRO C 1 404 ? 9.472 -7.718 199.394 1.00 101.49 556 PRO C O 1
ATOM 11606 N N . GLU C 1 405 ? 8.537 -9.584 200.286 1.00 102.54 557 GLU C N 1
ATOM 11607 C CA . GLU C 1 405 ? 9.592 -9.852 201.256 1.00 102.96 557 GLU C CA 1
ATOM 11608 C C . GLU C 1 405 ? 9.992 -11.323 201.312 1.00 102.51 557 GLU C C 1
ATOM 11609 O O . GLU C 1 405 ? 11.179 -11.640 201.267 1.00 103.10 557 GLU C O 1
ATOM 11615 N N . LYS C 1 406 ? 9.019 -12.223 201.420 1.00 101.57 558 LYS C N 1
ATOM 11616 C CA . LYS C 1 406 ? 9.339 -13.650 201.484 1.00 101.18 558 LYS C CA 1
ATOM 11617 C C . LYS C 1 406 ? 9.996 -14.135 200.195 1.00 100.49 558 LYS C C 1
ATOM 11618 O O . LYS C 1 406 ? 10.327 -13.335 199.327 1.00 100.09 558 LYS C O 1
ATOM 11624 N N . ASP C 1 407 ? 10.182 -15.449 200.084 1.00 100.50 559 ASP C N 1
ATOM 11625 C CA . ASP C 1 407 ? 10.791 -16.072 198.902 1.00 100.80 559 ASP C CA 1
ATOM 11626 C C . ASP C 1 407 ? 9.742 -16.197 197.777 1.00 99.33 559 ASP C C 1
ATOM 11627 O O . ASP C 1 407 ? 9.201 -17.282 197.535 1.00 99.39 559 ASP C O 1
ATOM 11632 N N . LEU C 1 408 ? 9.470 -15.082 197.095 1.00 97.05 560 LEU C N 1
ATOM 11633 C CA . LEU C 1 408 ? 8.482 -15.043 196.014 1.00 93.74 560 LEU C CA 1
ATOM 11634 C C . LEU C 1 408 ? 9.072 -14.906 194.628 1.00 91.73 560 LEU C C 1
ATOM 11635 O O . LEU C 1 408 ? 10.047 -14.184 194.419 1.00 91.76 560 LEU C O 1
ATOM 11640 N N . THR C 1 409 ? 8.453 -15.591 193.674 1.00 89.18 561 THR C N 1
ATOM 11641 C CA . THR C 1 409 ? 8.874 -15.527 192.282 1.00 85.71 561 THR C CA 1
ATOM 11642 C C . THR C 1 409 ? 7.688 -14.875 191.563 1.00 82.66 561 THR C C 1
ATOM 11643 O O . THR C 1 409 ? 6.838 -15.544 190.974 1.00 82.46 561 THR C O 1
ATOM 11647 N N . MET C 1 410 ? 7.645 -13.550 191.662 1.00 78.92 562 MET C N 1
ATOM 11648 C CA . MET C 1 410 ? 6.594 -12.724 191.083 1.00 75.21 562 MET C CA 1
ATOM 11649 C C . MET C 1 410 ? 6.864 -12.324 189.637 1.00 73.56 562 MET C C 1
ATOM 11650 O O . MET C 1 410 ? 7.894 -11.722 189.341 1.00 73.53 562 MET C O 1
ATOM 11655 N N . SER C 1 411 ? 5.931 -12.653 188.747 1.00 71.26 563 SER C N 1
ATOM 11656 C CA . SER C 1 411 ? 6.046 -12.317 187.331 1.00 68.73 563 SER C CA 1
ATOM 11657 C C . SER C 1 411 ? 5.103 -11.154 187.006 1.00 67.15 563 SER C C 1
ATOM 11658 O O . SER C 1 411 ? 4.007 -11.068 187.553 1.00 66.98 563 SER C O 1
ATOM 11661 N N . ALA C 1 412 ? 5.524 -10.254 186.125 1.00 65.79 564 ALA C N 1
ATOM 11662 C CA . ALA C 1 412 ? 4.686 -9.109 185.791 1.00 64.11 564 ALA C CA 1
ATOM 11663 C C . ALA C 1 412 ? 4.681 -8.741 184.316 1.00 62.80 564 ALA C C 1
ATOM 11664 O O . ALA C 1 412 ? 5.483 -9.248 183.527 1.00 62.88 564 ALA C O 1
ATOM 11666 N N . THR C 1 413 ? 3.768 -7.837 183.965 1.00 60.12 565 THR C N 1
ATOM 11667 C CA . THR C 1 413 ? 3.612 -7.361 182.595 1.00 56.87 565 THR C CA 1
ATOM 11668 C C . THR C 1 413 ? 3.495 -5.837 182.602 1.00 54.66 565 THR C C 1
ATOM 11669 O O . THR C 1 413 ? 2.416 -5.290 182.812 1.00 53.30 565 THR C O 1
ATOM 11673 N N . LEU C 1 414 ? 4.628 -5.174 182.373 1.00 53.30 566 LEU C N 1
ATOM 11674 C CA . LEU C 1 414 ? 4.742 -3.710 182.360 1.00 52.78 566 LEU C CA 1
ATOM 11675 C C . LEU C 1 414 ? 4.218 -2.985 181.121 1.00 51.80 566 LEU C C 1
ATOM 11676 O O . LEU C 1 414 ? 3.914 -3.602 180.104 1.00 52.37 566 LEU C O 1
ATOM 11681 N N . SER C 1 415 ? 4.152 -1.659 181.218 1.00 50.20 567 SER C N 1
ATOM 11682 C CA . SER C 1 415 ? 3.648 -0.833 1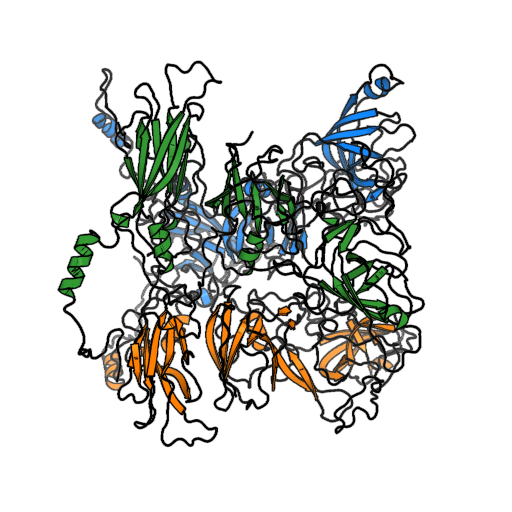80.136 1.00 48.79 567 SER C CA 1
ATOM 11683 C C . SER C 1 415 ? 4.021 0.633 180.351 1.00 48.30 567 SER C C 1
ATOM 11684 O O . SER C 1 415 ? 3.255 1.393 180.943 1.00 46.91 567 SER C O 1
ATOM 11687 N N . PRO C 1 416 ? 5.196 1.051 179.854 1.00 48.75 568 PRO C N 1
ATOM 11688 C CA . PRO C 1 416 ? 5.710 2.421 179.977 1.00 49.09 568 PRO C CA 1
ATOM 11689 C C . PRO C 1 416 ? 4.649 3.487 179.772 1.00 49.25 568 PRO C C 1
ATOM 11690 O O . PRO C 1 416 ? 3.995 3.525 178.731 1.00 49.80 568 PRO C O 1
ATOM 11694 N N . LEU C 1 417 ? 4.500 4.356 180.768 1.00 48.71 569 LEU C N 1
ATOM 11695 C CA . LEU C 1 417 ? 3.513 5.420 180.730 1.00 48.94 569 LEU C CA 1
ATOM 11696 C C . LEU C 1 417 ? 4.051 6.768 181.104 1.00 49.88 569 LEU C C 1
ATOM 11697 O O . LEU C 1 417 ? 3.555 7.792 180.641 1.00 51.14 569 LEU C O 1
ATOM 11702 N N . GLY C 1 418 ? 5.056 6.778 181.964 1.00 50.69 570 GLY C N 1
ATOM 11703 C CA . GLY C 1 418 ? 5.606 8.045 182.391 1.00 51.92 570 GLY C CA 1
ATOM 11704 C C . GLY C 1 418 ? 7.091 8.009 182.657 1.00 53.25 570 GLY C C 1
ATOM 11705 O O . GLY C 1 418 ? 7.801 7.104 182.225 1.00 53.89 570 GLY C O 1
ATOM 11706 N N . TYR C 1 419 ? 7.554 8.994 183.410 1.00 54.12 571 TYR C N 1
ATOM 11707 C CA . TYR C 1 419 ? 8.965 9.126 183.714 1.00 54.11 571 TYR C CA 1
ATOM 11708 C C . TYR C 1 419 ? 9.147 9.958 184.992 1.00 54.67 571 TYR C C 1
ATOM 11709 O O . TYR C 1 419 ? 8.487 10.991 185.177 1.00 54.69 571 TYR C O 1
ATOM 11718 N N . THR C 1 420 ? 10.033 9.503 185.874 1.00 54.51 572 THR C N 1
ATOM 11719 C CA . THR C 1 420 ? 10.307 10.218 187.116 1.00 53.95 572 THR C CA 1
ATOM 11720 C C . THR C 1 420 ? 11.180 11.410 186.770 1.00 53.92 572 THR C C 1
ATOM 11721 O O . THR C 1 420 ? 12.371 11.251 186.515 1.00 52.71 572 THR C O 1
ATOM 11725 N N . LEU C 1 421 ? 10.590 12.601 186.763 1.00 54.70 573 LEU C N 1
ATOM 11726 C CA . LEU C 1 421 ? 11.336 13.806 186.418 1.00 56.71 573 LEU C CA 1
ATOM 11727 C C . LEU C 1 421 ? 12.670 13.912 187.148 1.00 58.69 573 LEU C C 1
ATOM 11728 O O . LEU C 1 421 ? 12.865 13.290 188.191 1.00 59.36 573 LEU C O 1
ATOM 11733 N N . VAL C 1 422 ? 13.595 14.688 186.590 1.00 60.80 574 VAL C N 1
ATOM 11734 C CA . VAL C 1 422 ? 14.905 14.846 187.206 1.00 62.47 574 VAL C CA 1
ATOM 11735 C C . VAL C 1 422 ? 15.493 16.242 187.066 1.00 64.86 574 VAL C C 1
ATOM 11736 O O . VAL C 1 422 ? 15.853 16.865 188.063 1.00 65.79 574 VAL C O 1
ATOM 11740 N N . ASP C 1 423 ? 15.576 16.735 185.836 1.00 67.14 575 ASP C N 1
ATOM 11741 C CA . ASP C 1 423 ? 16.156 18.044 185.582 1.00 69.87 575 ASP C CA 1
ATOM 11742 C C . ASP C 1 423 ? 15.221 18.860 184.695 1.00 70.80 575 ASP C C 1
ATOM 11743 O O . ASP C 1 423 ? 14.050 18.519 184.530 1.00 69.94 575 ASP C O 1
ATOM 11748 N N . GLU C 1 424 ? 15.756 19.940 184.134 1.00 73.42 576 GLU C N 1
ATOM 11749 C CA . GLU C 1 424 ? 15.024 20.844 183.246 1.00 76.63 576 GLU C CA 1
ATOM 11750 C C . GLU C 1 424 ? 15.297 20.432 181.789 1.00 75.92 576 GLU C C 1
ATOM 11751 O O . GLU C 1 424 ? 14.624 20.875 180.851 1.00 75.62 576 GLU C O 1
ATOM 11757 N N . GLN C 1 425 ? 16.308 19.582 181.627 1.00 74.55 577 GLN C N 1
ATOM 11758 C CA . GLN C 1 425 ? 16.725 19.081 180.327 1.00 72.61 577 GLN C CA 1
ATOM 11759 C C . GLN C 1 425 ? 15.917 17.855 179.897 1.00 69.71 577 GLN C C 1
ATOM 11760 O O . GLN C 1 425 ? 15.494 17.051 180.732 1.00 69.59 577 GLN C O 1
ATOM 11766 N N . PRO C 1 426 ? 15.689 17.706 178.577 1.00 66.53 578 PRO C N 1
ATOM 11767 C CA . PRO C 1 426 ? 14.938 16.613 177.960 1.00 63.41 578 PRO C CA 1
ATOM 11768 C C . PRO C 1 426 ? 15.533 15.246 178.177 1.00 60.91 578 PRO C C 1
ATOM 11769 O O . PRO C 1 426 ? 16.713 15.105 178.472 1.00 60.09 578 PRO C O 1
ATOM 11773 N N . VAL C 1 427 ? 14.695 14.237 178.009 1.00 59.19 579 VAL C N 1
ATOM 11774 C CA . VAL C 1 427 ? 15.121 12.869 178.194 1.00 58.21 579 VAL C CA 1
ATOM 11775 C C . VAL C 1 427 ? 16.067 12.390 177.104 1.00 58.52 579 VAL C C 1
ATOM 11776 O O . VAL C 1 427 ? 15.791 12.535 175.911 1.00 58.16 579 VAL C O 1
ATOM 11780 N N . GLY C 1 428 ? 17.181 11.809 177.534 1.00 59.18 580 GLY C N 1
ATOM 11781 C CA . GLY C 1 428 ? 18.162 11.286 176.602 1.00 59.11 580 GLY C CA 1
ATOM 11782 C C . GLY C 1 428 ? 18.968 12.344 175.889 1.00 58.59 580 GLY C C 1
ATOM 11783 O O . GLY C 1 428 ? 19.578 12.075 174.851 1.00 58.77 580 GLY C O 1
ATOM 11784 N N . SER C 1 429 ? 18.974 13.547 176.442 1.00 57.74 581 SER C N 1
ATOM 11785 C CA . SER C 1 429 ? 19.717 14.634 175.844 1.00 58.00 581 SER C CA 1
ATOM 11786 C C . SER C 1 429 ? 21.186 14.562 176.231 1.00 58.77 581 SER C C 1
ATOM 11787 O O . SER C 1 429 ? 21.993 15.371 175.777 1.00 58.89 581 SER C O 1
ATOM 11790 N N . VAL C 1 430 ? 21.533 13.584 177.061 1.00 60.01 582 VAL C N 1
ATOM 11791 C CA . VAL C 1 430 ? 22.914 13.418 177.491 1.00 61.60 582 VAL C CA 1
ATOM 11792 C C . VAL C 1 430 ? 23.433 12.034 177.146 1.00 61.86 582 VAL C C 1
ATOM 11793 O O . VAL C 1 430 ? 22.894 11.030 177.615 1.00 60.74 582 VAL C O 1
ATOM 11797 N N . SER C 1 431 ? 24.485 12.003 176.328 1.00 63.06 583 SER C N 1
ATOM 11798 C CA . SER C 1 431 ? 25.134 10.765 175.883 1.00 64.61 583 SER C CA 1
ATOM 11799 C C . SER C 1 431 ? 25.388 9.782 177.035 1.00 65.20 583 SER C C 1
ATOM 11800 O O . SER C 1 431 ? 24.969 8.615 177.000 1.00 64.34 583 SER C O 1
ATOM 11803 N N . SER C 1 432 ? 26.086 10.295 178.044 1.00 65.75 584 SER C N 1
ATOM 11804 C CA . SER C 1 432 ? 26.467 9.570 179.248 1.00 65.15 584 SER C CA 1
ATOM 11805 C C . SER C 1 432 ? 25.312 8.811 179.885 1.00 64.34 584 SER C C 1
ATOM 11806 O O . SER C 1 432 ? 25.509 7.759 180.492 1.00 63.79 584 SER C O 1
ATOM 11809 N N . ARG C 1 433 ? 24.108 9.353 179.757 1.00 63.62 585 ARG C N 1
ATOM 11810 C CA . ARG C 1 433 ? 22.942 8.716 180.345 1.00 62.16 585 ARG C CA 1
ATOM 11811 C C . ARG C 1 433 ? 22.213 7.775 179.396 1.00 58.90 585 ARG C C 1
ATOM 11812 O O . ARG C 1 433 ? 21.432 6.942 179.846 1.00 58.91 585 ARG C O 1
ATOM 11820 N N . VAL C 1 434 ? 22.453 7.890 178.093 1.00 55.17 586 VAL C N 1
ATOM 11821 C CA . VAL C 1 434 ? 21.759 7.014 177.148 1.00 50.97 586 VAL C CA 1
ATOM 11822 C C . VAL C 1 434 ? 22.300 5.598 177.164 1.00 48.69 586 VAL C C 1
ATOM 11823 O O . VAL C 1 434 ? 23.482 5.371 176.912 1.00 47.49 586 VAL C O 1
ATOM 11827 N N . VAL C 1 435 ? 21.414 4.648 177.442 1.00 46.81 587 VAL C N 1
ATOM 11828 C CA . VAL C 1 435 ? 21.800 3.252 177.503 1.00 45.60 587 VAL C CA 1
ATOM 11829 C C . VAL C 1 435 ? 22.329 2.714 176.197 1.00 45.85 587 VAL C C 1
ATOM 11830 O O . VAL C 1 435 ? 21.588 2.470 175.238 1.00 45.36 587 VAL C O 1
ATOM 11834 N N . ARG C 1 436 ? 23.636 2.512 176.193 1.00 46.37 588 ARG C N 1
ATOM 11835 C CA . ARG C 1 436 ? 24.350 1.994 175.048 1.00 45.93 588 ARG C CA 1
ATOM 11836 C C . ARG C 1 436 ? 24.167 0.443 175.173 1.00 46.63 588 ARG C C 1
ATOM 11837 O O . ARG C 1 436 ? 23.142 -0.012 175.702 1.00 45.78 588 ARG C O 1
ATOM 11845 N N . ILE C 1 437 ? 25.117 -0.362 174.702 1.00 48.13 589 ILE C N 1
ATOM 11846 C CA . ILE C 1 437 ? 25.014 -1.833 174.785 1.00 49.88 589 ILE C CA 1
ATOM 11847 C C . ILE C 1 437 ? 26.260 -2.503 174.220 1.00 53.43 589 ILE C C 1
ATOM 11848 O O . ILE C 1 437 ? 26.483 -3.696 174.421 1.00 54.10 589 ILE C O 1
ATOM 11853 N N . ALA C 1 438 ? 27.037 -1.725 173.472 1.00 56.50 590 ALA C N 1
ATOM 11854 C CA . ALA C 1 438 ? 28.268 -2.184 172.835 1.00 58.88 590 ALA C CA 1
ATOM 11855 C C . ALA C 1 438 ? 28.832 -1.007 172.051 1.00 60.76 590 ALA C C 1
ATOM 11856 O O . ALA C 1 438 ? 30.039 -0.759 172.062 1.00 62.56 590 ALA C O 1
ATOM 11858 N N . THR C 1 439 ? 27.938 -0.297 171.366 1.00 61.74 591 THR C N 1
ATOM 11859 C CA . THR C 1 439 ? 28.281 0.885 170.571 1.00 61.50 591 THR C CA 1
ATOM 11860 C C . THR C 1 439 ? 27.082 1.812 170.576 1.00 60.42 591 THR C C 1
ATOM 11861 O O . THR C 1 439 ? 25.950 1.366 170.743 1.00 60.44 591 THR C O 1
ATOM 11865 N N . LEU C 1 440 ? 27.340 3.100 170.405 1.00 59.13 592 LEU C N 1
ATOM 11866 C CA . LEU C 1 440 ? 26.275 4.086 170.383 1.00 58.12 592 LEU C CA 1
ATOM 11867 C C . LEU C 1 440 ? 26.239 4.888 169.083 1.00 57.11 592 LEU C C 1
ATOM 11868 O O . LEU C 1 440 ? 27.056 5.794 168.872 1.00 57.30 592 LEU C O 1
ATOM 11873 N N . PRO C 1 441 ? 25.292 4.553 168.188 1.00 54.96 593 PRO C N 1
ATOM 11874 C CA . PRO C 1 441 ? 25.150 5.245 166.910 1.00 53.49 593 PRO C CA 1
ATOM 11875 C C . PRO C 1 441 ? 25.073 6.742 167.138 1.00 52.73 593 PRO C C 1
ATOM 11876 O O . PRO C 1 441 ? 24.563 7.208 168.160 1.00 51.06 593 PRO C O 1
ATOM 11880 N N . GLU C 1 442 ? 25.571 7.503 166.180 1.00 52.93 594 GLU C N 1
ATOM 11881 C CA . GLU C 1 442 ? 25.543 8.935 166.326 1.00 53.52 594 GLU C CA 1
ATOM 11882 C C . GLU C 1 442 ? 25.774 9.559 164.976 1.00 52.75 594 GLU C C 1
ATOM 11883 O O . GLU C 1 442 ? 26.254 8.903 164.052 1.00 54.10 594 GLU C O 1
ATOM 11889 N N . ALA C 1 443 ? 25.425 10.831 164.863 1.00 51.24 595 ALA C N 1
ATOM 11890 C CA . ALA C 1 443 ? 25.580 11.549 163.613 1.00 50.13 595 ALA C CA 1
ATOM 11891 C C . ALA C 1 443 ? 26.069 12.959 163.913 1.00 49.28 595 ALA C C 1
ATOM 11892 O O . ALA C 1 443 ? 25.409 13.707 164.632 1.00 49.21 595 ALA C O 1
ATOM 11894 N N . PHE C 1 444 ? 27.215 13.336 163.359 1.00 48.26 596 PHE C N 1
ATOM 11895 C CA . PHE C 1 444 ? 27.743 14.666 163.632 1.00 47.26 596 PHE C CA 1
ATOM 11896 C C . PHE C 1 444 ? 27.392 15.695 162.565 1.00 46.01 596 PHE C C 1
ATOM 11897 O O . PHE C 1 444 ? 26.874 15.360 161.498 1.00 43.47 596 PHE C O 1
ATOM 11905 N N . THR C 1 445 ? 27.658 16.960 162.880 1.00 46.40 597 THR C N 1
ATOM 11906 C CA . THR C 1 445 ? 27.401 18.045 161.946 1.00 46.78 597 THR C CA 1
ATOM 11907 C C . THR C 1 445 ? 28.191 17.715 160.704 1.00 47.47 597 THR C C 1
ATOM 11908 O O . THR C 1 445 ? 29.283 17.153 160.791 1.00 49.26 597 THR C O 1
ATOM 11912 N N . GLN C 1 446 ? 27.653 18.076 159.551 1.00 47.21 598 GLN C N 1
ATOM 11913 C CA . GLN C 1 446 ? 28.338 17.795 158.308 1.00 46.48 598 GLN C CA 1
ATOM 11914 C C . GLN C 1 446 ? 28.373 19.071 157.500 1.00 45.87 598 GLN C C 1
ATOM 11915 O O . GLN C 1 446 ? 27.494 19.335 156.686 1.00 44.85 598 GLN C O 1
ATOM 11921 N N . GLY C 1 447 ? 29.397 19.875 157.743 1.00 46.47 599 GLY C N 1
ATOM 11922 C CA . GLY C 1 447 ? 29.512 21.121 157.021 1.00 48.60 599 GLY C CA 1
ATOM 11923 C C . GLY C 1 447 ? 28.367 22.076 157.301 1.00 49.07 599 GLY C C 1
ATOM 11924 O O . GLY C 1 447 ? 28.436 22.876 158.238 1.00 50.03 599 GLY C O 1
ATOM 11925 N N . GLY C 1 448 ? 27.309 22.004 156.499 1.00 48.72 600 GLY C N 1
ATOM 11926 C CA . GLY C 1 448 ? 26.188 22.906 156.704 1.00 47.84 600 GLY C CA 1
ATOM 11927 C C . GLY C 1 448 ? 24.920 22.218 157.158 1.00 46.80 600 GLY C C 1
ATOM 11928 O O . GLY C 1 448 ? 23.869 22.843 157.272 1.00 46.48 600 GLY C O 1
ATOM 11929 N N . ASN C 1 449 ? 25.007 20.920 157.399 1.00 46.30 601 ASN C N 1
ATOM 11930 C CA . ASN C 1 449 ? 23.836 20.199 157.844 1.00 46.22 601 ASN C CA 1
ATOM 11931 C C . ASN C 1 449 ? 24.073 19.742 159.265 1.00 45.29 601 ASN C C 1
ATOM 11932 O O . ASN C 1 449 ? 25.066 19.081 159.561 1.00 45.81 601 ASN C O 1
ATOM 11937 N N . TYR C 1 450 ? 23.169 20.135 160.152 1.00 43.54 602 TYR C N 1
ATOM 11938 C CA . TYR C 1 450 ? 23.271 19.762 161.549 1.00 41.83 602 TYR C CA 1
ATOM 11939 C C . TYR C 1 450 ? 22.240 18.696 161.860 1.00 40.46 602 TYR C C 1
ATOM 11940 O O . TYR C 1 450 ? 21.081 18.787 161.460 1.00 40.95 602 TYR C O 1
ATOM 11949 N N . PRO C 1 451 ? 22.655 17.652 162.572 1.00 39.05 603 PRO C N 1
ATOM 11950 C CA . PRO C 1 451 ? 21.715 16.586 162.915 1.00 38.43 603 PRO C CA 1
ATOM 11951 C C . PRO C 1 451 ? 20.633 17.099 163.865 1.00 38.19 603 PRO C C 1
ATOM 11952 O O . PRO C 1 451 ? 20.791 18.139 164.502 1.00 39.10 603 PRO C O 1
ATOM 11956 N N . ILE C 1 452 ? 19.522 16.385 163.957 1.00 37.84 604 ILE C N 1
ATOM 11957 C CA . ILE C 1 452 ? 18.468 16.835 164.839 1.00 37.49 604 ILE C CA 1
ATOM 11958 C C . ILE C 1 452 ? 17.807 15.717 165.608 1.00 38.80 604 ILE C C 1
ATOM 11959 O O . ILE C 1 452 ? 17.936 14.538 165.272 1.00 39.35 604 ILE C O 1
ATOM 11964 N N . PHE C 1 453 ? 17.095 16.117 166.653 1.00 40.03 605 PHE C N 1
ATOM 11965 C CA . PHE C 1 453 ? 16.354 15.206 167.508 1.00 40.93 605 PHE C CA 1
ATOM 11966 C C . PHE C 1 453 ? 14.879 15.565 167.372 1.00 41.81 605 PHE C C 1
ATOM 11967 O O . PHE C 1 453 ? 14.502 16.747 167.318 1.00 40.67 605 PHE C O 1
ATOM 11975 N N . TYR C 1 454 ? 14.047 14.534 167.311 1.00 42.36 606 TYR C N 1
ATOM 11976 C CA . TYR C 1 454 ? 12.609 14.713 167.211 1.00 43.69 606 TYR C CA 1
ATOM 11977 C C . TYR C 1 454 ? 12.087 14.773 168.638 1.00 44.25 606 TYR C C 1
ATOM 11978 O O . TYR C 1 454 ? 12.209 13.805 169.388 1.00 43.64 606 TYR C O 1
ATOM 11987 N N . VAL C 1 455 ? 11.495 15.905 169.006 1.00 44.91 607 VAL C N 1
ATOM 11988 C CA . VAL C 1 455 ? 10.996 16.079 170.362 1.00 46.15 607 VAL C CA 1
ATOM 11989 C C . VAL C 1 455 ? 9.551 15.668 170.634 1.00 48.30 607 VAL C C 1
ATOM 11990 O O . VAL C 1 455 ? 8.604 16.170 170.021 1.00 47.37 607 VAL C O 1
ATOM 11994 N N . ASN C 1 456 ? 9.423 14.744 171.586 1.00 51.19 608 ASN C N 1
ATOM 11995 C CA . ASN C 1 456 ? 8.157 14.189 172.056 1.00 53.34 608 ASN C CA 1
ATOM 11996 C C . ASN C 1 456 ? 7.668 14.948 173.278 1.00 54.33 608 ASN C C 1
ATOM 11997 O O . ASN C 1 456 ? 8.013 16.106 173.481 1.00 55.64 608 ASN C O 1
ATOM 12002 N N . LYS C 1 457 ? 6.867 14.272 174.094 1.00 54.37 609 LYS C N 1
ATOM 12003 C CA . LYS C 1 457 ? 6.347 14.845 175.327 1.00 53.71 609 LYS C CA 1
ATOM 12004 C C . LYS C 1 457 ? 5.970 13.706 176.257 1.00 53.01 609 LYS C C 1
ATOM 12005 O O . LYS C 1 457 ? 4.870 13.168 176.177 1.00 53.55 609 LYS C O 1
ATOM 12011 N N . ILE C 1 458 ? 6.898 13.331 177.127 1.00 52.06 610 ILE C N 1
ATOM 12012 C CA . ILE C 1 458 ? 6.642 12.250 178.057 1.00 51.25 610 ILE C CA 1
ATOM 12013 C C . ILE C 1 458 ? 6.089 12.800 179.365 1.00 53.11 610 ILE C C 1
ATOM 12014 O O . ILE C 1 458 ? 6.408 13.924 179.760 1.00 53.02 610 ILE C O 1
ATOM 12019 N N . LYS C 1 459 ? 5.242 12.002 180.015 1.00 55.50 611 LYS C N 1
ATOM 12020 C CA . LYS C 1 459 ? 4.600 12.368 181.280 1.00 57.31 611 LYS C CA 1
ATOM 12021 C C . LYS C 1 459 ? 5.475 12.107 182.495 1.00 59.22 611 LYS C C 1
ATOM 12022 O O . LYS C 1 459 ? 6.174 11.100 182.561 1.00 58.78 611 LYS C O 1
ATOM 12028 N N . VAL C 1 460 ? 5.406 13.013 183.467 1.00 61.65 612 VAL C N 1
ATOM 12029 C CA . VAL C 1 460 ? 6.176 12.894 184.707 1.00 64.09 612 VAL C CA 1
ATOM 12030 C C . VAL C 1 460 ? 5.345 12.222 185.782 1.00 65.58 612 VAL C C 1
ATOM 12031 O O . VAL C 1 460 ? 4.295 11.664 185.494 1.00 66.01 612 VAL C O 1
ATOM 12035 N N . GLY C 1 461 ? 5.782 12.294 187.030 1.00 67.46 613 GLY C N 1
ATOM 12036 C CA . GLY C 1 461 ? 5.002 11.618 188.042 1.00 70.59 613 GLY C CA 1
ATOM 12037 C C . GLY C 1 461 ? 4.659 12.302 189.341 1.00 72.50 613 GLY C C 1
ATOM 12038 O O . GLY C 1 461 ? 4.626 11.658 190.389 1.00 73.42 613 GLY C O 1
ATOM 12039 N N . TYR C 1 462 ? 4.377 13.587 189.308 1.00 73.63 614 TYR C N 1
ATOM 12040 C CA . TYR C 1 462 ? 4.055 14.229 190.556 1.00 75.75 614 TYR C CA 1
ATOM 12041 C C . TYR C 1 462 ? 3.397 15.547 190.283 1.00 76.81 614 TYR C C 1
ATOM 12042 O O . TYR C 1 462 ? 2.518 15.984 191.023 1.00 77.31 614 TYR C O 1
ATOM 12051 N N . PHE C 1 463 ? 3.804 16.170 189.191 1.00 77.24 615 PHE C N 1
ATOM 12052 C CA . PHE C 1 463 ? 3.261 17.466 188.850 1.00 79.04 615 PHE C CA 1
ATOM 12053 C C . PHE C 1 463 ? 1.946 17.361 188.094 1.00 80.97 615 PHE C C 1
ATOM 12054 O O . PHE C 1 463 ? 1.903 17.072 186.895 1.00 81.18 615 PHE C O 1
ATOM 12062 N N . ASP C 1 464 ? 0.873 17.599 188.844 1.00 83.72 616 ASP C N 1
ATOM 12063 C CA . ASP C 1 464 ? -0.501 17.525 188.353 1.00 85.99 616 ASP C CA 1
ATOM 12064 C C . ASP C 1 464 ? -0.644 16.662 187.120 1.00 86.81 616 ASP C C 1
ATOM 12065 O O . ASP C 1 464 ? -0.859 15.453 187.218 1.00 87.76 616 ASP C O 1
ATOM 12070 N N . ARG C 1 465 ? -0.511 17.290 185.960 1.00 86.54 617 ARG C N 1
ATOM 12071 C CA . ARG C 1 465 ? -0.647 16.583 184.704 1.00 86.03 617 ARG C CA 1
ATOM 12072 C C . ARG C 1 465 ? 0.431 17.074 183.769 1.00 84.09 617 ARG C C 1
ATOM 12073 O O . ARG C 1 465 ? 0.347 16.898 182.555 1.00 84.25 617 ARG C O 1
ATOM 12081 N N . ALA C 1 466 ? 1.446 17.702 184.341 1.00 81.96 618 ALA C N 1
ATOM 12082 C CA . ALA C 1 466 ? 2.535 18.224 183.542 1.00 79.43 618 ALA C CA 1
ATOM 12083 C C . ALA C 1 466 ? 3.400 17.106 182.970 1.00 76.78 618 ALA C C 1
ATOM 12084 O O . ALA C 1 466 ? 3.296 15.939 183.377 1.00 75.07 618 ALA C O 1
ATOM 12086 N N . THR C 1 467 ? 4.253 17.495 182.022 1.00 74.07 619 THR C N 1
ATOM 12087 C CA . THR C 1 467 ? 5.156 16.592 181.315 1.00 70.51 619 THR C CA 1
ATOM 12088 C C . THR C 1 467 ? 6.458 17.289 180.954 1.00 67.92 619 THR C C 1
ATOM 12089 O O . THR C 1 467 ? 6.578 18.510 181.067 1.00 67.82 619 THR C O 1
ATOM 12093 N N . THR C 1 468 ? 7.432 16.506 180.506 1.00 64.56 620 THR C N 1
ATOM 12094 C CA . THR C 1 468 ? 8.717 17.054 180.106 1.00 61.99 620 THR C CA 1
ATOM 12095 C C . THR C 1 468 ? 8.996 16.628 178.664 1.00 60.07 620 THR C C 1
ATOM 12096 O O . THR C 1 468 ? 8.309 15.756 178.129 1.00 60.10 620 THR C O 1
ATOM 12100 N N . ASN C 1 469 ? 9.986 17.254 178.033 1.00 57.57 621 ASN C N 1
ATOM 12101 C CA . ASN C 1 469 ? 10.323 16.928 176.655 1.00 54.36 621 ASN C CA 1
ATOM 12102 C C . ASN C 1 469 ? 11.164 15.671 176.552 1.00 52.53 621 ASN C C 1
ATOM 12103 O O . ASN C 1 469 ? 12.055 15.428 177.369 1.00 51.79 621 ASN C O 1
ATOM 12108 N N . CYS C 1 470 ? 10.869 14.863 175.544 1.00 50.21 622 CYS C N 1
ATOM 12109 C CA . CYS C 1 470 ? 11.628 13.654 175.326 1.00 47.67 622 CYS C CA 1
ATOM 12110 C C . CYS C 1 470 ? 12.202 13.644 173.921 1.00 47.16 622 CYS C C 1
ATOM 12111 O O . CYS C 1 470 ? 11.495 13.917 172.950 1.00 47.13 622 CYS C O 1
ATOM 12114 N N . TYR C 1 471 ? 13.493 13.325 173.830 1.00 46.22 623 TYR C N 1
ATOM 12115 C CA . TYR C 1 471 ? 14.210 13.254 172.557 1.00 44.43 623 TYR C CA 1
ATOM 12116 C C . TYR C 1 471 ? 14.038 11.921 171.848 1.00 44.01 623 TYR C C 1
ATOM 12117 O O . TYR C 1 471 ? 13.919 10.868 172.483 1.00 43.11 623 TYR C O 1
ATOM 12126 N N . ASN C 1 472 ? 14.077 11.981 170.521 1.00 43.65 624 ASN C N 1
ATOM 12127 C CA . ASN C 1 472 ? 13.938 10.800 169.678 1.00 42.99 624 ASN C CA 1
ATOM 12128 C C . ASN C 1 472 ? 14.887 10.921 168.485 1.00 43.60 624 ASN C C 1
ATOM 12129 O O . ASN C 1 472 ? 15.083 12.020 167.952 1.00 43.66 624 ASN C O 1
ATOM 12134 N N . SER C 1 473 ? 15.479 9.800 168.076 1.00 43.97 625 SER C N 1
ATOM 12135 C CA . SER C 1 473 ? 16.429 9.810 166.958 1.00 45.28 625 SER C CA 1
ATOM 12136 C C . SER C 1 473 ? 15.743 9.716 165.598 1.00 45.94 625 SER C C 1
ATOM 12137 O O . SER C 1 473 ? 16.333 10.041 164.560 1.00 47.22 625 SER C O 1
ATOM 12140 N N . GLN C 1 474 ? 14.502 9.256 165.591 1.00 45.50 626 GLN C N 1
ATOM 12141 C CA . GLN C 1 474 ? 13.796 9.139 164.335 1.00 45.67 626 GLN C CA 1
ATOM 12142 C C . GLN C 1 474 ? 12.318 8.892 164.525 1.00 45.95 626 GLN C C 1
ATOM 12143 O O . GLN C 1 474 ? 11.898 8.312 165.523 1.00 46.44 626 GLN C O 1
ATOM 12149 N N . ILE C 1 475 ? 11.523 9.361 163.575 1.00 45.74 627 ILE C N 1
ATOM 12150 C CA . ILE C 1 475 ? 10.096 9.162 163.658 1.00 44.80 627 ILE C CA 1
ATOM 12151 C C . ILE C 1 475 ? 9.894 7.656 163.710 1.00 44.56 627 ILE C C 1
ATOM 12152 O O . ILE C 1 475 ? 10.654 6.902 163.100 1.00 44.03 627 ILE C O 1
ATOM 12157 N N . LEU C 1 476 ? 8.896 7.206 164.457 1.00 44.95 628 LEU C N 1
ATOM 12158 C CA . LEU C 1 476 ? 8.672 5.774 164.590 1.00 46.47 628 LEU C CA 1
ATOM 12159 C C . LEU C 1 476 ? 8.445 5.049 163.271 1.00 48.19 628 LEU C C 1
ATOM 12160 O O . LEU C 1 476 ? 8.945 3.941 163.075 1.00 48.58 628 LEU C O 1
ATOM 12165 N N . MET C 1 477 ? 7.683 5.664 162.373 1.00 49.58 629 MET C N 1
ATOM 12166 C CA . MET C 1 477 ? 7.427 5.043 161.080 1.00 50.00 629 MET C CA 1
ATOM 12167 C C . MET C 1 477 ? 8.766 4.883 160.358 1.00 48.07 629 MET C C 1
ATOM 12168 O O . MET C 1 477 ? 9.022 3.851 159.758 1.00 48.38 629 MET C O 1
ATOM 12173 N N . THR C 1 478 ? 9.614 5.907 160.429 1.00 45.93 630 THR C N 1
ATOM 12174 C CA . THR C 1 478 ? 10.919 5.856 159.792 1.00 43.76 630 THR C CA 1
ATOM 12175 C C . THR C 1 478 ? 11.650 4.615 160.257 1.00 43.25 630 THR C C 1
ATOM 12176 O O . THR C 1 478 ? 12.338 3.958 159.486 1.00 42.98 630 THR C O 1
ATOM 12180 N N . SER C 1 479 ? 11.510 4.307 161.536 1.00 43.65 631 SER C N 1
ATOM 12181 C CA . SER C 1 479 ? 12.190 3.158 162.100 1.00 44.46 631 SER C CA 1
ATOM 12182 C C . SER C 1 479 ? 11.615 1.855 161.590 1.00 45.25 631 SER C C 1
ATOM 12183 O O . SER C 1 479 ? 12.358 0.966 161.184 1.00 45.17 631 SER C O 1
ATOM 12186 N N . GLN C 1 480 ? 10.291 1.748 161.608 1.00 46.61 632 GLN C N 1
ATOM 12187 C CA . GLN C 1 480 ? 9.612 0.554 161.131 1.00 48.80 632 GLN C CA 1
ATOM 12188 C C . GLN C 1 480 ? 9.969 0.241 159.694 1.00 49.10 632 GLN C C 1
ATOM 12189 O O . GLN C 1 480 ? 10.211 -0.909 159.342 1.00 50.31 632 GLN C O 1
ATOM 12195 N N . ARG C 1 481 ? 9.989 1.268 158.854 1.00 49.04 633 ARG C N 1
ATOM 12196 C CA . ARG C 1 481 ? 10.293 1.053 157.456 1.00 48.62 633 ARG C CA 1
ATOM 12197 C C . ARG C 1 481 ? 11.737 0.687 157.228 1.00 46.87 633 ARG C C 1
ATOM 12198 O O . ARG C 1 481 ? 12.025 -0.224 156.460 1.00 47.86 633 ARG C O 1
ATOM 12206 N N . LEU C 1 482 ? 12.655 1.375 157.886 1.00 44.49 634 LEU C N 1
ATOM 12207 C CA . LEU C 1 482 ? 14.038 1.007 157.711 1.00 43.33 634 LEU C CA 1
ATOM 12208 C C . LEU C 1 482 ? 14.201 -0.378 158.298 1.00 43.90 634 LEU C C 1
ATOM 12209 O O . LEU C 1 482 ? 15.072 -1.131 157.908 1.00 44.41 634 LEU C O 1
ATOM 12214 N N . ALA C 1 483 ? 13.346 -0.732 159.236 1.00 45.08 635 ALA C N 1
ATOM 12215 C CA . ALA C 1 483 ? 13.488 -2.030 159.852 1.00 46.62 635 ALA C CA 1
ATOM 12216 C C . ALA C 1 483 ? 13.056 -3.170 158.958 1.00 49.16 635 ALA C C 1
ATOM 12217 O O . ALA C 1 483 ? 13.859 -4.014 158.570 1.00 49.44 635 ALA C O 1
ATOM 12219 N N . GLU C 1 484 ? 11.768 -3.183 158.651 1.00 52.71 636 GLU C N 1
ATOM 12220 C CA . GLU C 1 484 ? 11.142 -4.222 157.854 1.00 56.19 636 GLU C CA 1
ATOM 12221 C C . GLU C 1 484 ? 11.321 -4.036 156.351 1.00 56.98 636 GLU C C 1
ATOM 12222 O O . GLU C 1 484 ? 10.966 -4.915 155.566 1.00 57.56 636 GLU C O 1
ATOM 12228 N N . GLY C 1 485 ? 11.874 -2.899 155.946 1.00 57.70 637 GLY C N 1
ATOM 12229 C CA . GLY C 1 485 ? 12.052 -2.648 154.526 1.00 58.76 637 GLY C CA 1
ATOM 12230 C C . GLY C 1 485 ? 13.424 -2.949 153.955 1.00 59.49 637 GLY C C 1
ATOM 12231 O O . GLY C 1 485 ? 14.301 -3.494 154.629 1.00 59.77 637 GLY C O 1
ATOM 12232 N N . ASN C 1 486 ? 13.598 -2.599 152.686 1.00 59.84 638 ASN C N 1
ATOM 12233 C CA . ASN C 1 486 ? 14.863 -2.802 152.004 1.00 60.30 638 ASN C CA 1
ATOM 12234 C C . ASN C 1 486 ? 15.094 -1.560 151.153 1.00 58.74 638 ASN C C 1
ATOM 12235 O O . ASN C 1 486 ? 14.663 -1.511 150.004 1.00 58.83 638 ASN C O 1
ATOM 12240 N N . TYR C 1 487 ? 15.746 -0.546 151.715 1.00 57.07 639 TYR C N 1
ATOM 12241 C CA . TYR C 1 487 ? 15.994 0.675 150.955 1.00 55.71 639 TYR C CA 1
ATOM 12242 C C . TYR C 1 487 ? 17.461 0.820 150.557 1.00 55.96 639 TYR C C 1
ATOM 12243 O O . TYR C 1 487 ? 18.360 0.330 151.241 1.00 56.85 639 TYR C O 1
ATOM 12252 N N . ASN C 1 488 ? 17.679 1.494 149.433 1.00 55.98 640 ASN C N 1
ATOM 12253 C CA . ASN C 1 488 ? 19.007 1.718 148.868 1.00 55.99 640 ASN C CA 1
ATOM 12254 C C . ASN C 1 488 ? 19.355 3.191 148.991 1.00 55.03 640 ASN C C 1
ATOM 12255 O O . ASN C 1 488 ? 18.531 4.049 148.688 1.00 56.10 640 ASN C O 1
ATOM 12260 N N . LEU C 1 489 ? 20.565 3.493 149.434 1.00 53.08 641 LEU C N 1
ATOM 12261 C CA . LEU C 1 489 ? 20.969 4.882 149.553 1.00 51.60 641 LEU C CA 1
ATOM 12262 C C . LEU C 1 489 ? 22.472 4.902 149.663 1.00 52.77 641 LEU C C 1
ATOM 12263 O O . LEU C 1 489 ? 23.034 4.282 150.560 1.00 52.90 641 LEU C O 1
ATOM 12268 N N . PRO C 1 490 ? 23.152 5.594 148.732 1.00 54.20 642 PRO C N 1
ATOM 12269 C CA . PRO C 1 490 ? 24.620 5.669 148.766 1.00 55.51 642 PRO C CA 1
ATOM 12270 C C . PRO C 1 490 ? 25.061 6.485 149.985 1.00 57.11 642 PRO C C 1
ATOM 12271 O O . PRO C 1 490 ? 24.710 7.657 150.111 1.00 57.82 642 PRO C O 1
ATOM 12275 N N . PRO C 1 491 ? 25.868 5.886 150.881 1.00 58.34 643 PRO C N 1
ATOM 12276 C CA . PRO C 1 491 ? 26.322 6.594 152.091 1.00 58.31 643 PRO C CA 1
ATOM 12277 C C . PRO C 1 491 ? 26.690 8.061 151.926 1.00 57.61 643 PRO C C 1
ATOM 12278 O O . PRO C 1 491 ? 26.444 8.871 152.817 1.00 58.92 643 PRO C O 1
ATOM 12282 N N . ASP C 1 492 ? 27.270 8.398 150.785 1.00 56.28 644 ASP C N 1
ATOM 12283 C CA . ASP C 1 492 ? 27.667 9.769 150.500 1.00 55.51 644 ASP C CA 1
ATOM 12284 C C . ASP C 1 492 ? 26.459 10.695 150.351 1.00 53.75 644 ASP C C 1
ATOM 12285 O O . ASP C 1 492 ? 26.600 11.917 150.287 1.00 54.66 644 ASP C O 1
ATOM 12290 N N . SER C 1 493 ? 25.273 10.103 150.308 1.00 50.84 645 SER C N 1
ATOM 12291 C CA . SER C 1 493 ? 24.046 10.863 150.133 1.00 48.10 645 SER C CA 1
ATOM 12292 C C . SER C 1 493 ? 23.032 10.676 151.255 1.00 45.98 645 SER C C 1
ATOM 12293 O O . SER C 1 493 ? 23.254 9.906 152.199 1.00 45.11 645 SER C O 1
ATOM 12296 N N . LEU C 1 494 ? 21.906 11.379 151.126 1.00 43.86 646 LEU C N 1
ATOM 12297 C CA . LEU C 1 494 ? 20.829 11.325 152.116 1.00 41.80 646 LEU C CA 1
ATOM 12298 C C . LEU C 1 494 ? 19.440 11.636 151.550 1.00 40.05 646 LEU C C 1
ATOM 12299 O O . LEU C 1 494 ? 19.268 12.573 150.784 1.00 38.40 646 LEU C O 1
ATOM 12304 N N . ALA C 1 495 ? 18.464 10.815 151.940 1.00 39.33 647 ALA C N 1
ATOM 12305 C CA . ALA C 1 495 ? 17.074 10.946 151.512 1.00 38.56 647 ALA C CA 1
ATOM 12306 C C . ALA C 1 495 ? 16.455 12.214 152.059 1.00 38.82 647 ALA C C 1
ATOM 12307 O O . ALA C 1 495 ? 16.207 12.320 153.260 1.00 38.92 647 ALA C O 1
ATOM 12309 N N . VAL C 1 496 ? 16.172 13.156 151.164 1.00 38.59 648 VAL C N 1
ATOM 12310 C CA . VAL C 1 496 ? 15.613 14.442 151.551 1.00 38.36 648 VAL C CA 1
ATOM 12311 C C . VAL C 1 496 ? 14.106 14.571 151.527 1.00 38.18 648 VAL C C 1
ATOM 12312 O O . VAL C 1 496 ? 13.443 14.057 150.634 1.00 38.27 648 VAL C O 1
ATOM 12316 N N . TYR C 1 497 ? 13.581 15.293 152.515 1.00 38.46 649 TYR C N 1
ATOM 12317 C CA . TYR C 1 497 ? 12.150 15.534 152.644 1.00 37.95 649 TYR C CA 1
ATOM 12318 C C . TYR C 1 497 ? 11.837 17.003 152.935 1.00 40.34 649 TYR C C 1
ATOM 12319 O O . TYR C 1 497 ? 12.575 17.687 153.664 1.00 41.21 649 TYR C O 1
ATOM 12328 N N . ARG C 1 498 ? 10.738 17.479 152.349 1.00 42.11 650 ARG C N 1
ATOM 12329 C CA . ARG C 1 498 ? 10.274 18.853 152.534 1.00 42.61 650 ARG C CA 1
ATOM 12330 C C . ARG C 1 498 ? 9.233 18.901 153.607 1.00 44.18 650 ARG C C 1
ATOM 12331 O O . ARG C 1 498 ? 8.144 18.341 153.470 1.00 43.59 650 ARG C O 1
ATOM 12339 N N . ILE C 1 499 ? 9.570 19.597 154.674 1.00 46.20 651 ILE C N 1
ATOM 12340 C CA . ILE C 1 499 ? 8.644 19.745 155.761 1.00 47.94 651 ILE C CA 1
ATOM 12341 C C . ILE C 1 499 ? 8.020 21.118 155.606 1.00 51.11 651 ILE C C 1
ATOM 12342 O O . ILE C 1 499 ? 8.729 22.122 155.562 1.00 51.23 651 ILE C O 1
ATOM 12347 N N . THR C 1 500 ? 6.693 21.155 155.491 1.00 54.37 652 THR C N 1
ATOM 12348 C CA . THR C 1 500 ? 5.982 22.420 155.343 1.00 58.01 652 THR C CA 1
ATOM 12349 C C . THR C 1 500 ? 5.036 22.671 156.507 1.00 60.12 652 THR C C 1
ATOM 12350 O O . THR C 1 500 ? 4.194 21.836 156.839 1.00 59.24 652 THR C O 1
ATOM 12354 N N . ASP C 1 501 ? 5.209 23.842 157.113 1.00 63.85 653 ASP C N 1
ATOM 12355 C CA . ASP C 1 501 ? 4.438 24.321 158.261 1.00 66.72 653 ASP C CA 1
ATOM 12356 C C . ASP C 1 501 ? 2.982 24.578 157.878 1.00 67.96 653 ASP C C 1
ATOM 12357 O O . ASP C 1 501 ? 2.649 24.656 156.696 1.00 69.08 653 ASP C O 1
ATOM 12362 N N . SER C 1 502 ? 2.114 24.709 158.873 1.00 68.96 654 SER C N 1
ATOM 12363 C CA . SER C 1 502 ? 0.702 24.953 158.594 1.00 70.79 654 SER C CA 1
ATOM 12364 C C . SER C 1 502 ? 0.477 26.352 158.017 1.00 71.86 654 SER C C 1
ATOM 12365 O O . SER C 1 502 ? -0.592 26.660 157.487 1.00 72.65 654 SER C O 1
ATOM 12368 N N . SER C 1 503 ? 1.503 27.188 158.118 1.00 72.18 655 SER C N 1
ATOM 12369 C CA . SER C 1 503 ? 1.456 28.540 157.590 1.00 72.55 655 SER C CA 1
ATOM 12370 C C . SER C 1 503 ? 2.163 28.505 156.235 1.00 73.27 655 SER C C 1
ATOM 12371 O O . SER C 1 503 ? 1.755 27.781 155.326 1.00 74.14 655 SER C O 1
ATOM 12374 N N . SER C 1 504 ? 3.227 29.284 156.102 1.00 73.08 656 SER C N 1
ATOM 12375 C CA . SER C 1 504 ? 3.989 29.312 154.866 1.00 72.91 656 SER C CA 1
ATOM 12376 C C . SER C 1 504 ? 5.455 29.237 155.239 1.00 71.84 656 SER C C 1
ATOM 12377 O O . SER C 1 504 ? 6.274 30.057 154.813 1.00 72.64 656 SER C O 1
ATOM 12380 N N . GLN C 1 505 ? 5.775 28.246 156.062 1.00 69.12 657 GLN C N 1
ATOM 12381 C CA . GLN C 1 505 ? 7.141 28.046 156.515 1.00 65.80 657 GLN C CA 1
ATOM 12382 C C . GLN C 1 505 ? 7.554 26.630 156.160 1.00 62.04 657 GLN C C 1
ATOM 12383 O O . GLN C 1 505 ? 6.724 25.729 156.190 1.00 62.10 657 GLN C O 1
ATOM 12389 N N . TRP C 1 506 ? 8.820 26.435 155.797 1.00 57.44 658 TRP C N 1
ATOM 12390 C CA . TRP C 1 506 ? 9.298 25.096 155.457 1.00 52.75 658 TRP C CA 1
ATOM 12391 C C . TRP C 1 506 ? 10.800 24.938 155.536 1.00 49.13 658 TRP C C 1
ATOM 12392 O O . TRP C 1 506 ? 11.547 2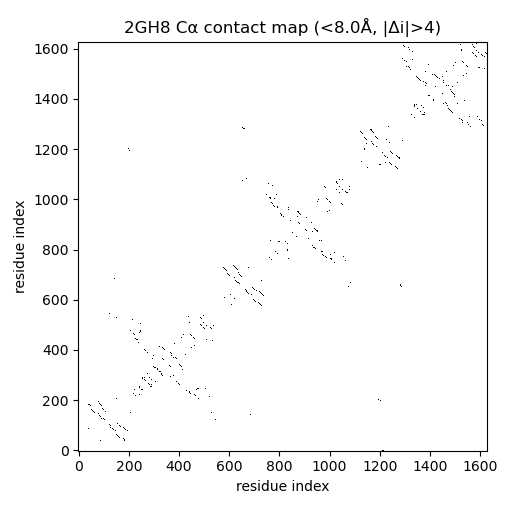5.913 155.487 1.00 47.74 658 TRP C O 1
ATOM 12403 N N . PHE C 1 507 ? 11.228 23.689 155.662 1.00 46.00 659 PHE C N 1
ATOM 12404 C CA . PHE C 1 507 ? 12.637 23.368 155.746 1.00 43.62 659 PHE C CA 1
ATOM 12405 C C . PHE C 1 507 ? 12.853 21.921 155.313 1.00 43.40 659 PHE C C 1
ATOM 12406 O O . PHE C 1 507 ? 11.979 21.063 155.489 1.00 42.21 659 PHE C O 1
ATOM 12414 N N . ASP C 1 508 ? 14.025 21.661 154.739 1.00 43.35 660 ASP C N 1
ATOM 12415 C CA . ASP C 1 508 ? 14.390 20.335 154.253 1.00 43.15 660 ASP C CA 1
ATOM 12416 C C . ASP C 1 508 ? 15.059 19.448 155.306 1.00 42.04 660 ASP C C 1
ATOM 12417 O O . ASP C 1 508 ? 15.940 19.893 156.045 1.00 43.26 660 ASP C O 1
ATOM 12422 N N . ILE C 1 509 ? 14.626 18.192 155.370 1.00 39.73 661 ILE C N 1
ATOM 12423 C CA . ILE C 1 509 ? 15.178 17.214 156.313 1.00 38.83 661 ILE C CA 1
ATOM 12424 C C . ILE C 1 509 ? 15.807 16.089 155.516 1.00 39.18 661 ILE C C 1
ATOM 12425 O O . ILE C 1 509 ? 15.134 15.476 154.690 1.00 39.97 661 ILE C O 1
ATOM 12430 N N . GLY C 1 510 ? 17.084 15.811 155.758 1.00 38.24 662 GLY C N 1
ATOM 12431 C CA . GLY C 1 510 ? 17.742 14.744 155.029 1.00 36.20 662 GLY C CA 1
ATOM 12432 C C . GLY C 1 510 ? 18.147 13.625 155.959 1.00 35.35 662 GLY C C 1
ATOM 12433 O O . GLY C 1 510 ? 18.728 13.879 157.009 1.00 35.69 662 GLY C O 1
ATOM 12434 N N . ILE C 1 511 ? 17.831 12.392 155.577 1.00 34.35 663 ILE C N 1
ATOM 12435 C CA . ILE C 1 511 ? 18.168 11.221 156.371 1.00 34.01 663 ILE C CA 1
ATOM 12436 C C . ILE C 1 511 ? 19.433 10.577 155.814 1.00 35.70 663 ILE C C 1
ATOM 12437 O O . ILE C 1 511 ? 19.474 10.225 154.641 1.00 35.90 663 ILE C O 1
ATOM 12442 N N . ASN C 1 512 ? 20.453 10.414 156.650 1.00 38.19 664 ASN C N 1
ATOM 12443 C CA . ASN C 1 512 ? 21.696 9.815 156.196 1.00 40.54 664 ASN C CA 1
ATOM 12444 C C . ASN C 1 512 ? 21.608 8.290 156.232 1.00 41.48 664 ASN C C 1
ATOM 12445 O O . ASN C 1 512 ? 20.650 7.724 156.764 1.00 40.16 664 ASN C O 1
ATOM 12450 N N . HIS C 1 513 ? 22.598 7.623 155.652 1.00 43.34 665 HIS C N 1
ATOM 12451 C CA . HIS C 1 513 ? 22.567 6.173 155.588 1.00 45.22 665 HIS C CA 1
ATOM 12452 C C . HIS C 1 513 ? 22.433 5.522 156.952 1.00 45.42 665 HIS C C 1
ATOM 12453 O O . HIS C 1 513 ? 21.761 4.503 157.091 1.00 43.74 665 HIS C O 1
ATOM 12460 N N . ASP C 1 514 ? 23.072 6.118 157.953 1.00 46.53 666 ASP C N 1
ATOM 12461 C CA . ASP C 1 514 ? 23.025 5.591 159.310 1.00 48.04 666 ASP C CA 1
ATOM 12462 C C . ASP C 1 514 ? 21.623 5.603 159.903 1.00 47.57 666 ASP C C 1
ATOM 12463 O O . ASP C 1 514 ? 21.289 4.746 160.722 1.00 48.35 666 ASP C O 1
ATOM 12468 N N . GLY C 1 515 ? 20.815 6.583 159.515 1.00 45.94 667 GLY C N 1
ATOM 12469 C CA . GLY C 1 515 ? 19.467 6.641 160.030 1.00 43.84 667 GLY C CA 1
ATOM 12470 C C . GLY C 1 515 ? 19.106 7.923 160.742 1.00 43.35 667 GLY C C 1
ATOM 12471 O O . GLY C 1 515 ? 17.993 8.053 161.246 1.00 44.19 667 GLY C O 1
ATOM 12472 N N . PHE C 1 516 ? 20.021 8.881 160.790 1.00 42.18 668 PHE C N 1
ATOM 12473 C CA . PHE C 1 516 ? 19.716 10.137 161.466 1.00 41.87 668 PHE C CA 1
ATOM 12474 C C . PHE C 1 516 ? 19.284 11.226 160.503 1.00 41.37 668 PHE C C 1
ATOM 12475 O O . PHE C 1 516 ? 19.764 11.294 159.378 1.00 41.27 668 PHE C O 1
ATOM 12483 N N . SER C 1 517 ? 18.379 12.086 160.952 1.00 40.80 669 SER C N 1
ATOM 12484 C CA . SER C 1 517 ? 17.893 13.163 160.096 1.00 39.71 669 SER C CA 1
ATOM 12485 C C . SER C 1 517 ? 18.709 14.448 160.294 1.00 38.58 669 SER C C 1
ATOM 12486 O O . SER C 1 517 ? 19.184 14.724 161.392 1.00 38.64 669 SER C O 1
ATOM 12489 N N . TYR C 1 518 ? 18.882 15.223 159.227 1.00 37.49 670 TYR C N 1
ATOM 12490 C CA . TYR C 1 518 ? 19.633 16.470 159.295 1.00 35.31 670 TYR C CA 1
ATOM 12491 C C . TYR C 1 518 ? 18.810 17.651 158.828 1.00 35.78 670 TYR C C 1
ATOM 12492 O O . TYR C 1 518 ? 17.728 17.503 158.253 1.00 34.76 670 TYR C O 1
ATOM 12501 N N . VAL C 1 519 ? 19.349 18.839 159.052 1.00 36.89 671 VAL C N 1
ATOM 12502 C CA . VAL C 1 519 ? 18.671 20.046 158.637 1.00 38.29 671 VAL C CA 1
ATOM 12503 C C . VAL C 1 519 ? 19.697 21.067 158.174 1.00 39.70 671 VAL C C 1
ATOM 12504 O O . VAL C 1 519 ? 20.853 21.040 158.598 1.00 38.81 671 VAL C O 1
ATOM 12508 N N . GLY C 1 520 ? 19.272 21.963 157.291 1.00 41.60 672 GLY C N 1
ATOM 12509 C CA . GLY C 1 520 ? 20.183 22.964 156.773 1.00 43.94 672 GLY C CA 1
ATOM 12510 C C . GLY C 1 520 ? 20.408 24.141 157.698 1.00 45.70 672 GLY C C 1
ATOM 12511 O O . GLY C 1 520 ? 21.071 25.106 157.326 1.00 46.03 672 GLY C O 1
ATOM 12512 N N . LEU C 1 521 ? 19.849 24.073 158.899 1.00 48.01 673 LEU C N 1
ATOM 12513 C CA . LEU C 1 521 ? 20.009 25.154 159.852 1.00 50.62 673 LEU C CA 1
ATOM 12514 C C . LEU C 1 521 ? 20.675 24.673 161.123 1.00 53.47 673 LEU C C 1
ATOM 12515 O O . LEU C 1 521 ? 20.703 23.475 161.409 1.00 53.85 673 LEU C O 1
ATOM 12520 N N . SER C 1 522 ? 21.197 25.628 161.884 1.00 56.53 674 SER C N 1
ATOM 12521 C CA . SER C 1 522 ? 21.858 25.346 163.142 1.00 59.21 674 SER C CA 1
ATOM 12522 C C . SER C 1 522 ? 20.873 25.457 164.299 1.00 61.26 674 SER C C 1
ATOM 12523 O O . SER C 1 522 ? 21.230 25.231 165.449 1.00 61.94 674 SER C O 1
ATOM 12526 N N . ASP C 1 523 ? 19.628 25.789 163.985 1.00 63.89 675 ASP C N 1
ATOM 12527 C CA . ASP C 1 523 ? 18.603 25.934 165.007 1.00 67.86 675 ASP C CA 1
ATOM 12528 C C . ASP C 1 523 ? 17.286 26.281 164.319 1.00 68.81 675 ASP C C 1
ATOM 12529 O O . ASP C 1 523 ? 17.193 27.274 163.593 1.00 68.87 675 ASP C O 1
ATOM 12534 N N . LEU C 1 524 ? 16.274 25.448 164.532 1.00 69.99 676 LEU C N 1
ATOM 12535 C CA . LEU C 1 524 ? 14.962 25.678 163.943 1.00 71.30 676 LEU C CA 1
ATOM 12536 C C . LEU C 1 524 ? 14.131 26.496 164.901 1.00 73.96 676 LEU C C 1
ATOM 12537 O O . LEU C 1 524 ? 14.278 26.385 166.117 1.00 74.08 676 LEU C O 1
ATOM 12542 N N . PRO C 1 525 ? 13.230 27.322 164.360 1.00 76.72 677 PRO C N 1
ATOM 12543 C CA . PRO C 1 525 ? 12.347 28.178 165.159 1.00 79.33 677 PRO C CA 1
ATOM 12544 C C . PRO C 1 525 ? 11.357 27.386 166.033 1.00 81.51 677 PRO C C 1
ATOM 12545 O O . PRO C 1 525 ? 11.042 26.232 165.734 1.00 81.49 677 PRO C O 1
ATOM 12549 N N . ASN C 1 526 ? 10.885 28.004 167.119 1.00 83.96 678 ASN C N 1
ATOM 12550 C CA . ASN C 1 526 ? 9.937 27.355 168.038 1.00 86.29 678 ASN C CA 1
ATOM 12551 C C . ASN C 1 526 ? 8.497 27.474 167.556 1.00 86.60 678 ASN C C 1
ATOM 12552 O O . ASN C 1 526 ? 7.741 26.497 167.548 1.00 86.71 678 ASN C O 1
ATOM 12557 N N . ASP C 1 527 ? 8.125 28.686 167.166 1.00 86.73 679 ASP C N 1
ATOM 12558 C CA . ASP C 1 527 ? 6.789 28.963 166.659 1.00 87.02 679 ASP C CA 1
ATOM 12559 C C . ASP C 1 527 ? 6.576 28.240 165.324 1.00 85.62 679 ASP C C 1
ATOM 12560 O O . ASP C 1 527 ? 7.022 28.707 164.275 1.00 85.63 679 ASP C O 1
ATOM 12565 N N . LEU C 1 528 ? 5.899 27.100 165.364 1.00 83.09 680 LEU C N 1
ATOM 12566 C CA . LEU C 1 528 ? 5.628 26.340 164.152 1.00 80.52 680 LEU C CA 1
ATOM 12567 C C . LEU C 1 528 ? 4.274 25.668 164.268 1.00 80.29 680 LEU C C 1
ATOM 12568 O O . LEU C 1 528 ? 4.123 24.731 165.050 1.00 81.83 680 LEU C O 1
ATOM 12573 N N . SER C 1 529 ? 3.290 26.147 163.508 1.00 78.58 681 SER C N 1
ATOM 12574 C CA . SER C 1 529 ? 1.952 25.554 163.539 1.00 77.01 681 SER C CA 1
ATOM 12575 C C . SER C 1 529 ? 2.213 24.085 163.236 1.00 75.41 681 SER C C 1
ATOM 12576 O O . SER C 1 529 ? 2.439 23.724 162.086 1.00 75.26 681 SER C O 1
ATOM 12579 N N . PHE C 1 530 ? 2.150 23.229 164.248 1.00 73.46 682 PHE C N 1
ATOM 12580 C CA . PHE C 1 530 ? 2.507 21.843 164.020 1.00 71.73 682 PHE C CA 1
ATOM 12581 C C . PHE C 1 530 ? 1.709 20.893 163.149 1.00 71.30 682 PHE C C 1
ATOM 12582 O O . PHE C 1 530 ? 2.100 19.731 162.997 1.00 74.71 682 PHE C O 1
ATOM 12590 N N . PRO C 1 531 ? 0.572 21.327 162.601 1.00 67.86 683 PRO C N 1
ATOM 12591 C CA . PRO C 1 531 ? -0.070 20.305 161.767 1.00 64.82 683 PRO C CA 1
ATOM 12592 C C . PRO C 1 531 ? 0.748 20.214 160.460 1.00 62.83 683 PRO C C 1
ATOM 12593 O O . PRO C 1 531 ? 0.234 20.480 159.381 1.00 65.15 683 PRO C O 1
ATOM 12597 N N . LEU C 1 532 ? 2.030 19.854 160.587 1.00 59.13 684 LEU C N 1
ATOM 12598 C CA . LEU C 1 532 ? 2.988 19.742 159.478 1.00 55.68 684 LEU C CA 1
ATOM 12599 C C . LEU C 1 532 ? 2.684 18.719 158.390 1.00 55.68 684 LEU C C 1
ATOM 12600 O O . LEU C 1 532 ? 1.880 17.807 158.581 1.00 55.66 684 LEU C O 1
ATOM 12605 N N . THR C 1 533 ? 3.354 18.878 157.248 1.00 55.63 685 THR C N 1
ATOM 12606 C CA . THR C 1 533 ? 3.207 17.954 156.122 1.00 55.83 685 THR C CA 1
ATOM 12607 C C . THR C 1 533 ? 4.560 17.681 155.483 1.00 55.98 685 THR C C 1
ATOM 12608 O O . THR C 1 533 ? 5.459 18.525 155.507 1.00 56.27 685 THR C O 1
ATOM 12612 N N . SER C 1 534 ? 4.699 16.495 154.909 1.00 56.07 686 SER C N 1
ATOM 12613 C CA . SER C 1 534 ? 5.947 16.110 154.286 1.00 56.32 686 SER C CA 1
ATOM 12614 C C . SER C 1 534 ? 5.781 15.618 152.861 1.00 56.50 686 SER C C 1
ATOM 12615 O O . SER C 1 534 ? 4.737 15.081 152.478 1.00 56.97 686 SER C O 1
ATOM 12618 N N . THR C 1 535 ? 6.838 15.800 152.083 1.00 55.91 687 THR C N 1
ATOM 12619 C CA . THR C 1 535 ? 6.841 15.390 150.696 1.00 55.41 687 THR C CA 1
ATOM 12620 C C . THR C 1 535 ? 8.266 15.084 150.247 1.00 53.70 687 THR C C 1
ATOM 12621 O O . THR C 1 535 ? 9.155 15.933 150.330 1.00 52.82 687 THR C O 1
ATOM 12625 N N . PHE C 1 536 ? 8.475 13.854 149.787 1.00 52.06 688 PHE C N 1
ATOM 12626 C CA . PHE C 1 536 ? 9.791 13.417 149.341 1.00 50.49 688 PHE C CA 1
ATOM 12627 C C . PHE C 1 536 ? 10.307 14.256 148.174 1.00 49.85 688 PHE C C 1
ATOM 12628 O O . PHE C 1 536 ? 9.574 14.538 147.227 1.00 49.28 688 PHE C O 1
ATOM 12636 N N . MET C 1 537 ? 11.572 14.654 148.254 1.00 49.43 689 MET C N 1
ATOM 12637 C CA . MET C 1 537 ? 12.194 15.470 147.217 1.00 49.79 689 MET C CA 1
ATOM 12638 C C . MET C 1 537 ? 13.151 14.656 146.354 1.00 49.92 689 MET C C 1
ATOM 12639 O O . MET C 1 537 ? 13.238 14.864 145.143 1.00 50.44 689 MET C O 1
ATOM 12644 N N . GLY C 1 538 ? 13.867 13.731 146.984 1.00 50.05 690 GLY C N 1
ATOM 12645 C CA . GLY C 1 538 ? 14.820 12.909 146.261 1.00 50.29 690 GLY C CA 1
ATOM 12646 C C . GLY C 1 538 ? 16.083 12.633 147.059 1.00 50.06 690 GLY C C 1
ATOM 12647 O O . GLY C 1 538 ? 16.085 12.717 148.283 1.00 51.28 690 GLY C O 1
ATOM 12648 N N . VAL C 1 539 ? 17.170 12.315 146.371 1.00 48.71 691 VAL C N 1
ATOM 12649 C CA . VAL C 1 539 ? 18.408 12.028 147.067 1.00 47.88 691 VAL C CA 1
ATOM 12650 C C . VAL C 1 539 ? 19.468 13.058 146.716 1.00 48.84 691 VAL C C 1
ATOM 12651 O O . VAL C 1 539 ? 19.718 13.302 145.541 1.00 50.43 691 VAL C O 1
ATOM 12655 N N . GLN C 1 540 ? 20.078 13.678 147.724 1.00 49.41 692 GLN C N 1
ATOM 12656 C CA . GLN C 1 540 ? 21.114 14.678 147.472 1.00 49.99 692 GLN C CA 1
ATOM 12657 C C . GLN C 1 540 ? 22.387 14.307 148.199 1.00 48.99 692 GLN C C 1
ATOM 12658 O O . GLN C 1 540 ? 22.399 13.387 149.010 1.00 48.14 692 GLN C O 1
ATOM 12664 N N . LEU C 1 541 ? 23.457 15.033 147.906 1.00 49.25 693 LEU C N 1
ATOM 12665 C CA . LEU C 1 541 ? 24.723 14.770 148.562 1.00 49.98 693 LEU C CA 1
ATOM 12666 C C . LEU C 1 541 ? 24.725 15.334 149.944 1.00 51.18 693 LEU C C 1
ATOM 12667 O O . LEU C 1 541 ? 24.010 16.282 150.261 1.00 51.28 693 LEU C O 1
ATOM 12672 N N . ALA C 1 542 ? 25.556 14.743 150.773 1.00 52.94 694 ALA C N 1
ATOM 12673 C CA . ALA C 1 542 ? 25.646 15.207 152.120 1.00 55.52 694 ALA C CA 1
ATOM 12674 C C . ALA C 1 542 ? 26.409 16.523 152.173 1.00 57.52 694 ALA C C 1
ATOM 12675 O O . ALA C 1 542 ? 26.076 17.383 152.975 1.00 58.57 694 ALA C O 1
ATOM 12677 N N . ARG C 1 543 ? 27.424 16.708 151.336 1.00 58.90 695 ARG C N 1
ATOM 12678 C CA . ARG C 1 543 ? 28.147 17.969 151.403 1.00 60.25 695 ARG C CA 1
ATOM 12679 C C . ARG C 1 543 ? 27.394 19.100 150.725 1.00 59.03 695 ARG C C 1
ATOM 12680 O O . ARG C 1 543 ? 27.993 20.033 150.189 1.00 59.48 695 ARG C O 1
ATOM 12688 N N . VAL C 1 544 ? 26.071 19.015 150.751 1.00 57.61 696 VAL C N 1
ATOM 12689 C CA . VAL C 1 544 ? 25.246 20.054 150.158 1.00 57.09 696 VAL C CA 1
ATOM 12690 C C . VAL C 1 544 ? 24.225 20.555 151.164 1.00 56.42 696 VAL C C 1
ATOM 12691 O O . VAL C 1 544 ? 23.324 19.815 151.557 1.00 56.44 696 VAL C O 1
ATOM 12695 N N . LYS C 1 545 ? 24.373 21.816 151.566 1.00 55.55 697 LYS C N 1
ATOM 12696 C CA . LYS C 1 545 ? 23.481 22.447 152.536 1.00 54.91 697 LYS C CA 1
ATOM 12697 C C . LYS C 1 545 ? 22.034 22.274 152.095 1.00 53.95 697 LYS C C 1
ATOM 12698 O O . LYS C 1 545 ? 21.700 22.556 150.948 1.00 53.96 697 LYS C O 1
ATOM 12704 N N . LEU C 1 546 ? 21.177 21.821 153.004 1.00 52.86 698 LEU C N 1
ATOM 12705 C CA . LEU C 1 546 ? 19.767 21.606 152.680 1.00 52.67 698 LEU C CA 1
ATOM 12706 C C . LEU C 1 546 ? 18.962 22.891 152.613 1.00 54.14 698 LEU C C 1
ATOM 12707 O O . LEU C 1 546 ? 19.253 23.861 153.308 1.00 54.79 698 LEU C O 1
ATOM 12712 N N . ALA C 1 547 ? 17.919 22.886 151.795 1.00 55.10 699 ALA C N 1
ATOM 12713 C CA . ALA C 1 547 ? 17.099 24.074 151.650 1.00 56.55 699 ALA C CA 1
ATOM 12714 C C . ALA C 1 547 ? 16.220 24.396 152.864 1.00 57.88 699 ALA C C 1
ATOM 12715 O O . ALA C 1 547 ? 15.987 23.542 153.733 1.00 56.67 699 ALA C O 1
ATOM 12717 N N . SER C 1 548 ? 15.741 25.645 152.897 1.00 60.16 700 SER C N 1
ATOM 12718 C CA . SER C 1 548 ? 14.894 26.159 153.975 1.00 62.95 700 SER C CA 1
ATOM 12719 C C . SER C 1 548 ? 14.438 27.610 153.755 1.00 65.68 700 SER C C 1
ATOM 12720 O O . SER C 1 548 ? 15.225 28.462 153.343 1.00 66.73 700 SER C O 1
ATOM 12723 N N . LYS C 1 549 ? 13.168 27.884 154.053 1.00 68.57 701 LYS C N 1
ATOM 12724 C CA . LYS C 1 549 ? 12.583 29.223 153.908 1.00 71.42 701 LYS C CA 1
ATOM 12725 C C . LYS C 1 549 ? 11.897 29.525 155.244 1.00 74.71 701 LYS C C 1
ATOM 12726 O O . LYS C 1 549 ? 10.683 29.684 155.297 1.00 75.96 701 LYS C O 1
ATOM 12732 N N . VAL C 1 550 ? 12.676 29.590 156.322 1.00 78.29 702 VAL C N 1
ATOM 12733 C CA . VAL C 1 550 ? 12.127 29.854 157.653 1.00 81.56 702 VAL C CA 1
ATOM 12734 C C . VAL C 1 550 ? 12.290 31.326 158.047 1.00 85.22 702 VAL C C 1
ATOM 12735 O O . VAL C 1 550 ? 12.437 32.186 157.177 1.00 86.23 702 VAL C O 1
ATOM 12739 N N . LYS C 1 551 ? 12.266 31.609 159.351 1.00 88.62 703 LYS C N 1
ATOM 12740 C CA . LYS C 1 551 ? 12.410 32.975 159.864 1.00 91.81 703 LYS C CA 1
ATOM 12741 C C . LYS C 1 551 ? 11.215 33.869 159.516 1.00 93.06 703 LYS C C 1
ATOM 12742 O O . LYS C 1 551 ? 10.202 33.346 158.997 1.00 93.66 703 LYS C O 1
#

Sequence (1629 aa):
EIVTEEQGTVVQQQPAPAPTALATLATASTGKSVEQEWMTFFSYHTSINWSTVESQGKILYSQALNPSINPYLDHIAKLYSTWSGGIDVRFTVSGSGVFGGKLAALLVPPGVEPIESVSMLQYPHVLFDARQTEPVIFTIPDIRKTLFHSMDETDTTKLVIMVYNELINPYENGVENKTTCSITVETRPSADFTFALLKPPGSLIKHGSIPSDLIPRNSAHWMGNRWWSTISGFSVQPRVFQSNRHFDFDSTTTGWSTPYYVPIEIKIQGKVGSNNKWFHVIDTDKALVPGIPDGWPDTTIPDETKATNGNFSYGESYRAGSTTIKPNENSTHFKGTYICGTLSTVEIPENDEQQIKTEAEKKSQTMYVVTADFKDTIVKPQHKISPQKLVVYFDGPEKDLTMSATLSPLGYTLVDEQPVGSVSSRVVRIATLPEAFTQGGNYPIFYVNKIKVGYFDRATTNCYNSQILMTSQRLAEGNYNLPPDSLAVYRITDSSSQWFDIGINHDGFSYVGLSDLPNDLSFPLTSTFMGVQLARVKLASKVKTEEQGTVVQQQPAPAPTALATLATASTGKSVEQEWMTFFSYHTSINWSTVESQGKILYSQALNPSINPYLDHIAKLYSTWSGGIDVRFTVSGSGVFGGKLAALLVPPGVEPIESVSMLQYPHVLFDARQTEPVIFTIPDIRKTLFHSMDETDTTKLVIMVYNELINPYENGVENKTTCSITVETRPSADFTFALLKPPGSLIKHGSIPSDLIPRNSAHWMGNRWWSTISGFSVQPRVFQSNRHFDFDSTTTGWSTPYYVPIEIKIQGKVGSNNKWFHVIDTDKALVPGIPDGWPDTTIPDETKATNGNFSYGESYRAGSTTIKPNENSTHFKGTYICGTLSTVEIPENDEQQIKTEAEKKSQTMYVVTADFKDTIVKPQHKISPQKLVVYFDGPEKDLTMSATLSPLGYTLVDEQPVGSVSSRVVRIATLPEAFTQGGNYPIFYVNKIKVGYFDRATTNCYNSQILMTSQRLAEGNYNLPPDSLAVYRITDSSSQWFDIGINHDGFSYVGLSDLPNDLSFPLTSTFMGVQLARVKLASKVKEIVTEEQGTVVQQQPAPAPTALATLATASTGKSVEQEWMTFFSYHTSINWSTVESQGKILYSQALNPSINPYLDHIAKLYSTWSGGIDVRFTVSGSGVFGGKLAALLVPPGVEPIESVSMLQYPHVLFDARQTEPVIFTIPDIRKTLFHSMDETDTTKLVIMVYNELINPYENGVENKTTCSITVETRPSADFTFALLKPPGSLIKHGSIPSDLIPRNSAHWMGNRWWSTISGFSVQPRVFQSNRHFDFDSTTTGWSTPYYVPIEIKIQGKVGSNNKWFHVIDTDKALVPGIPDGWPDTTIPDETKATNGNFSYGESYRAGSTTIKPNENSTHFKGTYICGTLSTVEIPENDEQQIKTEAEKKSQTMYVVTADFKDTIVKPQHKISPQKLVVYFDGPEKDLTMSATLSPLGYTLVDEQPVGSVSSRVVRIATLPEAFTQGGNYPIFYVNKIKVGYFDRATTNCYNSQILMTSQRLAEGNYNLPPDSLAVYRITDSSSQWFDIGINHDGFSYVGLSDLPNDLSFPLTSTFMGVQLARVKLASKVK

B-factor: mean 54.49, std 27.67, range [10.75, 144.34]

InterPro domains:
  IPR004005 Calicivirus coat protein [PF00915] (138-420)
  IPR029053 Viral coat protein subunit [G3DSA:2.60.120.20] (153-354)
  IPR033703 Picornavirus/Calicivirus coat protein [cd00205] (195-353)

Foldseek 3Di:
DDADDVDDDDDDDDPDDDVVVVVCVCCVVVVDDDDPVLQPDWDWQDKFKAALPDAAQDWRAKFFFDLNSAPVSVVCVLFFFWKFWKKKKKKDWDDDLQKWFKKKKDKAFFPDADDSDNVVVVDDIDIDINNDDHIDMDIRTWDDPDPTGGQADGRTIMMIIGGHGRMDGPDPPDDFGDDMIMMIMIMHGDPGIDGDHTDPPPDARVFFHFPFCLDPFWQQQFAFQQDRFRFQDKWFDQKDWAAALFAFLQLDGLHKAHLDFDWWKWKWWAAAPDDFFKTWTQATDDTPDGQDTHHAHWFKDDFKDWRDDDDWFFDPQPPPDDDDHDLVRGPDRLAFFFWWDKDKAFDQDDPPGDPVVVQRVDGDDIKTWHFFDDDDTMTGIDLADGSGRIMIGDPHHNRGTMMIMIIGTQAHADRIQDAAPPDPVGTNSNDHMDMDGADQQKTWMWGWGWGQYPPDDRHTHIHTHQGTSSSSNCSNPHTHDADDQKFWWKWKDAPPNWIWIWTQDRRGIIITRDNTDDSPTHPRMGMGTRGMHGNNGRTDTGRD/DDDPDDDDDDPVDPPDPVVVVVVCVVVVDDDDPVLQVDWDFQDKFKAKLVDAFLAWGAKFFFDLNSADVSVVCCLFFFWKFAKKKKKKDWADDPQKWFKKKKDKAAFPDFDFSGCVVVVDDIDIDINNDDDIDIDIHGWDDPDPTDGQQDGRTIMMIITGHHRMGHDVDDPPPDMDIIMMTMIMHTDPPIDGDHTDDPPDARVFFHAPFPLDDFWLVQFAFQQGRFGFDDKWFDQKDWAFALFAFLVLDGQHKAHLDFDKWKWKWWAAADAQAFKTATDATDDTRPPLDTHNAHFFAADFKDWRHDDAWWADCQPPPPHPGHDLVRGPDPLAFWFWWAKDKAFDQDDPDDRPCVVVRPDGDDTKTWHFFAPDSTMTGIDQADDSGRTMIGDPDDNHGGMMIMIIGTAAHEHRDQDAPPPDPSGGHGHDDMDMDGDDALKTFMWGKGWGQYGPDDSDTHIYTHQGGSSSSVCSNPGNHDDPQQKFFKKKKDAPDRWIFIWTAGSRGGIITNHSTDDDPGNPRMGMGTSGMRGPNHRTGTDDD/DDADPVDDDDDDDDPDDDCVVVVVVCCVVVVDDDDLCLQVDWDFQFKFKAKLVDAAQAWGDKAFFALVSDPSSVVVLVQFFWKFWKKKKKKAADDDPQKWFKKKKDKAAFPDDDARGNVVVVHDIDMDIRHDHPIDMDIHGWDDPDPTDGQADDRTMMMIMTTHTRMDHPVQPDDVRMDIIMMTMTIHGDPPIDGDHGDDDPDDDPAFHAPFCLDDFWLVQQAFQQHRFRFDDKFFDQKFWAFALFAFLQLDGLHKAHLDFDKWKWKWWAAAPFAQWKTWTDQGDDIDPRQDTHSAHFFADDFKDWSDDFDWFAAPQDPPDDGFHDLVRTPGVLAWFFKWFKAKAKDADPCRDPCRVVVRPDGGDIKGWHFFDDPRTMTGRDLADDSTRTMITDRDDHHGITMIMIIGGAAHAHGHQDAAPPDPRGGRGHPDMDMDGAQQQKTFMWGWGWGFHPDPPTHTHIYTHQGGSSSSNCSNPGNHHADQQKWWKKWKQFPPGWIWIWTAGSGGTIITRDSGADDDTNRRIGMGTRGMDGPNGRTDTDHD

Organism: San Miguel sea lion virus serotype 4 (NCBI:txid36407)

Nearest PDB structures (foldseek):
  2gh8-assembly1_A  TM=1.002E+00  e=0.000E+00  San Miguel sea lion virus 4
  3zue-assembly1_B  TM=6.559E-01  e=4.796E-39  Rabbit hemorrhagic disease virus
  9jjj-assembly1_B  TM=6.403E-01  e=1.295E-35  Rabbit hemorrhagic disease virus 2
  9jji-assembly1_D  TM=5.638E-01  e=2.367E-34  Rabbit hemorrhagic disease virus 2
  3j1p-assembly1_C  TM=6.640E-01  e=1.788E-31  Rabbit hemorrhagic disease virus

Radius of gyration: 38.06 Å; Cα contacts (8 Å, |Δi|>4): 4107; chains: 3; bounding box: 105×99×98 Å

Solvent-accessible surface area: 75072 Å² total; per-residue (Å²): 158,63,39,58,104,172,87,61,130,132,104,154,133,177,115,73,104,56,110,102,55,96,53,79,118,54,61,78,102,94,54,78,106,77,130,75,77,44,53,86,84,27,11,136,41,21,48,11,42,0,2,20,82,8,50,77,3,88,19,1,3,20,18,26,1,22,5,52,4,0,63,91,2,61,122,26,12,137,106,51,1,1,0,17,4,0,0,14,1,72,0,36,6,78,32,47,72,66,23,10,12,61,0,0,0,0,39,0,5,19,5,2,6,10,45,86,36,59,32,0,16,138,21,94,61,25,51,0,9,1,158,60,119,132,47,25,94,28,57,1,52,24,32,63,64,19,75,32,2,5,29,18,32,43,51,2,1,8,2,0,1,0,0,61,61,78,2,103,22,101,119,146,128,42,144,156,48,87,44,43,9,45,0,32,1,36,0,63,3,15,96,87,4,77,33,38,57,81,37,0,42,51,8,38,15,19,67,1,38,35,1,51,56,0,9,13,180,72,8,78,121,0,68,0,0,15,8,104,17,71,5,47,16,21,22,18,53,95,58,0,11,0,0,4,12,5,10,25,1,43,7,23,17,17,5,0,0,40,9,88,62,66,83,3,52,6,85,0,87,6,46,96,72,45,132,16,25,2,1,71,8,87,71,17,118,147,46,75,26,94,24,5,1,17,10,0,10,5,1,3,7,29,95,109,27,147,10,79,77,20,120,58,44,16,18,137,17,15,124,113,72,118,110,120,40,114,95,126,35,10,73,2,55,6,34,0,0,5,25,1,28,32,120,17,80,21,122,88,32,141,148,107,66,98,94,7,114,73,28,26,139,137,181,44,86,54,1,36,0,0,0,1,48,25,156,130,99,50,0,80,46,31,66,77,9,20,56,132,52,2,0,0,11,15,85,12,3,93,63,65,16,51,16,43,4,51,1,48,24,79,4,10,0,19,13,28,122,85,28,8,2,31,41,16,75,54,0,0,70,37,16,59,22,28,70,5,109,50,102,80,19,2,58,0,0,2,2,13,0,109,0,118,12,32,94,58,127,226,30,62,19,76,0,20,0,0,1,0,6,45,4,0,20,90,0,18,113,23,15,24,40,14,42,127,95,9,5,0,0,1,20,1,27,12,68,72,32,31,10,3,4,0,0,2,25,74,74,1,0,3,13,0,6,35,75,114,16,28,139,120,19,47,49,94,2,55,3,57,44,8,13,25,31,22,17,99,37,124,5,25,34,18,29,204,206,172,136,84,64,126,130,109,178,112,160,120,56,108,84,78,104,66,119,57,86,117,54,63,78,98,101,54,95,102,72,121,78,71,47,68,86,82,30,12,125,43,40,56,15,75,0,6,29,85,10,62,88,6,40,20,8,5,23,14,23,0,17,3,55,2,0,66,90,5,51,119,36,7,142,100,53,5,4,0,22,0,2,0,10,0,68,0,44,5,76,35,45,58,53,22,16,10,40,0,0,4,6,59,0,4,23,18,2,4,12,42,72,32,73,22,0,25,132,30,71,35,31,11,1,11,0,128,28,133,140,46,9,78,27,78,0,55,26,46,65,65,16,75,30,4,7,32,25,36,49,46,0,0,12,1,0,1,0,0,66,65,85,5,99,20,72,183,50,91,87,114,169,79,88,37,72,0,55,2,46,0,32,0,75,3,12,103,93,9,86,31,46,63,86,45,0,47,46,5,46,17,34,103,3,36,37,0,52,52,0,7,2,119,67,7,77,102,0,84,0,0,14,10,95,21,78,4,48,19,29,23,16,56,92,50,0,11,1,0,6,14,5,17,25,4,69,31,76,35,38,5,0,0,36,10,88,66,66,73,4,59,6,80,0,91,7,155,82,71,30,143,16,24,6,16,72,11,84,77,16,108,159,42,91,38,117,33,5,1,14,14,0,14,10,2,4,2,25,93,104,28,150,6,68,62,22,113,55,46,13,23,140,15,19,118,114,80,62,147,86,49,117,88,128,58,7,69,1,64,6,36,0,0,7,28,0,18,27,114,28,75,20,124,78,40,146,146,94,78,97,84,10,90,91,38,28,126,145,190,54,82,68,0,36,0,2,0,2,40,30,156,109,97,67,0,100,43,45,64,111,5,29,47,115,57,2,2,0,11,17,89,1,21,94,78,82,10,36,11,44,5,52,1,51,27,91,2,14,0,22,16,16,102,91,28,6,6,30,36,29,74,70,0,0,32,50,79,91,19,30,70,4,76,46,76,67,22,1,62,0,0,1,2,15,0,116,2,115,17,14,103,46,131,218,42,60,16,72,1,20,0,0,2,0,6,43,5,0,32,70,1,21,124,21,16,26,72,4,65,112,59,3,1,0,0,2,41,0,51,5,74,67,52,15,30,1,0,0,0,1,17,34,71,1,0,3,5,0,2,39,71,106,12,33,143,105,16,45,49,96,4,64,5,82,47,32,17,26,39,7,8,123,19,110,3,17,19,19,42,128,132,76,36,65,107,167,89,60,126,135,114,174,130,172,119,65,101,62,102,102,59,110,53,87,118,52,68,83,102,86,56,88,103,81,111,84,67,44,66,92,83,30,12,129,34,57,62,11,88,0,10,16,84,26,60,89,4,81,33,25,20,54,35,20,0,18,3,65,13,0,72,90,3,52,115,47,6,125,107,58,17,3,0,22,3,1,0,11,0,69,1,46,8,78,29,51,56,77,21,18,10,52,0,0,8,1,65,0,4,15,2,2,7,14,49,99,43,67,35,0,23,132,22,69,39,26,16,1,12,0,130,25,113,135,48,10,80,31,67,0,46,22,48,66,53,14,78,35,3,21,48,32,39,40,43,2,0,16,0,0,0,0,0,66,68,78,5,99,22,92,161,59,132,33,132,164,66,135,30,69,8,52,0,44,0,29,0,72,3,11,111,90,15,77,27,42,53,76,60,1,74,22,19,30,60,30,91,5,53,36,1,56,51,0,7,4,128,73,4,74,122,0,75,0,1,9,7,82,19,70,1,48,18,32,23,18,54,34,45,0,9,0,0,3,13,7,15,30,6,85,45,81,40,50,8,0,0,35,8,92,65,37,71,2,58,4,82,0,63,2,133,112,85,56,19,78,42,6,8,75,10,81,92,24,116,112,42,92,35,95,18,3,0,5,8,0,8,5,4,4,7,28,83,93,50,134,19,60,97,18,117,58,52,18,19,139,21,14,116,98,61,120,97,97,32,138,88,132,53,2,65,0,57,7,33,0,0,4,21,0,18,29,122,26,79,16,111,76,52,183,115,57,142,58,118,2,114,66,44,44,129,154,189,44,88,57,0,33,0,0,0,0,44,26,179,74,88,71,2,98,47,46,42,134,10,29,56,122,44,0,0,0,8,12,82,25,4,108,54,63,1,44,22,36,5,48,0,48,26,87,4,19,0,4,21,39,122,68,29,5,6,24,44,14,65,74,0,0,39,49,91,88,22,33,32,4,26,28,14,61,22,1,61,0,0,2,1,14,0,110,0,105,17,22,126,10,143,204,36,42,16,66,0,20,0,0,0,0,9,53,2,0,20,52,2,17,117,25,36,34,47,9,39,104,33,6,0,0,0,2,55,0,46,13,59,76,101,26,42,3,3,0,0,0,20,42,71,0,1,1,4,0,0,34,70,110,14,39,152,112,26,54,44,101,1,57,16,68,57,83,17,22,46,4,5,43,25,136,4,42,40,119,34,220